Protein 6YN7 (pdb70)

Nearest PDB structures (foldseek):
  6yn7-assembly1_A  TM=1.002E+00  e=1.193E-95  Alicyclobacillus herbarius
  8wft-assembly3_C  TM=9.703E-01  e=3.587E-61  Thermoanaerobacterium saccharolyticum
  8wfu-assembly4_D  TM=9.754E-01  e=6.690E-61  Thermoanaerobacterium saccharolyticum
  9k73-assembly1_A  TM=9.695E-01  e=2.759E-60  Thermoanaerobacterium saccharolyticum
  8ht0-assembly1_A  TM=9.749E-01  e=1.837E-55  Caldibacillus thermoamylovorans

Solvent-accessible surface area: 63333 Å² total; per-residue (Å²): 152,56,84,83,14,52,13,72,167,130,15,36,2,0,0,0,1,0,2,8,0,3,7,3,19,13,161,68,68,50,23,8,72,0,5,1,14,25,6,4,106,24,122,82,62,9,97,134,54,51,24,0,46,87,3,0,22,6,6,105,67,14,132,112,3,6,59,25,2,45,135,24,37,3,47,0,4,0,6,2,0,2,2,0,3,0,28,16,106,61,56,115,95,25,77,35,2,6,45,1,1,104,58,2,8,91,17,2,149,93,29,127,10,28,1,9,0,0,0,2,4,15,0,0,0,14,30,2,18,28,51,7,0,2,4,10,35,48,1,0,76,64,0,18,106,0,0,39,34,0,6,90,115,9,5,139,32,8,72,2,0,0,0,0,1,14,2,27,10,8,0,0,32,0,2,4,106,11,78,22,5,26,17,26,66,25,52,30,20,0,2,15,0,0,1,5,0,0,24,0,0,0,24,0,0,72,24,4,116,92,2,93,21,189,22,69,0,0,0,0,4,25,8,34,48,18,33,35,40,74,90,43,85,92,17,92,50,6,7,127,32,6,32,4,10,31,2,64,2,5,2,17,0,12,37,42,79,0,4,2,33,82,11,23,55,62,0,53,87,55,53,22,76,23,113,15,25,142,81,42,3,16,70,26,0,25,45,97,20,45,0,1,0,0,0,0,27,13,57,15,31,2,20,41,22,138,99,43,103,43,20,20,35,38,97,94,108,39,126,86,107,13,83,38,32,86,29,23,42,37,58,0,0,53,68,0,0,60,49,0,54,76,17,23,34,170,38,42,0,20,0,0,7,0,1,2,0,15,73,11,134,60,101,152,54,87,3,115,8,73,110,0,8,70,16,0,0,43,1,0,90,5,0,74,111,1,26,106,70,55,6,18,6,93,0,0,0,0,11,0,2,0,0,3,0,21,14,27,68,0,40,51,28,41,6,0,0,0,22,0,40,47,154,74,14,97,33,30,22,0,18,0,0,85,16,0,20,90,0,9,64,43,31,81,65,113,193,113,68,85,78,16,52,2,62,135,85,13,16,2,0,0,0,1,0,3,5,0,3,7,1,18,11,164,28,66,47,22,9,70,0,5,1,11,24,8,4,109,25,122,82,65,9,98,137,52,46,23,0,46,88,4,0,19,3,7,54,47,14,94,72,1,7,51,37,1,110,150,27,36,3,42,0,1,0,4,2,0,2,2,0,4,0,31,4,92,117,68,93,101,23,78,38,1,3,32,0,1,112,55,2,6,92,15,1,146,134,12,126,10,116,1,4,0,1,0,4,4,12,0,0,0,16,32,2,18,27,41,6,0,2,4,9,42,43,2,0,77,37,0,17,107,0,0,40,37,0,5,100,107,9,7,147,27,8,54,3,0,0,0,1,1,15,1,33,8,8,0,0,31,0,1,4,105,9,77,20,5,27,16,29,67,22,53,25,19,0,2,14,0,0,0,6,0,0,22,0,0,0,30,0,0,71,25,4,116,91,3,106,23,112,21,71,0,0,1,0,5,28,5,33,44,15,30,40,35,70,134,55,86,84,14,68,46,6,11,123,32,4,34,3,11,31,2,78,2,6,2,12,0,11,34,56,119,27,15,3,151,152,10,34,107,56,0,52,148,55,53,20,150,24,115,12,46,146,187,30,3,68,73,25,0,25,44,98,21,39,0,1,0,0,0,0,28,14,51,17,28,1,8,38,39,140,90,55,102,35,18,18,33,114,82,64,154,46,128,106,11,82,36,29,81,30,22,41,32,63,0,0,50,70,0,0,62,46,0,52,78,22,22,32,163,39,42,0,21,0,0,5,0,2,2,0,11,83,14,118,46,82,150,55,117,2,118,10,59,115,1,5,77,4,0,0,39,0,0,78,6,0,50,117,2,24,100,70,57,8,20,8,84,0,0,0,0,11,0,0,1,0,3,0,24,14,26,64,0,40,50,30,41,6,0,0,0,27,0,51,56,104,60,19,99,37,34,17,0,18,0,0,98,18,0,17,92,0,8,62,44,23,176,56,79,138,134,127,137,73,23,78,22,68,178,93,13,30,6,0,0,0,1,0,2,8,0,3,8,3,17,14,160,66,78,47,22,10,70,0,6,1,14,26,8,4,109,21,119,80,66,9,98,135,48,43,35,0,42,91,6,0,25,3,12,99,81,38,60,119,0,1,55,24,0,110,130,21,39,3,41,0,1,0,5,2,0,2,2,0,3,0,35,11,92,105,65,110,134,25,67,35,2,3,68,0,0,67,104,2,2,97,17,2,126,122,9,112,5,109,1,10,0,1,0,3,4,16,1,1,0,14,27,1,18,24,42,7,0,2,6,12,31,43,2,0,84,54,0,16,112,1,0,39,44,0,5,103,100,2,3,140,27,7,44,1,0,0,0,2,1,13,2,31,8,9,0,0,33,0,4,4,109,8,77,22,5,28,17,26,67,24,50,30,21,0,2,14,0,0,0,6,1,0,24,0,0,0,30,0,0,70,25,4,112,90,4,93,23,206,24,69,0,0,0,0,5,28,6,41,37,17,24,42,44,81,107,45,87,79,16,51,55,8,11,63,34,5,37,3,10,34,2,69,2,6,3,15,0,14,42,49,77,6,4,2,30,61,8,28,47,40,0,53,132,118,49,21,79,19,106,15,28,137,90,36,5,15,54,30,0,23,49,99,16,39,0,2,0,0,0,0,26,14,48,20,35,5,12,37,99,89,100,38,20,20,34,111,87,65,153,51,130,102,5,70,41,34,74,36,18,41,38,46,0,0,63,98,0,0,60,50,0,56,76,21,28,26,139,51,41,0,18,0,0,7,0,1,0,0,12,82,18,123,46,86,156,56,44,3,76,11,94,106,0,17,79,2,4,0,44,0,8,34,0,0,51,106,4,24,103,74,55,8,11,6,60,0,6,0,1,8,0,1,0,0,3,0,24,12,22,65,0,41,49,38,36,4,0,0,0,22,0,57,63,178,72,16,53,44,54,11,0,65,2,0,119,26,2,15,93,3,14,73,57,45,215,116,142,65,26,66,20,67,183,94,12,31,1,0,0,0,1,0,1,8,1,4,7,5,17,12,160,25,80,45,23,10,68,0,6,1,9,27,5,5,111,19,117,81,66,6,103,140,49,51,26,1,46,89,4,0,21,4,15,61,49,25,94,97,1,4,57,25,2,118,124,25,40,4,41,0,2,0,3,1,0,1,2,0,4,0,35,11,95,66,70,109,58,25,82,37,3,1,51,1,0,99,70,2,6,106,14,1,136,136,13,115,8,116,2,12,0,0,0,3,4,14,1,0,0,14,33,1,18,26,48,6,0,2,6,10,32,41,2,0,80,70,0,16,112,1,0,40,40,0,5,106,114,13,4,151,28,6,50,4,0,0,0,1,2,13,1,34,9,10,0,0,31,0,3,3,104,10,75,23,5,26,17,25,66,24,54,28,22,0,1,13,0,0,0,7,1,0,24,0,0,0,28,0,0,71,24,8,108,89,3,103,24,108,25,76,0,0,1,0,4,23,4,40,38,15,47,28,40,75,133,38,88,80,15,101,57,6,12,112,33,4,24,2,11,27,2,68,2,7,0,15,0,12,38,53,140,16,17,3,143,150,9,36,107,31,1,51,134,108,55,22,141,15,101,17,44,142,186,46,6,59,73,28,0,24,39,100,18,32,0,0,0,0,0,0,30,14,59,19,24,3,5,30,46,158,77,94,35,16,18,33,120,83,94,105,176,61,123,4,62,43,17,74,25,22,46,35,70,1,0,44,94,0,0,40,50,0,46,76,19,25,32,136,40,42,0,26,0,0,7,0,2,2,0,10,84,18,119,48,105,162,55,110,3,110,8,67,114,1,24,78,4,0,1,34,0,0,78,0,0,55,94,4,26,101,70,51,3,9,3,66,0,0,0,1,9,0,2,0,0,0,0,25,11,21,60,0,39,47,36,48,3,0,0,0,19,0,56,41,160,64,20,56,41,51,14,0,9,0,0,103,14,0,18,86,0,17,84,64,68

B-factor: mean 26.62, std 10.9, range [8.47, 103.27]

InterPro domains:
  IPR001360 Glycoside hydrolase family 1 [PF00232] (7-446)
  IPR001360 Glycoside hydrolase family 1 [PR00131] (289-303)
  IPR001360 Glycoside hydrolase family 1 [PR00131] (352-360)
  IPR001360 Glycoside hydrolase family 1 [PR00131] (372-383)
  IPR001360 Glycoside hydrolase family 1 [PR00131] (393-410)
  IPR001360 Glycoside hydrolase family 1 [PR00131] (417-429)
  IPR001360 Glycoside hydrolase family 1 [PTHR10353] (8-447)
  IPR017736 Glycoside hydrolase, family 1, beta-glucosidase [TIGR03356] (8-439)
  IPR017853 Glycoside hydrolase superfamily [SSF51445] (7-446)
  IPR018120 Glycoside hydrolase family 1, active site [PS00572] (352-360)
  IPR033132 Glycosyl hydrolases family 1, N-terminal conserved site [PS00653] (12-26)

Organism: NCBI:txid122960

Foldseek 3Di:
DDDFDADDQQAAEAFEDECLWAAAPCPPQQFAAFLQNVQLCPPPLFVPSFGSNCWLNCLPCVLVLLVVCLVLPHQAYEYEQQPRLQDRADPDGRVVSVVSVVVSLVSCVVSNHAYEYEHDDLGHGVNCVVVVHLLDLVNLVVLLVSLLVCCASPLVSHAEYAHYAALLCSQCVQAPVQSFPPRHRDVLSSVSSSLSSLLSQLSSVVSNVVSPRPHFYEHEHEAAAEAQLDPDPQSVVLSVLVRLSRPQQQLCLLLLNHRPVVNVVLQCVLPHDDPNDDPPSSVSSNRDGQAYEYEYEAHWHWGAAVVPVRRRIDTDFEVQAAPVSGHLDQLSLLVVLVVSCVRNPLRAYEHQEYFGWHDWDDDPQATAPVVRLCSVRSNVVSVNVSVVVPGNYRYYHYPHQWQTQPGNHGSPTTGHQWYADPVVSDTGRYPSSNVVSVSVVCNVPDD/DDDFDADDQLAAEAFEDECLWAAAPCPPQQFAAFLQNVQLCDPPLFVVSFGSNPWLNCLPCLLVLLVVCLVLVHQEYEYEQQPRLQDRADPDGRVSSLVSVQVNLVSCVVSNYAYEYEHDELRHGVNCVVVVHLLDLVNLVVLLVSLLVCLQSPLVSHAEYAYYAALLCSQCVCAPVQSFPPRHRDVLSSVSSSLSSLLSLLSNVVSNVVSPRPHFYEHEHEAAAEAQQDPDPQSVVLSVLVRLSRPVQQLQLQLLHHRPVVNVVLQCVVPHDPPNDDPCSSVSSNRDGQEYEYEYEAHWHWGAAPVPPRRRIDTDFEVAAPVSGHLDLLSLLVVLVVSCVRNPLRAYEHAEYFGWHPFDQDPLATAPVVRVCSVRSNVVSVVVCVVVVGRYRYYYYPHQWQTQPGNHGSPTTGHQWYADPVVSDTRGYPSSNVVSVSVVCNVPDDD/DDFDADDPLAAEAFEDECLWAQAPCPPQQQAAWLQQVQLCPPPQFAVSFHSNPWLNCLPCVLVLLVVCLVLPHAAYEYEQAPSLQDVAPPDGRVSSLVSVQVNLVSCVVSNYAYEYEHDELGHHVNCVVVVHLLDLCNLVVLLVSLLVCLQSPLVSHAEYAHYAALLCNQCVDAPVQSFPPRHRDVLSSVSSSLSSLLSLLSNVVSNVVSPRPHFYEHEHEAAAEDFPDPDPQSVVLSVLVRLSRPVQQLCLLLLNHRPVVNVVLQCVVPNDDPSDDPCSSVSSNDDGQEYAYEYEAHWYWGAADPRRRIDTDFDVAAPVSGNQDQLSLLVSLVVSCVRVPARAYEHAEYFGFHPWDDDPLATACVVGLVSVVSNSVSVVVCVVVVRRYRYYYYPHQWQTQPGRHGSRTTGHQWYADVVVSDTRGYPSNSSVSVSVVVND/DDFDDDDPLAAEAFEDEPLFAAAPCVPQQQAAWLQNVQLCPPPQFAVSFGSNCWLNCLPCLLVLLVVCLVLPHAAYEYEQQPSLQDVADPDGRVVSVVSVLVSLVSNVVSNYAYEYEHDDLRHHVNCVVVVHLLDLVNLVVLLVSLLVCCQSPLVSHAEYAHEAALLCNQCVCAPVQSFPPRHNDLLSSVSSSLSSLLSQLSNLVSNVVSPRDHFYEHAHEAAAEDFQDPDPQSVVLRVLVRLSRPVQQLCLLLLNHRPVVNVVLQCVLPHDPPNDDPCRSVSSNRDGQEYEYEYEAHWYWGAAPPPRRRIDTDFVQAAPVRGHLDLLSLLVVQVVSCVRNPLRAYEHAEYFGFHPWDDDPQATEPVVGLVSVVSNSVSVVVNVVVVGNYRYYYYPHCWQTQPGSHGRRTIGHQWYADPVVSDTRGHVSSVVVSVSVVVD

Radius of gyration: 40.43 Å; Cα contacts (8 Å, |Δi|>4): 3934; chains: 4; bounding box: 108×64×113 Å

Structure (mmCIF, N/CA/C/O backbone):
data_6YN7
#
_entry.id   6YN7
#
_cell.length_a   100.045
_cell.length_b   93.350
_cell.length_c   106.383
_cell.angle_alpha   90.000
_cell.angle_beta   98.692
_cell.angle_gamma   90.000
#
_symmetry.space_group_name_H-M   'P 1 21 1'
#
loop_
_entity.id
_entity.type
_entity.pdbx_description
1 polymer 'AHE, beta-glucosidase enzyme'
2 non-polymer 1,2-ETHANEDIOL
3 non-polymer 'NICKEL (II) ION'
4 non-polymer 'TRIETHYLENE GLYCOL'
5 non-polymer DI(HYDROXYETHYL)ETHER
6 water water
#
loop_
_atom_site.group_PDB
_atom_site.id
_atom_site.type_symbol
_atom_site.label_atom_id
_atom_site.label_alt_id
_atom_site.label_comp_id
_atom_site.label_asym_id
_atom_site.label_entity_id
_atom_site.label_seq_id
_atom_site.pdbx_PDB_ins_code
_atom_site.Cartn_x
_atom_site.Cartn_y
_atom_site.Cartn_z
_atom_site.occupancy
_atom_site.B_iso_or_equiv
_atom_site.auth_seq_id
_atom_site.auth_comp_id
_atom_site.auth_asym_id
_atom_site.auth_atom_id
_atom_site.pdbx_PDB_model_num
ATOM 1 N N . THR A 1 2 ? -9.96803 24.12831 -5.28056 1.000 40.65616 2 THR A N 1
ATOM 2 C CA . THR A 1 2 ? -9.52057 23.42860 -6.47921 1.000 51.36217 2 THR A CA 1
ATOM 3 C C . THR A 1 2 ? -8.03448 23.10039 -6.39390 1.000 46.24723 2 THR A C 1
ATOM 4 O O . THR A 1 2 ? -7.20219 23.98415 -6.18567 1.000 44.36302 2 THR A O 1
ATOM 8 N N . ARG A 1 3 ? -7.71177 21.81842 -6.54807 1.000 39.94982 3 ARG A N 1
ATOM 9 C CA . ARG A 1 3 ? -6.33417 21.35289 -6.55474 1.000 32.08383 3 ARG A CA 1
ATOM 10 C C . ARG A 1 3 ? -6.19437 20.24787 -7.59014 1.000 32.21663 3 ARG A C 1
ATOM 11 O O . ARG A 1 3 ? -7.17487 19.61316 -7.98649 1.000 33.30661 3 ARG A O 1
ATOM 19 N N . GLU A 1 4 ? -4.95959 20.02555 -8.02858 1.000 26.04676 4 GLU A N 1
ATOM 20 C CA . GLU A 1 4 ? -4.67661 18.93487 -8.94715 1.000 26.41523 4 GLU A CA 1
ATOM 21 C C . GLU A 1 4 ? -4.52239 17.62718 -8.18009 1.000 28.15646 4 GLU A C 1
ATOM 22 O O . GLU A 1 4 ? -4.07307 17.60413 -7.03049 1.000 31.74642 4 GLU A O 1
ATOM 24 N N . PHE A 1 5 ? -4.90247 16.53153 -8.82886 1.000 23.17164 5 PHE A N 1
ATOM 25 C CA . PHE A 1 5 ? -4.86358 15.22784 -8.18569 1.000 23.19994 5 PHE A CA 1
ATOM 26 C C . PHE A 1 5 ? -3.46205 14.63309 -8.25434 1.000 30.14417 5 PHE A C 1
ATOM 27 O O . PHE A 1 5 ? -2.71055 14.85747 -9.20782 1.000 28.80105 5 PHE A O 1
ATOM 35 N N . ILE A 1 6 ? -3.11814 13.86443 -7.22483 1.000 25.50059 6 ILE A N 1
ATOM 36 C CA . ILE A 1 6 ? -1.76782 13.34986 -7.03166 1.000 22.71625 6 ILE A CA 1
ATOM 37 C C . ILE A 1 6 ? -1.72465 11.89365 -7.47418 1.000 26.25206 6 ILE A C 1
ATOM 38 O O . ILE A 1 6 ? -2.51467 11.06723 -7.00054 1.000 33.66996 6 ILE A O 1
ATOM 43 N N . SER A 1 7 ? -0.80069 11.57837 -8.37870 1.000 26.66551 7 SER A N 1
ATOM 44 C CA . SER A 1 7 ? -0.67119 10.22518 -8.90067 1.000 26.93907 7 SER A CA 1
ATOM 45 C C . SER A 1 7 ? 0.13277 9.35276 -7.94483 1.000 26.15873 7 SER A C 1
ATOM 46 O O . SER A 1 7 ? 1.08533 9.81385 -7.30976 1.000 21.84805 7 SER A O 1
ATOM 49 N N . PHE A 1 8 ? -0.24903 8.08601 -7.85721 1.000 26.83302 8 PHE A N 1
ATOM 50 C CA . PHE A 1 8 ? 0.35698 7.12935 -6.94568 1.000 24.90936 8 PHE A CA 1
ATOM 51 C C . PHE A 1 8 ? 0.53439 5.80310 -7.66661 1.000 25.07002 8 PHE A C 1
ATOM 52 O O . PHE A 1 8 ? -0.08863 5.56953 -8.70862 1.000 25.33991 8 PHE A O 1
ATOM 60 N N . PRO A 1 9 ? 1.38654 4.91723 -7.14525 1.000 21.06165 9 PRO A N 1
ATOM 61 C CA . PRO A 1 9 ? 1.55537 3.59575 -7.76508 1.000 22.98914 9 PRO A CA 1
ATOM 62 C C . PRO A 1 9 ? 0.25848 2.79778 -7.76847 1.000 28.26771 9 PRO A C 1
ATOM 63 O O . PRO A 1 9 ? -0.76016 3.19036 -7.19509 1.000 31.59274 9 PRO A O 1
ATOM 67 N N . GLN A 1 10 ? 0.32264 1.63196 -8.41815 1.000 27.32379 10 GLN A N 1
ATOM 68 C CA . GLN A 1 10 ? -0.89044 0.90897 -8.79221 1.000 29.14675 10 GLN A CA 1
ATOM 69 C C . GLN A 1 10 ? -1.68493 0.46120 -7.57138 1.000 35.74303 10 GLN A C 1
ATOM 70 O O . GLN A 1 10 ? -2.87706 0.76761 -7.44680 1.000 31.65315 10 GLN A O 1
ATOM 76 N N . ASP A 1 11 ? -1.04492 -0.27045 -6.65832 1.000 29.32276 11 ASP A N 1
ATOM 77 C CA . ASP A 1 11 ? -1.74000 -0.85720 -5.51826 1.000 38.91942 11 ASP A CA 1
ATOM 78 C C . ASP A 1 11 ? -1.71144 0.03517 -4.28144 1.000 35.83812 11 ASP A C 1
ATOM 79 O O . ASP A 1 11 ? -1.79580 -0.46844 -3.15272 1.000 36.94370 11 ASP A O 1
ATOM 84 N N . PHE A 1 12 ? -1.60471 1.34816 -4.46788 1.000 36.19899 12 PHE A N 1
ATOM 85 C CA . PHE A 1 12 ? -1.80491 2.28578 -3.37295 1.000 26.08043 12 PHE A CA 1
ATOM 86 C C . PHE A 1 12 ? -3.24750 2.20550 -2.88745 1.000 23.79315 12 PHE A C 1
ATOM 87 O O . PHE A 1 12 ? -4.18371 2.13476 -3.68858 1.000 28.80358 12 PHE A O 1
ATOM 95 N N . LEU A 1 13 ? -3.42782 2.20552 -1.56686 1.000 23.08059 13 LEU A N 1
ATOM 96 C CA . LEU A 1 13 ? -4.73325 1.97269 -0.95366 1.000 22.01717 13 LEU A CA 1
ATOM 97 C C . LEU A 1 13 ? -5.16767 3.21369 -0.18298 1.000 23.09748 13 LEU A C 1
ATOM 98 O O . LEU A 1 13 ? -4.56883 3.55731 0.84105 1.000 24.69044 13 LEU A O 1
ATOM 103 N N . PHE A 1 14 ? -6.21691 3.87183 -0.66255 1.000 22.01098 14 PHE A N 1
ATOM 104 C CA . PHE A 1 14 ? -6.80087 5.00782 0.03257 1.000 20.43334 14 PHE A CA 1
ATOM 105 C C . PHE A 1 14 ? -7.94107 4.54938 0.93872 1.000 19.02583 14 PHE A C 1
ATOM 106 O O . PHE A 1 14 ? -8.50240 3.46441 0.77167 1.000 20.77673 14 PHE A O 1
ATOM 114 N N . GLY A 1 15 ? -8.28741 5.39792 1.89949 1.000 13.31135 15 GLY A N 1
ATOM 115 C CA . GLY A 1 15 ? -9.37423 5.07309 2.80497 1.000 10.44553 15 GLY A CA 1
ATOM 116 C C . GLY A 1 15 ? -9.59253 6.18099 3.81138 1.000 18.01857 15 GLY A C 1
ATOM 117 O O . GLY A 1 15 ? -8.92157 7.21861 3.79063 1.000 17.27366 15 GLY A O 1
ATOM 118 N N . THR A 1 16 ? -10.56336 5.94521 4.69351 1.000 22.82170 16 THR A N 1
ATOM 119 C CA . THR A 1 16 ? -10.87200 6.84177 5.79796 1.000 20.65732 16 THR A CA 1
ATOM 120 C C . THR A 1 16 ? -10.88135 6.04561 7.09643 1.000 17.15415 16 THR A C 1
ATOM 121 O O . THR A 1 16 ? -11.02092 4.81979 7.09412 1.000 18.64756 16 THR A O 1
ATOM 125 N N . ALA A 1 17 ? -10.73753 6.75534 8.21510 1.000 13.36284 17 ALA A N 1
ATOM 126 C CA . ALA A 1 17 ? -10.56148 6.11759 9.51159 1.000 17.78534 17 ALA A CA 1
ATOM 127 C C . ALA A 1 17 ? -11.51580 6.70433 10.54361 1.000 18.93853 17 ALA A C 1
ATOM 128 O O . ALA A 1 17 ? -11.83163 7.89699 10.51713 1.000 21.55147 17 ALA A O 1
ATOM 130 N N . THR A 1 18 ? -11.97118 5.84330 11.45790 1.000 16.96667 18 THR A N 1
ATOM 131 C CA . THR A 1 18 ? -12.83445 6.22962 12.56842 1.000 22.13740 18 THR A CA 1
ATOM 132 C C . THR A 1 18 ? -12.37794 5.49745 13.82574 1.000 16.93920 18 THR A C 1
ATOM 133 O O . THR A 1 18 ? -11.43628 4.69899 13.79960 1.000 21.13056 18 THR A O 1
ATOM 137 N N . ALA A 1 19 ? -13.05971 5.77287 14.93723 1.000 19.09320 19 ALA A N 1
ATOM 138 C CA . ALA A 1 19 ? -12.80758 5.10391 16.20625 1.000 12.39621 19 ALA A CA 1
ATOM 139 C C . ALA A 1 19 ? -14.13998 4.75874 16.85333 1.000 19.03536 19 ALA A C 1
ATOM 140 O O . ALA A 1 19 ? -15.09291 5.53935 16.77403 1.000 17.99216 19 ALA A O 1
ATOM 142 N N . SER A 1 20 ? -14.19336 3.59229 17.50329 1.000 17.35032 20 SER A N 1
ATOM 143 C CA . SER A 1 20 ? -15.46293 3.04966 17.98295 1.000 17.89216 20 SER A CA 1
ATOM 144 C C . SER A 1 20 ? -16.17926 4.03058 18.90542 1.000 15.85643 20 SER A C 1
ATOM 145 O O . SER A 1 20 ? -17.27857 4.50304 18.59653 1.000 20.20909 20 SER A O 1
ATOM 148 N N . TYR A 1 21 ? -15.56729 4.35480 20.04664 1.000 15.06324 21 TYR A N 1
ATOM 149 C CA . TYR A 1 21 ? -16.21818 5.24918 20.99804 1.000 16.40461 21 TYR A CA 1
ATOM 150 C C . TYR A 1 21 ? -16.45890 6.63676 20.41977 1.000 18.80422 21 TYR A C 1
ATOM 151 O O . TYR A 1 21 ? -17.35888 7.34402 20.88567 1.000 14.24949 21 TYR A O 1
ATOM 160 N N . GLN A 1 22 ? -15.68748 7.04005 19.41185 1.000 17.71441 22 GLN A N 1
ATOM 161 C CA . GLN A 1 22 ? -15.85284 8.36891 18.84186 1.000 17.17494 22 GLN A CA 1
ATOM 162 C C . GLN A 1 22 ? -17.07993 8.48990 17.94879 1.000 10.19920 22 GLN A C 1
ATOM 163 O O . GLN A 1 22 ? -17.55467 9.60883 17.73439 1.000 15.51962 22 GLN A O 1
ATOM 169 N N . ILE A 1 23 ? -17.60959 7.38073 17.42905 1.000 12.40617 23 ILE A N 1
ATOM 170 C CA . ILE A 1 23 ? -18.66762 7.45935 16.42485 1.000 14.26369 23 ILE A CA 1
ATOM 171 C C . ILE A 1 23 ? -19.87679 6.60203 16.78451 1.000 16.19530 23 ILE A C 1
ATOM 172 O O . ILE A 1 23 ? -21.00250 6.90921 16.37658 1.000 16.27844 23 ILE A O 1
ATOM 177 N N . GLU A 1 24 ? -19.66318 5.52418 17.54384 1.000 18.41932 24 GLU A N 1
ATOM 178 C CA . GLU A 1 24 ? -20.69881 4.50034 17.66900 1.000 11.79928 24 GLU A CA 1
ATOM 179 C C . GLU A 1 24 ? -21.88054 4.98531 18.50119 1.000 17.76624 24 GLU A C 1
ATOM 180 O O . GLU A 1 24 ? -23.03039 4.93182 18.04964 1.000 21.71300 24 GLU A O 1
ATOM 186 N N . GLY A 1 25 ? -21.62533 5.45462 19.71837 1.000 13.72077 25 GLY A N 1
ATOM 187 C CA . GLY A 1 25 ? -22.76039 5.72064 20.57711 1.000 13.78130 25 GLY A CA 1
ATOM 188 C C . GLY A 1 25 ? -23.39205 4.41372 21.03672 1.000 17.03725 25 GLY A C 1
ATOM 189 O O . GLY A 1 25 ? -22.77589 3.34334 21.00306 1.000 22.94429 25 GLY A O 1
ATOM 190 N N . ALA A 1 26 ? -24.65352 4.51513 21.45892 1.000 16.92788 26 ALA A N 1
ATOM 191 C CA . ALA A 1 26 ? -25.40500 3.37467 21.98633 1.000 16.65533 26 ALA A CA 1
ATOM 192 C C . ALA A 1 26 ? -24.59807 2.64687 23.05945 1.000 14.98711 26 ALA A C 1
ATOM 193 O O . ALA A 1 26 ? -24.37610 1.43572 22.99829 1.000 17.35015 26 ALA A O 1
ATOM 195 N N . VAL A 1 27 ? -24.15158 3.41301 24.05821 1.000 17.86301 27 VAL A N 1
ATOM 196 C CA . VAL A 1 27 ? -23.20888 2.89353 25.04111 1.000 19.29182 27 VAL A CA 1
ATOM 197 C C . VAL A 1 27 ? -23.85446 1.90832 26.00629 1.000 20.53619 27 VAL A C 1
ATOM 198 O O . VAL A 1 27 ? -23.14079 1.16025 26.68462 1.000 17.54300 27 VAL A O 1
ATOM 202 N N . HIS A 1 28 ? -25.18535 1.88336 26.09187 1.000 18.01511 28 HIS A N 1
ATOM 203 C CA . HIS A 1 28 ? -25.88595 0.96632 26.97990 1.000 16.99348 28 HIS A CA 1
ATOM 204 C C . HIS A 1 28 ? -26.54380 -0.20039 26.25735 1.000 19.28548 28 HIS A C 1
ATOM 205 O O . HIS A 1 28 ? -27.08083 -1.09156 26.92467 1.000 23.07336 28 HIS A O 1
ATOM 212 N N . GLU A 1 29 ? -26.51615 -0.22511 24.92695 1.000 17.02837 29 GLU A N 1
ATOM 213 C CA . GLU A 1 29 ? -27.30306 -1.17669 24.15422 1.000 15.02382 29 GLU A CA 1
ATOM 214 C C . GLU A 1 29 ? -26.56789 -2.50044 23.98281 1.000 16.40502 29 GLU A C 1
ATOM 215 O O . GLU A 1 29 ? -25.34202 -2.53358 23.83792 1.000 17.38351 29 GLU A O 1
ATOM 221 N N . ASP A 1 30 ? -27.33824 -3.59180 24.00498 1.000 17.34349 30 ASP A N 1
ATOM 222 C CA . ASP A 1 30 ? -26.83670 -4.94281 23.74379 1.000 22.02037 30 ASP A CA 1
ATOM 223 C C . ASP A 1 30 ? -25.74416 -5.33976 24.73355 1.000 21.59908 30 ASP A C 1
ATOM 224 O O . ASP A 1 30 ? -24.77336 -6.01305 24.38140 1.000 22.81978 30 ASP A O 1
ATOM 229 N N . GLY A 1 31 ? -25.90861 -4.91802 25.98436 1.000 22.69984 31 GLY A N 1
ATOM 230 C CA . GLY A 1 31 ? -25.03654 -5.36484 27.05315 1.000 30.63496 31 GLY A CA 1
ATOM 231 C C . GLY A 1 31 ? -23.60660 -4.88157 26.97549 1.000 31.03253 31 GLY A C 1
ATOM 232 O O . GLY A 1 31 ? -22.70424 -5.57650 27.44994 1.000 33.07171 31 GLY A O 1
ATOM 233 N N . ARG A 1 32 ? -23.36971 -3.70802 26.39566 1.000 19.64865 32 ARG A N 1
ATOM 234 C CA . ARG A 1 32 ? -22.01817 -3.16809 26.35346 1.000 20.10929 32 ARG A CA 1
ATOM 235 C C . ARG A 1 32 ? -21.56443 -2.76291 27.75066 1.000 21.59567 32 ARG A C 1
ATOM 236 O O . ARG A 1 32 ? -22.31913 -2.15660 28.51652 1.000 18.34757 32 ARG A O 1
ATOM 244 N N . GLY A 1 33 ? -20.32041 -3.11012 28.08403 1.000 14.66174 33 GLY A N 1
ATOM 245 C CA . GLY A 1 33 ? -19.77154 -2.73449 29.36635 1.000 12.04196 33 GLY A CA 1
ATOM 246 C C . GLY A 1 33 ? -19.23713 -1.31572 29.37635 1.000 16.74841 33 GLY A C 1
ATOM 247 O O . GLY A 1 33 ? -18.95391 -0.71776 28.33928 1.000 23.91441 33 GLY A O 1
ATOM 248 N N . GLU A 1 34 ? -19.10359 -0.76853 30.58148 1.000 22.63775 34 GLU A N 1
ATOM 249 C CA . GLU A 1 34 ? -18.58990 0.58600 30.73116 1.000 16.13274 34 GLU A CA 1
ATOM 250 C C . GLU A 1 34 ? -17.10884 0.62935 30.37582 1.000 17.83559 34 GLU A C 1
ATOM 251 O O . GLU A 1 34 ? -16.32308 -0.20181 30.84062 1.000 14.19533 34 GLU A O 1
ATOM 257 N N . SER A 1 35 ? -16.73108 1.59385 29.54413 1.000 16.18915 35 SER A N 1
ATOM 258 C CA . SER A 1 35 ? -15.34095 1.81371 29.17874 1.000 11.98805 35 SER A CA 1
ATOM 259 C C . SER A 1 35 ? -14.74626 2.92237 30.03707 1.000 15.94960 35 SER A C 1
ATOM 260 O O . SER A 1 35 ? -15.45820 3.68832 30.69061 1.000 19.35467 35 SER A O 1
ATOM 263 N N . ILE A 1 36 ? -13.41346 3.00780 30.02074 1.000 10.51626 36 ILE A N 1
ATOM 264 C CA . ILE A 1 36 ? -12.73443 4.05018 30.77853 1.000 12.11211 36 ILE A CA 1
ATOM 265 C C . ILE A 1 36 ? -13.08302 5.43260 30.25257 1.000 11.47688 36 ILE A C 1
ATOM 266 O O . ILE A 1 36 ? -12.99448 6.41534 30.99420 1.000 12.28242 36 ILE A O 1
ATOM 271 N N . TRP A 1 37 ? -13.48979 5.53581 28.98645 1.000 15.60868 37 TRP A N 1
ATOM 272 C CA . TRP A 1 37 ? -13.89819 6.82694 28.44950 1.000 13.67930 37 TRP A CA 1
ATOM 273 C C . TRP A 1 37 ? -15.33597 7.16499 28.81391 1.000 14.92758 37 TRP A C 1
ATOM 274 O O . TRP A 1 37 ? -15.68557 8.34715 28.89686 1.000 17.64947 37 TRP A O 1
ATOM 285 N N . ASP A 1 38 ? -16.18083 6.15479 29.02956 1.000 17.23333 38 ASP A N 1
ATOM 286 C CA . ASP A 1 38 ? -17.48982 6.41855 29.61450 1.000 13.38020 38 ASP A CA 1
ATOM 287 C C . ASP A 1 38 ? -17.34232 6.97334 31.02332 1.000 15.36094 38 ASP A C 1
ATOM 288 O O . ASP A 1 38 ? -18.02860 7.93019 31.40052 1.000 21.81274 38 ASP A O 1
ATOM 293 N N . ARG A 1 39 ? -16.43997 6.38765 31.81254 1.000 13.42979 39 ARG A N 1
ATOM 294 C CA . ARG A 1 39 ? -16.18163 6.89524 33.15486 1.000 16.79612 39 ARG A CA 1
ATOM 295 C C . ARG A 1 39 ? -15.48672 8.25058 33.10834 1.000 17.18553 39 ARG A C 1
ATOM 296 O O . ARG A 1 39 ? -15.78194 9.13566 33.92006 1.000 19.28525 39 ARG A O 1
ATOM 304 N N . PHE A 1 40 ? -14.56520 8.43206 32.16171 1.000 15.91328 40 PHE A N 1
ATOM 305 C CA . PHE A 1 40 ? -13.80470 9.67492 32.08890 1.000 15.71286 40 PHE A CA 1
ATOM 306 C C . PHE A 1 40 ? -14.68362 10.83591 31.63965 1.000 20.16716 40 PHE A C 1
ATOM 307 O O . PHE A 1 40 ? -14.67540 11.90767 32.25626 1.000 24.96277 40 PHE A O 1
ATOM 315 N N . SER A 1 41 ? -15.45331 10.64076 30.56536 1.000 15.49228 41 SER A N 1
ATOM 316 C CA . SER A 1 41 ? -16.23936 11.73937 30.01257 1.000 16.17592 41 SER A CA 1
ATOM 317 C C . SER A 1 41 ? -17.38769 12.13651 30.93075 1.000 20.85265 41 SER A C 1
ATOM 318 O O . SER A 1 41 ? -17.80667 13.29977 30.92660 1.000 22.53091 41 SER A O 1
ATOM 321 N N . HIS A 1 42 ? -17.91115 11.19731 31.71535 1.000 19.29292 42 HIS A N 1
ATOM 322 C CA . HIS A 1 42 ? -18.95297 11.51815 32.68057 1.000 18.09348 42 HIS A CA 1
ATOM 323 C C . HIS A 1 42 ? -18.39521 12.04954 33.99464 1.000 18.93019 42 HIS A C 1
ATOM 324 O O . HIS A 1 42 ? -19.17708 12.40380 34.88305 1.000 22.79643 42 HIS A O 1
ATOM 331 N N . THR A 1 43 ? -17.07372 12.11207 34.13990 1.000 26.00876 43 THR A N 1
ATOM 332 C CA . THR A 1 43 ? -16.45890 12.72060 35.31107 1.000 21.26594 43 THR A CA 1
ATOM 333 C C . THR A 1 43 ? -16.33227 14.22051 35.08466 1.000 25.63467 43 THR A C 1
ATOM 334 O O . THR A 1 43 ? -15.75604 14.63243 34.06882 1.000 30.08682 43 THR A O 1
ATOM 338 N N . PRO A 1 44 ? -16.84424 15.06172 35.98365 1.000 26.36409 44 PRO A N 1
ATOM 339 C CA . PRO A 1 44 ? -16.90958 16.50125 35.69687 1.000 22.93417 44 PRO A CA 1
ATOM 340 C C . PRO A 1 44 ? -15.53250 17.11831 35.49601 1.000 23.83475 44 PRO A C 1
ATOM 341 O O . PRO A 1 44 ? -14.56547 16.76969 36.17628 1.000 25.22660 44 PRO A O 1
ATOM 345 N N . GLY A 1 45 ? -15.45629 18.04606 34.54206 1.000 28.40359 45 GLY A N 1
ATOM 346 C CA . GLY A 1 45 ? -14.24580 18.79156 34.27441 1.000 19.08860 45 GLY A CA 1
ATOM 347 C C . GLY A 1 45 ? -13.23932 18.10624 33.37844 1.000 25.28781 45 GLY A C 1
ATOM 348 O O . GLY A 1 45 ? -12.19084 18.69812 33.09225 1.000 35.11979 45 GLY A O 1
ATOM 349 N N . LYS A 1 46 ? -13.51949 16.88875 32.91569 1.000 28.80778 46 LYS A N 1
ATOM 350 C CA . LYS A 1 46 ? -12.54393 16.12955 32.14545 1.000 24.62931 46 LYS A CA 1
ATOM 351 C C . LYS A 1 46 ? -12.69446 16.29508 30.63865 1.000 23.84082 46 LYS A C 1
ATOM 352 O O . LYS A 1 46 ? -11.71512 16.09697 29.91080 1.000 25.59204 46 LYS A O 1
ATOM 358 N N . VAL A 1 47 ? -13.88208 16.64875 30.15077 1.000 20.61638 47 VAL A N 1
ATOM 359 C CA . VAL A 1 47 ? -14.11607 16.83241 28.72448 1.000 17.31762 47 VAL A CA 1
ATOM 360 C C . VAL A 1 47 ? -14.81461 18.16919 28.51476 1.000 20.74420 47 VAL A C 1
ATOM 361 O O . VAL A 1 47 ? -15.60641 18.61475 29.35129 1.000 20.73912 47 VAL A O 1
ATOM 365 N N . TYR A 1 48 ? -14.49836 18.81473 27.39213 1.000 23.98586 48 TYR A N 1
ATOM 366 C CA . TYR A 1 48 ? -15.02803 20.13252 27.05856 1.000 25.07327 48 TYR A CA 1
ATOM 367 C C . TYR A 1 48 ? -16.54801 20.16825 27.15156 1.000 30.43065 48 TYR A C 1
ATOM 368 O O . TYR A 1 48 ? -17.24352 19.44775 26.42845 1.000 30.27820 48 TYR A O 1
ATOM 377 N N . GLN A 1 49 ? -17.05189 21.01353 28.05546 1.000 30.83663 49 GLN A N 1
ATOM 378 C CA . GLN A 1 49 ? -18.48855 21.23721 28.24295 1.000 22.04995 49 GLN A CA 1
ATOM 379 C C . GLN A 1 49 ? -19.24424 19.93423 28.48891 1.000 22.63097 49 GLN A C 1
ATOM 380 O O . GLN A 1 49 ? -20.39667 19.77964 28.07748 1.000 26.18657 49 GLN A O 1
ATOM 386 N N . GLY A 1 50 ? -18.59531 18.99071 29.16775 1.000 21.15878 50 GLY A N 1
ATOM 387 C CA . GLY A 1 50 ? -19.25092 17.76233 29.57486 1.000 19.80518 50 GLY A CA 1
ATOM 388 C C . GLY A 1 50 ? -19.74633 16.89183 28.44608 1.000 20.67870 50 GLY A C 1
ATOM 389 O O . GLY A 1 50 ? -20.68882 16.12109 28.64118 1.000 19.15184 50 GLY A O 1
ATOM 390 N N . HIS A 1 51 ? -19.14550 16.99226 27.26443 1.000 18.08470 51 HIS A N 1
ATOM 391 C CA . HIS A 1 51 ? -19.55919 16.14731 26.15458 1.000 17.35831 51 HIS A CA 1
ATOM 392 C C . HIS A 1 51 ? -19.10580 14.71263 26.39154 1.000 16.16195 51 HIS A C 1
ATOM 393 O O . HIS A 1 51 ? -18.03039 14.46538 26.94294 1.000 17.18729 51 HIS A O 1
ATOM 400 N N . THR A 1 52 ? -19.94386 13.76168 25.99106 1.000 17.44659 52 THR A N 1
ATOM 401 C CA . THR A 1 52 ? -19.64531 12.34618 26.13906 1.000 16.23586 52 THR A CA 1
ATOM 402 C C . THR A 1 52 ? -19.89201 11.63804 24.81543 1.000 18.47846 52 THR A C 1
ATOM 403 O O . THR A 1 52 ? -20.44889 12.20552 23.87169 1.000 17.45297 52 THR A O 1
ATOM 407 N N . GLY A 1 53 ? -19.47081 10.37816 24.75744 1.000 22.33267 53 GLY A N 1
ATOM 408 C CA . GLY A 1 53 ? -19.71927 9.55499 23.59261 1.000 15.23514 53 GLY A CA 1
ATOM 409 C C . GLY A 1 53 ? -20.98355 8.73599 23.73724 1.000 17.30179 53 GLY A C 1
ATOM 410 O O . GLY A 1 53 ? -21.09031 7.64547 23.16869 1.000 17.98062 53 GLY A O 1
ATOM 411 N N . ASP A 1 54 ? -21.94564 9.25429 24.50699 1.000 21.47868 54 ASP A N 1
ATOM 412 C CA . ASP A 1 54 ? -23.20591 8.54574 24.71200 1.000 16.44380 54 ASP A CA 1
ATOM 413 C C . ASP A 1 54 ? -23.91121 8.28776 23.38729 1.000 16.84685 54 ASP A C 1
ATOM 414 O O . ASP A 1 54 ? -24.32452 7.15873 23.09858 1.000 18.57577 54 ASP A O 1
ATOM 419 N N . VAL A 1 55 ? -24.05719 9.32483 22.56902 1.000 17.40347 55 VAL A N 1
ATOM 420 C CA . VAL A 1 55 ? -24.70621 9.22620 21.26879 1.000 14.58490 55 VAL A CA 1
ATOM 421 C C . VAL A 1 55 ? -23.68967 9.29811 20.13631 1.000 18.08209 55 VAL A C 1
ATOM 422 O O . VAL A 1 55 ? -23.71311 8.47714 19.21806 1.000 23.04055 55 VAL A O 1
ATOM 426 N N . ALA A 1 56 ? -22.78634 10.27860 20.19029 1.000 14.83857 56 ALA A N 1
ATOM 427 C CA . ALA A 1 56 ? -21.74283 10.48858 19.17820 1.000 12.63229 56 ALA A CA 1
ATOM 428 C C . ALA A 1 56 ? -22.43379 10.61114 17.81966 1.000 19.25826 56 ALA A C 1
ATOM 429 O O . ALA A 1 56 ? -23.34781 11.43521 17.67773 1.000 26.28308 56 ALA A O 1
ATOM 431 N N . CYS A 1 57 ? -22.04911 9.82820 16.81638 1.000 20.12153 57 CYS A N 1
ATOM 432 C CA . CYS A 1 57 ? -22.70529 9.85270 15.51738 1.000 18.37418 57 CYS A CA 1
ATOM 433 C C . CYS A 1 57 ? -23.78194 8.78729 15.38101 1.000 21.07157 57 CYS A C 1
ATOM 434 O O . CYS A 1 57 ? -24.37898 8.66961 14.30514 1.000 22.90202 57 CYS A O 1
ATOM 437 N N . ASP A 1 58 ? -24.03745 8.01393 16.43842 1.000 15.88635 58 ASP A N 1
ATOM 438 C CA . ASP A 1 58 ? -24.99824 6.91074 16.40051 1.000 17.22702 58 ASP A CA 1
ATOM 439 C C . ASP A 1 58 ? -24.67878 5.94940 15.25814 1.000 16.83714 58 ASP A C 1
ATOM 440 O O . ASP A 1 58 ? -25.57000 5.40806 14.60006 1.000 18.80128 58 ASP A O 1
ATOM 445 N N . HIS A 1 59 ? -23.38217 5.74264 15.01556 1.000 12.99117 59 HIS A N 1
ATOM 446 C CA . HIS A 1 59 ? -22.95809 4.81411 13.97504 1.000 16.72940 59 HIS A CA 1
ATOM 447 C C . HIS A 1 59 ? -23.41194 3.38985 14.26221 1.000 18.41645 59 HIS A C 1
ATOM 448 O O . HIS A 1 59 ? -23.52500 2.58580 13.33024 1.000 19.63218 59 HIS A O 1
ATOM 455 N N . TYR A 1 60 ? -23.68262 3.06490 15.52932 1.000 17.66008 60 TYR A N 1
ATOM 456 C CA . TYR A 1 60 ? -24.19674 1.74293 15.86734 1.000 13.03463 60 TYR A CA 1
ATOM 457 C C . TYR A 1 60 ? -25.53657 1.47689 15.19442 1.000 18.65497 60 TYR A C 1
ATOM 458 O O . TYR A 1 60 ? -25.89872 0.31662 14.96757 1.000 18.02344 60 TYR A O 1
ATOM 467 N N . HIS A 1 61 ? -26.28051 2.53421 14.86086 1.000 19.52691 61 HIS A N 1
ATOM 468 C CA . HIS A 1 61 ? -27.56554 2.40065 14.19241 1.000 24.31602 61 HIS A CA 1
ATOM 469 C C . HIS A 1 61 ? -27.54834 2.82369 12.73023 1.000 20.37211 61 HIS A C 1
ATOM 470 O O . HIS A 1 61 ? -28.39824 2.36037 11.96375 1.000 21.55423 61 HIS A O 1
ATOM 477 N N . ARG A 1 62 ? -26.61242 3.68181 12.32280 1.000 17.67918 62 ARG A N 1
ATOM 478 C CA . ARG A 1 62 ? -26.57239 4.20072 10.96124 1.000 23.27805 62 ARG A CA 1
ATOM 479 C C . ARG A 1 62 ? -25.40076 3.64769 10.15738 1.000 25.14132 62 ARG A C 1
ATOM 480 O O . ARG A 1 62 ? -24.96018 4.28488 9.19496 1.000 22.85950 62 ARG A O 1
ATOM 488 N N . TYR A 1 63 ? -24.89407 2.46765 10.52303 1.000 27.11127 63 TYR A N 1
ATOM 489 C CA . TYR A 1 63 ? -23.69354 1.95421 9.87129 1.000 23.12329 63 TYR A CA 1
ATOM 490 C C . TYR A 1 63 ? -23.95659 1.54912 8.42665 1.000 20.59958 63 TYR A C 1
ATOM 491 O O . TYR A 1 63 ? -23.04758 1.62548 7.59253 1.000 17.51063 63 TYR A O 1
ATOM 500 N N . ARG A 1 64 ? -25.18131 1.12344 8.10661 1.000 23.66864 64 ARG A N 1
ATOM 501 C CA . ARG A 1 64 ? -25.49009 0.77364 6.72333 1.000 19.41769 64 ARG A CA 1
ATOM 502 C C . ARG A 1 64 ? -25.54120 2.01418 5.84101 1.000 18.83611 64 ARG A C 1
ATOM 503 O O . ARG A 1 64 ? -25.08382 1.98411 4.69251 1.000 17.58751 64 ARG A O 1
ATOM 511 N N . GLU A 1 65 ? -26.09487 3.11407 6.35822 1.000 22.69959 65 GLU A N 1
ATOM 512 C CA . GLU A 1 65 ? -26.06583 4.36978 5.61574 1.000 17.63298 65 GLU A CA 1
ATOM 513 C C . GLU A 1 65 ? -24.63757 4.86356 5.43651 1.000 19.59383 65 GLU A C 1
ATOM 514 O O . GLU A 1 65 ? -24.27934 5.38282 4.37304 1.000 26.01349 65 GLU A O 1
ATOM 520 N N . ASP A 1 66 ? -23.80547 4.70669 6.46791 1.000 21.54178 66 ASP A N 1
ATOM 521 C CA . ASP A 1 66 ? -22.42550 5.17040 6.38060 1.000 17.39901 66 ASP A CA 1
ATOM 522 C C . ASP A 1 66 ? -21.61484 4.32394 5.40758 1.000 21.76165 66 ASP A C 1
ATOM 523 O O . ASP A 1 66 ? -20.84339 4.86315 4.60595 1.000 26.79240 66 ASP A O 1
ATOM 528 N N . VAL A 1 67 ? -21.77346 2.99909 5.45983 1.000 16.12094 67 VAL A N 1
ATOM 529 C CA . VAL A 1 67 ? -21.06598 2.13101 4.52061 1.000 17.33049 67 VAL A CA 1
ATOM 530 C C . VAL A 1 67 ? -21.50051 2.43441 3.09231 1.000 18.08897 67 VAL A C 1
ATOM 531 O O . VAL A 1 67 ? -20.67056 2.55994 2.18376 1.000 19.98384 67 VAL A O 1
ATOM 535 N N . ALA A 1 68 ? -22.81236 2.56805 2.87660 1.000 26.95466 68 ALA A N 1
ATOM 536 C CA . ALA A 1 68 ? -23.31900 2.86081 1.54029 1.000 22.24823 68 ALA A CA 1
ATOM 537 C C . ALA A 1 68 ? -22.87576 4.23530 1.05741 1.000 19.82695 68 ALA A C 1
ATOM 538 O O . ALA A 1 68 ? -22.70888 4.44047 -0.14976 1.000 29.87176 68 ALA A O 1
ATOM 540 N N . LEU A 1 69 ? -22.68534 5.18667 1.97369 1.000 14.24636 69 LEU A N 1
ATOM 541 C CA . LEU A 1 69 ? -22.12681 6.47464 1.57883 1.000 15.27143 69 LEU A CA 1
ATOM 542 C C . LEU A 1 69 ? -20.67499 6.32473 1.14295 1.000 19.44154 69 LEU A C 1
ATOM 543 O O . LEU A 1 69 ? -20.22424 7.00680 0.21483 1.000 24.43019 69 LEU A O 1
ATOM 548 N N . MET A 1 70 ? -19.92903 5.42979 1.79585 1.000 18.42525 70 MET A N 1
ATOM 549 C CA . MET A 1 70 ? -18.56048 5.16245 1.36831 1.000 22.36162 70 MET A CA 1
ATOM 550 C C . MET A 1 70 ? -18.52691 4.39908 0.05121 1.000 24.89571 70 MET A C 1
ATOM 551 O O . MET A 1 70 ? -17.58233 4.55651 -0.73050 1.000 28.25399 70 MET A O 1
ATOM 556 N N . LYS A 1 71 ? -19.53888 3.56902 -0.21135 1.000 21.72184 71 LYS A N 1
ATOM 557 C CA . LYS A 1 71 ? -19.62171 2.90199 -1.50596 1.000 21.19446 71 LYS A CA 1
ATOM 558 C C . LYS A 1 71 ? -19.99023 3.88917 -2.60401 1.000 18.20027 71 LYS A C 1
ATOM 559 O O . LYS A 1 71 ? -19.43322 3.83824 -3.70631 1.000 16.92919 71 LYS A O 1
ATOM 561 N N . GLU A 1 72 ? -20.93019 4.79205 -2.31970 1.000 20.73748 72 GLU A N 1
ATOM 562 C CA . GLU A 1 72 ? -21.32097 5.79926 -3.29964 1.000 18.61092 72 GLU A CA 1
ATOM 563 C C . GLU A 1 72 ? -20.14274 6.69664 -3.65582 1.000 19.19700 72 GLU A C 1
ATOM 564 O O . GLU A 1 72 ? -19.89868 6.98711 -4.83245 1.000 22.99783 72 GLU A O 1
ATOM 570 N N . LEU A 1 73 ? -19.38855 7.13544 -2.64784 1.000 23.45296 73 LEU A N 1
ATOM 571 C CA . LEU A 1 73 ? -18.20667 7.94867 -2.90298 1.000 28.69465 73 LEU A CA 1
ATOM 572 C C . LEU A 1 73 ? -17.04934 7.14035 -3.47591 1.000 24.77029 73 LEU A C 1
ATOM 573 O O . LEU A 1 73 ? -16.08334 7.73635 -3.96413 1.000 20.21643 73 LEU A O 1
ATOM 578 N N . GLY A 1 74 ? -17.12275 5.81157 -3.43029 1.000 25.59732 74 GLY A N 1
ATOM 579 C CA . GLY A 1 74 ? -16.09782 4.96469 -4.00897 1.000 16.75149 74 GLY A CA 1
ATOM 580 C C . GLY A 1 74 ? -14.79333 4.94960 -3.23840 1.000 22.06036 74 GLY A C 1
ATOM 581 O O . GLY A 1 74 ? -13.72489 5.16428 -3.81736 1.000 24.87407 74 GLY A O 1
ATOM 582 N N . ILE A 1 75 ? -14.86040 4.69260 -1.93720 1.000 20.66608 75 ILE A N 1
ATOM 583 C CA . ILE A 1 75 ? -13.67519 4.63603 -1.08693 1.000 18.97304 75 ILE A CA 1
ATOM 584 C C . ILE A 1 75 ? -13.23049 3.17942 -0.99837 1.000 22.14167 75 ILE A C 1
ATOM 585 O O . ILE A 1 75 ? -14.03239 2.32524 -0.58676 1.000 20.20572 75 ILE A O 1
ATOM 590 N N . PRO A 1 76 ? -11.98662 2.85397 -1.36416 1.000 18.08066 76 PRO A N 1
ATOM 591 C CA . PRO A 1 76 ? -11.59879 1.43652 -1.44253 1.000 17.18975 76 PRO A CA 1
ATOM 592 C C . PRO A 1 76 ? -11.41533 0.77152 -0.08903 1.000 19.22001 76 PRO A C 1
ATOM 593 O O . PRO A 1 76 ? -11.58736 -0.44963 0.00705 1.000 20.09511 76 PRO A O 1
ATOM 597 N N . ALA A 1 77 ? -11.06545 1.52171 0.95551 1.000 20.62324 77 ALA A N 1
ATOM 598 C CA . ALA A 1 77 ? -10.78775 0.93903 2.26112 1.000 16.13688 77 ALA A CA 1
ATOM 599 C C . ALA A 1 77 ? -11.45599 1.76727 3.34952 1.000 17.89150 77 ALA A C 1
ATOM 600 O O . ALA A 1 77 ? -11.93246 2.88069 3.11570 1.000 19.92588 77 ALA A O 1
ATOM 602 N N . TYR A 1 78 ? -11.47929 1.20674 4.55641 1.000 18.17994 78 TYR A N 1
ATOM 603 C CA . TYR A 1 78 ? -12.11110 1.86138 5.69859 1.000 15.01260 78 TYR A CA 1
ATOM 604 C C . TYR A 1 78 ? -11.46485 1.33059 6.96671 1.000 18.75859 78 TYR A C 1
ATOM 605 O O . TYR A 1 78 ? -11.49357 0.12056 7.21511 1.000 17.50799 78 TYR A O 1
ATOM 614 N N . ARG A 1 79 ? -10.87488 2.22220 7.75714 1.000 17.90559 79 ARG A N 1
ATOM 615 C CA . ARG A 1 79 ? -10.25729 1.85586 9.02365 1.000 11.44072 79 ARG A CA 1
ATOM 616 C C . ARG A 1 79 ? -11.22208 2.15554 10.16282 1.000 22.09571 79 ARG A C 1
ATOM 617 O O . ARG A 1 79 ? -11.72728 3.27691 10.27782 1.000 22.84314 79 ARG A O 1
ATOM 625 N N . PHE A 1 80 ? -11.48472 1.14842 10.99184 1.000 20.26102 80 PHE A N 1
ATOM 626 C CA . PHE A 1 80 ? -12.33429 1.31716 12.16020 1.000 14.41288 80 PHE A CA 1
ATOM 627 C C . PHE A 1 80 ? -11.80430 0.42889 13.27329 1.000 15.85214 80 PHE A C 1
ATOM 628 O O . PHE A 1 80 ? -10.99394 -0.47003 13.04103 1.000 19.88883 80 PHE A O 1
ATOM 636 N N . SER A 1 81 ? -12.26628 0.69108 14.48970 1.000 19.20290 81 SER A N 1
ATOM 637 C CA . SER A 1 81 ? -11.82841 -0.05863 15.65504 1.000 16.49230 81 SER A CA 1
ATOM 638 C C . SER A 1 81 ? -12.98270 -0.86590 16.23220 1.000 19.06060 81 SER A C 1
ATOM 639 O O . SER A 1 81 ? -14.15752 -0.53638 16.04871 1.000 19.71387 81 SER A O 1
ATOM 642 N N . ILE A 1 82 ? -12.62926 -1.93818 16.93445 1.000 20.03364 82 ILE A N 1
ATOM 643 C CA . ILE A 1 82 ? -13.59421 -2.78259 17.62774 1.000 18.47453 82 ILE A CA 1
ATOM 644 C C . ILE A 1 82 ? -13.60105 -2.39360 19.09834 1.000 19.12480 82 ILE A C 1
ATOM 645 O O . ILE A 1 82 ? -12.54881 -2.37603 19.75068 1.000 15.25912 82 ILE A O 1
ATOM 650 N N . ALA A 1 83 ? -14.78269 -2.06947 19.61799 1.000 20.37696 83 ALA A N 1
ATOM 651 C CA . ALA A 1 83 ? -14.91578 -1.67309 21.01484 1.000 19.47029 83 ALA A CA 1
ATOM 652 C C . ALA A 1 83 ? -14.77074 -2.90022 21.90320 1.000 17.30251 83 ALA A C 1
ATOM 653 O O . ALA A 1 83 ? -15.66538 -3.75112 21.95085 1.000 19.50330 83 ALA A O 1
ATOM 655 N N . TRP A 1 84 ? -13.63719 -2.99342 22.59408 1.000 13.04981 84 TRP A N 1
ATOM 656 C CA . TRP A 1 84 ? -13.42596 -4.05765 23.57168 1.000 14.76687 84 TRP A CA 1
ATOM 657 C C . TRP A 1 84 ? -14.58644 -4.23535 24.54806 1.000 19.53753 84 TRP A C 1
ATOM 658 O O . TRP A 1 84 ? -14.94745 -5.39313 24.82021 1.000 21.92151 84 TRP A O 1
ATOM 669 N N . PRO A 1 85 ? -15.20630 -3.18380 25.10206 1.000 16.61704 85 PRO A N 1
ATOM 670 C CA . PRO A 1 85 ? -16.34045 -3.42335 26.01083 1.000 15.77534 85 PRO A CA 1
ATOM 671 C C . PRO A 1 85 ? -17.51926 -4.12219 25.35601 1.000 13.88727 85 PRO A C 1
ATOM 672 O O . PRO A 1 85 ? -18.25425 -4.83959 26.04533 1.000 20.59840 85 PRO A O 1
ATOM 676 N N . ARG A 1 86 ? -17.73086 -3.93790 24.05067 1.000 12.80851 86 ARG A N 1
ATOM 677 C CA . ARG A 1 86 ? -18.83883 -4.61608 23.38682 1.000 17.47287 86 ARG A CA 1
ATOM 678 C C . ARG A 1 86 ? -18.63854 -6.12193 23.31715 1.000 15.98396 86 ARG A C 1
ATOM 679 O O . ARG A 1 86 ? -19.62138 -6.86044 23.19994 1.000 17.98097 86 ARG A O 1
ATOM 687 N N . ILE A 1 87 ? -17.39760 -6.59050 23.38832 1.000 16.69505 87 ILE A N 1
ATOM 688 C CA . ILE A 1 87 ? -17.08743 -8.00267 23.22520 1.000 17.46731 87 ILE A CA 1
ATOM 689 C C . ILE A 1 87 ? -16.88197 -8.68916 24.57008 1.000 19.05003 87 ILE A C 1
ATOM 690 O O . ILE A 1 87 ? -17.36082 -9.80441 24.78024 1.000 21.88685 87 ILE A O 1
ATOM 695 N N . PHE A 1 88 ? -16.18758 -8.02839 25.49956 1.000 18.87118 88 PHE A N 1
ATOM 696 C CA . PHE A 1 88 ? -16.01717 -8.51012 26.86894 1.000 20.37927 88 PHE A CA 1
ATOM 697 C C . PHE A 1 88 ? -16.51850 -7.42624 27.81708 1.000 21.59356 88 PHE A C 1
ATOM 698 O O . PHE A 1 88 ? -15.72589 -6.63955 28.35782 1.000 18.50238 88 PHE A O 1
ATOM 706 N N . PRO A 1 89 ? -17.83386 -7.35394 28.03983 1.000 18.24210 89 PRO A N 1
ATOM 707 C CA . PRO A 1 89 ? -18.36947 -6.30091 28.91637 1.000 18.52829 89 PRO A CA 1
ATOM 708 C C . PRO A 1 89 ? -17.96987 -6.46593 30.36951 1.000 22.24840 89 PRO A C 1
ATOM 709 O O . PRO A 1 89 ? -17.80602 -5.45997 31.07057 1.000 21.13240 89 PRO A O 1
ATOM 713 N N . GLU A 1 90 ? -17.82404 -7.69912 30.84691 1.000 25.13161 90 GLU A N 1
ATOM 714 C CA . GLU A 1 90 ? -17.37549 -7.97788 32.20170 1.000 25.01732 90 GLU A CA 1
ATOM 715 C C . GLU A 1 90 ? -16.22017 -8.96739 32.14190 1.000 24.11914 90 GLU A C 1
ATOM 716 O O . GLU A 1 90 ? -15.87833 -9.49154 31.07846 1.000 26.52190 90 GLU A O 1
ATOM 722 N N . LYS A 1 91 ? -15.61697 -9.22086 33.30419 1.000 30.91479 91 LYS A N 1
ATOM 723 C CA . LYS A 1 91 ? -14.45293 -10.09634 33.39372 1.000 29.36343 91 LYS A CA 1
ATOM 724 C C . LYS A 1 91 ? -14.77357 -11.50412 32.90783 1.000 34.44763 91 LYS A C 1
ATOM 725 O O . LYS A 1 91 ? -15.54648 -12.22808 33.54462 1.000 38.86604 91 LYS A O 1
ATOM 727 N N . GLY A 1 92 ? -14.18152 -11.89532 31.78150 1.000 33.44216 92 GLY A N 1
ATOM 728 C CA . GLY A 1 92 ? -14.39073 -13.21625 31.22449 1.000 35.43010 92 GLY A CA 1
ATOM 729 C C . GLY A 1 92 ? -15.83691 -13.49969 30.87910 1.000 36.63677 92 GLY A C 1
ATOM 730 O O . GLY A 1 92 ? -16.43589 -14.43596 31.41611 1.000 49.03261 92 GLY A O 1
ATOM 731 N N . MET A 1 93 ? -16.41346 -12.69167 29.98917 1.000 32.67600 93 MET A N 1
ATOM 732 C CA . MET A 1 93 ? -17.79837 -12.88788 29.56383 1.000 35.15552 93 MET A CA 1
ATOM 733 C C . MET A 1 93 ? -17.90279 -12.45365 28.10477 1.000 29.85405 93 MET A C 1
ATOM 734 O O . MET A 1 93 ? -17.97352 -11.25609 27.81383 1.000 28.81723 93 MET A O 1
ATOM 739 N N . LYS A 1 94 ? -17.91269 -13.43065 27.20216 1.000 34.17341 94 LYS A N 1
ATOM 740 C CA . LYS A 1 94 ? -18.04911 -13.14587 25.78062 1.000 33.08258 94 LYS A CA 1
ATOM 741 C C . LYS A 1 94 ? -19.47146 -12.69583 25.46958 1.000 25.88804 94 LYS A C 1
ATOM 742 O O . LYS A 1 94 ? -20.44152 -13.31553 25.91633 1.000 36.03154 94 LYS A O 1
ATOM 748 N N . ASN A 1 95 ? -19.59453 -11.61259 24.70430 1.000 27.21767 95 ASN A N 1
ATOM 749 C CA . ASN A 1 95 ? -20.88544 -11.03393 24.34228 1.000 27.60557 95 ASN A CA 1
ATOM 750 C C . ASN A 1 95 ? -21.10772 -11.24041 22.84852 1.000 27.30905 95 ASN A C 1
ATOM 751 O O . ASN A 1 95 ? -20.38168 -10.67647 22.02278 1.000 27.06192 95 ASN A O 1
ATOM 756 N N . GLU A 1 96 ? -22.11999 -12.03995 22.50423 1.000 28.99531 96 GLU A N 1
ATOM 757 C CA . GLU A 1 96 ? -22.36531 -12.35618 21.10130 1.000 26.24922 96 GLU A CA 1
ATOM 758 C C . GLU A 1 96 ? -22.97753 -11.18144 20.34969 1.000 26.74679 96 GLU A C 1
ATOM 759 O O . GLU A 1 96 ? -22.70176 -11.00279 19.15789 1.000 28.47568 96 GLU A O 1
ATOM 765 N N . ALA A 1 97 ? -23.80816 -10.37695 21.01779 1.000 23.31216 97 ALA A N 1
ATOM 766 C CA . ALA A 1 97 ? -24.42131 -9.23417 20.34777 1.000 24.53260 97 ALA A CA 1
ATOM 767 C C . ALA A 1 97 ? -23.37135 -8.21733 19.91790 1.000 22.15842 97 ALA A C 1
ATOM 768 O O . ALA A 1 97 ? -23.49423 -7.59807 18.85476 1.000 23.56236 97 ALA A O 1
ATOM 770 N N . GLY A 1 98 ? -22.33254 -8.02757 20.73247 1.000 25.79058 98 GLY A N 1
ATOM 771 C CA . GLY A 1 98 ? -21.24565 -7.15273 20.32738 1.000 21.59213 98 GLY A CA 1
ATOM 772 C C . GLY A 1 98 ? -20.47994 -7.70094 19.13916 1.000 24.03016 98 GLY A C 1
ATOM 773 O O . GLY A 1 98 ? -20.15764 -6.96425 18.20241 1.000 20.75516 98 GLY A O 1
ATOM 774 N N . LEU A 1 99 ? -20.18138 -9.00291 19.15819 1.000 24.72505 99 LEU A N 1
ATOM 775 C CA . LEU A 1 99 ? -19.53642 -9.63009 18.01037 1.000 22.05687 99 LEU A CA 1
ATOM 776 C C . LEU A 1 99 ? -20.44319 -9.61976 16.78878 1.000 25.77945 99 LEU A C 1
ATOM 777 O O . LEU A 1 99 ? -19.95839 -9.52172 15.65579 1.000 30.51814 99 LEU A O 1
ATOM 782 N N . ASP A 1 100 ? -21.75794 -9.71450 16.99671 1.000 23.01589 100 ASP A N 1
ATOM 783 C CA . ASP A 1 100 ? -22.67898 -9.77722 15.86800 1.000 24.22692 100 ASP A CA 1
ATOM 784 C C . ASP A 1 100 ? -22.74770 -8.44562 15.13109 1.000 22.85569 100 ASP A C 1
ATOM 785 O O . ASP A 1 100 ? -22.87671 -8.42089 13.90206 1.000 25.32186 100 ASP A O 1
ATOM 790 N N . PHE A 1 101 ? -22.66048 -7.32869 15.85932 1.000 22.11711 101 PHE A N 1
ATOM 791 C CA . PHE A 1 101 ? -22.71530 -6.02140 15.21070 1.000 19.26880 101 PHE A CA 1
ATOM 792 C C . PHE A 1 101 ? -21.54949 -5.83907 14.24987 1.000 22.59395 101 PHE A C 1
ATOM 793 O O . PHE A 1 101 ? -21.73938 -5.46735 13.08607 1.000 21.41800 101 PHE A O 1
ATOM 801 N N . TYR A 1 102 ? -20.32771 -6.08709 14.72657 1.000 23.32310 102 TYR A N 1
ATOM 802 C CA . TYR A 1 102 ? -19.16270 -5.96420 13.85942 1.000 19.78977 102 TYR A CA 1
ATOM 803 C C . TYR A 1 102 ? -19.19344 -6.99405 12.73934 1.000 22.41521 102 TYR A C 1
ATOM 804 O O . TYR A 1 102 ? -18.61651 -6.76368 11.67086 1.000 19.98047 102 TYR A O 1
ATOM 813 N N . ARG A 1 103 ? -19.86499 -8.12613 12.96059 1.000 26.81691 103 ARG A N 1
ATOM 814 C CA . ARG A 1 103 ? -20.09020 -9.07408 11.87555 1.000 23.64156 103 ARG A CA 1
ATOM 815 C C . ARG A 1 103 ? -21.01799 -8.48442 10.82029 1.000 22.22920 103 ARG A C 1
ATOM 816 O O . ARG A 1 103 ? -20.76493 -8.62067 9.61799 1.000 26.40756 103 ARG A O 1
ATOM 824 N N . ARG A 1 104 ? -22.09608 -7.82252 11.25123 1.000 24.19431 104 ARG A N 1
ATOM 825 C CA . ARG A 1 104 ? -22.99524 -7.17429 10.30132 1.000 22.23461 104 ARG A CA 1
ATOM 826 C C . ARG A 1 104 ? -22.28755 -6.05369 9.55085 1.000 21.35738 104 ARG A C 1
ATOM 827 O O . ARG A 1 104 ? -22.48649 -5.88292 8.34263 1.000 25.16518 104 ARG A O 1
ATOM 835 N N . LEU A 1 105 ? -21.45655 -5.27870 10.25169 1.000 25.21724 105 LEU A N 1
ATOM 836 C CA . LEU A 1 105 ? -20.73241 -4.19026 9.60322 1.000 21.08188 105 LEU A CA 1
ATOM 837 C C . LEU A 1 105 ? -19.75666 -4.71934 8.56128 1.000 15.57353 105 LEU A C 1
ATOM 838 O O . LEU A 1 105 ? -19.62467 -4.14509 7.47410 1.000 20.53912 105 LEU A O 1
ATOM 843 N N . LEU A 1 106 ? -19.06198 -5.81460 8.87593 1.000 19.97650 106 LEU A N 1
ATOM 844 C CA . LEU A 1 106 ? -18.09331 -6.36855 7.93712 1.000 23.14234 106 LEU A CA 1
ATOM 845 C C . LEU A 1 106 ? -18.77238 -6.95638 6.70586 1.000 21.83102 106 LEU A C 1
ATOM 846 O O . LEU A 1 106 ? -18.20264 -6.91628 5.60961 1.000 23.82853 106 LEU A O 1
ATOM 851 N N . GLU A 1 107 ? -19.98146 -7.50105 6.85981 1.000 22.99236 107 GLU A N 1
ATOM 852 C CA . GLU A 1 107 ? -20.72130 -7.98061 5.69685 1.000 23.28565 107 GLU A CA 1
ATOM 853 C C . GLU A 1 107 ? -21.10821 -6.82757 4.78013 1.000 27.04836 107 GLU A C 1
ATOM 854 O O . GLU A 1 107 ? -21.11617 -6.97810 3.55272 1.000 30.23678 107 GLU A O 1
ATOM 860 N N . ALA A 1 108 ? -21.43534 -5.66903 5.35789 1.000 22.27323 108 ALA A N 1
ATOM 861 C CA . ALA A 1 108 ? -21.74865 -4.50106 4.54194 1.000 22.77210 108 ALA A CA 1
ATOM 862 C C . ALA A 1 108 ? -20.51715 -4.00712 3.79383 1.000 22.53876 108 ALA A C 1
ATOM 863 O O . ALA A 1 108 ? -20.61741 -3.56621 2.64252 1.000 26.22762 108 ALA A O 1
ATOM 865 N N . LEU A 1 109 ? -19.34587 -4.07444 4.43173 1.000 24.53979 109 LEU A N 1
ATOM 866 C CA . LEU A 1 109 ? -18.11358 -3.67620 3.76166 1.000 16.26631 109 LEU A CA 1
ATOM 867 C C . LEU A 1 109 ? -17.73343 -4.65448 2.65867 1.000 24.18856 109 LEU A C 1
ATOM 868 O O . LEU A 1 109 ? -17.16923 -4.24608 1.63705 1.000 24.36334 109 LEU A O 1
ATOM 873 N N . HIS A 1 110 ? -18.03022 -5.94238 2.84390 1.000 22.55966 110 HIS A N 1
ATOM 874 C CA . HIS A 1 110 ? -17.70135 -6.92877 1.82077 1.000 24.38417 110 HIS A CA 1
ATOM 875 C C . HIS A 1 110 ? -18.56537 -6.74622 0.57872 1.000 28.03843 110 HIS A C 1
ATOM 876 O O . HIS A 1 110 ? -18.06190 -6.81553 -0.54875 1.000 29.36538 110 HIS A O 1
ATOM 883 N N . GLU A 1 111 ? -19.86753 -6.51026 0.76433 1.000 31.07009 111 GLU A N 1
ATOM 884 C CA . GLU A 1 111 ? -20.75079 -6.29447 -0.37811 1.000 33.21032 111 GLU A CA 1
ATOM 885 C C . GLU A 1 111 ? -20.38329 -5.01796 -1.12448 1.000 30.91800 111 GLU A C 1
ATOM 886 O O . GLU A 1 111 ? -20.45569 -4.96722 -2.35803 1.000 33.33216 111 GLU A O 1
ATOM 888 N N . ALA A 1 112 ? -19.98134 -3.97872 -0.39503 1.000 26.63782 112 ALA A N 1
ATOM 889 C CA . ALA A 1 112 ? -19.55923 -2.72448 -1.00362 1.000 24.23770 112 ALA A CA 1
ATOM 890 C C . ALA A 1 112 ? -18.15414 -2.78855 -1.58917 1.000 33.04490 112 ALA A C 1
ATOM 891 O O . ALA A 1 112 ? -17.70190 -1.79440 -2.16870 1.000 32.85269 112 ALA A O 1
ATOM 893 N N . ASP A 1 113 ? -17.46179 -3.92299 -1.45172 1.000 28.54781 113 ASP A N 1
ATOM 894 C CA . ASP A 1 113 ? -16.10043 -4.09882 -1.96310 1.000 30.53470 113 ASP A CA 1
ATOM 895 C C . ASP A 1 113 ? -15.15333 -3.05051 -1.37853 1.000 26.08015 113 ASP A C 1
ATOM 896 O O . ASP A 1 113 ? -14.41190 -2.37524 -2.09560 1.000 29.43004 113 ASP A O 1
ATOM 901 N N . ILE A 1 114 ? -15.18297 -2.92201 -0.05502 1.000 21.82836 114 ILE A N 1
ATOM 902 C CA . ILE A 1 114 ? -14.35762 -1.96567 0.67364 1.000 23.05927 114 ILE A CA 1
ATOM 903 C C . ILE A 1 114 ? -13.48373 -2.74657 1.64622 1.000 16.93771 114 ILE A C 1
ATOM 904 O O . ILE A 1 114 ? -13.99965 -3.47345 2.50477 1.000 17.85867 114 ILE A O 1
ATOM 909 N N . ARG A 1 115 ? -12.16694 -2.59838 1.51136 1.000 17.29798 115 ARG A N 1
ATOM 910 C CA . ARG A 1 115 ? -11.23569 -3.34102 2.35132 1.000 20.26425 115 ARG A CA 1
ATOM 911 C C . ARG A 1 115 ? -11.29511 -2.84755 3.79236 1.000 22.52380 115 ARG A C 1
ATOM 912 O O . ARG A 1 115 ? -11.47544 -1.65458 4.05156 1.000 20.61676 115 ARG A O 1
ATOM 914 N N . SER A 1 116 ? -11.13017 -3.77366 4.73390 1.000 18.76376 116 SER A N 1
ATOM 915 C CA . SER A 1 116 ? -11.30609 -3.49548 6.15333 1.000 21.53340 116 SER A CA 1
ATOM 916 C C . SER A 1 116 ? -9.97244 -3.57395 6.88601 1.000 23.43709 116 SER A C 1
ATOM 917 O O . SER A 1 116 ? -9.26214 -4.58157 6.79353 1.000 22.98102 116 SER A O 1
ATOM 920 N N . PHE A 1 117 ? -9.63900 -2.50370 7.60668 1.000 23.94201 117 PHE A N 1
ATOM 921 C CA . PHE A 1 117 ? -8.50780 -2.45855 8.53047 1.000 17.45549 117 PHE A CA 1
ATOM 922 C C . PHE A 1 117 ? -9.08558 -2.19968 9.91603 1.000 19.95453 117 PHE A C 1
ATOM 923 O O . PHE A 1 117 ? -9.64155 -1.12465 10.16536 1.000 21.79187 117 PHE A O 1
ATOM 931 N N . VAL A 1 118 ? -8.96437 -3.17223 10.81587 1.000 16.77003 118 VAL A N 1
ATOM 932 C CA . VAL A 1 118 ? -9.63199 -3.12636 12.11252 1.000 20.35173 118 VAL A CA 1
ATOM 933 C C . VAL A 1 118 ? -8.59971 -2.91377 13.20989 1.000 18.80064 118 VAL A C 1
ATOM 934 O O . VAL A 1 118 ? -7.63604 -3.68065 13.32470 1.000 21.89748 118 VAL A O 1
ATOM 938 N N . THR A 1 119 ? -8.81417 -1.88134 14.02379 1.000 23.12481 119 THR A N 1
ATOM 939 C CA . THR A 1 119 ? -7.97368 -1.60114 15.18032 1.000 14.69786 119 THR A CA 1
ATOM 940 C C . THR A 1 119 ? -8.53773 -2.31880 16.39915 1.000 19.75936 119 THR A C 1
ATOM 941 O O . THR A 1 119 ? -9.71637 -2.15788 16.72950 1.000 23.74539 119 THR A O 1
ATOM 945 N N . LEU A 1 120 ? -7.69574 -3.10221 17.07212 1.000 10.75344 120 LEU A N 1
ATOM 946 C CA . LEU A 1 120 ? -8.19020 -3.89388 18.19308 1.000 9.44294 120 LEU A CA 1
ATOM 947 C C . LEU A 1 120 ? -8.35892 -3.05303 19.45341 1.000 12.54796 120 LEU A C 1
ATOM 948 O O . LEU A 1 120 ? -9.28388 -3.29084 20.23774 1.000 15.99395 120 LEU A O 1
ATOM 953 N N . TYR A 1 121 ? -7.48747 -2.06890 19.66734 1.000 15.26853 121 TYR A N 1
ATOM 954 C CA . TYR A 1 121 ? -7.57145 -1.19121 20.83204 1.000 17.53402 121 TYR A CA 1
ATOM 955 C C . TYR A 1 121 ? -7.45400 0.25523 20.37387 1.000 17.01415 121 TYR A C 1
ATOM 956 O O . TYR A 1 121 ? -6.39392 0.67616 19.89878 1.000 17.52936 121 TYR A O 1
ATOM 965 N N . HIS A 1 122 ? -8.53729 1.01483 20.52333 1.000 17.75494 122 HIS A N 1
ATOM 966 C CA . HIS A 1 122 ? -8.48997 2.44898 20.27519 1.000 16.15235 122 HIS A CA 1
ATOM 967 C C . HIS A 1 122 ? -8.97223 3.20844 21.50412 1.000 13.73316 122 HIS A C 1
ATOM 968 O O . HIS A 1 122 ? -9.90563 4.01309 21.41761 1.000 13.74419 122 HIS A O 1
ATOM 975 N N . TRP A 1 123 ? -8.35856 2.91976 22.65432 1.000 15.22089 123 TRP A N 1
ATOM 976 C CA . TRP A 1 123 ? -8.38106 3.66626 23.91368 1.000 15.86000 123 TRP A CA 1
ATOM 977 C C . TRP A 1 123 ? -9.57584 3.33633 24.80641 1.000 13.06457 123 TRP A C 1
ATOM 978 O O . TRP A 1 123 ? -9.59426 3.76637 25.95787 1.000 17.11017 123 TRP A O 1
ATOM 989 N N . ASP A 1 124 ? -10.56991 2.59057 24.32582 1.000 12.79484 124 ASP A N 1
ATOM 990 C CA . ASP A 1 124 ? -11.75179 2.30119 25.14216 1.000 13.10200 124 ASP A CA 1
ATOM 991 C C . ASP A 1 124 ? -11.54007 1.00022 25.91889 1.000 15.67210 124 ASP A C 1
ATOM 992 O O . ASP A 1 124 ? -12.10659 -0.05313 25.62193 1.000 15.32674 124 ASP A O 1
ATOM 997 N N . LEU A 1 125 ? -10.69910 1.10036 26.94381 1.000 18.26688 125 LEU A N 1
ATOM 998 C CA . LEU A 1 125 ? -10.46724 -0.03104 27.82840 1.000 13.50506 125 LEU A CA 1
ATOM 999 C C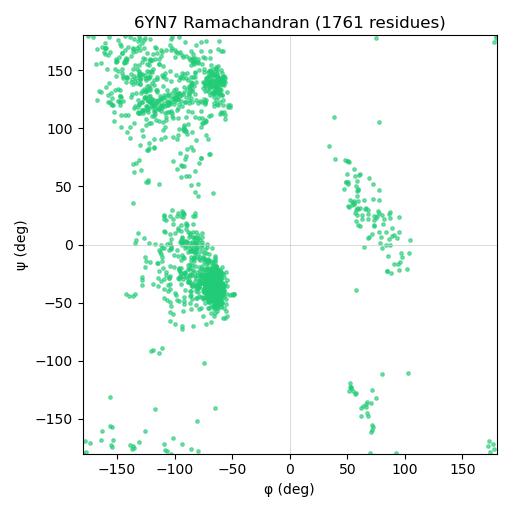 . LEU A 1 125 ? -11.71252 -0.29660 28.67156 1.000 12.98522 125 LEU A C 1
ATOM 1000 O O . LEU A 1 125 ? -12.32607 0.64396 29.18501 1.000 16.20348 125 LEU A O 1
ATOM 1005 N N . PRO A 1 126 ? -12.12097 -1.55602 28.81710 1.000 14.07507 126 PRO A N 1
ATOM 1006 C CA . PRO A 1 126 ? -13.25038 -1.86337 29.70383 1.000 11.23163 126 PRO A CA 1
ATOM 1007 C C . PRO A 1 126 ? -12.93579 -1.46278 31.13763 1.000 13.79424 126 PRO A C 1
ATOM 1008 O O . PRO A 1 126 ? -11.85804 -1.75660 31.65912 1.000 17.22655 126 PRO A O 1
ATOM 1012 N N . GLN A 1 127 ? -13.89207 -0.77927 31.77408 1.000 15.84262 127 GLN A N 1
ATOM 1013 C CA . GLN A 1 127 ? -13.65754 -0.25650 33.11711 1.000 16.21950 127 GLN A CA 1
ATOM 1014 C C . GLN A 1 127 ? -13.39605 -1.37064 34.12161 1.000 18.44146 127 GLN A C 1
ATOM 1015 O O . GLN A 1 127 ? -12.66741 -1.16197 35.09878 1.000 22.56050 127 GLN A O 1
ATOM 1021 N N . TRP A 1 128 ? -13.97009 -2.55781 33.90364 1.000 15.94233 128 TRP A N 1
ATOM 1022 C CA . TRP A 1 128 ? -13.68518 -3.67355 34.79796 1.000 16.08472 128 TRP A CA 1
ATOM 1023 C C . TRP A 1 128 ? -12.22165 -4.08376 34.74096 1.000 17.92675 128 TRP A C 1
ATOM 1024 O O . TRP A 1 128 ? -11.71529 -4.66772 35.70484 1.000 21.42079 128 TRP A O 1
ATOM 1035 N N . LEU A 1 129 ? -11.53225 -3.79210 33.63627 1.000 16.76159 129 LEU A N 1
ATOM 1036 C CA . LEU A 1 129 ? -10.08731 -3.98061 33.59194 1.000 17.38593 129 LEU A CA 1
ATOM 1037 C C . LEU A 1 129 ? -9.36234 -2.82786 34.27460 1.000 16.30097 129 LEU A C 1
ATOM 1038 O O . LEU A 1 129 ? -8.34022 -3.03834 34.93702 1.000 18.48628 129 LEU A O 1
ATOM 1043 N N . GLN A 1 130 ? -9.87346 -1.60370 34.11827 1.000 15.37885 130 GLN A N 1
ATOM 1044 C CA . GLN A 1 130 ? -9.32309 -0.47552 34.86057 1.000 12.68391 130 GLN A CA 1
ATOM 1045 C C . GLN A 1 130 ? -9.55280 -0.63686 36.35547 1.000 18.64164 130 GLN A C 1
ATOM 1046 O O . GLN A 1 130 ? -8.73840 -0.17524 37.16391 1.000 19.58573 130 GLN A O 1
ATOM 1052 N N . ASP A 1 131 ? -10.65404 -1.28743 36.74063 1.000 16.84213 131 ASP A N 1
ATOM 1053 C CA . ASP A 1 131 ? -10.87006 -1.62863 38.14062 1.000 15.81114 131 ASP A CA 1
ATOM 1054 C C . ASP A 1 131 ? -9.79010 -2.56148 38.67081 1.000 16.77337 131 ASP A C 1
ATOM 1055 O O . ASP A 1 131 ? -9.53887 -2.57828 39.88064 1.000 16.91279 131 ASP A O 1
ATOM 1060 N N . ARG A 1 132 ? -9.14397 -3.33140 37.79364 1.000 19.32384 132 ARG A N 1
ATOM 1061 C CA . ARG A 1 132 ? -8.05982 -4.23010 38.16916 1.000 20.42938 132 ARG A CA 1
ATOM 1062 C C . ARG A 1 132 ? -6.68965 -3.65671 37.82575 1.000 18.81218 132 ARG A C 1
ATOM 1063 O O . ARG A 1 132 ? -5.75383 -4.41185 37.54252 1.000 19.32587 132 ARG A O 1
ATOM 1071 N N . GLY A 1 133 ? -6.55251 -2.33163 37.84181 1.000 18.92422 133 GLY A N 1
ATOM 1072 C CA . GLY A 1 133 ? -5.28093 -1.69141 37.59208 1.000 17.49009 133 GLY A CA 1
ATOM 1073 C C . GLY A 1 133 ? -5.05266 -1.24275 36.16693 1.000 20.28972 133 GLY A C 1
ATOM 1074 O O . GLY A 1 133 ? -4.13357 -0.44841 35.92680 1.000 18.72844 133 GLY A O 1
ATOM 1075 N N . GLY A 1 134 ? -5.84893 -1.72603 35.21682 1.000 18.28524 134 GLY A N 1
ATOM 1076 C CA . GLY A 1 134 ? -5.70625 -1.28780 33.83964 1.000 17.53917 134 GLY A CA 1
ATOM 1077 C C . GLY A 1 134 ? -4.34331 -1.62641 33.27188 1.000 18.51750 134 GLY A C 1
ATOM 1078 O O . GLY A 1 134 ? -3.77465 -2.69289 33.53251 1.000 16.50325 134 GLY A O 1
ATOM 1079 N N . TRP A 1 135 ? -3.80110 -0.69631 32.48507 1.000 14.86889 135 TRP A N 1
ATOM 1080 C CA . TRP A 1 135 ? -2.51537 -0.91809 31.83911 1.000 13.76394 135 TRP A CA 1
ATOM 1081 C C . TRP A 1 135 ? -1.34991 -0.88515 32.81639 1.000 15.26067 135 TRP A C 1
ATOM 1082 O O . TRP A 1 135 ? -0.24704 -1.30478 32.44972 1.000 13.03104 135 TRP A O 1
ATOM 1093 N N . ALA A 1 136 ? -1.56174 -0.40280 34.04253 1.000 11.03291 136 ALA A N 1
ATOM 1094 C CA . ALA A 1 136 ? -0.52971 -0.51261 35.06458 1.000 17.96633 136 ALA A CA 1
ATOM 1095 C C . ALA A 1 136 ? -0.34969 -1.94860 35.53262 1.000 18.22060 136 ALA A C 1
ATOM 1096 O O . ALA A 1 136 ? 0.66715 -2.26208 36.16082 1.000 12.22308 136 ALA A O 1
ATOM 1098 N N . ASN A 1 137 ? -1.31187 -2.81905 35.23768 1.000 20.07321 137 ASN A N 1
ATOM 1099 C CA . ASN A 1 137 ? -1.25853 -4.22658 35.60450 1.000 15.58298 137 ASN A CA 1
ATOM 1100 C C . ASN A 1 137 ? -0.79960 -5.04227 34.40436 1.000 16.78911 137 ASN A C 1
ATOM 1101 O O . ASN A 1 137 ? -1.33942 -4.89370 33.30264 1.000 20.66540 137 ASN A O 1
ATOM 1106 N N . ARG A 1 138 ? 0.19452 -5.90488 34.62393 1.000 15.21842 138 ARG A N 1
ATOM 1107 C CA . ARG A 1 138 ? 0.69049 -6.76158 33.55457 1.000 16.13589 138 ARG A CA 1
ATOM 1108 C C . ARG A 1 138 ? -0.35952 -7.76003 33.08309 1.000 15.18814 138 ARG A C 1
ATOM 1109 O O . ARG A 1 138 ? -0.26065 -8.25599 31.95658 1.000 18.59379 138 ARG A O 1
ATOM 1117 N N . ASP A 1 139 ? -1.36728 -8.05309 33.91082 1.000 15.58280 139 ASP A N 1
ATOM 1118 C CA . ASP A 1 139 ? -2.40925 -8.99364 33.50996 1.000 20.20340 139 ASP A CA 1
ATOM 1119 C C . ASP A 1 139 ? -3.21351 -8.47447 32.32513 1.000 20.93529 139 ASP A C 1
ATOM 1120 O O . ASP A 1 139 ? -3.77167 -9.26943 31.55985 1.000 20.87517 139 ASP A O 1
ATOM 1125 N N . THR A 1 140 ? -3.28666 -7.15058 32.15831 1.000 17.41443 140 THR A N 1
ATOM 1126 C CA . THR A 1 140 ? -4.05931 -6.58046 31.05925 1.000 15.16152 140 THR A CA 1
ATOM 1127 C C . THR A 1 140 ? -3.52856 -7.03230 29.70478 1.000 15.03920 140 THR A C 1
ATOM 1128 O O . THR A 1 140 ? -4.30771 -7.20709 28.75998 1.000 20.85192 140 THR A O 1
ATOM 1132 N N . ALA A 1 141 ? -2.21487 -7.24366 29.59295 1.000 17.53937 141 ALA A N 1
ATOM 1133 C CA . ALA A 1 141 ? -1.64244 -7.65662 28.31587 1.000 11.31165 141 ALA A CA 1
ATOM 1134 C C . ALA A 1 141 ? -2.14713 -9.03352 27.90173 1.000 17.37260 141 ALA A C 1
ATOM 1135 O O . ALA A 1 141 ? -2.34009 -9.29893 26.70952 1.000 22.70186 141 ALA A O 1
ATOM 1137 N N . GLU A 1 142 ? -2.36621 -9.92511 28.87117 1.000 21.38660 142 GLU A N 1
ATOM 1138 C CA . GLU A 1 142 ? -2.86992 -11.25545 28.54734 1.000 23.56730 142 GLU A CA 1
ATOM 1139 C C . GLU A 1 142 ? -4.35558 -11.22650 28.21053 1.000 22.02864 142 GLU A C 1
ATOM 1140 O O . GLU A 1 142 ? -4.80279 -11.94859 27.31249 1.000 25.30075 142 GLU A O 1
ATOM 1146 N N . TYR A 1 143 ? -5.13608 -10.40792 28.92131 1.000 21.87460 143 TYR A N 1
ATOM 1147 C CA . TYR A 1 143 ? -6.54582 -10.25856 28.57537 1.000 21.83482 143 TYR A CA 1
ATOM 1148 C C . TYR A 1 143 ? -6.71532 -9.64327 27.19284 1.000 20.66337 143 TYR A C 1
ATOM 1149 O O . TYR A 1 143 ? -7.69237 -9.94101 26.49606 1.000 19.43087 143 TYR A O 1
ATOM 1158 N N . PHE A 1 144 ? -5.77941 -8.78496 26.77945 1.000 17.63992 144 PHE A N 1
ATOM 1159 C CA . PHE A 1 144 ? -5.81615 -8.25571 25.42074 1.000 15.89436 144 PHE A CA 1
ATOM 1160 C C . PHE A 1 144 ? -5.48376 -9.33885 24.40380 1.000 14.80976 144 PHE A C 1
ATOM 1161 O O . PHE A 1 144 ? -6.12429 -9.42532 23.35029 1.000 16.13602 144 PHE A O 1
ATOM 1169 N N . ALA A 1 145 ? -4.48460 -10.17449 24.70159 1.000 15.49170 145 ALA A N 1
ATOM 1170 C CA . ALA A 1 145 ? -4.16738 -11.28949 23.81606 1.000 15.85208 145 ALA A CA 1
ATOM 1171 C C . ALA A 1 145 ? -5.31108 -12.29214 23.75393 1.000 19.83331 145 ALA A C 1
ATOM 1172 O O . ALA A 1 145 ? -5.48501 -12.97391 22.73723 1.000 20.76429 145 ALA A O 1
ATOM 1174 N N . GLU A 1 146 ? -6.09393 -12.40153 24.82934 1.000 18.19720 146 GLU A N 1
ATOM 1175 C CA . GLU A 1 146 ? -7.30555 -13.21266 24.78570 1.000 20.12528 146 GLU A CA 1
ATOM 1176 C C . GLU A 1 146 ? -8.33356 -12.60059 23.84388 1.000 19.25136 146 GLU A C 1
ATOM 1177 O O . GLU A 1 146 ? -8.84270 -13.27139 22.93840 1.000 22.62018 146 GLU A O 1
ATOM 1183 N N . TYR A 1 147 ? -8.65177 -11.32055 24.04843 1.000 17.88208 147 TYR A N 1
ATOM 1184 C CA . TYR A 1 147 ? -9.66507 -10.65994 23.23462 1.000 13.05564 147 TYR A CA 1
ATOM 1185 C C . TYR A 1 147 ? -9.20905 -10.49636 21.79182 1.000 15.11345 147 TYR A C 1
ATOM 1186 O O . TYR A 1 147 ? -10.03309 -10.56059 20.87284 1.000 18.18783 147 TYR A O 1
ATOM 1195 N N . ALA A 1 148 ? -7.91000 -10.28947 21.57016 1.000 12.19489 148 ALA A N 1
ATOM 1196 C CA . ALA A 1 148 ? -7.40509 -10.22794 20.20334 1.000 17.47511 148 ALA A CA 1
ATOM 1197 C C . ALA A 1 148 ? -7.54155 -11.57628 19.50919 1.000 19.10098 148 ALA A C 1
ATOM 1198 O O . ALA A 1 148 ? -7.89316 -11.63919 18.32547 1.000 23.32630 148 ALA A O 1
ATOM 1200 N N . SER A 1 149 ? -7.27807 -12.66673 20.23397 1.000 21.87264 149 SER A N 1
ATOM 1201 C CA . SER A 1 149 ? -7.37752 -13.99369 19.63741 1.000 20.50041 149 SER A CA 1
ATOM 1202 C C . SER A 1 149 ? -8.81768 -14.35033 19.29449 1.000 24.13002 149 SER A C 1
ATOM 1203 O O . SER A 1 149 ? -9.05825 -15.08568 18.33057 1.000 29.15740 149 SER A O 1
ATOM 1206 N N . LEU A 1 150 ? -9.78376 -13.84384 20.06468 1.000 21.38015 150 LEU A N 1
ATOM 1207 C CA . LEU A 1 150 ? -11.18582 -14.10748 19.75789 1.000 20.85004 150 LEU A CA 1
ATOM 1208 C C . LEU A 1 150 ? -11.61065 -13.40918 18.47260 1.000 17.62854 150 LEU A C 1
ATOM 1209 O O . LEU A 1 150 ? -12.38926 -13.96154 17.68709 1.000 20.60110 150 LEU A O 1
ATOM 1214 N N . ILE A 1 151 ? -11.10822 -12.19504 18.24055 1.000 14.27999 151 ILE A N 1
ATOM 1215 C CA . ILE A 1 151 ? -11.48685 -11.45208 17.04403 1.000 16.20046 151 ILE A CA 1
ATOM 1216 C C . ILE A 1 151 ? -10.91766 -12.10995 15.79232 1.000 23.72957 151 ILE A C 1
ATOM 1217 O O . ILE A 1 151 ? -11.55036 -12.08615 14.72857 1.000 23.87113 151 ILE A O 1
ATOM 1222 N N . TYR A 1 152 ? -9.72918 -12.71317 15.89186 1.000 25.83486 152 TYR A N 1
ATOM 1223 C CA . TYR A 1 152 ? -9.13721 -13.37606 14.73305 1.000 19.03305 152 TYR A CA 1
ATOM 1224 C C . TYR A 1 152 ? -9.99679 -14.54287 14.26501 1.000 21.54089 152 TYR A C 1
ATOM 1225 O O . TYR A 1 152 ? -10.13049 -14.78254 13.05927 1.000 26.06659 152 TYR A O 1
ATOM 1234 N N . GLU A 1 153 ? -10.58714 -15.28076 15.20555 1.000 20.76213 153 GLU A N 1
ATOM 1235 C CA . GLU A 1 153 ? -11.30875 -16.49877 14.85706 1.000 26.25661 153 GLU A CA 1
ATOM 1236 C C . GLU A 1 153 ? -12.71569 -16.19510 14.35531 1.000 23.84967 153 GLU A C 1
ATOM 1237 O O . GLU A 1 153 ? -13.11253 -16.65828 13.28040 1.000 45.66728 153 GLU A O 1
ATOM 1243 N N . ARG A 1 154 ? -13.48372 -15.41823 15.11935 1.000 16.05751 154 ARG A N 1
ATOM 1244 C CA . ARG A 1 154 ? -14.89000 -15.20326 14.80337 1.000 20.41998 154 ARG A CA 1
ATOM 1245 C C . ARG A 1 154 ? -15.12176 -14.09144 13.78790 1.000 19.57350 154 ARG A C 1
ATOM 1246 O O . ARG A 1 154 ? -16.24008 -13.97498 13.27641 1.000 22.48814 154 ARG A O 1
ATOM 1254 N N . LEU A 1 155 ? -14.11014 -13.27506 13.48336 1.000 21.36991 155 LEU A N 1
ATOM 1255 C CA . LEU A 1 155 ? -14.28002 -12.15830 12.56466 1.000 20.89329 155 LEU A CA 1
ATOM 1256 C C . LEU A 1 155 ? -13.17278 -12.03517 11.52582 1.000 21.34206 155 LEU A C 1
ATOM 1257 O O . LEU A 1 155 ? -13.21768 -11.10705 10.71138 1.000 23.16899 155 LEU A O 1
ATOM 1262 N N . GLY A 1 156 ? -12.19214 -12.93984 11.51811 1.000 22.01870 156 GLY A N 1
ATOM 1263 C CA . GLY A 1 156 ? -11.04461 -12.76836 10.64313 1.000 21.85853 156 GLY A CA 1
ATOM 1264 C C . GLY A 1 156 ? -11.36621 -12.88590 9.16668 1.000 19.52799 156 GLY A C 1
ATOM 1265 O O . GLY A 1 156 ? -10.65347 -12.32399 8.32966 1.000 20.00066 156 GLY A O 1
ATOM 1266 N N . ASP A 1 157 ? -12.43674 -13.60495 8.82283 1.000 18.93951 157 ASP A N 1
ATOM 1267 C CA . ASP A 1 157 ? -12.72691 -13.86585 7.41543 1.000 23.28408 157 ASP A CA 1
ATOM 1268 C C . ASP A 1 157 ? -13.12758 -12.59239 6.67933 1.000 31.04388 157 ASP A C 1
ATOM 1269 O O . ASP A 1 157 ? -12.77928 -12.41166 5.50666 1.000 39.40573 157 ASP A O 1
ATOM 1274 N N . GLY A 1 158 ? -13.85794 -11.70273 7.34179 1.000 29.21492 158 GLY A N 1
ATOM 1275 C CA . GLY A 1 158 ? -14.24566 -10.44480 6.74188 1.000 27.68643 158 GLY A CA 1
ATOM 1276 C C . GLY A 1 158 ? -13.27877 -9.30379 6.96788 1.000 23.89693 158 GLY A C 1
ATOM 1277 O O . GLY A 1 158 ? -13.62942 -8.14914 6.70249 1.000 19.29984 158 GLY A O 1
ATOM 1278 N N . ILE A 1 159 ? -12.06710 -9.58953 7.43842 1.000 24.17959 159 ILE A N 1
ATOM 1279 C CA . ILE A 1 159 ? -11.09292 -8.57101 7.81012 1.000 22.73958 159 ILE A CA 1
ATOM 1280 C C . ILE A 1 159 ? -9.83286 -8.77555 6.98225 1.000 26.94377 159 ILE A C 1
ATOM 1281 O O . ILE A 1 159 ? -9.28258 -9.88216 6.94159 1.000 31.77226 159 ILE A O 1
ATOM 1286 N N . ASP A 1 160 ? -9.37492 -7.70636 6.32915 1.000 26.35728 160 ASP A N 1
ATOM 1287 C CA . ASP A 1 160 ? -8.17343 -7.79217 5.50666 1.000 26.28481 160 ASP A CA 1
ATOM 1288 C C . ASP A 1 160 ? -6.91231 -7.61221 6.34301 1.000 21.71071 160 ASP A C 1
ATOM 1289 O O . ASP A 1 160 ? -5.95685 -8.38470 6.21180 1.000 21.40191 160 ASP A O 1
ATOM 1294 N N . ALA A 1 161 ? -6.89274 -6.60212 7.21030 1.000 21.01649 161 ALA A N 1
ATOM 1295 C CA . ALA A 1 161 ? -5.71668 -6.29565 8.00818 1.000 13.95917 161 ALA A CA 1
ATOM 1296 C C . ALA A 1 161 ? -6.13185 -5.95480 9.43117 1.000 14.25421 161 ALA A C 1
ATOM 1297 O O . ALA A 1 161 ? -7.19880 -5.38119 9.66529 1.000 15.31489 161 ALA A O 1
ATOM 1299 N N . PHE A 1 162 ? -5.27010 -6.31194 10.37899 1.000 17.26622 162 PHE A N 1
ATOM 1300 C CA . PHE A 1 162 ? -5.48286 -6.04080 11.79257 1.000 16.31491 162 PHE A CA 1
ATOM 1301 C C . PHE A 1 162 ? -4.49370 -4.99050 12.27722 1.000 10.01981 162 PHE A C 1
ATOM 1302 O O . PHE A 1 162 ? -3.34212 -4.95675 11.83500 1.000 17.07563 162 PHE A O 1
ATOM 1310 N N . ILE A 1 163 ? -4.94693 -4.13756 13.18966 1.000 12.55131 163 ILE A N 1
ATOM 1311 C CA . ILE A 1 163 ? -4.08916 -3.18045 13.87707 1.000 10.94021 163 ILE A CA 1
ATOM 1312 C C . ILE A 1 163 ? -4.26225 -3.40686 15.37095 1.000 12.82779 163 ILE A C 1
ATOM 1313 O O . ILE A 1 163 ? -5.37436 -3.28038 15.89778 1.000 17.29405 163 ILE A O 1
ATOM 1318 N N . THR A 1 164 ? -3.16832 -3.74924 16.05175 1.000 12.12903 164 THR A N 1
ATOM 1319 C CA . THR A 1 164 ? -3.25882 -4.08311 17.46899 1.000 8.69359 164 THR A CA 1
ATOM 1320 C C . THR A 1 164 ? -3.61291 -2.85701 18.30173 1.000 11.93519 164 THR A C 1
ATOM 1321 O O . THR A 1 164 ? -4.63634 -2.83593 18.99447 1.000 14.97185 164 THR A O 1
ATOM 1325 N N . HIS A 1 165 ? -2.77884 -1.82160 18.24398 1.000 13.67395 165 HIS A N 1
ATOM 1326 C CA . HIS A 1 165 ? -2.95388 -0.63322 19.06435 1.000 12.75122 165 HIS A CA 1
ATOM 1327 C C . HIS A 1 165 ? -2.91360 0.61608 18.19768 1.000 14.77014 165 HIS A C 1
ATOM 1328 O O . HIS A 1 165 ? -2.19502 0.67575 17.19604 1.000 16.08757 165 HIS A O 1
ATOM 1335 N N . ASN A 1 166 ? -3.69019 1.61830 18.60062 1.000 14.44118 166 ASN A N 1
ATOM 1336 C CA . ASN A 1 166 ? -3.69112 2.92806 17.96225 1.000 12.22064 166 ASN A CA 1
ATOM 1337 C C . ASN A 1 166 ? -3.10040 3.94289 18.92958 1.000 15.55394 166 ASN A C 1
ATOM 1338 O O . ASN A 1 166 ? -3.63946 4.14707 20.02367 1.000 14.00051 166 ASN A O 1
ATOM 1343 N N . GLU A 1 167 ? -2.00050 4.57417 18.51962 1.000 12.65816 167 GLU A N 1
ATOM 1344 C CA . GLU A 1 167 ? -1.33081 5.62834 19.27219 1.000 15.82462 167 GLU A CA 1
ATOM 1345 C C . GLU A 1 167 ? -1.08883 5.21831 20.72024 1.000 15.79392 167 GLU A C 1
ATOM 1346 O O . GLU A 1 167 ? -1.75122 5.73499 21.62945 1.000 19.21269 167 GLU A O 1
ATOM 1352 N N . PRO A 1 168 ? -0.15527 4.29916 20.97785 1.000 14.39362 168 PRO A N 1
ATOM 1353 C CA . PRO A 1 168 ? 0.15077 3.94193 22.37103 1.000 11.02377 168 PRO A CA 1
ATOM 1354 C C . PRO A 1 168 ? 0.74005 5.09076 23.16059 1.000 14.24205 168 PRO A C 1
ATOM 1355 O O . PRO A 1 168 ? 0.70962 5.05550 24.39674 1.000 16.90768 168 PRO A O 1
ATOM 1359 N N . TRP A 1 169 ? 1.27761 6.10782 22.48494 1.000 16.32580 169 TRP A N 1
ATOM 1360 C CA . TRP A 1 169 ? 1.84974 7.24770 23.19013 1.000 13.42802 169 TRP A CA 1
ATOM 1361 C C . TRP A 1 169 ? 0.78195 8.01795 23.95343 1.000 17.45636 169 TRP A C 1
ATOM 1362 O O . TRP A 1 169 ? 1.02519 8.48435 25.07207 1.000 18.82975 169 TRP A O 1
ATOM 1373 N N . CYS A 1 170 ? -0.40509 8.16515 23.36714 1.000 17.29137 170 CYS A N 1
ATOM 1374 C CA . CYS A 1 170 ? -1.47275 8.88842 24.04526 1.000 13.79065 170 CYS A CA 1
ATOM 1375 C C . CYS A 1 170 ? -2.08966 8.04780 25.15492 1.000 15.78755 170 CYS A C 1
ATOM 1376 O O . CYS A 1 170 ? -2.30506 8.53966 26.26739 1.000 18.68879 170 CYS A O 1
ATOM 1379 N N . ALA A 1 171 ? -2.37412 6.77379 24.87058 1.000 17.76281 171 ALA A N 1
ATOM 1380 C CA . ALA A 1 171 ? -2.99746 5.91368 25.87160 1.000 16.20673 171 ALA A CA 1
ATOM 1381 C C . ALA A 1 171 ? -2.12518 5.76772 27.11083 1.000 15.05644 171 ALA A C 1
ATOM 1382 O O . ALA A 1 171 ? -2.64551 5.62955 28.22428 1.000 16.48758 171 ALA A O 1
ATOM 1384 N N . ALA A 1 172 ? -0.80513 5.81168 26.94334 1.000 14.56803 172 ALA A N 1
ATOM 1385 C CA . ALA A 1 172 ? 0.11853 5.66688 28.06086 1.000 16.37582 172 ALA A CA 1
ATOM 1386 C C . ALA A 1 172 ? 0.40015 6.99409 28.75763 1.000 15.73644 172 ALA A C 1
ATOM 1387 O O . ALA A 1 172 ? 0.29003 7.08857 29.98318 1.000 18.29709 172 ALA A O 1
ATOM 1389 N N . PHE A 1 173 ? 0.75242 8.02776 27.99659 1.000 9.92852 173 PHE A N 1
ATOM 1390 C CA . PHE A 1 173 ? 1.23000 9.27286 28.58348 1.000 12.75478 173 PHE A CA 1
ATOM 1391 C C . PHE A 1 173 ? 0.14624 10.32674 28.76161 1.000 16.02859 173 PHE A C 1
ATOM 1392 O O . PHE A 1 173 ? 0.25963 11.15945 29.66578 1.000 22.34536 173 PHE A O 1
ATOM 1400 N N . LEU A 1 174 ? -0.90022 10.32008 27.93715 1.000 16.08664 174 LEU A N 1
ATOM 1401 C CA . LEU A 1 174 ? -2.00779 11.24392 28.14206 1.000 13.84084 174 LEU A CA 1
ATOM 1402 C C . LEU A 1 174 ? -3.05867 10.70332 29.10007 1.000 14.27557 174 LEU A C 1
ATOM 1403 O O . LEU A 1 174 ? -3.83608 11.49007 29.65214 1.000 15.53610 174 LEU A O 1
ATOM 1408 N N . GLY A 1 175 ? -3.09850 9.39112 29.31384 1.000 12.29264 175 GLY A N 1
ATOM 1409 C CA . GLY A 1 175 ? -4.08573 8.80210 30.19485 1.000 12.34331 175 GLY A CA 1
ATOM 1410 C C . GLY A 1 175 ? -3.54408 8.47119 31.56892 1.000 12.63297 175 GLY A C 1
ATOM 1411 O O . GLY A 1 175 ? -4.31103 8.30185 32.52044 1.000 18.53097 175 GLY A O 1
ATOM 1412 N N . HIS A 1 176 ? -2.22161 8.37627 31.68860 1.000 13.29675 176 HIS A N 1
ATOM 1413 C CA . HIS A 1 176 ? -1.58665 8.05340 32.96031 1.000 18.59829 176 HIS A CA 1
ATOM 1414 C C . HIS A 1 176 ? -0.52434 9.04990 33.39598 1.000 17.11123 176 HIS A C 1
ATOM 1415 O O . HIS A 1 176 ? -0.20085 9.08638 34.58959 1.000 19.37915 176 HIS A O 1
ATOM 1422 N N . GLY A 1 177 ? 0.02193 9.85578 32.48921 1.000 18.27841 177 GLY A N 1
ATOM 1423 C CA . GLY A 1 177 ? 1.02340 10.83792 32.85284 1.000 15.51945 177 GLY A CA 1
ATOM 1424 C C . GLY A 1 177 ? 0.44767 12.23047 32.99701 1.000 13.85956 177 GLY A C 1
ATOM 1425 O O . GLY A 1 177 ? 0.38496 12.77135 34.10439 1.000 20.70176 177 GLY A O 1
ATOM 1426 N N . PHE A 1 178 ? 0.02150 12.82356 31.88029 1.000 12.54982 178 PHE A N 1
ATOM 1427 C CA . PHE A 1 178 ? -0.58766 14.14776 31.93993 1.000 12.76709 178 PHE A CA 1
ATOM 1428 C C . PHE A 1 178 ? -1.98652 14.08431 32.54023 1.000 14.60987 178 PHE A C 1
ATOM 1429 O O . PHE A 1 178 ? -2.37585 14.96392 33.31664 1.000 14.89633 178 PHE A O 1
ATOM 1437 N N . GLY A 1 179 ? -2.75570 13.05761 32.19314 1.000 16.10540 179 GLY A N 1
ATOM 1438 C CA . GLY A 1 179 ? -4.06879 12.87049 32.77194 1.000 12.22384 179 GLY A CA 1
ATOM 1439 C C . GLY A 1 179 ? -5.20413 13.56061 32.05423 1.000 17.80327 179 GLY A C 1
ATOM 1440 O O . GLY A 1 179 ? -6.29581 13.67363 32.62337 1.000 19.67579 179 GLY A O 1
ATOM 1441 N N . VAL A 1 180 ? -4.98904 14.02739 30.82095 1.000 17.48924 180 VAL A N 1
ATOM 1442 C CA . VAL A 1 180 ? -6.05871 14.68683 30.07492 1.000 18.24933 180 VAL A CA 1
ATOM 1443 C C . VAL A 1 180 ? -6.94852 13.71003 29.32593 1.000 17.54765 180 VAL A C 1
ATOM 1444 O O . VAL A 1 180 ? -8.02283 14.10453 28.85513 1.000 22.17422 180 VAL A O 1
ATOM 1448 N N . HIS A 1 181 ? -6.53522 12.45398 29.19706 1.000 11.91612 181 HIS A N 1
ATOM 1449 C CA . HIS A 1 181 ? -7.35141 11.40001 28.61663 1.000 11.56327 181 HIS A CA 1
ATOM 1450 C C . HIS A 1 181 ? -7.62559 10.33620 29.67087 1.000 17.11729 181 HIS A C 1
ATOM 1451 O O . HIS A 1 181 ? -7.04620 10.34367 30.75863 1.000 19.57459 181 HIS A O 1
ATOM 1458 N N . ALA A 1 182 ? -8.52534 9.41423 29.33830 1.000 18.56507 182 ALA A N 1
ATOM 1459 C CA . ALA A 1 182 ? -8.84188 8.32847 30.25107 1.000 15.43424 182 ALA A CA 1
ATOM 1460 C C . ALA A 1 182 ? -7.61471 7.43742 30.44734 1.000 17.42925 182 ALA A C 1
ATOM 1461 O O . ALA A 1 182 ? -6.82186 7.25001 29.51940 1.000 20.09610 182 ALA A O 1
ATOM 1463 N N . PRO A 1 183 ? -7.42969 6.86558 31.65124 1.000 16.14011 183 PRO A N 1
ATOM 1464 C CA . PRO A 1 183 ? -8.29825 6.97660 32.83014 1.000 17.85290 183 PRO A CA 1
ATOM 1465 C C . PRO A 1 183 ? -8.09163 8.25184 33.64855 1.000 15.36740 183 PRO A C 1
ATOM 1466 O O . PRO A 1 183 ? -8.74970 8.42257 34.67489 1.000 17.34647 183 PRO A O 1
ATOM 1470 N N . GLY A 1 184 ? -7.19310 9.12807 33.20733 1.000 16.81596 184 GLY A N 1
ATOM 1471 C CA . GLY A 1 184 ? -7.00306 10.39508 33.88579 1.000 14.51425 184 GLY A CA 1
ATOM 1472 C C . GLY A 1 184 ? -6.04257 10.36429 35.05059 1.000 18.58375 184 GLY A C 1
ATOM 1473 O O . GLY A 1 184 ? -6.15821 11.19127 35.96142 1.000 20.42914 184 GLY A O 1
ATOM 1474 N N . HIS A 1 185 ? -5.09370 9.43410 35.05274 1.000 16.17003 185 HIS A N 1
ATOM 1475 C CA . HIS A 1 185 ? -4.12042 9.36751 36.12867 1.000 17.51645 185 HIS A CA 1
ATOM 1476 C C . HIS A 1 185 ? -2.97073 10.33671 35.86886 1.000 15.29797 185 HIS A C 1
ATOM 1477 O O . HIS A 1 185 ? -2.69818 10.73184 34.73228 1.000 16.33340 185 HIS A O 1
ATOM 1484 N N . THR A 1 186 ? -2.29479 10.72672 36.95287 1.000 19.67588 186 THR A N 1
ATOM 1485 C CA . THR A 1 186 ? -1.16919 11.65912 36.89658 1.000 15.07426 186 THR A CA 1
ATOM 1486 C C . THR A 1 186 ? -0.00849 11.06871 37.70346 1.000 14.54442 186 THR A C 1
ATOM 1487 O O . THR A 1 186 ? 0.31689 11.53418 38.79733 1.000 18.30469 186 THR A O 1
ATOM 1491 N N . ASP A 1 187 ? 0.61431 10.03121 37.14737 1.000 15.63544 187 ASP A N 1
ATOM 1492 C CA . ASP A 1 187 ? 1.75995 9.37504 37.77435 1.000 11.97728 187 ASP A CA 1
ATOM 1493 C C . ASP A 1 187 ? 2.66914 8.90489 36.64941 1.000 11.45734 187 ASP A C 1
ATOM 1494 O O . ASP A 1 187 ? 2.30781 7.98876 35.90489 1.000 19.22794 187 ASP A O 1
ATOM 1499 N N . TRP A 1 188 ? 3.84592 9.52323 36.53099 1.000 12.06330 188 TRP A N 1
ATOM 1500 C CA . TRP A 1 188 ? 4.70627 9.23646 35.38875 1.000 14.93154 188 TRP A CA 1
ATOM 1501 C C . TRP A 1 188 ? 5.32480 7.84780 35.47359 1.000 13.82821 188 TRP A C 1
ATOM 1502 O O . TRP A 1 188 ? 5.64558 7.25528 34.43718 1.000 11.18224 188 TRP A O 1
ATOM 1513 N N . ARG A 1 189 ? 5.49675 7.30638 36.68202 1.000 11.47889 189 ARG A N 1
ATOM 1514 C CA . ARG A 1 189 ? 5.92513 5.91551 36.78461 1.000 14.53350 189 ARG A CA 1
ATOM 1515 C C . ARG A 1 189 ? 4.84494 4.97368 36.27008 1.000 18.13161 189 ARG A C 1
ATOM 1516 O O . ARG A 1 189 ? 5.14425 4.00619 35.56042 1.000 16.75530 189 ARG A O 1
ATOM 1524 N N . GLU A 1 190 ? 3.58259 5.23977 36.61782 1.000 17.30853 190 GLU A N 1
ATOM 1525 C CA . GLU A 1 190 ? 2.48566 4.45491 36.06266 1.000 13.64058 190 GLU A CA 1
ATOM 1526 C C . GLU A 1 190 ? 2.38917 4.62950 34.55362 1.000 17.06547 190 GLU A C 1
ATOM 1527 O O . GLU A 1 190 ? 2.00903 3.69195 33.84257 1.000 21.35041 190 GLU A O 1
ATOM 1533 N N . ALA A 1 191 ? 2.74328 5.81264 34.04672 1.000 17.11185 191 ALA A N 1
ATOM 1534 C CA . ALA A 1 191 ? 2.65894 6.06401 32.61184 1.000 15.67911 191 ALA A CA 1
ATOM 1535 C C . ALA A 1 191 ? 3.64084 5.19204 31.83910 1.000 16.04892 191 ALA A C 1
ATOM 1536 O O . ALA A 1 191 ? 3.25369 4.48488 30.90138 1.000 17.15703 191 ALA A O 1
ATOM 1538 N N . PHE A 1 192 ? 4.92110 5.23051 32.21573 1.000 20.28840 192 PHE A N 1
ATOM 1539 C CA . PHE A 1 192 ? 5.91260 4.42588 31.50980 1.000 18.98015 192 PHE A CA 1
ATOM 1540 C C . PHE A 1 192 ? 5.72437 2.93886 31.77991 1.000 19.41832 192 PHE A C 1
ATOM 1541 O O . PHE A 1 192 ? 6.10084 2.10621 30.94636 1.000 20.46191 192 PHE A O 1
ATOM 1549 N N . GLN A 1 193 ? 5.14801 2.58616 32.93079 1.000 17.08594 193 GLN A N 1
ATOM 1550 C CA . GLN A 1 193 ? 4.81026 1.19024 33.18384 1.000 16.69241 193 GLN A CA 1
ATOM 1551 C C . GLN A 1 193 ? 3.64526 0.74545 32.30928 1.000 17.10913 193 GLN A C 1
ATOM 1552 O O . GLN A 1 193 ? 3.65221 -0.36893 31.77331 1.000 18.26896 193 GLN A O 1
ATOM 1558 N N . ALA A 1 194 ? 2.63538 1.60356 32.15172 1.000 14.04776 194 ALA A N 1
ATOM 1559 C CA . ALA A 1 194 ? 1.54218 1.28789 31.24025 1.000 14.93640 194 ALA A CA 1
ATOM 1560 C C . ALA A 1 194 ? 2.03847 1.20002 29.80350 1.000 16.17292 194 ALA A C 1
ATOM 1561 O O . ALA A 1 194 ? 1.56464 0.36457 29.02506 1.000 19.63577 194 ALA A O 1
ATOM 1563 N N . ALA A 1 195 ? 3.00026 2.05129 29.43642 1.000 18.43738 195 ALA A N 1
ATOM 1564 C CA . ALA A 1 195 ? 3.52493 2.03669 28.07473 1.000 14.96137 195 ALA A CA 1
ATOM 1565 C C . ALA A 1 195 ? 4.17933 0.70123 27.74856 1.000 18.66355 195 ALA A C 1
ATOM 1566 O O . ALA A 1 195 ? 4.01870 0.17679 26.64003 1.000 18.64019 195 ALA A O 1
ATOM 1568 N N . HIS A 1 196 ? 4.92137 0.13430 28.70275 1.000 18.04937 196 HIS A N 1
ATOM 1569 C CA . HIS A 1 196 ? 5.56724 -1.15204 28.46493 1.000 17.95171 196 HIS A CA 1
ATOM 1570 C C . HIS A 1 196 ? 4.54246 -2.27478 28.35955 1.000 19.31906 196 HIS A C 1
ATOM 1571 O O . HIS A 1 196 ? 4.66840 -3.15934 27.50437 1.000 21.84862 196 HIS A O 1
ATOM 1578 N N . HIS A 1 197 ? 3.52033 -2.25663 29.21812 1.000 16.24074 197 HIS A N 1
ATOM 1579 C CA . HIS A 1 197 ? 2.48327 -3.27948 29.14658 1.000 14.42818 197 HIS A CA 1
ATOM 1580 C C . HIS A 1 197 ? 1.64796 -3.14350 27.88147 1.000 18.06410 197 HIS A C 1
ATOM 1581 O O . HIS A 1 197 ? 1.09017 -4.13609 27.39983 1.000 19.98047 197 HIS A O 1
ATOM 1588 N N . ILE A 1 198 ? 1.54338 -1.93193 27.33405 1.000 18.42435 198 ILE A N 1
ATOM 1589 C CA . ILE A 1 198 ? 0.88117 -1.75949 26.04538 1.000 17.79641 198 ILE A CA 1
ATOM 1590 C C . ILE A 1 198 ? 1.71333 -2.39579 24.93917 1.000 19.88990 198 ILE A C 1
ATOM 1591 O O . ILE A 1 198 ? 1.19057 -3.11849 24.08196 1.000 21.02289 198 ILE A O 1
ATOM 1596 N N . LEU A 1 199 ? 3.02509 -2.13972 24.94789 1.000 21.91052 199 LEU A N 1
ATOM 1597 C CA . LEU A 1 199 ? 3.91696 -2.76694 23.97708 1.000 18.97300 199 LEU A CA 1
ATOM 1598 C C . LEU A 1 199 ? 3.92260 -4.28237 24.13333 1.000 20.00850 199 LEU A C 1
ATOM 1599 O O . LEU A 1 199 ? 3.99513 -5.01832 23.14149 1.000 19.28515 199 LEU A O 1
ATOM 1604 N N . TYR A 1 200 ? 3.85336 -4.76551 25.37583 1.000 21.73754 200 TYR A N 1
ATOM 1605 C CA . TYR A 1 200 ? 3.80616 -6.20361 25.61731 1.000 20.15426 200 TYR A CA 1
ATOM 1606 C C . TYR A 1 200 ? 2.52142 -6.81218 25.06783 1.000 20.37761 200 TYR A C 1
ATOM 1607 O O . TYR A 1 200 ? 2.53918 -7.91604 24.51046 1.000 17.97195 200 TYR A O 1
ATOM 1616 N N . SER A 1 201 ? 1.39796 -6.10377 25.20969 1.000 13.98328 201 SER A N 1
ATOM 1617 C CA . SER A 1 201 ? 0.13432 -6.60253 24.67893 1.000 11.20929 201 SER A CA 1
ATOM 1618 C C . SER A 1 201 ? 0.14676 -6.66845 23.15759 1.000 12.92316 201 SER A C 1
ATOM 1619 O O . SER A 1 201 ? -0.51371 -7.53400 22.57296 1.000 14.75060 201 SER A O 1
ATOM 1622 N N . HIS A 1 202 ? 0.87827 -5.76498 22.50082 1.000 16.57548 202 HIS A N 1
ATOM 1623 C CA . HIS A 1 202 ? 0.97852 -5.81265 21.04540 1.000 12.36552 202 HIS A CA 1
ATOM 1624 C C . HIS A 1 202 ? 1.72017 -7.06215 20.58888 1.000 15.91189 202 HIS A C 1
ATOM 1625 O O . HIS A 1 202 ? 1.26773 -7.76792 19.68006 1.000 18.29484 202 HIS A O 1
ATOM 1632 N N . GLY A 1 203 ? 2.86806 -7.34766 21.20650 1.000 12.80510 203 GLY A N 1
ATOM 1633 C CA . GLY A 1 203 ? 3.61198 -8.54235 20.84421 1.000 13.33969 203 GLY A CA 1
ATOM 1634 C C . GLY A 1 203 ? 2.82802 -9.81571 21.09330 1.000 14.30413 203 GLY A C 1
ATOM 1635 O O . GLY A 1 203 ? 2.84453 -10.73588 20.27225 1.000 19.53422 203 GLY A O 1
ATOM 1636 N N . LEU A 1 204 ? 2.12859 -9.88469 22.22957 1.000 17.08247 204 LEU A N 1
ATOM 1637 C CA . LEU A 1 204 ? 1.27472 -11.03530 22.50947 1.000 17.32030 204 LEU A CA 1
ATOM 1638 C C . LEU A 1 204 ? 0.18691 -11.18399 21.45248 1.000 18.61917 204 LEU A C 1
ATOM 1639 O O . LEU A 1 204 ? -0.15838 -12.30417 21.05709 1.000 19.12094 204 LEU A O 1
ATOM 1644 N N . ALA A 1 205 ? -0.36433 -10.06258 20.98114 1.000 17.24256 205 ALA A N 1
ATOM 1645 C CA . ALA A 1 205 ? -1.40843 -10.12249 19.96487 1.000 11.88161 205 ALA A CA 1
ATOM 1646 C C . ALA A 1 205 ? -0.85808 -10.56475 18.61583 1.000 17.90511 205 ALA A C 1
ATOM 1647 O O . ALA A 1 205 ? -1.55164 -11.25972 17.86462 1.000 22.58871 205 ALA A O 1
ATOM 1649 N N . VAL A 1 206 ? 0.37495 -10.17271 18.28794 1.000 16.85568 206 VAL A N 1
ATOM 1650 C CA . VAL A 1 206 ? 0.97898 -10.61086 17.03348 1.000 17.95067 206 VAL A CA 1
ATOM 1651 C C . VAL A 1 206 ? 1.31876 -12.09411 17.09777 1.000 19.18239 206 VAL A C 1
ATOM 1652 O O . VAL A 1 206 ? 1.11368 -12.83404 16.12783 1.000 22.05846 206 VAL A O 1
ATOM 1656 N N . GLN A 1 207 ? 1.84244 -12.55303 18.23800 1.000 20.63664 207 GLN A N 1
ATOM 1657 C CA . GLN A 1 207 ? 2.05534 -13.98441 18.42863 1.000 20.88721 207 GLN A CA 1
ATOM 1658 C C . GLN A 1 207 ? 0.74880 -14.75378 18.29273 1.000 16.60472 207 GLN A C 1
ATOM 1659 O O . GLN A 1 207 ? 0.70711 -15.81736 17.66322 1.000 22.31219 207 GLN A O 1
ATOM 1665 N N . ALA A 1 208 ? -0.33145 -14.22857 18.87408 1.000 15.35370 208 ALA A N 1
ATOM 1666 C CA . ALA A 1 208 ? -1.63179 -14.87016 18.72390 1.000 24.24170 208 ALA A CA 1
ATOM 1667 C C . ALA A 1 208 ? -2.10930 -14.83940 17.27801 1.000 24.52154 208 ALA A C 1
ATOM 1668 O O . ALA A 1 208 ? -2.83189 -15.74511 16.84694 1.000 22.35177 208 ALA A O 1
ATOM 1670 N N . HIS A 1 209 ? -1.71298 -13.81643 16.51554 1.000 24.65698 209 HIS A N 1
ATOM 1671 C CA . HIS A 1 209 ? -2.15557 -13.70929 15.12958 1.000 17.41592 209 HIS A CA 1
ATOM 1672 C C . HIS A 1 209 ? -1.45051 -14.71523 14.23110 1.000 21.66586 209 HIS A C 1
ATOM 1673 O O . HIS A 1 209 ? -2.04771 -15.20611 13.26615 1.000 18.79214 209 HIS A O 1
ATOM 1680 N N . ARG A 1 210 ? -0.18414 -15.02456 14.52122 1.000 24.53927 210 ARG A N 1
ATOM 1681 C CA . ARG A 1 210 ? 0.54787 -15.98342 13.70156 1.000 18.62187 210 ARG A CA 1
ATOM 1682 C C . ARG A 1 210 ? 0.00951 -17.39685 13.87546 1.000 20.16429 210 ARG A C 1
ATOM 1683 O O . ARG A 1 210 ? 0.13258 -18.22136 12.96300 1.000 27.79446 210 ARG A O 1
ATOM 1691 N N . ALA A 1 211 ? -0.58381 -17.69510 15.02925 1.000 21.71872 211 ALA A N 1
ATOM 1692 C CA . ALA A 1 211 ? -1.24722 -18.96855 15.26712 1.000 29.47728 211 ALA A CA 1
ATOM 1693 C C . ALA A 1 211 ? -2.75772 -18.87214 15.10362 1.000 25.92587 211 ALA A C 1
ATOM 1694 O O . ALA A 1 211 ? -3.47193 -19.82000 15.44459 1.000 32.98086 211 ALA A O 1
ATOM 1696 N N . SER A 1 212 ? -3.25574 -17.75240 14.57739 1.000 30.20960 212 SER A N 1
ATOM 1697 C CA . SER A 1 212 ? -4.68780 -17.48851 14.54062 1.000 27.77617 212 SER A CA 1
ATOM 1698 C C . SER A 1 212 ? -5.38750 -18.11533 13.34591 1.000 31.78308 212 SER A C 1
ATOM 1699 O O . SER A 1 212 ? -6.61754 -18.23358 13.36646 1.000 45.13040 212 SER A O 1
ATOM 1702 N N . SER A 1 213 ? -4.63977 -18.50085 12.31214 1.000 30.75333 213 SER A N 1
ATOM 1703 C CA . SER A 1 213 ? -5.14568 -18.95858 11.01926 1.000 44.99037 213 SER A CA 1
ATOM 1704 C C . SER A 1 213 ? -5.79513 -17.83929 10.21536 1.000 42.85127 213 SER A C 1
ATOM 1705 O O . SER A 1 213 ? -6.37872 -18.10702 9.15633 1.000 35.30223 213 SER A O 1
ATOM 1708 N N . HIS A 1 214 ? -5.72238 -16.59469 10.68496 1.000 37.70493 214 HIS A N 1
ATOM 1709 C CA . HIS A 1 214 ? -6.07447 -15.45257 9.85155 1.000 26.90770 214 HIS A CA 1
ATOM 1710 C C . HIS A 1 214 ? -4.91748 -15.17427 8.90201 1.000 27.27349 214 HIS A C 1
ATOM 1711 O O . HIS A 1 214 ? -3.78101 -14.96833 9.34295 1.000 35.69707 214 HIS A O 1
ATOM 1718 N N . LYS A 1 215 ? -5.20093 -15.17229 7.60365 1.000 22.64448 215 LYS A N 1
ATOM 1719 C CA . LYS A 1 215 ? -4.15980 -15.06903 6.59096 1.000 30.41133 215 LYS A CA 1
ATOM 1720 C C . LYS A 1 215 ? -3.90817 -13.63941 6.13032 1.000 31.84318 215 LYS A C 1
ATOM 1721 O O . LYS A 1 215 ? -3.11463 -13.43397 5.20704 1.000 43.49861 215 LYS A O 1
ATOM 1727 N N . GLY A 1 216 ? -4.55341 -12.64915 6.74722 1.000 30.16420 216 GLY A N 1
ATOM 1728 C CA . GLY A 1 216 ? -4.29522 -11.26258 6.42903 1.000 21.79294 216 GLY A CA 1
ATOM 1729 C C . GLY A 1 216 ? -3.12067 -10.70686 7.21330 1.000 21.95997 216 GLY A C 1
ATOM 1730 O O . GLY A 1 216 ? -2.44296 -11.40627 7.96491 1.000 18.42671 216 GLY A O 1
ATOM 1731 N N . GLN A 1 217 ? -2.88846 -9.41221 7.02883 1.000 23.52930 217 GLN A N 1
ATOM 1732 C CA . GLN A 1 217 ? -1.78132 -8.72714 7.67620 1.000 21.97238 217 GLN A CA 1
ATOM 1733 C C . GLN A 1 217 ? -2.18492 -8.22669 9.05959 1.000 19.12434 217 GLN A C 1
ATOM 1734 O O . GLN A 1 217 ? -3.36634 -8.05502 9.36908 1.000 20.31634 217 GLN A O 1
ATOM 1740 N N . ILE A 1 218 ? -1.17497 -7.99590 9.89575 1.000 23.54744 218 ILE A N 1
ATOM 1741 C CA . ILE A 1 218 ? -1.35643 -7.39126 11.21144 1.000 21.58874 218 ILE A CA 1
ATOM 1742 C C . ILE A 1 218 ? -0.17923 -6.46162 11.47539 1.000 18.12890 218 ILE A C 1
ATOM 1743 O O . ILE A 1 218 ? 0.95279 -6.74321 11.06838 1.000 22.33106 218 ILE A O 1
ATOM 1748 N N . GLY A 1 219 ? -0.44698 -5.34846 12.13684 1.000 14.80734 219 GLY A N 1
ATOM 1749 C CA . GLY A 1 219 ? 0.56923 -4.34745 12.41208 1.000 15.02101 219 GLY A CA 1
ATOM 1750 C C . GLY A 1 219 ? 0.21171 -3.51083 13.61728 1.000 11.08303 219 GLY A C 1
ATOM 1751 O O . GLY A 1 219 ? -0.55654 -3.93929 14.48375 1.000 14.49702 219 GLY A O 1
ATOM 1752 N N . ILE A 1 220 ? 0.77408 -2.30827 13.67082 1.000 9.01397 220 ILE A N 1
ATOM 1753 C CA . ILE A 1 220 ? 0.58600 -1.39397 14.79038 1.000 10.10460 220 ILE A CA 1
ATOM 1754 C C . ILE A 1 220 ? 0.54680 0.02226 14.23634 1.000 17.42618 220 ILE A C 1
ATOM 1755 O O . ILE A 1 220 ? 1.25118 0.34666 13.27582 1.000 19.45550 220 ILE A O 1
ATOM 1760 N N . THR A 1 221 ? -0.29035 0.86278 14.83200 1.000 13.89109 221 THR A N 1
ATOM 1761 C CA . THR A 1 221 ? -0.41213 2.25783 14.43350 1.000 17.99772 221 THR A CA 1
ATOM 1762 C C . THR A 1 221 ? 0.21387 3.13198 15.51103 1.000 17.42079 221 THR A C 1
ATOM 1763 O O . THR A 1 221 ? -0.23247 3.12032 16.66399 1.000 16.15939 221 THR A O 1
ATOM 1767 N N . LEU A 1 222 ? 1.24612 3.88072 15.13404 1.000 14.51501 222 LEU A N 1
ATOM 1768 C CA . LEU A 1 222 ? 1.94364 4.78372 16.03668 1.000 16.10978 222 LEU A CA 1
ATOM 1769 C C . LEU A 1 222 ? 1.80677 6.21086 15.53010 1.000 15.37288 222 LEU A C 1
ATOM 1770 O O . LEU A 1 222 ? 1.93351 6.46648 14.32848 1.000 11.69070 222 LEU A O 1
ATOM 1775 N N . ASN A 1 223 ? 1.54537 7.13708 16.44684 1.000 16.19265 223 ASN A N 1
ATOM 1776 C CA . ASN A 1 223 ? 1.48765 8.54949 16.10581 1.000 18.36624 223 ASN A CA 1
ATOM 1777 C C . ASN A 1 223 ? 2.85020 9.18911 16.32976 1.000 18.11042 223 ASN A C 1
ATOM 1778 O O . ASN A 1 223 ? 3.56729 8.84299 17.27333 1.000 22.23644 223 ASN A O 1
ATOM 1783 N N . PHE A 1 224 ? 3.20894 10.11654 15.44884 1.000 16.68039 224 PHE A N 1
ATOM 1784 C CA . PHE A 1 224 ? 4.48814 10.79916 15.52994 1.000 16.41327 224 PHE A CA 1
ATOM 1785 C C . PHE A 1 224 ? 4.27534 12.30353 15.48381 1.000 19.57357 224 PHE A C 1
ATOM 1786 O O . PHE A 1 224 ? 3.26233 12.79928 14.98451 1.000 22.36416 224 PHE A O 1
ATOM 1794 N N . THR A 1 225 ? 5.25945 13.02597 16.01076 1.000 19.33259 225 THR A N 1
ATOM 1795 C CA . THR A 1 225 ? 5.26076 14.48692 15.99385 1.000 19.55784 225 THR A CA 1
ATOM 1796 C C . THR A 1 225 ? 6.68433 14.91836 15.66237 1.000 17.78520 225 THR A C 1
ATOM 1797 O O . THR A 1 225 ? 7.56287 14.88549 16.52878 1.000 17.71101 225 THR A O 1
ATOM 1801 N N . TRP A 1 226 ? 6.91153 15.30193 14.40902 1.000 17.41111 226 TRP A N 1
ATOM 1802 C CA . TRP A 1 226 ? 8.24067 15.73145 13.99972 1.000 24.15277 226 TRP A CA 1
ATOM 1803 C C . TRP A 1 226 ? 8.67504 16.93837 14.81826 1.000 22.92484 226 TRP A C 1
ATOM 1804 O O . TRP A 1 226 ? 7.91338 17.89310 14.99287 1.000 29.03986 226 TRP A O 1
ATOM 1815 N N . VAL A 1 227 ? 9.89925 16.89111 15.33098 1.000 25.94369 227 VAL A N 1
ATOM 1816 C CA . VAL A 1 227 ? 10.42620 17.94193 16.19023 1.000 32.58621 227 VAL A CA 1
ATOM 1817 C C . VAL A 1 227 ? 11.45810 18.74662 15.41248 1.000 28.18403 227 VAL A C 1
ATOM 1818 O O . VAL A 1 227 ? 12.21339 18.19967 14.59900 1.000 27.57458 227 VAL A O 1
ATOM 1822 N N . ASP A 1 228 ? 11.46133 20.05617 15.64228 1.000 29.98532 228 ASP A N 1
ATOM 1823 C CA . ASP A 1 228 ? 12.44078 20.96476 15.06541 1.000 32.64641 228 ASP A CA 1
ATOM 1824 C C . ASP A 1 228 ? 12.95407 21.87017 16.17168 1.000 38.68791 228 ASP A C 1
ATOM 1825 O O . ASP A 1 228 ? 12.16009 22.45016 16.91833 1.000 37.23023 228 ASP A O 1
ATOM 1830 N N . ALA A 1 229 ? 14.27345 21.97943 16.28682 1.000 35.43628 229 ALA A N 1
ATOM 1831 C CA . ALA A 1 229 ? 14.85483 22.83827 17.30777 1.000 35.50553 229 ALA A CA 1
ATOM 1832 C C . ALA A 1 229 ? 14.51746 24.29449 17.01431 1.000 32.75213 229 ALA A C 1
ATOM 1833 O O . ALA A 1 229 ? 14.69321 24.76788 15.88738 1.000 36.09503 229 ALA A O 1
ATOM 1835 N N . ALA A 1 230 ? 14.01693 25.00214 18.03090 1.000 28.55718 230 ALA A N 1
ATOM 1836 C CA . ALA A 1 230 ? 13.66381 26.40612 17.84926 1.000 31.09532 230 ALA A CA 1
ATOM 1837 C C . ALA A 1 230 ? 14.87869 27.24595 17.48816 1.000 38.53418 230 ALA A C 1
ATOM 1838 O O . ALA A 1 230 ? 14.75072 28.25792 16.78965 1.000 37.56654 230 ALA A O 1
ATOM 1840 N N . THR A 1 231 ? 16.05911 26.84073 17.94575 1.000 34.23494 231 THR A N 1
ATOM 1841 C CA . THR A 1 231 ? 17.29611 27.54652 17.66340 1.000 32.61537 231 THR A CA 1
ATOM 1842 C C . THR A 1 231 ? 18.36283 26.52200 17.31060 1.000 36.97252 231 THR A C 1
ATOM 1843 O O . THR A 1 231 ? 18.19805 25.31957 17.53224 1.000 45.79703 231 THR A O 1
ATOM 1847 N N . ASP A 1 232 ? 19.46369 27.00707 16.74489 1.000 37.43157 232 ASP A N 1
ATOM 1848 C CA . ASP A 1 232 ? 20.68106 26.21575 16.65603 1.000 32.60925 232 ASP A CA 1
ATOM 1849 C C . ASP A 1 232 ? 21.41582 26.14655 17.98959 1.000 33.19009 232 ASP A C 1
ATOM 1850 O O . ASP A 1 232 ? 22.53091 25.61703 18.04518 1.000 35.34908 232 ASP A O 1
ATOM 1852 N N . SER A 1 233 ? 20.80889 26.67304 19.05305 1.000 34.55992 233 SER A N 1
ATOM 1853 C CA . SER A 1 233 ? 21.42945 26.67300 20.37011 1.000 38.10758 233 SER A CA 1
ATOM 1854 C C . SER A 1 233 ? 21.59383 25.25158 20.89156 1.000 38.26837 233 SER A C 1
ATOM 1855 O O . SER A 1 233 ? 20.69069 24.41912 20.77182 1.000 40.43606 233 SER A O 1
ATOM 1858 N N . ALA A 1 234 ? 22.75830 24.98483 21.49126 1.000 36.01106 234 ALA A N 1
ATOM 1859 C CA . ALA A 1 234 ? 23.06197 23.64101 21.97339 1.000 36.87861 234 ALA A CA 1
ATOM 1860 C C . ALA A 1 234 ? 22.06688 23.17574 23.02857 1.000 39.67986 234 ALA A C 1
ATOM 1861 O O . ALA A 1 234 ? 21.84963 21.96900 23.18488 1.000 35.56874 234 ALA A O 1
ATOM 1863 N N . THR A 1 235 ? 21.45384 24.10740 23.76047 1.000 41.06866 235 THR A N 1
ATOM 1864 C CA . THR A 1 235 ? 20.44078 23.72347 24.73580 1.000 32.13110 235 THR A CA 1
ATOM 1865 C C . THR A 1 235 ? 19.08719 23.47988 24.08119 1.000 37.86810 235 THR A C 1
ATOM 1866 O O . THR A 1 235 ? 18.27795 22.71089 24.61116 1.000 34.36903 235 THR A O 1
ATOM 1870 N N . ASP A 1 236 ? 18.82433 24.11491 22.93677 1.000 37.82610 236 ASP A N 1
ATOM 1871 C CA . ASP A 1 236 ? 17.59337 23.83811 22.20472 1.000 37.24256 236 ASP A CA 1
ATOM 1872 C C . ASP A 1 236 ? 17.72239 22.58102 21.35426 1.000 42.19490 236 ASP A C 1
ATOM 1873 O O . ASP A 1 236 ? 16.74943 21.83522 21.19389 1.000 40.21306 236 ASP A O 1
ATOM 1878 N N . GLN A 1 237 ? 18.91211 22.33487 20.79921 1.000 42.20991 237 GLN A N 1
ATOM 1879 C CA . GLN A 1 237 ? 19.13256 21.11147 20.03514 1.000 38.09603 237 GLN A CA 1
ATOM 1880 C C . GLN A 1 237 ? 18.99483 19.88047 20.92039 1.000 32.56705 237 GLN A C 1
ATOM 1881 O O . GLN A 1 237 ? 18.42541 18.86547 20.50235 1.000 37.80178 237 GLN A O 1
ATOM 1887 N N . ALA A 1 238 ? 19.51323 19.95131 22.14851 1.000 25.38526 238 ALA A N 1
ATOM 1888 C CA . ALA A 1 238 ? 19.41184 18.81732 23.05992 1.000 27.15945 238 ALA A CA 1
ATOM 1889 C C . ALA A 1 238 ? 17.96552 18.55841 23.45824 1.000 33.23868 238 ALA A C 1
ATOM 1890 O O . ALA A 1 238 ? 17.52532 17.40365 23.50184 1.000 32.06720 238 ALA A O 1
ATOM 1892 N N . ALA A 1 239 ? 17.21178 19.62161 23.74953 1.000 32.27089 239 ALA A N 1
ATOM 1893 C CA . ALA A 1 239 ? 15.81193 19.45757 24.12637 1.000 34.34356 239 ALA A CA 1
ATOM 1894 C C . ALA A 1 239 ? 15.00454 18.84263 22.99131 1.000 33.60472 239 ALA A C 1
ATOM 1895 O O . ALA A 1 239 ? 14.17669 17.95199 23.21926 1.000 25.61373 239 ALA A O 1
ATOM 1897 N N . ALA A 1 240 ? 15.23244 19.30617 21.75903 1.000 30.26956 240 ALA A N 1
ATOM 1898 C CA . ALA A 1 240 ? 14.54513 18.72535 20.61105 1.000 33.27489 240 ALA A CA 1
ATOM 1899 C C . ALA A 1 240 ? 14.86609 17.24534 20.46102 1.000 28.45185 240 ALA A C 1
ATOM 1900 O O . ALA A 1 240 ? 14.01265 16.46616 20.02157 1.000 27.64123 240 ALA A O 1
ATOM 1902 N N . GLU A 1 241 ? 16.08508 16.83861 20.82124 1.000 26.29455 241 GLU A N 1
ATOM 1903 C CA . GLU A 1 241 ? 16.41415 15.41810 20.82001 1.000 31.37795 241 GLU A CA 1
ATOM 1904 C C . GLU A 1 241 ? 15.63350 14.67556 21.89570 1.000 28.21875 241 GLU A C 1
ATOM 1905 O O . GLU A 1 241 ? 15.15960 13.55630 21.66633 1.000 24.62483 241 GLU A O 1
ATOM 1911 N N . VAL A 1 242 ? 15.49008 15.28277 23.07598 1.000 22.91448 242 VAL A N 1
ATOM 1912 C CA . VAL A 1 242 ? 14.69713 14.66745 24.13568 1.000 22.30613 242 VAL A CA 1
ATOM 1913 C C . VAL A 1 242 ? 13.23901 14.55607 23.70883 1.000 28.79285 242 VAL A C 1
ATOM 1914 O O . VAL A 1 242 ? 12.57334 13.54620 23.97049 1.000 23.58013 242 VAL A O 1
ATOM 1918 N N . SER A 1 243 ? 12.72248 15.58531 23.03419 1.000 26.09308 243 SER A N 1
ATOM 1919 C CA . SER A 1 243 ? 11.34547 15.53372 22.55637 1.000 20.20034 243 SER A CA 1
ATOM 1920 C C . SER A 1 243 ? 11.18304 14.49346 21.45536 1.000 19.36514 243 SER A C 1
ATOM 1921 O O . SER A 1 243 ? 10.15229 13.81439 21.38316 1.000 21.50324 243 SER A O 1
ATOM 1924 N N . HIS A 1 244 ? 12.19221 14.35250 20.59183 1.000 23.40787 244 HIS A N 1
ATOM 1925 C CA . HIS A 1 244 ? 12.12349 13.36046 19.52275 1.000 22.69968 244 HIS A CA 1
ATOM 1926 C C . HIS A 1 244 ? 12.08004 11.94592 20.08405 1.000 18.16146 244 HIS A C 1
ATOM 1927 O O . HIS A 1 244 ? 11.34198 11.09035 19.58078 1.000 15.82747 244 HIS A O 1
ATOM 1934 N N . ALA A 1 245 ? 12.86791 11.68024 21.12642 1.000 18.10689 245 ALA A N 1
ATOM 1935 C CA . ALA A 1 245 ? 12.86096 10.35522 21.73387 1.000 24.40662 245 ALA A CA 1
ATOM 1936 C C . ALA A 1 245 ? 11.55522 10.09422 22.47325 1.000 22.42845 245 ALA A C 1
ATOM 1937 O O . ALA A 1 245 ? 11.04113 8.96960 22.45796 1.000 21.71417 245 ALA A O 1
ATOM 1939 N N . PHE A 1 246 ? 11.00257 11.12379 23.11959 1.000 23.68153 246 PHE A N 1
ATOM 1940 C CA . PHE A 1 246 ? 9.77000 10.95777 23.88401 1.000 11.70791 246 PHE A CA 1
ATOM 1941 C C . PHE A 1 246 ? 8.60458 10.58017 22.97847 1.000 22.41752 246 PHE A C 1
ATOM 1942 O O . PHE A 1 246 ? 7.88730 9.60757 23.24102 1.000 17.09486 246 PHE A O 1
ATOM 1950 N N . ASN A 1 247 ? 8.40378 11.33699 21.90119 1.000 26.67133 247 ASN A N 1
ATOM 1951 C CA . ASN A 1 247 ? 7.23149 11.15704 21.05399 1.000 25.08699 247 ASN A CA 1
ATOM 1952 C C . ASN A 1 247 ? 7.42009 10.07993 19.99398 1.000 20.07989 247 ASN A C 1
ATOM 1953 O O . ASN A 1 247 ? 6.51614 9.26638 19.77733 1.000 21.13974 247 ASN A O 1
ATOM 1958 N N . ASN A 1 248 ? 8.57656 10.04726 19.33451 1.000 17.62287 248 ASN A N 1
ATOM 1959 C CA . ASN A 1 248 ? 8.74164 9.23245 18.13804 1.000 12.46204 248 ASN A CA 1
ATOM 1960 C C . ASN A 1 248 ? 9.54905 7.96038 18.35545 1.000 19.72527 248 ASN A C 1
ATOM 1961 O O . ASN A 1 248 ? 9.31721 6.97356 17.64932 1.000 19.17732 248 ASN A O 1
ATOM 1966 N N . ARG A 1 249 ? 10.48549 7.94777 19.30622 1.000 18.18776 249 ARG A N 1
ATOM 1967 C CA . ARG A 1 249 ? 11.38150 6.80985 19.47594 1.000 15.30503 249 ARG A CA 1
ATOM 1968 C C . ARG A 1 249 ? 10.92885 5.81158 20.53313 1.000 21.37992 249 ARG A C 1
ATOM 1969 O O . ARG A 1 249 ? 11.37524 4.65936 20.49682 1.000 25.59606 249 ARG A O 1
ATOM 1977 N N . TRP A 1 250 ? 10.06351 6.21286 21.46787 1.000 15.34197 250 TRP A N 1
ATOM 1978 C CA . TRP A 1 250 ? 9.81250 5.37184 22.63450 1.000 10.17972 250 TRP A CA 1
ATOM 1979 C C . TRP A 1 250 ? 9.04979 4.10192 22.28279 1.000 14.30573 250 TRP A C 1
ATOM 1980 O O . TRP A 1 250 ? 9.20445 3.08466 22.96674 1.000 19.17881 250 TRP A O 1
ATOM 1991 N N . PHE A 1 251 ? 8.22584 4.13186 21.23815 1.000 16.99662 251 PHE A N 1
ATOM 1992 C CA . PHE A 1 251 ? 7.42423 2.97151 20.87324 1.000 16.85873 251 PHE A CA 1
ATOM 1993 C C . PHE A 1 251 ? 7.84105 2.32234 19.56467 1.000 16.70044 251 PHE A C 1
ATOM 1994 O O . PHE A 1 251 ? 7.69647 1.10702 19.42401 1.000 15.33094 251 PHE A O 1
ATOM 2002 N N . LEU A 1 252 ? 8.35786 3.09650 18.60916 1.000 16.79214 252 LEU A N 1
ATOM 2003 C CA . LEU A 1 252 ? 8.74938 2.52641 17.32399 1.000 18.33887 252 LEU A CA 1
ATOM 2004 C C . LEU A 1 252 ? 9.98007 1.64046 17.46493 1.000 18.55012 252 LEU A C 1
ATOM 2005 O O . LEU A 1 252 ? 9.99769 0.50242 16.98035 1.000 17.79818 252 LEU A O 1
ATOM 2010 N N . GLU A 1 253 ? 11.02050 2.14853 18.12171 1.000 9.65422 253 GLU A N 1
ATOM 2011 C CA . GLU A 1 253 ? 12.26244 1.38972 18.22806 1.000 16.41269 253 GLU A CA 1
ATOM 2012 C C . GLU A 1 253 ? 12.11045 0.08061 18.99677 1.000 20.98080 253 GLU A C 1
ATOM 2013 O O . GLU A 1 253 ? 12.74356 -0.91030 18.59176 1.000 24.88436 253 GLU A O 1
ATOM 2019 N N . PRO A 1 254 ? 11.33029 -0.00992 20.08215 1.000 21.71451 254 PRO A N 1
ATOM 2020 C CA . PRO A 1 254 ? 11.08190 -1.34203 20.66139 1.000 22.87948 254 PRO A CA 1
ATOM 2021 C C . PRO A 1 254 ? 10.36690 -2.28269 19.70703 1.000 19.99330 254 PRO A C 1
ATOM 2022 O O . PRO A 1 254 ? 10.72059 -3.46617 19.63142 1.000 23.77145 254 PRO A O 1
ATOM 2026 N N . VAL A 1 255 ? 9.36816 -1.78768 18.97082 1.000 20.04252 255 VAL A N 1
ATOM 2027 C CA . VAL A 1 255 ? 8.67959 -2.62616 17.99222 1.000 20.75940 255 VAL A CA 1
ATOM 2028 C C . VAL A 1 255 ? 9.64194 -3.05600 16.89269 1.000 20.34748 255 VAL A C 1
ATOM 2029 O O . VAL A 1 255 ? 9.59233 -4.19506 16.41195 1.000 20.79793 255 VAL A O 1
ATOM 2033 N N . ALA A 1 256 ? 10.54680 -2.16395 16.49474 1.000 16.96128 256 ALA A N 1
ATOM 2034 C CA . ALA A 1 256 ? 11.53989 -2.46522 15.47165 1.000 20.14630 256 ALA A CA 1
ATOM 2035 C C . ALA A 1 256 ? 12.67994 -3.34186 15.98156 1.000 21.87867 256 ALA A C 1
ATOM 2036 O O . ALA A 1 256 ? 13.67514 -3.50957 15.26854 1.000 22.05460 256 ALA A O 1
ATOM 2038 N N . GLY A 1 257 ? 12.56770 -3.89650 17.18593 1.000 27.55296 257 GLY A N 1
ATOM 2039 C CA . GLY A 1 257 ? 13.57676 -4.81627 17.67807 1.000 26.83693 257 GLY A CA 1
ATOM 2040 C C . GLY A 1 257 ? 14.85965 -4.16498 18.13971 1.000 20.98719 257 GLY A C 1
ATOM 2041 O O . GLY A 1 257 ? 15.90974 -4.81550 18.14774 1.000 19.38196 257 GLY A O 1
ATOM 2042 N N . ARG A 1 258 ? 14.80452 -2.89456 18.53278 1.000 25.05496 258 ARG A N 1
ATOM 2043 C CA . ARG A 1 258 ? 15.98565 -2.16746 18.96979 1.000 23.00376 258 ARG A CA 1
ATOM 2044 C C . ARG A 1 258 ? 15.91865 -1.72961 20.42494 1.000 27.86694 258 ARG A C 1
ATOM 2045 O O . ARG A 1 258 ? 16.86213 -1.09126 20.90641 1.000 33.40104 258 ARG A O 1
ATOM 2053 N N . GLY A 1 259 ? 14.84007 -2.04459 21.13634 1.000 23.85905 259 GLY A N 1
ATOM 2054 C CA . GLY A 1 259 ? 14.71048 -1.64400 22.52046 1.000 21.95579 259 GLY A CA 1
ATOM 2055 C C . GLY A 1 259 ? 14.39767 -0.16875 22.67642 1.000 24.87804 259 GLY A C 1
ATOM 2056 O O . GLY A 1 259 ? 14.30341 0.59710 21.71576 1.000 34.10181 259 GLY A O 1
ATOM 2057 N N . TYR A 1 260 ? 14.23063 0.23189 23.93249 1.000 21.52166 260 TYR A N 1
ATOM 2058 C CA . TYR A 1 260 ? 13.92625 1.61916 24.23194 1.000 23.61876 260 TYR A CA 1
ATOM 2059 C C . TYR A 1 260 ? 15.14337 2.50052 23.95340 1.000 21.59426 260 TYR A C 1
ATOM 2060 O O . TYR A 1 260 ? 16.28618 2.04896 24.07046 1.000 20.87416 260 TYR A O 1
ATOM 2069 N N . PRO A 1 261 ? 14.92381 3.76310 23.56355 1.000 21.62873 261 PRO A N 1
ATOM 2070 C CA . PRO A 1 261 ? 16.05238 4.69289 23.41316 1.000 21.42549 261 PRO A CA 1
ATOM 2071 C C . PRO A 1 261 ? 16.79842 4.85921 24.72577 1.000 18.65662 261 PRO A C 1
ATOM 2072 O O . PRO A 1 261 ? 16.25549 5.39867 25.69451 1.000 19.82009 261 PRO A O 1
ATOM 2076 N N . GLN A 1 262 ? 18.05105 4.39865 24.76002 1.000 15.35512 262 GLN A N 1
ATOM 2077 C CA . GLN A 1 262 ? 18.73435 4.19528 26.03361 1.000 21.02766 262 GLN A CA 1
ATOM 2078 C C . GLN A 1 262 ? 19.09330 5.51345 26.70876 1.000 23.84909 262 GLN A C 1
ATOM 2079 O O . GLN A 1 262 ? 18.93279 5.65041 27.92816 1.000 30.62232 262 GLN A O 1
ATOM 2085 N N . GLU A 1 263 ? 19.59206 6.48949 25.94444 1.000 22.42059 263 GLU A N 1
ATOM 2086 C CA . GLU A 1 263 ? 19.97966 7.76024 26.55002 1.000 30.70878 263 GLU A CA 1
ATOM 2087 C C . GLU A 1 263 ? 18.77596 8.47707 27.14555 1.000 26.76845 263 GLU A C 1
ATOM 2088 O O . GLU A 1 263 ? 18.86524 9.05353 28.23588 1.000 22.96265 263 GLU A O 1
ATOM 2094 N N . PHE A 1 264 ? 17.64059 8.45043 26.44565 1.000 23.97418 264 PHE A N 1
ATOM 2095 C CA . PHE A 1 264 ? 16.43086 9.05652 26.99023 1.000 26.48416 264 PHE A CA 1
ATOM 2096 C C . PHE A 1 264 ? 15.84404 8.22283 28.12184 1.000 22.53101 264 PHE A C 1
ATOM 2097 O O . PHE A 1 264 ? 15.25236 8.77676 29.05635 1.000 21.14405 264 PHE A O 1
ATOM 2105 N N . GLN A 1 265 ? 15.99290 6.89779 28.05820 1.000 22.05223 265 GLN A N 1
ATOM 2106 C CA . GLN A 1 265 ? 15.47163 6.05444 29.12757 1.000 17.09435 265 GLN A CA 1
ATOM 2107 C C . GLN A 1 265 ? 16.22001 6.29198 30.43012 1.000 17.85234 265 GLN A C 1
ATOM 2108 O O . GLN A 1 265 ? 15.61150 6.30337 31.50586 1.000 23.53591 265 GLN A O 1
ATOM 2114 N N . GLN A 1 266 ? 17.54000 6.48425 30.35687 1.000 19.27576 266 GLN A N 1
ATOM 2115 C CA . GLN A 1 266 ? 18.30329 6.74503 31.57253 1.000 24.07494 266 GLN A CA 1
ATOM 2116 C C . GLN A 1 266 ? 17.94138 8.09618 32.17759 1.000 24.10155 266 GLN A C 1
ATOM 2117 O O . GLN A 1 266 ? 18.06662 8.28230 33.39343 1.000 25.41869 266 GLN A O 1
ATOM 2123 N N . LEU A 1 267 ? 17.48286 9.04297 31.35498 1.000 22.01225 267 LEU A N 1
ATOM 2124 C CA . LEU A 1 267 ? 16.95282 10.29018 31.89472 1.000 23.49225 267 LEU A CA 1
ATOM 2125 C C . LEU A 1 267 ? 15.60286 10.06142 32.56099 1.000 26.58136 267 LEU A C 1
ATOM 2126 O O . LEU A 1 267 ? 15.32411 10.62766 33.62485 1.000 27.87004 267 LEU A O 1
ATOM 2131 N N . VAL A 1 268 ? 14.75211 9.23498 31.94741 1.000 23.26704 268 VAL A N 1
ATOM 2132 C CA . VAL A 1 268 ? 13.47476 8.88801 32.56347 1.000 27.36792 268 VAL A CA 1
ATOM 2133 C C . VAL A 1 268 ? 13.70408 8.19241 33.89853 1.000 29.73366 268 VAL A C 1
ATOM 2134 O O . VAL A 1 268 ? 13.02588 8.48226 34.89224 1.000 31.98602 268 VAL A O 1
ATOM 2138 N N . GLU A 1 269 ? 14.67469 7.27555 33.94785 1.000 24.01485 269 GLU A N 1
ATOM 2139 C CA . GLU A 1 269 ? 14.96964 6.57758 35.19438 1.000 28.18042 269 GLU A CA 1
ATOM 2140 C C . GLU A 1 269 ? 15.52160 7.52350 36.25347 1.000 31.77350 269 GLU A C 1
ATOM 2141 O O . GLU A 1 269 ? 15.29129 7.31276 37.44957 1.000 32.52761 269 GLU A O 1
ATOM 2147 N N . GLN A 1 270 ? 16.24678 8.56565 35.84135 1.000 30.18644 270 GLN A N 1
ATOM 2148 C CA . GLN A 1 270 ? 16.74509 9.53784 36.80879 1.000 27.43574 270 GLN A CA 1
ATOM 2149 C C . GLN A 1 270 ? 15.60304 10.34287 37.41596 1.000 31.10425 270 GLN A C 1
ATOM 2150 O O . GLN A 1 270 ? 15.63995 10.68655 38.60305 1.000 37.61744 270 GLN A O 1
ATOM 2152 N N . ARG A 1 271 ? 14.57801 10.65091 36.61834 1.000 32.00418 271 ARG A N 1
ATOM 2153 C CA . ARG A 1 271 ? 13.42855 11.37657 37.14573 1.000 28.94869 271 ARG A CA 1
ATOM 2154 C C . ARG A 1 271 ? 12.54256 10.47687 37.99625 1.000 36.65860 271 ARG A C 1
ATOM 2155 O O . ARG A 1 271 ? 11.94686 10.94121 38.97493 1.000 41.61201 271 ARG A O 1
ATOM 2157 N N . ILE A 1 272 ? 12.44834 9.19507 37.64743 1.000 34.69458 272 ILE A N 1
ATOM 2158 C CA . ILE A 1 272 ? 11.61456 8.25196 38.38315 1.000 28.49201 272 ILE A CA 1
ATOM 2159 C C . ILE A 1 272 ? 12.49585 7.25286 39.11924 1.000 38.72051 272 ILE A C 1
ATOM 2160 O O . ILE A 1 272 ? 12.87088 7.46772 40.27738 1.000 60.84597 272 ILE A O 1
ATOM 2165 N N . GLY A 1 273 ? 12.82307 6.15485 38.45015 1.000 37.88109 273 GLY A N 1
ATOM 2166 C CA . GLY A 1 273 ? 13.62610 5.11555 39.06100 1.000 32.89987 273 GLY A CA 1
ATOM 2167 C C . GLY A 1 273 ? 13.88832 4.00787 38.06648 1.000 28.00612 273 GLY A C 1
ATOM 2168 O O . GLY A 1 273 ? 13.61405 4.14347 36.87251 1.000 28.00572 273 GLY A O 1
ATOM 2169 N N . GLN A 1 274 ? 14.42257 2.90131 38.57688 1.000 29.26625 274 GLN A N 1
ATOM 2170 C CA . GLN A 1 274 ? 14.73278 1.76542 37.72049 1.000 30.08095 274 GLN A CA 1
ATOM 2171 C C . GLN A 1 274 ? 13.45709 1.18167 37.12234 1.000 26.47762 274 GLN A C 1
ATOM 2172 O O . GLN A 1 274 ? 12.37900 1.23790 37.71980 1.000 29.24592 274 GLN A O 1
ATOM 2174 N N . PHE A 1 275 ? 13.58827 0.62289 35.91839 1.000 20.72526 275 PHE A N 1
ATOM 2175 C CA . PHE A 1 275 ? 12.45874 0.01480 35.21551 1.000 21.53386 275 PHE A CA 1
ATOM 2176 C C . PHE A 1 275 ? 12.31946 -1.43137 35.68232 1.000 25.57701 275 PHE A C 1
ATOM 2177 O O . PHE A 1 275 ? 12.80038 -2.37679 35.05348 1.000 30.54825 275 PHE A O 1
ATOM 2185 N N . ASP A 1 276 ? 11.63999 -1.60106 36.81403 1.000 22.01219 276 ASP A N 1
ATOM 2186 C CA . ASP A 1 276 ? 11.42311 -2.93123 37.36674 1.000 23.04500 276 ASP A CA 1
ATOM 2187 C C . ASP A 1 276 ? 10.27295 -3.67455 36.70005 1.000 22.91116 276 ASP A C 1
ATOM 2188 O O . ASP A 1 276 ? 9.93928 -4.78043 37.13839 1.000 31.81683 276 ASP A O 1
ATOM 2193 N N . PHE A 1 277 ? 9.66221 -3.10332 35.66278 1.000 21.26772 277 PHE A N 1
ATOM 2194 C CA . PHE A 1 277 ? 8.53221 -3.72288 34.98413 1.000 20.31010 277 PHE A CA 1
ATOM 2195 C C . PHE A 1 277 ? 8.91054 -4.36776 33.65734 1.000 16.65511 277 PHE A C 1
ATOM 2196 O O . PHE A 1 277 ? 8.05082 -4.97905 33.01560 1.000 17.71428 277 PHE A O 1
ATOM 2204 N N . VAL A 1 278 ? 10.16329 -4.24883 33.23104 1.000 21.73872 278 VAL A N 1
ATOM 2205 C CA . VAL A 1 278 ? 10.64094 -4.86836 32.00067 1.000 16.43643 278 VAL A CA 1
ATOM 2206 C C . VAL A 1 278 ? 11.32127 -6.17648 32.37958 1.000 21.45983 278 VAL A C 1
ATOM 2207 O O . VAL A 1 278 ? 12.41144 -6.17724 32.96122 1.000 27.44947 278 VAL A O 1
ATOM 2211 N N . ARG A 1 279 ? 10.68120 -7.29159 32.05297 1.000 20.67616 279 ARG A N 1
ATOM 2212 C CA . ARG A 1 279 ? 11.20871 -8.60522 32.38032 1.000 21.14699 279 ARG A CA 1
ATOM 2213 C C . ARG A 1 279 ? 11.98921 -9.17702 31.20166 1.000 25.36435 279 ARG A C 1
ATOM 2214 O O . ARG A 1 279 ? 11.90980 -8.68556 30.07364 1.000 24.61501 279 ARG A O 1
ATOM 2222 N N . GLN A 1 280 ? 12.76022 -10.22526 31.48244 1.000 29.72428 280 GLN A N 1
ATOM 2223 C CA . GLN A 1 280 ? 13.53576 -10.88024 30.43780 1.000 28.21939 280 GLN A CA 1
ATOM 2224 C C . GLN A 1 280 ? 12.60598 -11.51801 29.41404 1.000 22.73129 280 GLN A C 1
ATOM 2225 O O . GLN A 1 280 ? 11.64914 -12.21161 29.77054 1.000 22.54039 280 GLN A O 1
ATOM 2227 N N . GLY A 1 281 ? 12.88890 -11.27579 28.13573 1.000 27.40275 281 GLY A N 1
ATOM 2228 C CA . GLY A 1 281 ? 12.06323 -11.76123 27.05732 1.000 23.11961 281 GLY A CA 1
ATOM 2229 C C . GLY A 1 281 ? 10.96483 -10.81545 26.62275 1.000 25.05333 281 GLY A C 1
ATOM 2230 O O . GLY A 1 281 ? 10.41509 -10.99096 25.52946 1.000 24.67223 281 GLY A O 1
ATOM 2231 N N . ASP A 1 282 ? 10.62573 -9.82129 27.44983 1.000 29.71163 282 ASP A N 1
ATOM 2232 C CA . ASP A 1 282 ? 9.61319 -8.84405 27.06129 1.000 28.45680 282 ASP A CA 1
ATOM 2233 C C . ASP A 1 282 ? 10.01834 -8.10948 25.79127 1.000 23.59550 282 ASP A C 1
ATOM 2234 O O . ASP A 1 282 ? 9.17999 -7.84947 24.92000 1.000 26.69328 282 ASP A O 1
ATOM 2239 N N . LEU A 1 283 ? 11.30402 -7.77360 25.66728 1.000 21.56013 283 LEU A N 1
ATOM 2240 C CA . LEU A 1 283 ? 11.77050 -7.03477 24.49939 1.000 21.55168 283 LEU A CA 1
ATOM 2241 C C . LEU A 1 283 ? 11.59555 -7.84802 23.22351 1.000 27.13444 283 LEU A C 1
ATOM 2242 O O . LEU A 1 283 ? 11.18821 -7.31042 22.18645 1.000 22.25222 283 LEU A O 1
ATOM 2247 N N . ALA A 1 284 ? 11.89685 -9.14741 23.28030 1.000 28.38249 284 ALA A N 1
ATOM 2248 C CA . ALA A 1 284 ? 11.71439 -9.99854 22.10976 1.000 21.03156 284 ALA A CA 1
ATOM 2249 C C . ALA A 1 284 ? 10.24014 -10.13944 21.75615 1.000 25.70812 284 ALA A C 1
ATOM 2250 O O . ALA A 1 284 ? 9.87854 -10.16268 20.57322 1.000 27.36626 284 ALA A O 1
ATOM 2252 N N . VAL A 1 285 ? 9.37528 -10.23005 22.76874 1.000 23.99631 285 VAL A N 1
ATOM 2253 C CA . VAL A 1 285 ? 7.94152 -10.35273 22.51834 1.000 18.00956 285 VAL A CA 1
ATOM 2254 C C . VAL A 1 285 ? 7.41448 -9.09880 21.83262 1.000 19.92105 285 VAL A C 1
ATOM 2255 O O . VAL A 1 285 ? 6.71882 -9.17369 20.81276 1.000 24.26056 285 VAL A O 1
ATOM 2259 N N . ILE A 1 286 ? 7.74155 -7.92576 22.38289 1.000 20.94791 286 ILE A N 1
ATOM 2260 C CA . ILE A 1 286 ? 7.33421 -6.66826 21.76007 1.000 20.87332 286 ILE A CA 1
ATOM 2261 C C . ILE A 1 286 ? 7.85069 -6.59376 20.33005 1.000 16.98457 286 ILE A C 1
ATOM 2262 O O . ILE A 1 286 ? 7.17761 -6.06821 19.43489 1.000 20.09048 286 ILE A O 1
ATOM 2267 N N . ALA A 1 287 ? 9.04181 -7.13745 20.08850 1.000 16.35856 287 ALA A N 1
ATOM 2268 C CA . ALA A 1 287 ? 9.67248 -7.10267 18.77810 1.000 19.69822 287 ALA A CA 1
ATOM 2269 C C . ALA A 1 287 ? 9.20300 -8.21970 17.85655 1.000 20.32841 287 ALA A C 1
ATOM 2270 O O . ALA A 1 287 ? 9.89019 -8.51077 16.86985 1.000 24.83673 287 ALA A O 1
ATOM 2272 N N . GLU A 1 288 ? 8.07205 -8.85204 18.14799 1.000 24.12583 288 GLU A N 1
ATOM 2273 C CA . GLU A 1 288 ? 7.55724 -9.88430 17.26152 1.000 22.73203 288 GLU A CA 1
ATOM 2274 C C . GLU A 1 288 ? 7.29171 -9.28099 15.88558 1.000 21.57327 288 GLU A C 1
ATOM 2275 O O . GLU A 1 288 ? 6.64242 -8.22971 15.79170 1.000 25.64511 288 GLU A O 1
ATOM 2281 N N . PRO A 1 289 ? 7.78061 -9.89636 14.80927 1.000 22.09005 289 PRO A N 1
ATOM 2282 C CA . PRO A 1 289 ? 7.71939 -9.25193 13.48900 1.000 23.72250 289 PRO A CA 1
ATOM 2283 C C . PRO A 1 289 ? 6.28949 -8.97290 13.04626 1.000 27.79933 289 PRO A C 1
ATOM 2284 O O . PRO A 1 289 ? 5.40418 -9.82469 13.15698 1.000 25.92282 289 PRO A O 1
ATOM 2288 N N . ILE A 1 290 ? 6.07538 -7.76239 12.54046 1.000 26.93392 290 ILE A N 1
ATOM 2289 C CA . ILE A 1 290 ? 4.78141 -7.33787 12.03266 1.000 24.59573 290 ILE A CA 1
ATOM 2290 C C . ILE A 1 290 ? 4.85349 -7.27252 10.51013 1.000 28.26042 290 ILE A C 1
ATOM 2291 O O . ILE A 1 290 ? 5.92796 -7.32304 9.91102 1.000 26.28529 290 ILE A O 1
ATOM 2296 N N . ASP A 1 291 ? 3.68450 -7.15351 9.88189 1.000 19.36643 291 ASP A N 1
ATOM 2297 C CA . ASP A 1 291 ? 3.60999 -7.07232 8.43020 1.000 17.66524 291 ASP A CA 1
ATOM 2298 C C . ASP A 1 291 ? 3.64868 -5.64205 7.91064 1.000 20.05726 291 ASP A C 1
ATOM 2299 O O . ASP A 1 291 ? 4.03878 -5.42770 6.75708 1.000 20.98891 291 ASP A O 1
ATOM 2304 N N . PHE A 1 292 ? 3.26397 -4.66504 8.72659 1.000 14.83248 292 PHE A N 1
ATOM 2305 C CA . PHE A 1 292 ? 3.29743 -3.26883 8.31534 1.000 13.08074 292 PHE A CA 1
ATOM 2306 C C . PHE A 1 292 ? 3.28315 -2.39788 9.56206 1.000 14.89969 292 PHE A C 1
ATOM 2307 O O . PHE A 1 292 ? 3.04979 -2.87385 10.67482 1.000 18.48436 292 PHE A O 1
ATOM 2315 N N . LEU A 1 293 ? 3.53210 -1.10776 9.35755 1.000 17.91521 293 LEU A N 1
ATOM 2316 C CA . LEU A 1 293 ? 3.48249 -0.11228 10.41867 1.000 13.36817 293 LEU A CA 1
ATOM 2317 C C . LEU A 1 293 ? 2.52940 1.00083 10.01211 1.000 15.18490 293 LEU A C 1
ATOM 2318 O O . LEU A 1 293 ? 2.67595 1.58463 8.93330 1.000 18.72121 293 LEU A O 1
ATOM 2323 N N . GLY A 1 294 ? 1.55299 1.28774 10.87112 1.000 16.09436 294 GLY A N 1
ATOM 2324 C CA . GLY A 1 294 ? 0.63505 2.38667 10.63740 1.000 14.88149 294 GLY A CA 1
ATOM 2325 C C . GLY A 1 294 ? 1.21550 3.67539 11.18183 1.000 11.42189 294 GLY A C 1
ATOM 2326 O O . GLY A 1 294 ? 1.72611 3.71112 12.30420 1.000 15.79769 294 GLY A O 1
ATOM 2327 N N . ILE A 1 295 ? 1.13732 4.73410 10.38153 1.000 8.57690 295 ILE A N 1
ATOM 2328 C CA . ILE A 1 295 ? 1.74819 6.01667 10.71063 1.000 11.08670 295 ILE A CA 1
ATOM 2329 C C . ILE A 1 295 ? 0.64542 7.05245 10.86949 1.000 16.05572 295 ILE A C 1
ATOM 2330 O O . ILE A 1 295 ? -0.14940 7.26916 9.94602 1.000 21.07427 295 ILE A O 1
ATOM 2335 N N . ASN A 1 296 ? 0.59773 7.68909 12.03677 1.000 15.57325 296 ASN A N 1
ATOM 2336 C CA . ASN A 1 296 ? -0.31396 8.79612 12.30470 1.000 15.14401 296 ASN A CA 1
ATOM 2337 C C . ASN A 1 296 ? 0.51122 10.07406 12.37131 1.000 15.25447 296 ASN A C 1
ATOM 2338 O O . ASN A 1 296 ? 1.33266 10.24290 13.27892 1.000 10.24246 296 ASN A O 1
ATOM 2343 N N . PHE A 1 297 ? 0.29923 10.96643 11.40966 1.000 18.10770 297 PHE A N 1
ATOM 2344 C CA . PHE A 1 297 ? 0.98852 12.24627 11.37526 1.000 20.89818 297 PHE A CA 1
ATOM 2345 C C . PHE A 1 297 ? -0.02612 13.36205 11.18812 1.000 20.04200 297 PHE A C 1
ATOM 2346 O O . PHE A 1 297 ? -0.96389 13.23497 10.39483 1.000 21.75602 297 PHE A O 1
ATOM 2354 N N . TYR A 1 298 ? 0.17048 14.44986 11.91508 1.000 21.04478 298 TYR A N 1
ATOM 2355 C CA . TYR A 1 298 ? -0.70589 15.61149 11.82402 1.000 21.74748 298 TYR A CA 1
ATOM 2356 C C . TYR A 1 298 ? 0.05360 16.92449 11.73160 1.000 19.64213 298 TYR A C 1
ATOM 2357 O O . TYR A 1 298 ? -0.32024 17.78697 10.93291 1.000 16.93868 298 TYR A O 1
ATOM 2366 N N . THR A 1 299 ? 1.10735 17.09890 12.52301 1.000 25.33231 299 THR A N 1
ATOM 2367 C CA . THR A 1 299 ? 1.80537 18.37505 12.59759 1.000 26.10685 299 THR A CA 1
ATOM 2368 C C . THR A 1 299 ? 3.22660 18.13302 13.08720 1.000 27.72707 299 THR A C 1
ATOM 2369 O O . THR A 1 299 ? 3.62831 17.00072 13.36932 1.000 27.52393 299 THR A O 1
ATOM 2373 N N . ARG A 1 300 ? 3.98556 19.21701 13.18053 1.000 27.69893 300 ARG A N 1
ATOM 2374 C CA . ARG A 1 300 ? 5.30609 19.23279 13.78485 1.000 25.30306 300 ARG A CA 1
ATOM 2375 C C . ARG A 1 300 ? 5.22643 19.92684 15.14086 1.000 24.16502 300 ARG A C 1
ATOM 2376 O O . ARG A 1 300 ? 4.15497 20.33493 15.59642 1.000 30.53665 300 ARG A O 1
ATOM 2384 N N . SER A 1 301 ? 6.37837 20.05064 15.79291 1.000 25.82911 301 SER A N 1
ATOM 2385 C CA . SER A 1 301 ? 6.48276 20.83363 17.01780 1.000 29.91758 301 SER A CA 1
ATOM 2386 C C . SER A 1 301 ? 7.87626 21.43475 17.07377 1.000 31.44340 301 SER A C 1
ATOM 2387 O O . SER A 1 301 ? 8.86947 20.70429 17.00253 1.000 31.11718 301 SER A O 1
ATOM 2390 N N . VAL A 1 302 ? 7.94834 22.75665 17.18785 1.000 28.67520 302 VAL A N 1
ATOM 2391 C CA . VAL A 1 302 ? 9.22021 23.45822 17.31342 1.000 33.82930 302 VAL A CA 1
ATOM 2392 C C . VAL A 1 302 ? 9.54170 23.55217 18.80048 1.000 30.84256 302 VAL A C 1
ATOM 2393 O O . VAL A 1 302 ? 8.88743 24.28984 19.54086 1.000 28.84908 302 VAL A O 1
ATOM 2397 N N . VAL A 1 303 ? 10.55271 22.80512 19.23736 1.000 30.14762 303 VAL A N 1
ATOM 2398 C CA . VAL A 1 303 ? 10.82017 22.58300 20.65419 1.000 31.13211 303 VAL A CA 1
ATOM 2399 C C . VAL A 1 303 ? 11.95813 23.48720 21.10693 1.000 37.52263 303 VAL A C 1
ATOM 2400 O O . VAL A 1 303 ? 12.99723 23.57760 20.44058 1.000 32.30399 303 VAL A O 1
ATOM 2404 N N . ALA A 1 304 ? 11.76058 24.15676 22.24179 1.000 45.23337 304 ALA A N 1
ATOM 2405 C CA . ALA A 1 304 ? 12.80027 24.93596 22.89522 1.000 40.11367 304 ALA A CA 1
ATOM 2406 C C . ALA A 1 304 ? 12.94314 24.46744 24.33585 1.000 33.98242 304 ALA A C 1
ATOM 2407 O O . ALA A 1 304 ? 11.96290 24.08437 24.97992 1.000 38.22259 304 ALA A O 1
ATOM 2409 N N . ALA A 1 305 ? 14.17530 24.49855 24.83505 1.000 36.82265 305 ALA A N 1
ATOM 2410 C CA . ALA A 1 305 ? 14.44472 24.03534 26.18807 1.000 37.69147 305 ALA A CA 1
ATOM 2411 C C . ALA A 1 305 ? 13.82046 24.96954 27.21818 1.000 46.41282 305 ALA A C 1
ATOM 2412 O O . ALA A 1 305 ? 13.69730 26.17847 27.00360 1.000 48.07563 305 ALA A O 1
ATOM 2414 N N . ASN A 1 306 ? 13.42436 24.39164 28.35043 1.000 39.86038 306 ASN A N 1
ATOM 2415 C CA . ASN A 1 306 ? 12.82090 25.15714 29.43287 1.000 48.06259 306 ASN A CA 1
ATOM 2416 C C . ASN A 1 306 ? 13.07856 24.47099 30.76821 1.000 51.68686 306 ASN A C 1
ATOM 2417 O O . ASN A 1 306 ? 12.58062 23.36283 31.00374 1.000 52.19528 306 ASN A O 1
ATOM 2419 N N . PRO A 1 307 ? 13.84768 25.09274 31.66730 1.000 53.91474 307 PRO A N 1
ATOM 2420 C CA . PRO A 1 307 ? 14.08286 24.48058 32.98443 1.000 54.67784 307 PRO A CA 1
ATOM 2421 C C . PRO A 1 307 ? 12.85903 24.47682 33.88590 1.000 54.44687 307 PRO A C 1
ATOM 2422 O O . PRO A 1 307 ? 12.90739 23.85590 34.95600 1.000 54.82030 307 PRO A O 1
ATOM 2426 N N . ASP A 1 308 ? 11.77083 25.14518 33.49458 1.000 51.58349 308 ASP A N 1
ATOM 2427 C CA . ASP A 1 308 ? 10.56626 25.14334 34.31847 1.000 50.86460 308 ASP A CA 1
ATOM 2428 C C . ASP A 1 308 ? 9.93954 23.75542 34.37895 1.000 60.11753 308 ASP A C 1
ATOM 2429 O O . ASP A 1 308 ? 9.42380 23.34678 35.42577 1.000 62.59170 308 ASP A O 1
ATOM 2431 N N . ASP A 1 309 ? 9.97264 23.01800 33.27069 1.000 66.02344 309 ASP A N 1
ATOM 2432 C CA . ASP A 1 309 ? 9.45934 21.65208 33.23545 1.000 55.19386 309 ASP A CA 1
ATOM 2433 C C . ASP A 1 309 ? 10.47079 20.73407 33.90981 1.000 55.45450 309 ASP A C 1
ATOM 2434 O O . ASP A 1 309 ? 11.54712 20.47405 33.36253 1.000 46.77476 309 ASP A O 1
ATOM 2436 N N . ALA A 1 310 ? 10.12830 20.24163 35.09985 1.000 55.55229 310 ALA A N 1
ATOM 2437 C CA . ALA A 1 310 ? 11.05142 19.42713 35.87941 1.000 53.73480 310 ALA A CA 1
ATOM 2438 C C . ALA A 1 310 ? 11.15744 17.99101 35.38414 1.000 56.18371 310 ALA A C 1
ATOM 2439 O O . ALA A 1 310 ? 12.05052 17.26731 35.83768 1.000 53.43119 310 ALA A O 1
ATOM 2441 N N . LEU A 1 311 ? 10.28166 17.55967 34.47549 1.000 45.15824 311 LEU A N 1
ATOM 2442 C CA . LEU A 1 311 ? 10.33125 16.17820 33.99684 1.000 42.01074 311 LEU A CA 1
ATOM 2443 C C . LEU A 1 311 ? 11.34558 16.03543 32.86467 1.000 43.25606 311 LEU A C 1
ATOM 2444 O O . LEU A 1 311 ? 12.40031 15.41902 33.03705 1.000 37.23019 311 LEU A O 1
ATOM 2449 N N . PHE A 1 312 ? 11.04275 16.60331 31.69704 1.000 48.15422 312 PHE A N 1
ATOM 2450 C CA . PHE A 1 312 ? 11.92321 16.51006 30.54294 1.000 44.88330 312 PHE A CA 1
ATOM 2451 C C . PHE A 1 312 ? 12.56848 17.83491 30.15913 1.000 45.86718 312 PHE A C 1
ATOM 2452 O O . PHE A 1 312 ? 13.52418 17.83342 29.37421 1.000 42.31078 312 PHE A O 1
ATOM 2460 N N . GLY A 1 313 ? 12.08194 18.95552 30.68032 1.000 53.21308 313 GLY A N 1
ATOM 2461 C CA . GLY A 1 313 ? 12.68817 20.24263 30.38413 1.000 48.68358 313 GLY A CA 1
ATOM 2462 C C . GLY A 1 313 ? 12.44230 20.74527 28.97844 1.000 41.72588 313 GLY A C 1
ATOM 2463 O O . GLY A 1 313 ? 13.34566 21.33033 28.36792 1.000 32.82636 313 GLY A O 1
ATOM 2464 N N . LEU A 1 314 ? 11.23741 20.54391 28.45291 1.000 47.52774 314 LEU A N 1
ATOM 2465 C CA . LEU A 1 314 ? 10.90141 20.91441 27.08826 1.000 42.94187 314 LEU A CA 1
ATOM 2466 C C . LEU A 1 314 ? 9.80485 21.97086 27.08213 1.000 48.80167 314 LEU A C 1
ATOM 2467 O O . LEU A 1 314 ? 9.06283 22.13654 28.05427 1.000 56.39058 314 LEU A O 1
ATOM 2472 N N . ARG A 1 315 ? 9.71074 22.68384 25.96187 1.000 51.44157 315 ARG A N 1
ATOM 2473 C CA . ARG A 1 315 ? 8.65742 23.66791 25.75228 1.000 38.66684 315 ARG A CA 1
ATOM 2474 C C . ARG A 1 315 ? 8.31177 23.69572 24.27245 1.000 39.09614 315 ARG A C 1
ATOM 2475 O O . ARG A 1 315 ? 9.20290 23.83269 23.42918 1.000 36.27419 315 ARG A O 1
ATOM 2477 N N . THR A 1 316 ? 7.02635 23.55676 23.96421 1.000 36.91184 316 THR A N 1
ATOM 2478 C CA . THR A 1 316 ? 6.54105 23.57316 22.59112 1.000 37.15908 316 THR A CA 1
ATOM 2479 C C . THR A 1 316 ? 6.00173 24.96046 22.26529 1.000 38.00836 316 THR A C 1
ATOM 2480 O O . THR A 1 316 ? 5.16166 25.49318 22.99844 1.000 27.41426 316 THR A O 1
ATOM 2484 N N . LEU A 1 317 ? 6.48792 25.54120 21.17179 1.000 37.48590 317 LEU A N 1
ATOM 2485 C CA . LEU A 1 317 ? 6.09579 26.88961 20.79753 1.000 35.47648 317 LEU A CA 1
ATOM 2486 C C . LEU A 1 317 ? 4.75679 26.88804 20.06420 1.000 41.42408 317 LEU 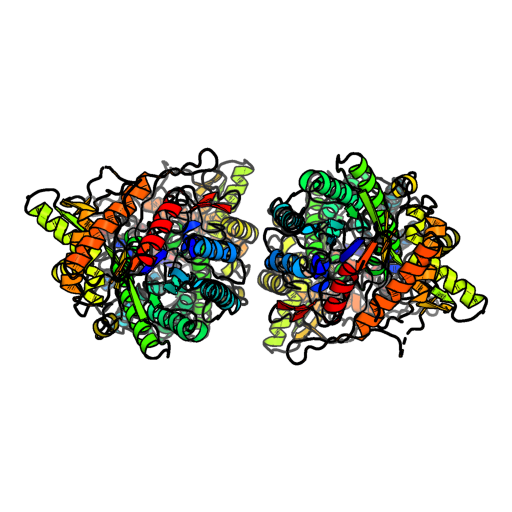A C 1
ATOM 2487 O O . LEU A 1 317 ? 4.33352 25.88478 19.48362 1.000 49.41298 317 LEU A O 1
ATOM 2492 N N . GLU A 1 318 ? 4.09138 28.04222 20.09307 1.000 43.02453 318 GLU A N 1
ATOM 2493 C CA . GLU A 1 318 ? 2.79853 28.19145 19.43465 1.000 40.60984 318 GLU A CA 1
ATOM 2494 C C . GLU A 1 318 ? 2.95231 28.14358 17.91720 1.000 40.18355 318 GLU A C 1
ATOM 2495 O O . GLU A 1 318 ? 3.97939 28.54155 17.36165 1.000 41.49956 318 GLU A O 1
ATOM 2497 N N . ALA A 1 319 ? 1.91089 27.65716 17.24752 1.000 36.45951 319 ALA A N 1
ATOM 2498 C CA . ALA A 1 319 ? 1.91435 27.52628 15.79043 1.000 37.55241 319 ALA A CA 1
ATOM 2499 C C . ALA A 1 319 ? 1.74532 28.87709 15.09803 1.000 39.55873 319 ALA A C 1
ATOM 2500 O O . ALA A 1 319 ? 1.94491 28.99514 13.88707 1.000 35.42606 319 ALA A O 1
ATOM 2502 N N . ASP A 1 322 ? -2.81479 32.36014 12.16017 1.000 41.89546 322 ASP A N 1
ATOM 2503 C CA . ASP A 1 322 ? -1.54946 32.21343 11.44983 1.000 45.62866 322 ASP A CA 1
ATOM 2504 C C . ASP A 1 322 ? -1.68186 31.18691 10.32805 1.000 46.70939 322 ASP A C 1
ATOM 2505 O O . ASP A 1 322 ? -2.35778 31.43026 9.32823 1.000 57.00388 322 ASP A O 1
ATOM 2507 N N . ASN A 1 323 ? -1.02981 30.03684 10.50682 1.000 39.56340 323 ASN A N 1
ATOM 2508 C CA . ASN A 1 323 ? -1.08642 28.92358 9.55937 1.000 31.81993 323 ASN A CA 1
ATOM 2509 C C . ASN A 1 323 ? -1.25347 27.64256 10.37826 1.000 35.15677 323 ASN A C 1
ATOM 2510 O O . ASN A 1 323 ? -0.34733 26.81319 10.47091 1.000 40.97912 323 ASN A O 1
ATOM 2515 N N . ARG A 1 324 ? -2.42497 27.49130 10.98825 1.000 31.35159 324 ARG A N 1
ATOM 2516 C CA . ARG A 1 324 ? -2.64531 26.41113 11.93463 1.000 33.03200 324 ARG A CA 1
ATOM 2517 C C . ARG A 1 324 ? -4.09352 25.95464 11.84595 1.000 31.17534 324 ARG A C 1
ATOM 2518 O O . ARG A 1 324 ? -4.92418 26.57618 11.18021 1.000 32.66392 324 ARG A O 1
ATOM 2526 N N . THR A 1 325 ? -4.38308 24.84913 12.52805 1.000 29.01853 325 THR A N 1
ATOM 2527 C CA . THR A 1 325 ? -5.70747 24.25233 12.56886 1.000 28.81305 325 THR A CA 1
ATOM 2528 C C . THR A 1 325 ? -6.44329 24.71054 13.82815 1.000 29.45824 325 THR A C 1
ATOM 2529 O O . THR A 1 325 ? -5.90993 25.45629 14.65334 1.000 34.42359 325 THR A O 1
ATOM 2533 N N . GLU A 1 326 ? -7.69061 24.25719 13.97792 1.000 22.60230 326 GLU A N 1
ATOM 2534 C CA . GLU A 1 326 ? -8.47751 24.61022 15.15487 1.000 30.72635 326 GLU A CA 1
ATOM 2535 C C . GLU A 1 326 ? -8.01706 23.89567 16.42093 1.000 34.22217 326 GLU A C 1
ATOM 2536 O O . GLU A 1 326 ? -8.52805 24.20112 17.50380 1.000 44.51581 326 GLU A O 1
ATOM 2542 N N . MET A 1 327 ? -7.08528 22.95065 16.31294 1.000 34.30776 327 MET A N 1
ATOM 2543 C CA . MET A 1 327 ? -6.39923 22.37412 17.46394 1.000 32.61646 327 MET A CA 1
ATOM 2544 C C . MET A 1 327 ? -5.14151 23.14504 17.82962 1.000 34.81962 327 MET A C 1
ATOM 2545 O O . MET A 1 327 ? -4.43117 22.74272 18.75555 1.000 42.75138 327 MET A O 1
ATOM 2550 N N . GLY A 1 328 ? -4.85215 24.23483 17.12068 1.000 33.52801 328 GLY A N 1
ATOM 2551 C CA . GLY A 1 328 ? -3.60188 24.94020 17.30196 1.000 31.05541 328 GLY A CA 1
ATOM 2552 C C . GLY A 1 328 ? -2.40632 24.21715 16.73579 1.000 34.85256 328 GLY A C 1
ATOM 2553 O O . GLY A 1 328 ? -1.27870 24.48366 17.15597 1.000 44.18070 328 GLY A O 1
ATOM 2554 N N . TRP A 1 329 ? -2.62215 23.29792 15.79686 1.000 35.10834 329 TRP A N 1
ATOM 2555 C CA . TRP A 1 329 ? -1.55239 22.52009 15.18479 1.000 33.37320 329 TRP A CA 1
ATOM 2556 C C . TRP A 1 329 ? -1.10586 23.19159 13.89325 1.000 34.72700 329 TRP A C 1
ATOM 2557 O O . TRP A 1 329 ? -1.93342 23.49040 13.02654 1.000 31.85072 329 TRP A O 1
ATOM 2568 N N . GLU A 1 330 ? 0.19893 23.41224 13.76404 1.000 30.73353 330 GLU A N 1
ATOM 2569 C CA . GLU A 1 330 ? 0.74208 24.04367 12.56966 1.000 27.58854 330 GLU A CA 1
ATOM 2570 C C . GLU A 1 330 ? 0.59891 23.12286 11.36356 1.000 32.38259 330 GLU A C 1
ATOM 2571 O O . GLU A 1 330 ? 0.82058 21.91326 11.46093 1.000 37.73491 330 GLU A O 1
ATOM 2577 N N . ILE A 1 331 ? 0.22112 23.69601 10.22103 1.000 28.75070 331 ILE A N 1
ATOM 2578 C CA . ILE A 1 331 ? 0.10814 22.94166 8.97434 1.000 22.71855 331 ILE A CA 1
ATOM 2579 C C . ILE A 1 331 ? 1.46301 23.01862 8.27796 1.000 30.79784 331 ILE A C 1
ATOM 2580 O O . ILE A 1 331 ? 1.76574 23.98890 7.58146 1.000 33.93514 331 ILE A O 1
ATOM 2582 N N . HIS A 1 332 ? 2.27527 21.97856 8.45204 1.000 25.67764 332 HIS A N 1
ATOM 2583 C CA . HIS A 1 332 ? 3.64378 21.94097 7.94157 1.000 25.98304 332 HIS A CA 1
ATOM 2584 C C . HIS A 1 332 ? 3.84278 20.63569 7.17823 1.000 30.55862 332 HIS A C 1
ATOM 2585 O O . HIS A 1 332 ? 4.33320 19.64783 7.74264 1.000 27.61372 332 HIS A O 1
ATOM 2592 N N . PRO A 1 333 ? 3.48125 20.59833 5.88447 1.000 28.99091 333 PRO A N 1
ATOM 2593 C CA . PRO A 1 333 ? 3.49120 19.31884 5.14409 1.000 28.05462 333 PRO A CA 1
ATOM 2594 C C . PRO A 1 333 ? 4.87623 18.72025 4.93806 1.000 31.46991 333 PRO A C 1
ATOM 2595 O O . PRO A 1 333 ? 4.99085 17.49167 4.84381 1.000 33.39980 333 PRO A O 1
ATOM 2599 N N . ASP A 1 334 ? 5.93099 19.53725 4.85068 1.000 32.99014 334 ASP A N 1
ATOM 2600 C CA . ASP A 1 334 ? 7.26787 18.98272 4.64596 1.000 33.88956 334 ASP A CA 1
ATOM 2601 C C . ASP A 1 334 ? 7.68984 18.09300 5.81042 1.000 40.50344 334 ASP A C 1
ATOM 2602 O O . ASP A 1 334 ? 8.46359 17.14756 5.61840 1.000 38.63993 334 ASP A O 1
ATOM 2607 N N . SER A 1 335 ? 7.18151 18.36507 7.01572 1.000 36.04770 335 SER A N 1
ATOM 2608 C CA . SER A 1 335 ? 7.52398 17.53099 8.16263 1.000 27.75978 335 SER A CA 1
ATOM 2609 C C . SER A 1 335 ? 7.04050 16.09981 7.97698 1.000 23.41249 335 SER A C 1
ATOM 2610 O O . SER A 1 335 ? 7.66786 15.16322 8.48430 1.000 26.78254 335 SER A O 1
ATOM 2613 N N . LEU A 1 336 ? 5.93149 15.90987 7.25890 1.000 23.75569 336 LEU A N 1
ATOM 2614 C CA . LEU A 1 336 ? 5.47879 14.55956 6.94176 1.000 23.34473 336 LEU A CA 1
ATOM 2615 C C . LEU A 1 336 ? 6.51728 13.82227 6.10828 1.000 22.96580 336 LEU A C 1
ATOM 2616 O O . LEU A 1 336 ? 6.87183 12.67696 6.40834 1.000 28.16510 336 LEU A O 1
ATOM 2621 N N . TYR A 1 337 ? 7.01587 14.46773 5.05133 1.000 21.66837 337 TYR A N 1
ATOM 2622 C CA . TYR A 1 337 ? 8.04555 13.84685 4.22651 1.000 23.97768 337 TYR A CA 1
ATOM 2623 C C . TYR A 1 337 ? 9.27658 13.50093 5.05151 1.000 23.60326 337 TYR A C 1
ATOM 2624 O O . TYR A 1 337 ? 9.85342 12.41788 4.89804 1.000 25.40444 337 TYR A O 1
ATOM 2633 N N . ARG A 1 338 ? 9.69445 14.41049 5.93305 1.000 24.05411 338 ARG A N 1
ATOM 2634 C CA . ARG A 1 338 ? 10.89640 14.18108 6.72218 1.000 25.00845 338 ARG A CA 1
ATOM 2635 C C . ARG A 1 338 ? 10.67921 13.14361 7.81382 1.000 24.52573 338 ARG A C 1
ATOM 2636 O O . ARG A 1 338 ? 11.65169 12.54080 8.27922 1.000 26.72321 338 ARG A O 1
ATOM 2644 N N . LEU A 1 339 ? 9.43057 12.91418 8.22365 1.000 20.51045 339 LEU A N 1
ATOM 2645 C CA . LEU A 1 339 ? 9.15188 11.85794 9.19004 1.000 19.36414 339 LEU A CA 1
ATOM 2646 C C . LEU A 1 339 ? 9.13997 10.48403 8.53138 1.000 18.87749 339 LEU A C 1
ATOM 2647 O O . LEU A 1 339 ? 9.69531 9.52444 9.07914 1.000 18.64853 339 LEU A O 1
ATOM 2652 N N . LEU A 1 340 ? 8.50083 10.37001 7.36480 1.000 18.73012 340 LEU A N 1
ATOM 2653 C CA . LEU A 1 340 ? 8.49455 9.10069 6.64592 1.000 17.38914 340 LEU A CA 1
ATOM 2654 C C . LEU A 1 340 ? 9.91043 8.65730 6.30442 1.000 19.72372 340 LEU A C 1
ATOM 2655 O O . LEU A 1 340 ? 10.21975 7.46048 6.33945 1.000 24.73603 340 LEU A O 1
ATOM 2660 N N . THR A 1 341 ? 10.78645 9.60897 5.97179 1.000 23.16291 341 THR A N 1
ATOM 2661 C CA . THR A 1 341 ? 12.16249 9.25707 5.63839 1.000 22.06309 341 THR A CA 1
ATOM 2662 C C . THR A 1 341 ? 12.89626 8.69784 6.85104 1.000 21.89785 341 THR A C 1
ATOM 2663 O O . THR A 1 341 ? 13.70772 7.77234 6.72269 1.000 18.38627 341 THR A O 1
ATOM 2667 N N . TRP A 1 342 ? 12.62001 9.23904 8.04079 1.000 16.66446 342 TRP A N 1
ATOM 2668 C CA . TRP A 1 342 ? 13.29186 8.73736 9.23369 1.000 13.27324 342 TRP A CA 1
ATOM 2669 C C . TRP A 1 342 ? 12.73378 7.38640 9.65775 1.000 14.76490 342 TRP A C 1
ATOM 2670 O O . TRP A 1 342 ? 13.49411 6.49986 10.06280 1.000 18.29895 342 TRP A O 1
ATOM 2681 N N . VAL A 1 343 ? 11.40982 7.21755 9.59282 1.000 17.98251 343 VAL A N 1
ATOM 2682 C CA . VAL A 1 343 ? 10.81616 5.91613 9.89262 1.000 9.75277 343 VAL A CA 1
ATOM 2683 C C . VAL A 1 343 ? 11.38096 4.85227 8.95991 1.000 20.86310 343 VAL A C 1
ATOM 2684 O O . VAL A 1 343 ? 11.65213 3.71799 9.37555 1.000 23.11377 343 VAL A O 1
ATOM 2688 N N . GLN A 1 344 ? 11.57917 5.20500 7.68668 1.000 16.43933 344 GLN A N 1
ATOM 2689 C CA . GLN A 1 344 ? 12.19534 4.27193 6.74974 1.000 17.98395 344 GLN A CA 1
ATOM 2690 C C . GLN A 1 344 ? 13.61332 3.91852 7.17879 1.000 22.83433 344 GLN A C 1
ATOM 2691 O O . GLN A 1 344 ? 14.03364 2.76082 7.06504 1.000 26.40583 344 GLN A O 1
ATOM 2697 N N . SER A 1 345 ? 14.36456 4.90173 7.68458 1.000 19.21394 345 SER A N 1
ATOM 2698 C CA . SER A 1 345 ? 15.72155 4.63566 8.14976 1.000 14.17335 345 SER A CA 1
ATOM 2699 C C . SER A 1 345 ? 15.74201 3.68996 9.34129 1.000 16.24616 345 SER A C 1
ATOM 2700 O O . SER A 1 345 ? 16.78834 3.10279 9.63701 1.000 15.36393 345 SER A O 1
ATOM 2703 N N . VAL A 1 346 ? 14.61586 3.53245 10.02676 1.000 20.03317 346 VAL A N 1
ATOM 2704 C CA . VAL A 1 346 ? 14.49571 2.61477 11.15182 1.000 20.51143 346 VAL A CA 1
ATOM 2705 C C . VAL A 1 346 ? 13.87214 1.29244 10.72655 1.000 23.80817 346 VAL A C 1
ATOM 2706 O O . VAL A 1 346 ? 14.38006 0.22181 11.05937 1.000 26.60820 346 VAL A O 1
ATOM 2710 N N . THR A 1 347 ? 12.77080 1.34983 9.97769 1.000 22.68702 347 THR A N 1
ATOM 2711 C CA . THR A 1 347 ? 12.03227 0.14984 9.60788 1.000 26.58305 347 THR A CA 1
ATOM 2712 C C . THR A 1 347 ? 12.53283 -0.50039 8.32572 1.000 29.28817 347 THR A C 1
ATOM 2713 O O . THR A 1 347 ? 12.26831 -1.68918 8.10968 1.000 25.79660 347 THR A O 1
ATOM 2717 N N . GLY A 1 348 ? 13.23283 0.24001 7.47312 1.000 24.63382 348 GLY A N 1
ATOM 2718 C CA . GLY A 1 348 ? 13.73620 -0.35228 6.24294 1.000 26.04108 348 GLY A CA 1
ATOM 2719 C C . GLY A 1 348 ? 12.62378 -0.54757 5.23089 1.000 26.82257 348 GLY A C 1
ATOM 2720 O O . GLY A 1 348 ? 11.82432 0.35830 4.96792 1.000 20.23063 348 GLY A O 1
ATOM 2721 N N . GLN A 1 349 ? 12.56590 -1.74837 4.65112 1.000 28.80369 349 GLN A N 1
ATOM 2722 C CA A GLN A 1 349 ? 11.56863 -2.07871 3.64272 0.485 30.50094 349 GLN A CA 1
ATOM 2723 C CA B GLN A 1 349 ? 11.57381 -2.10217 3.64488 0.515 36.39718 349 GLN A CA 1
ATOM 2724 C C . GLN A 1 349 ? 10.24802 -2.54513 4.24785 1.000 29.27851 349 GLN A C 1
ATOM 2725 O O . GLN A 1 349 ? 9.43412 -3.15479 3.54238 1.000 24.99822 349 GLN A O 1
ATOM 2736 N N . LEU A 1 350 ? 10.01716 -2.27031 5.52440 1.000 24.29438 350 LEU A N 1
ATOM 2737 C CA . LEU A 1 350 ? 8.75095 -2.63620 6.14321 1.000 18.71162 350 LEU A CA 1
ATOM 2738 C C . LEU A 1 350 ? 7.62542 -1.82679 5.50839 1.000 17.93566 350 LEU A C 1
ATOM 2739 O O . LEU A 1 350 ? 7.72620 -0.59667 5.42600 1.000 16.65618 350 LEU A O 1
ATOM 2744 N N . PRO A 1 351 ? 6.56324 -2.47167 5.02552 1.000 21.76784 351 PRO A N 1
ATOM 2745 C CA . PRO A 1 351 ? 5.45526 -1.72294 4.41810 1.000 19.96407 351 PRO A CA 1
ATOM 2746 C C . PRO A 1 351 ? 4.86665 -0.70526 5.38501 1.000 24.97838 351 PRO A C 1
ATOM 2747 O O . PRO A 1 351 ? 4.66854 -0.98466 6.56902 1.000 21.46593 351 PRO A O 1
ATOM 2751 N N . LEU A 1 352 ? 4.58765 0.48730 4.86517 1.000 20.04795 352 LEU A N 1
ATOM 2752 C CA . LEU A 1 352 ? 4.09788 1.60004 5.66442 1.000 12.93667 352 LEU A CA 1
ATOM 2753 C C . LEU A 1 352 ? 2.71341 2.01693 5.19238 1.000 15.77895 352 LEU A C 1
ATOM 2754 O O . LEU A 1 352 ? 2.42720 2.01461 3.99064 1.000 16.74285 352 LEU A O 1
ATOM 2759 N N . TYR A 1 353 ? 1.85892 2.37266 6.14757 1.000 15.20976 353 TYR A N 1
ATOM 2760 C CA . TYR A 1 353 ? 0.54949 2.94317 5.86936 1.000 14.66203 353 TYR A CA 1
ATOM 2761 C C . TYR A 1 353 ? 0.36982 4.20086 6.70308 1.000 16.50907 353 TYR A C 1
ATOM 2762 O O . TYR A 1 353 ? 0.73567 4.23011 7.88237 1.000 19.33978 353 TYR A O 1
ATOM 2771 N N . ILE A 1 354 ? -0.19315 5.23905 6.09050 1.000 14.59364 354 ILE A N 1
ATOM 2772 C CA . ILE A 1 354 ? -0.62815 6.42191 6.82961 1.000 16.11190 354 ILE A CA 1
ATOM 2773 C C . ILE A 1 354 ? -2.07023 6.13815 7.23448 1.000 11.25701 354 ILE A C 1
ATOM 2774 O O . ILE A 1 354 ? -3.00991 6.34718 6.46686 1.000 17.85478 354 ILE A O 1
ATOM 2779 N N . THR A 1 355 ? -2.24149 5.62309 8.45066 1.000 12.36811 355 THR A N 1
ATOM 2780 C CA . THR A 1 355 ? -3.56342 5.23904 8.92520 1.000 14.46634 355 THR A CA 1
ATOM 2781 C C . THR A 1 355 ? -4.35870 6.40988 9.48569 1.000 18.26664 355 THR A C 1
ATOM 2782 O O . THR A 1 355 ? -5.53920 6.23511 9.80812 1.000 18.19792 355 THR A O 1
ATOM 2786 N N . GLU A 1 356 ? -3.74997 7.58775 9.60560 1.000 16.39386 356 GLU A N 1
ATOM 2787 C CA . GLU A 1 356 ? -4.45417 8.78050 10.05678 1.000 18.88752 356 GLU A CA 1
ATOM 2788 C C . GLU A 1 356 ? -3.74155 10.01268 9.52384 1.000 21.98462 356 GLU A C 1
ATOM 2789 O O . GLU A 1 356 ? -2.52123 10.13880 9.66813 1.000 17.32909 356 GLU A O 1
ATOM 2795 N N . ASN A 1 357 ? -4.51028 10.91173 8.91138 1.000 23.24630 357 ASN A N 1
ATOM 2796 C CA . ASN A 1 357 ? -4.01647 12.22219 8.50830 1.000 19.39146 357 ASN A CA 1
ATOM 2797 C C . ASN A 1 357 ? -5.19092 13.12871 8.16786 1.000 19.20890 357 ASN A C 1
ATOM 2798 O O . ASN A 1 357 ? -6.10120 12.72640 7.43621 1.000 23.63973 357 ASN A O 1
ATOM 2803 N N . GLY A 1 358 ? -5.18630 14.34472 8.69874 1.000 19.34661 358 GLY A N 1
ATOM 2804 C CA . GLY A 1 358 ? -6.28206 15.26001 8.46202 1.000 21.28131 358 GLY A CA 1
ATOM 2805 C C . GLY A 1 358 ? -6.12113 16.51094 9.30142 1.000 27.26155 358 GLY A C 1
ATOM 2806 O O . GLY A 1 358 ? -5.07116 16.74766 9.90379 1.000 26.05745 358 GLY A O 1
ATOM 2807 N N . ALA A 1 359 ? -7.18880 17.30421 9.33396 1.000 22.62136 359 ALA A N 1
ATOM 2808 C CA . ALA A 1 359 ? -7.16445 18.56300 10.05872 1.000 20.25079 359 ALA A CA 1
ATOM 2809 C C . ALA A 1 359 ? -8.56792 18.89895 10.53664 1.000 20.83672 359 ALA A C 1
ATOM 2810 O O . ALA A 1 359 ? -9.56481 18.41781 9.99289 1.000 21.98514 359 ALA A O 1
ATOM 2812 N N . ALA A 1 360 ? -8.63073 19.73605 11.56791 1.000 22.47604 360 ALA A N 1
ATOM 2813 C CA . ALA A 1 360 ? -9.88511 20.22980 12.11993 1.000 18.49379 360 ALA A CA 1
ATOM 2814 C C . ALA A 1 360 ? -10.06017 21.69039 11.72938 1.000 25.54602 360 ALA A C 1
ATOM 2815 O O . ALA A 1 360 ? -9.19044 22.51821 12.01740 1.000 28.61202 360 ALA A O 1
ATOM 2817 N N . PHE A 1 361 ? -11.17859 22.00384 11.07457 1.000 27.45180 361 PHE A N 1
ATOM 2818 C CA . PHE A 1 361 ? -11.45703 23.35882 10.61937 1.000 30.19007 361 PHE A CA 1
ATOM 2819 C C . PHE A 1 361 ? -12.88065 23.74470 10.99387 1.000 29.33231 361 PHE A C 1
ATOM 2820 O O . PHE A 1 361 ? -13.76348 22.89087 11.09360 1.000 31.77912 361 PHE A O 1
ATOM 2828 N N . ALA A 1 362 ? -13.09470 25.04434 11.20610 1.000 32.21350 362 ALA A N 1
ATOM 2829 C CA . ALA A 1 362 ? -14.41462 25.54883 11.57082 1.000 37.36941 362 ALA A CA 1
ATOM 2830 C C . ALA A 1 362 ? -15.37171 25.45826 10.38925 1.000 35.75816 362 ALA A C 1
ATOM 2831 O O . ALA A 1 362 ? -15.47991 26.39935 9.59721 1.000 46.93175 362 ALA A O 1
ATOM 2833 N N . ASP A 1 363 ? -16.07856 24.33903 10.27315 1.000 32.64643 363 ASP A N 1
ATOM 2834 C CA . ASP A 1 363 ? -16.94251 24.06645 9.13327 1.000 34.78809 363 ASP A CA 1
ATOM 2835 C C . ASP A 1 363 ? -18.37558 24.45800 9.47169 1.000 34.36753 363 ASP A C 1
ATOM 2836 O O . ASP A 1 363 ? -18.95569 23.93813 10.43079 1.000 37.25006 363 ASP A O 1
ATOM 2841 N N . GLU A 1 364 ? -18.94007 25.36643 8.68453 1.000 38.73432 364 GLU A N 1
ATOM 2842 C CA . GLU A 1 364 ? -20.32349 25.80914 8.85951 1.000 37.94586 364 GLU A CA 1
ATOM 2843 C C . GLU A 1 364 ? -21.09385 25.58071 7.56832 1.000 36.16031 364 GLU A C 1
ATOM 2844 O O . GLU A 1 364 ? -20.78948 26.22659 6.54717 1.000 34.70706 364 GLU A O 1
ATOM 2850 N N . PRO A 1 365 ? -22.08733 24.68811 7.55206 1.000 45.68867 365 PRO A N 1
ATOM 2851 C CA . PRO A 1 365 ? -22.80618 24.40254 6.30175 1.000 45.83477 365 PRO A CA 1
ATOM 2852 C C . PRO A 1 365 ? -23.64654 25.57456 5.81897 1.000 44.98955 365 PRO A C 1
ATOM 2853 O O . PRO A 1 365 ? -24.64921 25.93552 6.44343 1.000 40.20645 365 PRO A O 1
ATOM 2857 N N . VAL A 1 366 ? -23.24234 26.17318 4.70220 1.000 46.72891 366 VAL A N 1
ATOM 2858 C CA . VAL A 1 366 ? -23.95368 27.28941 4.09135 1.000 46.23230 366 VAL A CA 1
ATOM 2859 C C . VAL A 1 366 ? -24.59940 26.79246 2.80575 1.000 39.66843 366 VAL A C 1
ATOM 2860 O O . VAL A 1 366 ? -23.93322 26.16996 1.96900 1.000 37.65438 366 VAL A O 1
ATOM 2864 N N . ASN A 1 367 ? -25.90011 27.05229 2.66090 1.000 42.71766 367 ASN A N 1
ATOM 2865 C CA . ASN A 1 367 ? -26.66844 26.65060 1.48206 1.000 47.86112 367 ASN A CA 1
ATOM 2866 C C . ASN A 1 367 ? -26.64038 25.13915 1.27235 1.000 45.87217 367 ASN A C 1
ATOM 2867 O O . ASN A 1 367 ? -26.70443 24.65595 0.13928 1.000 59.92278 367 ASN A O 1
ATOM 2872 N N . GLY A 1 368 ? -26.53733 24.38259 2.36163 1.000 39.35865 368 GLY A N 1
ATOM 2873 C CA . GLY A 1 368 ? -26.66906 22.94312 2.28358 1.000 40.51729 368 GLY A CA 1
ATOM 2874 C C . GLY A 1 368 ? -25.43313 22.18735 1.85893 1.000 38.25603 368 GLY A C 1
ATOM 2875 O O . GLY A 1 368 ? -25.55818 21.06165 1.36772 1.000 38.92295 368 GLY A O 1
ATOM 2876 N N . ARG A 1 369 ? -24.24595 22.76949 2.01956 1.000 35.36733 369 ARG A N 1
ATOM 2877 C CA . ARG A 1 369 ? -22.99173 22.05665 1.80018 1.000 42.11585 369 ARG A CA 1
ATOM 2878 C C . ARG A 1 369 ? -21.85180 22.90721 2.34197 1.000 38.87821 369 ARG A C 1
ATOM 2879 O O . ARG A 1 369 ? -21.96527 24.13147 2.45058 1.000 41.06577 369 ARG A O 1
ATOM 2887 N N . VAL A 1 370 ? -20.75606 22.23784 2.69123 1.000 39.59822 370 VAL A N 1
ATOM 2888 C CA . VAL A 1 370 ? -19.64731 22.84471 3.42049 1.000 36.96358 370 VAL A CA 1
ATOM 2889 C C . VAL A 1 370 ? -18.50270 23.08175 2.44554 1.000 37.18389 370 VAL A C 1
ATOM 2890 O O . VAL A 1 370 ? -17.90578 22.12924 1.92831 1.000 38.91069 370 VAL A O 1
ATOM 2894 N N . GLU A 1 371 ? -18.18230 24.35451 2.20676 1.000 37.97033 371 GLU A N 1
ATOM 2895 C CA . GLU A 1 371 ? -17.06460 24.72845 1.34057 1.000 35.51228 371 GLU A CA 1
ATOM 2896 C C . GLU A 1 371 ? -15.80892 24.84140 2.20036 1.000 36.81163 371 GLU A C 1
ATOM 2897 O O . GLU A 1 371 ? -15.33197 25.92876 2.53153 1.000 34.11459 371 GLU A O 1
ATOM 2903 N N . ASP A 1 372 ? -15.26712 23.68134 2.57160 1.000 41.58266 372 ASP A N 1
ATOM 2904 C CA . ASP A 1 372 ? -14.06598 23.62791 3.40542 1.000 28.25432 372 ASP A CA 1
ATOM 2905 C C . ASP A 1 372 ? -12.82835 23.56483 2.50942 1.000 30.40123 372 ASP A C 1
ATOM 2906 O O . ASP A 1 372 ? -12.10180 22.57292 2.43813 1.000 29.42731 372 ASP A O 1
ATOM 2911 N N . VAL A 1 373 ? -12.60795 24.67958 1.80697 1.000 36.22379 373 VAL A N 1
ATOM 2912 C CA . VAL A 1 373 ? -11.43605 24.83268 0.94715 1.000 29.35553 373 VAL A CA 1
ATOM 2913 C C . VAL A 1 373 ? -10.15063 24.56601 1.72033 1.000 27.59864 373 VAL A C 1
ATOM 2914 O O . VAL A 1 373 ? -9.20158 23.98233 1.18118 1.000 31.63523 373 VAL A O 1
ATOM 2918 N N . ARG A 1 374 ? -10.10846 24.94989 3.00098 1.000 24.13021 374 ARG A N 1
ATOM 2919 C CA . ARG A 1 374 ? -8.87764 24.83879 3.77767 1.000 26.11567 374 ARG A CA 1
ATOM 2920 C C . ARG A 1 374 ? -8.48811 23.38580 4.02887 1.000 36.83259 374 ARG A C 1
ATOM 2921 O O . ARG A 1 374 ? -7.29691 23.08696 4.16617 1.000 38.99701 374 ARG A O 1
ATOM 2929 N N . ARG A 1 375 ? -9.45869 22.46726 4.07953 1.000 32.20284 375 ARG A N 1
ATOM 2930 C CA . ARG A 1 375 ? -9.11363 21.05601 4.23334 1.000 29.30644 375 ARG A CA 1
ATOM 2931 C C . ARG A 1 375 ? -8.63890 20.44831 2.91949 1.000 31.20628 375 ARG A C 1
ATOM 2932 O O . ARG A 1 375 ? -7.80220 19.53700 2.93070 1.000 33.67898 375 ARG A O 1
ATOM 2940 N N . ILE A 1 376 ? -9.15181 20.94304 1.78895 1.000 29.39035 376 ILE A N 1
ATOM 2941 C CA . ILE A 1 376 ? -8.65888 20.50799 0.48385 1.000 28.30935 376 ILE A CA 1
ATOM 2942 C C . ILE A 1 376 ? -7.15452 20.71612 0.39576 1.000 31.37351 376 ILE A C 1
ATOM 2943 O O . ILE A 1 376 ? -6.40727 19.82918 -0.03397 1.000 29.96989 376 ILE A O 1
ATOM 2948 N N . HIS A 1 377 ? -6.68938 21.89830 0.80361 1.000 26.64673 377 HIS A N 1
ATOM 2949 C CA . HIS A 1 377 ? -5.26748 22.19995 0.71327 1.000 31.34880 377 HIS A CA 1
ATOM 2950 C C . HIS A 1 377 ? -4.44834 21.34259 1.66696 1.000 33.15298 377 HIS A C 1
ATOM 2951 O O . HIS A 1 377 ? -3.30066 21.00707 1.35809 1.000 32.16794 377 HIS A O 1
ATOM 2958 N N . TYR A 1 378 ? -5.01396 20.96987 2.81742 1.000 32.33987 378 TYR A N 1
ATOM 2959 C CA . TYR A 1 378 ? -4.28407 20.11322 3.74683 1.000 26.66238 378 TYR A CA 1
ATOM 2960 C C . TYR A 1 378 ? -4.04952 18.73200 3.14825 1.000 25.18023 378 TYR A C 1
ATOM 2961 O O . TYR A 1 378 ? -2.91341 18.24485 3.11193 1.000 25.92555 378 TYR A O 1
ATOM 2970 N N . ILE A 1 379 ? -5.11671 18.08456 2.67540 1.000 21.72615 379 ILE A N 1
ATOM 2971 C CA . ILE A 1 379 ? -4.98737 16.73880 2.12391 1.000 21.11677 379 ILE A CA 1
ATOM 2972 C C . ILE A 1 379 ? -4.11303 16.75330 0.87787 1.000 27.80705 379 ILE A C 1
ATOM 2973 O O . ILE A 1 379 ? -3.29689 15.84844 0.66275 1.000 29.75573 379 ILE A O 1
ATOM 2978 N N . ALA A 1 380 ? -4.26500 17.77999 0.03920 1.000 24.29785 380 ALA A N 1
ATOM 2979 C CA . ALA A 1 380 ? -3.48293 17.84390 -1.19010 1.000 22.88066 380 ALA A CA 1
ATOM 2980 C C . ALA A 1 380 ? -2.00308 18.05407 -0.89669 1.000 23.79441 380 ALA A C 1
ATOM 2981 O O . ALA A 1 380 ? -1.14565 17.43430 -1.53594 1.000 23.74755 380 ALA A O 1
ATOM 2983 N N . ASP A 1 381 ? -1.68286 18.91695 0.07049 1.000 22.46373 381 ASP A N 1
ATOM 2984 C CA . ASP A 1 381 ? -0.28243 19.20214 0.36674 1.000 24.21615 381 ASP A CA 1
ATOM 2985 C C . ASP A 1 381 ? 0.41913 17.98986 0.96487 1.000 25.69802 381 ASP A C 1
ATOM 2986 O O . ASP A 1 381 ? 1.60318 17.75651 0.69546 1.000 26.68360 381 ASP A O 1
ATOM 2991 N N . HIS A 1 382 ? -0.29126 17.20664 1.77773 1.000 23.04456 382 HIS A N 1
ATOM 2992 C CA . HIS A 1 382 ? 0.33715 16.06384 2.43075 1.000 25.76470 382 HIS A CA 1
ATOM 2993 C C . HIS A 1 382 ? 0.42255 14.86044 1.49935 1.000 26.57771 382 HIS A C 1
ATOM 2994 O O . HIS A 1 382 ? 1.39603 14.10001 1.55547 1.000 29.05789 382 HIS A O 1
ATOM 3001 N N . LEU A 1 383 ? -0.58113 14.66847 0.63868 1.000 25.14470 383 LEU A N 1
ATOM 3002 C CA . LEU A 1 383 ? -0.45817 13.65555 -0.40389 1.000 22.40013 383 LEU A CA 1
ATOM 3003 C C . LEU A 1 383 ? 0.66660 14.00003 -1.36979 1.000 23.93146 383 LEU A C 1
ATOM 3004 O O . LEU A 1 383 ? 1.32405 13.09954 -1.90486 1.000 25.31242 383 LEU A O 1
ATOM 3009 N N . GLU A 1 384 ? 0.90052 15.29433 -1.60429 1.000 23.45697 384 GLU A N 1
ATOM 3010 C CA . GLU A 1 384 ? 2.07914 15.71414 -2.35477 1.000 23.69828 384 GLU A CA 1
ATOM 3011 C C . GLU A 1 384 ? 3.35372 15.26551 -1.65269 1.000 24.97808 384 GLU A C 1
ATOM 3012 O O . GLU A 1 384 ? 4.22648 14.63696 -2.26244 1.000 25.43665 384 GLU A O 1
ATOM 3018 N N . ALA A 1 385 ? 3.47743 15.58604 -0.36127 1.000 28.42023 385 ALA A N 1
ATOM 3019 C CA . ALA A 1 385 ? 4.63966 15.15005 0.40491 1.000 26.46096 385 ALA A CA 1
ATOM 3020 C C . ALA A 1 385 ? 4.68420 13.63529 0.53673 1.000 22.82759 385 ALA A C 1
ATOM 3021 O O . ALA A 1 385 ? 5.76783 13.05553 0.67088 1.000 25.05989 385 ALA A O 1
ATOM 3023 N N . ALA A 1 386 ? 3.52276 12.97833 0.50552 1.000 21.89425 386 ALA A N 1
ATOM 3024 C CA . ALA A 1 386 ? 3.50412 11.52080 0.53664 1.000 19.24347 386 ALA A CA 1
ATOM 3025 C C . ALA A 1 386 ? 4.03118 10.93686 -0.76802 1.000 22.31599 386 ALA A C 1
ATOM 3026 O O . ALA A 1 386 ? 4.82317 9.98772 -0.75216 1.000 21.38125 386 ALA A O 1
ATOM 3028 N N . LYS A 1 387 ? 3.61103 11.49736 -1.90681 1.000 23.32144 387 LYS A N 1
ATOM 3029 C CA . LYS A 1 387 ? 4.07406 10.99630 -3.19852 1.000 22.44586 387 LYS A CA 1
ATOM 3030 C C . LYS A 1 387 ? 5.58189 11.16265 -3.35155 1.000 26.83725 387 LYS A C 1
ATOM 3031 O O . LYS A 1 387 ? 6.25862 10.28529 -3.90174 1.000 26.48939 387 LYS A O 1
ATOM 3037 N N . ARG A 1 388 ? 6.12870 12.28024 -2.86645 1.000 21.84183 388 ARG A N 1
ATOM 3038 C CA . ARG A 1 388 ? 7.57122 12.48477 -2.94232 1.000 24.07646 388 ARG A CA 1
ATOM 3039 C C . ARG A 1 388 ? 8.32512 11.43575 -2.13538 1.000 27.53809 388 ARG A C 1
ATOM 3040 O O . ARG A 1 388 ? 9.42099 11.01918 -2.52880 1.000 33.91557 388 ARG A O 1
ATOM 3048 N N . PHE A 1 389 ? 7.75419 10.99223 -1.01230 1.000 23.83357 389 PHE A N 1
ATOM 3049 C CA . PHE A 1 389 ? 8.34344 9.88350 -0.26980 1.000 23.24617 389 PHE A CA 1
ATOM 3050 C C . PHE A 1 389 ? 8.29336 8.58981 -1.07077 1.000 29.99144 389 PHE A C 1
ATOM 3051 O O . PHE A 1 389 ? 9.17497 7.73553 -0.92345 1.000 26.57730 389 PHE A O 1
ATOM 3059 N N . VAL A 1 390 ? 7.27540 8.42778 -1.91879 1.000 25.30693 390 VAL A N 1
ATOM 3060 C CA . VAL A 1 390 ? 7.21732 7.25911 -2.78946 1.000 27.19055 390 VAL A CA 1
ATOM 3061 C C . VAL A 1 390 ? 8.25939 7.36798 -3.89559 1.000 24.48518 390 VAL A C 1
ATOM 3062 O O . VAL A 1 390 ? 8.95257 6.39331 -4.21161 1.000 19.03763 390 VAL A O 1
ATOM 3066 N N . ASP A 1 391 ? 8.38972 8.55402 -4.49934 1.000 26.15870 391 ASP A N 1
ATOM 3067 C CA . ASP A 1 391 ? 9.36499 8.74114 -5.56976 1.000 31.32272 391 ASP A CA 1
ATOM 3068 C C . ASP A 1 391 ? 10.79246 8.58554 -5.06471 1.000 30.87296 391 ASP A C 1
ATOM 3069 O O . ASP A 1 391 ? 11.68629 8.22222 -5.83814 1.000 25.27489 391 ASP A O 1
ATOM 3074 N N . ALA A 1 392 ? 11.02666 8.85522 -3.77989 1.000 25.08798 392 ALA A N 1
ATOM 3075 C CA . ALA A 1 392 ? 12.33794 8.62437 -3.19151 1.000 22.78973 392 ALA A CA 1
ATOM 3076 C C . ALA A 1 392 ? 12.61935 7.14782 -2.95065 1.000 20.69861 392 ALA A C 1
ATOM 3077 O O . ALA A 1 392 ? 13.75002 6.80150 -2.59195 1.000 21.89229 392 ALA A O 1
ATOM 3079 N N . GLY A 1 393 ? 11.62972 6.27697 -3.13984 1.000 17.78680 393 GLY A N 1
ATOM 3080 C CA . GLY A 1 393 ? 11.78680 4.85873 -2.90124 1.000 19.00601 393 GLY A CA 1
ATOM 3081 C C . GLY A 1 393 ? 11.14020 4.34793 -1.63289 1.000 22.47930 393 GLY A C 1
ATOM 3082 O O . GLY A 1 393 ? 11.28431 3.15922 -1.32144 1.000 17.76802 393 GLY A O 1
ATOM 3083 N N . GLY A 1 394 ? 10.43149 5.20039 -0.89668 1.000 21.58121 394 GLY A N 1
ATOM 3084 C CA . GLY A 1 394 ? 9.81568 4.80919 0.34790 1.000 22.87240 394 GLY A CA 1
ATOM 3085 C C . GLY A 1 394 ? 8.69112 3.81280 0.15773 1.000 20.82232 394 GLY A C 1
ATOM 3086 O O . GLY A 1 394 ? 7.90680 3.89598 -0.79285 1.000 23.54168 394 GLY A O 1
ATOM 3087 N N . PRO A 1 395 ? 8.59155 2.83939 1.07136 1.000 12.97760 395 PRO A N 1
ATOM 3088 C CA . PRO A 1 395 ? 7.58227 1.77752 0.97158 1.000 9.68973 395 PRO A CA 1
ATOM 3089 C C . PRO A 1 395 ? 6.20935 2.17891 1.50867 1.000 13.63928 395 PRO A C 1
ATOM 3090 O O . PRO A 1 395 ? 5.56511 1.42888 2.24350 1.000 16.17303 395 PRO A O 1
ATOM 3094 N N . LEU A 1 396 ? 5.75818 3.37443 1.13828 1.000 12.83542 396 LEU A N 1
ATOM 3095 C CA . LEU A 1 396 ? 4.42793 3.82460 1.52508 1.000 12.33769 396 LEU A CA 1
ATOM 3096 C C . LEU A 1 396 ? 3.38356 3.09543 0.68870 1.000 14.45426 396 LEU A C 1
ATOM 3097 O O . LEU A 1 396 ? 3.43296 3.12543 -0.54528 1.000 12.96078 396 LEU A O 1
ATOM 3102 N N . LYS A 1 397 ? 2.43692 2.44082 1.35718 1.000 11.21175 397 LYS A N 1
ATOM 3103 C CA . LYS A 1 397 ? 1.47921 1.58399 0.67867 1.000 10.44043 397 LYS A CA 1
ATOM 3104 C C . LYS A 1 397 ? 0.05090 2.10563 0.70958 1.000 12.97618 397 LYS A C 1
ATOM 3105 O O . LYS A 1 397 ? -0.81349 1.51588 0.05198 1.000 18.17500 397 LYS A O 1
ATOM 3111 N N . GLY A 1 398 ? -0.22607 3.18078 1.43714 1.000 9.59971 398 GLY A N 1
ATOM 3112 C CA . GLY A 1 398 ? -1.59081 3.66880 1.50159 1.000 15.73180 398 GLY A CA 1
ATOM 3113 C C . GLY A 1 398 ? -1.68783 4.96081 2.28090 1.000 14.30360 398 GLY A C 1
ATOM 3114 O O . GLY A 1 398 ? -0.69684 5.48287 2.80195 1.000 17.40210 398 GLY A O 1
ATOM 3115 N N . TYR A 1 399 ? -2.91694 5.46726 2.35574 1.000 16.65097 399 TYR A N 1
ATOM 3116 C CA . TYR A 1 399 ? -3.20616 6.72381 3.03776 1.000 12.70790 399 TYR A CA 1
ATOM 3117 C C . TYR A 1 399 ? -4.64822 6.68785 3.51628 1.000 14.29444 399 TYR A C 1
ATOM 3118 O O . TYR A 1 399 ? -5.56579 6.55237 2.70190 1.000 16.91840 399 TYR A O 1
ATOM 3127 N N . PHE A 1 400 ? -4.84688 6.81150 4.82566 1.000 16.22469 400 PHE A N 1
ATOM 3128 C CA . PHE A 1 400 ? -6.17390 6.82720 5.43000 1.000 16.71919 400 PHE A CA 1
ATOM 3129 C C . PHE A 1 400 ? -6.45464 8.22343 5.96843 1.000 17.90569 400 PHE A C 1
ATOM 3130 O O . PHE A 1 400 ? -5.72370 8.71820 6.83423 1.000 15.92729 400 PHE A O 1
ATOM 3138 N N . LEU A 1 401 ? -7.51292 8.84924 5.46277 1.000 15.38106 401 LEU A N 1
ATOM 3139 C CA . LEU A 1 401 ? -7.87949 10.19085 5.89228 1.000 18.46852 401 LEU A CA 1
ATOM 3140 C C . LEU A 1 401 ? -8.68296 10.13250 7.18515 1.000 19.92106 401 LEU A C 1
ATOM 3141 O O . LEU A 1 401 ? -9.66354 9.38850 7.28342 1.000 22.96474 401 LEU A O 1
ATOM 3146 N N . TRP A 1 402 ? -8.26947 10.91747 8.17612 1.000 18.12493 402 TRP A N 1
ATOM 3147 C CA . TRP A 1 402 ? -9.02438 11.08049 9.41214 1.000 19.93289 402 TRP A CA 1
ATOM 3148 C C . TRP A 1 402 ? -9.69593 12.44652 9.39254 1.000 15.40048 402 TRP A C 1
ATOM 3149 O O . TRP A 1 402 ? -9.01494 13.47490 9.31636 1.000 19.94838 402 TRP A O 1
ATOM 3160 N N . SER A 1 403 ? -11.02255 12.45558 9.47148 1.000 18.65153 403 SER A N 1
ATOM 3161 C CA . SER A 1 403 ? -11.80025 11.22828 9.59395 1.000 14.80492 403 SER A CA 1
ATOM 3162 C C . SER A 1 403 ? -12.86333 11.14328 8.50680 1.000 16.72267 403 SER A C 1
ATOM 3163 O O . SER A 1 403 ? -13.00168 12.05242 7.68995 1.000 20.90728 403 SER A O 1
ATOM 3166 N N . PHE A 1 404 ? -13.61102 10.03855 8.49506 1.000 13.75278 404 PHE A N 1
ATOM 3167 C CA . PHE A 1 404 ? -14.70898 9.90987 7.54332 1.000 18.47453 404 PHE A CA 1
ATOM 3168 C C . PHE A 1 404 ? -15.82300 10.90108 7.85578 1.000 17.56526 404 PHE A C 1
ATOM 3169 O O . PHE A 1 404 ? -16.46184 11.43669 6.94254 1.000 16.27786 404 PHE A O 1
ATOM 3177 N N . MET A 1 405 ? -16.06228 11.16385 9.13838 1.000 20.57587 405 MET A N 1
ATOM 3178 C CA . MET A 1 405 ? -17.09889 12.09430 9.55580 1.000 16.68351 405 MET A CA 1
ATOM 3179 C C . MET A 1 405 ? -16.68975 12.72542 10.87789 1.000 14.41674 405 MET A C 1
ATOM 3180 O O . MET A 1 405 ? -15.87448 12.17498 11.62185 1.000 22.73548 405 MET A O 1
ATOM 3185 N N . ASP A 1 406 ? -17.25424 13.90052 11.15472 1.000 20.94707 406 ASP A N 1
ATOM 3186 C CA . ASP A 1 406 ? -17.01313 14.56054 12.43147 1.000 20.99328 406 ASP A CA 1
ATOM 3187 C C . ASP A 1 406 ? -17.43916 13.64861 13.57233 1.000 18.92758 406 ASP A C 1
ATOM 3188 O O . ASP A 1 406 ? -18.41966 12.90997 13.45896 1.000 25.29980 406 ASP A O 1
ATOM 3193 N N . ASN A 1 407 ? -16.69906 13.69745 14.67789 1.000 17.73553 407 ASN A N 1
ATOM 3194 C CA . ASN A 1 407 ? -16.93311 12.76624 15.77173 1.000 20.22390 407 ASN A CA 1
ATOM 3195 C C . ASN A 1 407 ? -16.45420 13.37702 17.08270 1.000 22.08100 407 ASN A C 1
ATOM 3196 O O . ASN A 1 407 ? -16.04078 14.53863 17.14345 1.000 25.63075 407 ASN A O 1
ATOM 3201 N N . PHE A 1 408 ? -16.51226 12.56538 18.13665 1.000 22.08944 408 PHE A N 1
ATOM 3202 C CA . PHE A 1 408 ? -16.11665 12.97208 19.48111 1.000 19.00551 408 PHE A CA 1
ATOM 3203 C C . PHE A 1 408 ? -14.59742 13.07300 19.55471 1.000 19.17995 408 PHE A C 1
ATOM 3204 O O . PHE A 1 408 ? -13.90105 12.05381 19.59262 1.000 21.65884 408 PHE A O 1
ATOM 3212 N N . GLU A 1 409 ? -14.07594 14.29914 19.57170 1.000 19.55497 409 GLU A N 1
ATOM 3213 C CA . GLU A 1 409 ? -12.62869 14.52025 19.60019 1.000 23.51963 409 GLU A CA 1
ATOM 3214 C C . GLU A 1 409 ? -12.11604 14.52563 21.04381 1.000 21.28043 409 GLU A C 1
ATOM 3215 O O . GLU A 1 409 ? -11.54693 15.49570 21.54526 1.000 22.32036 409 GLU A O 1
ATOM 3221 N N . TRP A 1 410 ? -12.35872 13.39831 21.71316 1.000 19.95696 410 TRP A N 1
ATOM 3222 C CA . TRP A 1 410 ? -11.78001 13.05560 23.02050 1.000 15.07532 410 TRP A CA 1
ATOM 3223 C C . TRP A 1 410 ? -12.00692 14.21559 23.99110 1.000 19.65336 410 TRP A C 1
ATOM 3224 O O . TRP A 1 410 ? -13.15567 14.64902 24.15503 1.000 22.26361 410 TRP A O 1
ATOM 3235 N N . ALA A 1 411 ? -10.96370 14.74211 24.63935 1.000 19.63605 411 ALA A N 1
ATOM 3236 C CA . ALA A 1 411 ? -11.14594 15.76230 25.66589 1.000 23.49347 411 ALA A CA 1
ATOM 3237 C C . ALA A 1 411 ? -11.73446 17.05301 25.11341 1.000 25.28076 411 ALA A C 1
ATOM 3238 O O . ALA A 1 411 ? -12.33222 17.82201 25.87388 1.000 30.18078 411 ALA A O 1
ATOM 3240 N N . LEU A 1 412 ? -11.58154 17.31109 23.81805 1.000 24.56749 412 LEU A N 1
ATOM 3241 C CA . LEU A 1 412 ? -12.15027 18.49942 23.19869 1.000 23.75203 412 LEU A CA 1
ATOM 3242 C C . LEU A 1 412 ? -13.59493 18.30241 22.75986 1.000 23.99409 412 LEU A C 1
ATOM 3243 O O . LEU A 1 412 ? -14.20307 19.24392 22.23999 1.000 24.04389 412 LEU A O 1
ATOM 3248 N N . GLY A 1 413 ? -14.15355 17.10959 22.95721 1.000 22.81790 413 GLY A N 1
ATOM 3249 C CA . GLY A 1 413 ? -15.56016 16.89412 22.66219 1.000 18.96764 413 GLY A CA 1
ATOM 3250 C C . GLY A 1 413 ? -15.85013 16.97678 21.17606 1.000 21.62561 413 GLY A C 1
ATOM 3251 O O . GLY A 1 413 ? -15.04353 16.57293 20.33113 1.000 19.10201 413 GLY A O 1
ATOM 3252 N N . TYR A 1 414 ? -17.02456 17.51007 20.85089 1.000 22.94794 414 TYR A N 1
ATOM 3253 C CA . TYR A 1 414 ? -17.46991 17.64795 19.47252 1.000 20.60326 414 TYR A CA 1
ATOM 3254 C C . TYR A 1 414 ? -17.14431 19.01323 18.88137 1.000 25.58984 414 TYR A C 1
ATOM 3255 O O . TYR A 1 414 ? -17.64385 19.34110 17.80012 1.000 26.62895 414 TYR A O 1
ATOM 3264 N N . SER A 1 415 ? -16.32098 19.81118 19.55927 1.000 23.00302 415 SER A N 1
ATOM 3265 C CA . SER A 1 415 ? -15.94499 21.13327 19.07591 1.000 19.55941 415 SER A CA 1
ATOM 3266 C C . SER A 1 415 ? -14.84842 21.08928 18.01892 1.000 26.40117 415 SER A C 1
ATOM 3267 O O . SER A 1 415 ? -14.35954 22.14879 17.61136 1.000 31.70028 415 SER A O 1
ATOM 3270 N N . LYS A 1 416 ? -14.45155 19.89892 17.57218 1.000 22.39120 416 LYS A N 1
ATOM 3271 C CA . LYS A 1 416 ? -13.44079 19.73647 16.53431 1.000 16.58082 416 LYS A CA 1
ATOM 3272 C C . LYS A 1 416 ? -14.00586 18.82207 15.45936 1.000 22.10929 416 LYS A C 1
ATOM 3273 O O . LYS A 1 416 ? -14.40396 17.68999 15.75278 1.000 21.42922 416 LYS A O 1
ATOM 3279 N N . ARG A 1 417 ? -14.04269 19.30966 14.22254 1.000 24.57242 417 ARG A N 1
ATOM 3280 C CA . ARG A 1 417 ? -14.63392 18.58536 13.09959 1.000 23.61214 417 ARG A CA 1
ATOM 3281 C C . ARG A 1 417 ? -13.51497 18.14392 12.15981 1.000 20.59723 417 ARG A C 1
ATOM 3282 O O . ARG A 1 417 ? -13.04153 18.92546 11.33005 1.000 25.85567 417 ARG A O 1
ATOM 3290 N N . PHE A 1 418 ? -13.09774 16.88564 12.29426 1.000 15.74625 418 PHE A N 1
ATOM 3291 C CA . PHE A 1 418 ? -12.04281 16.31463 11.46787 1.000 16.91675 418 PHE A CA 1
ATOM 3292 C C . PHE A 1 418 ? -12.56677 15.62082 10.22109 1.000 19.94817 418 PHE A C 1
ATOM 3293 O O . PHE A 1 418 ? -11.77096 15.28867 9.33650 1.000 22.26889 418 PHE A O 1
ATOM 3301 N N . GLY A 1 419 ? -13.87115 15.38820 10.13084 1.000 22.38696 419 GLY A N 1
ATOM 3302 C CA . GLY A 1 419 ? -14.39345 14.54114 9.08459 1.000 18.02891 419 GLY A CA 1
ATOM 3303 C C . GLY A 1 419 ? -14.37838 15.18999 7.71550 1.000 22.97800 419 GLY A C 1
ATOM 3304 O O . GLY A 1 419 ? -14.27601 16.40627 7.56519 1.000 24.95918 419 GLY A O 1
ATOM 3305 N N . MET A 1 420 ? -14.45611 14.33390 6.69739 1.000 21.91570 420 MET A N 1
ATOM 3306 C CA . MET A 1 420 ? -14.74579 14.75239 5.33415 1.000 16.90132 420 MET A CA 1
ATOM 3307 C C . MET A 1 420 ? -16.23580 14.72934 5.03691 1.000 23.12757 420 MET A C 1
ATOM 3308 O O . MET A 1 420 ? -16.64020 15.07517 3.92166 1.000 23.50912 420 MET A O 1
ATOM 3313 N N . VAL A 1 421 ? -17.04746 14.29728 5.99766 1.000 19.91571 421 VAL A N 1
ATOM 3314 C CA . VAL A 1 421 ? -18.49951 14.38180 5.93206 1.000 20.72365 421 VAL A CA 1
ATOM 3315 C C . VAL A 1 421 ? -18.96893 15.10507 7.18386 1.000 23.38355 421 VAL A C 1
ATOM 3316 O O . VAL A 1 421 ? -18.60435 14.71963 8.30056 1.000 27.07232 421 VAL A O 1
ATOM 3320 N N . TYR A 1 422 ? -19.75600 16.15928 6.99968 1.000 28.54438 422 TYR A N 1
ATOM 3321 C CA . TYR A 1 422 ? -20.25371 16.92812 8.12932 1.000 29.54774 422 TYR A CA 1
ATOM 3322 C C . TYR A 1 422 ? -21.37507 16.16995 8.82308 1.000 28.21259 422 TYR A C 1
ATOM 3323 O O . TYR A 1 422 ? -22.21460 15.54050 8.17358 1.000 26.27028 422 TYR A O 1
ATOM 3332 N N . VAL A 1 423 ? -21.37677 16.22763 10.15192 1.000 20.04394 423 VAL A N 1
ATOM 3333 C CA . VAL A 1 423 ? -22.39786 15.59172 10.97366 1.000 24.75061 423 VAL A CA 1
ATOM 3334 C C . VAL A 1 423 ? -23.09209 16.67761 11.77758 1.000 25.55705 423 VAL A C 1
ATOM 3335 O O . VAL A 1 423 ? -22.45031 17.38444 12.56600 1.000 25.17568 423 VAL A O 1
ATOM 3339 N N . ASP A 1 424 ? -24.39669 16.81551 11.57453 1.000 25.90630 424 ASP A N 1
ATOM 3340 C CA . ASP A 1 424 ? -25.22240 17.71606 12.37430 1.000 29.44313 424 ASP A CA 1
ATOM 3341 C C . ASP A 1 424 ? -25.86971 16.87921 13.47008 1.000 26.30344 424 ASP A C 1
ATOM 3342 O O . ASP A 1 424 ? -26.87837 16.20618 13.23847 1.000 28.30278 424 ASP A O 1
ATOM 3347 N N . TYR A 1 425 ? -25.28995 16.93916 14.66836 1.000 31.39123 425 TYR A N 1
ATOM 3348 C CA . TYR A 1 425 ? -25.61618 16.02186 15.75147 1.000 32.50522 425 TYR A CA 1
ATOM 3349 C C . TYR A 1 425 ? -27.04763 16.15286 16.25295 1.000 34.76310 425 TYR A C 1
ATOM 3350 O O . TYR A 1 425 ? -27.50425 15.26774 16.98348 1.000 36.60518 425 TYR A O 1
ATOM 3359 N N . GLU A 1 426 ? -27.76510 17.21671 15.88473 1.000 36.02305 426 GLU A N 1
ATOM 3360 C CA . GLU A 1 426 ? -29.15904 17.33378 16.30018 1.000 32.13832 426 GLU A CA 1
ATOM 3361 C C . GLU A 1 426 ? -30.04726 16.37365 15.51807 1.000 25.11255 426 GLU A C 1
ATOM 3362 O O . GLU A 1 426 ? -30.89715 15.68940 16.10005 1.000 28.02661 426 GLU A O 1
ATOM 3368 N N . SER A 1 427 ? -29.86240 16.30471 14.20309 1.000 26.44297 427 SER A N 1
ATOM 3369 C CA . SER A 1 427 ? -30.61325 15.39682 13.34915 1.000 22.36231 427 SER A CA 1
ATOM 3370 C C . SER A 1 427 ? -29.80682 14.17592 12.93483 1.000 27.70246 427 SER A C 1
ATOM 3371 O O . SER A 1 427 ? -30.34885 13.29453 12.26030 1.000 28.52199 427 SER A O 1
ATOM 3374 N N . GLN A 1 428 ? -28.52900 14.11068 13.31395 1.000 33.23461 428 GLN A N 1
ATOM 3375 C CA . GLN A 1 428 ? -27.60479 13.05444 12.90428 1.000 26.57023 428 GLN A CA 1
ATOM 3376 C C . GLN A 1 428 ? -27.46720 12.95943 11.38752 1.000 28.20711 428 GLN A C 1
ATOM 3377 O O . GLN A 1 428 ? -27.04405 11.92470 10.86208 1.000 28.41884 428 GLN A O 1
ATOM 3383 N N . GLN A 1 429 ? -27.81386 14.02672 10.67327 1.000 25.36370 429 GLN A N 1
ATOM 3384 C CA . GLN A 1 429 ? -27.67101 14.04245 9.22573 1.000 24.90906 429 GLN A CA 1
ATOM 3385 C C . GLN A 1 429 ? -26.20309 14.17384 8.84150 1.000 31.36243 429 GLN A C 1
ATOM 3386 O O . GLN A 1 429 ? -25.44472 14.92096 9.46406 1.000 35.78839 429 GLN A O 1
ATOM 3392 N N . ARG A 1 430 ? -25.79872 13.43441 7.81570 1.000 27.27506 430 ARG A N 1
ATOM 3393 C CA . ARG A 1 430 ? -24.44302 13.50859 7.29127 1.000 18.55755 430 ARG A CA 1
ATOM 3394 C C . ARG A 1 430 ? -24.44552 14.30088 5.99434 1.000 21.65798 430 ARG A C 1
ATOM 3395 O O . ARG A 1 430 ? -25.20534 13.99223 5.07302 1.000 29.73734 430 ARG A O 1
ATOM 3403 N N . LEU A 1 431 ? -23.59943 15.32059 5.92877 1.000 24.86422 431 LEU A N 1
ATOM 3404 C CA . LEU A 1 431 ? -23.49319 16.18393 4.75888 1.000 30.67464 431 LEU A CA 1
ATOM 3405 C C . LEU A 1 431 ? -22.07232 16.09096 4.22039 1.000 28.50792 431 LEU A C 1
ATOM 3406 O O . LEU A 1 431 ? -21.13334 16.57364 4.86126 1.000 26.67571 431 LEU A O 1
ATOM 3411 N N . VAL A 1 432 ? -21.91596 15.47382 3.04754 1.000 28.15449 432 VAL A N 1
ATOM 3412 C CA . VAL A 1 432 ? -20.59660 15.34476 2.43983 1.000 23.65319 432 VAL A CA 1
ATOM 3413 C C . VAL A 1 432 ? -20.03154 16.73258 2.18546 1.000 24.73721 432 VAL A C 1
ATOM 3414 O O . VAL A 1 432 ? -20.64470 17.55487 1.49312 1.000 32.22122 432 VAL A O 1
ATOM 3418 N N . LYS A 1 433 ? -18.86360 17.00526 2.75086 1.000 21.08852 433 LYS A N 1
ATOM 3419 C CA . LYS A 1 433 ? -18.23605 18.29258 2.51935 1.000 25.93831 433 LYS A CA 1
ATOM 3420 C C . LYS A 1 433 ? -17.49426 18.30334 1.18540 1.000 30.25595 433 LYS A C 1
ATOM 3421 O O . LYS A 1 433 ? -17.34245 17.27880 0.51355 1.000 27.06445 433 LYS A O 1
ATOM 3427 N N . ASP A 1 434 ? -17.02875 19.49806 0.80702 1.000 31.72472 434 ASP A N 1
ATOM 3428 C CA . ASP A 1 434 ? -16.20407 19.63247 -0.38789 1.000 31.82755 434 ASP A CA 1
ATOM 3429 C C . ASP A 1 434 ? -14.93202 18.80361 -0.27475 1.000 29.03901 434 ASP A C 1
ATOM 3430 O O . ASP A 1 434 ? -14.40523 18.33647 -1.28827 1.000 31.99856 434 ASP A O 1
ATOM 3435 N N . SER A 1 435 ? -14.43413 18.60266 0.94741 1.000 27.53117 435 SER A N 1
ATOM 3436 C CA . SER A 1 435 ? -13.29705 17.71150 1.15069 1.000 27.32577 435 SER A CA 1
ATOM 3437 C C . SER A 1 435 ? -13.63628 16.28548 0.73640 1.000 28.24708 435 SER A C 1
ATOM 3438 O O . SER A 1 435 ? -12.80183 15.58361 0.15103 1.000 27.31000 435 SER A O 1
ATOM 3441 N N . GLY A 1 436 ? -14.85850 15.83947 1.03240 1.000 27.43850 436 GLY A N 1
ATOM 3442 C CA . GLY A 1 436 ? -15.26866 14.50561 0.62510 1.000 21.38768 436 GLY A CA 1
ATOM 3443 C C . GLY A 1 436 ? -15.35172 14.36429 -0.88036 1.000 27.00667 436 GLY A C 1
ATOM 3444 O O . GLY A 1 436 ? -14.97557 13.33198 -1.43687 1.000 29.86981 436 GLY A O 1
ATOM 3445 N N . ARG A 1 437 ? -15.83518 15.40521 -1.56133 1.000 31.06572 437 ARG A N 1
ATOM 3446 C CA . ARG A 1 437 ? -15.94323 15.35004 -3.01535 1.000 26.32281 437 ARG A CA 1
ATOM 3447 C C . ARG A 1 437 ? -14.56581 15.29307 -3.66467 1.000 27.71087 437 ARG A C 1
ATOM 3448 O O . ARG A 1 437 ? -14.31335 14.45035 -4.53395 1.000 25.10587 437 ARG A O 1
ATOM 3456 N N . TRP A 1 438 ? -13.65724 16.17826 -3.24619 1.000 32.59151 438 TRP A N 1
ATOM 3457 C CA . TRP A 1 438 ? -12.30866 16.18460 -3.80660 1.000 29.75999 438 TRP A CA 1
ATOM 3458 C C . TRP A 1 438 ? -11.58521 14.87886 -3.50827 1.000 24.58231 438 TRP A C 1
ATOM 3459 O O . TRP A 1 438 ? -10.95407 14.28902 -4.39298 1.000 26.09781 438 TRP A O 1
ATOM 3470 N N . PHE A 1 439 ? -11.66224 14.41306 -2.25904 1.000 23.98425 439 PHE A N 1
ATOM 3471 C CA . PHE A 1 439 ? -11.02854 13.14701 -1.91089 1.000 25.40695 439 PHE A CA 1
ATOM 3472 C C . PHE A 1 439 ? -11.63968 11.98896 -2.68724 1.000 23.77854 439 PHE A C 1
ATOM 3473 O O . PHE A 1 439 ? -10.93681 11.02983 -3.01933 1.000 24.94301 439 PHE A O 1
ATOM 3481 N N . SER A 1 440 ? -12.93637 12.06436 -2.99948 1.000 21.38243 440 SER A N 1
ATOM 3482 C CA . SER A 1 440 ? -13.56270 11.01290 -3.79442 1.000 18.60965 440 SER A CA 1
ATOM 3483 C C . SER A 1 440 ? -13.07689 11.05042 -5.23747 1.000 28.38996 440 SER A C 1
ATOM 3484 O O . SER A 1 440 ? -12.92167 10.00115 -5.87393 1.000 21.44957 440 SER A O 1
ATOM 3487 N N . GLU A 1 441 ? -12.83611 12.25060 -5.77239 1.000 24.78856 441 GLU A N 1
ATOM 3488 C CA . GLU A 1 441 ? -12.29525 12.36115 -7.12254 1.000 29.02825 441 GLU A CA 1
ATOM 3489 C C . GLU A 1 441 ? -10.83552 11.92601 -7.17799 1.000 25.76507 441 GLU A C 1
ATOM 3490 O O . GLU A 1 441 ? -10.38473 11.40074 -8.20288 1.000 24.93440 441 GLU A O 1
ATOM 3496 N N . GLN A 1 442 ? -10.08326 12.14097 -6.09508 1.000 25.20782 442 GLN A N 1
ATOM 3497 C CA . GLN A 1 442 ? -8.71167 11.64796 -6.03769 1.000 15.98759 442 GLN A CA 1
ATOM 3498 C C . GLN A 1 442 ? -8.66572 10.12828 -6.13282 1.000 20.63883 442 GLN A C 1
ATOM 3499 O O . GLN A 1 442 ? -7.73031 9.57119 -6.71907 1.000 24.73143 442 GLN A O 1
ATOM 3505 N N . ILE A 1 443 ? -9.66711 9.44225 -5.57532 1.000 29.19616 443 ILE A N 1
ATOM 3506 C CA . ILE A 1 443 ? -9.74060 7.98919 -5.71544 1.000 26.55532 443 ILE A CA 1
ATOM 3507 C C . ILE A 1 443 ? -9.94799 7.61270 -7.17475 1.000 20.94800 443 ILE A C 1
ATOM 3508 O O . ILE A 1 443 ? -9.20492 6.80126 -7.73925 1.000 23.12756 443 ILE A O 1
ATOM 3513 N N . ALA A 1 444 ? -10.97327 8.19436 -7.80321 1.000 24.63787 444 ALA A N 1
ATOM 3514 C CA . ALA A 1 444 ? -11.32551 7.81157 -9.16588 1.000 25.49062 444 ALA A CA 1
ATOM 3515 C C . ALA A 1 444 ? -10.18872 8.10431 -10.13463 1.000 17.24667 444 ALA A C 1
ATOM 3516 O O . ALA A 1 444 ? -9.90801 7.30104 -11.03218 1.000 18.36504 444 ALA A O 1
ATOM 3518 N N . ALA A 1 445 ? -9.52092 9.24899 -9.96888 1.000 15.49584 445 ALA A N 1
ATOM 3519 C CA . ALA A 1 445 ? -8.36901 9.55551 -10.81046 1.000 17.87171 445 ALA A CA 1
ATOM 3520 C C . ALA A 1 445 ? -7.27767 8.50786 -10.64113 1.000 19.45814 445 ALA A C 1
ATOM 3521 O O . ALA A 1 445 ? -6.65893 8.07694 -11.62166 1.000 22.08208 445 ALA A O 1
ATOM 3523 N N . HIS A 1 446 ? -7.03385 8.08126 -9.40021 1.000 20.14867 446 HIS A N 1
ATOM 3524 C CA . HIS A 1 446 ? -6.08699 7.00014 -9.15629 1.000 20.07376 446 HIS A CA 1
ATOM 3525 C C . HIS A 1 446 ? -6.60314 5.67084 -9.69226 1.000 18.06627 446 HIS A C 1
ATOM 3526 O O . HIS A 1 446 ? -5.80782 4.81204 -10.08955 1.000 19.21406 446 HIS A O 1
ATOM 3533 N N . LYS A 1 447 ? -7.92262 5.48312 -9.71674 1.000 16.59477 447 LYS A N 1
ATOM 3534 C CA . LYS A 1 447 ? -8.48453 4.23883 -10.22662 1.000 19.94751 447 LYS A CA 1
ATOM 3535 C C . LYS A 1 447 ? -8.41676 4.15721 -11.74605 1.000 30.77407 447 LYS A C 1
ATOM 3536 O O . LYS A 1 447 ? -8.22753 3.06571 -12.29388 1.000 34.51274 447 LYS A O 1
ATOM 3538 N N . GLY A 1 448 ? -8.55356 5.28560 -12.43859 1.000 27.37339 448 GLY A N 1
ATOM 3539 C CA . GLY A 1 448 ? -8.62438 5.26857 -13.88629 1.000 24.38727 448 GLY A CA 1
ATOM 3540 C C . GLY A 1 448 ? -7.36441 5.71429 -14.59845 1.000 24.93274 448 GLY A C 1
ATOM 3541 O O . GLY A 1 448 ? -7.42713 6.16759 -15.74558 1.000 30.77720 448 GLY A O 1
ATOM 3542 N N . GLN A 1 449 ? -6.21586 5.59340 -13.93905 1.000 22.83129 449 GLN A N 1
ATOM 3543 C CA . GLN A 1 449 ? -4.94035 5.90912 -14.56500 1.000 23.21223 449 GLN A CA 1
ATOM 3544 C C . GLN A 1 449 ? -4.38760 4.67557 -15.26663 1.000 19.51617 449 GLN A C 1
ATOM 3545 O O . GLN A 1 449 ? -4.51556 3.55302 -14.77004 1.000 22.14791 449 GLN A O 1
ATOM 3551 N N . VAL A 1 450 ? -3.77935 4.89077 -16.42803 1.000 23.43730 450 VAL A N 1
ATOM 3552 C CA . VAL A 1 450 ? -3.20844 3.79995 -17.20725 1.000 23.22124 450 VAL A CA 1
ATOM 3553 C C . VAL A 1 450 ? -1.73307 3.61876 -16.86372 1.000 20.20782 450 VAL A C 1
ATOM 3554 O O . VAL A 1 450 ? -1.26973 2.50175 -16.62765 1.000 22.03399 450 VAL A O 1
ATOM 3558 N N . THR B 1 2 ? -1.66291 23.86626 83.53252 1.000 34.90908 2 THR B N 1
ATOM 3559 C CA . THR B 1 2 ? -2.05944 23.33125 84.82987 1.000 41.67149 2 THR B CA 1
ATOM 3560 C C . THR B 1 2 ? -3.55207 23.02759 84.86567 1.000 40.38682 2 THR B C 1
ATOM 3561 O O . THR B 1 2 ? -4.38186 23.92873 84.73915 1.000 43.18909 2 THR B O 1
ATOM 3563 N N . ARG B 1 3 ? -3.88501 21.74992 85.03752 1.000 37.09477 3 ARG B N 1
ATOM 3564 C CA . ARG B 1 3 ? -5.26821 21.30690 85.12312 1.000 32.08420 3 ARG B CA 1
ATOM 3565 C C . ARG B 1 3 ? -5.35941 20.15900 86.11792 1.000 28.96204 3 ARG B C 1
ATOM 3566 O O . ARG B 1 3 ? -4.37947 19.45628 86.37801 1.000 27.52487 3 ARG B O 1
ATOM 3574 N N . GLU B 1 4 ? -6.55252 19.97713 86.67587 1.000 25.39247 4 GLU B N 1
ATOM 3575 C CA . GLU B 1 4 ? -6.79990 18.86555 87.58057 1.000 26.14162 4 GLU B CA 1
ATOM 3576 C C . GLU B 1 4 ? -7.02377 17.58117 86.79076 1.000 23.95647 4 GLU B C 1
ATOM 3577 O O . GLU B 1 4 ? -7.51664 17.59962 85.65912 1.000 23.66434 4 GLU B O 1
ATOM 3579 N N . PHE B 1 5 ? -6.65605 16.45773 87.39995 1.000 18.76048 5 PHE B N 1
ATOM 3580 C CA . PHE B 1 5 ? -6.74335 15.17991 86.71199 1.000 22.13349 5 PHE B CA 1
ATOM 3581 C C . PHE B 1 5 ? -8.15629 14.61180 86.80325 1.000 23.28914 5 PHE B C 1
ATOM 3582 O O . PHE B 1 5 ? -8.92791 14.92531 87.71331 1.000 24.85343 5 PHE B O 1
ATOM 3590 N N . ILE B 1 6 ? -8.48661 13.76177 85.83880 1.000 19.27151 6 ILE B N 1
ATOM 3591 C CA . ILE B 1 6 ? -9.83464 13.23167 85.67654 1.000 21.27623 6 ILE B CA 1
ATOM 3592 C C . ILE B 1 6 ? -9.87251 11.80295 86.19818 1.000 29.69799 6 ILE B C 1
ATOM 3593 O O . ILE B 1 6 ? -8.92552 11.02991 86.00325 1.000 24.08886 6 ILE B O 1
ATOM 3598 N N . SER B 1 7 ? -10.96563 11.45369 86.87225 1.000 30.00510 7 SER B N 1
ATOM 3599 C CA . SER B 1 7 ? -11.14705 10.12050 87.42648 1.000 23.60591 7 SER B CA 1
ATOM 3600 C C . SER B 1 7 ? -11.92461 9.24693 86.45068 1.000 24.29444 7 SER B C 1
ATOM 3601 O O . SER B 1 7 ? -12.82132 9.72295 85.74996 1.000 19.24954 7 SER B O 1
ATOM 3604 N N . PHE B 1 8 ? -11.57315 7.96940 86.40842 1.000 27.82966 8 PHE B N 1
ATOM 3605 C CA . PHE B 1 8 ? -12.18008 7.00476 85.50615 1.000 24.60107 8 PHE B CA 1
ATOM 3606 C C . PHE B 1 8 ? -12.30726 5.67354 86.22760 1.000 23.84036 8 PHE B C 1
ATOM 3607 O O . PHE B 1 8 ? -11.60975 5.43016 87.21877 1.000 25.36578 8 PHE B O 1
ATOM 3615 N N . PRO B 1 9 ? -13.19821 4.79530 85.76396 1.000 25.39773 9 PRO B N 1
ATOM 3616 C CA . PRO B 1 9 ? -13.30622 3.45993 86.36622 1.000 23.32891 9 PRO B CA 1
ATOM 3617 C C . PRO B 1 9 ? -11.98759 2.70289 86.29462 1.000 25.19798 9 PRO B C 1
ATOM 3618 O O . PRO B 1 9 ? -11.05401 3.07348 85.58004 1.000 27.24636 9 PRO B O 1
ATOM 3622 N N . GLN B 1 10 ? -11.92516 1.60813 87.05704 1.000 30.05194 10 GLN B N 1
ATOM 3623 C CA . GLN B 1 10 ? -10.65883 0.90728 87.25606 1.000 32.24740 10 GLN B CA 1
ATOM 3624 C C . GLN B 1 10 ? -10.14028 0.30305 85.95636 1.000 29.62292 10 GLN B C 1
ATOM 3625 O O . GLN B 1 10 ? -8.95323 0.42394 85.63236 1.000 30.54053 10 GLN B O 1
ATOM 3631 N N . ASP B 1 11 ? -11.01574 -0.35380 85.19705 1.000 31.24674 11 ASP B N 1
ATOM 3632 C CA . ASP B 1 11 ? -10.59138 -1.03671 83.98012 1.000 33.89307 11 ASP B CA 1
ATOM 3633 C C . ASP B 1 11 ? -10.23719 -0.08324 82.84422 1.000 44.20063 11 ASP B C 1
ATOM 3634 O O . ASP B 1 11 ? -9.87357 -0.55883 81.76257 1.000 52.53511 11 ASP B O 1
ATOM 3636 N N . PHE B 1 12 ? -10.32740 1.22926 83.05488 1.000 34.77117 12 PHE B N 1
ATOM 3637 C CA . PHE B 1 12 ? -10.02754 2.18500 81.99595 1.000 28.34637 12 PHE B CA 1
ATOM 3638 C C . PHE B 1 12 ? -8.57042 2.06900 81.56421 1.000 26.90014 12 PHE B C 1
ATOM 3639 O O . PHE B 1 12 ? -7.67131 1.88995 82.39079 1.000 32.00955 12 PHE B O 1
ATOM 3647 N N . LEU B 1 13 ? -8.33974 2.17452 80.25674 1.000 23.28004 13 LEU B N 1
ATOM 3648 C CA . LEU B 1 13 ? -7.02612 1.94847 79.66509 1.000 23.43179 13 LEU B CA 1
ATOM 3649 C C . LEU B 1 13 ? -6.60034 3.17983 78.87790 1.000 19.83338 13 LEU B C 1
ATOM 3650 O O . LEU B 1 13 ? -7.23365 3.53091 77.87755 1.000 21.36868 13 LEU B O 1
ATOM 3655 N N . PHE B 1 14 ? -5.52922 3.82667 79.32328 1.000 25.14802 14 PHE B N 1
ATOM 3656 C CA . PHE B 1 14 ? -4.94175 4.93589 78.58840 1.000 20.52046 14 PHE B CA 1
ATOM 3657 C C . PHE B 1 14 ? -3.81676 4.43554 77.68670 1.000 17.32827 14 PHE B C 1
ATOM 3658 O O . PHE B 1 14 ? -3.29772 3.33017 77.85573 1.000 20.06677 14 PHE B O 1
ATOM 3666 N N . GLY B 1 15 ? -3.43781 5.26971 76.72564 1.000 12.51712 15 GLY B N 1
ATOM 3667 C CA . GLY B 1 15 ? -2.34247 4.92058 75.83926 1.000 13.99379 15 GLY B CA 1
ATOM 3668 C C . GLY B 1 15 ? -2.11281 6.00777 74.81355 1.000 17.41721 15 GLY B C 1
ATOM 3669 O O . GLY B 1 15 ? -2.80635 7.02988 74.78650 1.000 15.65056 15 GLY B O 1
ATOM 3670 N N . THR B 1 16 ? -1.10953 5.77363 73.96859 1.000 17.70370 16 THR B N 1
ATOM 3671 C CA . THR B 1 16 ? -0.79501 6.64580 72.84708 1.000 17.18554 16 THR B CA 1
ATOM 3672 C C . THR B 1 16 ? -0.86856 5.85144 71.54839 1.000 16.61149 16 THR B C 1
ATOM 3673 O O . THR B 1 16 ? -0.77677 4.62020 71.54330 1.000 14.04688 16 THR B O 1
ATOM 3677 N N . ALA B 1 17 ? -1.03478 6.57155 70.43882 1.000 16.02039 17 ALA B N 1
ATOM 3678 C CA . ALA B 1 17 ? -1.23799 5.95764 69.13393 1.000 12.92119 17 ALA B CA 1
ATOM 3679 C C . ALA B 1 17 ? -0.28818 6.55481 68.10690 1.000 16.58904 17 ALA B C 1
ATOM 3680 O O . ALA B 1 17 ? -0.01899 7.75937 68.12167 1.000 20.06459 17 ALA B O 1
ATOM 3682 N N . THR B 1 18 ? 0.21705 5.70162 67.21804 1.000 17.80477 18 THR B N 1
ATOM 3683 C CA . THR B 1 18 ? 1.02673 6.12309 66.08084 1.000 18.20209 18 THR B CA 1
ATOM 3684 C C . THR B 1 18 ? 0.55816 5.34462 64.85463 1.000 13.90187 18 THR B C 1
ATOM 3685 O O . THR B 1 18 ? -0.43195 4.60853 64.90047 1.000 19.22323 18 THR B O 1
ATOM 3689 N N . ALA B 1 19 ? 1.27762 5.50877 63.74766 1.000 15.18613 19 ALA B N 1
ATOM 3690 C CA . ALA B 1 19 ? 1.01196 4.75104 62.53503 1.000 12.95309 19 ALA B CA 1
ATOM 3691 C C . ALA B 1 19 ? 2.33528 4.47915 61.83613 1.000 15.42023 19 ALA B C 1
ATOM 3692 O O . ALA B 1 19 ? 3.28297 5.26041 61.95138 1.000 15.37447 19 ALA B O 1
ATOM 3694 N N . SER B 1 20 ? 2.38132 3.36578 61.09959 1.000 15.58287 20 SER B N 1
ATOM 3695 C CA . SER B 1 20 ? 3.64607 2.84712 60.58330 1.000 17.67488 20 SER B CA 1
ATOM 3696 C C . SER B 1 20 ? 4.35803 3.86802 59.70278 1.000 15.02753 20 SER B C 1
ATOM 3697 O O . SER B 1 20 ? 5.46314 4.31920 60.02296 1.000 12.82761 20 SER B O 1
ATOM 3700 N N . TYR B 1 21 ? 3.73581 4.24608 58.58310 1.000 11.52166 21 TYR B N 1
ATOM 3701 C CA . TYR B 1 21 ? 4.43187 5.06898 57.59891 1.000 14.44207 21 TYR B CA 1
ATOM 3702 C C . TYR B 1 21 ? 4.78424 6.44803 58.14307 1.000 15.88378 21 TYR B C 1
ATOM 3703 O O . TYR B 1 21 ? 5.73746 7.07321 57.66483 1.000 15.07914 21 TYR B O 1
ATOM 3712 N N . GLN B 1 22 ? 4.04204 6.93982 59.13360 1.000 14.68160 22 GLN B N 1
ATOM 3713 C CA . GLN B 1 22 ? 4.28610 8.28472 59.63563 1.000 12.83089 22 GLN B CA 1
ATOM 3714 C C . GLN B 1 22 ? 5.41525 8.35716 60.65274 1.000 11.50684 22 GLN B C 1
ATOM 3715 O O . GLN B 1 22 ? 5.84701 9.46575 60.98375 1.000 18.77845 22 GLN B O 1
ATOM 3721 N N . ILE B 1 23 ? 5.90107 7.22573 61.16299 1.000 16.59495 23 ILE B N 1
ATOM 3722 C CA . ILE B 1 23 ? 6.90849 7.25925 62.21943 1.000 14.73594 23 ILE B CA 1
ATOM 3723 C C . ILE B 1 23 ? 8.10998 6.38880 61.87058 1.000 15.23637 23 ILE B C 1
ATOM 3724 O O . ILE B 1 23 ? 9.23758 6.68608 62.28109 1.000 18.09864 23 ILE B O 1
ATOM 3729 N N . GLU B 1 24 ? 7.88636 5.31695 61.10527 1.000 15.59730 24 GLU B N 1
ATOM 3730 C CA . GLU B 1 24 ? 8.91395 4.28813 60.96180 1.000 13.21461 24 GLU B CA 1
ATOM 3731 C C . GLU B 1 24 ? 10.10076 4.78426 60.14389 1.000 13.53838 24 GLU B C 1
ATOM 3732 O O . GLU B 1 24 ? 11.24876 4.71942 60.59857 1.000 15.61949 24 GLU B O 1
ATOM 3738 N N . GLY B 1 25 ? 9.85030 5.27720 58.93521 1.000 12.25571 25 GLY B N 1
ATOM 3739 C CA . GLY B 1 25 ? 10.97879 5.58724 58.08328 1.000 15.62112 25 GLY B CA 1
ATOM 3740 C C . GLY B 1 25 ? 11.65981 4.30798 57.61867 1.000 14.05473 25 GLY B C 1
ATOM 3741 O O . GLY B 1 25 ? 11.09770 3.20976 57.67804 1.000 18.99528 25 GLY B O 1
ATOM 3742 N N . ALA B 1 26 ? 12.90308 4.46622 57.16181 1.000 15.49744 26 ALA B N 1
ATOM 3743 C CA . ALA B 1 26 ? 13.70366 3.35470 56.64408 1.000 14.06670 26 ALA B CA 1
ATOM 3744 C C . ALA B 1 26 ? 12.90010 2.52964 55.64098 1.000 15.18156 26 ALA B C 1
ATOM 3745 O O . ALA B 1 26 ? 12.76339 1.30998 55.76420 1.000 21.34443 26 ALA B O 1
ATOM 3747 N N . VAL B 1 27 ? 12.36063 3.21770 54.63005 1.000 10.14883 27 VAL B N 1
ATOM 3748 C CA . VAL B 1 27 ? 11.38773 2.59288 53.74192 1.000 17.62555 27 VAL B CA 1
ATOM 3749 C C . VAL B 1 27 ? 12.03990 1.69392 52.69646 1.000 20.24399 27 VAL B C 1
ATOM 3750 O O . VAL B 1 27 ? 11.33746 0.92776 52.02903 1.000 19.14572 27 VAL B O 1
ATOM 3754 N N . HIS B 1 28 ? 13.36145 1.76449 52.52672 1.000 17.30222 28 HIS B N 1
ATOM 3755 C CA . HIS B 1 28 ? 14.07368 0.84633 51.64271 1.000 17.20350 28 HIS B CA 1
ATOM 3756 C C . HIS B 1 28 ? 14.69619 -0.33588 52.37562 1.000 19.54907 28 HIS B C 1
ATOM 3757 O O . HIS B 1 28 ? 15.17185 -1.27141 51.72035 1.000 19.31382 28 HIS B O 1
ATOM 3764 N N . GLU B 1 29 ? 14.70789 -0.31587 53.70351 1.000 18.76058 29 GLU B N 1
ATOM 3765 C CA . GLU B 1 29 ? 15.49536 -1.25395 54.48717 1.000 16.96252 29 GLU B CA 1
ATOM 3766 C C . GLU B 1 29 ? 14.76123 -2.57474 54.68413 1.000 20.54226 29 GLU B C 1
ATOM 3767 O O . GLU B 1 29 ? 13.53623 -2.61683 54.83062 1.000 18.54683 29 GLU B O 1
ATOM 3773 N N . ASP B 1 30 ? 15.54079 -3.65866 54.68653 1.000 21.91038 30 ASP B N 1
ATOM 3774 C CA . ASP B 1 30 ? 15.04920 -5.00934 54.96596 1.000 24.75235 30 ASP B CA 1
ATOM 3775 C C . ASP B 1 30 ? 13.94421 -5.42016 53.99480 1.000 23.39325 30 ASP B C 1
ATOM 3776 O O . ASP B 1 30 ? 12.94101 -6.02317 54.38182 1.000 19.27689 30 ASP B O 1
ATOM 3781 N N . GLY B 1 31 ? 14.13383 -5.08690 52.72004 1.000 21.10396 31 GLY B N 1
ATOM 3782 C CA . GLY B 1 31 ? 13.25477 -5.56541 51.67266 1.000 22.44618 31 GLY B CA 1
ATOM 3783 C C . GLY B 1 31 ? 11.84495 -5.02479 51.69739 1.000 25.46782 31 GLY B C 1
ATOM 3784 O O . GLY B 1 31 ? 10.94757 -5.65275 51.13193 1.000 28.47200 31 GLY B O 1
ATOM 3785 N N . ARG B 1 32 ? 11.61746 -3.87607 52.32871 1.000 21.54668 32 ARG B N 1
ATOM 3786 C CA . ARG B 1 32 ? 10.27839 -3.30299 52.36315 1.000 25.44937 32 ARG B CA 1
ATOM 3787 C C . ARG B 1 32 ? 9.84543 -2.88818 50.96190 1.000 21.61560 32 ARG B C 1
ATOM 3788 O O . ARG B 1 32 ? 10.61751 -2.27854 50.21518 1.000 16.21980 32 ARG B O 1
ATOM 3796 N N . GLY B 1 33 ? 8.60629 -3.22855 50.60308 1.000 16.90226 33 GLY B N 1
ATOM 3797 C CA . GLY B 1 33 ? 8.08266 -2.84646 49.31204 1.000 13.89160 33 GLY B CA 1
ATOM 3798 C C . GLY B 1 33 ? 7.51858 -1.43897 49.30707 1.000 19.31567 33 GLY B C 1
ATOM 3799 O O . GLY B 1 33 ? 7.26252 -0.83456 50.34736 1.000 21.25473 33 GLY B O 1
ATOM 3800 N N . GLU B 1 34 ? 7.32403 -0.91131 48.10154 1.000 21.75482 34 GLU B N 1
ATOM 3801 C CA . GLU B 1 34 ? 6.80973 0.44340 47.95253 1.000 17.98644 34 GLU B CA 1
ATOM 3802 C C . GLU B 1 34 ? 5.32735 0.49100 48.30123 1.000 17.42219 34 GLU B C 1
ATOM 3803 O O . GLU B 1 34 ? 4.54137 -0.34122 47.83761 1.000 15.21782 34 GLU B O 1
ATOM 3809 N N . SER B 1 35 ? 4.94803 1.46524 49.12151 1.000 18.71304 35 SER B N 1
ATOM 3810 C CA . SER B 1 35 ? 3.55712 1.69273 49.48058 1.000 16.17126 35 SER B CA 1
ATOM 3811 C C . SER B 1 35 ? 2.97380 2.81249 48.62742 1.000 17.53232 35 SER B C 1
ATOM 3812 O O . SER B 1 35 ? 3.69376 3.57443 47.97719 1.000 19.81347 35 SER B O 1
ATOM 3815 N N . ILE B 1 36 ? 1.64125 2.90856 48.64140 1.000 13.80633 36 ILE B N 1
ATOM 3816 C CA . ILE B 1 36 ? 0.97576 3.96766 47.88867 1.000 17.35230 36 ILE B CA 1
ATOM 3817 C C . ILE B 1 36 ? 1.35612 5.33363 48.43454 1.000 16.34100 36 ILE B C 1
ATOM 3818 O O . ILE B 1 36 ? 1.35181 6.32764 47.69935 1.000 17.54166 36 ILE B O 1
ATOM 3823 N N . TRP B 1 37 ? 1.69476 5.41194 49.72104 1.000 18.44069 37 TRP B N 1
ATOM 3824 C CA . TRP B 1 37 ? 2.10757 6.68297 50.29630 1.000 14.78757 37 TRP B CA 1
ATOM 3825 C C . TRP B 1 37 ? 3.55988 7.01215 49.99531 1.000 12.88923 37 TRP B C 1
ATOM 3826 O O . TRP B 1 37 ? 3.92630 8.19088 50.01050 1.000 14.63417 37 TRP B O 1
ATOM 3837 N N . ASP B 1 38 ? 4.39093 6.00470 49.72137 1.000 18.35223 38 ASP B N 1
ATOM 3838 C CA . ASP B 1 38 ? 5.70725 6.28014 49.15770 1.000 16.54176 38 ASP B CA 1
ATOM 3839 C C . ASP B 1 38 ? 5.57970 6.83516 47.74599 1.000 12.96743 38 ASP B C 1
ATOM 3840 O O . ASP B 1 38 ? 6.28455 7.78017 47.37466 1.000 17.32304 38 ASP B O 1
ATOM 3845 N N . ARG B 1 39 ? 4.67771 6.26125 46.94812 1.000 17.05833 39 ARG B N 1
ATOM 3846 C CA . ARG B 1 39 ? 4.45630 6.75624 45.59373 1.000 19.38746 39 ARG B CA 1
ATOM 3847 C C . ARG B 1 39 ? 3.76320 8.11355 45.60458 1.000 17.81399 39 ARG B C 1
ATOM 3848 O O . ARG B 1 39 ? 4.10298 8.99825 44.80982 1.000 17.36365 39 ARG B O 1
ATOM 3856 N N . PHE B 1 40 ? 2.78570 8.29380 46.49467 1.000 15.48265 40 PHE B N 1
ATOM 3857 C CA . PHE B 1 40 ? 2.04467 9.54998 46.54010 1.000 18.18999 40 PHE B CA 1
ATOM 3858 C C . PHE B 1 40 ? 2.92342 10.69713 47.02429 1.000 19.06227 40 PHE B C 1
ATOM 3859 O O . PHE B 1 40 ? 2.90040 11.78965 46.44530 1.000 20.25096 40 PHE B O 1
ATOM 3867 N N . SER B 1 41 ? 3.71152 10.46763 48.07811 1.000 16.10117 41 SER B N 1
ATOM 3868 C CA . SER B 1 41 ? 4.50907 11.54795 48.65074 1.000 19.99226 41 SER B CA 1
ATOM 3869 C C . SER B 1 41 ? 5.65661 11.95665 47.73714 1.000 20.17373 41 SER B C 1
ATOM 3870 O O . SER B 1 41 ? 6.12063 13.10028 47.80503 1.000 20.71087 41 SER B O 1
ATOM 3873 N N . HIS B 1 42 ? 6.13215 11.04881 46.89005 1.000 18.35697 42 HIS B N 1
ATOM 3874 C CA . HIS B 1 42 ? 7.18551 11.37110 45.93870 1.000 19.68283 42 HIS B CA 1
ATOM 3875 C C . HIS B 1 42 ? 6.64147 11.88194 44.61127 1.000 21.38681 42 HIS B C 1
ATOM 3876 O O . HIS B 1 42 ? 7.42480 12.13088 43.68922 1.000 24.34758 42 HIS B O 1
ATOM 3883 N N . THR B 1 43 ? 5.32463 12.04056 44.49452 1.000 28.23955 43 THR B N 1
ATOM 3884 C CA . THR B 1 43 ? 4.70275 12.69677 43.35040 1.000 19.90874 43 THR B CA 1
ATOM 3885 C C . THR B 1 43 ? 4.63302 14.19709 43.60585 1.000 23.54742 43 THR B C 1
ATOM 3886 O O . THR B 1 43 ? 4.15178 14.61313 44.66645 1.000 27.92134 43 THR B O 1
ATOM 3890 N N . PRO B 1 44 ? 5.10680 15.02920 42.67914 1.000 25.86171 44 PRO B N 1
ATOM 3891 C CA . PRO B 1 44 ? 5.19188 16.46896 42.95549 1.000 21.23150 44 PRO B CA 1
ATOM 3892 C C . PRO B 1 44 ? 3.82793 17.08504 43.23110 1.000 22.31326 44 PRO B C 1
ATOM 3893 O O . PRO B 1 44 ? 2.82215 16.72221 42.61766 1.000 25.68763 44 PRO B O 1
ATOM 3897 N N . GLY B 1 45 ? 3.80669 18.02414 44.17592 1.000 27.96234 45 GLY B N 1
ATOM 3898 C CA . GLY B 1 45 ? 2.61813 18.78569 44.49192 1.000 23.34004 45 GLY B CA 1
ATOM 3899 C C . GLY B 1 45 ? 1.58686 18.07481 45.33883 1.000 27.96073 45 GLY B C 1
ATOM 3900 O O . GLY B 1 45 ? 0.54096 18.66781 45.63179 1.000 33.13829 45 GLY B O 1
ATOM 3901 N N . LYS B 1 46 ? 1.84015 16.83353 45.75078 1.000 25.73455 46 LYS B N 1
ATOM 3902 C CA . LYS B 1 46 ? 0.85020 16.07280 46.50123 1.000 18.67247 46 LYS B CA 1
ATOM 3903 C C . LYS B 1 46 ? 0.97938 16.23520 48.00980 1.000 20.48855 46 LYS B C 1
ATOM 3904 O O . LYS B 1 46 ? -0.00945 16.03615 48.72424 1.000 21.97004 46 LYS B O 1
ATOM 3910 N N . VAL B 1 47 ? 2.16384 16.58109 48.51208 1.000 23.85904 47 VAL B N 1
ATOM 3911 C CA . VAL B 1 47 ? 2.39165 16.76494 49.93976 1.000 18.76994 47 VAL B CA 1
ATOM 3912 C C . VAL B 1 47 ? 3.08451 18.10398 50.15394 1.000 19.18639 47 VAL B C 1
ATOM 3913 O O . VAL B 1 47 ? 3.87885 18.55389 49.32229 1.000 21.65123 47 VAL B O 1
ATOM 3917 N N . TYR B 1 48 ? 2.76955 18.74157 51.28012 1.000 20.95358 48 TYR B N 1
ATOM 3918 C CA . TYR B 1 48 ? 3.29067 20.06358 51.61024 1.000 23.54487 48 TYR B CA 1
ATOM 3919 C C . TYR B 1 48 ? 4.81233 20.09769 51.54792 1.000 26.71338 48 TYR B C 1
ATOM 3920 O O . TYR B 1 48 ? 5.49286 19.37244 52.28027 1.000 25.57873 48 TYR B O 1
ATOM 3929 N N . GLN B 1 49 ? 5.33693 20.94243 50.65627 1.000 30.40275 49 GLN B N 1
ATOM 3930 C CA . GLN B 1 49 ? 6.77648 21.15213 50.48850 1.000 20.01373 49 GLN B CA 1
ATOM 3931 C C . GLN B 1 49 ? 7.51765 19.85246 50.18344 1.000 21.06994 49 GLN B C 1
ATOM 3932 O O . GLN B 1 49 ? 8.70825 19.72083 50.47873 1.000 22.00591 49 GLN B O 1
ATOM 3938 N N . GLY B 1 50 ? 6.82334 18.88838 49.58370 1.000 19.86006 50 GLY B N 1
ATOM 3939 C CA . GLY B 1 50 ? 7.46278 17.65743 49.15872 1.000 18.59712 50 GLY B CA 1
ATOM 3940 C C . GLY B 1 50 ? 7.94594 16.77052 50.28283 1.000 22.24375 50 GLY B C 1
ATOM 3941 O O . GLY B 1 50 ? 8.89283 16.00096 50.09103 1.000 17.26363 50 GLY B O 1
ATOM 3942 N N . HIS B 1 51 ? 7.32414 16.85681 51.45479 1.000 18.10315 51 HIS B N 1
ATOM 3943 C CA . HIS B 1 51 ? 7.72118 16.00905 52.56846 1.000 16.95691 51 HIS B CA 1
ATOM 3944 C C . HIS B 1 51 ? 7.31474 14.56520 52.30390 1.000 17.60128 51 HIS B C 1
ATOM 3945 O O . HIS B 1 51 ? 6.27778 14.29552 51.69206 1.000 21.77637 51 HIS B O 1
ATOM 3952 N N . THR B 1 52 ? 8.14668 13.63224 52.75734 1.000 17.51752 52 THR B N 1
ATOM 3953 C CA . THR B 1 52 ? 7.89540 12.21021 52.58456 1.000 14.90212 52 THR B CA 1
ATOM 3954 C C . THR B 1 52 ? 8.11233 11.49130 53.90747 1.000 16.86700 52 THR B C 1
ATOM 3955 O O . THR B 1 52 ? 8.64792 12.04994 54.86868 1.000 18.21814 52 THR B O 1
ATOM 3959 N N . GLY B 1 53 ? 7.69410 10.22956 53.94154 1.000 19.37218 53 GLY B N 1
ATOM 3960 C CA . GLY B 1 53 ? 7.92954 9.38592 55.09480 1.000 13.84583 53 GLY B CA 1
ATOM 3961 C C . GLY B 1 53 ? 9.20894 8.59084 54.95174 1.000 15.81782 53 GLY B C 1
ATOM 3962 O O . GLY B 1 53 ? 9.33762 7.49949 55.51447 1.000 18.08791 53 GLY B O 1
ATOM 3963 N N . ASP B 1 54 ? 10.16073 9.13463 54.18764 1.000 21.05591 54 ASP B N 1
ATOM 3964 C CA . ASP B 1 54 ? 11.43227 8.45113 53.97075 1.000 15.53257 54 ASP B CA 1
ATOM 3965 C C . ASP B 1 54 ? 12.15909 8.21435 55.28790 1.000 16.92831 54 ASP B C 1
ATOM 3966 O O . ASP B 1 54 ? 12.54269 7.08274 55.60534 1.000 20.68852 54 ASP B O 1
ATOM 3971 N N . VAL B 1 55 ? 12.35750 9.27181 56.06640 1.000 18.43116 55 VAL B N 1
ATOM 3972 C CA . VAL B 1 55 ? 13.01473 9.18092 57.36536 1.000 19.80720 55 VAL B CA 1
ATOM 3973 C C . VAL B 1 55 ? 12.00637 9.23887 58.50395 1.000 20.33782 55 VAL B C 1
ATOM 3974 O O . VAL B 1 55 ? 11.99534 8.36860 59.37505 1.000 23.04904 55 VAL B O 1
ATOM 3978 N N . ALA B 1 56 ? 11.15335 10.26229 58.50745 1.000 19.14087 56 ALA B N 1
ATOM 3979 C CA . ALA B 1 56 ? 10.11289 10.45844 59.52833 1.000 15.27951 56 ALA B CA 1
ATOM 3980 C C . ALA B 1 56 ? 10.80588 10.50837 60.88891 1.000 17.96718 56 ALA B C 1
ATOM 3981 O O . ALA B 1 56 ? 11.76754 11.27691 61.04994 1.000 20.46173 56 ALA B O 1
ATOM 3983 N N . CYS B 1 57 ? 10.37252 9.72977 61.87630 1.000 17.99016 57 CYS B N 1
ATOM 3984 C CA . CYS B 1 57 ? 11.01203 9.69996 63.18348 1.000 15.44931 57 CYS B CA 1
ATOM 3985 C C . CYS B 1 57 ? 12.05506 8.60043 63.30565 1.000 15.00216 57 CYS B C 1
ATOM 3986 O O . CYS B 1 57 ? 12.64580 8.44849 64.38048 1.000 16.55829 57 CYS B O 1
ATOM 3989 N N . ASP B 1 58 ? 12.28697 7.83479 62.23782 1.000 11.99024 58 ASP B N 1
ATOM 3990 C CA . ASP B 1 58 ? 13.24334 6.72778 62.24844 1.000 14.60757 58 ASP B CA 1
ATOM 3991 C C . ASP B 1 58 ? 12.91879 5.73647 63.36259 1.000 11.76258 58 ASP B C 1
ATOM 3992 O O . ASP B 1 58 ? 13.80650 5.15029 63.98446 1.000 17.02474 58 ASP B O 1
ATOM 3997 N N . HIS B 1 59 ? 11.62207 5.55017 63.61955 1.000 8.47128 59 HIS B N 1
ATOM 3998 C CA . HIS B 1 59 ? 11.19737 4.60615 64.64591 1.000 12.81939 59 HIS B CA 1
ATOM 3999 C C . HIS B 1 59 ? 11.65066 3.18470 64.34091 1.000 13.56047 59 HIS B C 1
ATOM 4000 O O . HIS B 1 59 ? 11.74419 2.36377 65.26035 1.000 15.50995 59 HIS B O 1
ATOM 4007 N N . TYR B 1 60 ? 11.94540 2.88110 63.07413 1.000 12.80131 60 TYR B N 1
ATOM 4008 C CA . TYR B 1 60 ? 12.46480 1.56397 62.72441 1.000 11.33179 60 TYR B CA 1
ATOM 4009 C C . TYR B 1 60 ? 13.79116 1.28363 63.41737 1.000 14.54535 60 TYR B C 1
ATOM 4010 O O . TYR B 1 60 ? 14.12819 0.12071 63.66763 1.000 17.15250 60 TYR B O 1
ATOM 4019 N N . HIS B 1 61 ? 14.55136 2.32829 63.73953 1.000 16.59565 61 HIS B N 1
ATOM 4020 C CA . HIS B 1 61 ? 15.82632 2.17652 64.42764 1.000 20.28105 61 HIS B CA 1
ATOM 4021 C C . HIS B 1 61 ? 15.76679 2.55080 65.90160 1.000 17.17792 61 HIS B C 1
ATOM 4022 O O . HIS B 1 61 ? 16.55748 2.02635 66.69243 1.000 22.06534 61 HIS B O 1
ATOM 4029 N N . ARG B 1 62 ? 14.85451 3.43939 66.29459 1.000 15.15344 62 ARG B N 1
ATOM 4030 C CA . ARG B 1 62 ? 14.80334 3.95594 67.65675 1.000 21.98815 62 ARG B CA 1
ATOM 4031 C C . ARG B 1 62 ? 13.59804 3.43087 68.43186 1.000 22.84774 62 ARG B C 1
ATOM 4032 O O . ARG B 1 62 ? 13.13327 4.07645 69.37503 1.000 25.84434 62 ARG B O 1
ATOM 4040 N N . TYR B 1 63 ? 13.08523 2.25751 68.05126 1.000 19.74440 63 TYR B N 1
ATOM 4041 C CA . TYR B 1 63 ? 11.88885 1.73659 68.70469 1.000 18.73555 63 TYR B CA 1
ATOM 4042 C C . TYR B 1 63 ? 12.16438 1.31750 70.14297 1.000 15.48899 63 TYR B C 1
ATOM 4043 O O . TYR B 1 63 ? 11.27721 1.42974 70.99696 1.000 20.31482 63 TYR B O 1
ATOM 4052 N N . ARG B 1 64 ? 13.37782 0.84191 70.43341 1.000 14.77466 64 ARG B N 1
ATOM 4053 C CA . ARG B 1 64 ? 13.72239 0.50292 71.81109 1.000 17.40506 64 ARG B CA 1
ATOM 4054 C C . ARG B 1 64 ? 13.74505 1.74336 72.69402 1.000 16.38953 64 ARG B C 1
ATOM 4055 O O . ARG B 1 64 ? 13.24672 1.71721 73.82549 1.000 14.25115 64 ARG B O 1
ATOM 4063 N N . GLU B 1 65 ? 14.32436 2.83720 72.19490 1.000 15.92477 65 GLU B N 1
ATOM 4064 C CA . GLU B 1 65 ? 14.34102 4.08152 72.95412 1.000 13.86564 65 GLU B CA 1
ATOM 4065 C C . GLU B 1 65 ? 12.94153 4.65931 73.11322 1.000 21.57252 65 GLU B C 1
ATOM 4066 O O . GLU B 1 65 ? 12.63167 5.25023 74.15378 1.000 25.35726 65 GLU B O 1
ATOM 4072 N N . ASP B 1 66 ? 12.08395 4.49218 72.10381 1.000 22.76583 66 ASP B N 1
ATOM 4073 C CA . ASP B 1 66 ? 10.72024 5.00080 72.20312 1.000 19.31125 66 ASP B CA 1
ATOM 4074 C C . ASP B 1 66 ? 9.88367 4.15485 73.15381 1.000 18.88324 66 ASP B C 1
ATOM 4075 O O . ASP B 1 66 ? 9.09839 4.69426 73.94217 1.000 18.36449 66 ASP B O 1
ATOM 4080 N N . VAL B 1 67 ? 10.03404 2.82865 73.09328 1.000 16.97419 67 VAL B N 1
ATOM 4081 C CA . VAL B 1 67 ? 9.33592 1.96005 74.03831 1.000 15.21050 67 VAL B CA 1
ATOM 4082 C C . VAL B 1 67 ? 9.77244 2.27083 75.46447 1.000 16.72981 67 VAL B C 1
ATOM 4083 O O . VAL B 1 67 ? 8.94290 2.36590 76.37856 1.000 24.65355 67 VAL B O 1
ATOM 4087 N N . ALA B 1 68 ? 11.08011 2.44947 75.67467 1.000 21.03537 68 ALA B N 1
ATOM 4088 C CA . ALA B 1 68 ? 11.58284 2.75349 77.01035 1.000 19.99225 68 ALA B CA 1
ATOM 4089 C C . ALA B 1 68 ? 11.04612 4.08264 77.52227 1.000 19.88897 68 ALA B C 1
ATOM 4090 O O . ALA B 1 68 ? 10.81998 4.23647 78.72775 1.000 20.86540 68 ALA B O 1
ATOM 4092 N N . LEU B 1 69 ? 10.83100 5.05004 76.62761 1.000 17.36530 69 LEU B N 1
ATOM 4093 C CA . LEU B 1 69 ? 10.24298 6.31796 77.04606 1.000 18.41489 69 LEU B CA 1
ATOM 4094 C C . LEU B 1 69 ? 8.79632 6.13171 77.48952 1.000 19.73240 69 LEU B C 1
ATOM 4095 O O . LEU B 1 69 ? 8.35068 6.76698 78.45293 1.000 22.53753 69 LEU B O 1
ATOM 4100 N N . MET B 1 70 ? 8.04557 5.26764 76.79932 1.000 17.16444 70 MET B N 1
ATOM 4101 C CA . MET B 1 70 ? 6.70795 4.92242 77.27038 1.000 15.31396 70 MET B CA 1
ATOM 4102 C C . MET B 1 70 ? 6.77036 4.28085 78.64821 1.000 19.54443 70 MET B C 1
ATOM 4103 O O . MET B 1 70 ? 5.93043 4.55828 79.51207 1.000 23.05455 70 MET B O 1
ATOM 4108 N N . LYS B 1 71 ? 7.76332 3.41702 78.86927 1.000 17.84845 71 LYS B N 1
ATOM 4109 C CA . LYS B 1 71 ? 7.91245 2.77036 80.16760 1.000 21.60630 71 LYS B CA 1
ATOM 4110 C C . LYS B 1 71 ? 8.23001 3.78872 81.25335 1.000 23.64174 71 LYS B C 1
ATOM 4111 O O . LYS B 1 71 ? 7.65401 3.74078 82.34672 1.000 22.86522 71 LYS B O 1
ATOM 4117 N N . GLU B 1 72 ? 9.14047 4.72296 80.96520 1.000 27.52664 72 GLU B N 1
ATOM 4118 C CA . GLU B 1 72 ? 9.49367 5.75219 81.93863 1.000 24.31251 72 GLU B CA 1
ATOM 4119 C C . GLU B 1 72 ? 8.27776 6.58621 82.32021 1.000 20.08844 72 GLU B C 1
ATOM 4120 O O . GLU B 1 72 ? 7.99306 6.78812 83.50623 1.000 23.45203 72 GLU B O 1
ATOM 4126 N N . LEU B 1 73 ? 7.54563 7.08073 81.32269 1.000 15.73526 73 LEU B N 1
ATOM 4127 C CA . LEU B 1 73 ? 6.34061 7.85110 81.59268 1.000 17.18224 73 LEU B CA 1
ATOM 4128 C C . LEU B 1 73 ? 5.20497 6.99252 82.13332 1.000 22.16034 73 LEU B C 1
ATOM 4129 O O . LEU B 1 73 ? 4.22579 7.54398 82.64623 1.000 23.38992 73 LEU B O 1
ATOM 4134 N N . GLY B 1 74 ? 5.30898 5.67152 82.03294 1.000 21.87331 74 GLY B N 1
ATOM 4135 C CA . GLY B 1 74 ? 4.29018 4.79501 82.57773 1.000 13.24124 74 GLY B CA 1
ATOM 4136 C C . GLY B 1 74 ? 3.03561 4.67438 81.74206 1.000 17.87559 74 GLY B C 1
ATOM 4137 O O . GLY B 1 74 ? 1.93215 4.60292 82.29607 1.000 19.50351 74 GLY B O 1
ATOM 4138 N N . ILE B 1 75 ? 3.16820 4.64528 80.41990 1.000 17.07286 75 ILE B N 1
ATOM 4139 C CA . ILE B 1 75 ? 2.01283 4.49303 79.53934 1.000 13.10156 75 ILE B CA 1
ATOM 4140 C C . ILE B 1 75 ? 1.57098 3.03450 79.56659 1.000 18.62167 75 ILE B C 1
ATOM 4141 O O . ILE B 1 75 ? 2.36969 2.13916 79.25324 1.000 19.73371 75 ILE B O 1
ATOM 4146 N N . PRO B 1 76 ? 0.31932 2.74726 79.93060 1.000 19.80335 76 PRO B N 1
ATOM 4147 C CA . PRO B 1 76 ? -0.10326 1.34824 80.08590 1.000 20.11575 76 PRO B CA 1
ATOM 4148 C C . PRO B 1 76 ? -0.32922 0.63723 78.76134 1.000 22.11838 76 PRO B C 1
ATOM 4149 O O . PRO B 1 76 ? -0.15939 -0.58310 78.67426 1.000 24.71462 76 PRO B O 1
ATOM 4153 N N . ALA B 1 77 ? -0.71999 1.37949 77.72801 1.000 19.63961 77 ALA B N 1
ATOM 4154 C CA . ALA B 1 77 ? -1.01934 0.80102 76.42720 1.000 13.20976 77 ALA B CA 1
ATOM 4155 C C . ALA B 1 77 ? -0.34273 1.61293 75.33126 1.000 16.28740 77 ALA B C 1
ATOM 4156 O O . ALA B 1 77 ? 0.13846 2.72752 75.55130 1.000 15.83718 77 ALA B O 1
ATOM 4158 N N . TYR B 1 78 ? -0.31291 1.03477 74.13380 1.000 13.54710 78 TYR B N 1
ATOM 4159 C CA . TYR B 1 78 ? 0.33021 1.66447 72.98995 1.000 13.05867 78 TYR B CA 1
ATOM 4160 C C . TYR B 1 78 ? -0.31701 1.13472 71.72140 1.000 15.57498 78 TYR B C 1
ATOM 4161 O O . TYR B 1 78 ? -0.39708 -0.08180 71.52536 1.000 15.50214 78 TYR B O 1
ATOM 4170 N N . ARG B 1 79 ? -0.78352 2.04497 70.87315 1.000 14.49330 79 ARG B N 1
ATOM 4171 C CA . ARG B 1 79 ? -1.41868 1.69096 69.61275 1.000 11.47775 79 ARG B CA 1
ATOM 4172 C C . ARG B 1 79 ? -0.46438 1.98917 68.46629 1.000 14.63711 79 ARG B C 1
ATOM 4173 O O . ARG B 1 79 ? 0.08325 3.09307 68.37890 1.000 18.31595 79 ARG B O 1
ATOM 4181 N N . PHE B 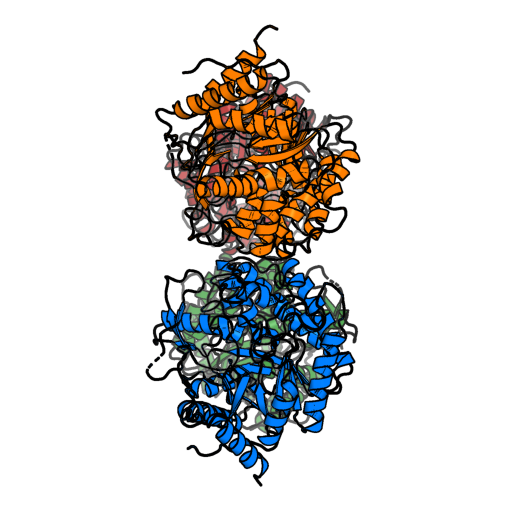1 80 ? -0.26249 1.00200 67.59765 1.000 13.64379 80 PHE B N 1
ATOM 4182 C CA . PHE B 1 80 ? 0.57993 1.17327 66.42518 1.000 11.19888 80 PHE B CA 1
ATOM 4183 C C . PHE B 1 80 ? 0.03512 0.30567 65.30262 1.000 13.77257 80 PHE B C 1
ATOM 4184 O O . PHE B 1 80 ? -0.73651 -0.62884 65.53198 1.000 17.55459 80 PHE B O 1
ATOM 4192 N N . SER B 1 81 ? 0.44382 0.62838 64.08097 1.000 15.35674 81 SER B N 1
ATOM 4193 C CA . SER B 1 81 ? 0.00369 -0.09143 62.89808 1.000 15.48233 81 SER B CA 1
ATOM 4194 C C . SER B 1 81 ? 1.15560 -0.89798 62.31607 1.000 13.90382 81 SER B C 1
ATOM 4195 O O . SER B 1 81 ? 2.32856 -0.55770 62.49359 1.000 14.49575 81 SER B O 1
ATOM 4198 N N . ILE B 1 82 ? 0.80630 -1.97409 61.61964 1.000 20.04425 82 ILE B N 1
ATOM 4199 C CA . ILE B 1 82 ? 1.77666 -2.83966 60.96198 1.000 20.42667 82 ILE B CA 1
ATOM 4200 C C . ILE B 1 82 ? 1.81274 -2.46772 59.48686 1.000 17.14869 82 ILE B C 1
ATOM 4201 O O . ILE B 1 82 ? 0.77724 -2.47517 58.80976 1.000 13.12638 82 ILE B O 1
ATOM 4206 N N . ALA B 1 83 ? 3.00105 -2.13108 58.99084 1.000 17.81483 83 ALA B N 1
ATOM 4207 C CA . ALA B 1 83 ? 3.16070 -1.74108 57.59495 1.000 16.03431 83 ALA B CA 1
ATOM 4208 C C . ALA B 1 83 ? 3.03139 -2.97116 56.70758 1.000 16.62912 83 ALA B C 1
ATOM 4209 O O . ALA B 1 83 ? 3.93754 -3.80939 56.65809 1.000 13.65108 83 ALA B O 1
ATOM 4211 N N . TRP B 1 84 ? 1.89793 -3.07944 56.01794 1.000 16.82245 84 TRP B N 1
ATOM 4212 C CA . TRP B 1 84 ? 1.69003 -4.15443 55.05051 1.000 18.22483 84 TRP B CA 1
ATOM 4213 C C . TRP B 1 84 ? 2.84585 -4.33622 54.06877 1.000 19.68654 84 TRP B C 1
ATOM 4214 O O . TRP B 1 84 ? 3.21062 -5.49484 53.80541 1.000 20.54819 84 TRP B O 1
ATOM 4225 N N . PRO B 1 85 ? 3.45772 -3.28720 53.50199 1.000 15.90235 85 PRO B N 1
ATOM 4226 C CA . PRO B 1 85 ? 4.57608 -3.52796 52.57423 1.000 16.36526 85 PRO B CA 1
ATOM 4227 C C . PRO B 1 85 ? 5.75680 -4.25104 53.20037 1.000 16.07367 85 PRO B C 1
ATOM 4228 O O . PRO B 1 85 ? 6.48599 -4.94975 52.48582 1.000 18.89235 85 PRO B O 1
ATOM 4232 N N . ARG B 1 86 ? 5.97554 -4.10867 54.50939 1.000 15.30306 86 ARG B N 1
ATOM 4233 C CA . ARG B 1 86 ? 7.09517 -4.79673 55.14165 1.000 16.65448 86 ARG B CA 1
ATOM 4234 C C . ARG B 1 86 ? 6.87296 -6.29948 55.23404 1.000 17.13783 86 ARG B C 1
ATOM 4235 O O . ARG B 1 86 ? 7.84371 -7.04919 55.38313 1.000 18.69992 86 ARG B O 1
ATOM 4243 N N . ILE B 1 87 ? 5.62787 -6.75438 55.14378 1.000 16.53685 87 ILE B N 1
ATOM 4244 C CA . ILE B 1 87 ? 5.30475 -8.16792 55.26884 1.000 17.73995 87 ILE B CA 1
ATOM 4245 C C . ILE B 1 87 ? 5.11901 -8.82144 53.90494 1.000 16.81016 87 ILE B C 1
ATOM 4246 O O . ILE B 1 87 ? 5.62039 -9.92081 53.66669 1.000 19.49461 87 ILE B O 1
ATOM 4251 N N . PHE B 1 88 ? 4.41337 -8.15066 52.99207 1.000 15.45166 88 PHE B N 1
ATOM 4252 C CA . PHE B 1 88 ? 4.24904 -8.60234 51.61227 1.000 16.41054 88 PHE B CA 1
ATOM 4253 C C . PHE B 1 88 ? 4.76830 -7.50306 50.69217 1.000 17.09390 88 PHE B C 1
ATOM 4254 O O . PHE B 1 88 ? 3.98920 -6.68249 50.18344 1.000 17.63058 88 PHE B O 1
ATOM 4262 N N . PRO B 1 89 ? 6.08347 -7.44946 50.46340 1.000 16.35509 89 PRO B N 1
ATOM 4263 C CA . PRO B 1 89 ? 6.62360 -6.41916 49.56310 1.000 15.90045 89 PRO B CA 1
ATOM 4264 C C . PRO B 1 89 ? 6.17843 -6.58439 48.12138 1.000 19.70352 89 PRO B C 1
ATOM 4265 O O . PRO B 1 89 ? 6.01867 -5.57880 47.41918 1.000 19.78270 89 PRO B O 1
ATOM 4269 N N . GLU B 1 90 ? 5.98594 -7.81671 47.65527 1.000 22.27291 90 GLU B N 1
ATOM 4270 C CA . GLU B 1 90 ? 5.52530 -8.09511 46.30351 1.000 19.27646 90 GLU B CA 1
ATOM 4271 C C . GLU B 1 90 ? 4.38417 -9.09980 46.36562 1.000 20.67585 90 GLU B C 1
ATOM 4272 O O . GLU B 1 90 ? 4.04347 -9.62190 47.43058 1.000 27.00777 90 GLU B O 1
ATOM 4278 N N . LYS B 1 91 ? 3.79141 -9.37020 45.20489 1.000 26.79466 91 LYS B N 1
ATOM 4279 C CA . LYS B 1 91 ? 2.70871 -10.34424 45.12567 1.000 27.15665 91 LYS B CA 1
ATOM 4280 C C . LYS B 1 91 ? 3.21546 -11.72449 45.52561 1.000 33.47085 91 LYS B C 1
ATOM 4281 O O . LYS B 1 91 ? 4.14068 -12.26207 44.90641 1.000 35.47538 91 LYS B O 1
ATOM 4287 N N . GLY B 1 92 ? 2.62403 -12.28535 46.57769 1.000 32.20351 92 GLY B N 1
ATOM 4288 C CA . GLY B 1 92 ? 3.03019 -13.58873 47.06745 1.000 33.20869 92 GLY B CA 1
ATOM 4289 C C . GLY B 1 92 ? 4.48723 -13.66161 47.47555 1.000 33.07326 92 GLY B C 1
ATOM 4290 O O . GLY B 1 92 ? 5.22914 -14.52223 46.99353 1.000 40.13608 92 GLY B O 1
ATOM 4291 N N . MET B 1 93 ? 4.91182 -12.76408 48.36377 1.000 36.35657 93 MET B N 1
ATOM 4292 C CA . MET B 1 93 ? 6.29176 -12.74419 48.84956 1.000 35.31187 93 MET B CA 1
ATOM 4293 C C . MET B 1 93 ? 6.26050 -12.40212 50.33564 1.000 31.79409 93 MET B C 1
ATOM 4294 O O . MET B 1 93 ? 6.18581 -11.22749 50.70712 1.000 27.07282 93 MET B O 1
ATOM 4299 N N . LYS B 1 94 ? 6.31450 -13.42994 51.17836 1.000 38.05461 94 LYS B N 1
ATOM 4300 C CA . LYS B 1 94 ? 6.34768 -13.23847 52.62250 1.000 31.26296 94 LYS B CA 1
ATOM 4301 C C . LYS B 1 94 ? 7.76362 -12.86950 53.04978 1.000 27.94237 94 LYS B C 1
ATOM 4302 O O . LYS B 1 94 ? 8.70943 -13.62490 52.80078 1.000 37.29678 94 LYS B O 1
ATOM 4308 N N . ASN B 1 95 ? 7.91020 -11.70991 53.68902 1.000 24.39181 95 ASN B N 1
ATOM 4309 C CA . ASN B 1 95 ? 9.21111 -11.19270 54.10244 1.000 24.45920 95 ASN B CA 1
ATOM 4310 C C . ASN B 1 95 ? 9.37929 -11.42913 55.59943 1.000 23.87696 95 ASN B C 1
ATOM 4311 O O . ASN B 1 95 ? 8.67260 -10.82629 56.41376 1.000 22.91466 95 ASN B O 1
ATOM 4316 N N . GLU B 1 96 ? 10.32395 -12.30201 55.95954 1.000 28.38754 96 GLU B N 1
ATOM 4317 C CA . GLU B 1 96 ? 10.52787 -12.63181 57.36624 1.000 23.35053 96 GLU B CA 1
ATOM 4318 C C . GLU B 1 96 ? 11.16799 -11.48194 58.13270 1.000 28.77082 96 GLU B C 1
ATOM 4319 O O . GLU B 1 96 ? 10.93410 -11.34010 59.33826 1.000 31.32502 96 GLU B O 1
ATOM 4325 N N . ALA B 1 97 ? 11.97628 -10.65801 57.46053 1.000 22.88177 97 ALA B N 1
ATOM 4326 C CA . ALA B 1 97 ? 12.60648 -9.52939 58.13847 1.000 19.70274 97 ALA B CA 1
ATOM 4327 C C . ALA B 1 97 ? 11.56830 -8.52007 58.61057 1.000 19.86540 97 ALA B C 1
ATOM 4328 O O . ALA B 1 97 ? 11.71140 -7.92778 59.68664 1.000 17.73370 97 ALA B O 1
ATOM 4330 N N . GLY B 1 98 ? 10.51695 -8.30815 57.81737 1.000 21.33183 98 GLY B N 1
ATOM 4331 C CA . GLY B 1 98 ? 9.45704 -7.40766 58.24140 1.000 22.18410 98 GLY B CA 1
ATOM 4332 C C . GLY B 1 98 ? 8.69399 -7.94452 59.43689 1.000 19.57761 98 GLY B C 1
ATOM 4333 O O . GLY B 1 98 ? 8.42283 -7.21573 60.39579 1.000 19.79026 98 GLY B O 1
ATOM 4334 N N . LEU B 1 99 ? 8.33628 -9.23100 59.39496 1.000 21.97603 99 LEU B N 1
ATOM 4335 C CA . LEU B 1 99 ? 7.70102 -9.85875 60.54830 1.000 22.57362 99 LEU B CA 1
ATOM 4336 C C . LEU B 1 99 ? 8.63171 -9.87934 61.75244 1.000 21.52155 99 LEU B C 1
ATOM 4337 O O . LEU B 1 99 ? 8.16951 -9.79868 62.89617 1.000 23.10137 99 LEU B O 1
ATOM 4342 N N . ASP B 1 100 ? 9.94178 -9.98274 61.51747 1.000 18.63390 100 ASP B N 1
ATOM 4343 C CA . ASP B 1 100 ? 10.88866 -10.03535 62.62563 1.000 20.29306 100 ASP B CA 1
ATOM 4344 C C . ASP B 1 100 ? 10.94626 -8.70811 63.37075 1.000 21.57416 100 ASP B C 1
ATOM 4345 O O . ASP B 1 100 ? 11.10260 -8.68836 64.59673 1.000 23.73842 100 ASP B O 1
ATOM 4347 N N . PHE B 1 101 ? 10.82481 -7.58907 62.65141 1.000 19.96415 101 PHE B N 1
ATOM 4348 C CA . PHE B 1 101 ? 10.88896 -6.28458 63.30421 1.000 20.82887 101 PHE B CA 1
ATOM 4349 C C . PHE B 1 101 ? 9.73666 -6.10562 64.28256 1.000 18.70165 101 PHE B C 1
ATOM 4350 O O . PHE B 1 101 ? 9.94695 -5.77754 65.45612 1.000 21.02593 101 PHE B O 1
ATOM 4358 N N . TYR B 1 102 ? 8.50454 -6.30989 63.81219 1.000 20.03943 102 TYR B N 1
ATOM 4359 C CA . TYR B 1 102 ? 7.34669 -6.18691 64.68778 1.000 16.62295 102 TYR B CA 1
ATOM 4360 C C . TYR B 1 102 ? 7.36078 -7.22063 65.80268 1.000 22.49648 102 TYR B C 1
ATOM 4361 O O . TYR B 1 102 ? 6.76385 -6.98381 66.85807 1.000 20.95990 102 TYR B O 1
ATOM 4370 N N . ARG B 1 103 ? 8.03106 -8.35536 65.59428 1.000 23.35069 103 ARG B N 1
ATOM 4371 C CA . ARG B 1 103 ? 8.26798 -9.27869 66.69680 1.000 22.88840 103 ARG B CA 1
ATOM 4372 C C . ARG B 1 103 ? 9.15757 -8.63910 67.75461 1.000 25.32140 103 ARG B C 1
ATOM 4373 O O . ARG B 1 103 ? 8.89688 -8.76821 68.95550 1.000 27.50442 103 ARG B O 1
ATOM 4381 N N . ARG B 1 104 ? 10.20725 -7.93185 67.32523 1.000 25.88154 104 ARG B N 1
ATOM 4382 C CA . ARG B 1 104 ? 11.09710 -7.27000 68.27494 1.000 22.69720 104 ARG B CA 1
ATOM 4383 C C . ARG B 1 104 ? 10.38312 -6.14452 69.01382 1.000 21.70546 104 ARG B C 1
ATOM 4384 O O . ARG B 1 104 ? 10.59059 -5.95677 70.21801 1.000 26.05754 104 ARG B O 1
ATOM 4392 N N . LEU B 1 105 ? 9.54052 -5.38401 68.31138 1.000 24.11742 105 LEU B N 1
ATOM 4393 C CA . LEU B 1 105 ? 8.81886 -4.29187 68.95769 1.000 22.41919 105 LEU B CA 1
ATOM 4394 C C . LEU B 1 105 ? 7.83428 -4.81599 69.99512 1.000 19.26374 105 LEU B C 1
ATOM 4395 O O . LEU B 1 105 ? 7.67523 -4.22018 71.06728 1.000 20.64910 105 LEU B O 1
ATOM 4400 N N . LEU B 1 106 ? 7.16844 -5.93217 69.69708 1.000 20.60481 106 LEU B N 1
ATOM 4401 C CA . LEU B 1 106 ? 6.16783 -6.45946 70.61754 1.000 20.53021 106 LEU B CA 1
ATOM 4402 C C . LEU B 1 106 ? 6.81321 -7.02218 71.87788 1.000 23.16770 106 LEU B C 1
ATOM 4403 O O . LEU B 1 106 ? 6.26709 -6.87656 72.97764 1.000 27.69831 106 LEU B O 1
ATOM 4408 N N . GLU B 1 107 ? 7.97390 -7.66784 71.74250 1.000 20.40415 107 GLU B N 1
ATOM 4409 C CA . GLU B 1 107 ? 8.66950 -8.16988 72.92270 1.000 23.69096 107 GLU B CA 1
ATOM 4410 C C . GLU B 1 107 ? 9.20149 -7.03063 73.78170 1.000 27.84896 107 GLU B C 1
ATOM 4411 O O . GLU B 1 107 ? 9.26661 -7.16046 75.00972 1.000 30.81939 107 GLU B O 1
ATOM 4417 N N . ALA B 1 108 ? 9.58210 -5.91145 73.16070 1.000 25.55183 108 ALA B N 1
ATOM 4418 C CA . ALA B 1 108 ? 9.94311 -4.72951 73.93544 1.000 19.08893 108 ALA B CA 1
ATOM 4419 C C . ALA B 1 108 ? 8.74250 -4.20050 74.70688 1.000 20.10004 108 ALA B C 1
ATOM 4420 O O . ALA B 1 108 ? 8.86778 -3.79899 75.86957 1.000 27.92646 108 ALA B O 1
ATOM 4422 N N . LEU B 1 109 ? 7.56606 -4.19787 74.07528 1.000 26.04041 109 LEU B N 1
ATOM 4423 C CA . LEU B 1 109 ? 6.34911 -3.80091 74.77369 1.000 16.48611 109 LEU B CA 1
ATOM 4424 C C . LEU B 1 109 ? 5.95078 -4.82471 75.82861 1.000 26.55415 109 LEU B C 1
ATOM 4425 O O . LEU B 1 109 ? 5.29738 -4.47347 76.81816 1.000 25.31926 109 LEU B O 1
ATOM 4430 N N . HIS B 1 110 ? 6.33142 -6.08937 75.63675 1.000 29.70344 110 HIS B N 1
ATOM 4431 C CA . HIS B 1 110 ? 6.01430 -7.11344 76.62591 1.000 30.27393 110 HIS B CA 1
ATOM 4432 C C . HIS B 1 110 ? 6.84153 -6.93286 77.89253 1.000 35.26157 110 HIS B C 1
ATOM 4433 O O . HIS B 1 110 ? 6.32102 -7.07379 79.00529 1.000 36.71354 110 HIS B O 1
ATOM 4440 N N . GLU B 1 111 ? 8.13193 -6.62150 77.74407 1.000 31.77550 111 GLU B N 1
ATOM 4441 C CA . GLU B 1 111 ? 8.98395 -6.42052 78.91208 1.000 30.63221 111 GLU B CA 1
ATOM 4442 C C . GLU B 1 111 ? 8.58846 -5.16239 79.67548 1.000 33.73766 111 GLU B C 1
ATOM 4443 O O . GLU B 1 111 ? 8.62856 -5.14032 80.91131 1.000 34.36323 111 GLU B O 1
ATOM 4449 N N . ALA B 1 112 ? 8.19842 -4.10903 78.96031 1.000 30.46957 112 ALA B N 1
ATOM 4450 C CA . ALA B 1 112 ? 7.76969 -2.86705 79.58923 1.000 25.18036 112 ALA B CA 1
ATOM 4451 C C . ALA B 1 112 ? 6.36318 -2.94638 80.16951 1.000 30.39551 112 ALA B C 1
ATOM 4452 O O . ALA B 1 112 ? 5.89193 -1.95121 80.73205 1.000 29.12967 112 ALA B O 1
ATOM 4454 N N . ASP B 1 113 ? 5.69009 -4.09432 80.04624 1.000 25.65050 113 ASP B N 1
ATOM 4455 C CA . ASP B 1 113 ? 4.33367 -4.28800 80.56519 1.000 24.47324 113 ASP B CA 1
ATOM 4456 C C . ASP B 1 113 ? 3.35779 -3.29251 79.93678 1.000 22.45359 113 ASP B C 1
ATOM 4457 O O . ASP B 1 113 ? 2.55509 -2.65287 80.61960 1.000 24.78047 113 ASP B O 1
ATOM 4462 N N . ILE B 1 114 ? 3.43235 -3.16688 78.61457 1.000 22.41997 114 ILE B N 1
ATOM 4463 C CA . ILE B 1 114 ? 2.59380 -2.24653 77.85383 1.000 23.03182 114 ILE B CA 1
ATOM 4464 C C . ILE B 1 114 ? 1.72845 -3.07711 76.91646 1.000 19.04933 114 ILE B C 1
ATOM 4465 O O . ILE B 1 114 ? 2.24516 -3.73381 76.00272 1.000 21.39397 114 ILE B O 1
ATOM 4470 N N . ARG B 1 115 ? 0.41639 -3.05310 77.13950 1.000 20.25630 115 ARG B N 1
ATOM 4471 C CA . ARG B 1 115 ? -0.50266 -3.76309 76.26254 1.000 22.22131 115 ARG B CA 1
ATOM 4472 C C . ARG B 1 115 ? -0.51511 -3.12262 74.87860 1.000 21.31055 115 ARG B C 1
ATOM 4473 O O . ARG B 1 115 ? -0.35457 -1.90867 74.72832 1.000 20.57971 115 ARG B O 1
ATOM 4481 N N . SER B 1 116 ? -0.70450 -3.95498 73.85853 1.000 16.03223 116 SER B N 1
ATOM 4482 C CA . SER B 1 116 ? -0.52715 -3.54571 72.47229 1.000 18.17574 116 SER B CA 1
ATOM 4483 C C . SER B 1 116 ? -1.84939 -3.60848 71.72173 1.000 19.07338 116 SER B C 1
ATOM 4484 O O . SER B 1 116 ? -2.56039 -4.61721 71.78563 1.000 20.93831 116 SER B O 1
ATOM 4487 N N . PHE B 1 117 ? -2.16999 -2.52810 71.01457 1.000 17.47985 117 PHE B N 1
ATOM 4488 C CA . PHE B 1 117 ? -3.28291 -2.47901 70.07393 1.000 13.95823 117 PHE B CA 1
ATOM 4489 C C . PHE B 1 117 ? -2.69601 -2.30749 68.67900 1.000 14.76556 117 PHE B C 1
ATOM 4490 O O . PHE B 1 117 ? -2.05279 -1.29064 68.39715 1.000 18.92573 117 PHE B O 1
ATOM 4498 N N . VAL B 1 118 ? -2.90583 -3.29615 67.81379 1.000 16.82535 118 VAL B N 1
ATOM 4499 C CA . VAL B 1 118 ? -2.22730 -3.36567 66.52271 1.000 18.35367 118 VAL B CA 1
ATOM 4500 C C . VAL B 1 118 ? -3.24177 -3.12429 65.41386 1.000 16.62796 118 VAL B C 1
ATOM 4501 O O . VAL B 1 118 ? -4.19924 -3.89276 65.25770 1.000 18.30393 118 VAL B O 1
ATOM 4505 N N . THR B 1 119 ? -3.02378 -2.06302 64.63855 1.000 19.79274 119 THR B N 1
ATOM 4506 C CA . THR B 1 119 ? -3.84265 -1.76758 63.47070 1.000 12.10297 119 THR B CA 1
ATOM 4507 C C . THR B 1 119 ? -3.25371 -2.46577 62.25194 1.000 17.06888 119 THR B C 1
ATOM 4508 O O . THR B 1 119 ? -2.04191 -2.40711 62.01998 1.000 17.52302 119 THR B O 1
ATOM 4512 N N . LEU B 1 120 ? -4.11045 -3.12490 61.47499 1.000 15.13502 120 LEU B N 1
ATOM 4513 C CA . LEU B 1 120 ? -3.62989 -3.91276 60.34729 1.000 9.70085 120 LEU B CA 1
ATOM 4514 C C . LEU B 1 120 ? -3.47656 -3.09528 59.07318 1.000 12.23506 120 LEU B C 1
ATOM 4515 O O . LEU B 1 120 ? -2.57922 -3.37930 58.27061 1.000 12.83549 120 LEU B O 1
ATOM 4520 N N . TYR B 1 121 ? -4.32000 -2.08562 58.86705 1.000 11.37183 121 TYR B N 1
ATOM 4521 C CA . TYR B 1 121 ? -4.23096 -1.21620 57.69742 1.000 10.88732 121 TYR B CA 1
ATOM 4522 C C . TYR B 1 121 ? -4.39124 0.22916 58.14381 1.000 11.87947 121 TYR B C 1
ATOM 4523 O O . TYR B 1 121 ? -5.50404 0.66836 58.45310 1.000 16.06733 121 TYR B O 1
ATOM 4532 N N . HIS B 1 122 ? -3.28100 0.96190 58.17814 1.000 13.75784 122 HIS B N 1
ATOM 4533 C CA . HIS B 1 122 ? -3.32469 2.40269 58.37323 1.000 11.56821 122 HIS B CA 1
ATOM 4534 C C . HIS B 1 122 ? -2.83750 3.10075 57.10922 1.000 14.78463 122 HIS B C 1
ATOM 4535 O O . HIS B 1 122 ? -1.90662 3.91258 57.16044 1.000 13.60428 122 HIS B O 1
ATOM 4542 N N . TRP B 1 123 ? -3.43282 2.72479 55.97074 1.000 12.86199 123 TRP B N 1
ATOM 4543 C CA . TRP B 1 123 ? -3.40183 3.44150 54.69463 1.000 8.47128 123 TRP B CA 1
ATOM 4544 C C . TRP B 1 123 ? -2.21882 3.07925 53.80161 1.000 13.27722 123 TRP B C 1
ATOM 4545 O O . TRP B 1 123 ? -2.30370 3.24106 52.58090 1.000 17.48953 123 TRP B O 1
ATOM 4556 N N . ASP B 1 124 ? -1.11557 2.59084 54.36797 1.000 9.22333 124 ASP B N 1
ATOM 4557 C CA . ASP B 1 124 ? 0.06685 2.29338 53.55663 1.000 8.59009 124 ASP B CA 1
ATOM 4558 C C . ASP B 1 124 ? -0.14546 0.98052 52.79702 1.000 14.38595 124 ASP B C 1
ATOM 4559 O O . ASP B 1 124 ? 0.41364 -0.07134 53.11482 1.000 17.50050 124 ASP B O 1
ATOM 4564 N N . LEU B 1 125 ? -0.97490 1.06516 51.75992 1.000 15.29525 125 LEU B N 1
ATOM 4565 C CA . LEU B 1 125 ? -1.22737 -0.08765 50.90755 1.000 10.43634 125 LEU B CA 1
ATOM 4566 C C . LEU B 1 125 ? -0.02696 -0.33706 49.99656 1.000 17.54460 125 LEU B C 1
ATOM 4567 O O . LEU B 1 125 ? 0.56835 0.61439 49.48037 1.000 18.13777 125 LEU B O 1
ATOM 4572 N N . PRO B 1 126 ? 0.35896 -1.59594 49.78787 1.000 15.28691 126 PRO B N 1
ATOM 4573 C CA . PRO B 1 126 ? 1.45634 -1.88020 48.85543 1.000 15.00848 126 PRO B CA 1
ATOM 4574 C C . PRO B 1 126 ? 1.12190 -1.40264 47.44965 1.000 16.75339 126 PRO B C 1
ATOM 4575 O O . PRO B 1 126 ? -0.01027 -1.53677 46.98060 1.000 18.28114 126 PRO B O 1
ATOM 4579 N N . GLN B 1 127 ? 2.12550 -0.83033 46.77857 1.000 14.96812 127 GLN B N 1
ATOM 4580 C CA . GLN B 1 127 ? 1.90923 -0.31900 45.42904 1.000 14.41553 127 GLN B CA 1
ATOM 4581 C C . GLN B 1 127 ? 1.65893 -1.44353 44.43349 1.000 16.52474 127 GLN B C 1
ATOM 4582 O O . GLN B 1 127 ? 0.94698 -1.24193 43.44282 1.000 23.21390 127 GLN B O 1
ATOM 4588 N N . TRP B 1 128 ? 2.22702 -2.62938 44.67261 1.000 15.75659 128 TRP B N 1
ATOM 4589 C CA . TRP B 1 128 ? 1.95424 -3.75292 43.78315 1.000 16.24846 128 TRP B CA 1
ATOM 4590 C C . TRP B 1 128 ? 0.48929 -4.15979 43.83724 1.000 16.74225 128 TRP B C 1
ATOM 4591 O O . TRP B 1 128 ? -0.03298 -4.71689 42.86502 1.000 23.19483 128 TRP B O 1
ATOM 4602 N N . LEU B 1 129 ? -0.18982 -3.89117 44.95437 1.000 15.96734 129 LEU B N 1
ATOM 4603 C CA . LEU B 1 129 ? -1.62954 -4.1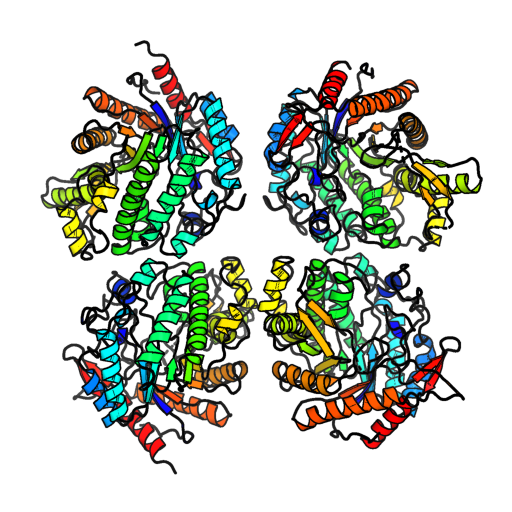1966 45.01251 1.000 15.71274 129 LEU B CA 1
ATOM 4604 C C . LEU B 1 129 ? -2.39674 -3.00100 44.32156 1.000 16.94206 129 LEU B C 1
ATOM 4605 O O . LEU B 1 129 ? -3.42774 -3.25399 43.68396 1.000 19.83358 129 LEU B O 1
ATOM 4610 N N . GLN B 1 130 ? -1.90938 -1.76148 44.43979 1.000 16.08599 130 GLN B N 1
ATOM 4611 C CA . GLN B 1 130 ? -2.54779 -0.65516 43.74085 1.000 15.79621 130 GLN B CA 1
ATOM 4612 C C . GLN B 1 130 ? -2.31242 -0.74415 42.23857 1.000 19.48332 130 GLN B C 1
ATOM 4613 O O . GLN B 1 130 ? -3.15596 -0.30647 41.44871 1.000 21.61506 130 GLN B O 1
ATOM 4619 N N . ASP B 1 131 ? -1.17465 -1.30785 41.83029 1.000 15.10352 131 ASP B N 1
ATOM 4620 C CA . ASP B 1 131 ? -0.95412 -1.60542 40.41862 1.000 17.10406 131 ASP B CA 1
ATOM 4621 C C . ASP B 1 131 ? -2.04092 -2.51818 39.86415 1.000 18.47479 131 ASP B C 1
ATOM 4622 O O . ASP B 1 131 ? -2.33158 -2.48451 38.66204 1.000 18.56428 131 ASP B O 1
ATOM 4627 N N . ARG B 1 132 ? -2.64205 -3.34370 40.72100 1.000 19.03668 132 ARG B N 1
ATOM 4628 C CA . ARG B 1 132 ? -3.75189 -4.20995 40.34852 1.000 19.72718 132 ARG B CA 1
ATOM 4629 C C . ARG B 1 132 ? -5.10227 -3.60829 40.72130 1.000 17.57179 132 ARG B C 1
ATOM 4630 O O . ARG B 1 132 ? -6.07695 -4.34294 40.91495 1.000 18.12438 132 ARG B O 1
ATOM 4638 N N . GLY B 1 133 ? -5.17926 -2.28295 40.83119 1.000 18.89451 133 GLY B N 1
ATOM 4639 C CA . GLY B 1 133 ? -6.42087 -1.59108 41.09057 1.000 18.72516 133 GLY B CA 1
ATOM 4640 C C . GLY B 1 133 ? -6.60967 -1.14152 42.52336 1.000 21.60200 133 GLY B C 1
ATOM 4641 O O . GLY B 1 133 ? -7.40556 -0.22644 42.77150 1.000 20.27599 133 GLY B O 1
ATOM 4642 N N . GLY B 1 134 ? -5.90434 -1.75815 43.46815 1.000 19.84438 134 GLY B N 1
ATOM 4643 C CA . GLY B 1 134 ? -6.03674 -1.35332 44.85634 1.000 17.95299 134 GLY B CA 1
ATOM 4644 C C . GLY B 1 134 ? -7.42420 -1.64726 45.39276 1.000 18.80643 134 GLY B C 1
ATOM 4645 O O . GLY B 1 134 ? -8.02884 -2.68455 45.09839 1.000 18.31652 134 GLY B O 1
ATOM 4646 N N . TRP B 1 135 ? -7.94531 -0.71109 46.18732 1.000 18.22480 135 TRP B N 1
ATOM 4647 C CA . TRP B 1 135 ? -9.24545 -0.89945 46.81710 1.000 13.05597 135 TRP B CA 1
ATOM 4648 C C . TRP B 1 135 ? -10.40044 -0.81517 45.83062 1.000 13.52251 135 TRP B C 1
ATOM 4649 O O . TRP B 1 135 ? -11.52289 -1.18651 46.18894 1.000 11.11770 135 TRP B O 1
ATOM 4660 N N . ALA B 1 136 ? -10.16008 -0.34028 44.60731 1.000 11.23323 136 ALA B N 1
ATOM 4661 C CA . ALA B 1 136 ? -11.17117 -0.44123 43.56375 1.000 17.49102 136 ALA B CA 1
ATOM 4662 C C . ALA B 1 136 ? -11.37042 -1.87489 43.09360 1.000 16.80834 136 ALA B C 1
ATOM 4663 O O . ALA B 1 136 ? -12.36446 -2.15663 42.41627 1.000 13.74811 136 ALA B O 1
ATOM 4665 N N . ASN B 1 137 ? -10.45498 -2.77592 43.43940 1.000 17.72068 137 ASN B N 1
ATOM 4666 C CA . ASN B 1 137 ? -10.54380 -4.18734 43.09318 1.000 16.78649 137 ASN B CA 1
ATOM 4667 C C . ASN B 1 137 ? -11.01283 -4.97397 44.30963 1.000 17.63926 137 ASN B C 1
ATOM 4668 O O . ASN B 1 137 ? -10.46474 -4.81498 45.40554 1.000 22.79234 137 ASN B O 1
ATOM 4673 N N . ARG B 1 138 ? -12.02560 -5.82213 44.11261 1.000 17.66798 138 ARG B N 1
ATOM 4674 C CA . ARG B 1 138 ? -12.50018 -6.67644 45.19479 1.000 17.24932 138 ARG B CA 1
ATOM 4675 C C . ARG B 1 138 ? -11.45598 -7.70750 45.60685 1.000 16.73251 138 ARG B C 1
ATOM 4676 O O . ARG B 1 138 ? -11.48831 -8.18495 46.74649 1.000 20.05972 138 ARG B O 1
ATOM 4684 N N . ASP B 1 139 ? -10.52149 -8.04504 44.71286 1.000 17.30027 139 ASP B N 1
ATOM 4685 C CA . ASP B 1 139 ? -9.45808 -8.98125 45.06397 1.000 21.64055 139 ASP B CA 1
ATOM 4686 C C . ASP B 1 139 ? -8.62266 -8.47402 46.23231 1.000 21.24318 139 ASP B C 1
ATOM 4687 O O . ASP B 1 139 ? -8.07028 -9.27677 46.99355 1.000 20.46184 139 ASP B O 1
ATOM 4692 N N . THR B 1 140 ? -8.51768 -7.15122 46.38977 1.000 18.73408 140 THR B N 1
ATOM 4693 C CA . THR B 1 140 ? -7.72673 -6.59227 47.48133 1.000 15.80055 140 THR B CA 1
ATOM 4694 C C . THR B 1 140 ? -8.27115 -7.01081 48.84112 1.000 15.26818 140 THR B C 1
ATOM 4695 O O . THR B 1 140 ? -7.49700 -7.20962 49.78486 1.000 21.45091 140 THR B O 1
ATOM 4699 N N . ALA B 1 141 ? -9.59217 -7.16259 48.96015 1.000 17.67127 141 ALA B N 1
ATOM 4700 C CA . ALA B 1 141 ? -10.17136 -7.58635 50.23063 1.000 14.74845 141 ALA B CA 1
ATOM 4701 C C . ALA B 1 141 ? -9.70859 -8.98778 50.60648 1.000 16.78411 141 ALA B C 1
ATOM 4702 O O . ALA B 1 141 ? -9.49527 -9.28371 51.78785 1.000 20.69241 141 ALA B O 1
ATOM 4704 N N . GLU B 1 142 ? -9.54182 -9.86388 49.61329 1.000 23.66960 142 GLU B N 1
ATOM 4705 C CA . GLU B 1 142 ? -9.05491 -11.21058 49.89276 1.000 21.68179 142 GLU B CA 1
ATOM 4706 C C . GLU B 1 142 ? -7.59424 -11.19038 50.32573 1.000 20.99791 142 GLU B C 1
ATOM 4707 O O . GLU B 1 142 ? -7.20952 -11.90100 51.26196 1.000 24.15159 142 GLU B O 1
ATOM 4713 N N . TYR B 1 143 ? -6.76532 -10.38464 49.65494 1.000 19.77470 143 TYR B N 1
ATOM 4714 C CA . TYR B 1 143 ? -5.36174 -10.27826 50.04089 1.000 19.53648 143 TYR B CA 1
ATOM 4715 C C . TYR B 1 143 ? -5.20746 -9.69430 51.43894 1.000 21.86372 143 TYR B C 1
ATOM 4716 O O . TYR B 1 143 ? -4.26286 -10.04385 52.15632 1.000 19.34744 143 TYR B O 1
ATOM 4725 N N . PHE B 1 144 ? -6.11618 -8.80210 51.84179 1.000 20.01829 144 PHE B N 1
ATOM 4726 C CA . PHE B 1 144 ? -6.04945 -8.24297 53.18785 1.000 16.24957 144 PHE B CA 1
ATOM 4727 C C . PHE B 1 144 ? -6.36506 -9.29995 54.23716 1.000 15.18084 144 PHE B C 1
ATOM 4728 O O . PHE B 1 144 ? -5.68099 -9.38640 55.26338 1.000 19.27347 144 PHE B O 1
ATOM 4736 N N . ALA B 1 145 ? -7.39933 -10.11129 54.00000 1.000 15.92263 145 ALA B N 1
ATOM 4737 C CA . ALA B 1 145 ? -7.68073 -11.22352 54.90039 1.000 16.03053 145 ALA B CA 1
ATOM 4738 C C . ALA B 1 145 ? -6.54336 -12.23498 54.89958 1.000 17.20182 145 ALA B C 1
ATOM 4739 O O . ALA B 1 145 ? -6.31893 -12.92008 55.90366 1.000 20.73074 145 ALA B O 1
ATOM 4741 N N . GLU B 1 146 ? -5.82025 -12.34470 53.78389 1.000 19.02025 146 GLU B N 1
ATOM 4742 C CA . GLU B 1 146 ? -4.61733 -13.16904 53.75289 1.000 21.38734 146 GLU B CA 1
ATOM 4743 C C . GLU B 1 146 ? -3.55150 -12.60405 54.68272 1.000 22.97514 146 GLU B C 1
ATOM 4744 O O . GLU B 1 146 ? -3.01195 -13.31450 55.53928 1.000 26.88062 146 GLU B O 1
ATOM 4750 N N . TYR B 1 147 ? -3.23974 -11.31571 54.52731 1.000 17.55906 147 TYR B N 1
ATOM 4751 C CA . TYR B 1 147 ? -2.19433 -10.69556 55.33189 1.000 10.36538 147 TYR B CA 1
ATOM 4752 C C . TYR B 1 147 ? -2.61101 -10.56300 56.78928 1.000 18.28223 147 TYR B C 1
ATOM 4753 O O . TYR B 1 147 ? -1.76432 -10.66151 57.68460 1.000 18.89285 147 TYR B O 1
ATOM 4762 N N . ALA B 1 148 ? -3.90260 -10.35035 57.04909 1.000 14.67991 148 ALA B N 1
ATOM 4763 C CA . ALA B 1 148 ? -4.37025 -10.28675 58.42898 1.000 16.47922 148 ALA B CA 1
ATOM 4764 C C . ALA B 1 148 ? -4.25809 -11.64418 59.10882 1.000 21.48555 148 ALA B C 1
ATOM 4765 O O . ALA B 1 148 ? -3.90560 -11.72579 60.29129 1.000 28.22443 148 ALA B O 1
ATOM 4767 N N . SER B 1 149 ? -4.54742 -12.72137 58.37442 1.000 23.41746 149 SER B N 1
ATOM 4768 C CA . SER B 1 149 ? -4.47173 -14.05698 58.95520 1.000 20.14962 149 SER B CA 1
ATOM 4769 C C . SER B 1 149 ? -3.04101 -14.43493 59.31353 1.000 24.44989 149 SER B C 1
ATOM 4770 O O . SER B 1 149 ? -2.82115 -15.17530 60.27898 1.000 23.43813 149 SER B O 1
ATOM 4773 N N . LEU B 1 150 ? -2.06031 -13.93906 58.55501 1.000 23.64248 150 LEU B N 1
ATOM 4774 C CA . LEU B 1 150 ? -0.66511 -14.22458 58.87216 1.000 19.24675 150 LEU B CA 1
ATOM 4775 C C . LEU B 1 150 ? -0.22994 -13.50359 60.14129 1.000 21.51342 150 LEU B C 1
ATOM 4776 O O . LEU B 1 150 ? 0.54053 -14.04953 60.93952 1.000 24.02973 150 LEU B O 1
ATOM 4781 N N . ILE B 1 151 ? -0.71331 -12.27611 60.34459 1.000 20.74763 151 ILE B N 1
ATOM 4782 C CA . ILE B 1 151 ? -0.36644 -11.53366 61.55108 1.000 17.00616 151 ILE B CA 1
ATOM 4783 C C . ILE B 1 151 ? -0.97414 -12.19203 62.78289 1.000 17.82217 151 ILE B C 1
ATOM 4784 O O . ILE B 1 151 ? -0.38248 -12.15796 63.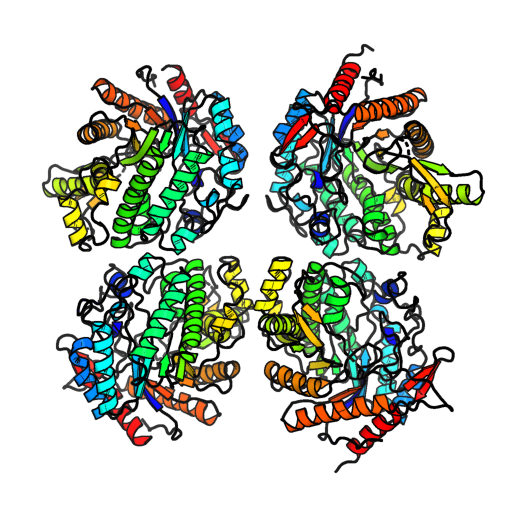86890 1.000 21.73906 151 ILE B O 1
ATOM 4789 N N . TYR B 1 152 ? -2.15011 -12.80867 62.64076 1.000 19.95431 152 TYR B N 1
ATOM 4790 C CA . TYR B 1 152 ? -2.78152 -13.46519 63.78137 1.000 18.77983 152 TYR B CA 1
ATOM 4791 C C . TYR B 1 152 ? -1.93495 -14.62417 64.29065 1.000 20.64119 152 TYR B C 1
ATOM 4792 O O . TYR B 1 152 ? -1.80572 -14.82329 65.50426 1.000 22.77554 152 TYR B O 1
ATOM 4801 N N . GLU B 1 153 ? -1.34718 -15.39695 63.37945 1.000 20.94207 153 GLU B N 1
ATOM 4802 C CA . GLU B 1 153 ? -0.61709 -16.59794 63.76195 1.000 26.91089 153 GLU B CA 1
ATOM 4803 C C . GLU B 1 153 ? 0.84690 -16.33301 64.08156 1.000 29.25808 153 GLU B C 1
ATOM 4804 O O . GLU B 1 153 ? 1.41702 -17.01627 64.94001 1.000 41.63641 153 GLU B O 1
ATOM 4810 N N . ARG B 1 154 ? 1.47075 -15.36269 63.41656 1.000 24.38698 154 ARG B N 1
ATOM 4811 C CA . ARG B 1 154 ? 2.88976 -15.10331 63.62261 1.000 23.23529 154 ARG B CA 1
ATOM 4812 C C . ARG B 1 154 ? 3.15994 -14.15285 64.77925 1.000 22.66054 154 ARG B C 1
ATOM 4813 O O . ARG B 1 154 ? 4.24496 -14.20297 65.36785 1.000 27.92681 154 ARG B O 1
ATOM 4821 N N . LEU B 1 155 ? 2.20577 -13.28783 65.12278 1.000 22.24002 155 LEU B N 1
ATOM 4822 C CA . LEU B 1 155 ? 2.43451 -12.26882 66.13497 1.000 21.95879 155 LEU B CA 1
ATOM 4823 C C . LEU B 1 155 ? 1.32220 -12.15358 67.16698 1.000 18.33815 155 LEU B C 1
ATOM 4824 O O . LEU B 1 155 ? 1.39835 -11.27198 68.02901 1.000 26.64004 155 LEU B O 1
ATOM 4829 N N . GLY B 1 156 ? 0.30094 -13.01048 67.11379 1.000 18.43560 156 GLY B N 1
ATOM 4830 C CA . GLY B 1 156 ? -0.84389 -12.83768 67.99261 1.000 17.53413 156 GLY B CA 1
ATOM 4831 C C . GLY B 1 156 ? -0.51324 -12.98840 69.46378 1.000 20.29352 156 GLY B C 1
ATOM 4832 O O . GLY B 1 156 ? -1.22696 -12.46083 70.32190 1.000 22.57618 156 GLY B O 1
ATOM 4833 N N . ASP B 1 157 ? 0.56959 -13.70162 69.77904 1.000 16.59185 157 ASP B N 1
ATOM 4834 C CA . ASP B 1 157 ? 0.89494 -13.96294 71.17698 1.000 21.78391 157 ASP B CA 1
ATOM 4835 C C . ASP B 1 157 ? 1.31566 -12.69567 71.90983 1.000 28.06010 157 ASP B C 1
ATOM 4836 O O . ASP B 1 157 ? 1.06338 -12.56562 73.11321 1.000 36.05229 157 ASP B O 1
ATOM 4841 N N . GLY B 1 158 ? 1.94626 -11.75687 71.21430 1.000 28.17795 158 GLY B N 1
ATOM 4842 C CA . GLY B 1 158 ? 2.33680 -10.49922 71.81179 1.000 29.22044 158 GLY B CA 1
ATOM 4843 C C . GLY B 1 158 ? 1.37289 -9.35860 71.58008 1.000 27.36469 158 GLY B C 1
ATOM 4844 O O . GLY B 1 158 ? 1.71958 -8.20427 71.85147 1.000 24.48294 158 GLY B O 1
ATOM 4845 N N . ILE B 1 159 ? 0.16898 -9.64333 71.09270 1.000 22.11398 159 ILE B N 1
ATOM 4846 C CA . ILE B 1 159 ? -0.80349 -8.62069 70.73052 1.000 16.69722 159 ILE B CA 1
ATOM 4847 C C . ILE B 1 159 ? -2.05741 -8.83978 71.56318 1.000 26.32033 159 ILE B C 1
ATOM 4848 O O . ILE B 1 159 ? -2.62887 -9.93771 71.55854 1.000 26.56572 159 ILE B O 1
ATOM 4853 N N . ASP B 1 160 ? -2.48566 -7.79408 72.27330 1.000 21.50857 160 ASP B N 1
ATOM 4854 C CA . ASP B 1 160 ? -3.65894 -7.90035 73.13147 1.000 25.24495 160 ASP B CA 1
ATOM 4855 C C . ASP B 1 160 ? -4.95495 -7.64762 72.37216 1.000 22.90848 160 ASP B C 1
ATOM 4856 O O . ASP B 1 160 ? -5.98149 -8.26050 72.68841 1.000 27.14850 160 ASP B O 1
ATOM 4861 N N . ALA B 1 161 ? -4.93451 -6.75557 71.38413 1.000 15.90891 161 ALA B N 1
ATOM 4862 C CA . ALA B 1 161 ? -6.13597 -6.40911 70.64100 1.000 12.83559 161 ALA B CA 1
ATOM 4863 C C . ALA B 1 161 ? -5.75397 -6.04698 69.21438 1.000 18.27032 161 ALA B C 1
ATOM 4864 O O . ALA B 1 161 ? -4.66291 -5.52985 68.96027 1.000 13.29012 161 ALA B O 1
ATOM 4866 N N . PHE B 1 162 ? -6.66599 -6.32047 68.28621 1.000 17.52687 162 PHE B N 1
ATOM 4867 C CA . PHE B 1 162 ? -6.45423 -6.05024 66.87257 1.000 17.37479 162 PHE B CA 1
ATOM 4868 C C . PHE B 1 162 ? -7.43934 -4.99708 66.38700 1.000 15.23518 162 PHE B C 1
ATOM 4869 O O . PHE B 1 162 ? -8.60236 -4.97838 66.80144 1.000 17.20720 162 PHE B O 1
ATOM 4877 N N . ILE B 1 163 ? -6.96252 -4.12104 65.50915 1.000 14.96372 163 ILE B N 1
ATOM 4878 C CA . ILE B 1 163 ? -7.79521 -3.14329 64.82164 1.000 13.10385 163 ILE B CA 1
ATOM 4879 C C . ILE B 1 163 ? -7.58538 -3.34855 63.32918 1.000 13.79357 163 ILE B C 1
ATOM 4880 O O . ILE B 1 163 ? -6.45786 -3.23175 62.83453 1.000 18.05557 163 ILE B O 1
ATOM 4885 N N . THR B 1 164 ? -8.66122 -3.67104 62.61531 1.000 14.10105 164 THR B N 1
ATOM 4886 C CA . THR B 1 164 ? -8.53820 -3.99837 61.20126 1.000 9.92301 164 THR B CA 1
ATOM 4887 C C . THR B 1 164 ? -8.15158 -2.77196 60.38497 1.000 11.44697 164 THR B C 1
ATOM 4888 O O . THR B 1 164 ? -7.04906 -2.71298 59.83216 1.000 19.45256 164 THR B O 1
ATOM 4892 N N . HIS B 1 165 ? -9.04430 -1.79017 60.30401 1.000 14.21652 165 HIS B N 1
ATOM 4893 C CA . HIS B 1 165 ? -8.82023 -0.59330 59.50899 1.000 11.85976 165 HIS B CA 1
ATOM 4894 C C . HIS B 1 165 ? -8.86722 0.64353 60.39405 1.000 16.12639 165 HIS B C 1
ATOM 4895 O O . HIS B 1 165 ? -9.57661 0.67964 61.40407 1.000 15.22758 165 HIS B O 1
ATOM 4902 N N . ASN B 1 166 ? -8.10344 1.65944 60.00370 1.000 13.66111 166 ASN B N 1
ATOM 4903 C CA . ASN B 1 166 ? -8.11058 2.95396 60.67080 1.000 9.21121 166 ASN B CA 1
ATOM 4904 C C . ASN B 1 166 ? -8.67760 3.99012 59.71283 1.000 9.33637 166 ASN B C 1
ATOM 4905 O O . ASN B 1 166 ? -8.09045 4.24812 58.65667 1.000 16.12002 166 ASN B O 1
ATOM 4910 N N . GLU B 1 167 ? -9.81417 4.57420 60.08424 1.000 16.20928 167 GLU B N 1
ATOM 4911 C CA . GLU B 1 167 ? -10.47212 5.62518 59.31831 1.000 17.99093 167 GLU B CA 1
ATOM 4912 C C . GLU B 1 167 ? -10.65629 5.21921 57.86058 1.000 15.91531 167 GLU B C 1
ATOM 4913 O O . GLU B 1 167 ? -9.97755 5.75708 56.97582 1.000 18.38290 167 GLU B O 1
ATOM 4919 N N . PRO B 1 168 ? -11.55689 4.27783 57.56544 1.000 14.58127 168 PRO B N 1
ATOM 4920 C CA . PRO B 1 168 ? -11.82026 3.94448 56.15909 1.000 15.10633 168 PRO B CA 1
ATOM 4921 C C . PRO B 1 168 ? -12.47367 5.07627 55.39392 1.000 16.80488 168 PRO B C 1
ATOM 4922 O O . PRO B 1 168 ? -12.49336 5.03365 54.15775 1.000 20.80416 168 PRO B O 1
ATOM 4926 N N . TRP B 1 169 ? -13.00542 6.08649 56.08770 1.000 17.84103 169 TRP B N 1
ATOM 4927 C CA . TRP B 1 169 ? -13.63289 7.20984 55.40132 1.000 14.09061 169 TRP B CA 1
ATOM 4928 C C . TRP B 1 169 ? -12.61744 7.99295 54.58057 1.000 15.19155 169 TRP B C 1
ATOM 4929 O O . TRP B 1 169 ? -12.92887 8.46485 53.48121 1.000 18.56419 169 TRP B O 1
ATOM 4940 N N . CYS B 1 170 ? -11.39719 8.14246 55.09669 1.000 9.84930 170 CYS B N 1
ATOM 4941 C CA . CYS B 1 170 ? -10.37506 8.89331 54.37632 1.000 18.93975 170 CYS B CA 1
ATOM 4942 C C . CYS B 1 170 ? -9.70180 8.03765 53.31062 1.000 13.20637 170 CYS B C 1
ATOM 4943 O O . CYS B 1 170 ? -9.52026 8.48217 52.17457 1.000 18.93286 170 CYS B O 1
ATOM 4946 N N . ALA B 1 171 ? -9.32396 6.80758 53.66170 1.000 14.87720 171 ALA B N 1
ATOM 4947 C CA . ALA B 1 171 ? -8.67896 5.92464 52.69493 1.000 10.46874 171 ALA B CA 1
ATOM 4948 C C . ALA B 1 171 ? -9.53248 5.73327 51.44877 1.000 11.80747 171 ALA B C 1
ATOM 4949 O O . ALA B 1 171 ? -8.99809 5.58338 50.34387 1.000 15.95007 171 ALA B O 1
ATOM 4951 N N . ALA B 1 172 ? -10.85362 5.74574 51.60336 1.000 9.08171 172 ALA B N 1
ATOM 4952 C CA . ALA B 1 172 ? -11.76397 5.60586 50.47349 1.000 17.24727 172 ALA B CA 1
ATOM 4953 C C . ALA B 1 172 ? -12.03618 6.94727 49.79658 1.000 17.97205 172 ALA B C 1
ATOM 4954 O O . ALA B 1 172 ? -11.82011 7.09580 48.59010 1.000 20.39393 172 ALA B O 1
ATOM 4956 N N . PHE B 1 173 ? -12.50384 7.93285 50.56204 1.000 10.52688 173 PHE B N 1
ATOM 4957 C CA . PHE B 1 173 ? -12.95375 9.19086 49.97802 1.000 9.27909 173 PHE B CA 1
ATOM 4958 C C . PHE B 1 173 ? -11.82355 10.19316 49.77441 1.000 14.81469 173 PHE B C 1
ATOM 4959 O O . PHE B 1 173 ? -11.80106 10.89313 48.75748 1.000 19.99749 173 PHE B O 1
ATOM 4967 N N . LEU B 1 174 ? -10.88572 10.29223 50.71653 1.000 14.28403 174 LEU B N 1
ATOM 4968 C CA . LEU B 1 174 ? -9.74631 11.17969 50.51913 1.000 9.90759 174 LEU B CA 1
ATOM 4969 C C . LEU B 1 174 ? -8.71364 10.58963 49.57092 1.000 11.20296 174 LEU B C 1
ATOM 4970 O O . LEU B 1 174 ? -7.92121 11.34091 48.99250 1.000 16.06372 174 LEU B O 1
ATOM 4975 N N . GLY B 1 175 ? -8.71231 9.27186 49.39078 1.000 9.96480 175 GLY B N 1
ATOM 4976 C CA . GLY B 1 175 ? -7.74622 8.62884 48.52479 1.000 14.86489 175 GLY B CA 1
ATOM 4977 C C . GLY B 1 175 ? -8.23741 8.43919 47.10593 1.000 11.60568 175 GLY B C 1
ATOM 4978 O O . GLY B 1 175 ? -7.43872 8.39196 46.16703 1.000 11.12748 175 GLY B O 1
ATOM 4979 N N . HIS B 1 176 ? -9.55288 8.33499 46.93117 1.000 15.37782 176 HIS B N 1
ATOM 4980 C CA . HIS B 1 176 ? -10.12491 8.08519 45.61750 1.000 17.24326 176 HIS B CA 1
ATOM 4981 C C . HIS B 1 176 ? -11.18430 9.09362 45.19722 1.000 15.35975 176 HIS B C 1
ATOM 4982 O O . HIS B 1 176 ? -11.56959 9.09495 44.02289 1.000 16.57129 176 HIS B O 1
ATOM 4989 N N . GLY B 1 177 ? -11.65697 9.95012 46.09749 1.000 14.54071 177 GLY B N 1
ATOM 4990 C CA . GLY B 1 177 ? -12.65251 10.93908 45.73689 1.000 14.25841 177 GLY B CA 1
ATOM 4991 C C . GLY B 1 177 ? -12.06868 12.32802 45.59286 1.000 14.12542 177 GLY B C 1
ATOM 4992 O O . GLY B 1 177 ? -12.05780 12.89332 44.49585 1.000 16.33694 177 GLY B O 1
ATOM 4993 N N . PHE B 1 178 ? -11.57998 12.89183 46.69846 1.000 13.43920 178 PHE B N 1
ATOM 4994 C CA . PHE B 1 178 ? -10.95788 14.20852 46.64309 1.000 11.94865 178 PHE B CA 1
ATOM 4995 C C . PHE B 1 178 ? -9.55007 14.14724 46.06876 1.000 15.11284 178 PHE B C 1
ATOM 4996 O O . PHE B 1 178 ? -9.11717 15.09216 45.39977 1.000 17.79859 178 PHE B O 1
ATOM 5004 N N . GLY B 1 179 ? -8.82661 13.05737 46.31636 1.000 18.98181 179 GLY B N 1
ATOM 5005 C CA . GLY B 1 179 ? -7.49861 12.87581 45.77288 1.000 19.37388 179 GLY B CA 1
ATOM 5006 C C . GLY B 1 179 ? -6.37437 13.47263 46.58931 1.000 24.42720 179 GLY B C 1
ATOM 5007 O O . GLY B 1 179 ? -5.21906 13.42506 46.14649 1.000 21.95372 179 GLY B O 1
ATOM 5008 N N . VAL B 1 180 ? -6.66782 14.03048 47.76746 1.000 16.75458 180 VAL B N 1
ATOM 5009 C CA . VAL B 1 180 ? -5.62450 14.63627 48.59199 1.000 14.25839 180 VAL B CA 1
ATOM 5010 C C . VAL B 1 180 ? -4.81812 13.61271 49.37237 1.000 16.44339 180 VAL B C 1
ATOM 5011 O O . VAL B 1 180 ? -3.81048 13.97506 49.99271 1.000 21.80352 180 VAL B O 1
ATOM 5015 N N . HIS B 1 181 ? -5.22995 12.34931 49.36542 1.000 11.90102 181 HIS B N 1
ATOM 5016 C CA . HIS B 1 181 ? -4.48278 11.27701 49.99947 1.000 11.69951 181 HIS B CA 1
ATOM 5017 C C . HIS B 1 181 ? -4.19636 10.18655 48.98065 1.000 14.65427 181 HIS B C 1
ATOM 5018 O O . HIS B 1 181 ? -4.79600 10.14188 47.90338 1.000 15.62896 181 HIS B O 1
ATOM 5025 N N . ALA B 1 182 ? -3.26648 9.30778 49.33300 1.000 16.31310 182 ALA B N 1
ATOM 5026 C CA . ALA B 1 182 ? -2.93743 8.20524 48.44529 1.000 16.81750 182 ALA B CA 1
ATOM 5027 C C . ALA B 1 182 ? -4.17021 7.32804 48.24140 1.000 19.15404 182 ALA B C 1
ATOM 5028 O O . ALA B 1 182 ? -4.93362 7.10332 49.18819 1.000 17.86601 182 ALA B O 1
ATOM 5030 N N . PRO B 1 183 ? -4.39220 6.80082 47.02658 1.000 17.00297 183 PRO B N 1
ATOM 5031 C CA . PRO B 1 183 ? -3.52653 6.92986 45.85057 1.000 14.92550 183 PRO B CA 1
ATOM 5032 C C . PRO B 1 183 ? -3.72294 8.20013 45.02531 1.000 14.57507 183 PRO B C 1
ATOM 5033 O O . PRO B 1 183 ? -3.12489 8.31734 43.95896 1.000 15.30030 183 PRO B O 1
ATOM 5037 N N . GLY B 1 184 ? -4.54872 9.12817 45.49824 1.000 16.13957 184 GLY B N 1
ATOM 5038 C CA . GLY B 1 184 ? -4.72454 10.38643 44.79737 1.000 14.72561 184 GLY B CA 1
ATOM 5039 C C . GLY B 1 184 ? -5.65805 10.34770 43.60895 1.000 18.74792 184 GLY B C 1
ATOM 5040 O O . GLY B 1 184 ? -5.52221 11.17068 42.69623 1.000 23.43970 184 GLY B O 1
ATOM 5041 N N . HIS B 1 185 ? -6.60342 9.41371 43.58612 1.000 16.34342 185 HIS B N 1
ATOM 5042 C CA . HIS B 1 185 ? -7.57228 9.36702 42.50442 1.000 13.75736 185 HIS B CA 1
ATOM 5043 C C . HIS B 1 185 ? -8.73700 10.30931 42.79337 1.000 13.42155 185 HIS B C 1
ATOM 5044 O O . HIS B 1 185 ? -8.98849 10.69942 43.93664 1.000 17.73646 185 HIS B O 1
ATOM 5051 N N . THR B 1 186 ? -9.45063 10.68303 41.72827 1.000 13.97958 186 THR B N 1
ATOM 5052 C CA . THR B 1 186 ? -10.58592 11.60153 41.81673 1.000 15.39207 186 THR B CA 1
ATOM 5053 C C . THR B 1 186 ? -11.75227 11.01691 41.01334 1.000 15.90469 186 THR B C 1
ATOM 5054 O O . THR B 1 186 ? -12.12627 11.53017 39.95729 1.000 18.08115 186 THR B O 1
ATOM 5058 N N . ASP B 1 187 ? -12.32584 9.93088 41.52870 1.000 16.38711 187 ASP B N 1
ATOM 5059 C CA . ASP B 1 187 ? -13.47823 9.27372 40.91567 1.000 16.26516 187 ASP B CA 1
ATOM 5060 C C . ASP B 1 187 ? -14.40653 8.84773 42.04366 1.000 17.70816 187 ASP B C 1
ATOM 5061 O O . ASP B 1 187 ? -14.06975 7.94674 42.81806 1.000 23.88922 187 ASP B O 1
ATOM 5066 N N . TRP B 1 188 ? -15.57477 9.48753 42.13403 1.000 14.86238 188 TRP B N 1
ATOM 5067 C CA . TRP B 1 188 ? -16.45592 9.23410 43.26808 1.000 15.31401 188 TRP B CA 1
ATOM 5068 C C . TRP B 1 188 ? -17.13211 7.87385 43.17062 1.000 15.04608 188 TRP B C 1
ATOM 5069 O O . TRP B 1 188 ? -17.48404 7.28857 44.20056 1.000 18.91937 188 TRP B O 1
ATOM 5080 N N . ARG B 1 189 ? -17.32239 7.35158 41.95784 1.000 15.83275 189 ARG B N 1
ATOM 5081 C CA . ARG B 1 189 ? -17.75613 5.96448 41.82701 1.000 18.99739 189 ARG B CA 1
ATOM 5082 C C . ARG B 1 189 ? -16.69844 5.01886 42.37802 1.000 17.83308 189 ARG B C 1
ATOM 5083 O O . ARG B 1 189 ? -17.00955 4.07727 43.11664 1.000 11.59862 189 ARG B O 1
ATOM 5091 N N . GLU B 1 190 ? -15.43394 5.26072 42.02470 1.000 21.81743 190 GLU B N 1
ATOM 5092 C CA . GLU B 1 190 ? -14.34287 4.45140 42.55319 1.000 11.63955 190 GLU B CA 1
ATOM 5093 C C . GLU B 1 190 ? -14.20882 4.61498 44.06038 1.000 15.38098 190 GLU B C 1
ATOM 5094 O O . GLU B 1 190 ? -13.85614 3.65871 44.76012 1.000 20.22031 190 GLU B O 1
ATOM 5100 N N . ALA B 1 191 ? -14.49633 5.81020 44.57924 1.000 11.14197 191 ALA B N 1
ATOM 5101 C CA . ALA B 1 191 ? -14.35637 6.04886 46.01149 1.000 12.02803 191 ALA B CA 1
ATOM 5102 C C . ALA B 1 191 ? -15.36057 5.22481 46.80755 1.000 13.30488 191 ALA B C 1
ATOM 5103 O O . ALA B 1 191 ? -14.99612 4.55286 47.77919 1.000 17.42267 191 ALA B O 1
ATOM 5105 N N . PHE B 1 192 ? -16.63436 5.26249 46.41077 1.000 20.22328 192 PHE B N 1
ATOM 5106 C CA . PHE B 1 192 ? -17.63807 4.46389 47.10599 1.000 18.93883 192 PHE B CA 1
ATOM 5107 C C . PHE B 1 192 ? -17.46137 2.97755 46.82721 1.000 16.56536 192 PHE B C 1
ATOM 5108 O O . PHE B 1 192 ? -17.85052 2.14294 47.65226 1.000 18.02279 192 PHE B O 1
ATOM 5116 N N . GLN B 1 193 ? -16.88389 2.62878 45.67541 1.000 18.14221 193 GLN B N 1
ATOM 5117 C CA . GLN B 1 193 ? -16.53196 1.23689 45.41945 1.000 14.45642 193 GLN B CA 1
ATOM 5118 C C . GLN B 1 193 ? -15.38471 0.79480 46.31782 1.000 16.16338 193 GLN B C 1
ATOM 5119 O O . GLN B 1 193 ? -15.39142 -0.32596 46.84099 1.000 16.71605 193 GLN B O 1
ATOM 5125 N N . ALA B 1 194 ? -14.39227 1.66566 46.51208 1.000 12.18153 194 ALA B N 1
ATOM 5126 C CA . ALA B 1 194 ? -13.30548 1.34880 47.43017 1.000 12.77533 194 ALA B CA 1
ATOM 5127 C C . ALA B 1 194 ? -13.81459 1.23465 48.86026 1.000 15.91211 194 ALA B C 1
ATOM 5128 O O . ALA B 1 194 ? -13.36175 0.37177 49.62079 1.000 17.05944 194 ALA B O 1
ATOM 5130 N N . ALA B 1 195 ? -14.76618 2.09194 49.24113 1.000 13.32352 195 ALA B N 1
ATOM 5131 C CA . ALA B 1 195 ? -15.29462 2.05642 50.60030 1.000 10.48756 195 ALA B CA 1
ATOM 5132 C C . ALA B 1 195 ? -15.99043 0.73654 50.89836 1.000 14.02963 195 ALA B C 1
ATOM 5133 O O . ALA B 1 195 ? -15.93559 0.24829 52.03302 1.000 13.26125 195 ALA B O 1
ATOM 5135 N N . HIS B 1 196 ? -16.64629 0.14450 49.89831 1.000 16.34034 196 HIS B N 1
ATOM 5136 C CA . HIS B 1 196 ? -17.31877 -1.13119 50.11513 1.000 13.48362 196 HIS B CA 1
ATOM 5137 C C . HIS B 1 196 ? -16.31582 -2.27145 50.22949 1.000 14.09229 196 HIS B C 1
ATOM 5138 O O . HIS B 1 196 ? -16.48089 -3.16931 51.06315 1.000 18.25710 196 HIS B O 1
ATOM 5145 N N . HIS B 1 197 ? -15.27004 -2.25583 49.40079 1.000 15.37412 197 HIS B N 1
ATOM 5146 C CA . HIS B 1 197 ? -14.25538 -3.29907 49.48712 1.000 12.11605 197 HIS B CA 1
ATOM 5147 C C . HIS B 1 197 ? -13.42760 -3.16971 50.75814 1.000 17.69145 197 HIS B C 1
ATOM 5148 O O . HIS B 1 197 ? -12.88906 -4.16833 51.24894 1.000 22.23315 197 HIS B O 1
ATOM 5155 N N . ILE B 1 198 ? -13.31235 -1.95825 51.30408 1.000 16.97597 198 ILE B N 1
ATOM 5156 C CA . ILE B 1 198 ? -12.64075 -1.79057 52.58848 1.000 14.91220 198 ILE B CA 1
ATOM 5157 C C . ILE B 1 198 ? -13.50278 -2.35689 53.70937 1.000 19.00897 198 ILE B C 1
ATOM 5158 O O . ILE B 1 198 ? -13.01751 -3.09163 54.57816 1.000 21.30587 198 ILE B O 1
ATOM 5163 N N . LEU B 1 199 ? -14.79605 -2.01898 53.70691 1.000 17.34973 199 LEU B N 1
ATOM 5164 C CA . LEU B 1 199 ? -15.72439 -2.61670 54.66182 1.000 17.71394 199 LEU B CA 1
ATOM 5165 C C . LEU B 1 199 ? -15.75948 -4.13211 54.51415 1.000 18.49861 199 LEU B C 1
ATOM 5166 O O . LEU B 1 199 ? -15.79885 -4.86228 55.51168 1.000 18.64707 199 LEU B O 1
ATOM 5171 N N . TYR B 1 200 ? -15.74526 -4.62146 53.27240 1.000 17.39446 200 TYR B N 1
ATOM 5172 C CA . TYR B 1 200 ? -15.75748 -6.06083 53.03609 1.000 18.07253 200 TYR B CA 1
ATOM 5173 C C . TYR B 1 200 ? -14.47435 -6.71372 53.53542 1.000 19.92848 200 TYR B C 1
ATOM 5174 O O . TYR B 1 200 ? -14.51086 -7.81201 54.10245 1.000 20.53917 200 TYR B O 1
ATOM 5183 N N . SER B 1 201 ? -13.33041 -6.05256 53.33769 1.000 17.69226 201 SER B N 1
ATOM 5184 C CA . SER B 1 201 ? -12.07013 -6.59236 53.83760 1.000 16.34304 201 SER B CA 1
ATOM 5185 C C . SER B 1 201 ? -12.05279 -6.66312 55.35873 1.000 16.45824 201 SER B C 1
ATOM 5186 O O . SER B 1 201 ? -11.40459 -7.54819 55.92840 1.000 18.71641 201 SER B O 1
ATOM 5189 N N . HIS B 1 202 ? -12.75114 -5.74461 56.03050 1.000 17.04336 202 HIS B N 1
ATOM 5190 C CA . HIS B 1 202 ? -12.84056 -5.80326 57.48573 1.000 12.96543 202 HIS B CA 1
ATOM 5191 C C . HIS B 1 202 ? -13.60640 -7.03984 57.93694 1.000 16.44496 202 HIS B C 1
ATOM 5192 O O . HIS B 1 202 ? -13.19707 -7.71815 58.88620 1.000 19.98887 202 HIS B O 1
ATOM 5199 N N . GLY B 1 203 ? -14.71800 -7.34945 57.26791 1.000 16.77350 203 GLY B N 1
ATOM 5200 C CA . GLY B 1 203 ? -15.48978 -8.52266 57.64195 1.000 15.39356 203 GLY B CA 1
ATOM 5201 C C . GLY B 1 203 ? -14.73222 -9.81790 57.42350 1.000 18.48242 203 GLY B C 1
ATOM 5202 O O . GLY B 1 203 ? -14.81188 -10.73956 58.23950 1.000 22.19566 203 GLY B O 1
ATOM 5203 N N . LEU B 1 204 ? -13.98514 -9.90632 56.31975 1.000 17.91800 204 LEU B N 1
ATOM 5204 C CA . LEU B 1 204 ? -13.17896 -11.09640 56.06941 1.000 19.01531 204 LEU B CA 1
ATOM 5205 C C . LEU B 1 204 ? -12.07088 -11.25415 57.10299 1.000 19.00755 204 LEU B C 1
ATOM 5206 O O . LEU B 1 204 ? -11.72998 -12.38283 57.47536 1.000 18.92301 204 LEU B O 1
ATOM 5211 N N . ALA B 1 205 ? -11.50008 -10.14322 57.57686 1.000 17.90885 205 ALA B N 1
ATOM 5212 C CA . ALA B 1 205 ? -10.44067 -10.22682 58.57662 1.000 14.63856 205 ALA B CA 1
ATOM 5213 C C . ALA B 1 205 ? -10.98358 -10.62842 59.94183 1.000 19.23572 205 ALA B C 1
ATOM 5214 O O . ALA B 1 205 ? -10.27874 -11.28129 60.71947 1.000 23.18139 205 ALA B O 1
ATOM 5216 N N . VAL B 1 206 ? -12.22129 -10.24555 60.25704 1.000 16.62486 206 VAL B N 1
ATOM 5217 C CA . VAL B 1 206 ? -12.82488 -10.68723 61.50903 1.000 19.56958 206 VAL B CA 1
ATOM 5218 C C . VAL B 1 206 ? -13.12290 -12.17820 61.45467 1.000 21.83931 206 VAL B C 1
ATOM 5219 O O . VAL B 1 206 ? -12.84521 -12.91617 62.40804 1.000 28.23889 206 VAL B O 1
ATOM 5223 N N . GLN B 1 207 ? -13.68878 -12.64580 60.33939 1.000 19.65638 207 GLN B N 1
ATOM 5224 C CA . GLN B 1 207 ? -13.93186 -14.07474 60.17826 1.000 20.51623 207 GLN B CA 1
ATOM 5225 C C . GLN B 1 207 ? -12.63791 -14.86482 60.30067 1.000 20.72582 207 GLN B C 1
ATOM 5226 O O . GLN B 1 207 ? -12.60295 -15.91978 60.94490 1.000 24.41287 207 GLN B O 1
ATOM 5232 N N . ALA B 1 208 ? -11.55923 -14.36315 59.69624 1.000 22.17633 208 ALA B N 1
ATOM 5233 C CA . ALA B 1 208 ? -10.26423 -15.01285 59.85008 1.000 23.25047 208 ALA B CA 1
ATOM 5234 C C . ALA B 1 208 ? -9.78707 -14.96442 61.29430 1.000 25.06796 208 ALA B C 1
ATOM 5235 O O . ALA B 1 208 ? -9.08031 -15.87332 61.74293 1.000 27.75274 208 ALA B O 1
ATOM 5237 N N . HIS B 1 209 ? -10.17109 -13.92354 62.03933 1.000 25.87097 209 HIS B N 1
ATOM 5238 C CA . HIS B 1 209 ? -9.74140 -13.81078 63.42972 1.000 22.42897 209 HIS B CA 1
ATOM 5239 C C . HIS B 1 209 ? -10.48117 -14.79729 64.32304 1.000 26.71871 209 HIS B C 1
ATOM 5240 O O . HIS B 1 209 ? -9.88323 -15.39176 65.22772 1.000 27.22875 209 HIS B O 1
ATOM 5247 N N . ARG B 1 210 ? -11.78496 -14.97496 64.09517 1.000 28.69190 210 ARG B N 1
ATOM 5248 C CA . ARG B 1 210 ? -12.56261 -15.90404 64.90589 1.000 26.11083 210 ARG B CA 1
ATOM 5249 C C . ARG B 1 210 ? -12.10022 -17.34489 64.73516 1.000 27.35145 210 ARG B C 1
ATOM 5250 O O . ARG B 1 210 ? -12.39614 -18.18320 65.59307 1.000 33.93458 210 ARG B O 1
ATOM 5258 N N . ALA B 1 211 ? -11.38336 -17.64805 63.65374 1.000 24.03547 211 ALA B N 1
ATOM 5259 C CA . ALA B 1 211 ? -10.76954 -18.95291 63.45074 1.000 30.11183 211 ALA B CA 1
ATOM 5260 C C . ALA B 1 211 ? -9.25218 -18.89865 63.56605 1.000 28.90953 211 ALA B C 1
ATOM 5261 O O . ALA B 1 211 ? -8.57732 -19.87456 63.22308 1.000 31.16573 211 ALA B O 1
ATOM 5263 N N . SER B 1 212 ? -8.70227 -17.78455 64.05019 1.000 34.30288 212 SER B N 1
ATOM 5264 C CA . SER B 1 212 ? -7.26219 -17.56483 64.05340 1.000 34.58155 212 SER B CA 1
ATOM 5265 C C . SER B 1 212 ? -6.55902 -18.15009 65.26800 1.000 38.05653 212 SER B C 1
ATOM 5266 O O . SER B 1 212 ? -5.32371 -18.18937 65.27793 1.000 50.30651 212 SER B O 1
ATOM 5269 N N . SER B 1 213 ? -7.30506 -18.58532 66.28287 1.000 34.51485 213 SER B N 1
ATOM 5270 C CA . SER B 1 213 ? -6.79324 -19.04222 67.57252 1.000 49.78269 213 SER B CA 1
ATOM 5271 C C . SER B 1 213 ? -6.18096 -17.91483 68.39240 1.000 43.14704 213 SER B C 1
ATOM 5272 O O . SER B 1 213 ? -5.61727 -18.17587 69.46323 1.000 34.32551 213 SER B O 1
ATOM 5275 N N . HIS B 1 214 ? -6.26806 -16.67139 67.92552 1.000 36.55557 214 HIS B N 1
ATOM 5276 C CA . HIS B 1 214 ? -5.87079 -15.53309 68.74334 1.000 28.51077 214 HIS B CA 1
ATOM 5277 C C . HIS B 1 214 ? -6.91969 -15.30745 69.82524 1.000 32.17627 214 HIS B C 1
ATOM 5278 O O . HIS B 1 214 ? -8.10399 -15.12723 69.52348 1.000 34.88410 214 HIS B O 1
ATOM 5285 N N . LYS B 1 215 ? -6.49117 -15.32928 71.08453 1.000 28.93353 215 LYS B N 1
ATOM 5286 C CA . LYS B 1 215 ? -7.40327 -15.24546 72.21670 1.000 27.18769 215 LYS B CA 1
ATOM 5287 C C . LYS B 1 215 ? -7.73723 -13.81216 72.60873 1.000 32.25402 215 LYS B C 1
ATOM 5288 O O . LYS B 1 215 ? -8.34498 -13.59805 73.66267 1.000 32.48128 215 LYS B O 1
ATOM 5290 N N . GLY B 1 216 ? -7.36001 -12.82916 71.79029 1.000 29.06459 216 GLY B N 1
ATOM 5291 C CA . GLY B 1 216 ? -7.60765 -11.43881 72.09316 1.000 22.57544 216 GLY B CA 1
ATOM 5292 C C . GLY B 1 216 ? -8.77123 -10.86233 71.29934 1.000 18.02442 216 GLY B C 1
ATOM 5293 O O . GLY B 1 216 ? -9.41462 -11.52736 70.49152 1.000 18.52531 216 GLY B O 1
ATOM 5294 N N . GLN B 1 217 ? -9.02876 -9.58295 71.55144 1.000 22.74618 217 GLN B N 1
ATOM 5295 C CA . GLN B 1 217 ? -10.12959 -8.88353 70.91131 1.000 22.97441 217 GLN B CA 1
ATOM 5296 C C . GLN B 1 217 ? -9.72126 -8.37666 69.53085 1.000 21.72509 217 GLN B C 1
ATOM 5297 O O . GLN B 1 217 ? -8.53896 -8.19715 69.22722 1.000 22.75703 217 GLN B O 1
ATOM 5303 N N . ILE B 1 218 ? -10.72640 -8.14700 68.68911 1.000 23.55999 218 ILE B N 1
ATOM 5304 C CA . ILE B 1 218 ? -10.53455 -7.52459 67.38478 1.000 20.57826 218 ILE B CA 1
ATOM 5305 C C . ILE B 1 218 ? -11.70033 -6.57799 67.13090 1.000 16.92603 218 ILE B C 1
ATOM 5306 O O . ILE B 1 218 ? -12.83952 -6.85824 67.51866 1.000 19.43098 218 ILE B O 1
ATOM 5311 N N . GLY B 1 219 ? -11.40929 -5.44411 66.49892 1.000 14.53598 219 GLY B N 1
ATOM 5312 C CA . GLY B 1 219 ? -12.42996 -4.46717 66.17420 1.000 14.48756 219 GLY B CA 1
ATOM 5313 C C . GLY B 1 219 ? -12.03536 -3.62030 64.98340 1.000 9.88739 219 GLY B C 1
ATOM 5314 O O . GLY B 1 219 ? -11.20379 -4.03405 64.16961 1.000 13.93081 219 GLY B O 1
ATOM 5315 N N . ILE B 1 220 ? -12.61770 -2.42775 64.86785 1.000 9.16003 220 ILE B N 1
ATOM 5316 C CA . ILE B 1 220 ? -12.29806 -1.50768 63.78371 1.000 10.46834 220 ILE B CA 1
ATOM 5317 C C . ILE B 1 220 ? -12.39203 -0.08476 64.31588 1.000 12.15961 220 ILE B C 1
ATOM 5318 O O . ILE B 1 220 ? -13.19267 0.21394 65.20672 1.000 13.21154 220 ILE B O 1
ATOM 5323 N N . THR B 1 221 ? -11.55516 0.79379 63.77010 1.000 14.06195 221 THR B N 1
ATOM 5324 C CA . THR B 1 221 ? -11.47157 2.18440 64.19278 1.000 15.93265 221 THR B CA 1
ATOM 5325 C C . THR B 1 221 ? -12.06636 3.08466 63.11598 1.000 13.07272 221 THR B C 1
ATOM 5326 O O . THR B 1 221 ? -11.68061 2.99747 61.94566 1.000 13.12195 221 THR B O 1
ATOM 5330 N N . LEU B 1 222 ? -13.00912 3.93814 63.51168 1.000 14.22849 222 LEU B N 1
ATOM 5331 C CA . LEU B 1 222 ? -13.67080 4.86896 62.60812 1.000 14.55145 222 LEU B CA 1
ATOM 5332 C C . LEU B 1 222 ? -13.50713 6.29042 63.12439 1.000 14.91378 222 LEU B C 1
ATOM 5333 O O . LEU B 1 222 ? -13.53625 6.52634 64.33582 1.000 16.29648 222 LEU B O 1
ATOM 5338 N N . ASN B 1 223 ? -13.34527 7.23783 62.20563 1.000 12.29291 223 ASN B N 1
ATOM 5339 C CA . ASN B 1 223 ? -13.26485 8.64821 62.55806 1.000 15.65022 223 ASN B CA 1
ATOM 5340 C C . ASN B 1 223 ? -14.62197 9.30234 62.34220 1.000 18.82408 223 ASN B C 1
ATOM 5341 O O . ASN B 1 223 ? -15.26439 9.09181 61.30795 1.000 24.66141 223 ASN B O 1
ATOM 5346 N N . PHE B 1 224 ? -15.05825 10.08070 63.32546 1.000 19.00440 224 PHE B N 1
ATOM 5347 C CA . PHE B 1 224 ? -16.32516 10.79071 63.26761 1.000 17.22752 224 PHE B CA 1
ATOM 5348 C C . PHE B 1 224 ? -16.07884 12.27999 63.44194 1.000 22.22288 224 PHE B C 1
ATOM 5349 O O . PHE B 1 224 ? -15.19356 12.68911 64.19987 1.000 23.29523 224 PHE B O 1
ATOM 5357 N N . THR B 1 225 ? -16.86406 13.08592 62.73677 1.000 20.32346 225 THR B N 1
ATOM 5358 C CA . THR B 1 225 ? -16.86081 14.53384 62.90328 1.000 16.32069 225 THR B CA 1
ATOM 5359 C C . THR B 1 225 ? -18.29237 14.95545 63.19285 1.000 22.99630 225 THR B C 1
ATOM 5360 O O . THR B 1 225 ? -19.14842 14.90652 62.30261 1.000 24.44733 225 THR B O 1
ATOM 5364 N N . TRP B 1 226 ? -18.55599 15.33743 64.44065 1.000 27.62971 226 TRP B N 1
ATOM 5365 C CA . TRP B 1 226 ? -19.87923 15.82256 64.80117 1.000 25.68214 226 TRP B CA 1
ATOM 5366 C C . TRP B 1 226 ? -20.23782 17.02923 63.94666 1.000 29.14603 226 TRP B C 1
ATOM 5367 O O . TRP B 1 226 ? -19.40243 17.89821 63.68685 1.000 31.96981 226 TRP B O 1
ATOM 5378 N N . VAL B 1 227 ? -21.48232 17.07318 63.48717 1.000 25.36294 227 VAL B N 1
ATOM 5379 C CA . VAL B 1 227 ? -21.94530 18.13685 62.60764 1.000 30.52677 227 VAL B CA 1
ATOM 5380 C C . VAL B 1 227 ? -23.11394 18.84422 63.27513 1.000 32.67107 227 VAL B C 1
ATOM 5381 O O . VAL B 1 227 ? -24.03149 18.19530 63.79181 1.000 36.12486 227 VAL B O 1
ATOM 5385 N N . ASP B 1 228 ? -23.06611 20.17068 63.27971 1.000 26.95142 228 ASP B N 1
ATOM 5386 C CA . ASP B 1 228 ? -24.13998 20.99966 63.79884 1.000 30.77145 228 ASP B CA 1
ATOM 5387 C C . ASP B 1 228 ? -24.61589 21.93081 62.69597 1.000 30.39410 228 ASP B C 1
ATOM 5388 O O . ASP B 1 228 ? -23.80396 22.49864 61.95854 1.000 31.39344 228 ASP B O 1
ATOM 5393 N N . ALA B 1 229 ? -25.93302 22.06933 62.57584 1.000 30.61911 229 ALA B N 1
ATOM 5394 C CA . ALA B 1 229 ? -26.49374 22.94377 61.55804 1.000 29.13170 229 ALA B CA 1
ATOM 5395 C C . ALA B 1 229 ? -26.05320 24.38111 61.79734 1.000 31.92072 229 ALA B C 1
ATOM 5396 O O . ALA B 1 229 ? -26.03147 24.86194 62.93400 1.000 30.69775 229 ALA B O 1
ATOM 5398 N N . ALA B 1 230 ? -25.68223 25.06421 60.71266 1.000 30.03411 230 ALA B N 1
ATOM 5399 C CA . ALA B 1 230 ? -25.28925 26.46402 60.82800 1.000 34.44286 230 ALA B CA 1
ATOM 5400 C C . ALA B 1 230 ? -26.45183 27.32492 61.30133 1.000 37.61225 230 ALA B C 1
ATOM 5401 O O . ALA B 1 230 ? -26.27479 28.21404 62.14134 1.000 37.61446 230 ALA B O 1
ATOM 5403 N N . THR B 1 231 ? -27.64915 27.07559 60.77554 1.000 39.33965 231 THR B N 1
ATOM 5404 C CA . THR B 1 231 ? -28.81599 27.87650 61.11577 1.000 29.90030 231 THR B CA 1
ATOM 5405 C C . THR B 1 231 ? -29.99322 26.99358 61.48538 1.000 28.88373 231 THR B C 1
ATOM 5406 O O . THR B 1 231 ? -29.85289 25.77557 61.64083 1.000 29.19029 231 THR B O 1
ATOM 5410 N N . ASP B 1 232 ? -31.16344 27.60596 61.61657 1.000 34.35033 232 ASP B N 1
ATOM 5411 C CA . ASP B 1 232 ? -32.40685 26.85509 61.69712 1.000 31.91112 232 ASP B CA 1
ATOM 5412 C C . ASP B 1 232 ? -33.06436 26.66249 60.33449 1.000 31.56746 232 ASP B C 1
ATOM 5413 O O . ASP B 1 232 ? -34.13383 26.04850 60.26239 1.000 32.60908 232 ASP B O 1
ATOM 5418 N N . SER B 1 233 ? -32.43771 27.14422 59.25866 1.000 29.21901 233 SER B N 1
ATOM 5419 C CA . SER B 1 233 ? -33.03531 27.06514 57.92926 1.000 29.71832 233 SER B CA 1
ATOM 5420 C C . SER B 1 233 ? -33.19397 25.61522 57.48580 1.000 32.30023 233 SER B C 1
ATOM 5421 O O . SER B 1 233 ? -32.27321 24.80520 57.61848 1.000 34.83457 233 SER B O 1
ATOM 5424 N N . ALA B 1 234 ? -34.36753 25.30263 56.92385 1.000 27.88179 234 ALA B N 1
ATOM 5425 C CA . ALA B 1 234 ? -34.70269 23.92964 56.55374 1.000 29.89836 234 ALA B CA 1
ATOM 5426 C C . ALA B 1 234 ? -33.67740 23.29372 55.62193 1.000 31.05515 234 ALA B C 1
ATOM 5427 O O . ALA B 1 234 ? -33.58467 22.06222 55.57306 1.000 29.08871 234 ALA B O 1
ATOM 5429 N N . THR B 1 235 ? -32.90850 24.09465 54.88299 1.000 28.41847 235 THR B N 1
ATOM 5430 C CA . THR B 1 235 ? -31.89158 23.52729 54.00553 1.000 32.49175 235 THR B CA 1
ATOM 5431 C C . THR B 1 235 ? -30.59151 23.25909 54.75410 1.000 33.01756 235 THR B C 1
ATOM 5432 O O . THR B 1 235 ? -29.89670 22.27950 54.46067 1.000 35.02998 235 THR B O 1
ATOM 5436 N N . ASP B 1 236 ? -30.24057 24.12103 55.71284 1.000 30.44214 236 ASP B N 1
ATOM 5437 C CA . ASP B 1 236 ? -29.04973 23.87647 56.52080 1.000 34.07810 236 ASP B CA 1
ATOM 5438 C C . ASP B 1 236 ? -29.23962 22.65724 57.41048 1.000 33.19629 236 ASP B C 1
ATOM 5439 O O . ASP B 1 236 ? -28.29545 21.89347 57.64362 1.000 28.31745 236 ASP B O 1
ATOM 5444 N N . GLN B 1 237 ? -30.45781 22.45703 57.91214 1.000 34.17291 237 GLN B N 1
ATOM 5445 C CA . GLN B 1 237 ? -30.76336 21.21803 58.61530 1.000 33.83624 237 GLN B CA 1
ATOM 5446 C C . GLN B 1 237 ? -30.63587 20.01749 57.69864 1.000 29.87080 237 GLN B C 1
ATOM 5447 O O . GLN B 1 237 ? -30.17907 18.94911 58.12135 1.000 36.33882 237 GLN B O 1
ATOM 5453 N N . ALA B 1 238 ? -31.08165 20.15925 56.45219 1.000 29.92451 238 ALA B N 1
ATOM 5454 C CA . ALA B 1 238 ? -30.99512 19.05082 55.51390 1.000 36.37797 238 ALA B CA 1
ATOM 5455 C C . ALA B 1 238 ? -29.55203 18.78756 55.11286 1.000 31.47652 238 ALA B C 1
ATOM 5456 O O . ALA B 1 238 ? -29.14225 17.62920 54.98152 1.000 26.30134 238 ALA B O 1
ATOM 5458 N N . ALA B 1 239 ? -28.76498 19.84946 54.92027 1.000 28.83692 239 ALA B N 1
ATOM 5459 C CA . ALA B 1 239 ? -27.36816 19.67221 54.53754 1.000 32.67432 239 ALA B CA 1
ATOM 5460 C C . ALA B 1 239 ? -26.56806 19.01748 55.65536 1.000 28.98468 239 ALA B C 1
ATOM 5461 O O . ALA B 1 239 ? -25.75523 18.12092 55.40054 1.000 30.39039 239 ALA B O 1
ATOM 5463 N N . ALA B 1 240 ? -26.77994 19.45449 56.89963 1.000 24.83663 240 ALA B N 1
ATOM 5464 C CA . ALA B 1 240 ? -26.10665 18.81693 58.02518 1.000 27.40707 240 ALA B CA 1
ATOM 5465 C C . ALA B 1 240 ? -26.48186 17.34584 58.13100 1.000 25.92156 240 ALA B C 1
ATOM 5466 O O . ALA B 1 240 ? -25.65001 16.51928 58.52239 1.000 22.96503 240 ALA B O 1
ATOM 5468 N N . GLU B 1 241 ? -27.72431 17.00072 57.78342 1.000 25.56299 241 GLU B N 1
ATOM 5469 C CA . GLU B 1 241 ? -28.10893 15.59535 57.71176 1.000 29.68793 241 GLU B CA 1
ATOM 5470 C C . GLU B 1 241 ? -27.32013 14.86922 56.63052 1.000 26.07037 241 GLU B C 1
ATOM 5471 O O . GLU B 1 241 ? -26.89270 13.72495 56.82418 1.000 25.33486 241 GLU B O 1
ATOM 5477 N N . VAL B 1 242 ? -27.11901 15.52053 55.48271 1.000 25.31663 242 VAL B N 1
ATOM 5478 C CA . VAL B 1 242 ? -26.36041 14.90625 54.39774 1.000 25.84885 242 VAL B CA 1
ATOM 5479 C C . VAL B 1 242 ? -24.90825 14.69893 54.80994 1.000 26.62888 242 VAL B C 1
ATOM 5480 O O . VAL B 1 242 ? -24.31281 13.65023 54.53396 1.000 23.93755 242 VAL B O 1
ATOM 5484 N N . SER B 1 243 ? -24.31613 15.68735 55.48184 1.000 25.04606 243 SER B N 1
ATOM 5485 C CA . SER B 1 243 ? -22.93067 15.54911 55.91483 1.000 20.92130 243 SER B CA 1
ATOM 5486 C C . SER B 1 243 ? -22.80354 14.53943 57.04880 1.000 18.78492 243 SER B C 1
ATOM 5487 O O . SER B 1 243 ? -21.82083 13.79205 57.11098 1.000 25.51150 243 SER B O 1
ATOM 5490 N N . HIS B 1 244 ? -23.78597 14.50271 57.95390 1.000 20.26005 244 HIS B N 1
ATOM 5491 C CA . HIS B 1 244 ? -23.75629 13.53042 59.04322 1.000 17.55111 244 HIS B CA 1
ATOM 5492 C C . HIS B 1 244 ? -23.71631 12.10631 58.50927 1.000 19.54895 244 HIS B C 1
ATOM 5493 O O . HIS B 1 244 ? -22.95415 11.26848 59.00521 1.000 24.32788 244 HIS B O 1
ATOM 5500 N N . ALA B 1 245 ? -24.53546 11.81186 57.49973 1.000 21.44343 245 ALA B N 1
ATOM 5501 C CA . ALA B 1 245 ? -24.51263 10.48373 56.90266 1.000 20.77327 245 ALA B CA 1
ATOM 5502 C C . ALA B 1 245 ? -23.21456 10.23383 56.14942 1.000 16.54573 245 ALA B C 1
ATOM 5503 O O . ALA B 1 245 ? -22.72901 9.09750 56.11432 1.000 19.84763 245 ALA B O 1
ATOM 5505 N N . PHE B 1 246 ? -22.63607 11.27768 55.55253 1.000 15.82677 246 PHE B N 1
ATOM 5506 C CA . PHE B 1 246 ? -21.41208 11.10581 54.77704 1.000 17.02073 246 PHE B CA 1
ATOM 5507 C C . PHE B 1 246 ? -20.23315 10.75471 55.67637 1.000 20.81234 246 PHE B C 1
ATOM 5508 O O . PHE B 1 246 ? -19.46862 9.82873 55.38130 1.000 21.49731 246 PHE B O 1
ATOM 5516 N N . ASN B 1 247 ? -20.07352 11.47974 56.78283 1.000 21.29516 247 ASN B N 1
ATOM 5517 C CA . ASN B 1 247 ? -18.90776 11.31739 57.64285 1.000 22.43408 247 ASN B CA 1
ATOM 5518 C C . ASN B 1 247 ? -19.07979 10.21005 58.67562 1.000 23.98752 247 ASN B C 1
ATOM 5519 O O . ASN B 1 247 ? -18.15975 9.40970 58.88016 1.000 22.25668 247 ASN B O 1
ATOM 5524 N N . ASN B 1 248 ? -20.24057 10.14110 59.32651 1.000 17.62229 248 ASN B N 1
ATOM 5525 C CA . ASN B 1 248 ? -20.40460 9.31079 60.51310 1.000 20.30892 248 ASN B CA 1
ATOM 5526 C C . ASN B 1 248 ? -21.17192 8.01855 60.26974 1.000 22.44551 248 ASN B C 1
ATOM 5527 O O . ASN B 1 248 ? -20.86790 7.00752 60.91130 1.000 20.20462 248 ASN B O 1
ATOM 5532 N N . ARG B 1 249 ? -22.15043 8.01547 59.36478 1.000 20.22637 249 ARG B N 1
ATOM 5533 C CA . ARG B 1 249 ? -23.04802 6.87500 59.22798 1.000 14.10070 249 ARG B CA 1
ATOM 5534 C C . ARG B 1 249 ? -22.62019 5.87484 58.16270 1.000 17.24790 249 ARG B C 1
ATOM 5535 O O . ARG B 1 249 ? -23.06132 4.72076 58.21083 1.000 19.36652 249 ARG B O 1
ATOM 5543 N N . TRP B 1 250 ? -21.77749 6.27753 57.20910 1.000 17.11437 250 TRP B N 1
ATOM 5544 C CA . TRP B 1 250 ? -21.54855 5.43759 56.03708 1.000 14.96999 250 TRP B CA 1
ATOM 5545 C C . TRP B 1 250 ? -20.81147 4.14892 56.37823 1.000 14.24359 250 TRP B C 1
ATOM 5546 O O . TRP B 1 250 ? -20.95359 3.15252 55.66137 1.000 14.27078 250 TRP B O 1
ATOM 5557 N N . PHE B 1 251 ? -20.02590 4.13986 57.44989 1.000 14.68565 251 PHE B N 1
ATOM 5558 C CA . PHE B 1 251 ? -19.24037 2.96662 57.81335 1.000 14.37648 251 PHE B CA 1
ATOM 5559 C C . PHE B 1 251 ? -19.67275 2.32736 59.12215 1.000 16.65744 251 PHE B C 1
ATOM 5560 O O . PHE B 1 251 ? -19.63753 1.10071 59.24323 1.000 17.11410 251 PHE B O 1
ATOM 5568 N N . LEU B 1 252 ? -20.08773 3.12640 60.10595 1.000 11.92798 252 LEU B N 1
ATOM 5569 C CA . LEU B 1 252 ? -20.48841 2.56810 61.39277 1.000 17.07447 252 LEU B CA 1
ATOM 5570 C C . LEU B 1 252 ? -21.72242 1.68599 61.25111 1.000 18.64431 252 LEU B C 1
ATOM 5571 O O . LEU B 1 252 ? -21.75766 0.55866 61.75807 1.000 23.48026 252 LEU B O 1
ATOM 5576 N N . GLU B 1 253 ? -22.74168 2.18081 60.56088 1.000 8.88276 253 GLU B N 1
ATOM 5577 C CA . GLU B 1 253 ? -24.01290 1.47634 60.47122 1.000 14.86090 253 GLU B CA 1
ATOM 5578 C C . GLU B 1 253 ? -23.90188 0.17304 59.68037 1.000 19.49860 253 GLU B C 1
ATOM 5579 O O . GLU B 1 253 ? -24.51894 -0.82433 60.07649 1.000 24.35595 253 GLU B O 1
ATOM 5585 N N . PRO B 1 254 ? -23.15021 0.11614 58.57104 1.000 24.46063 254 PRO B N 1
ATOM 5586 C CA . PRO B 1 254 ? -22.91045 -1.20179 57.95614 1.000 25.43676 254 PRO B CA 1
ATOM 5587 C C . PRO B 1 254 ? -22.19436 -2.16899 58.88257 1.000 22.85934 254 PRO B C 1
ATOM 5588 O O . PRO B 1 254 ? -22.52224 -3.36225 58.90071 1.000 27.88309 254 PRO B O 1
ATOM 5592 N N . VAL B 1 255 ? -21.22614 -1.68281 59.66335 1.000 22.88603 255 VAL B N 1
ATOM 5593 C CA . VAL B 1 255 ? -20.52851 -2.54804 60.60945 1.000 23.19273 255 VAL B CA 1
ATOM 5594 C C . VAL B 1 255 ? -21.47172 -3.01831 61.70996 1.000 28.05824 255 VAL B C 1
ATOM 5595 O O . VAL B 1 255 ? -21.40044 -4.17417 62.14766 1.000 27.89765 255 VAL B O 1
ATOM 5599 N N . ALA B 1 256 ? -22.38969 -2.15490 62.15143 1.000 20.38654 256 ALA B N 1
ATOM 5600 C CA . ALA B 1 256 ? -23.25851 -2.43078 63.29034 1.000 20.10554 256 ALA B CA 1
ATOM 5601 C C . ALA B 1 256 ? -24.48034 -3.27255 62.93044 1.000 27.19474 256 ALA B C 1
ATOM 5602 O O . ALA B 1 256 ? -25.51009 -3.16766 63.60735 1.000 29.63680 256 ALA B O 1
ATOM 5604 N N . GLY B 1 257 ? -24.40290 -4.10790 61.89302 1.000 31.32983 257 GLY B N 1
ATOM 5605 C CA . GLY B 1 257 ? -25.51091 -4.96293 61.51919 1.000 33.72989 257 GLY B CA 1
ATOM 5606 C C . GLY B 1 257 ? -26.55748 -4.32239 60.63552 1.000 31.64311 257 GLY B C 1
ATOM 5607 O O . GLY B 1 257 ? -27.28765 -5.04194 59.94439 1.000 30.41143 257 GLY B O 1
ATOM 5608 N N . ARG B 1 258 ? -26.66784 -2.99817 60.64267 1.000 35.60856 258 ARG B N 1
ATOM 5609 C CA . ARG B 1 258 ? -27.54437 -2.29682 59.72198 1.000 27.86061 258 ARG B CA 1
ATOM 5610 C C . ARG B 1 258 ? -26.86378 -2.19053 58.35782 1.000 38.09999 258 ARG B C 1
ATOM 5611 O O . ARG B 1 258 ? -25.75898 -2.69754 58.14419 1.000 37.16037 258 ARG B O 1
ATOM 5619 N N . GLY B 1 259 ? -27.52741 -1.52651 57.41235 1.000 29.84688 259 GLY B N 1
ATOM 5620 C CA . GLY B 1 259 ? -26.98362 -1.32332 56.08892 1.000 26.39462 259 GLY B CA 1
ATOM 5621 C C . GLY B 1 259 ? -26.41265 0.07176 55.90506 1.000 23.47126 259 GLY B C 1
ATOM 5622 O O . GLY B 1 259 ? -26.19107 0.82330 56.85669 1.000 33.22364 259 GLY B O 1
ATOM 5623 N N . TYR B 1 260 ? -26.15953 0.41074 54.64437 1.000 19.37870 260 TYR B N 1
ATOM 5624 C CA . TYR B 1 260 ? -25.79159 1.77482 54.31091 1.000 19.96330 260 TYR B CA 1
ATOM 5625 C C . TYR B 1 260 ? -26.97227 2.70623 54.58290 1.000 22.69668 260 TYR B C 1
ATOM 5626 O O . TYR B 1 260 ? -28.13030 2.31439 54.41286 1.000 26.52386 260 TYR B O 1
ATOM 5635 N N . PRO B 1 261 ? -26.70717 3.94373 55.02308 1.000 16.51527 261 PRO B N 1
ATOM 5636 C CA . PRO B 1 261 ? -27.80110 4.90905 55.20664 1.000 22.30601 261 PRO B CA 1
ATOM 5637 C C . PRO B 1 261 ? -28.58835 5.10362 53.92207 1.000 14.06239 261 PRO B C 1
ATOM 5638 O O . PRO B 1 261 ? -28.07851 5.66562 52.94897 1.000 19.35202 261 PRO B O 1
ATOM 5642 N N . GLN B 1 262 ? -29.83847 4.63519 53.91830 1.000 18.99520 262 GLN B N 1
ATOM 5643 C CA . GLN B 1 262 ? -30.56899 4.47072 52.66525 1.000 20.22695 262 GLN B CA 1
ATOM 5644 C C . GLN B 1 262 ? -30.86359 5.80662 51.99589 1.000 23.19574 262 GLN B C 1
ATOM 5645 O O . GLN B 1 262 ? -30.69160 5.94416 50.77868 1.000 22.07677 262 GLN B O 1
ATOM 5651 N N . GLU B 1 263 ? -31.31476 6.79920 52.76524 1.000 23.72916 263 GLU B N 1
ATOM 5652 C CA . GLU B 1 263 ? -31.69381 8.07512 52.16598 1.000 25.19658 263 GLU B CA 1
ATOM 5653 C C . GLU B 1 263 ? -30.49079 8.76041 51.53003 1.000 20.45302 263 GLU B C 1
ATOM 5654 O O . GLU B 1 263 ? -30.56963 9.25837 50.40089 1.000 19.13787 263 GLU B O 1
ATOM 5660 N N . PHE B 1 264 ? -29.35977 8.78408 52.23741 1.000 19.68075 264 PHE B N 1
ATOM 5661 C CA . PHE B 1 264 ? -28.15333 9.37174 51.66683 1.000 18.27283 264 PHE B CA 1
ATOM 5662 C C . PHE B 1 264 ? -27.59803 8.52221 50.53153 1.000 17.32214 264 PHE B C 1
ATOM 5663 O O . PHE B 1 264 ? -26.99778 9.06088 49.59507 1.000 19.70336 264 PHE B O 1
ATOM 5671 N N . GLN B 1 265 ? -27.79213 7.20274 50.58892 1.000 18.95143 265 GLN B N 1
ATOM 5672 C CA . GLN B 1 265 ? -27.26046 6.33451 49.54373 1.000 18.86443 265 GLN B CA 1
ATOM 5673 C C . GLN B 1 265 ? -27.95435 6.58619 48.21219 1.000 18.60548 265 GLN B C 1
ATOM 5674 O O . GLN B 1 265 ? -27.29804 6.68834 47.16956 1.000 25.81680 265 GLN B O 1
ATOM 5680 N N . GLN B 1 266 ? -29.28543 6.68524 48.22299 1.000 24.25395 266 GLN B N 1
ATOM 5681 C CA . GLN B 1 266 ? -30.00336 6.89964 46.97269 1.000 28.09511 266 GLN B CA 1
ATOM 5682 C C . GLN B 1 266 ? -29.70761 8.26728 46.37044 1.000 26.03614 266 GLN B C 1
ATOM 5683 O O . GLN B 1 266 ? -29.87727 8.44549 45.15950 1.000 30.77303 266 GLN B O 1
ATOM 5689 N N . LEU B 1 267 ? -29.26087 9.23026 47.18069 1.000 21.64925 267 LEU B N 1
ATOM 5690 C CA . LEU B 1 267 ? -28.73266 10.46943 46.62132 1.000 23.50130 267 LEU B CA 1
ATOM 5691 C C . LEU B 1 267 ? -27.37417 10.23314 45.97438 1.000 24.81741 267 LEU B C 1
ATOM 5692 O O . LEU B 1 267 ? -27.07873 10.79266 44.91145 1.000 26.60002 267 LEU B O 1
ATOM 5697 N N . VAL B 1 268 ? -26.53632 9.40512 46.60292 1.000 20.11987 268 VAL B N 1
ATOM 5698 C CA . VAL B 1 268 ? -25.25771 9.03683 46.00143 1.000 23.55998 268 VAL B CA 1
ATOM 5699 C C . VAL B 1 268 ? -25.48339 8.31109 44.68149 1.000 26.07920 268 VAL B C 1
ATOM 5700 O O . VAL B 1 268 ? -24.76146 8.53238 43.70116 1.000 26.18658 268 VAL B O 1
ATOM 5704 N N . GLU B 1 269 ? -26.49616 7.44140 44.63061 1.000 25.96100 269 GLU B N 1
ATOM 5705 C CA . GLU B 1 269 ? -26.78829 6.72342 43.39498 1.000 26.78888 269 GLU B CA 1
ATOM 5706 C C . GLU B 1 269 ? -27.30369 7.65879 42.30845 1.000 29.05327 269 GLU B C 1
ATOM 5707 O O . GLU B 1 269 ? -27.07896 7.40561 41.11951 1.000 31.70234 269 GLU B O 1
ATOM 5713 N N . GLN B 1 270 ? -27.99251 8.73798 42.68906 1.000 31.94506 270 GLN B N 1
ATOM 5714 C CA . GLN B 1 270 ? -28.42918 9.71546 41.69665 1.000 31.61356 270 GLN B CA 1
ATOM 5715 C C . GLN B 1 270 ? -27.24545 10.49116 41.13430 1.000 31.53825 270 GLN B C 1
ATOM 5716 O O . GLN B 1 270 ? -27.22406 10.82805 39.94471 1.000 44.88337 270 GLN B O 1
ATOM 5722 N N . ARG B 1 271 ? -26.25123 10.78331 41.97535 1.000 34.72336 271 ARG B N 1
ATOM 5723 C CA . ARG B 1 271 ? -25.05900 11.47456 41.49812 1.000 28.18425 271 ARG B CA 1
ATOM 5724 C C . ARG B 1 271 ? -24.20977 10.56439 40.61961 1.000 37.49470 271 ARG B C 1
ATOM 5725 O O . ARG B 1 271 ? -23.59763 11.02379 39.64855 1.000 42.13481 271 ARG B O 1
ATOM 5727 N N . ILE B 1 272 ? -24.16540 9.27182 40.93848 1.000 35.97745 272 ILE B N 1
ATOM 5728 C CA . ILE B 1 272 ? -23.37178 8.31704 40.17352 1.000 31.53608 272 ILE B CA 1
ATOM 5729 C C . ILE B 1 272 ? -24.28870 7.32583 39.47269 1.000 42.98051 272 ILE B C 1
ATOM 5730 O O . ILE B 1 272 ? -24.76288 7.57507 38.35875 1.000 69.69906 272 ILE B O 1
ATOM 5735 N N . GLY B 1 273 ? -24.53144 6.19456 40.12007 1.000 37.34840 273 GLY B N 1
ATOM 5736 C CA . GLY B 1 273 ? -25.36813 5.16417 39.54433 1.000 31.89407 273 GLY B CA 1
ATOM 5737 C C . GLY B 1 273 ? -25.61518 4.05937 40.54547 1.000 31.04504 273 GLY B C 1
ATOM 5738 O O . GLY B 1 273 ? -25.27575 4.17614 41.72420 1.000 32.92567 273 GLY B O 1
ATOM 5739 N N . GLN B 1 274 ? -26.21143 2.97584 40.05452 1.000 31.76587 274 GLN B N 1
ATOM 5740 C CA . GLN B 1 274 ? -26.53535 1.84892 40.91710 1.000 31.23765 274 GLN B CA 1
ATOM 5741 C C . GLN B 1 274 ? -25.26720 1.23022 41.49451 1.000 26.96716 274 GLN B C 1
ATOM 5742 O O . GLN B 1 274 ? -24.20579 1.22493 40.86544 1.000 29.39480 274 GLN B O 1
ATOM 5748 N N . PHE B 1 275 ? -25.38678 0.70997 42.71611 1.000 23.98521 275 PHE B N 1
ATOM 5749 C CA . PHE B 1 275 ? -24.26191 0.08928 43.41382 1.000 22.46542 275 PHE B CA 1
ATOM 5750 C C . PHE B 1 275 ? -24.14685 -1.36030 42.95102 1.000 25.05620 275 PHE B C 1
ATOM 5751 O O . PHE B 1 275 ? -24.60950 -2.30073 43.60218 1.000 26.56094 275 PHE B O 1
ATOM 5759 N N . ASP B 1 276 ? -23.51088 -1.53979 41.79595 1.000 20.83635 276 ASP B N 1
ATOM 5760 C CA . ASP B 1 276 ? -23.29258 -2.87087 41.24609 1.000 25.16415 276 ASP B CA 1
ATOM 5761 C C . ASP B 1 276 ? -22.11426 -3.59156 41.88919 1.000 24.51794 276 ASP B C 1
ATOM 5762 O O . ASP B 1 276 ? -21.73053 -4.66472 41.41115 1.000 29.91189 276 ASP B O 1
ATOM 5767 N N . PHE B 1 277 ? -21.53387 -3.03203 42.95058 1.000 21.63339 277 PHE B N 1
ATOM 5768 C CA . PHE B 1 277 ? -20.40393 -3.64183 43.63607 1.000 15.61790 277 PHE B CA 1
ATOM 5769 C C . PHE B 1 277 ? -20.77962 -4.24757 44.98052 1.000 15.37637 277 PHE B C 1
ATOM 5770 O O . PHE B 1 277 ? -19.90583 -4.79094 45.66416 1.000 18.51753 277 PHE B O 1
ATOM 5778 N N . VAL B 1 278 ? -22.04591 -4.17455 45.37581 1.000 17.88992 278 VAL B N 1
ATOM 5779 C CA . VAL B 1 278 ? -22.50974 -4.74122 46.64070 1.000 16.44055 278 VAL B CA 1
ATOM 5780 C C . VAL B 1 278 ? -23.19050 -6.06182 46.29754 1.000 19.60018 278 VAL B C 1
ATOM 5781 O O . VAL B 1 278 ? -24.38249 -6.11577 45.99175 1.000 31.71232 278 VAL B O 1
ATOM 5785 N N . ARG B 1 279 ? -22.42010 -7.14240 46.34508 1.000 17.66769 279 ARG B N 1
ATOM 5786 C CA . ARG B 1 279 ? -22.96095 -8.46479 46.08506 1.000 21.06730 279 ARG B CA 1
ATOM 5787 C C . ARG B 1 279 ? -23.67961 -8.98762 47.32478 1.000 24.39930 279 ARG B C 1
ATOM 5788 O O . ARG B 1 279 ? -23.41468 -8.56148 48.45155 1.000 26.23445 279 ARG B O 1
ATOM 5796 N N . GLN B 1 280 ? -24.61241 -9.91136 47.10610 1.000 27.04831 280 GLN B N 1
ATOM 5797 C CA . GLN B 1 280 ? -25.40103 -10.42937 48.21509 1.000 30.28413 280 GLN B CA 1
ATOM 5798 C C . GLN B 1 280 ? -24.51859 -11.20959 49.18059 1.000 29.70809 280 GLN B C 1
ATOM 5799 O O . GLN B 1 280 ? -23.66328 -11.99957 48.77130 1.000 26.51624 280 GLN B O 1
ATOM 5805 N N . GLY B 1 281 ? -24.73570 -10.98235 50.47439 1.000 31.35310 281 GLY B N 1
ATOM 5806 C CA . GLY B 1 281 ? -23.90365 -11.54438 51.50845 1.000 26.31333 281 GLY B CA 1
ATOM 5807 C C . GLY B 1 281 ? -22.77639 -10.64592 51.96842 1.000 25.99551 281 GLY B C 1
ATOM 5808 O O . GLY B 1 281 ? -22.20990 -10.88791 53.03988 1.000 27.98620 281 GLY B O 1
ATOM 5809 N N . ASP B 1 282 ? -22.43559 -9.61521 51.18885 1.000 23.83113 282 ASP B N 1
ATOM 5810 C CA . ASP B 1 282 ? -21.37432 -8.69842 51.59245 1.000 23.87316 282 ASP B CA 1
ATOM 5811 C C . ASP B 1 282 ? -21.73177 -7.97814 52.88516 1.000 21.81534 282 ASP B C 1
ATOM 5812 O O . ASP B 1 282 ? -20.86970 -7.76904 53.74687 1.000 24.04058 282 ASP B O 1
ATOM 5817 N N . LEU B 1 283 ? -23.00074 -7.59257 53.03853 1.000 19.91786 283 LEU B N 1
ATOM 5818 C CA . LEU B 1 283 ? -23.42973 -6.93044 54.26585 1.000 21.10629 283 LEU B CA 1
ATOM 5819 C C . LEU B 1 283 ? -23.30643 -7.86112 55.46394 1.000 25.36344 283 LEU B C 1
ATOM 5820 O O . LEU B 1 283 ? -22.85303 -7.44700 56.53775 1.000 25.59510 283 LEU B O 1
ATOM 5825 N N . ALA B 1 284 ? -23.70978 -9.12367 55.29985 1.000 24.30911 284 ALA B N 1
ATOM 5826 C CA . ALA B 1 284 ? -23.55402 -10.09412 56.37751 1.000 21.14686 284 ALA B CA 1
ATOM 5827 C C . ALA B 1 284 ? -22.08647 -10.28346 56.73447 1.000 19.59828 284 ALA B C 1
ATOM 5828 O O . ALA B 1 284 ? -21.74322 -10.47391 57.90696 1.000 28.51249 284 ALA B O 1
ATOM 5830 N N . VAL B 1 285 ? -21.20490 -10.22824 55.73562 1.000 21.56525 285 VAL B N 1
ATOM 5831 C CA . VAL B 1 285 ? -19.77291 -10.31959 56.00073 1.000 18.28339 285 VAL B CA 1
ATOM 5832 C C . VAL B 1 285 ? -19.28830 -9.06918 56.72405 1.000 17.54273 285 VAL B C 1
ATOM 5833 O O . VAL B 1 285 ? -18.58005 -9.15264 57.73420 1.000 23.05127 285 VAL B O 1
ATOM 5837 N N . ILE B 1 286 ? -19.66901 -7.89158 56.21956 1.000 19.07753 286 ILE B N 1
ATOM 5838 C CA . ILE B 1 286 ? -19.26924 -6.63559 56.85131 1.000 18.98110 286 ILE B CA 1
ATOM 5839 C C . ILE B 1 286 ? -19.73931 -6.59298 58.29963 1.000 19.81456 286 ILE B C 1
ATOM 5840 O O . ILE B 1 286 ? -19.00398 -6.16070 59.19626 1.000 20.85863 286 ILE B O 1
ATOM 5845 N N . ALA B 1 287 ? -20.96096 -7.05946 58.55469 1.000 18.94220 287 ALA B N 1
ATOM 5846 C CA . ALA B 1 287 ? -21.55241 -7.03488 59.88479 1.000 19.04865 287 ALA B CA 1
ATOM 5847 C C . ALA B 1 287 ? -21.10451 -8.19618 60.76373 1.000 19.39164 287 ALA B C 1
ATOM 5848 O O . ALA B 1 287 ? -21.83390 -8.56379 61.69260 1.000 26.39305 287 ALA B O 1
ATOM 5850 N N . GLU B 1 288 ? -19.94522 -8.78419 60.49758 1.000 18.40609 288 GLU B N 1
ATOM 5851 C CA . GLU B 1 288 ? -19.42719 -9.82075 61.37620 1.000 16.59870 288 GLU B CA 1
ATOM 5852 C C . GLU B 1 288 ? -19.17990 -9.22715 62.75986 1.000 19.47220 288 GLU B C 1
ATOM 5853 O O . GLU B 1 288 ? -18.49316 -8.20198 62.87353 1.000 22.32970 288 GLU B O 1
ATOM 5859 N N . PRO B 1 289 ? -19.72384 -9.82280 63.82132 1.000 18.81287 289 PRO B N 1
ATOM 5860 C CA . PRO B 1 289 ? -19.65142 -9.19304 65.14674 1.000 16.43218 289 PRO B CA 1
ATOM 5861 C C . PRO B 1 289 ? -18.21772 -8.95797 65.60352 1.000 22.18588 289 PRO B C 1
ATOM 5862 O O . PRO B 1 289 ? -17.33914 -9.80666 65.43477 1.000 19.57732 289 PRO B O 1
ATOM 5866 N N . ILE B 1 290 ? -17.99434 -7.78483 66.18746 1.000 17.32985 290 ILE B N 1
ATOM 5867 C CA . ILE B 1 290 ? -16.68644 -7.38523 66.67896 1.000 17.50204 290 ILE B CA 1
ATOM 5868 C C . ILE B 1 290 ? -16.73470 -7.31551 68.20244 1.000 25.14928 290 ILE B C 1
ATOM 5869 O O . ILE B 1 290 ? -17.80045 -7.34205 68.81804 1.000 26.68110 290 ILE B O 1
ATOM 5874 N N . ASP B 1 291 ? -15.55439 -7.22002 68.81199 1.000 19.89426 291 ASP B N 1
ATOM 5875 C CA . ASP B 1 291 ? -15.45659 -7.12755 70.26235 1.000 11.87537 291 ASP B CA 1
ATOM 5876 C C . ASP B 1 291 ? -15.49185 -5.69103 70.76266 1.000 16.18567 291 ASP B C 1
ATOM 5877 O O . ASP B 1 291 ? -15.91531 -5.44926 71.89892 1.000 16.28586 291 ASP B O 1
ATOM 5882 N N . PHE B 1 292 ? -15.06073 -4.73404 69.94497 1.000 21.73255 292 PHE B N 1
ATOM 5883 C CA . PHE B 1 292 ? -15.06883 -3.33470 70.34494 1.000 18.39586 292 PHE B CA 1
ATOM 5884 C C . PHE B 1 292 ? -15.05122 -2.46515 69.09842 1.000 16.70912 292 PHE B C 1
ATOM 5885 O O . PHE B 1 292 ? -14.71773 -2.92458 68.00355 1.000 17.58970 292 PHE B O 1
ATOM 5893 N N . LEU B 1 293 ? -15.40842 -1.19690 69.28414 1.000 15.05302 293 LEU B N 1
ATOM 5894 C CA . LEU B 1 293 ? -15.35314 -0.19676 68.22742 1.000 13.23187 293 LEU B CA 1
ATOM 5895 C C . LEU B 1 293 ? -14.40290 0.91789 68.63809 1.000 15.37461 293 LEU B C 1
ATOM 5896 O O . LEU B 1 293 ? -14.56360 1.51264 69.70971 1.000 15.57415 293 LEU B O 1
ATOM 5901 N N . GLY B 1 294 ? -13.41573 1.19496 67.78867 1.000 13.36778 294 GLY B N 1
ATOM 5902 C CA . GLY B 1 294 ? -12.52054 2.31303 68.03314 1.000 12.80639 294 GLY B CA 1
ATOM 5903 C C . GLY B 1 294 ? -13.11131 3.60948 67.49984 1.000 13.03746 294 GLY B C 1
ATOM 5904 O O . GLY B 1 294 ? -13.69230 3.65568 66.41587 1.000 11.35418 294 GLY B O 1
ATOM 5905 N N . ILE B 1 295 ? -12.96499 4.67164 68.28621 1.000 12.46390 295 ILE B N 1
ATOM 5906 C CA . ILE B 1 295 ? -13.54113 5.97237 67.96799 1.000 12.26706 295 ILE B CA 1
ATOM 5907 C C . ILE B 1 295 ? -12.40985 6.97604 67.79913 1.000 13.99848 295 ILE B C 1
ATOM 5908 O O . ILE B 1 295 ? -11.63444 7.21021 68.73454 1.000 18.54384 295 ILE B O 1
ATOM 5913 N N . ASN B 1 296 ? -12.31681 7.56594 66.61065 1.000 14.29036 296 ASN B N 1
ATOM 5914 C CA . ASN B 1 296 ? -11.40768 8.67340 66.34722 1.000 10.48926 296 ASN B CA 1
ATOM 5915 C C . ASN B 1 296 ? -12.22257 9.95837 66.28065 1.000 16.88022 296 ASN B C 1
ATOM 5916 O O . ASN B 1 296 ? -13.15703 10.06417 65.47875 1.000 19.33942 296 ASN B O 1
ATOM 5921 N N . PHE B 1 297 ? -11.87662 10.92492 67.12602 1.000 15.71338 297 PHE B N 1
ATOM 5922 C CA . PHE B 1 297 ? -12.58584 12.19372 67.17606 1.000 16.18858 297 PHE B CA 1
ATOM 5923 C C . PHE B 1 297 ? -11.59000 13.31817 67.40812 1.000 15.25859 297 PHE B C 1
ATOM 5924 O O . PHE B 1 297 ? -10.65159 13.17397 68.19681 1.000 18.47890 297 PHE B O 1
ATOM 5932 N N . TYR B 1 298 ? -11.80412 14.44014 66.72329 1.000 14.69696 298 TYR B N 1
ATOM 5933 C CA . TYR B 1 298 ? -10.92961 15.59484 66.87989 1.000 17.51347 298 TYR B CA 1
ATOM 5934 C C . TYR B 1 298 ? -11.72828 16.88716 66.98106 1.000 21.55574 298 TYR B C 1
ATOM 5935 O O . TYR B 1 298 ? -11.44144 17.73907 67.82895 1.000 20.02541 298 TYR B O 1
ATOM 5944 N N . THR B 1 299 ? -12.73398 17.04154 66.12504 1.000 23.46114 299 THR B N 1
ATOM 5945 C CA . THR B 1 299 ? -13.41526 18.31836 65.99060 1.000 25.15033 299 THR B CA 1
ATOM 5946 C C . THR B 1 299 ? -14.86726 18.09056 65.60515 1.000 26.11879 299 THR B C 1
ATOM 5947 O O . THR B 1 299 ? -15.30916 16.96133 65.37953 1.000 27.72898 299 THR B O 1
ATOM 5951 N N . ARG B 1 300 ? -15.60594 19.18923 65.54035 1.000 27.62612 300 ARG B N 1
ATOM 5952 C CA . ARG B 1 300 ? -16.92369 19.23284 64.93483 1.000 23.80172 300 ARG B CA 1
ATOM 5953 C C . ARG B 1 300 ? -16.83144 20.00616 63.62519 1.000 25.83554 300 ARG B C 1
ATOM 5954 O O . ARG B 1 300 ? -15.75253 20.42513 63.19805 1.000 33.13270 300 ARG B O 1
ATOM 5962 N N . SER B 1 301 ? -17.97743 20.19499 62.98064 1.000 25.79619 301 SER B N 1
ATOM 5963 C CA . SER B 1 301 ? -18.02646 20.98698 61.75797 1.000 24.89169 301 SER B CA 1
ATOM 5964 C C . SER B 1 301 ? -19.42630 21.55574 61.61180 1.000 32.06981 301 SER B C 1
ATOM 5965 O O . SER B 1 301 ? -20.40006 20.80027 61.53790 1.000 33.51577 301 SER B O 1
ATOM 5968 N N . VAL B 1 302 ? -19.52162 22.87993 61.57976 1.000 25.44453 302 VAL B N 1
ATOM 5969 C CA . VAL B 1 302 ? -20.79383 23.56900 61.40729 1.000 26.97587 302 VAL B CA 1
ATOM 5970 C C . VAL B 1 302 ? -21.07099 23.65176 59.91008 1.000 27.38687 302 VAL B C 1
ATOM 5971 O O . VAL B 1 302 ? -20.35365 24.33169 59.17166 1.000 26.31163 302 VAL B O 1
ATOM 5975 N N . VAL B 1 303 ? -22.11465 22.95758 59.46180 1.000 32.37255 303 VAL B N 1
ATOM 5976 C CA . VAL B 1 303 ? -22.37234 22.72834 58.04417 1.000 29.08973 303 VAL B CA 1
ATOM 5977 C C . VAL B 1 303 ? -23.54438 23.59205 57.60154 1.000 30.40665 303 VAL B C 1
ATOM 5978 O O . VAL B 1 303 ? -24.58234 23.63753 58.27336 1.000 29.72509 303 VAL B O 1
ATOM 5982 N N . ALA B 1 304 ? -23.37762 24.27112 56.46981 1.000 33.53913 304 ALA B N 1
ATOM 5983 C CA . ALA B 1 304 ? -24.44128 25.03176 55.83567 1.000 27.01446 304 ALA B CA 1
ATOM 5984 C C . ALA B 1 304 ? -24.62666 24.54442 54.40551 1.000 27.11540 304 ALA B C 1
ATOM 5985 O O . ALA B 1 304 ? -23.67538 24.09931 53.75787 1.000 34.87076 304 ALA B O 1
ATOM 5987 N N . ALA B 1 305 ? -25.86047 24.62548 53.91746 1.000 34.90620 305 ALA B N 1
ATOM 5988 C CA . ALA B 1 305 ? -26.14734 24.20649 52.55296 1.000 37.01856 305 ALA B CA 1
ATOM 5989 C C . ALA B 1 305 ? -25.46013 25.12956 51.55290 1.000 40.32627 305 ALA B C 1
ATOM 5990 O O . ALA B 1 305 ? -25.39786 26.34567 51.74855 1.000 38.66055 305 ALA B O 1
ATOM 5992 N N . ASN B 1 306 ? -24.93569 24.54245 50.47523 1.000 44.10199 306 ASN B N 1
ATOM 5993 C CA . ASN B 1 306 ? -24.26714 25.29297 49.41617 1.000 50.98247 306 ASN B CA 1
ATOM 5994 C C . ASN B 1 306 ? -24.70291 24.72439 48.06850 1.000 53.99568 306 ASN B C 1
ATOM 5995 O O . ASN B 1 306 ? -24.58846 23.51509 47.83627 1.000 54.51595 306 ASN B O 1
ATOM 6000 N N . PRO B 1 307 ? -25.20157 25.56542 47.15393 1.000 48.52265 307 PRO B N 1
ATOM 6001 C CA . PRO B 1 307 ? -25.58135 25.06891 45.82328 1.000 50.08280 307 PRO B CA 1
ATOM 6002 C C . PRO B 1 307 ? -24.40818 24.80915 44.89051 1.000 49.46493 307 PRO B C 1
ATOM 6003 O O . PRO B 1 307 ? -24.58554 24.07570 43.90921 1.000 49.34322 307 PRO B O 1
ATOM 6007 N N . ASP B 1 308 ? -23.22262 25.36984 45.15552 1.000 51.45712 308 ASP B N 1
ATOM 6008 C CA . ASP B 1 308 ? -22.10204 25.19242 44.23277 1.000 55.30136 308 ASP B CA 1
ATOM 6009 C C . ASP B 1 308 ? -21.54583 23.77355 44.27477 1.000 60.92518 308 ASP B C 1
ATOM 6010 O O . ASP B 1 308 ? -21.06010 23.27389 43.25355 1.000 63.18478 308 ASP B O 1
ATOM 6012 N N . ASP B 1 309 ? -21.59298 23.11482 45.43195 1.000 61.72182 309 ASP B N 1
ATOM 6013 C CA . ASP B 1 309 ? -21.17071 21.71979 45.52658 1.000 54.77822 309 ASP B CA 1
ATOM 6014 C C . ASP B 1 309 ? -22.18138 20.84839 44.79144 1.000 53.95805 309 ASP B C 1
ATOM 6015 O O . ASP B 1 309 ? -23.32028 20.68920 45.24189 1.000 51.07273 309 ASP B O 1
ATOM 6020 N N . ALA B 1 310 ? -21.76703 20.28367 43.65585 1.000 52.93394 310 ALA B N 1
ATOM 6021 C CA . ALA B 1 310 ? -22.67794 19.48634 42.84366 1.000 49.41751 310 ALA B CA 1
ATOM 6022 C C . ALA B 1 310 ? -22.91184 18.09929 43.42659 1.000 48.86779 310 ALA B C 1
ATOM 6023 O O . ALA B 1 310 ? -23.97338 17.50942 43.19701 1.000 64.02830 310 ALA B O 1
ATOM 6025 N N . LEU B 1 311 ? -21.94854 17.56595 44.17725 1.000 44.87037 311 LEU B N 1
ATOM 6026 C CA . LEU B 1 311 ? -22.05714 16.20826 44.69719 1.000 42.16920 311 LEU B CA 1
ATOM 6027 C C . LEU B 1 311 ? -23.08103 16.12071 45.82169 1.000 37.79616 311 LEU B C 1
ATOM 6028 O O . LEU B 1 311 ? -24.13738 15.50205 45.65847 1.000 39.03535 311 LEU B O 1
ATOM 6033 N N . PHE B 1 312 ? -22.77780 16.73209 46.96854 1.000 41.69845 312 PHE B N 1
ATOM 6034 C CA . PHE B 1 312 ? -23.64513 16.64924 48.13434 1.000 47.09413 312 PHE B CA 1
ATOM 6035 C C . PHE B 1 312 ? -24.26107 17.97923 48.54267 1.000 50.51552 312 PHE B C 1
ATOM 6036 O O . PHE B 1 312 ? -25.22386 17.97955 49.31603 1.000 52.43523 312 PHE B O 1
ATOM 6044 N N . GLY B 1 313 ? -23.74004 19.10021 48.04948 1.000 55.03923 313 GLY B N 1
ATOM 6045 C CA . GLY B 1 313 ? -24.28637 20.40110 48.38403 1.000 53.78685 313 GLY B CA 1
ATOM 6046 C C . GLY B 1 313 ? -24.06520 20.79617 49.82925 1.000 49.29021 313 GLY B C 1
ATOM 6047 O O . GLY B 1 313 ? -25.02299 21.07950 50.55501 1.000 42.21511 313 GLY B O 1
ATOM 6048 N N . LEU B 1 314 ? -22.80461 20.82388 50.25859 1.000 58.40419 314 LEU B N 1
ATOM 6049 C CA . LEU B 1 314 ? -22.45438 21.10584 51.64229 1.000 50.73828 314 LEU B CA 1
ATOM 6050 C C . LEU B 1 314 ? -21.36613 22.16838 51.70013 1.000 55.36193 314 LEU B C 1
ATOM 6051 O O . LEU B 1 314 ? -20.58083 22.33013 50.76186 1.000 50.23240 314 LEU B O 1
ATOM 6056 N N . ARG B 1 315 ? -21.32913 22.89181 52.81820 1.000 48.06827 315 ARG B N 1
ATOM 6057 C CA . ARG B 1 315 ? -20.29439 23.88700 53.07700 1.000 35.34644 315 ARG B CA 1
ATOM 6058 C C . ARG B 1 315 ? -19.97899 23.88100 54.56289 1.000 32.16130 315 ARG B C 1
ATOM 6059 O O . ARG B 1 315 ? -20.87700 24.06825 55.38967 1.000 28.55705 315 ARG B O 1
ATOM 6067 N N . THR B 1 316 ? -18.71112 23.66517 54.89725 1.000 31.60238 316 THR B N 1
ATOM 6068 C CA . THR B 1 316 ? -18.24781 23.68538 56.27688 1.000 28.85268 316 THR B CA 1
ATOM 6069 C C . THR B 1 316 ? -17.68263 25.06192 56.59706 1.000 35.67165 316 THR B C 1
ATOM 6070 O O . THR B 1 316 ? -16.85646 25.59026 55.84476 1.000 38.94640 316 THR B O 1
ATOM 6074 N N . LEU B 1 317 ? -18.13170 25.63634 57.70792 1.000 36.39168 317 LEU B N 1
ATOM 6075 C CA . LEU B 1 317 ? -17.65883 26.94116 58.13598 1.000 40.37690 317 LEU B CA 1
ATOM 6076 C C . LEU B 1 317 ? -16.35462 26.80269 58.91574 1.000 45.26176 317 LEU B C 1
ATOM 6077 O O . LEU B 1 317 ? -16.03027 25.74149 59.45593 1.000 52.93842 317 LEU B O 1
ATOM 6082 N N . GLU B 1 318 ? -15.59721 27.89447 58.95831 1.000 45.61467 318 GLU B N 1
ATOM 6083 C CA . GLU B 1 318 ? -14.33728 27.90024 59.67833 1.000 51.23751 318 GLU B CA 1
ATOM 6084 C C . GLU B 1 318 ? -14.60202 28.00149 61.17595 1.000 46.37352 318 GLU B C 1
ATOM 6085 O O . GLU B 1 318 ? -15.73936 28.15735 61.62441 1.000 54.31717 318 GLU B O 1
ATOM 6091 N N . ALA B 1 319 ? -13.54075 27.90441 61.95958 1.000 34.32263 319 ALA B N 1
ATOM 6092 C CA . ALA B 1 319 ? -13.72526 27.88592 63.39704 1.000 39.72825 319 ALA B CA 1
ATOM 6093 C C . ALA B 1 319 ? -13.06557 29.07074 64.07074 1.000 45.12529 319 ALA B C 1
ATOM 6094 O O . ALA B 1 319 ? -13.18145 29.23344 65.28240 1.000 40.95433 319 ALA B O 1
ATOM 6096 N N . ASN B 1 323 ? -10.27984 30.27729 68.52261 1.000 44.79903 323 ASN B N 1
ATOM 6097 C CA . ASN B 1 323 ? -10.29582 29.00533 69.23654 1.000 44.96040 323 ASN B CA 1
ATOM 6098 C C . ASN B 1 323 ? -10.25354 27.81637 68.28112 1.000 42.68678 323 ASN B C 1
ATOM 6099 O O . ASN B 1 323 ? -11.29482 27.26026 67.92737 1.000 48.69967 323 ASN B O 1
ATOM 6104 N N . ARG B 1 324 ? -9.04469 27.43370 67.87300 1.000 42.70014 324 ARG B N 1
ATOM 6105 C CA . ARG B 1 324 ? -8.82756 26.23187 67.07396 1.000 38.67883 324 ARG B CA 1
ATOM 6106 C C . ARG B 1 324 ? -7.33373 25.97379 66.96702 1.000 33.28869 324 ARG B C 1
ATOM 6107 O O . ARG B 1 324 ? -6.50982 26.76633 67.43025 1.000 40.51249 324 ARG B O 1
ATOM 6115 N N . THR B 1 325 ? -6.99334 24.88525 66.28718 1.000 28.58977 325 THR B N 1
ATOM 6116 C CA . THR B 1 325 ? -5.64054 24.35406 66.24353 1.000 29.14706 325 THR B CA 1
ATOM 6117 C C . THR B 1 325 ? -4.95789 24.71240 64.92622 1.000 27.63445 325 THR B C 1
ATOM 6118 O O . THR B 1 325 ? -5.54322 25.33878 64.03940 1.000 31.61728 325 THR B O 1
ATOM 6122 N N . GLU B 1 326 ? -3.69537 24.29026 64.80409 1.000 24.09567 326 GLU B N 1
ATOM 6123 C CA . GLU B 1 326 ? -2.92369 24.50427 63.58531 1.000 26.60380 326 GLU B CA 1
ATOM 6124 C C . GLU B 1 326 ? -3.49307 23.75639 62.38685 1.000 28.07125 326 GLU B C 1
ATOM 6125 O O . GLU B 1 326 ? -3.05312 24.00153 61.25851 1.000 33.01205 326 GLU B O 1
ATOM 6131 N N . MET B 1 327 ? -4.44017 22.84521 62.60275 1.000 26.73574 327 MET B N 1
ATOM 6132 C CA . MET B 1 327 ? -5.16446 22.21495 61.50883 1.000 23.48275 327 MET B CA 1
ATOM 6133 C C . MET B 1 327 ? -6.35252 23.04144 61.04105 1.000 24.04404 327 MET B C 1
ATOM 6134 O O . MET B 1 327 ? -7.00230 22.66247 60.06073 1.000 27.99793 327 MET B O 1
ATOM 6139 N N . GLY B 1 328 ? -6.65051 24.15040 61.71366 1.000 29.62906 328 GLY B N 1
ATOM 6140 C CA . GLY B 1 328 ? -7.88296 24.86690 61.46503 1.000 25.18125 328 GLY B CA 1
ATOM 6141 C C . GLY B 1 328 ? -9.10912 24.20715 62.04884 1.000 28.58231 328 GLY B C 1
ATOM 6142 O O . GLY B 1 328 ? -10.22035 24.46524 61.57713 1.000 38.61307 328 GLY B O 1
ATOM 6143 N N . TRP B 1 329 ? -8.94223 23.36995 63.07186 1.000 25.64357 329 TRP B N 1
ATOM 6144 C CA . TRP B 1 329 ? -10.02181 22.56574 63.63246 1.000 26.62829 329 TRP B CA 1
ATOM 6145 C C . TRP B 1 329 ? -10.51185 23.15711 64.94629 1.000 31.53705 329 TRP B C 1
ATOM 6146 O O . TRP B 1 329 ? -9.73371 23.29427 65.89603 1.000 35.51425 329 TRP B O 1
ATOM 6157 N N . GLU B 1 330 ? -11.80650 23.46591 65.00705 1.000 33.00437 330 GLU B N 1
ATOM 6158 C CA . GLU B 1 330 ? -12.41410 23.93675 66.24511 1.000 30.04420 330 GLU B CA 1
ATOM 6159 C C . GLU B 1 330 ? -12.20558 22.92901 67.36523 1.000 30.14617 330 GLU B C 1
ATOM 6160 O O . GLU B 1 330 ? -12.29103 21.71625 67.15644 1.000 41.68257 330 GLU B O 1
ATOM 6166 N N . ILE B 1 331 ? -11.94416 23.43751 68.56251 1.000 23.21242 331 ILE B N 1
ATOM 6167 C CA . ILE B 1 331 ? -11.84370 22.60727 69.75837 1.000 21.27848 331 ILE B CA 1
ATOM 6168 C C . ILE B 1 331 ? -13.20305 22.68958 70.44511 1.000 31.02886 331 ILE B C 1
ATOM 6169 O O . ILE B 1 331 ? -13.47886 23.60082 71.22748 1.000 29.26425 331 ILE B O 1
ATOM 6174 N N . HIS B 1 332 ? -14.07048 21.71993 70.14248 1.000 29.63154 332 HIS B N 1
ATOM 6175 C CA . HIS B 1 332 ? -15.42798 21.65477 70.67977 1.000 24.89575 332 HIS B CA 1
ATOM 6176 C C . HIS B 1 332 ? -15.55605 20.37953 71.50562 1.000 28.10734 332 HIS B C 1
ATOM 6177 O O . HIS B 1 332 ? -16.03648 19.34919 71.00819 1.000 23.53933 332 HIS B O 1
ATOM 6184 N N . PRO B 1 333 ? -15.14315 20.41466 72.77617 1.000 24.94866 333 PRO B N 1
ATOM 6185 C CA . PRO B 1 333 ? -15.14211 19.17852 73.57890 1.000 24.25440 333 PRO B CA 1
ATOM 6186 C C . PRO B 1 333 ? -16.52077 18.57509 73.78649 1.000 26.98415 333 PRO B C 1
ATOM 6187 O O . PRO B 1 333 ? -16.64720 17.34489 73.81373 1.000 35.52910 333 PRO B O 1
ATOM 6191 N N . ASP B 1 334 ? -17.56167 19.39827 73.94085 1.000 25.78521 334 ASP B N 1
ATOM 6192 C CA . ASP B 1 334 ? -18.89906 18.85084 74.14547 1.000 33.63742 334 ASP B CA 1
ATOM 6193 C C . ASP B 1 334 ? -19.38178 18.05071 72.94287 1.000 38.80627 334 ASP B C 1
ATOM 6194 O O . ASP B 1 334 ? -20.24602 17.18022 73.09794 1.000 37.28576 334 ASP B O 1
ATOM 6199 N N . SER B 1 335 ? -18.84372 18.32249 71.75037 1.000 32.73660 335 SER B N 1
ATOM 6200 C CA . SER B 1 335 ? -19.18329 17.50868 70.58893 1.000 24.46526 335 SER B CA 1
ATOM 6201 C C . SER B 1 335 ? -18.72142 16.06945 70.76527 1.000 18.73104 335 SER B C 1
ATOM 6202 O O . SER B 1 335 ? -19.35047 15.14707 70.23509 1.000 22.36245 335 SER B O 1
ATOM 6205 N N . LEU B 1 336 ? -17.62882 15.85574 71.50160 1.000 20.50781 336 LEU B N 1
ATOM 6206 C CA . LEU B 1 336 ? -17.20939 14.49347 71.80906 1.000 16.15712 336 LEU B CA 1
ATOM 6207 C C . LEU B 1 336 ? -18.26611 13.77338 72.63313 1.000 19.80420 336 LEU B C 1
ATOM 6208 O O . LEU B 1 336 ? -18.59053 12.61226 72.36104 1.000 23.58537 336 LEU B O 1
ATOM 6213 N N . TYR B 1 337 ? -18.82281 14.45081 73.64046 1.000 23.12182 337 TYR B N 1
ATOM 6214 C CA . TYR B 1 337 ? -19.86576 13.83373 74.45182 1.000 18.11097 337 TYR B CA 1
ATOM 6215 C C . TYR B 1 337 ? -21.10110 13.52483 73.61777 1.000 18.14651 337 TYR B C 1
ATOM 6216 O O . TYR B 1 337 ? -21.69890 12.45101 73.75360 1.000 21.55536 337 TYR B O 1
ATOM 6225 N N . ARG B 1 338 ? -21.50299 14.45633 72.75079 1.000 20.76094 338 ARG B N 1
ATOM 6226 C CA . ARG B 1 338 ? -22.66350 14.21249 71.90264 1.000 20.49473 338 ARG B CA 1
ATOM 6227 C C . ARG B 1 338 ? -22.38616 13.12512 70.87346 1.000 24.28475 338 ARG B C 1
ATOM 6228 O O . ARG B 1 338 ? -23.30940 12.41008 70.46703 1.000 32.26694 338 ARG B O 1
ATOM 6236 N N . LEU B 1 339 ? -21.13044 12.98125 70.44386 1.000 20.61882 339 LEU B N 1
ATOM 6237 C CA . LEU B 1 339 ? -20.79326 11.92338 69.49717 1.000 14.13657 339 LEU B CA 1
ATOM 6238 C C . LEU B 1 339 ? -20.87382 10.55120 70.15407 1.000 16.10103 339 LEU B C 1
ATOM 6239 O O . LEU B 1 339 ? -21.48946 9.62695 69.61025 1.000 22.02586 339 LEU B O 1
ATOM 6244 N N . LEU B 1 340 ? -20.24378 10.39563 71.32127 1.000 12.62666 340 LEU B N 1
ATOM 6245 C CA . LEU B 1 340 ? -20.30226 9.11952 72.02520 1.000 14.34737 340 LEU B CA 1
ATOM 6246 C C . LEU B 1 340 ? -21.73468 8.73619 72.36315 1.000 15.35655 340 LEU B C 1
ATOM 6247 O O . LEU B 1 340 ? -22.06974 7.54656 72.38346 1.000 22.17993 340 LEU B O 1
ATOM 6252 N N . THR B 1 341 ? -22.59107 9.72596 72.62941 1.000 22.26784 341 THR B N 1
ATOM 6253 C CA . THR B 1 341 ? -23.99638 9.43793 72.89588 1.000 24.64981 341 THR B CA 1
ATOM 6254 C C . THR B 1 341 ? -24.67899 8.85563 71.66450 1.000 19.61585 341 THR B C 1
ATOM 6255 O O . THR B 1 341 ? -25.43071 7.87806 71.76421 1.000 17.95775 341 THR B O 1
ATOM 6259 N N . TRP B 1 342 ? -24.42004 9.43724 70.49070 1.000 24.36057 342 TRP B N 1
ATOM 6260 C CA . TRP B 1 342 ? -25.04788 8.94728 69.26785 1.000 23.48766 342 TRP B CA 1
ATOM 6261 C C . TRP B 1 342 ? -24.52629 7.56642 68.88951 1.000 18.46934 342 TRP B C 1
ATOM 6262 O O . TRP B 1 342 ? -25.30056 6.70058 68.46393 1.000 21.36279 342 TRP B O 1
ATOM 6273 N N . VAL B 1 343 ? -23.21690 7.34497 69.02953 1.000 20.03500 343 VAL B N 1
ATOM 6274 C CA . VAL B 1 343 ? -22.64450 6.03778 68.71714 1.000 16.50045 343 VAL B CA 1
ATOM 6275 C C . VAL B 1 343 ? -23.23162 4.97075 69.63105 1.000 17.01489 343 VAL B C 1
ATOM 6276 O O . VAL B 1 343 ? -23.54310 3.85697 69.19085 1.000 18.75612 343 VAL B O 1
ATOM 6280 N N . GLN B 1 344 ? -23.40221 5.29699 70.91523 1.000 17.81298 344 GLN B N 1
ATOM 6281 C CA . GLN B 1 344 ? -24.02304 4.35587 71.84182 1.000 18.43815 344 GLN B CA 1
ATOM 6282 C C . GLN B 1 344 ? -25.44345 4.01615 71.41101 1.000 20.23810 344 GLN B C 1
ATOM 6283 O O . GLN B 1 344 ? -25.88037 2.86623 71.53760 1.000 23.91799 344 GLN B O 1
ATOM 6289 N N . SER B 1 345 ? -26.17810 5.00337 70.89117 1.000 19.65806 345 SER B N 1
ATOM 6290 C CA . SER B 1 345 ? -27.53408 4.75214 70.41675 1.000 20.83648 345 SER B CA 1
ATOM 6291 C C . SER B 1 345 ? -27.56159 3.78529 69.24134 1.000 20.74933 345 SER B C 1
ATOM 6292 O O . SER B 1 345 ? -28.59837 3.16200 68.98969 1.000 21.00135 345 SER B O 1
ATOM 6295 N N . VAL B 1 346 ? -26.45404 3.64751 68.52123 1.000 15.23167 346 VAL B N 1
ATOM 6296 C CA . VAL B 1 346 ? -26.36057 2.74034 67.38337 1.000 20.33590 346 VAL B CA 1
ATOM 6297 C C . VAL B 1 346 ? -25.74740 1.40654 67.78315 1.000 18.61840 346 VAL B C 1
ATOM 6298 O O . VAL B 1 346 ? -26.28408 0.34572 67.46579 1.000 23.34214 346 VAL B O 1
ATOM 6302 N N . THR B 1 347 ? -24.62116 1.44320 68.48893 1.000 21.00488 347 THR B N 1
ATOM 6303 C CA . THR B 1 347 ? -23.86971 0.24010 68.81230 1.000 25.34190 347 THR B CA 1
ATOM 6304 C C . THR B 1 347 ? -24.22229 -0.35163 70.17247 1.000 28.86488 347 THR B C 1
ATOM 6305 O O . THR B 1 347 ? -23.77379 -1.46211 70.47925 1.000 29.09209 347 THR B O 1
ATOM 6309 N N . GLY B 1 348 ? -25.00909 0.34904 70.98715 1.000 20.90839 348 GLY B N 1
ATOM 6310 C CA . GLY B 1 348 ? -25.45452 -0.22851 72.24562 1.000 24.19120 348 GLY B CA 1
ATOM 6311 C C . GLY B 1 348 ? -24.32621 -0.34820 73.25319 1.000 24.72715 348 GLY B C 1
ATOM 6312 O O . GLY B 1 348 ? -23.51235 0.56536 73.43015 1.000 22.15281 348 GLY B O 1
ATOM 6313 N N . GLN B 1 349 ? -24.27541 -1.49782 73.92738 1.000 18.50431 349 GLN B N 1
ATOM 6314 C CA . GLN B 1 349 ? -23.28696 -1.75976 74.96348 1.000 19.88971 349 GLN B CA 1
ATOM 6315 C C . GLN B 1 349 ? -22.00582 -2.38234 74.42029 1.000 28.56568 349 GLN B C 1
ATOM 6316 O O . GLN B 1 349 ? -21.23175 -2.95424 75.19747 1.000 29.21308 349 GLN B O 1
ATOM 6322 N N . LEU B 1 350 ? -21.77217 -2.30220 73.11524 1.000 20.57715 350 LEU B N 1
ATOM 6323 C CA . LEU B 1 350 ? -20.50913 -2.77202 72.56813 1.000 16.18779 350 LEU B CA 1
ATOM 6324 C C . LEU B 1 350 ? -19.36612 -1.97724 73.19256 1.000 18.87805 350 LEU B C 1
ATOM 6325 O O . LEU B 1 350 ? -19.43686 -0.74105 73.24511 1.000 14.69262 350 LEU B O 1
ATOM 6330 N N . PRO B 1 351 ? -18.32449 -2.63601 73.69758 1.000 20.83050 351 PRO B N 1
ATOM 6331 C CA . PRO B 1 351 ? -17.20659 -1.90444 74.30603 1.000 17.25514 351 PRO B CA 1
ATOM 6332 C C . PRO B 1 351 ? -16.62880 -0.86839 73.35416 1.000 15.06122 351 PRO B C 1
ATOM 6333 O O . PRO B 1 351 ? -16.35387 -1.15236 72.18758 1.000 21.20325 351 PRO B O 1
ATOM 6337 N N . LEU B 1 352 ? -16.45793 0.34806 73.85807 1.000 14.65242 352 LEU B N 1
ATOM 6338 C CA . LEU B 1 352 ? -15.97159 1.46235 73.06275 1.000 11.45768 352 LEU B CA 1
ATOM 6339 C C . LEU B 1 352 ? -14.57132 1.85975 73.50774 1.000 13.37263 352 LEU B C 1
ATOM 6340 O O . LEU B 1 352 ? -14.22663 1.77383 74.68966 1.000 17.74872 352 LEU B O 1
ATOM 6345 N N . TYR B 1 353 ? -13.76638 2.29080 72.54066 1.000 17.42907 353 TYR B N 1
ATOM 6346 C CA . TYR B 1 353 ? -12.43840 2.82963 72.78891 1.000 10.44285 353 TYR B CA 1
ATOM 6347 C C . TYR B 1 353 ? -12.26654 4.10219 71.97861 1.000 11.24049 353 TYR B C 1
ATOM 6348 O O . TYR B 1 353 ? -12.71889 4.18119 70.83265 1.000 20.54185 353 TYR B O 1
ATOM 6357 N N . ILE B 1 354 ? -11.61992 5.09915 72.57543 1.000 9.87211 354 ILE B N 1
ATOM 6358 C CA . ILE B 1 354 ? -11.15162 6.26370 71.83440 1.000 9.99731 354 ILE B CA 1
ATOM 6359 C C . ILE B 1 354 ? -9.71550 5.95366 71.42955 1.000 14.48599 354 ILE B C 1
ATOM 6360 O O . ILE B 1 354 ? -8.78915 6.06593 72.23417 1.000 20.49341 354 ILE B O 1
ATOM 6365 N N . THR B 1 355 ? -9.53488 5.53119 70.18088 1.000 12.47355 355 THR B N 1
ATOM 6366 C CA . THR B 1 355 ? -8.22346 5.13023 69.69670 1.000 13.15869 355 THR B CA 1
ATOM 6367 C C . THR B 1 355 ? -7.40479 6.29433 69.15779 1.000 10.11742 355 THR B C 1
ATOM 6368 O O . THR B 1 355 ? -6.23297 6.09813 68.82165 1.000 17.68935 355 THR B O 1
ATOM 6372 N N . GLU B 1 356 ? -7.98351 7.49165 69.07589 1.000 11.96798 356 GLU B N 1
ATOM 6373 C CA . GLU B 1 356 ? -7.25692 8.66854 68.61543 1.000 13.37552 356 GLU B CA 1
ATOM 6374 C C . GLU B 1 356 ? -7.95013 9.91627 69.14017 1.000 15.36878 356 GLU B C 1
ATOM 6375 O O . GLU B 1 356 ? -9.16262 10.07278 68.96471 1.000 12.74847 356 GLU B O 1
ATOM 6381 N N . ASN B 1 357 ? -7.17907 10.79620 69.77805 1.000 20.70886 357 ASN B N 1
ATOM 6382 C CA . ASN B 1 357 ? -7.66964 12.10813 70.18452 1.000 18.63652 357 ASN B CA 1
ATOM 6383 C C . ASN B 1 357 ? -6.47506 12.99368 70.50332 1.000 18.20034 357 ASN B C 1
ATOM 6384 O O . ASN B 1 357 ? -5.57764 12.58037 71.24375 1.000 20.27177 357 ASN B O 1
ATOM 6389 N N . GLY B 1 358 ? -6.46725 14.19902 69.94762 1.000 16.17914 358 GLY B N 1
ATOM 6390 C CA . GLY B 1 358 ? -5.35587 15.10507 70.16203 1.000 19.11447 358 GLY B CA 1
ATOM 6391 C C . GLY B 1 358 ? -5.53457 16.37173 69.35578 1.000 22.91945 358 GLY B C 1
ATOM 6392 O O . GLY B 1 358 ? -6.58616 16.60617 68.75679 1.000 25.46886 358 GLY B O 1
ATOM 6393 N N . ALA B 1 359 ? -4.48482 17.19082 69.34316 1.000 21.01364 359 ALA B N 1
ATOM 6394 C CA . ALA B 1 359 ? -4.53676 18.46846 68.64853 1.000 23.39610 359 ALA B CA 1
ATOM 6395 C C . ALA B 1 359 ? -3.14209 18.85672 68.18304 1.000 21.03846 359 ALA B C 1
ATOM 6396 O O . ALA B 1 359 ? -2.13832 18.48650 68.79820 1.000 22.63106 359 ALA B O 1
ATOM 6398 N N . ALA B 1 360 ? -3.09359 19.61117 67.08921 1.000 20.08562 360 ALA B N 1
ATOM 6399 C CA . ALA B 1 360 ? -1.84534 20.10513 66.52511 1.000 20.43638 360 ALA B CA 1
ATOM 6400 C C . ALA B 1 360 ? -1.63505 21.54475 66.97570 1.000 29.39731 360 ALA B C 1
ATOM 6401 O O . ALA B 1 360 ? -2.50230 22.39851 66.76192 1.000 31.99469 360 ALA B O 1
ATOM 6403 N N . PHE B 1 361 ? -0.48659 21.81240 67.59202 1.000 30.89360 361 PHE B N 1
ATOM 6404 C CA . PHE B 1 361 ? -0.15828 23.14246 68.08119 1.000 30.52829 361 PHE B CA 1
ATOM 6405 C C . PHE B 1 361 ? 1.27254 23.49099 67.69792 1.000 32.27099 361 PHE B C 1
ATOM 6406 O O . PHE B 1 361 ? 2.11178 22.60906 67.49522 1.000 35.45522 361 PHE B O 1
ATOM 6414 N N . ALA B 1 362 ? 1.54131 24.79359 67.59600 1.000 32.71438 362 ALA B N 1
ATOM 6415 C CA . ALA B 1 362 ? 2.85154 25.29155 67.17503 1.000 35.02499 362 ALA B CA 1
ATOM 6416 C C . ALA B 1 362 ? 3.83798 25.18821 68.33981 1.000 35.56473 362 ALA B C 1
ATOM 6417 O O . ALA B 1 362 ? 4.21760 26.17134 68.97967 1.000 46.10052 362 ALA B O 1
ATOM 6419 N N . ASP B 1 363 ? 4.26371 23.95536 68.60128 1.000 29.98643 363 ASP B N 1
ATOM 6420 C CA . ASP B 1 363 ? 5.19173 23.68834 69.69228 1.000 25.84607 363 ASP B CA 1
ATOM 6421 C C . ASP B 1 363 ? 6.58921 24.16861 69.31896 1.000 29.59561 363 ASP B C 1
ATOM 6422 O O . ASP B 1 363 ? 7.15424 23.73401 68.30963 1.000 38.09140 363 ASP B O 1
ATOM 6427 N N . GLU B 1 364 ? 7.14696 25.06303 70.13312 1.000 41.64732 364 GLU B N 1
ATOM 6428 C CA . GLU B 1 364 ? 8.49521 25.58453 69.92448 1.000 32.02478 364 GLU B CA 1
ATOM 6429 C C . GLU B 1 364 ? 9.29036 25.37701 71.20621 1.000 29.95801 364 GLU B C 1
ATOM 6430 O O . GLU B 1 364 ? 8.94473 25.96966 72.24925 1.000 33.19275 364 GLU B O 1
ATOM 6436 N N . PRO B 1 365 ? 10.34607 24.56174 71.19004 1.000 32.28917 365 PRO B N 1
ATOM 6437 C CA . PRO B 1 365 ? 11.09238 24.27886 72.42711 1.000 32.05083 365 PRO B CA 1
ATOM 6438 C C . PRO B 1 365 ? 11.94758 25.46785 72.84244 1.000 32.80220 365 PRO B C 1
ATOM 6439 O O . PRO B 1 365 ? 12.81594 25.92001 72.09301 1.000 31.68016 365 PRO B O 1
ATOM 6443 N N . VAL B 1 366 ? 11.69434 25.97088 74.04794 1.000 32.71086 366 VAL B N 1
ATOM 6444 C CA . VAL B 1 366 ? 12.45232 27.06732 74.63726 1.000 31.22866 366 VAL B CA 1
ATOM 6445 C C . VAL B 1 366 ? 13.15104 26.53886 75.88118 1.000 36.73329 366 VAL B C 1
ATOM 6446 O O . VAL B 1 366 ? 12.52769 25.85906 76.70512 1.000 38.19908 366 VAL B O 1
ATOM 6450 N N . ASN B 1 367 ? 14.44437 26.84427 76.00928 1.000 30.96202 367 ASN B N 1
ATOM 6451 C CA . ASN B 1 367 ? 15.25828 26.38710 77.13642 1.000 44.61178 367 ASN B CA 1
ATOM 6452 C C . ASN B 1 367 ? 15.21634 24.86840 77.27702 1.000 48.75665 367 ASN B C 1
ATOM 6453 O O . ASN B 1 367 ? 15.24651 24.33439 78.38886 1.000 53.62195 367 ASN B O 1
ATOM 6458 N N . GLY B 1 368 ? 15.14486 24.16444 76.14982 1.000 41.69314 368 GLY B N 1
ATOM 6459 C CA . GLY B 1 368 ? 15.00869 22.71964 76.18696 1.000 44.29983 368 GLY B CA 1
ATOM 6460 C C . GLY B 1 368 ? 13.70678 22.25081 76.79324 1.000 38.12044 368 GLY B C 1
ATOM 6461 O O . GLY B 1 368 ? 13.66235 21.17504 77.39913 1.000 37.01676 368 GLY B O 1
ATOM 6462 N N . ARG B 1 369 ? 12.63939 23.03315 76.64813 1.000 33.17394 369 ARG B N 1
ATOM 6463 C CA . ARG B 1 369 ? 11.35590 22.69994 77.25043 1.000 35.97635 369 ARG B CA 1
ATOM 6464 C C . ARG B 1 369 ? 10.23787 23.23776 76.37237 1.000 30.72193 369 ARG B C 1
ATOM 6465 O O . ARG B 1 369 ? 10.28786 24.39493 75.94596 1.000 41.69088 369 ARG B O 1
ATOM 6473 N N . VAL B 1 370 ? 9.23267 22.40643 76.11384 1.000 31.49029 370 VAL B N 1
ATOM 6474 C CA . VAL B 1 370 ? 8.08060 22.78889 75.30441 1.000 31.55696 370 VAL B CA 1
ATOM 6475 C C . VAL B 1 370 ? 6.88913 22.96186 76.23574 1.000 36.84897 370 VAL B C 1
ATOM 6476 O O . VAL B 1 370 ? 6.33185 21.97936 76.74176 1.000 32.78138 370 VAL B O 1
ATOM 6480 N N . GLU B 1 371 ? 6.49009 24.21496 76.45166 1.000 43.57320 371 GLU B N 1
ATOM 6481 C CA . GLU B 1 371 ? 5.37358 24.54885 77.33307 1.000 33.04657 371 GLU B CA 1
ATOM 6482 C C . GLU B 1 371 ? 4.11338 24.68610 76.48262 1.000 30.11317 371 GLU B C 1
ATOM 6483 O O . GLU B 1 371 ? 3.65750 25.78385 76.16407 1.000 31.17158 371 GLU B O 1
ATOM 6489 N N . ASP B 1 372 ? 3.54434 23.54190 76.11493 1.000 33.55062 372 ASP B N 1
ATOM 6490 C CA . ASP B 1 372 ? 2.34806 23.50435 75.27211 1.000 25.62840 372 ASP B CA 1
ATOM 6491 C C . ASP B 1 372 ? 1.09306 23.33065 76.12787 1.000 26.44992 372 ASP B C 1
ATOM 6492 O O . ASP B 1 372 ? 0.37183 22.33520 76.05036 1.000 26.35630 372 ASP B O 1
ATOM 6497 N N . VAL B 1 373 ? 0.82783 24.34660 76.95318 1.000 29.67404 373 VAL B N 1
ATOM 6498 C CA . VAL B 1 373 ? -0.30961 24.29427 77.86363 1.000 26.78543 373 VAL B CA 1
ATOM 6499 C C . VAL B 1 373 ? -1.63287 24.22059 77.11587 1.000 28.66561 373 VAL B C 1
ATOM 6500 O O . VAL B 1 373 ? -2.63995 23.78969 77.68716 1.000 32.06533 373 VAL B O 1
ATOM 6504 N N . ARG B 1 374 ? -1.66043 24.63183 75.84523 1.000 24.54682 374 ARG B N 1
ATOM 6505 C CA . ARG B 1 374 ? -2.87988 24.49046 75.05616 1.000 25.03867 374 ARG B CA 1
ATOM 6506 C C . ARG B 1 374 ? -3.26441 23.02556 74.90040 1.000 29.46371 374 ARG B C 1
ATOM 6507 O O . ARG B 1 374 ? -4.44643 22.67257 74.98988 1.000 35.30487 374 ARG B O 1
ATOM 6515 N N . ARG B 1 375 ? -2.27756 22.15633 74.66784 1.000 30.48352 375 ARG B N 1
ATOM 6516 C CA . ARG B 1 375 ? -2.56265 20.73066 74.55368 1.000 29.68291 375 ARG B CA 1
ATOM 6517 C C . ARG B 1 375 ? -3.01560 20.14592 75.88494 1.000 29.70692 375 ARG B C 1
ATOM 6518 O O . ARG B 1 375 ? -3.77721 19.17207 75.90498 1.000 36.04901 375 ARG B O 1
ATOM 6526 N N . ILE B 1 376 ? -2.56237 20.72251 77.00072 1.000 28.50859 376 ILE B N 1
ATOM 6527 C CA . ILE B 1 376 ? -3.07787 20.32131 78.30707 1.000 23.82052 376 ILE B CA 1
ATOM 6528 C C . ILE B 1 376 ? -4.57426 20.58282 78.37972 1.000 33.18182 376 ILE B C 1
ATOM 6529 O O . ILE B 1 376 ? -5.35730 19.72351 78.80228 1.000 32.21870 376 ILE B O 1
ATOM 6534 N N . HIS B 1 377 ? -4.99266 21.78001 77.96572 1.000 28.09884 377 HIS B N 1
ATOM 6535 C CA . HIS B 1 377 ? -6.40917 22.11559 78.00138 1.000 30.13405 377 HIS B CA 1
ATOM 6536 C C . HIS B 1 377 ? -7.21377 21.25118 77.04188 1.000 34.20193 377 HIS B C 1
ATOM 6537 O O . HIS B 1 377 ? -8.37264 20.93392 77.32633 1.000 34.38803 377 HIS B O 1
ATOM 6544 N N . TYR B 1 378 ? -6.62159 20.84974 75.91512 1.000 28.47783 378 TYR B N 1
ATOM 6545 C CA . TYR B 1 378 ? -7.33684 19.99582 74.97208 1.000 26.50225 378 TYR B CA 1
ATOM 6546 C C . TYR B 1 378 ? -7.62203 18.62846 75.58122 1.000 27.04130 378 TYR B C 1
ATOM 6547 O O . TYR B 1 378 ? -8.77492 18.18355 75.62894 1.000 26.61514 378 TYR B O 1
ATOM 6556 N N . ILE B 1 379 ? -6.57611 17.94156 76.04636 1.000 18.83878 379 ILE B N 1
ATOM 6557 C CA . ILE B 1 379 ? -6.75511 16.59931 76.59248 1.000 23.28547 379 ILE B CA 1
ATOM 6558 C C . ILE B 1 379 ? -7.66002 16.63673 77.81669 1.000 27.75411 379 ILE B C 1
ATOM 6559 O O . ILE B 1 379 ? -8.55319 15.79505 77.97130 1.000 30.52757 379 ILE B O 1
ATOM 6564 N N . ALA B 1 380 ? -7.45496 17.61877 78.69856 1.000 25.36277 380 ALA B N 1
ATOM 6565 C CA . ALA B 1 380 ? -8.25928 17.69748 79.91443 1.000 26.66725 380 ALA B CA 1
ATOM 6566 C C . ALA B 1 380 ? -9.72921 17.93723 79.59402 1.000 27.90967 380 ALA B C 1
ATOM 6567 O O . ALA B 1 380 ? -10.61367 17.35841 80.23581 1.000 23.40696 380 ALA B O 1
ATOM 6569 N N . ASP B 1 381 ? -10.01039 18.78540 78.60229 1.000 28.75778 381 ASP B N 1
ATOM 6570 C CA . ASP B 1 381 ? -11.39579 19.06381 78.23767 1.000 24.82713 381 ASP B CA 1
ATOM 6571 C C . ASP B 1 381 ? -12.08424 17.81322 77.70625 1.000 23.63513 381 ASP B C 1
ATOM 6572 O O . ASP B 1 381 ? -13.18610 17.46222 78.14329 1.000 25.06805 381 ASP B O 1
ATOM 6577 N N . HIS B 1 382 ? -11.44318 17.12283 76.76082 1.000 24.16461 382 HIS B N 1
ATOM 6578 C CA . HIS B 1 382 ? -12.06425 15.94927 76.15743 1.000 23.05935 382 HIS B CA 1
ATOM 6579 C C . HIS B 1 382 ? -12.12727 14.77811 77.13020 1.000 22.84538 382 HIS B C 1
ATOM 6580 O O . HIS B 1 382 ? -13.07484 13.98532 77.07916 1.000 27.79968 382 HIS B O 1
ATOM 6587 N N . LEU B 1 383 ? -11.13761 14.64793 78.01739 1.000 23.22331 383 LEU B N 1
ATOM 6588 C CA . LEU B 1 383 ? -11.21683 13.61941 79.04945 1.000 19.48312 383 LEU B CA 1
ATOM 6589 C C . LEU B 1 383 ? -12.37737 13.88793 79.99720 1.000 23.86038 383 LEU B C 1
ATOM 6590 O O . LEU B 1 383 ? -13.04998 12.95138 80.44420 1.000 21.76403 383 LEU B O 1
ATOM 6595 N N . GLU B 1 384 ? -12.62460 15.16106 80.31687 1.000 24.81083 384 GLU B N 1
ATOM 6596 C CA . GLU B 1 384 ? -13.81577 15.51294 81.08133 1.000 24.81797 384 GLU B CA 1
ATOM 6597 C C . GLU B 1 384 ? -15.07564 15.10732 80.32902 1.000 23.89149 384 GLU B C 1
ATOM 6598 O O . GLU B 1 384 ? -15.95764 14.44427 80.88517 1.000 22.19390 384 GLU B O 1
ATOM 6604 N N . ALA B 1 385 ? -15.16758 15.48759 79.05092 1.000 24.27564 385 ALA B N 1
ATOM 6605 C CA . ALA B 1 385 ? -16.31603 15.09778 78.23867 1.000 22.97542 385 ALA B CA 1
ATOM 6606 C C . ALA B 1 385 ? -16.42683 13.58260 78.13054 1.000 22.22997 385 ALA B C 1
ATOM 6607 O O . ALA B 1 385 ? -17.53465 13.03396 78.10742 1.000 30.03405 385 ALA B O 1
ATOM 6609 N N . ALA B 1 386 ? -15.28914 12.88733 78.06125 1.000 17.57744 386 ALA B N 1
ATOM 6610 C CA . ALA B 1 386 ? -15.32443 11.42975 78.06805 1.000 15.13167 386 ALA B CA 1
ATOM 6611 C C . ALA B 1 386 ? -15.77339 10.89039 79.41864 1.000 17.49014 386 ALA B C 1
ATOM 6612 O O . ALA B 1 386 ? -16.41469 9.83566 79.48012 1.000 21.96501 386 ALA B O 1
ATOM 6614 N N . LYS B 1 387 ? -15.45026 11.59633 80.50570 1.000 23.31755 387 LYS B N 1
ATOM 6615 C CA . LYS B 1 387 ? -15.89550 11.16962 81.82863 1.000 17.98776 387 LYS B CA 1
ATOM 6616 C C . LYS B 1 387 ? -17.40897 11.28148 81.96289 1.000 23.92582 387 LYS B C 1
ATOM 6617 O O . LYS B 1 387 ? -18.04892 10.41622 82.57409 1.000 27.66992 387 LYS B O 1
ATOM 6623 N N . ARG B 1 388 ? -17.99849 12.34060 81.40007 1.000 26.07593 388 ARG B N 1
ATOM 6624 C CA . ARG B 1 388 ? -19.45017 12.48500 81.43834 1.000 24.26092 388 ARG B CA 1
ATOM 6625 C C . ARG B 1 388 ? -20.13592 11.33798 80.71306 1.000 24.53984 388 ARG B C 1
ATOM 6626 O O . ARG B 1 388 ? -21.16983 10.83445 81.16812 1.000 30.49317 388 ARG B O 1
ATOM 6634 N N . PHE B 1 389 ? -19.58192 10.92386 79.57184 1.000 22.26752 389 PHE B N 1
ATOM 6635 C CA . PHE B 1 389 ? -20.13177 9.77969 78.85603 1.000 25.61878 389 PHE B CA 1
ATOM 6636 C C . PHE B 1 389 ? -20.09584 8.52277 79.71262 1.000 20.60921 389 PHE B C 1
ATOM 6637 O O . PHE B 1 389 ? -20.99547 7.68047 79.61916 1.000 19.46569 389 PHE B O 1
ATOM 6645 N N . VAL B 1 390 ? -19.07412 8.38506 80.55888 1.000 22.37315 390 VAL B N 1
ATOM 6646 C CA . VAL B 1 390 ? -19.03183 7.26547 81.49265 1.000 27.58992 390 VAL B CA 1
ATOM 6647 C C . VAL B 1 390 ? -20.08724 7.43747 82.57854 1.000 26.62381 390 VAL B C 1
ATOM 6648 O O . VAL B 1 390 ? -20.79360 6.48546 82.93336 1.000 30.19705 390 VAL B O 1
ATOM 6652 N N . ASP B 1 391 ? -20.22107 8.65451 83.11488 1.000 27.33920 391 ASP B N 1
ATOM 6653 C CA . ASP B 1 391 ? -21.19605 8.90710 84.17116 1.000 26.81464 391 ASP B CA 1
ATOM 6654 C C . ASP B 1 391 ? -22.62816 8.69121 83.70390 1.000 30.59601 391 ASP B C 1
ATOM 6655 O O . ASP B 1 391 ? -23.50946 8.44629 84.53530 1.000 28.76372 391 ASP B O 1
ATOM 6660 N N . ALA B 1 392 ? -22.88144 8.78285 82.40045 1.000 27.29092 392 ALA B N 1
ATOM 6661 C CA . ALA B 1 392 ? -24.20074 8.50679 81.85055 1.000 19.66253 392 ALA B CA 1
ATOM 6662 C C . ALA B 1 392 ? -24.42881 7.02623 81.58399 1.000 17.61355 392 ALA B C 1
ATOM 6663 O O . ALA B 1 392 ? -25.49766 6.66120 81.08314 1.000 30.23913 392 ALA B O 1
ATOM 6665 N N . GLY B 1 393 ? -23.46054 6.17292 81.90326 1.000 19.57151 393 GLY B N 1
ATOM 6666 C CA . GLY B 1 393 ? -23.56762 4.75649 81.63331 1.000 19.67003 393 GLY B CA 1
ATOM 6667 C C . GLY B 1 393 ? -22.94782 4.30295 80.33272 1.000 17.01883 393 GLY B C 1
ATOM 6668 O O . GLY B 1 393 ? -23.17448 3.15750 79.92601 1.000 17.05820 393 GLY B O 1
ATOM 6669 N N . GLY B 1 394 ? -22.17614 5.15825 79.66692 1.000 21.84756 394 GLY B N 1
ATOM 6670 C CA . GLY B 1 394 ? -21.56090 4.81205 78.40886 1.000 20.60542 394 GLY B CA 1
ATOM 6671 C C . GLY B 1 394 ? -20.42722 3.82219 78.57479 1.000 20.85825 394 GLY B C 1
ATOM 6672 O O . GLY B 1 394 ? -19.60646 3.92561 79.49185 1.000 23.42582 394 GLY B O 1
ATOM 6673 N N . PRO B 1 395 ? -20.36227 2.83293 77.68119 1.000 13.32288 395 PRO B N 1
ATOM 6674 C CA . PRO B 1 395 ? -19.33834 1.78778 77.76821 1.000 8.47128 395 PRO B CA 1
ATOM 6675 C C . PRO B 1 395 ? -18.02139 2.16597 77.09633 1.000 14.68435 395 PRO B C 1
ATOM 6676 O O . PRO B 1 395 ? -17.47923 1.42408 76.27067 1.000 19.84542 395 PRO B O 1
ATOM 6680 N N . LEU B 1 396 ? -17.49296 3.33618 77.44397 1.000 12.70412 396 LEU B N 1
ATOM 6681 C CA . LEU B 1 396 ? -16.16834 3.72447 76.97876 1.000 11.27507 396 LEU B CA 1
ATOM 6682 C C . LEU B 1 396 ? -15.12514 3.05567 77.86316 1.000 13.71407 396 LEU B C 1
ATOM 6683 O O . LEU B 1 396 ? -15.15309 3.20953 79.08854 1.000 11.60633 396 LEU B O 1
ATOM 6688 N N . LYS B 1 397 ? -14.20649 2.31195 77.24794 1.000 13.12423 397 LYS B N 1
ATOM 6689 C CA . LYS B 1 397 ? -13.26977 1.48891 77.99731 1.000 10.94828 397 LYS B CA 1
ATOM 6690 C C . LYS B 1 397 ? -11.82099 1.93942 77.88721 1.000 14.41325 397 LYS B C 1
ATOM 6691 O O . LYS B 1 397 ? -10.96336 1.35864 78.56131 1.000 21.29566 397 LYS B O 1
ATOM 6697 N N . GLY B 1 398 ? -11.52033 2.94634 77.07363 1.000 14.90979 398 GLY B N 1
ATOM 6698 C CA . GLY B 1 398 ? -10.13686 3.35757 76.91321 1.000 14.11222 398 GLY B CA 1
ATOM 6699 C C . GLY B 1 398 ? -10.02328 4.69027 76.20866 1.000 15.35261 398 GLY B C 1
ATOM 6700 O O . GLY B 1 398 ? -10.99138 5.21153 75.64832 1.000 16.51712 398 GLY B O 1
ATOM 6701 N N . TYR B 1 399 ? -8.80715 5.23371 76.24250 1.000 14.19604 399 TYR B N 1
ATOM 6702 C CA . TYR B 1 399 ? -8.51116 6.52045 75.61978 1.000 14.44744 399 TYR B CA 1
ATOM 6703 C C . TYR B 1 399 ? -7.07722 6.49490 75.11600 1.000 15.06984 399 TYR B C 1
ATOM 6704 O O . TYR B 1 399 ? -6.14795 6.32139 75.90925 1.000 16.73068 399 TYR B O 1
ATOM 6713 N N . PHE B 1 400 ? -6.89666 6.67240 73.80962 1.000 14.89050 400 PHE B N 1
ATOM 6714 C CA . PHE B 1 400 ? -5.57870 6.67873 73.18629 1.000 13.12520 400 PHE B CA 1
ATOM 6715 C C . PHE B 1 400 ? -5.29000 8.07768 72.65956 1.000 15.00498 400 PHE B C 1
ATOM 6716 O O . PHE B 1 400 ? -6.03817 8.59845 71.82462 1.000 18.46071 400 PHE B O 1
ATOM 6724 N N . LEU B 1 401 ? -4.20793 8.67847 73.14390 1.000 14.67660 401 LEU B N 1
ATOM 6725 C CA . LEU B 1 401 ? -3.84380 10.03256 72.74975 1.000 17.19137 401 LEU B CA 1
ATOM 6726 C C . LEU B 1 401 ? -3.04592 9.99644 71.45335 1.000 17.97753 401 LEU B C 1
ATOM 6727 O O . LEU B 1 401 ? -2.00053 9.34148 71.37941 1.000 23.56030 401 LEU B O 1
ATOM 6732 N N . TRP B 1 402 ? -3.53392 10.69640 70.43410 1.000 16.32870 402 TRP B N 1
ATOM 6733 C CA . TRP B 1 402 ? -2.78270 10.90330 69.20415 1.000 16.51186 402 TRP B CA 1
ATOM 6734 C C . TRP B 1 402 ? -2.10621 12.26596 69.27671 1.000 18.19549 402 TRP B C 1
ATOM 6735 O O . TRP B 1 402 ? -2.78592 13.29609 69.34319 1.000 20.46030 402 TRP B O 1
ATOM 6746 N N . SER B 1 403 ? -0.77681 12.27079 69.25401 1.000 16.61091 403 SER B N 1
ATOM 6747 C CA . SER B 1 403 ? 0.00124 11.04356 69.12474 1.000 15.35973 403 SER B CA 1
ATOM 6748 C C . SER B 1 403 ? 1.10449 10.97877 70.16988 1.000 13.16499 403 SER B C 1
ATOM 6749 O O . SER B 1 403 ? 1.27078 11.89936 70.96779 1.000 20.80492 403 SER B O 1
ATOM 6752 N N . PHE B 1 404 ? 1.85836 9.87811 70.15940 1.000 17.93999 404 PHE B N 1
ATOM 6753 C CA . PHE B 1 404 ? 2.97802 9.74222 71.08498 1.000 21.66163 404 PHE B CA 1
ATOM 6754 C C . PHE B 1 404 ? 4.06594 10.76569 70.78541 1.000 19.06627 404 PHE B C 1
ATOM 6755 O O . PHE B 1 404 ? 4.67377 11.32420 71.70589 1.000 20.14996 404 PHE B O 1
ATOM 6763 N N . MET B 1 405 ? 4.31807 11.03175 69.50715 1.000 15.79580 405 MET B N 1
ATOM 6764 C CA . MET B 1 405 ? 5.36676 11.95859 69.11568 1.000 20.58999 405 MET B CA 1
ATOM 6765 C C . MET B 1 405 ? 4.97559 12.62148 67.80375 1.000 19.08244 405 MET B C 1
ATOM 6766 O O . MET B 1 405 ? 4.15169 12.10177 67.04705 1.000 21.61519 405 MET B O 1
ATOM 6771 N N . ASP B 1 406 ? 5.56549 13.79001 67.55215 1.000 21.46294 406 ASP B N 1
ATOM 6772 C CA . ASP B 1 406 ? 5.35427 14.47527 66.28373 1.000 19.67936 406 ASP B CA 1
ATOM 6773 C C . ASP B 1 406 ? 5.78034 13.57495 65.13353 1.000 17.91302 406 ASP B C 1
ATOM 6774 O O . ASP B 1 406 ? 6.78864 12.87013 65.22025 1.000 19.06157 406 ASP B O 1
ATOM 6779 N N . ASN B 1 407 ? 5.01056 13.59699 64.04974 1.000 16.94956 407 ASN B N 1
ATOM 6780 C CA . ASN B 1 407 ? 5.25621 12.67196 62.95239 1.000 21.06432 407 ASN B CA 1
ATOM 6781 C C . ASN B 1 407 ? 4.74620 13.28088 61.65051 1.000 20.30501 407 ASN B C 1
ATOM 6782 O O . ASN B 1 407 ? 4.40327 14.46544 61.58388 1.000 22.55023 407 ASN B O 1
ATOM 6787 N N . PHE B 1 408 ? 4.69219 12.44555 60.61566 1.000 19.69918 408 PHE B N 1
ATOM 6788 C CA . PHE B 1 408 ? 4.30381 12.83425 59.26170 1.000 14.92252 408 PHE B CA 1
ATOM 6789 C C . PHE B 1 408 ? 2.78663 12.97496 59.20735 1.000 19.88201 408 PHE B C 1
ATOM 6790 O O . PHE B 1 408 ? 2.06125 11.98219 59.11355 1.000 19.70698 408 PHE B O 1
ATOM 6798 N N . GLU B 1 409 ? 2.29668 14.21537 59.26343 1.000 18.82570 409 GLU B N 1
ATOM 6799 C CA . GLU B 1 409 ? 0.86076 14.47053 59.20360 1.000 15.07899 409 GLU B CA 1
ATOM 6800 C C . GLU B 1 409 ? 0.36903 14.39477 57.76079 1.000 18.32044 409 GLU B C 1
ATOM 6801 O O . GLU B 1 409 ? -0.27694 15.32127 57.25932 1.000 22.06521 409 GLU B O 1
ATOM 6807 N N . TRP B 1 410 ? 0.68912 13.28930 57.08733 1.000 16.18969 410 TRP B N 1
ATOM 6808 C CA . TRP B 1 410 ? 0.18551 12.98258 55.75339 1.000 12.72667 410 TRP B CA 1
ATOM 6809 C C . TRP B 1 410 ? 0.40342 14.12807 54.77171 1.000 18.15377 410 TRP B C 1
ATOM 6810 O O . TRP B 1 410 ? 1.54170 14.55871 54.55984 1.000 19.32444 410 TRP B O 1
ATOM 6821 N N . ALA B 1 411 ? -0.68038 14.62788 54.16991 1.000 19.01328 411 ALA B N 1
ATOM 6822 C CA . ALA B 1 411 ? -0.54667 15.64720 53.13277 1.000 19.18160 411 ALA B CA 1
ATOM 6823 C C . ALA B 1 411 ? 0.06048 16.93423 53.67534 1.000 21.25410 411 ALA B C 1
ATOM 6824 O O . ALA B 1 411 ? 0.73501 17.66088 52.93677 1.000 23.44527 411 ALA B O 1
ATOM 6826 N N . LEU B 1 412 ? -0.15790 17.23214 54.95351 1.000 20.97992 412 LEU B N 1
ATOM 6827 C CA . LEU B 1 412 ? 0.41325 18.42702 55.55910 1.000 20.25049 412 LEU B CA 1
ATOM 6828 C C . LEU B 1 412 ? 1.85948 18.23693 55.99593 1.000 20.76589 412 LEU B C 1
ATOM 6829 O O . LEU B 1 412 ? 2.44531 19.16848 56.55857 1.000 20.22580 412 LEU B O 1
ATOM 6834 N N . GLY B 1 413 ? 2.44374 17.06663 55.74983 1.000 23.06967 413 GLY B N 1
ATOM 6835 C CA . GLY B 1 413 ? 3.83749 16.81559 56.05237 1.000 15.95929 413 GLY B CA 1
ATOM 6836 C C . GLY B 1 413 ? 4.13706 16.93378 57.53447 1.000 21.74051 413 GLY B C 1
ATOM 6837 O O . GLY B 1 413 ? 3.30672 16.63728 58.40076 1.000 16.51368 413 GLY B O 1
ATOM 6838 N N . TYR B 1 414 ? 5.35603 17.38186 57.83093 1.000 21.84771 414 TYR B N 1
ATOM 6839 C CA . TYR B 1 414 ? 5.81892 17.54879 59.19988 1.000 20.15071 414 TYR B CA 1
ATOM 6840 C C . TYR B 1 414 ? 5.52355 18.93773 59.75364 1.000 20.12810 414 TYR B C 1
ATOM 6841 O O . TYR B 1 414 ? 6.13283 19.34038 60.75097 1.000 28.66881 414 TYR B O 1
ATOM 6850 N N . SER B 1 415 ? 4.60258 19.67304 59.13567 1.000 19.72070 415 SER B N 1
ATOM 6851 C CA . SER B 1 415 ? 4.23511 21.00689 59.58749 1.000 18.52289 415 SER B CA 1
ATOM 6852 C C . SER B 1 415 ? 3.13562 20.99229 60.64236 1.000 22.47563 415 SER B C 1
ATOM 6853 O O . SER B 1 415 ? 2.63899 22.05982 61.01492 1.000 25.30136 415 SER B O 1
ATOM 6856 N N . LYS B 1 416 ? 2.74180 19.81487 61.12482 1.000 20.10252 416 LYS B N 1
ATOM 6857 C CA . LYS B 1 416 ? 1.73573 19.68337 62.17241 1.000 12.68749 416 LYS B CA 1
ATOM 6858 C C . LYS B 1 416 ? 2.27777 18.74740 63.24077 1.000 17.93056 416 LYS B C 1
ATOM 6859 O O . LYS B 1 416 ? 2.59811 17.59052 62.94901 1.000 20.42512 416 LYS B O 1
ATOM 6865 N N . ARG B 1 417 ? 2.37744 19.24243 64.47090 1.000 15.14247 417 ARG B N 1
ATOM 6866 C CA . ARG B 1 417 ? 2.96461 18.49623 65.58090 1.000 17.66434 417 ARG B CA 1
ATOM 6867 C C . ARG B 1 417 ? 1.84843 18.07841 66.53286 1.000 18.05880 417 ARG B C 1
ATOM 6868 O O . ARG B 1 417 ? 1.36754 18.88396 67.33523 1.000 23.09506 417 ARG B O 1
ATOM 6876 N N . PHE B 1 418 ? 1.44396 16.81176 66.44033 1.000 19.75916 418 PHE B N 1
ATOM 6877 C CA . PHE B 1 418 ? 0.38849 16.25624 67.27728 1.000 19.54660 418 PHE B CA 1
ATOM 6878 C C . PHE B 1 418 ? 0.91098 15.56346 68.52677 1.000 16.48661 418 PHE B C 1
ATOM 6879 O O . PHE B 1 418 ? 0.11902 15.26881 69.42789 1.000 22.69714 418 PHE B O 1
ATOM 6887 N N . GLY B 1 419 ? 2.20845 15.28866 68.60180 1.000 17.44099 419 GLY B N 1
ATOM 6888 C CA . GLY B 1 419 ? 2.71404 14.41942 69.63896 1.000 20.40214 419 GLY B CA 1
ATOM 6889 C C . GLY B 1 419 ? 2.77089 15.07058 71.00585 1.000 25.11634 419 GLY B C 1
ATOM 6890 O O . GLY B 1 419 ? 2.73285 16.29177 71.15557 1.000 23.91412 419 GLY B O 1
ATOM 6891 N N . MET B 1 420 ? 2.84722 14.21405 72.02429 1.000 19.51892 420 MET B N 1
ATOM 6892 C CA . MET B 1 420 ? 3.18079 14.63973 73.37427 1.000 18.91118 420 MET B CA 1
ATOM 6893 C C . MET B 1 420 ? 4.68174 14.63310 73.62174 1.000 25.24292 420 MET B C 1
ATOM 6894 O O . MET B 1 420 ? 5.12506 15.07488 74.68755 1.000 26.47701 420 MET B O 1
ATOM 6899 N N . VAL B 1 421 ? 5.46419 14.14006 72.66524 1.000 28.20432 421 VAL B N 1
ATOM 6900 C CA . VAL B 1 421 ? 6.92007 14.16131 72.72150 1.000 24.66647 421 VAL B CA 1
ATOM 6901 C C . VAL B 1 421 ? 7.41362 14.88474 71.47717 1.000 26.80537 421 VAL B C 1
ATOM 6902 O O . VAL B 1 421 ? 7.18246 14.42349 70.35232 1.000 24.59544 421 VAL B O 1
ATOM 6906 N N . TYR B 1 422 ? 8.07659 16.02011 71.67660 1.000 28.43440 422 TYR B N 1
ATOM 6907 C CA . TYR B 1 422 ? 8.59512 16.79279 70.55687 1.000 25.31501 422 TYR B CA 1
ATOM 6908 C C . TYR B 1 422 ? 9.71103 16.02685 69.85676 1.000 24.55895 422 TYR B C 1
ATOM 6909 O O . TYR B 1 422 ? 10.57881 15.43351 70.50272 1.000 25.59460 422 TYR B O 1
ATOM 6918 N N . VAL B 1 423 ? 9.68436 16.03846 68.52644 1.000 21.59785 423 VAL B N 1
ATOM 6919 C CA . VAL B 1 423 ? 10.68713 15.36180 67.71110 1.000 23.05404 423 VAL B CA 1
ATOM 6920 C C . VAL B 1 423 ? 11.42252 16.41056 66.89137 1.000 22.18268 423 VAL B C 1
ATOM 6921 O O . VAL B 1 423 ? 10.81201 17.10489 66.06833 1.000 18.95806 423 VAL B O 1
ATOM 6925 N N . ASP B 1 424 ? 12.72866 16.52512 67.11775 1.000 19.46128 424 ASP B N 1
ATOM 6926 C CA . ASP B 1 424 ? 13.59251 17.39068 66.31864 1.000 22.26881 424 ASP B CA 1
ATOM 6927 C C . ASP B 1 424 ? 14.15930 16.54287 65.18676 1.000 21.20422 424 ASP B C 1
ATOM 6928 O O . ASP B 1 424 ? 15.08233 15.75118 65.38906 1.000 24.58120 424 ASP B O 1
ATOM 6933 N N . TYR B 1 425 ? 13.60316 16.71109 63.98511 1.000 24.16540 425 TYR B N 1
ATOM 6934 C CA . TYR B 1 425 ? 13.90108 15.79999 62.88529 1.000 21.37897 425 TYR B CA 1
ATOM 6935 C C . TYR B 1 425 ? 15.33382 15.91782 62.38542 1.000 24.28696 425 TYR B C 1
ATOM 6936 O O . TYR B 1 425 ? 15.78982 15.03960 61.64505 1.000 26.98520 425 TYR B O 1
ATOM 6945 N N . GLU B 1 426 ? 16.05306 16.97538 62.76315 1.000 22.65870 426 GLU B N 1
ATOM 6946 C CA . GLU B 1 426 ? 17.44127 17.09722 62.33391 1.000 19.71675 426 GLU B CA 1
ATOM 6947 C C . GLU B 1 426 ? 18.33906 16.13901 63.10661 1.000 18.21387 426 GLU B C 1
ATOM 6948 O O . GLU B 1 426 ? 19.25635 15.53868 62.53461 1.000 23.25751 426 GLU B O 1
ATOM 6950 N N . SER B 1 427 ? 18.08280 15.97269 64.40198 1.000 19.01584 427 SER B N 1
ATOM 6951 C CA . SER B 1 427 ? 18.86726 15.08639 65.24841 1.000 17.93015 427 SER B CA 1
ATOM 6952 C C . SER B 1 427 ? 18.09341 13.85690 65.69938 1.000 25.09073 427 SER B C 1
ATOM 6953 O O . SER B 1 427 ? 18.66644 12.99843 66.37950 1.000 26.87365 427 SER B O 1
ATOM 6956 N N . GLN B 1 428 ? 16.81179 13.75304 65.34401 1.000 26.59580 428 GLN B N 1
ATOM 6957 C CA . GLN B 1 428 ? 15.91832 12.68528 65.79261 1.000 24.30379 428 GLN B CA 1
ATOM 6958 C C . GLN B 1 428 ? 15.78176 12.64338 67.31075 1.000 27.23663 428 GLN B C 1
ATOM 6959 O O . GLN B 1 428 ? 15.32753 11.63812 67.86906 1.000 25.73607 428 GLN B O 1
ATOM 6965 N N . GLN B 1 429 ? 16.15856 13.72285 67.99180 1.000 21.18435 429 GLN B N 1
ATOM 6966 C CA . GLN B 1 429 ? 16.02466 13.77399 69.43938 1.000 23.71063 429 GLN B CA 1
ATOM 6967 C C . GLN B 1 429 ? 14.55781 13.88890 69.83027 1.000 31.37639 429 GLN B C 1
ATOM 6968 O O . GLN B 1 429 ? 13.77861 14.59955 69.18882 1.000 34.93473 429 GLN B O 1
ATOM 6974 N N . ARG B 1 430 ? 14.18319 13.17419 70.88530 1.000 26.49639 430 ARG B N 1
ATOM 6975 C CA . ARG B 1 430 ? 12.84026 13.22630 71.44220 1.000 21.12181 430 ARG B CA 1
ATOM 6976 C C . ARG B 1 430 ? 12.87281 14.02324 72.73730 1.000 23.69544 430 ARG B C 1
ATOM 6977 O O . ARG B 1 430 ? 13.70060 13.75629 73.61507 1.000 27.35841 430 ARG B O 1
ATOM 6985 N N . LEU B 1 431 ? 11.97995 15.00222 72.85206 1.000 24.40179 431 LEU B N 1
ATOM 6986 C CA . LEU B 1 431 ? 11.87335 15.82201 74.05370 1.000 22.56110 431 LEU B CA 1
ATOM 6987 C C . LEU B 1 431 ? 10.42382 15.80930 74.51554 1.000 25.60855 431 LEU B C 1
ATOM 6988 O O . LEU B 1 431 ? 9.54520 16.34662 73.83242 1.000 25.74428 431 LEU B O 1
ATOM 6993 N N . VAL B 1 432 ? 10.18021 15.19516 75.67347 1.000 25.90648 432 VAL B N 1
ATOM 6994 C CA . VAL B 1 432 ? 8.82767 15.10003 76.20917 1.000 23.77226 432 VAL B CA 1
ATOM 6995 C C . VAL B 1 432 ? 8.30540 16.49957 76.49588 1.000 22.00348 432 VAL B C 1
ATOM 6996 O O . VAL B 1 432 ? 8.89669 17.25263 77.27942 1.000 20.98675 432 VAL B O 1
ATOM 7000 N N . LYS B 1 433 ? 7.19575 16.85763 75.85608 1.000 23.58708 433 LYS B N 1
ATOM 7001 C CA . LYS B 1 433 ? 6.58132 18.15054 76.10075 1.000 24.87760 433 LYS B CA 1
ATOM 7002 C C . LYS B 1 433 ? 5.90846 18.16903 77.47041 1.000 27.10879 433 LYS B C 1
ATOM 7003 O O . LYS B 1 433 ? 5.83755 17.16000 78.17824 1.000 29.21526 433 LYS B O 1
ATOM 7009 N N . ASP B 1 434 ? 5.40175 19.34733 77.84056 1.000 30.58705 434 ASP B N 1
ATOM 7010 C CA . ASP B 1 434 ? 4.58435 19.44567 79.04384 1.000 35.42779 434 ASP B CA 1
ATOM 7011 C C . ASP B 1 434 ? 3.33661 18.58168 78.93333 1.000 29.50082 434 ASP B C 1
ATOM 7012 O O . ASP B 1 434 ? 2.79505 18.13833 79.95251 1.000 30.93613 434 ASP B O 1
ATOM 7017 N N . SER B 1 435 ? 2.87001 18.32999 77.70742 1.000 28.31590 435 SER B N 1
ATOM 7018 C CA . SER B 1 435 ? 1.71641 17.45840 77.51645 1.000 24.99067 435 SER B CA 1
ATOM 7019 C C . SER B 1 435 ? 2.04691 16.01712 77.87796 1.000 28.96812 435 SER B C 1
ATOM 7020 O O . SER B 1 435 ? 1.20288 15.30084 78.42894 1.000 26.62275 435 SER B O 1
ATOM 7023 N N . GLY B 1 436 ? 3.26772 15.57382 77.57525 1.000 26.76521 436 GLY B N 1
ATOM 7024 C CA . GLY B 1 436 ? 3.64984 14.21415 77.91364 1.000 17.26541 436 GLY B CA 1
ATOM 7025 C C . GLY B 1 436 ? 3.70209 13.98089 79.41044 1.000 25.21425 436 GLY B C 1
ATOM 7026 O O . GLY B 1 436 ? 3.36006 12.89696 79.89048 1.000 29.65884 436 GLY B O 1
ATOM 7027 N N . ARG B 1 437 ? 4.11734 14.99614 80.17037 1.000 29.27582 437 ARG B N 1
ATOM 7028 C CA . ARG B 1 437 ? 4.23780 14.83537 81.61507 1.000 31.08036 437 ARG B CA 1
ATOM 7029 C C . ARG B 1 437 ? 2.88089 14.90185 82.30624 1.000 24.35914 437 ARG B C 1
ATOM 7030 O O . ARG B 1 437 ? 2.58997 14.07575 83.17805 1.000 21.84494 437 ARG B O 1
ATOM 7038 N N . TRP B 1 438 ? 2.04118 15.87285 81.93714 1.000 23.88773 438 TRP B N 1
ATOM 7039 C CA . TRP B 1 438 ? 0.69824 15.94205 82.50681 1.000 27.19122 438 TRP B CA 1
ATOM 7040 C C . TRP B 1 438 ? -0.08501 14.67382 82.20124 1.000 23.51340 438 TRP B C 1
ATOM 7041 O O . TRP B 1 438 ? -0.74265 14.10691 83.08158 1.000 25.54186 438 TRP B O 1
ATOM 7052 N N . PHE B 1 439 ? -0.03164 14.21757 80.94802 1.000 25.00344 439 PHE B N 1
ATOM 7053 C CA . PHE B 1 439 ? -0.70778 12.97741 80.58934 1.000 28.45428 439 PHE B CA 1
ATOM 7054 C C . PHE B 1 439 ? -0.11780 11.79075 81.33616 1.000 22.85657 439 PHE B C 1
ATOM 7055 O O . PHE B 1 439 ? -0.84232 10.84733 81.66687 1.000 26.33349 439 PHE B O 1
ATOM 7063 N N . SER B 1 440 ? 1.18684 11.82313 81.61990 1.000 20.86845 440 SER B N 1
ATOM 7064 C CA . SER B 1 440 ? 1.79969 10.74863 82.39402 1.000 20.48652 440 SER B CA 1
ATOM 7065 C C . SER B 1 440 ? 1.36145 10.80100 83.85186 1.000 26.26900 440 SER B C 1
ATOM 7066 O O . SER B 1 440 ? 1.11324 9.75797 84.46851 1.000 22.63429 440 SER B O 1
ATOM 7069 N N . GLU B 1 441 ? 1.26748 12.00512 84.42349 1.000 24.56217 441 GLU B N 1
ATOM 7070 C CA . GLU B 1 441 ? 0.74361 12.13307 85.77915 1.000 27.29347 441 GLU B CA 1
ATOM 7071 C C . GLU B 1 441 ? -0.72455 11.73199 85.84688 1.000 28.90028 441 GLU B C 1
ATOM 7072 O O . GLU B 1 441 ? -1.18016 11.21807 86.87525 1.000 27.47643 441 GLU B O 1
ATOM 7078 N N . GLN B 1 442 ? -1.47786 11.96418 84.76878 1.000 28.55647 442 GLN B N 1
ATOM 7079 C CA . GLN B 1 442 ? -2.86043 11.50300 84.71615 1.000 24.62655 442 GLN B CA 1
ATOM 7080 C C . GLN B 1 442 ? -2.94193 9.98463 84.81143 1.000 24.95602 442 GLN B C 1
ATOM 7081 O O . GLN B 1 442 ? -3.88657 9.45036 85.40439 1.000 25.47538 442 GLN B O 1
ATOM 7087 N N . ILE B 1 443 ? -1.95882 9.27553 84.24839 1.000 28.04057 443 ILE B N 1
ATOM 7088 C CA . ILE B 1 443 ? -1.92251 7.81965 84.37371 1.000 24.54395 443 ILE B CA 1
ATOM 7089 C C . ILE B 1 443 ? -1.77864 7.41892 85.83445 1.000 23.49510 443 ILE B C 1
ATOM 7090 O O . ILE B 1 443 ? -2.57461 6.63473 86.36453 1.000 27.47634 443 ILE B O 1
ATOM 7095 N N . ALA B 1 444 ? -0.75142 7.94961 86.50385 1.000 28.10760 444 ALA B N 1
ATOM 7096 C CA . ALA B 1 444 ? -0.46681 7.54619 87.87732 1.000 29.06521 444 ALA B CA 1
ATOM 7097 C C . ALA B 1 444 ? -1.62092 7.89027 88.81012 1.000 26.07790 444 ALA B C 1
ATOM 7098 O O . ALA B 1 444 ? -1.93433 7.12360 89.72908 1.000 22.06708 444 ALA B O 1
ATOM 7100 N N . ALA B 1 445 ? -2.26567 9.03968 88.59140 1.000 20.43087 445 ALA B N 1
ATOM 7101 C CA . ALA B 1 445 ? -3.41901 9.40187 89.40873 1.000 17.95469 445 ALA B CA 1
ATOM 7102 C C . ALA B 1 445 ? -4.53243 8.37396 89.26599 1.000 22.16339 445 ALA B C 1
ATOM 7103 O O . ALA B 1 445 ? -5.15615 7.97784 90.25744 1.000 22.86942 445 ALA B O 1
ATOM 7105 N N . HIS B 1 446 ? -4.79203 7.92636 88.03649 1.000 27.14331 446 HIS B N 1
ATOM 7106 C CA . HIS B 1 446 ? -5.76305 6.85991 87.82631 1.000 22.12917 446 HIS B CA 1
ATOM 7107 C C . HIS B 1 446 ? -5.26730 5.53497 88.39035 1.000 21.30746 446 HIS B C 1
ATOM 7108 O O . HIS B 1 446 ? -6.06693 4.73846 88.89398 1.000 21.62922 446 HIS B O 1
ATOM 7115 N N . LYS B 1 447 ? -3.95880 5.28552 88.32304 1.000 17.92917 447 LYS B N 1
ATOM 7116 C CA . LYS B 1 447 ? -3.40723 4.04023 88.84142 1.000 19.55747 447 LYS B CA 1
ATOM 7117 C C . LYS B 1 447 ? -3.34762 4.03317 90.36221 1.000 25.52574 447 LYS B C 1
ATOM 7118 O O . LYS B 1 447 ? -3.43980 2.96456 90.97582 1.000 30.34618 447 LYS B O 1
ATOM 7124 N N . GLY B 1 448 ? -3.20562 5.20341 90.98448 1.000 27.65937 448 GLY B N 1
ATOM 7125 C CA . GLY B 1 448 ? -3.08033 5.28918 92.42520 1.000 27.33204 448 GLY B CA 1
ATOM 7126 C C . GLY B 1 448 ? -4.36396 5.50158 93.19273 1.000 24.94154 448 GLY B C 1
ATOM 7127 O O . GLY B 1 448 ? -4.36045 5.38749 94.42234 1.000 25.99923 448 GLY B O 1
ATOM 7128 N N . GLN B 1 449 ? -5.46390 5.80815 92.50868 1.000 22.39031 449 GLN B N 1
ATOM 7129 C CA . GLN B 1 449 ? -6.72628 6.04874 93.19487 1.000 27.42577 449 GLN B CA 1
ATOM 7130 C C . GLN B 1 449 ? -7.22147 4.76958 93.85730 1.000 29.12381 449 GLN B C 1
ATOM 7131 O O . GLN B 1 449 ? -7.26347 3.70764 93.22877 1.000 28.91716 449 GLN B O 1
ATOM 7137 N N . VAL B 1 450 ? -7.59299 4.87145 95.12987 1.000 32.42632 450 VAL B N 1
ATOM 7138 C CA . VAL B 1 450 ? -8.12158 3.72680 95.86091 1.000 29.73596 450 VAL B CA 1
ATOM 7139 C C . VAL B 1 450 ? -9.59775 3.56242 95.52993 1.000 30.60565 450 VAL B C 1
ATOM 7140 O O . VAL B 1 450 ? -10.34069 4.54482 95.40510 1.000 35.16430 450 VAL B O 1
ATOM 7144 N N . ARG B 1 451 ? -10.02240 2.31354 95.35909 1.000 32.86297 451 ARG B N 1
ATOM 7145 C CA . ARG B 1 451 ? -11.39869 2.01051 94.97828 1.000 31.47967 451 ARG B CA 1
ATOM 7146 C C . ARG B 1 451 ? -11.96120 0.86744 95.81681 1.000 30.50060 451 ARG B C 1
ATOM 7147 O O . ARG B 1 451 ? -11.23128 -0.04153 96.21305 1.000 32.88769 451 ARG B O 1
ATOM 7155 N N . ARG C 1 3 ? 46.27844 -22.14391 -6.17831 1.000 30.69585 3 ARG C N 1
ATOM 7156 C CA . ARG C 1 3 ? 44.91084 -21.64148 -6.11537 1.000 40.25114 3 ARG C CA 1
ATOM 7157 C C . ARG C 1 3 ? 44.69817 -20.49087 -7.08989 1.000 36.70742 3 ARG C C 1
ATOM 7158 O O . ARG C 1 3 ? 45.61183 -19.71160 -7.36006 1.000 34.07880 3 ARG C O 1
ATOM 7166 N N . GLU C 1 4 ? 43.47738 -20.39328 -7.60742 1.000 38.70814 4 GLU C N 1
ATOM 7167 C CA . GLU C 1 4 ? 43.12962 -19.32433 -8.53118 1.000 49.70361 4 GLU C CA 1
ATOM 7168 C C . GLU C 1 4 ? 43.19776 -17.96982 -7.83241 1.000 42.55713 4 GLU C C 1
ATOM 7169 O O . GLU C 1 4 ? 42.92411 -17.84732 -6.63562 1.000 55.10153 4 GLU C O 1
ATOM 7175 N N . PHE C 1 5 ? 43.59748 -16.94924 -8.58694 1.000 42.64564 5 PHE C N 1
ATOM 7176 C CA . PHE C 1 5 ? 43.52881 -15.58497 -8.08670 1.000 49.35488 5 PHE C CA 1
ATOM 7177 C C . PHE C 1 5 ? 42.08404 -15.09979 -8.08328 1.000 49.56157 5 PHE C C 1
ATOM 7178 O O . PHE C 1 5 ? 41.25983 -15.51967 -8.89889 1.000 53.57462 5 PHE C O 1
ATOM 7186 N N . ILE C 1 6 ? 41.78066 -14.19781 -7.15831 1.000 37.29103 6 ILE C N 1
ATOM 7187 C CA . ILE C 1 6 ? 40.43086 -13.68042 -6.98085 1.000 42.32146 6 ILE C CA 1
ATOM 7188 C C . ILE C 1 6 ? 40.40773 -12.22815 -7.43417 1.000 39.82191 6 ILE C C 1
ATOM 7189 O O . ILE C 1 6 ? 41.32537 -11.45614 -7.13128 1.000 38.90211 6 ILE C O 1
ATOM 7194 N N . SER C 1 7 ? 39.36439 -11.86340 -8.17370 1.000 38.47921 7 SER C N 1
ATOM 7195 C CA . SER C 1 7 ? 39.24119 -10.53647 -8.75818 1.000 40.05058 7 SER C CA 1
ATOM 7196 C C . SER C 1 7 ? 38.41575 -9.63203 -7.85383 1.000 35.88258 7 SER C C 1
ATOM 7197 O O . SER C 1 7 ? 37.46193 -10.07815 -7.21059 1.000 36.17468 7 SER C O 1
ATOM 7200 N N . PHE C 1 8 ? 38.79825 -8.36427 -7.80344 1.000 36.48461 8 PHE C N 1
ATOM 7201 C CA . PHE C 1 8 ? 38.15901 -7.35557 -6.97513 1.000 34.64106 8 PHE C CA 1
ATOM 7202 C C . PHE C 1 8 ? 38.10741 -6.05865 -7.76507 1.000 30.82162 8 PHE C C 1
ATOM 7203 O O . PHE C 1 8 ? 38.85805 -5.88641 -8.73225 1.000 27.60538 8 PHE C O 1
ATOM 7211 N N . PRO C 1 9 ? 37.22501 -5.13109 -7.39055 1.000 34.36053 9 PRO C N 1
ATOM 7212 C CA . PRO C 1 9 ? 37.17274 -3.83952 -8.08833 1.000 37.33337 9 PRO C CA 1
ATOM 7213 C C . PRO C 1 9 ? 38.49378 -3.08874 -7.99246 1.000 35.01290 9 PRO C C 1
ATOM 7214 O O . PRO C 1 9 ? 39.38482 -3.41540 -7.20553 1.000 30.34073 9 PRO C O 1
ATOM 7218 N N . GLN C 1 10 ? 38.60945 -2.05327 -8.82876 1.000 35.80590 10 GLN C N 1
ATOM 7219 C CA . GLN C 1 10 ? 39.81863 -1.23548 -8.84750 1.000 38.23341 10 GLN C CA 1
ATOM 7220 C C . GLN C 1 10 ? 40.06392 -0.56283 -7.50207 1.000 41.76653 10 GLN C C 1
ATOM 7221 O O . GLN C 1 10 ? 41.21945 -0.36151 -7.10871 1.000 44.47031 10 GLN C O 1
ATOM 7227 N N . ASP C 1 11 ? 38.99283 -0.22830 -6.77737 1.000 37.13877 11 ASP C N 1
ATOM 7228 C CA . ASP C 1 11 ? 39.12895 0.44570 -5.48946 1.000 38.06466 11 ASP C CA 1
ATOM 7229 C C . ASP C 1 11 ? 39.81891 -0.43413 -4.45401 1.000 37.51216 11 ASP C C 1
ATOM 7230 O O . ASP C 1 11 ? 40.44945 0.08760 -3.52677 1.000 36.60698 11 ASP C O 1
ATOM 7235 N N . PHE C 1 12 ? 39.72657 -1.75511 -4.60337 1.000 40.81943 12 PHE C N 1
ATOM 7236 C CA . PHE C 1 12 ? 40.14783 -2.67338 -3.55255 1.000 34.86841 12 PHE C CA 1
ATOM 7237 C C . PHE C 1 12 ? 41.60590 -2.45122 -3.16618 1.000 29.35210 12 PHE C C 1
ATOM 7238 O O . PHE C 1 12 ? 42.45737 -2.13174 -4.00016 1.000 29.86489 12 PHE C O 1
ATOM 7246 N N . LEU C 1 13 ? 41.88374 -2.63419 -1.87778 1.000 30.27202 13 LEU C N 1
ATOM 7247 C CA . LEU C 1 13 ? 43.18053 -2.33591 -1.28889 1.000 35.43280 13 LEU C CA 1
ATOM 7248 C C . LEU C 1 13 ? 43.65936 -3.55057 -0.50818 1.000 29.03501 13 LEU C C 1
ATOM 7249 O O . LEU C 1 13 ? 42.90207 -4.12296 0.28034 1.000 28.11720 13 LEU C O 1
ATOM 7254 N N . PHE C 1 14 ? 44.90943 -3.94097 -0.72633 1.000 29.13663 14 PHE C N 1
ATOM 7255 C CA . PHE C 1 14 ? 45.50960 -5.06467 -0.02640 1.000 37.92568 14 PHE C CA 1
ATOM 7256 C C . PHE C 1 14 ? 46.62625 -4.58132 0.89079 1.000 38.39222 14 PHE C C 1
ATOM 7257 O O . PHE C 1 14 ? 47.17346 -3.48801 0.72077 1.000 31.32443 14 PHE C O 1
ATOM 7265 N N . GLY C 1 15 ? 46.96358 -5.41503 1.86735 1.000 31.07417 15 GLY C N 1
ATOM 7266 C CA . GLY C 1 15 ? 48.03207 -5.07439 2.78795 1.000 28.66475 15 GLY C CA 1
ATOM 7267 C C . GLY C 1 15 ? 48.21894 -6.15978 3.82401 1.000 33.54991 15 GLY C C 1
ATOM 7268 O O . GLY C 1 15 ? 47.49925 -7.16433 3.84884 1.000 31.83712 15 GLY C O 1
ATOM 7269 N N . THR C 1 16 ? 49.21243 -5.94175 4.68135 1.000 28.84896 16 THR C N 1
ATOM 7270 C CA . THR C 1 16 ? 49.50700 -6.81554 5.80687 1.000 26.83773 16 THR C CA 1
ATOM 7271 C C . THR C 1 16 ? 49.29929 -6.05078 7.10903 1.000 24.54886 16 THR C C 1
ATOM 7272 O O . THR C 1 16 ? 49.12305 -4.82947 7.11825 1.000 27.83860 16 THR C O 1
ATOM 7276 N N . ALA C 1 17 ? 49.32016 -6.78223 8.22245 1.000 18.30295 17 ALA C N 1
ATOM 7277 C CA . ALA C 1 17 ? 49.02464 -6.19524 9.52102 1.000 15.55103 17 ALA C CA 1
ATOM 7278 C C . ALA C 1 17 ? 49.98913 -6.71499 10.57689 1.000 25.54088 17 ALA C C 1
ATOM 7279 O O . ALA C 1 17 ? 50.33507 -7.89989 10.58566 1.000 27.45018 17 ALA C O 1
ATOM 7281 N N . THR C 1 18 ? 50.41807 -5.81655 11.46518 1.000 22.33054 18 THR C N 1
ATOM 7282 C CA . THR C 1 18 ? 51.24921 -6.16157 12.61094 1.000 18.34659 18 THR C CA 1
ATOM 7283 C C . THR C 1 18 ? 50.79510 -5.34886 13.81664 1.000 19.05195 18 THR C C 1
ATOM 7284 O O . THR C 1 18 ? 49.99019 -4.42071 13.70248 1.000 19.67070 18 THR C O 1
ATOM 7288 N N . ALA C 1 19 ? 51.32701 -5.70624 14.98445 1.000 21.68040 19 ALA C N 1
ATOM 7289 C CA . ALA C 1 19 ? 51.07464 -4.98509 16.22473 1.000 24.23496 19 ALA C CA 1
ATOM 7290 C C . ALA C 1 19 ? 52.40004 -4.68367 16.90621 1.000 24.60681 19 ALA C C 1
ATOM 7291 O O . ALA C 1 19 ? 53.31524 -5.51185 16.88829 1.000 17.20470 19 ALA C O 1
ATOM 7293 N N . SER C 1 20 ? 52.47930 -3.50505 17.53073 1.000 28.22158 20 SER C N 1
ATOM 7294 C CA . SER C 1 20 ? 53.75587 -2.97227 18.00279 1.000 22.97638 20 SER C CA 1
ATOM 7295 C C . SER C 1 20 ? 54.47300 -3.95255 18.92607 1.000 21.29126 20 SER C C 1
ATOM 7296 O O . SER C 1 20 ? 55.61183 -4.35336 18.66215 1.000 21.85513 20 SER C O 1
ATOM 7299 N N . TYR C 1 21 ? 53.81902 -4.35552 20.01791 1.000 19.85190 21 TYR C N 1
ATOM 7300 C CA . TYR C 1 21 ? 54.48900 -5.20083 21.00056 1.000 18.55809 21 TYR C CA 1
ATOM 7301 C C . TYR C 1 21 ? 54.81226 -6.58801 20.46101 1.000 19.20019 21 TYR C C 1
ATOM 7302 O O . TYR C 1 21 ? 55.67112 -7.27323 21.02564 1.000 20.81457 21 TYR C O 1
ATOM 7311 N N . GLN C 1 22 ? 54.15999 -7.01340 19.38037 1.000 21.66322 22 GLN C N 1
ATOM 7312 C CA . GLN C 1 22 ? 54.38296 -8.35494 18.86103 1.000 21.11518 22 GLN C CA 1
ATOM 7313 C C . GLN C 1 22 ? 55.61451 -8.45363 17.96984 1.000 19.26292 22 GLN C C 1
ATOM 7314 O O . GLN C 1 22 ? 56.11884 -9.56200 17.76379 1.000 23.06372 22 GLN C O 1
ATOM 7320 N N . ILE C 1 23 ? 56.12357 -7.33369 17.45424 1.000 23.01904 23 ILE C N 1
ATOM 7321 C CA . ILE C 1 23 ? 57.20396 -7.37901 16.47310 1.000 14.92807 23 ILE C CA 1
ATOM 7322 C C . ILE C 1 23 ? 58.36902 -6.47788 16.86677 1.000 18.51665 23 ILE C C 1
ATOM 7323 O O . ILE C 1 23 ? 59.53085 -6.80539 16.59997 1.000 19.20684 23 ILE C O 1
ATOM 7328 N N . GLU C 1 24 ? 58.07209 -5.34031 17.50036 1.000 19.08284 24 GLU C N 1
ATOM 7329 C CA . GLU C 1 24 ? 59.07784 -4.29263 17.66551 1.000 15.27083 24 GLU C CA 1
ATOM 7330 C C . GLU C 1 24 ? 60.25381 -4.76947 18.50981 1.000 17.05445 24 GLU C C 1
ATOM 7331 O O . GLU C 1 24 ? 61.40825 -4.73006 18.06999 1.000 18.33605 24 GLU C O 1
ATOM 7337 N N . GLY C 1 25 ? 59.98130 -5.22296 19.72902 1.000 21.26986 25 GLY C N 1
ATOM 7338 C CA . GLY C 1 25 ? 61.09077 -5.48655 20.61823 1.000 16.75204 25 GLY C CA 1
ATOM 7339 C C . GLY C 1 25 ? 61.69763 -4.17606 21.09805 1.000 18.37178 25 GLY C C 1
ATOM 7340 O O . GLY C 1 25 ? 61.05797 -3.11863 21.09169 1.000 22.74760 25 GLY C O 1
ATOM 7341 N N . ALA C 1 26 ? 62.96360 -4.25980 21.50540 1.000 18.71700 26 ALA C N 1
ATOM 7342 C CA . ALA C 1 26 ? 63.71039 -3.11722 22.03043 1.000 19.30619 26 ALA C CA 1
ATOM 7343 C C . ALA C 1 26 ? 62.89851 -2.39421 23.10493 1.000 18.04913 26 ALA C C 1
ATOM 7344 O O . ALA C 1 26 ? 62.55908 -1.21528 22.98910 1.000 18.69946 26 ALA C O 1
ATOM 7346 N N . VAL C 1 27 ? 62.58218 -3.14191 24.16616 1.000 19.96340 27 VAL C N 1
ATOM 7347 C CA . VAL C 1 27 ? 61.62703 -2.67241 25.16816 1.000 20.87661 27 VAL C CA 1
ATOM 7348 C C . VAL C 1 27 ? 62.21535 -1.66656 26.14308 1.000 25.54774 27 VAL C C 1
ATOM 7349 O O . VAL C 1 27 ? 61.45684 -1.01988 26.87743 1.000 25.50417 27 VAL C O 1
ATOM 7353 N N . HIS C 1 28 ? 63.53832 -1.51382 26.17822 1.000 19.34969 28 HIS C N 1
ATOM 7354 C CA . HIS C 1 28 ? 64.18444 -0.51649 27.02048 1.000 20.16063 28 HIS C CA 1
ATOM 7355 C C . HIS C 1 28 ? 64.79008 0.62948 26.22343 1.000 22.79445 28 HIS C C 1
ATOM 7356 O O . HIS C 1 28 ? 65.30929 1.57651 26.82415 1.000 22.34919 28 HIS C O 1
ATOM 7363 N N . GLU C 1 29 ? 64.73207 0.57631 24.89551 1.000 22.10920 29 GLU C N 1
ATOM 7364 C CA . GLU C 1 29 ? 65.50350 1.48919 24.06484 1.000 17.77035 29 GLU C CA 1
ATOM 7365 C C . GLU C 1 29 ? 64.80062 2.83000 23.89248 1.000 22.81187 29 GLU C C 1
ATOM 7366 O O . GLU C 1 29 ? 63.59033 2.89205 23.65380 1.000 18.38160 29 GLU C O 1
ATOM 7372 N N . ASP C 1 30 ? 65.58271 3.90521 24.01514 1.000 19.49390 30 ASP C N 1
ATOM 7373 C CA . ASP C 1 30 ? 65.13725 5.26946 23.72775 1.000 20.26801 30 ASP C CA 1
ATOM 7374 C C . ASP C 1 30 ? 63.94288 5.66966 24.59288 1.000 22.64642 30 ASP C C 1
ATOM 7375 O O . ASP C 1 30 ? 62.95611 6.23380 24.11443 1.000 19.42727 30 ASP C O 1
ATOM 7380 N N . GLY C 1 31 ? 64.04291 5.36888 25.88499 1.000 22.34663 31 GLY C N 1
ATOM 7381 C CA . GLY C 1 31 ? 63.10620 5.88285 26.86134 1.000 20.30664 31 GLY C CA 1
ATOM 7382 C C . GLY C 1 31 ? 61.75406 5.21165 26.91027 1.000 26.30533 31 GLY C C 1
ATOM 7383 O O . GLY C 1 31 ? 60.85500 5.73426 27.57651 1.000 23.75879 31 GLY C O 1
ATOM 7384 N N . ARG C 1 32 ? 61.57366 4.07457 26.24141 1.000 19.38183 32 ARG C N 1
ATOM 7385 C CA . ARG C 1 32 ? 60.28334 3.39703 26.27770 1.000 22.37717 32 ARG C CA 1
ATOM 7386 C C . ARG C 1 32 ? 59.95002 2.95984 27.69897 1.000 24.61798 32 ARG C C 1
ATOM 7387 O O . ARG C 1 32 ? 60.77425 2.34691 28.38397 1.000 21.48692 32 ARG C O 1
ATOM 7395 N N . GLY C 1 33 ? 58.73138 3.28672 28.14473 1.000 14.36288 33 GLY C N 1
ATOM 7396 C CA . GLY C 1 33 ? 58.29024 2.90929 29.46995 1.000 15.75665 33 GLY C CA 1
ATOM 7397 C C . GLY C 1 33 ? 57.69737 1.51207 29.51547 1.000 14.92724 33 GLY C C 1
ATOM 7398 O O . GLY C 1 33 ? 57.38989 0.90190 28.49377 1.000 16.63193 33 GLY C O 1
ATOM 7399 N N . GLU C 1 34 ? 57.54108 1.00587 30.73567 1.000 17.39566 34 GLU C N 1
ATOM 7400 C CA . GLU C 1 34 ? 56.97363 -0.32180 30.92437 1.000 15.45042 34 GLU C CA 1
ATOM 7401 C C . GLU C 1 34 ? 55.50671 -0.33097 30.51520 1.000 15.84150 34 GLU C C 1
ATOM 7402 O O . GLU C 1 34 ? 54.73044 0.53607 30.92733 1.000 18.10633 34 GLU C O 1
ATOM 7408 N N . SER C 1 35 ? 55.13159 -1.30439 29.69353 1.000 13.20687 35 SER C N 1
ATOM 7409 C CA . SER C 1 35 ? 53.74509 -1.50907 29.30722 1.000 9.60272 35 SER C CA 1
ATOM 7410 C C . SER C 1 35 ? 53.13489 -2.62759 30.14075 1.000 15.85551 35 SER C C 1
ATOM 7411 O O . SER C 1 35 ? 53.83201 -3.37656 30.82908 1.000 18.81888 35 SER C O 1
ATOM 7414 N N . ILE C 1 36 ? 51.80581 -2.73904 30.06557 1.000 16.70277 36 ILE C N 1
ATOM 7415 C CA . ILE C 1 36 ? 51.11664 -3.78875 30.80450 1.000 15.34226 36 ILE C CA 1
ATOM 7416 C C . ILE C 1 36 ? 51.47465 -5.16961 30.27853 1.000 17.77118 36 ILE C C 1
ATOM 7417 O O . ILE C 1 36 ? 51.32561 -6.16143 31.00063 1.000 20.15907 36 ILE C O 1
ATOM 7422 N N . TRP C 1 37 ? 51.94828 -5.26456 29.03832 1.000 23.88655 37 TRP C N 1
ATOM 7423 C CA . TRP C 1 37 ? 52.38035 -6.54366 28.49811 1.000 22.70362 37 TRP C CA 1
ATOM 7424 C C . TRP C 1 37 ? 53.83442 -6.85588 28.81261 1.000 18.38690 37 TRP C C 1
ATOM 7425 O O . TRP C 1 37 ? 54.22222 -8.02857 28.77211 1.000 24.50194 37 TRP C O 1
ATOM 7436 N N . ASP C 1 38 ? 54.64747 -5.84214 29.11672 1.000 17.13787 38 ASP C N 1
ATOM 7437 C CA . ASP C 1 38 ? 55.94204 -6.11182 29.73049 1.000 14.52988 38 ASP C CA 1
ATOM 7438 C C . ASP C 1 38 ? 55.75984 -6.68288 31.12892 1.000 21.55042 38 ASP C C 1
ATOM 7439 O O . ASP C 1 38 ? 56.46396 -7.61915 31.52514 1.000 21.89451 38 ASP C O 1
ATOM 7444 N N . ARG C 1 39 ? 54.80700 -6.13255 31.88387 1.000 23.00485 39 ARG C N 1
ATOM 7445 C CA . ARG C 1 39 ? 54.54914 -6.60701 33.23774 1.000 15.78734 39 ARG C CA 1
ATOM 7446 C C . ARG C 1 39 ? 53.88339 -7.97725 33.22810 1.000 16.44636 39 ARG C C 1
ATOM 7447 O O . ARG C 1 39 ? 54.16266 -8.81580 34.09276 1.000 19.08229 39 ARG C O 1
ATOM 7455 N N . PHE C 1 40 ? 53.00399 -8.22436 32.25627 1.000 20.19701 40 PHE C N 1
ATOM 7456 C CA . PHE C 1 40 ? 52.25531 -9.47616 32.22131 1.000 17.98020 40 PHE C CA 1
ATOM 7457 C C . PHE C 1 40 ? 53.12241 -10.63454 31.74625 1.000 21.85164 40 PHE C C 1
ATOM 7458 O O . PHE C 1 40 ? 53.11502 -11.71261 32.35053 1.000 24.82893 40 PHE C O 1
ATOM 7466 N N . SER C 1 41 ? 53.86985 -10.43186 30.65817 1.000 23.77254 41 SER C N 1
ATOM 7467 C CA . SER C 1 41 ? 54.70683 -11.50317 30.12970 1.000 22.00793 41 SER C CA 1
ATOM 7468 C C . SER C 1 41 ? 55.82212 -11.87138 31.09729 1.000 23.49776 41 SER C C 1
ATOM 7469 O O . SER C 1 41 ? 56.26773 -13.02431 31.12037 1.000 27.23927 41 SER C O 1
ATOM 7472 N N . HIS C 1 42 ? 56.28448 -10.91599 31.89900 1.000 21.22942 42 HIS C N 1
ATOM 7473 C CA . HIS C 1 42 ? 57.29384 -11.18379 32.91246 1.000 18.94508 42 HIS C CA 1
ATOM 7474 C C . HIS C 1 42 ? 56.69649 -11.67156 34.22541 1.000 17.03005 42 HIS C C 1
ATOM 7475 O O . HIS C 1 42 ? 57.44330 -11.90060 35.18225 1.000 23.64059 42 HIS C O 1
ATOM 7482 N N . THR C 1 43 ? 55.37675 -11.83110 34.29715 1.000 20.12435 43 THR C N 1
ATOM 7483 C CA . THR C 1 43 ? 54.74784 -12.44420 35.45822 1.000 27.74235 43 THR C CA 1
ATOM 7484 C C . THR C 1 43 ? 54.71836 -13.95355 35.26512 1.000 28.07978 43 THR C C 1
ATOM 7485 O O . THR C 1 43 ? 54.19131 -14.42422 34.24769 1.000 28.40885 43 THR C O 1
ATOM 7489 N N . PRO C 1 44 ? 55.27166 -14.73823 36.18788 1.000 27.95794 44 PRO C N 1
ATOM 7490 C CA . PRO C 1 44 ? 55.38439 -16.18509 35.95917 1.000 26.90123 44 PRO C CA 1
ATOM 7491 C C . PRO C 1 44 ? 54.02086 -16.85207 35.85270 1.000 27.95663 44 PRO C C 1
ATOM 7492 O O . PRO C 1 44 ? 53.11692 -16.59321 36.65012 1.000 33.10671 44 PRO C O 1
ATOM 7496 N N . GLY C 1 45 ? 53.88220 -17.71800 34.85241 1.000 28.32259 45 GLY C N 1
ATOM 7497 C CA . GLY C 1 45 ? 52.67481 -18.49264 34.66571 1.000 21.60391 45 GLY C CA 1
ATOM 7498 C C . GLY C 1 45 ? 51.61920 -17.86259 33.78747 1.000 21.81948 45 GLY C C 1
ATOM 7499 O O . GLY C 1 45 ? 50.50852 -18.40002 33.70660 1.000 26.03653 45 GLY C O 1
ATOM 7500 N N . LYS C 1 46 ? 51.92505 -16.75065 33.11936 1.000 23.39529 46 LYS C N 1
ATOM 7501 C CA . LYS C 1 46 ? 50.94255 -16.03484 32.31516 1.000 23.19036 46 LYS C CA 1
ATOM 7502 C C . LYS C 1 46 ? 51.11390 -16.22157 30.81563 1.000 24.88889 46 LYS C C 1
ATOM 7503 O O . LYS C 1 46 ? 50.12622 -16.14036 30.08311 1.000 28.66732 46 LYS C O 1
ATOM 7509 N N . VAL C 1 47 ? 52.33319 -16.46431 30.34117 1.000 24.03654 47 VAL C N 1
ATOM 7510 C CA . VAL C 1 47 ? 52.61498 -16.64294 28.92212 1.000 23.85932 47 VAL C CA 1
ATOM 7511 C C . VAL C 1 47 ? 53.25796 -18.00892 28.72715 1.000 23.06610 47 VAL C C 1
ATOM 7512 O O . VAL C 1 47 ? 54.03399 -18.46403 29.57446 1.000 24.18064 47 VAL C O 1
ATOM 7516 N N . TYR C 1 48 ? 52.91856 -18.66424 27.61736 1.000 22.46712 48 TYR C N 1
ATOM 7517 C CA . TYR C 1 48 ? 53.44453 -19.98658 27.29884 1.000 21.03906 48 TYR C CA 1
ATOM 7518 C C . TYR C 1 48 ? 54.96460 -20.00731 27.37408 1.000 29.42962 48 TYR C C 1
ATOM 7519 O O . TYR C 1 48 ? 55.64271 -19.25856 26.66395 1.000 31.71072 48 TYR C O 1
ATOM 7528 N N . GLN C 1 49 ? 55.49144 -20.86175 28.25466 1.000 32.79609 49 GLN C N 1
ATOM 7529 C CA . GLN C 1 49 ? 56.93292 -21.02896 28.44930 1.000 27.86567 49 GLN C CA 1
ATOM 7530 C C . GLN C 1 49 ? 57.61462 -19.72136 28.84291 1.000 30.99298 49 GLN C C 1
ATOM 7531 O O . GLN C 1 49 ? 58.81219 -19.53972 28.60895 1.000 34.53972 49 GLN C O 1
ATOM 7537 N N . GLY C 1 50 ? 56.86225 -18.80717 29.45082 1.000 31.50669 50 GLY C N 1
ATOM 7538 C CA . GLY C 1 50 ? 57.42506 -17.53413 29.86688 1.000 31.82151 50 GLY C CA 1
ATOM 7539 C C . GLY C 1 50 ? 57.97795 -16.70457 28.73202 1.000 23.53587 50 GLY C C 1
ATOM 7540 O O . GLY C 1 50 ? 58.94710 -15.96339 28.92789 1.000 22.78813 50 GLY C O 1
ATOM 7541 N N . HIS C 1 51 ? 57.39362 -16.81613 27.54240 1.000 23.83113 51 HIS C N 1
ATOM 7542 C CA . HIS C 1 51 ? 57.86906 -16.03825 26.40925 1.000 28.97618 51 HIS C CA 1
ATOM 7543 C C . HIS C 1 51 ? 57.66371 -14.55084 26.66603 1.000 27.78510 51 HIS C C 1
ATOM 7544 O O . HIS C 1 51 ? 56.77365 -14.14152 27.41633 1.000 24.47559 51 HIS C O 1
ATOM 7551 N N . THR C 1 52 ? 58.50606 -13.73829 26.03706 1.000 27.35880 52 THR C N 1
ATOM 7552 C CA . THR C 1 52 ? 58.53480 -12.30655 26.28226 1.000 23.53090 52 THR C CA 1
ATOM 7553 C C . THR C 1 52 ? 58.40616 -11.55195 24.96847 1.000 25.71941 52 THR C C 1
ATOM 7554 O O . THR C 1 52 ? 58.49802 -12.12364 23.88016 1.000 26.20249 52 THR C O 1
ATOM 7558 N N . GLY C 1 53 ? 58.18831 -10.24708 25.08721 1.000 27.76009 53 GLY C N 1
ATOM 7559 C CA . GLY C 1 53 ? 58.24709 -9.36217 23.94349 1.000 22.73288 53 GLY C CA 1
ATOM 7560 C C . GLY C 1 53 ? 59.49942 -8.51478 24.00237 1.000 19.87303 53 GLY C C 1
ATOM 7561 O O . GLY C 1 53 ? 59.57442 -7.45322 23.37840 1.000 24.06957 53 GLY C O 1
ATOM 7562 N N . ASP C 1 54 ? 60.48902 -8.98966 24.76490 1.000 23.78593 54 ASP C N 1
ATOM 7563 C CA . ASP C 1 54 ? 61.72998 -8.24204 24.95177 1.000 25.40274 54 ASP C CA 1
ATOM 7564 C C . ASP C 1 54 ? 62.42749 -7.99052 23.62087 1.000 24.36265 54 ASP C C 1
ATOM 7565 O O . ASP C 1 54 ? 62.84718 -6.86682 23.32676 1.000 23.60837 54 ASP C O 1
ATOM 7570 N N . VAL C 1 55 ? 62.56548 -9.03101 22.80510 1.000 23.91416 55 VAL C N 1
ATOM 7571 C CA . VAL C 1 55 ? 63.23170 -8.93542 21.51788 1.000 14.08355 55 VAL C CA 1
ATOM 7572 C C . VAL C 1 55 ? 62.24691 -9.06121 20.36111 1.000 22.52436 55 VAL C C 1
ATOM 7573 O O . VAL C 1 55 ? 62.28240 -8.25611 19.42682 1.000 29.23034 55 VAL C O 1
ATOM 7577 N N . ALA C 1 56 ? 61.34514 -10.04402 20.42526 1.000 27.50438 56 ALA C N 1
ATOM 7578 C CA . ALA C 1 56 ? 60.34392 -10.29611 19.39233 1.000 22.73650 56 ALA C CA 1
ATOM 7579 C C . ALA C 1 56 ? 60.98345 -10.42376 18.01668 1.000 22.93320 56 ALA C C 1
ATOM 7580 O O . ALA C 1 56 ? 61.80747 -11.31601 17.78993 1.000 25.76141 56 ALA C O 1
ATOM 7582 N N . CYS C 1 57 ? 60.61168 -9.53497 17.09762 1.000 20.50391 57 CYS C N 1
ATOM 7583 C CA . CYS C 1 57 ? 61.13878 -9.54690 15.74324 1.000 24.76233 57 CYS C CA 1
ATOM 7584 C C . CYS C 1 57 ? 62.19331 -8.47275 15.51408 1.000 24.18302 57 CYS C C 1
ATOM 7585 O O . CYS C 1 57 ? 62.66194 -8.31562 14.38170 1.000 26.75412 57 CYS C O 1
ATOM 7588 N N . ASP C 1 58 ? 62.58078 -7.74042 16.56184 1.000 19.42036 58 ASP C N 1
ATOM 7589 C CA . ASP C 1 58 ? 63.55601 -6.65027 16.45683 1.000 22.76102 58 ASP C CA 1
ATOM 7590 C C . ASP C 1 58 ? 63.17843 -5.66754 15.35118 1.000 19.17154 58 ASP C C 1
ATOM 7591 O O . ASP C 1 58 ? 64.04455 -5.07937 14.69879 1.000 19.29527 58 ASP C O 1
ATOM 7596 N N . HIS C 1 59 ? 61.87205 -5.49151 15.13335 1.000 14.20864 59 HIS C N 1
ATOM 7597 C CA . HIS C 1 59 ? 61.39156 -4.55604 14.12363 1.000 16.39552 59 HIS C CA 1
ATOM 7598 C C . HIS C 1 59 ? 61.84488 -3.12985 14.40491 1.000 19.84915 59 HIS C C 1
ATOM 7599 O O . HIS C 1 59 ? 61.91290 -2.31632 13.47758 1.000 20.28871 59 HIS C O 1
ATOM 7606 N N . TYR C 1 60 ? 62.16413 -2.81325 15.66193 1.000 19.07264 60 TYR C N 1
ATOM 7607 C CA . TYR C 1 60 ? 62.68206 -1.49024 15.98961 1.000 18.54278 60 TYR C CA 1
ATOM 7608 C C . TYR C 1 60 ? 64.01195 -1.22181 15.29463 1.000 21.85632 60 TYR C C 1
ATOM 7609 O O . TYR C 1 60 ? 64.34260 -0.06408 15.01209 1.000 17.73533 60 TYR C O 1
ATOM 7618 N N . HIS C 1 61 ? 64.78081 -2.27253 15.00438 1.000 26.16823 61 HIS C N 1
ATOM 7619 C CA . HIS C 1 61 ? 66.06230 -2.14702 14.32172 1.000 23.95990 61 HIS C CA 1
ATOM 7620 C C . HIS C 1 61 ? 66.03767 -2.62484 12.87841 1.000 23.27328 61 HIS C C 1
ATOM 7621 O O . HIS C 1 61 ? 66.83703 -2.14660 12.07110 1.000 20.18092 61 HIS C O 1
ATOM 7628 N N . ARG C 1 62 ? 65.14340 -3.55181 12.53277 1.000 22.57466 62 ARG C N 1
ATOM 7629 C CA . ARG C 1 62 ? 65.09870 -4.14127 11.20054 1.000 25.38148 62 ARG C CA 1
ATOM 7630 C C . ARG C 1 62 ? 63.88579 -3.68251 10.39704 1.000 24.94647 62 ARG C C 1
ATOM 7631 O O . ARG C 1 62 ? 63.48547 -4.36073 9.44568 1.000 29.49662 62 ARG C O 1
ATOM 7639 N N . TYR C 1 63 ? 63.29423 -2.54064 10.75733 1.000 19.81074 63 TYR C N 1
ATOM 7640 C CA . TYR C 1 63 ? 62.12431 -2.05536 10.03189 1.000 21.90742 63 TYR C CA 1
ATOM 7641 C C . TYR C 1 63 ? 62.45251 -1.72943 8.58060 1.000 28.52028 63 TYR C C 1
ATOM 7642 O O . TYR C 1 63 ? 61.60933 -1.92554 7.69779 1.000 28.30411 63 TYR C O 1
ATOM 7651 N N . ARG C 1 64 ? 63.66428 -1.23298 8.31380 1.000 33.77126 64 ARG C N 1
ATOM 7652 C CA . ARG C 1 64 ? 64.02807 -0.85894 6.95008 1.000 26.11953 64 ARG C CA 1
ATOM 7653 C C . ARG C 1 64 ? 64.02116 -2.06858 6.02584 1.000 23.84936 64 ARG C C 1
ATOM 7654 O O . ARG C 1 64 ? 63.53189 -1.99072 4.89285 1.000 24.59419 64 ARG C O 1
ATOM 7656 N N . GLU C 1 65 ? 64.56275 -3.19625 6.49090 1.000 21.91099 65 GLU C N 1
ATOM 7657 C CA . GLU C 1 65 ? 64.52374 -4.41539 5.69141 1.000 22.95348 65 GLU C CA 1
ATOM 7658 C C . GLU C 1 65 ? 63.09796 -4.92687 5.53412 1.000 25.81242 65 GLU C C 1
ATOM 7659 O O . GLU C 1 65 ? 62.70856 -5.36851 4.44680 1.000 31.10674 65 GLU C O 1
ATOM 7665 N N . ASP C 1 66 ? 62.30511 -4.87302 6.60820 1.000 26.39575 66 ASP C N 1
ATOM 7666 C CA . ASP C 1 66 ? 60.93521 -5.37384 6.54645 1.000 23.78023 66 ASP C CA 1
ATOM 7667 C C . ASP C 1 66 ? 60.08913 -4.55821 5.57634 1.000 24.79333 66 ASP C C 1
ATOM 7668 O O . ASP C 1 66 ? 59.28989 -5.11792 4.81588 1.000 27.35437 66 ASP C O 1
ATOM 7673 N N . VAL C 1 67 ? 60.24573 -3.23258 5.59057 1.000 27.65939 67 VAL C N 1
ATOM 7674 C CA . VAL C 1 67 ? 59.55107 -2.39784 4.61447 1.000 23.54173 67 VAL C CA 1
ATOM 7675 C C . VAL C 1 67 ? 60.04965 -2.70586 3.20879 1.000 28.13148 67 VAL C C 1
ATOM 7676 O O . VAL C 1 67 ? 59.26151 -2.79639 2.25931 1.000 35.41699 67 VAL C O 1
ATOM 7680 N N . ALA C 1 68 ? 61.36495 -2.88460 3.05554 1.000 27.19849 68 ALA C N 1
ATOM 7681 C CA . ALA C 1 68 ? 61.91659 -3.25301 1.75634 1.000 25.01078 68 ALA C CA 1
ATOM 7682 C C . ALA C 1 68 ? 61.40602 -4.61124 1.29836 1.000 25.97875 68 ALA C C 1
ATOM 7683 O O . ALA C 1 68 ? 61.19121 -4.82042 0.09938 1.000 38.44853 68 ALA C O 1
ATOM 7685 N N . LEU C 1 69 ? 61.20643 -5.54400 2.23217 1.000 19.54506 69 LEU C N 1
ATOM 7686 C CA . LEU C 1 69 ? 60.58912 -6.81633 1.87819 1.000 24.20539 69 LEU C CA 1
ATOM 7687 C C . LEU C 1 69 ? 59.14479 -6.62529 1.43939 1.000 33.13428 69 LEU C C 1
ATOM 7688 O O . LEU C 1 69 ? 58.65867 -7.35473 0.56847 1.000 32.90637 69 LEU C O 1
ATOM 7693 N N . MET C 1 70 ? 58.44734 -5.65411 2.02880 1.000 30.14795 70 MET C N 1
ATOM 7694 C CA . MET C 1 70 ? 57.07708 -5.37011 1.62000 1.000 31.45836 70 MET C CA 1
ATOM 7695 C C . MET C 1 70 ? 57.03934 -4.79664 0.20814 1.000 36.20960 70 MET C C 1
ATOM 7696 O O . MET C 1 70 ? 56.24303 -5.23349 -0.63205 1.000 34.77482 70 MET C O 1
ATOM 7701 N N . LYS C 1 71 ? 57.90340 -3.81676 -0.07166 1.000 35.38784 71 LYS C N 1
ATOM 7702 C CA . LYS C 1 71 ? 57.92436 -3.19360 -1.39131 1.000 37.69166 71 LYS C CA 1
ATOM 7703 C C . LYS C 1 71 ? 58.37462 -4.17898 -2.46066 1.000 34.14586 71 LYS C C 1
ATOM 7704 O O . LYS C 1 71 ? 57.84330 -4.17684 -3.57716 1.000 34.78555 71 LYS C O 1
ATOM 7710 N N . GLU C 1 72 ? 59.35104 -5.02932 -2.13528 1.000 33.55753 72 GLU C N 1
ATOM 7711 C CA . GLU C 1 72 ? 59.82753 -6.02078 -3.09439 1.000 44.61368 72 GLU C CA 1
ATOM 7712 C C . GLU C 1 72 ? 58.70541 -6.96445 -3.51312 1.000 42.52463 72 GLU C C 1
ATOM 7713 O O . GLU C 1 72 ? 58.62912 -7.37556 -4.67749 1.000 43.25825 72 GLU C O 1
ATOM 7719 N N . LEU C 1 73 ? 57.81507 -7.30611 -2.58246 1.000 32.08699 73 LEU C N 1
ATOM 7720 C CA . LEU C 1 73 ? 56.63056 -8.08160 -2.92213 1.000 38.38352 73 LEU C CA 1
ATOM 7721 C C . LEU C 1 73 ? 55.50117 -7.21884 -3.47116 1.000 40.32394 73 LEU C C 1
ATOM 7722 O O . LEU C 1 73 ? 54.49282 -7.76679 -3.93126 1.000 32.98390 73 LEU C O 1
ATOM 7727 N N . GLY C 1 74 ? 55.64559 -5.89514 -3.43249 1.000 35.98033 74 GLY C N 1
ATOM 7728 C CA . GLY C 1 74 ? 54.65476 -5.00655 -4.00791 1.000 27.80563 74 GLY C CA 1
ATOM 7729 C C . GLY C 1 74 ? 53.39428 -4.82322 -3.19416 1.000 38.25143 74 GLY C C 1
ATOM 7730 O O . GLY C 1 74 ? 52.33212 -4.56127 -3.76766 1.000 40.34618 74 GLY C O 1
ATOM 7731 N N . ILE C 1 75 ? 53.47790 -4.94481 -1.87502 1.000 42.54378 75 ILE C N 1
ATOM 7732 C CA . ILE C 1 75 ? 52.28600 -4.80931 -1.02685 1.000 33.17408 75 ILE C CA 1
ATOM 7733 C C . ILE C 1 75 ? 51.82692 -3.35406 -1.03513 1.000 36.85472 75 ILE C C 1
ATOM 7734 O O . ILE C 1 75 ? 52.64157 -2.44833 -0.78139 1.000 37.41413 75 ILE C O 1
ATOM 7739 N N . PRO C 1 76 ? 50.55003 -3.07580 -1.31526 1.000 32.03680 76 PRO C N 1
ATOM 7740 C CA . PRO C 1 76 ? 50.11722 -1.68181 -1.48623 1.000 32.25002 76 PRO C CA 1
ATOM 7741 C C . PRO C 1 76 ? 49.94355 -0.92570 -0.17951 1.000 31.84930 76 PRO C C 1
ATOM 7742 O O . PRO C 1 76 ? 50.05467 0.30379 -0.16220 1.000 36.46347 76 PRO C O 1
ATOM 7746 N N . ALA C 1 77 ? 49.66395 -1.63047 0.91455 1.000 32.11099 77 ALA C N 1
ATOM 7747 C CA . ALA C 1 77 ? 49.39183 -0.97646 2.18526 1.000 27.14114 77 ALA C CA 1
ATOM 7748 C C . ALA C 1 77 ? 49.98061 -1.79300 3.32497 1.000 28.24525 77 ALA C C 1
ATOM 7749 O O . ALA C 1 77 ? 50.37898 -2.94807 3.15631 1.000 34.36464 77 ALA C O 1
ATOM 7751 N N . TYR C 1 78 ? 50.02509 -1.17166 4.50113 1.000 30.31467 78 TYR C N 1
ATOM 7752 C CA . TYR C 1 78 ? 50.59558 -1.79778 5.68819 1.000 26.84052 78 TYR C CA 1
ATOM 7753 C C . TYR C 1 78 ? 49.87073 -1.26047 6.90993 1.000 23.53775 78 TYR C C 1
ATOM 7754 O O . TYR C 1 78 ? 49.82359 -0.04360 7.11672 1.000 21.10900 78 TYR C O 1
ATOM 7763 N N . ARG C 1 79 ? 49.30487 -2.16078 7.70905 1.000 24.25541 79 ARG C N 1
ATOM 7764 C CA . ARG C 1 79 ? 48.66130 -1.79691 8.96371 1.000 23.94539 79 ARG C CA 1
ATOM 7765 C C . ARG C 1 79 ? 49.59003 -2.14598 10.12007 1.000 24.54471 79 ARG C C 1
ATOM 7766 O O . ARG C 1 79 ? 49.88877 -3.32296 10.34581 1.000 22.17771 79 ARG C O 1
ATOM 7774 N N . PHE C 1 80 ? 50.04925 -1.12831 10.84492 1.000 20.96797 80 PHE C N 1
ATOM 7775 C CA . PHE C 1 80 ? 50.85161 -1.33283 12.04308 1.000 18.62363 80 PHE C CA 1
ATOM 7776 C C . PHE C 1 80 ? 50.26290 -0.50643 13.17947 1.000 19.43160 80 PHE C C 1
ATOM 7777 O O . PHE C 1 80 ? 49.29151 0.23326 13.00242 1.000 20.18631 80 PHE C O 1
ATOM 7785 N N . SER C 1 81 ? 50.85729 -0.64217 14.36021 1.000 24.04421 81 SER C N 1
ATOM 7786 C CA . SER C 1 81 ? 50.37628 0.01826 15.56191 1.000 21.73447 81 SER C CA 1
ATOM 7787 C C . SER C 1 81 ? 51.47158 0.89547 16.15342 1.000 21.59126 81 SER C C 1
ATOM 7788 O O . SER C 1 81 ? 52.66258 0.59318 16.03513 1.000 23.55195 81 SER C O 1
ATOM 7791 N N . ILE C 1 82 ? 51.05780 1.99083 16.78877 1.000 21.21640 82 ILE C N 1
ATOM 7792 C CA . ILE C 1 82 ? 51.96851 2.89171 17.48805 1.000 19.30513 82 ILE C CA 1
ATOM 7793 C C . ILE C 1 82 ? 51.94592 2.54153 18.96852 1.000 15.52559 82 ILE C C 1
ATOM 7794 O O . ILE C 1 82 ? 50.87162 2.43738 19.57483 1.000 16.97759 82 ILE C O 1
ATOM 7799 N N . ALA C 1 83 ? 53.12848 2.35522 19.55022 1.000 14.45141 83 ALA C N 1
ATOM 7800 C CA . ALA C 1 83 ? 53.24466 1.92771 20.93993 1.000 18.21672 83 ALA C CA 1
ATOM 7801 C C . ALA C 1 83 ? 53.09261 3.13366 21.85915 1.000 18.76858 83 ALA C C 1
ATOM 7802 O O . ALA C 1 83 ? 53.97537 3.99693 21.91791 1.000 21.87562 83 ALA C O 1
ATOM 7804 N N . TRP C 1 84 ? 51.96975 3.18694 22.57231 1.000 19.32023 84 TRP C N 1
ATOM 7805 C CA . TRP C 1 84 ? 51.74842 4.21775 23.58400 1.000 17.45697 84 TRP C CA 1
ATOM 7806 C C . TRP C 1 84 ? 52.90064 4.37357 24.57387 1.000 17.77411 84 TRP C C 1
ATOM 7807 O O . TRP C 1 84 ? 53.24677 5.52437 24.89091 1.000 18.80578 84 TRP C O 1
ATOM 7818 N N . PRO C 1 85 ? 53.52336 3.30934 25.09759 1.000 20.58902 85 PRO C N 1
ATOM 7819 C CA . PRO C 1 85 ? 54.64470 3.52213 26.02837 1.000 16.85180 85 PRO C CA 1
ATOM 7820 C C . PRO C 1 85 ? 55.84347 4.20820 25.39949 1.000 20.54766 85 PRO C C 1
ATOM 7821 O O . PRO C 1 85 ? 56.59525 4.88467 26.11201 1.000 25.43364 85 PRO C O 1
ATOM 7825 N N . ARG C 1 86 ? 56.05722 4.05081 24.09040 1.000 16.56214 86 ARG C N 1
ATOM 7826 C CA . ARG C 1 86 ? 57.16854 4.74377 23.44734 1.000 16.57694 86 ARG C CA 1
ATOM 7827 C C . ARG C 1 86 ? 56.91043 6.24030 23.34636 1.000 18.03573 86 ARG C C 1
ATOM 7828 O O . ARG C 1 86 ? 57.86073 7.02929 23.29121 1.000 19.08126 86 ARG C O 1
ATOM 7836 N N . ILE C 1 87 ? 55.64479 6.64697 23.32506 1.000 19.68690 87 ILE C N 1
ATOM 7837 C CA . ILE C 1 87 ? 55.29049 8.05508 23.16893 1.000 21.58295 87 ILE C CA 1
ATOM 7838 C C . ILE C 1 87 ? 55.14665 8.74573 24.51799 1.000 23.06768 87 ILE C C 1
ATOM 7839 O O . ILE C 1 87 ? 55.64854 9.85501 24.71735 1.000 22.94743 87 ILE C O 1
ATOM 7844 N N . PHE C 1 88 ? 54.45351 8.10925 25.46479 1.000 24.28962 88 PHE C N 1
ATOM 7845 C CA . PHE C 1 88 ? 54.26958 8.63719 26.81486 1.000 24.23701 88 PHE C CA 1
ATOM 7846 C C . PHE C 1 88 ? 54.80195 7.60350 27.80085 1.000 23.54270 88 PHE C C 1
ATOM 7847 O O . PHE C 1 88 ? 54.03040 6.81900 28.37409 1.000 26.11997 88 PHE C O 1
ATOM 7855 N N . PRO C 1 89 ? 56.11998 7.57236 28.02011 1.000 19.68855 89 PRO C N 1
ATOM 7856 C CA . PRO C 1 89 ? 56.68912 6.54683 28.91208 1.000 25.01123 89 PRO C CA 1
ATOM 7857 C C . PRO C 1 89 ? 56.16231 6.61922 30.33295 1.000 31.79151 89 PRO C C 1
ATOM 7858 O O . PRO C 1 89 ? 55.86325 5.57810 30.93118 1.000 36.70504 89 PRO C O 1
ATOM 7862 N N . GLU C 1 90 ? 56.06046 7.82015 30.90082 1.000 31.31779 90 GLU C N 1
ATOM 7863 C CA . GLU C 1 90 ? 55.47504 8.01726 32.21956 1.000 34.07534 90 GLU C CA 1
ATOM 7864 C C . GLU C 1 90 ? 54.56269 9.23800 32.16074 1.000 32.12624 90 GLU C C 1
ATOM 7865 O O . GLU C 1 90 ? 54.36356 9.83576 31.09829 1.000 27.05635 90 GLU C O 1
ATOM 7871 N N . LYS C 1 91 ? 54.01610 9.61061 33.31913 1.000 31.56305 91 LYS C N 1
ATOM 7872 C CA . LYS C 1 91 ? 52.94349 10.59916 33.38923 1.000 33.91418 91 LYS C CA 1
ATOM 7873 C C . LYS C 1 91 ? 53.35705 11.93091 32.77206 1.000 33.75926 91 LYS C C 1
ATOM 7874 O O . LYS C 1 91 ? 54.35868 12.53005 33.17648 1.000 40.24551 91 LYS C O 1
ATOM 7880 N N . GLY C 1 92 ? 52.57252 12.38809 31.79908 1.000 34.24501 92 GLY C N 1
ATOM 7881 C CA . GLY C 1 92 ? 52.76180 13.70008 31.19404 1.000 41.75996 92 GLY C CA 1
ATOM 7882 C C . GLY C 1 92 ? 54.16144 13.96557 30.68787 1.000 42.45762 92 GLY C C 1
ATOM 7883 O O . GLY C 1 92 ? 54.66907 15.08523 30.82900 1.000 51.86788 92 GLY C O 1
ATOM 7884 N N . MET C 1 93 ? 54.80286 12.95664 30.10571 1.000 44.54826 93 MET C N 1
ATOM 7885 C CA . MET C 1 93 ? 56.17585 13.06900 29.62009 1.000 38.52049 93 MET C CA 1
ATOM 7886 C C . MET C 1 93 ? 56.20668 12.58445 28.17571 1.000 30.99746 93 MET C C 1
ATOM 7887 O O . MET C 1 93 ? 56.25841 11.37789 27.92288 1.000 32.73943 93 MET C O 1
ATOM 7892 N N . LYS C 1 94 ? 56.16893 13.51872 27.23160 1.000 36.66756 94 LYS C N 1
ATOM 7893 C CA . LYS C 1 94 ? 56.33083 13.15332 25.83350 1.000 31.40460 94 LYS C CA 1
ATOM 7894 C C . LYS C 1 94 ? 57.76170 12.69349 25.58077 1.000 26.54928 94 LYS C C 1
ATOM 7895 O O . LYS C 1 94 ? 58.71158 13.19724 26.18695 1.000 30.71367 94 LYS C O 1
ATOM 7901 N N . ASN C 1 95 ? 57.91135 11.71445 24.69411 1.000 24.85720 95 ASN C N 1
ATOM 7902 C CA . ASN C 1 95 ? 59.21338 11.15698 24.34393 1.000 24.50120 95 ASN C CA 1
ATOM 7903 C C . ASN C 1 95 ? 59.42287 11.35558 22.84991 1.000 25.04699 95 ASN C C 1
ATOM 7904 O O . ASN C 1 95 ? 58.82562 10.64384 22.03532 1.000 24.58085 95 ASN C O 1
ATOM 7909 N N . GLU C 1 96 ? 60.26976 12.32324 22.49159 1.000 30.91649 96 GLU C N 1
ATOM 7910 C CA . GLU C 1 96 ? 60.47532 12.63311 21.08115 1.000 34.92611 96 GLU C CA 1
ATOM 7911 C C . GLU C 1 96 ? 61.20508 11.51062 20.35543 1.000 30.84713 96 GLU C C 1
ATOM 7912 O O . GLU C 1 96 ? 61.04734 11.35912 19.13893 1.000 29.62012 96 GLU C O 1
ATOM 7918 N N . ALA C 1 97 ? 62.00384 10.71824 21.07511 1.000 28.49550 97 ALA C N 1
ATOM 7919 C CA . ALA C 1 97 ? 62.62496 9.55112 20.45858 1.000 25.93905 97 ALA C CA 1
ATOM 7920 C C . ALA C 1 97 ? 61.58050 8.52752 20.03464 1.000 24.76325 97 ALA C C 1
ATOM 7921 O O . ALA C 1 97 ? 61.79608 7.77923 19.07412 1.000 27.23511 97 ALA C O 1
ATOM 7923 N N . GLY C 1 98 ? 60.44724 8.47794 20.73556 1.000 25.60094 98 GLY C N 1
ATOM 7924 C CA . GLY C 1 98 ? 59.36850 7.60264 20.30921 1.000 22.99446 98 GLY C CA 1
ATOM 7925 C C . GLY C 1 98 ? 58.71848 8.08024 19.02509 1.000 22.96209 98 GLY C C 1
ATOM 7926 O O . GLY C 1 98 ? 58.51248 7.29974 18.09139 1.000 27.68320 98 GLY C O 1
ATOM 7927 N N . LEU C 1 99 ? 58.38829 9.37345 18.96047 1.000 24.37342 99 LEU C N 1
ATOM 7928 C CA . LEU C 1 99 ? 57.80226 9.92696 17.74372 1.000 25.82015 99 LEU C CA 1
ATOM 7929 C C . LEU C 1 99 ? 58.77679 9.84204 16.57747 1.000 33.65622 99 LEU C C 1
ATOM 7930 O O . LEU C 1 99 ? 58.38056 9.53520 15.44665 1.000 34.04523 99 LEU C O 1
ATOM 7935 N N . ASP C 1 100 ? 60.05945 10.10720 16.83525 1.000 30.90718 100 ASP C N 1
ATOM 7936 C CA . ASP C 1 100 ? 61.03964 10.13084 15.75698 1.000 23.74708 100 ASP C CA 1
ATOM 7937 C C . ASP C 1 100 ? 61.25525 8.75026 15.15513 1.000 27.71642 100 ASP C C 1
ATOM 7938 O O . ASP C 1 100 ? 61.58849 8.64332 13.97042 1.000 36.73227 100 ASP C O 1
ATOM 7943 N N . PHE C 1 101 ? 61.07843 7.68669 15.94162 1.000 26.15208 101 PHE C N 1
ATOM 7944 C CA . PHE C 1 101 ? 61.14920 6.34570 15.37094 1.000 29.32458 101 PHE C CA 1
ATOM 7945 C C . PHE C 1 101 ? 60.01081 6.11898 14.38679 1.000 32.07019 101 PHE C C 1
ATOM 7946 O O . PHE C 1 101 ? 60.23007 5.67817 13.25269 1.000 31.69420 101 PHE C O 1
ATOM 7954 N N . TYR C 1 102 ? 58.77993 6.41737 14.80804 1.000 31.79371 102 TYR C N 1
ATOM 7955 C CA . TYR C 1 102 ? 57.62909 6.22964 13.93568 1.000 26.22494 102 TYR C CA 1
ATOM 7956 C C . TYR C 1 102 ? 57.61946 7.21445 12.77569 1.000 29.57819 102 TYR C C 1
ATOM 7957 O O . TYR C 1 102 ? 56.96244 6.95163 11.76397 1.000 31.71020 102 TYR C O 1
ATOM 7966 N N . ARG C 1 103 ? 58.33420 8.33558 12.89403 1.000 32.42716 103 ARG C N 1
ATOM 7967 C CA . ARG C 1 103 ? 58.50628 9.21784 11.74473 1.000 29.86321 103 ARG C CA 1
ATOM 7968 C C . ARG C 1 103 ? 59.39192 8.57023 10.68836 1.000 28.29780 103 ARG C C 1
ATOM 7969 O O . ARG C 1 103 ? 59.08831 8.63106 9.49120 1.000 31.63713 103 ARG C O 1
ATOM 7977 N N . ARG C 1 104 ? 60.49087 7.94319 11.11439 1.000 29.27974 104 ARG C N 1
ATOM 7978 C CA . ARG C 1 104 ? 61.38044 7.26332 10.18133 1.000 30.43906 104 ARG C CA 1
ATOM 7979 C C . ARG C 1 104 ? 60.74944 6.01275 9.58325 1.000 27.08586 104 ARG C C 1
ATOM 7980 O O . ARG C 1 104 ? 61.14177 5.60272 8.48620 1.000 24.51329 104 ARG C O 1
ATOM 7988 N N . LEU C 1 105 ? 59.78296 5.40080 10.27153 1.000 27.07688 105 LEU C N 1
ATOM 7989 C CA . LEU C 1 105 ? 59.09587 4.24648 9.70167 1.000 23.62989 105 LEU C CA 1
ATOM 7990 C C . LEU C 1 105 ? 58.12078 4.67305 8.61317 1.000 24.99102 105 LEU C C 1
ATOM 7991 O O . LEU C 1 105 ? 58.01477 4.01326 7.57297 1.000 24.92735 105 LEU C O 1
ATOM 7996 N N . LEU C 1 106 ? 57.40257 5.77635 8.83360 1.000 29.01162 106 LEU C N 1
ATOM 7997 C CA . LEU C 1 106 ? 56.45049 6.25196 7.83522 1.000 32.29965 106 LEU C CA 1
ATOM 7998 C C . LEU C 1 106 ? 57.16160 6.77362 6.59329 1.000 31.72681 106 LEU C C 1
ATOM 7999 O O . LEU C 1 106 ? 56.68960 6.56726 5.46878 1.000 34.06492 106 LEU C O 1
ATOM 8004 N N . GLU C 1 107 ? 58.29295 7.45985 6.77469 1.000 27.79908 107 GLU C N 1
ATOM 8005 C CA . GLU C 1 107 ? 59.05901 7.92359 5.62331 1.000 30.77882 107 GLU C CA 1
ATOM 8006 C C . GLU C 1 107 ? 59.61187 6.75567 4.81939 1.000 30.54891 107 GLU C C 1
ATOM 8007 O O . GLU C 1 107 ? 59.82880 6.88236 3.60891 1.000 33.29391 107 GLU C O 1
ATOM 8013 N N . ALA C 1 108 ? 59.84384 5.61296 5.47017 1.000 28.12246 108 ALA C N 1
ATOM 8014 C CA . ALA C 1 108 ? 60.22471 4.41175 4.73644 1.000 32.95638 108 ALA C CA 1
ATOM 8015 C C . ALA C 1 108 ? 59.04473 3.83121 3.96941 1.000 30.38764 108 ALA C C 1
ATOM 8016 O O . ALA C 1 108 ? 59.22697 3.27000 2.88332 1.000 29.10487 108 ALA C O 1
ATOM 8018 N N . LEU C 1 109 ? 57.83289 3.95333 4.51423 1.000 36.45031 109 LEU C N 1
ATOM 8019 C CA . LEU C 1 109 ? 56.65519 3.48273 3.79560 1.000 33.31516 109 LEU C CA 1
ATOM 8020 C C . LEU C 1 109 ? 56.33194 4.38089 2.61055 1.000 30.45930 109 LEU C C 1
ATOM 8021 O O . LEU C 1 109 ? 55.83638 3.89846 1.58619 1.000 30.54271 109 LEU C O 1
ATOM 8026 N N . HIS C 1 110 ? 56.61420 5.68059 2.72558 1.000 26.53559 110 HIS C N 1
ATOM 8027 C CA . HIS C 1 110 ? 56.27518 6.60793 1.65226 1.000 29.62693 110 HIS C CA 1
ATOM 8028 C C . HIS C 1 110 ? 57.20096 6.43693 0.45387 1.000 35.36192 110 HIS C C 1
ATOM 8029 O O . HIS C 1 110 ? 56.74879 6.49233 -0.69598 1.000 40.09848 110 HIS C O 1
ATOM 8036 N N . GLU C 1 111 ? 58.49989 6.24068 0.69549 1.000 34.21892 111 GLU C N 1
ATOM 8037 C CA . GLU C 1 111 ? 59.41676 6.03309 -0.42057 1.000 32.32784 111 GLU C CA 1
ATOM 8038 C C . GLU C 1 111 ? 59.12920 4.72032 -1.13641 1.000 29.94339 111 GLU C C 1
ATOM 8039 O O . GLU C 1 111 ? 59.35106 4.61224 -2.34784 1.000 40.33908 111 GLU C O 1
ATOM 8045 N N . ALA C 1 112 ? 58.63829 3.71910 -0.41133 1.000 26.36089 112 ALA C N 1
ATOM 8046 C CA . ALA C 1 112 ? 58.21453 2.46789 -1.02054 1.000 33.82213 112 ALA C CA 1
ATOM 8047 C C . ALA C 1 112 ? 56.82100 2.55602 -1.62665 1.000 34.85706 112 ALA C C 1
ATOM 8048 O O . ALA C 1 112 ? 56.37244 1.58661 -2.24849 1.000 39.79026 112 ALA C O 1
ATOM 8050 N N . ASP C 1 113 ? 56.13804 3.69167 -1.46640 1.000 25.84126 113 ASP C N 1
ATOM 8051 C CA . ASP C 1 113 ? 54.77611 3.89932 -1.95714 1.000 32.17622 113 ASP C CA 1
ATOM 8052 C C . ASP C 1 113 ? 53.83879 2.81798 -1.40998 1.000 38.15717 113 ASP C C 1
ATOM 8053 O O . ASP C 1 113 ? 53.29368 1.98243 -2.13444 1.000 37.85054 113 ASP C O 1
ATOM 8058 N N . ILE C 1 114 ? 53.67947 2.86113 -0.08945 1.000 31.96158 114 ILE C N 1
ATOM 8059 C CA . ILE C 1 114 ? 52.86383 1.90616 0.65028 1.000 29.57553 114 ILE C CA 1
ATOM 8060 C C . ILE C 1 114 ? 51.95181 2.69268 1.57939 1.000 35.83929 114 ILE C C 1
ATOM 8061 O O . ILE C 1 114 ? 52.43106 3.50082 2.38416 1.000 36.53346 114 ILE C O 1
ATOM 8066 N N . ARG C 1 115 ? 50.64581 2.46418 1.46821 1.000 35.87428 115 ARG C N 1
ATOM 8067 C CA . ARG C 1 115 ? 49.70075 3.12893 2.35249 1.000 31.94317 115 ARG C CA 1
ATOM 8068 C C . ARG C 1 115 ? 49.85181 2.60604 3.77646 1.000 30.38245 115 ARG C C 1
ATOM 8069 O O . ARG C 1 115 ? 50.29998 1.47931 4.00501 1.000 25.11679 115 ARG C O 1
ATOM 8077 N N . SER C 1 116 ? 49.47456 3.44060 4.74299 1.000 33.26797 116 SER C N 1
ATOM 8078 C CA . SER C 1 116 ? 49.68871 3.14074 6.15538 1.000 29.31258 116 SER C CA 1
ATOM 8079 C C . SER C 1 116 ? 48.38248 3.30984 6.91773 1.000 25.15472 116 SER C C 1
ATOM 8080 O O . SER C 1 116 ? 47.85264 4.42197 7.01290 1.000 27.18118 116 SER C O 1
ATOM 8083 N N . PHE C 1 117 ? 47.86604 2.20567 7.44861 1.000 24.28708 117 PHE C N 1
ATOM 8084 C CA . PHE C 1 117 ? 46.80090 2.22125 8.44282 1.000 25.86782 117 PHE C CA 1
ATOM 8085 C C . PHE C 1 117 ? 47.45299 1.99796 9.80130 1.000 19.26416 117 PHE C C 1
ATOM 8086 O O . PHE C 1 117 ? 48.12355 0.98310 10.00752 1.000 21.22568 117 PHE C O 1
ATOM 8094 N N . VAL C 1 118 ? 47.28033 2.94074 10.72029 1.000 20.39145 118 VAL C N 1
ATOM 8095 C CA . VAL C 1 118 ? 47.99436 2.90639 11.99016 1.000 19.45781 118 VAL C CA 1
ATOM 8096 C C . VAL C 1 118 ? 46.99635 2.79197 13.13233 1.000 23.09177 118 VAL C C 1
ATOM 8097 O O . VAL C 1 118 ? 46.08930 3.62262 13.26034 1.000 17.48857 118 VAL C O 1
ATOM 8101 N N . THR C 1 119 ? 47.17564 1.76757 13.96345 1.000 18.83373 119 THR C N 1
ATOM 8102 C CA . THR C 1 119 ? 46.37555 1.58215 15.16486 1.000 20.40465 119 THR C CA 1
ATOM 8103 C C . THR C 1 119 ? 47.01154 2.34510 16.32067 1.000 20.06150 119 THR C C 1
ATOM 8104 O O . THR C 1 119 ? 48.21791 2.22810 16.56169 1.000 10.83088 119 THR C O 1
ATOM 8108 N N . LEU C 1 120 ? 46.19794 3.13013 17.03016 1.000 18.54235 120 LEU C N 1
ATOM 8109 C CA . LEU C 1 120 ? 46.71832 3.91528 18.14450 1.000 16.35954 120 LEU C CA 1
ATOM 8110 C C . LEU C 1 120 ? 46.89416 3.06692 19.39787 1.000 12.57729 120 LEU C C 1
ATOM 8111 O O . LEU C 1 120 ? 47.86279 3.25280 20.14304 1.000 12.56587 120 LEU C O 1
ATOM 8116 N N . TYR C 1 121 ? 45.97732 2.13370 19.64740 1.000 10.24516 121 TYR C N 1
ATOM 8117 C CA . TYR C 1 121 ? 46.04475 1.26613 20.81954 1.000 15.87165 121 TYR C CA 1
ATOM 8118 C C . TYR C 1 121 ? 45.85235 -0.17970 20.38420 1.000 16.31584 121 TYR C C 1
ATOM 8119 O O . TYR C 1 121 ? 44.76474 -0.55932 19.93859 1.000 17.97599 121 TYR C O 1
ATOM 8128 N N . HIS C 1 122 ? 46.90458 -0.98390 20.51952 1.000 16.03393 122 HIS C N 1
ATOM 8129 C CA . HIS C 1 122 ? 46.80112 -2.41816 20.29027 1.000 13.63217 122 HIS C CA 1
ATOM 8130 C C . HIS C 1 122 ? 47.25857 -3.17352 21.53327 1.000 20.24865 122 HIS C C 1
ATOM 8131 O O . HIS C 1 122 ? 48.18589 -3.98777 21.46748 1.000 20.37992 122 HIS C O 1
ATOM 8138 N N . TRP C 1 123 ? 46.63288 -2.87196 22.67263 1.000 19.17559 123 TRP C N 1
ATOM 8139 C CA . TRP C 1 123 ? 46.69480 -3.58227 23.95451 1.000 15.51759 123 TRP C CA 1
ATOM 8140 C C . TRP C 1 123 ? 47.94087 -3.27653 24.78484 1.000 16.62107 123 TRP C C 1
ATOM 8141 O O . TRP C 1 123 ? 48.04374 -3.79206 25.90433 1.000 13.98616 123 TRP C O 1
ATOM 8152 N N . ASP C 1 124 ? 48.87987 -2.46669 24.30212 1.000 15.15474 124 ASP C N 1
ATOM 8153 C CA . ASP C 1 124 ? 50.09656 -2.17899 25.06431 1.000 20.26985 124 ASP C CA 1
ATOM 8154 C C . ASP C 1 124 ? 49.92151 -0.88552 25.86112 1.000 19.89580 124 ASP C C 1
ATOM 8155 O O . ASP C 1 124 ? 50.54973 0.14166 25.60295 1.000 19.52073 124 ASP C O 1
ATOM 8160 N N . LEU C 1 125 ? 49.04649 -0.96341 26.85974 1.000 15.17327 125 LEU C N 1
ATOM 8161 C CA . LEU C 1 125 ? 48.81007 0.17788 27.73111 1.000 14.71526 125 LEU C CA 1
ATOM 8162 C C . LEU C 1 125 ? 50.03527 0.43090 28.60785 1.000 18.49056 125 LEU C C 1
ATOM 8163 O O . LEU C 1 125 ? 50.66414 -0.51848 29.08588 1.000 17.61618 125 LEU C O 1
ATOM 8168 N N . PRO C 1 126 ? 50.40991 1.69146 28.82274 1.000 17.20232 126 PRO C N 1
ATOM 8169 C CA . PRO C 1 126 ? 51.52898 1.97726 29.72783 1.000 13.17238 126 PRO C CA 1
ATOM 8170 C C . PRO C 1 126 ? 51.20779 1.54302 31.15030 1.000 14.43173 126 PRO C C 1
ATOM 8171 O O . PRO C 1 126 ? 50.08071 1.69196 31.62620 1.000 14.07267 126 PRO C O 1
ATOM 8175 N N . GLN C 1 127 ? 52.21992 0.99747 31.82998 1.000 17.62538 127 GLN C N 1
ATOM 8176 C CA . GLN C 1 127 ? 52.00829 0.47077 33.17414 1.000 11.84556 127 GLN C CA 1
ATOM 8177 C C . GLN C 1 127 ? 51.72520 1.57846 34.18102 1.000 18.48970 127 GLN C C 1
ATOM 8178 O O . GLN C 1 127 ? 51.01445 1.34659 35.16586 1.000 22.28879 127 GLN C O 1
ATOM 8184 N N . TRP C 1 128 ? 52.26172 2.78265 33.95863 1.000 17.01518 128 TRP C N 1
ATOM 8185 C CA . TRP C 1 128 ? 51.95581 3.88830 34.86108 1.000 16.03900 128 TRP C CA 1
ATOM 8186 C C . TRP C 1 128 ? 50.47906 4.25261 34.80785 1.000 19.48237 128 TRP C C 1
ATOM 8187 O O . TRP C 1 128 ? 49.91568 4.70586 35.81028 1.000 24.94919 128 TRP C O 1
ATOM 8198 N N . LEU C 1 129 ? 49.83429 4.05620 33.65582 1.000 17.75976 129 LEU C N 1
ATOM 8199 C CA . LEU C 1 129 ? 48.38494 4.20755 33.59297 1.000 21.46100 129 LEU C CA 1
ATOM 8200 C C . LEU C 1 129 ? 47.68406 3.03121 34.26113 1.000 20.83417 129 LEU C C 1
ATOM 8201 O O . LEU C 1 129 ? 46.62650 3.20023 34.87937 1.000 26.88408 129 LEU C O 1
ATOM 8206 N N . GLN C 1 130 ? 48.25641 1.83024 34.14620 1.000 18.79822 130 GLN C N 1
ATOM 8207 C CA . GLN C 1 130 ? 47.69794 0.68010 34.84879 1.000 18.07762 130 GLN C CA 1
ATOM 8208 C C . GLN C 1 130 ? 47.84262 0.83866 36.35624 1.000 18.45659 130 GLN C C 1
ATOM 8209 O O . GLN C 1 130 ? 46.95958 0.42544 37.11762 1.000 19.33463 130 GLN C O 1
ATOM 8215 N N . ASP C 1 131 ? 48.95134 1.43652 36.80455 1.000 17.28851 131 ASP C N 1
ATOM 8216 C CA . ASP C 1 131 ? 49.11591 1.72424 38.22492 1.000 14.39244 131 ASP C CA 1
ATOM 8217 C C . ASP C 1 131 ? 48.03206 2.66974 38.72520 1.000 19.07123 131 ASP C C 1
ATOM 8218 O O . ASP C 1 131 ? 47.69212 2.65394 39.91429 1.000 21.23798 131 ASP C O 1
ATOM 8223 N N . ARG C 1 132 ? 47.47520 3.49424 37.83419 1.000 20.92258 132 ARG C N 1
ATOM 8224 C CA . ARG C 1 132 ? 46.36022 4.37571 38.15730 1.000 14.64457 132 ARG C CA 1
ATOM 8225 C C . ARG C 1 132 ? 45.00999 3.75400 37.82234 1.000 20.68986 132 ARG C C 1
ATOM 8226 O O . ARG C 1 132 ? 44.03504 4.48149 37.58581 1.000 22.75250 132 ARG C O 1
ATOM 8234 N N . GLY C 1 133 ? 44.92686 2.42458 37.78682 1.000 18.21706 133 GLY C N 1
ATOM 8235 C CA . GLY C 1 133 ? 43.68547 1.73386 37.52601 1.000 23.76370 133 GLY C CA 1
ATOM 8236 C C . GLY C 1 133 ? 43.45908 1.33975 36.08224 1.000 24.39910 133 GLY C C 1
ATOM 8237 O O . GLY C 1 133 ? 42.66019 0.43170 35.82133 1.000 15.27014 133 GLY C O 1
ATOM 8238 N N . GLY C 1 134 ? 44.12989 1.99719 35.13861 1.000 17.47932 134 GLY C N 1
ATOM 8239 C CA . GLY C 1 134 ? 43.98565 1.62145 33.74277 1.000 13.84735 134 GLY C CA 1
ATOM 8240 C C . GLY C 1 134 ? 42.59246 1.91083 33.21770 1.000 17.87374 134 GLY C C 1
ATOM 8241 O O . GLY C 1 134 ? 42.00992 2.97199 33.46861 1.000 21.56162 134 GLY C O 1
ATOM 8242 N N . TRP C 1 135 ? 42.04160 0.94332 32.48328 1.000 18.30261 135 TRP C N 1
ATOM 8243 C CA . TRP C 1 135 ? 40.75416 1.12514 31.82552 1.000 16.13713 135 TRP C CA 1
ATOM 8244 C C . TRP C 1 135 ? 39.57381 1.06903 32.78585 1.000 17.90181 135 TRP C C 1
ATOM 8245 O O . TRP C 1 135 ? 38.46191 1.43929 32.39378 1.000 13.69995 135 TRP C O 1
ATOM 8256 N N . ALA C 1 136 ? 39.78033 0.62129 34.02573 1.000 21.31208 136 ALA C N 1
ATOM 8257 C CA . ALA C 1 136 ? 38.74988 0.78751 35.04174 1.000 19.45129 136 ALA C CA 1
ATOM 8258 C C . ALA C 1 136 ? 38.59912 2.24477 35.45215 1.000 19.78229 136 ALA C C 1
ATOM 8259 O O . ALA C 1 136 ? 37.53679 2.63173 35.95114 1.000 20.14853 136 ALA C O 1
ATOM 8261 N N . ASN C 1 137 ? 39.63536 3.05476 35.24447 1.000 17.82960 137 ASN C N 1
ATOM 8262 C CA . ASN C 1 137 ? 39.60087 4.47704 35.55190 1.000 17.80517 137 ASN C CA 1
ATOM 8263 C C . ASN C 1 137 ? 39.17762 5.25801 34.31437 1.000 20.83329 137 ASN C C 1
ATOM 8264 O O . ASN C 1 137 ? 39.74170 5.07129 33.23141 1.000 21.67856 137 ASN C O 1
ATOM 8269 N N . ARG C 1 138 ? 38.18442 6.13417 34.48064 1.000 19.98191 138 ARG C N 1
ATOM 8270 C CA . ARG C 1 138 ? 37.67693 6.91343 33.35748 1.000 19.64131 138 ARG C CA 1
ATOM 8271 C C . ARG C 1 138 ? 38.70340 7.90645 32.82633 1.000 16.23261 138 ARG C C 1
ATOM 8272 O O . ARG C 1 138 ? 38.62302 8.29384 31.65575 1.000 22.05615 138 ARG C O 1
ATOM 8280 N N . ASP C 1 139 ? 39.66724 8.32026 33.65333 1.000 21.53761 139 ASP C N 1
ATOM 8281 C CA . ASP C 1 139 ? 40.67504 9.27204 33.19646 1.000 27.56551 139 ASP C CA 1
ATOM 8282 C C . ASP C 1 139 ? 41.52980 8.69329 32.07653 1.000 26.95228 139 ASP C C 1
ATOM 8283 O O . ASP C 1 139 ? 42.03469 9.44364 31.23298 1.000 26.81252 139 ASP C O 1
ATOM 8288 N N . THR C 1 140 ? 41.69912 7.36770 32.04931 1.000 23.03531 140 THR C N 1
ATOM 8289 C CA . THR C 1 140 ? 42.46699 6.73483 30.98064 1.000 19.44433 140 THR C CA 1
ATOM 8290 C C . THR C 1 140 ? 41.87590 7.05419 29.61366 1.000 26.05431 140 THR C C 1
ATOM 8291 O O . THR C 1 140 ? 42.61372 7.27358 28.64534 1.000 28.15719 140 THR C O 1
ATOM 8295 N N . ALA C 1 141 ? 40.54387 7.09175 29.51671 1.000 27.37344 141 ALA C N 1
ATOM 8296 C CA . ALA C 1 141 ? 39.90745 7.47123 28.26054 1.000 22.23733 141 ALA C CA 1
ATOM 8297 C C . ALA C 1 141 ? 40.27894 8.89044 27.85342 1.000 23.65321 141 ALA C C 1
ATOM 8298 O O . ALA C 1 141 ? 40.28526 9.21326 26.66023 1.000 19.55215 141 ALA C O 1
ATOM 8300 N N . GLU C 1 142 ? 40.59752 9.74749 28.82480 1.000 27.79406 142 GLU C N 1
ATOM 8301 C CA . GLU C 1 142 ? 40.98851 11.11546 28.51165 1.000 27.45410 142 GLU C CA 1
ATOM 8302 C C . GLU C 1 142 ? 42.47999 11.22820 28.21919 1.000 27.77924 142 GLU C C 1
ATOM 8303 O O . GLU C 1 142 ? 42.89618 12.13494 27.48917 1.000 30.26351 142 GLU C O 1
ATOM 8309 N N . TYR C 1 143 ? 43.29714 10.32991 28.77540 1.000 26.38302 143 TYR C N 1
ATOM 8310 C CA . TYR C 1 143 ? 44.71134 10.31024 28.41713 1.000 26.90346 143 TYR C CA 1
ATOM 8311 C C . TYR C 1 143 ? 44.91927 9.76387 27.01144 1.000 28.86353 143 TYR C C 1
ATOM 8312 O O . TYR C 1 143 ? 45.85138 10.18363 26.31537 1.000 28.58685 143 TYR C O 1
ATOM 8321 N N . PHE C 1 144 ? 44.06555 8.83216 26.57836 1.000 18.22521 144 PHE C N 1
ATOM 8322 C CA . PHE C 1 144 ? 44.17326 8.30245 25.22397 1.000 18.02165 144 PHE C CA 1
ATOM 8323 C C . PHE C 1 144 ? 43.79860 9.34893 24.18476 1.000 17.86513 144 PHE C C 1
ATOM 8324 O O . PHE C 1 144 ? 44.37527 9.36883 23.09163 1.000 20.49166 144 PHE C O 1
ATOM 8332 N N . ALA C 1 145 ? 42.84157 10.22249 24.50507 1.000 19.92702 145 ALA C N 1
ATOM 8333 C CA . ALA C 1 145 ? 42.45819 11.27357 23.56933 1.000 21.38758 145 ALA C CA 1
ATOM 8334 C C . ALA C 1 145 ? 43.60649 12.24675 23.33463 1.000 23.06872 145 ALA C C 1
ATOM 8335 O O . ALA C 1 145 ? 43.84299 12.67765 22.19971 1.000 28.55618 145 ALA C O 1
ATOM 8337 N N . GLU C 1 146 ? 44.33425 12.60273 24.39624 1.000 23.49864 146 GLU C N 1
ATOM 8338 C CA . GLU C 1 146 ? 45.49356 13.47485 24.23696 1.000 26.87205 146 GLU C CA 1
ATOM 8339 C C . GLU C 1 146 ? 46.61641 12.76539 23.49223 1.000 21.71104 146 GLU C C 1
ATOM 8340 O O . GLU C 1 146 ? 47.27485 13.36369 22.63294 1.000 21.14137 146 GLU C O 1
ATOM 8346 N N . TYR C 1 147 ? 46.85551 11.49182 23.81465 1.000 21.70292 147 TYR C N 1
ATOM 8347 C CA . TYR C 1 147 ? 47.83021 10.71181 23.06085 1.000 20.75962 147 TYR C CA 1
ATOM 8348 C C . TYR C 1 147 ? 47.40227 10.55503 21.60835 1.000 18.94543 147 TYR C C 1
ATOM 8349 O O . TYR C 1 147 ? 48.25077 10.52355 20.71008 1.000 20.05725 147 TYR C O 1
ATOM 8358 N N . ALA C 1 148 ? 46.09420 10.47032 21.35678 1.000 17.98786 148 ALA C N 1
ATOM 8359 C CA . ALA C 1 148 ? 45.61096 10.42828 19.98132 1.000 21.08257 148 ALA C CA 1
ATOM 8360 C C . ALA C 1 148 ? 45.82195 11.76601 19.28454 1.000 22.45448 148 ALA C C 1
ATOM 8361 O O . ALA C 1 148 ? 46.22798 11.80717 18.11745 1.000 21.73386 148 ALA C O 1
ATOM 8363 N N . SER C 1 149 ? 45.56328 12.87063 19.99030 1.000 23.29300 149 SER C N 1
ATOM 8364 C CA . SER C 1 149 ? 45.67590 14.19094 19.37961 1.000 22.38325 149 SER C CA 1
ATOM 8365 C C . SER C 1 149 ? 47.11290 14.52137 18.99420 1.000 27.79515 149 SER C C 1
ATOM 8366 O O . SER C 1 149 ? 47.33921 15.19920 17.98553 1.000 30.26315 149 SER C O 1
ATOM 8369 N N . LEU C 1 150 ? 48.09257 14.05658 19.77435 1.000 28.19750 150 LEU C N 1
ATOM 8370 C CA . LEU C 1 150 ? 49.48804 14.33787 19.44883 1.000 25.09880 150 LEU C CA 1
ATOM 8371 C C . LEU C 1 150 ? 49.92379 13.59937 18.18948 1.000 23.86404 150 LEU C C 1
ATOM 8372 O O . LEU C 1 150 ? 50.60539 14.17339 17.33162 1.000 28.12408 150 LEU C O 1
ATOM 8377 N N . ILE C 1 151 ? 49.54600 12.32421 18.06481 1.000 18.89759 151 ILE C N 1
ATOM 8378 C CA . ILE C 1 151 ? 49.87994 11.55764 16.86834 1.000 18.58562 151 ILE C CA 1
ATOM 8379 C C . ILE C 1 151 ? 49.28027 12.20649 15.63005 1.000 26.59425 151 ILE C C 1
ATOM 8380 O O . ILE C 1 151 ? 49.87727 12.16922 14.54684 1.000 26.40305 151 ILE C O 1
ATOM 8385 N N . TYR C 1 152 ? 48.10190 12.81914 15.76793 1.000 32.98053 152 TYR C N 1
ATOM 8386 C CA . TYR C 1 152 ? 47.48098 13.50203 14.63816 1.000 28.33191 152 TYR C CA 1
ATOM 8387 C C . TYR C 1 152 ? 48.34302 14.65779 14.14588 1.000 33.09292 152 TYR C C 1
ATOM 8388 O O . TYR C 1 152 ? 48.52827 14.83326 12.93570 1.000 32.79252 152 TYR C O 1
ATOM 8397 N N . GLU C 1 153 ? 48.87803 15.45872 15.06997 1.000 30.05192 153 GLU C N 1
ATOM 8398 C CA . GLU C 1 153 ? 49.63481 16.64397 14.68035 1.000 31.15005 153 GLU C CA 1
ATOM 8399 C C . GLU C 1 153 ? 51.06075 16.30034 14.26897 1.000 35.30913 153 GLU C C 1
ATOM 8400 O O . GLU C 1 153 ? 51.57970 16.85708 13.29459 1.000 37.95878 153 GLU C O 1
ATOM 8406 N N . ARG C 1 154 ? 51.70759 15.39215 14.99557 1.000 27.25331 154 ARG C N 1
ATOM 8407 C CA . ARG C 1 154 ? 53.11942 15.10917 14.77364 1.000 27.36395 154 ARG C CA 1
ATOM 8408 C C . ARG C 1 154 ? 53.36811 14.09745 13.66388 1.000 22.21312 154 ARG C C 1
ATOM 8409 O O . ARG C 1 154 ? 54.43940 14.12369 13.04953 1.000 23.95641 154 ARG C O 1
ATOM 8417 N N . LEU C 1 155 ? 52.41133 13.21095 13.38188 1.000 26.43628 155 LEU C N 1
ATOM 8418 C CA . LEU C 1 155 ? 52.61924 12.15642 12.39756 1.000 25.88889 155 LEU C CA 1
ATOM 8419 C C . LEU C 1 155 ? 51.53839 12.11482 11.32306 1.000 27.74370 155 LEU C C 1
ATOM 8420 O O . LEU C 1 155 ? 51.57137 11.22055 10.47070 1.000 30.46375 155 LEU C O 1
ATOM 8425 N N . GLY C 1 156 ? 50.60763 13.07133 11.31908 1.000 26.15375 156 GLY C N 1
ATOM 8426 C CA . GLY C 1 156 ? 49.44048 12.96203 10.45596 1.000 27.72815 156 GLY C CA 1
ATOM 8427 C C . GLY C 1 156 ? 49.76464 12.88770 8.97373 1.000 30.26398 156 GLY C C 1
ATOM 8428 O O . GLY C 1 156 ? 49.17154 12.08860 8.24367 1.000 29.91158 156 GLY C O 1
ATOM 8429 N N . ASP C 1 157 ? 50.71094 13.70836 8.50898 1.000 29.35266 157 ASP C N 1
ATOM 8430 C CA . ASP C 1 157 ? 50.94635 13.83208 7.07140 1.000 28.80725 157 ASP C CA 1
ATOM 8431 C C . ASP C 1 157 ? 51.32909 12.49652 6.44488 1.000 39.28150 157 ASP C C 1
ATOM 8432 O O . ASP C 1 157 ? 50.91643 12.18873 5.32005 1.000 43.02258 157 ASP C O 1
ATOM 8437 N N . GLY C 1 158 ? 52.10957 11.69016 7.15455 1.000 35.77539 158 GLY C N 1
ATOM 8438 C CA . GLY C 1 158 ? 52.56909 10.42085 6.63692 1.000 34.05434 158 GLY C CA 1
ATOM 8439 C C . GLY C 1 158 ? 51.65796 9.24196 6.89249 1.000 27.99074 158 GLY C C 1
ATOM 8440 O O . GLY C 1 158 ? 52.06919 8.09988 6.65986 1.000 29.43314 158 GLY C O 1
ATOM 8441 N N . ILE C 1 159 ? 50.43197 9.47104 7.36039 1.000 32.23268 159 ILE C N 1
ATOM 8442 C CA . ILE C 1 159 ? 49.49138 8.39785 7.66128 1.000 34.04742 159 ILE C CA 1
ATOM 8443 C C . ILE C 1 159 ? 48.20275 8.62877 6.88435 1.000 35.95263 159 ILE C C 1
ATOM 8444 O O . ILE C 1 159 ? 47.69829 9.75561 6.81484 1.000 29.23110 159 ILE C O 1
ATOM 8449 N N . ASP C 1 160 ? 47.67134 7.55114 6.30572 1.000 38.23190 160 ASP C N 1
ATOM 8450 C CA . ASP C 1 160 ? 46.47995 7.60939 5.47007 1.000 29.47082 160 ASP C CA 1
ATOM 8451 C C . ASP C 1 160 ? 45.20318 7.37627 6.26958 1.000 35.70080 160 ASP C C 1
ATOM 8452 O O . ASP C 1 160 ? 44.24411 8.14351 6.14492 1.000 46.27400 160 ASP C O 1
ATOM 8457 N N . ALA C 1 161 ? 45.17291 6.32849 7.09129 1.000 37.12869 161 ALA C N 1
ATOM 8458 C CA . ALA C 1 161 ? 43.98963 5.99839 7.87079 1.000 30.92960 161 ALA C CA 1
ATOM 8459 C C . ALA C 1 161 ? 44.38985 5.65090 9.29434 1.000 33.54991 161 ALA C C 1
ATOM 8460 O O . ALA C 1 161 ? 45.38164 4.95077 9.51964 1.000 36.65380 161 ALA C O 1
ATOM 8462 N N . PHE C 1 162 ? 43.60951 6.14428 10.24821 1.000 32.59178 162 PHE C N 1
ATOM 8463 C CA . PHE C 1 162 ? 43.84320 5.88964 11.65863 1.000 22.13111 162 PHE C CA 1
ATOM 8464 C C . PHE C 1 162 ? 42.85879 4.85281 12.18196 1.000 28.10025 162 PHE C C 1
ATOM 8465 O O . PHE C 1 162 ? 41.72626 4.73742 11.70454 1.000 33.18565 162 PHE C O 1
ATOM 8473 N N . ILE C 1 163 ? 43.31813 4.09335 13.17129 1.000 26.41154 163 ILE C N 1
ATOM 8474 C CA . ILE C 1 163 ? 42.51149 3.11589 13.89075 1.000 16.89637 163 ILE C CA 1
ATOM 8475 C C . ILE C 1 163 ? 42.72221 3.36238 15.37548 1.000 20.13709 163 ILE C C 1
ATOM 8476 O O . ILE C 1 163 ? 43.85666 3.29107 15.86067 1.000 23.70489 163 ILE C O 1
ATOM 8481 N N . THR C 1 164 ? 41.64440 3.64624 16.10044 1.000 21.40151 164 THR C N 1
ATOM 8482 C CA . THR C 1 164 ? 41.82158 4.01510 17.49828 1.000 17.20196 164 THR C CA 1
ATOM 8483 C C . THR C 1 164 ? 42.00831 2.78589 18.37611 1.000 16.80625 164 THR C C 1
ATOM 8484 O O . THR C 1 164 ? 42.91188 2.75852 19.21143 1.000 20.66289 164 THR C O 1
ATOM 8488 N N . HIS C 1 165 ? 41.18268 1.75800 18.19487 1.000 13.89678 165 HIS C N 1
ATOM 8489 C CA . HIS C 1 165 ? 41.30797 0.54743 18.98974 1.000 18.44184 165 HIS C CA 1
ATOM 8490 C C . HIS C 1 165 ? 41.29491 -0.69439 18.11196 1.000 16.21496 165 HIS C C 1
ATOM 8491 O O . HIS C 1 165 ? 40.64120 -0.72836 17.06856 1.000 24.25369 165 HIS C O 1
ATOM 8498 N N . ASN C 1 166 ? 42.03415 -1.71954 18.55114 1.000 12.66564 166 ASN C N 1
ATOM 8499 C CA . ASN C 1 166 ? 42.02368 -3.04487 17.93700 1.000 16.63002 166 ASN C CA 1
ATOM 8500 C C . ASN C 1 166 ? 41.43604 -4.03422 18.93152 1.000 21.29110 166 ASN C C 1
ATOM 8501 O O . ASN C 1 166 ? 42.00601 -4.24514 20.00842 1.000 21.83590 166 ASN C O 1
ATOM 8506 N N . GLU C 1 167 ? 40.31268 -4.64003 18.56193 1.000 21.48933 167 GLU C N 1
ATOM 8507 C CA . GLU C 1 167 ? 39.63501 -5.66506 19.34463 1.000 20.91933 167 GLU C CA 1
ATOM 8508 C C . GLU C 1 167 ? 39.43751 -5.20969 20.78560 1.000 19.04045 167 GLU C C 1
ATOM 8509 O O . GLU C 1 167 ? 40.10986 -5.71615 21.69284 1.000 19.77867 167 GLU C O 1
ATOM 8515 N N . PRO C 1 168 ? 38.53356 -4.25911 21.03818 1.000 19.56560 168 PRO C N 1
ATOM 8516 C CA . PRO C 1 168 ? 38.24935 -3.87513 22.42977 1.000 18.88898 168 PRO C CA 1
ATOM 8517 C C . PRO C 1 168 ? 37.64281 -4.99926 23.24340 1.000 18.92655 168 PRO C C 1
ATOM 8518 O O . PRO C 1 168 ? 37.68225 -4.94368 24.47884 1.000 18.23099 168 PRO C O 1
ATOM 8522 N N . TRP C 1 169 ? 37.07766 -6.01518 22.58778 1.000 18.54608 169 TRP C N 1
ATOM 8523 C CA . TRP C 1 169 ? 36.54993 -7.16641 23.30986 1.000 21.06438 169 TRP C CA 1
ATOM 8524 C C . TRP C 1 169 ? 37.64904 -7.88081 24.08354 1.000 21.85540 169 TRP C C 1
ATOM 8525 O O . TRP C 1 169 ? 37.45304 -8.26728 25.24177 1.000 23.28172 169 TRP C O 1
ATOM 8536 N N . CYS C 1 170 ? 38.81643 -8.05953 23.46242 1.000 20.02645 170 CYS C N 1
ATOM 8537 C CA . CYS C 1 170 ? 39.91027 -8.75455 24.13265 1.000 24.02959 170 CYS C CA 1
ATOM 8538 C C . CYS C 1 170 ? 40.50342 -7.90106 25.24686 1.000 19.33737 170 CYS C C 1
ATOM 8539 O O . CYS C 1 170 ? 40.68516 -8.37487 26.37393 1.000 17.25510 170 CYS C O 1
ATOM 8542 N N . ALA C 1 171 ? 40.80937 -6.63513 24.94998 1.000 18.87265 171 ALA C N 1
ATOM 8543 C CA . ALA C 1 171 ? 41.39808 -5.75992 25.95898 1.000 15.57216 171 ALA C CA 1
ATOM 8544 C C . ALA C 1 171 ? 40.50624 -5.65309 27.18879 1.000 19.18186 171 ALA C C 1
ATOM 8545 O O . ALA C 1 171 ? 40.99777 -5.64099 28.32310 1.000 19.89496 171 ALA C O 1
ATOM 8547 N N . ALA C 1 172 ? 39.19127 -5.59273 26.98584 1.000 17.09393 172 ALA C N 1
ATOM 8548 C CA . ALA C 1 172 ? 38.27071 -5.45018 28.10704 1.000 17.55808 172 ALA C CA 1
ATOM 8549 C C . ALA C 1 172 ? 38.05161 -6.77828 28.82285 1.000 14.92398 172 ALA C C 1
ATOM 8550 O O . ALA C 1 172 ? 38.26233 -6.88506 30.03529 1.000 17.04504 172 ALA C O 1
ATOM 8552 N N . PHE C 1 173 ? 37.63640 -7.80591 28.08374 1.000 15.06079 173 PHE C N 1
ATOM 8553 C CA . PHE C 1 173 ? 37.18060 -9.04376 28.70489 1.000 16.81410 173 PHE C CA 1
ATOM 8554 C C . PHE C 1 173 ? 38.29860 -10.05965 28.90775 1.000 14.94645 173 PHE C C 1
ATOM 8555 O O . PHE C 1 173 ? 38.32332 -10.74619 29.93427 1.000 18.25326 173 PHE C O 1
ATOM 8563 N N . LEU C 1 174 ? 39.22423 -10.18384 27.95453 1.000 14.49784 174 LEU C N 1
ATOM 8564 C CA . LEU C 1 174 ? 40.35429 -11.08246 28.16669 1.000 17.53538 174 LEU C CA 1
ATOM 8565 C C . LEU C 1 174 ? 41.35309 -10.49734 29.15514 1.000 16.75556 174 LEU C C 1
ATOM 8566 O O . LEU C 1 174 ? 42.08531 -11.24679 29.81132 1.000 20.78359 174 LEU C O 1
ATOM 8571 N N . GLY C 1 175 ? 41.39407 -9.17343 29.28020 1.000 16.06446 175 GLY C N 1
ATOM 8572 C CA . GLY C 1 175 ? 42.35456 -8.52614 30.14968 1.000 17.50386 175 GLY C CA 1
ATOM 8573 C C . GLY C 1 175 ? 41.87078 -8.34955 31.57282 1.000 13.40785 175 GLY C C 1
ATOM 8574 O O . GLY C 1 175 ? 42.66976 -8.39117 32.51284 1.000 18.58136 175 GLY C O 1
ATOM 8575 N N . HIS C 1 176 ? 40.56210 -8.15614 31.74840 1.000 14.83483 176 HIS C N 1
ATOM 8576 C CA . HIS C 1 176 ? 39.99244 -7.88808 33.06062 1.000 16.50086 176 HIS C CA 1
ATOM 8577 C C . HIS C 1 176 ? 38.93917 -8.89232 33.50463 1.000 17.48853 176 HIS C C 1
ATOM 8578 O O . HIS C 1 176 ? 38.61320 -8.92420 34.69626 1.000 16.69147 176 HIS C O 1
ATOM 8585 N N . GLY C 1 177 ? 38.40666 -9.70968 32.60045 1.000 20.28730 177 GLY C N 1
ATOM 8586 C CA . GLY C 1 177 ? 37.41536 -10.69782 32.97789 1.000 18.96143 177 GLY C CA 1
ATOM 8587 C C . GLY C 1 177 ? 37.98934 -12.09241 33.11501 1.000 15.29292 177 GLY C C 1
ATOM 8588 O O . GLY C 1 177 ? 37.91952 -12.69651 34.18892 1.000 15.65283 177 GLY C O 1
ATOM 8589 N N . PHE C 1 178 ? 38.55987 -12.61675 32.02864 1.000 13.46034 178 PHE C N 1
ATOM 8590 C CA . PHE C 1 178 ? 39.15322 -13.94809 32.06878 1.000 16.84062 178 PHE C CA 1
ATOM 8591 C C . PHE C 1 178 ? 40.54823 -13.93565 32.67969 1.000 17.24739 178 PHE C C 1
ATOM 8592 O O . PHE C 1 178 ? 40.93166 -14.89653 33.35605 1.000 17.46108 178 PHE C O 1
ATOM 8600 N N . GLY C 1 179 ? 41.31607 -12.87196 32.45506 1.000 18.91654 179 GLY C N 1
ATOM 8601 C CA . GLY C 1 179 ? 42.64627 -12.75515 33.01073 1.000 21.03629 179 GLY C CA 1
ATOM 8602 C C . GLY C 1 179 ? 43.75048 -13.36594 32.17753 1.000 22.78595 179 GLY C C 1
ATOM 8603 O O . GLY C 1 179 ? 44.91889 -13.29172 32.58061 1.000 24.24290 179 GLY C O 1
ATOM 8604 N N . VAL C 1 180 ? 43.42488 -13.96267 31.02767 1.000 20.96525 180 VAL C N 1
ATOM 8605 C CA . VAL C 1 180 ? 44.44808 -14.59114 30.20261 1.000 16.75147 180 VAL C CA 1
ATOM 8606 C C . VAL C 1 180 ? 45.30097 -13.56190 29.47419 1.000 18.61051 180 VAL C C 1
ATOM 8607 O O . VAL C 1 180 ? 46.36803 -13.90537 28.95362 1.000 27.46159 180 VAL C O 1
ATOM 8611 N N . HIS C 1 181 ? 44.85985 -12.30930 29.41562 1.000 18.77959 181 HIS C N 1
ATOM 8612 C CA . HIS C 1 181 ? 45.61174 -11.23615 28.78657 1.000 14.95443 181 HIS C CA 1
ATOM 8613 C C . HIS C 1 181 ? 45.92660 -10.16001 29.81557 1.000 16.78243 181 HIS C C 1
ATOM 8614 O O . HIS C 1 181 ? 45.32407 -10.10503 30.89005 1.000 23.25311 181 HIS C O 1
ATOM 8621 N N . ALA C 1 182 ? 46.87632 -9.29940 29.46839 1.000 19.24345 182 ALA C N 1
ATOM 8622 C CA . ALA C 1 182 ? 47.24416 -8.20532 30.35251 1.000 16.75896 182 ALA C CA 1
ATOM 8623 C C . ALA C 1 182 ? 46.04590 -7.28304 30.56502 1.000 19.50280 182 ALA C C 1
ATOM 8624 O O . ALA C 1 182 ? 45.26256 -7.05952 29.63408 1.000 25.66551 182 ALA C O 1
ATOM 8626 N N . PRO C 1 183 ? 45.87212 -6.72115 31.77205 1.000 15.80735 183 PRO C N 1
ATOM 8627 C CA . PRO C 1 183 ? 46.75085 -6.87472 32.93739 1.000 14.28888 183 PRO C CA 1
ATOM 8628 C C . PRO C 1 183 ? 46.49568 -8.14336 33.75370 1.000 18.83037 183 PRO C C 1
ATOM 8629 O O . PRO C 1 183 ? 47.15131 -8.34814 34.77469 1.000 19.99503 183 PRO C O 1
ATOM 8633 N N . GLY C 1 184 ? 45.55530 -8.97572 33.31590 1.000 21.95883 184 GLY C N 1
ATOM 8634 C CA . GLY C 1 184 ? 45.31683 -10.25009 33.96479 1.000 23.92305 184 GLY C CA 1
ATOM 8635 C C . GLY C 1 184 ? 44.35229 -10.23253 35.12569 1.000 24.05493 184 GLY C C 1
ATOM 8636 O O . GLY C 1 184 ? 44.41061 -11.13407 35.96966 1.000 24.89456 184 GLY C O 1
ATOM 8637 N N . HIS C 1 185 ? 43.46815 -9.24340 35.20175 1.000 21.68063 185 HIS C N 1
ATOM 8638 C CA . HIS C 1 185 ? 42.47667 -9.21089 36.26336 1.000 20.93026 185 HIS C CA 1
ATOM 8639 C C . HIS C 1 185 ? 41.31688 -10.14695 35.93435 1.000 21.25793 185 HIS C C 1
ATOM 8640 O O . HIS C 1 185 ? 41.09519 -10.52368 34.78052 1.000 22.03922 185 HIS C O 1
ATOM 8647 N N . THR C 1 186 ? 40.57849 -10.53556 36.97514 1.000 20.34721 186 THR C N 1
ATOM 8648 C CA . THR C 1 186 ? 39.46265 -11.46628 36.83826 1.000 17.32905 186 THR C CA 1
ATOM 8649 C C . THR C 1 186 ? 38.26060 -10.95813 37.63751 1.000 19.67174 186 THR C C 1
ATOM 8650 O O . THR C 1 186 ? 37.78899 -11.58620 38.58098 1.000 25.44900 186 THR C O 1
ATOM 8654 N N . ASP C 1 187 ? 37.75126 -9.79038 37.25221 1.000 13.16851 187 ASP C N 1
ATOM 8655 C CA . ASP C 1 187 ? 36.54658 -9.22227 37.84580 1.000 15.44068 187 ASP C CA 1
ATOM 8656 C C . ASP C 1 187 ? 35.66234 -8.71974 36.71715 1.000 19.01930 187 ASP C C 1
ATOM 8657 O O . ASP C 1 187 ? 36.06993 -7.83993 35.95199 1.000 22.60710 187 ASP C O 1
ATOM 8662 N N . TRP C 1 188 ? 34.45490 -9.27558 36.61429 1.000 18.53505 188 TRP C N 1
ATOM 8663 C CA . TRP C 1 188 ? 33.62292 -9.00474 35.44860 1.000 17.61231 188 TRP C CA 1
ATOM 8664 C C . TRP C 1 188 ? 32.96944 -7.62982 35.50206 1.000 17.98040 188 TRP C C 1
ATOM 8665 O O . TRP C 1 188 ? 32.64782 -7.06617 34.44981 1.000 18.97981 188 TRP C O 1
ATOM 8676 N N . ARG C 1 189 ? 32.76094 -7.07085 36.69599 1.000 20.38191 189 ARG C N 1
ATOM 8677 C CA . ARG C 1 189 ? 32.32453 -5.68027 36.76242 1.000 22.11630 189 ARG C CA 1
ATOM 8678 C C . ARG C 1 189 ? 33.41563 -4.75013 36.25344 1.000 17.76149 189 ARG C C 1
ATOM 8679 O O . ARG C 1 189 ? 33.13486 -3.79041 35.52616 1.000 14.61960 189 ARG C O 1
ATOM 8687 N N . GLU C 1 190 ? 34.66826 -5.02584 36.62265 1.000 18.81079 190 GLU C N 1
ATOM 8688 C CA . GLU C 1 190 ? 35.78631 -4.24739 36.10548 1.000 9.97498 190 GLU C CA 1
ATOM 8689 C C . GLU C 1 190 ? 35.92615 -4.41000 34.59827 1.000 17.02209 190 GLU C C 1
ATOM 8690 O O . GLU C 1 190 ? 36.30361 -3.45962 33.90308 1.000 18.35740 190 GLU C O 1
ATOM 8696 N N . ALA C 1 191 ? 35.60876 -5.59672 34.07361 1.000 18.85185 191 ALA C N 1
ATOM 8697 C CA . ALA C 1 191 ? 35.78336 -5.84689 32.64619 1.000 15.14840 191 ALA C CA 1
ATOM 8698 C C . ALA C 1 191 ? 34.75797 -5.08438 31.81556 1.000 13.02282 191 ALA C C 1
ATOM 8699 O O . ALA C 1 191 ? 35.09898 -4.51128 30.77457 1.000 17.19034 191 ALA C O 1
ATOM 8701 N N . PHE C 1 192 ? 33.49569 -5.07173 32.24958 1.000 13.61025 192 PHE C N 1
ATOM 8702 C CA . PHE C 1 192 ? 32.49010 -4.29431 31.53325 1.000 18.20534 192 PHE C CA 1
ATOM 8703 C C . PHE C 1 192 ? 32.67559 -2.80098 31.76440 1.000 21.73379 192 PHE C C 1
ATOM 8704 O O . PHE C 1 192 ? 32.32395 -1.99056 30.89850 1.000 20.21740 192 PHE C O 1
ATOM 8712 N N . GLN C 1 193 ? 33.22178 -2.42147 32.92165 1.000 20.19633 193 GLN C N 1
ATOM 8713 C CA . GLN C 1 193 ? 33.58485 -1.02781 33.14974 1.000 14.67613 193 GLN C CA 1
ATOM 8714 C C . GLN C 1 193 ? 34.72856 -0.60738 32.23547 1.000 16.08669 193 GLN C C 1
ATOM 8715 O O . GLN C 1 193 ? 34.76210 0.53072 31.75322 1.000 16.76443 193 GLN C O 1
ATOM 8721 N N . ALA C 1 194 ? 35.67263 -1.51565 31.98088 1.000 14.73639 194 ALA C N 1
ATOM 8722 C CA . ALA C 1 194 ? 36.75014 -1.21473 31.04569 1.000 16.09873 194 ALA C CA 1
ATOM 8723 C C . ALA C 1 194 ? 36.23247 -1.14195 29.61484 1.000 14.59008 194 ALA C C 1
ATOM 8724 O O . ALA C 1 194 ? 36.71592 -0.33268 28.81551 1.000 18.78351 194 ALA C O 1
ATOM 8726 N N . ALA C 1 195 ? 35.24593 -1.97598 29.27515 1.000 17.48366 195 ALA C N 1
ATOM 8727 C CA . ALA C 1 195 ? 34.70163 -1.96843 27.92056 1.000 17.19022 195 ALA C CA 1
ATOM 8728 C C . ALA C 1 195 ? 34.03126 -0.63896 27.60055 1.000 18.62171 195 ALA C C 1
ATOM 8729 O O . ALA C 1 195 ? 34.12140 -0.14501 26.47017 1.000 15.90630 195 ALA C O 1
ATOM 8731 N N . HIS C 1 196 ? 33.35296 -0.04369 28.58357 1.000 17.95583 196 HIS C N 1
ATOM 8732 C CA . HIS C 1 196 ? 32.72016 1.25073 28.35764 1.000 14.65129 196 HIS C CA 1
ATOM 8733 C C . HIS C 1 196 ? 33.75918 2.35572 28.21247 1.000 14.72766 196 HIS C C 1
ATOM 8734 O O . HIS C 1 196 ? 33.62711 3.22941 27.34784 1.000 16.44474 196 HIS C O 1
ATOM 8741 N N . HIS C 1 197 ? 34.80256 2.33260 29.04478 1.000 15.52337 197 HIS C N 1
ATOM 8742 C CA . HIS C 1 197 ? 35.82812 3.36655 28.96310 1.000 14.20936 197 HIS C CA 1
ATOM 8743 C C . HIS C 1 197 ? 36.65383 3.23936 27.69076 1.000 12.21791 197 HIS C C 1
ATOM 8744 O O . HIS C 1 197 ? 37.09385 4.25349 27.13796 1.000 14.46320 197 HIS C O 1
ATOM 8751 N N . ILE C 1 198 ? 36.87396 2.01286 27.21277 1.000 13.29757 198 ILE C N 1
ATOM 8752 C CA . ILE C 1 198 ? 37.54012 1.82644 25.92625 1.000 12.14584 198 ILE C CA 1
ATOM 8753 C C . ILE C 1 198 ? 36.68083 2.39474 24.80354 1.000 17.82821 198 ILE C C 1
ATOM 8754 O O . ILE C 1 198 ? 37.16095 3.15083 23.94965 1.000 19.23691 198 ILE C O 1
ATOM 8759 N N . LEU C 1 199 ? 35.39423 2.03247 24.78620 1.000 18.23232 199 LEU C N 1
ATOM 8760 C CA . LEU C 1 199 ? 34.47075 2.62932 23.82637 1.000 18.69051 199 LEU C CA 1
ATOM 8761 C C . LEU C 1 199 ? 34.42944 4.14383 23.98099 1.000 22.53008 199 LEU C C 1
ATOM 8762 O O . LEU C 1 199 ? 34.43329 4.87966 22.98671 1.000 25.26361 199 LEU C O 1
ATOM 8767 N N . TYR C 1 200 ? 34.39614 4.62601 25.22550 1.000 20.95467 200 TYR C N 1
ATOM 8768 C CA . TYR C 1 200 ? 34.41780 6.06385 25.46892 1.000 18.40088 200 TYR C CA 1
ATOM 8769 C C . TYR C 1 200 ? 35.70880 6.68885 24.95561 1.000 21.47986 200 TYR C C 1
ATOM 8770 O O . TYR C 1 200 ? 35.68646 7.76487 24.34633 1.000 21.90090 200 TYR C O 1
ATOM 8779 N N . SER C 1 201 ? 36.84567 6.02492 25.18632 1.000 18.10922 201 SER C N 1
ATOM 8780 C CA . SER C 1 201 ? 38.11574 6.54092 24.68661 1.000 15.79969 201 SER C CA 1
ATOM 8781 C C . SER C 1 201 ? 38.15158 6.57166 23.16619 1.000 20.36850 201 SER C C 1
ATOM 8782 O O . SER C 1 201 ? 38.82733 7.42658 22.58228 1.000 22.08007 201 SER C O 1
ATOM 8785 N N . HIS C 1 202 ? 37.44774 5.64761 22.50925 1.000 18.61380 202 HIS C N 1
ATOM 8786 C CA . HIS C 1 202 ? 37.38509 5.67406 21.05244 1.000 19.17248 202 HIS C CA 1
ATOM 8787 C C . HIS C 1 202 ? 36.65474 6.91700 20.56554 1.000 24.77894 202 HIS C C 1
ATOM 8788 O O . HIS C 1 202 ? 37.10898 7.59711 19.63865 1.000 31.71613 202 HIS C O 1
ATOM 8795 N N . GLY C 1 203 ? 35.51193 7.22522 21.18036 1.000 22.56101 203 GLY C N 1
ATOM 8796 C CA . GLY C 1 203 ? 34.74071 8.37828 20.74893 1.000 22.47361 203 GLY C CA 1
ATOM 8797 C C . GLY C 1 203 ? 35.48446 9.68501 20.93949 1.000 23.18952 203 GLY C C 1
ATOM 8798 O O . GLY C 1 203 ? 35.43671 10.56792 20.07919 1.000 32.30642 203 GLY C O 1
ATOM 8799 N N . LEU C 1 204 ? 36.18499 9.82555 22.06773 1.000 21.36052 204 LEU C N 1
ATOM 8800 C CA . LEU C 1 204 ? 36.95135 11.04282 22.31171 1.000 24.43243 204 LEU C CA 1
ATOM 8801 C C . LEU C 1 204 ? 38.03890 11.22696 21.26393 1.000 30.01479 204 LEU C C 1
ATOM 8802 O O . LEU C 1 204 ? 38.32352 12.35507 20.84434 1.000 32.42879 204 LEU C O 1
ATOM 8807 N N . ALA C 1 205 ? 38.65752 10.12915 20.82652 1.000 26.62561 205 ALA C N 1
ATOM 8808 C CA . ALA C 1 205 ? 39.69993 10.23473 19.81410 1.000 24.40244 205 ALA C CA 1
ATOM 8809 C C . ALA C 1 205 ? 39.11471 10.59144 18.45441 1.000 31.31891 205 ALA C C 1
ATOM 8810 O O . ALA C 1 205 ? 39.73995 11.32382 17.67891 1.000 32.54472 205 ALA C O 1
ATOM 8812 N N . VAL C 1 206 ? 37.91467 10.09081 18.14935 1.000 33.63038 206 VAL C N 1
ATOM 8813 C CA . VAL C 1 206 ? 37.25657 10.45859 16.89916 1.000 25.05264 206 VAL C CA 1
ATOM 8814 C C . VAL C 1 206 ? 36.89070 11.93661 16.91016 1.000 25.37608 206 VAL C C 1
ATOM 8815 O O . VAL C 1 206 ? 37.02558 12.63233 15.89628 1.000 30.96433 206 VAL C O 1
ATOM 8819 N N . GLN C 1 207 ? 36.43825 12.44260 18.05902 1.000 29.19092 207 GLN C N 1
ATOM 8820 C CA . GLN C 1 207 ? 36.15259 13.86805 18.18239 1.000 37.12977 207 GLN C CA 1
ATOM 8821 C C . GLN C 1 207 ? 37.41288 14.69873 17.97388 1.000 31.93913 207 GLN C C 1
ATOM 8822 O O . GLN C 1 207 ? 37.40928 15.67719 17.21741 1.000 30.19453 207 GLN C O 1
ATOM 8828 N N . ALA C 1 208 ? 38.50667 14.31919 18.63912 1.000 32.92629 208 ALA C N 1
ATOM 8829 C CA . ALA C 1 208 ? 39.75957 15.04726 18.47606 1.000 30.60143 208 ALA C CA 1
ATOM 8830 C C . ALA C 1 208 ? 40.30090 14.92707 17.05794 1.000 35.33481 208 ALA C C 1
ATOM 8831 O O . ALA C 1 208 ? 41.02373 15.81721 16.59705 1.000 35.40591 208 ALA C O 1
ATOM 8833 N N . HIS C 1 209 ? 39.96151 13.84565 16.35136 1.000 31.61650 209 HIS C N 1
ATOM 8834 C CA . HIS C 1 209 ? 40.44586 13.67950 14.98484 1.000 30.26525 209 HIS C CA 1
ATOM 8835 C C . HIS C 1 209 ? 39.73951 14.62945 14.02660 1.000 36.46540 209 HIS C C 1
ATOM 8836 O O . HIS C 1 209 ? 40.36480 15.16410 13.10362 1.000 38.75907 209 HIS C O 1
ATOM 8843 N N . ARG C 1 210 ? 38.43613 14.84836 14.22430 1.000 36.65010 210 ARG C N 1
ATOM 8844 C CA . ARG C 1 210 ? 37.69978 15.75070 13.34454 1.000 37.55109 210 ARG C CA 1
ATOM 8845 C C . ARG C 1 210 ? 38.22381 17.17774 13.44158 1.000 35.31917 210 ARG C C 1
ATOM 8846 O O . ARG C 1 210 ? 38.07536 17.95958 12.49556 1.000 45.89871 210 ARG C O 1
ATOM 8854 N N . ALA C 1 211 ? 38.83567 17.53458 14.56891 1.000 32.32714 211 ALA C N 1
ATOM 8855 C CA . ALA C 1 211 ? 39.47274 18.83107 14.74468 1.000 35.39894 211 ALA C CA 1
ATOM 8856 C C . ALA C 1 211 ? 40.99071 18.74543 14.66486 1.000 38.31994 211 ALA C C 1
ATOM 8857 O O . ALA C 1 211 ? 41.67506 19.73483 14.94500 1.000 39.33861 211 ALA C O 1
ATOM 8859 N N . SER C 1 212 ? 41.52899 17.58847 14.27963 1.000 41.38541 212 SER C N 1
ATOM 8860 C CA . SER C 1 212 ? 42.96545 17.34936 14.31228 1.000 43.26484 212 SER C CA 1
ATOM 8861 C C . SER C 1 212 ? 43.70450 17.91587 13.11108 1.000 46.39373 212 SER C C 1
ATOM 8862 O O . SER C 1 212 ? 44.93753 17.84043 13.08026 1.000 48.46259 212 SER C O 1
ATOM 8865 N N . SER C 1 213 ? 42.99254 18.45470 12.12279 1.000 45.81344 213 SER C N 1
ATOM 8866 C CA . SER C 1 213 ? 43.52977 18.93464 10.85296 1.000 52.54898 213 SER C CA 1
ATOM 8867 C C . SER C 1 213 ? 44.12794 17.81718 10.00547 1.000 50.14238 213 SER C C 1
ATOM 8868 O O . SER C 1 213 ? 44.58064 18.08837 8.88733 1.000 49.84488 213 SER C O 1
ATOM 8871 N N . HIS C 1 214 ? 44.15210 16.57685 10.49144 1.000 43.65957 214 HIS C N 1
ATOM 8872 C CA . HIS C 1 214 ? 44.57374 15.45388 9.66395 1.000 41.15412 214 HIS C CA 1
ATOM 8873 C C . HIS C 1 214 ? 43.48430 15.14712 8.64430 1.000 39.05531 214 HIS C C 1
ATOM 8874 O O . HIS C 1 214 ? 42.32930 14.90896 9.01234 1.000 37.96236 214 HIS C O 1
ATOM 8881 N N . LYS C 1 215 ? 43.85003 15.15216 7.36139 1.000 35.90774 215 LYS C N 1
ATOM 8882 C CA . LYS C 1 215 ? 42.88653 15.05210 6.27152 1.000 41.39485 215 LYS C CA 1
ATOM 8883 C C . LYS C 1 215 ? 42.63496 13.61480 5.82592 1.000 44.93673 215 LYS C C 1
ATOM 8884 O O . LYS C 1 215 ? 42.25959 13.38704 4.66772 1.000 47.10781 215 LYS C O 1
ATOM 8890 N N . GLY C 1 216 ? 42.82253 12.63714 6.71253 1.000 45.29906 216 GLY C N 1
ATOM 8891 C CA . GLY C 1 216 ? 42.61446 11.24693 6.39105 1.000 43.37423 216 GLY C CA 1
ATOM 8892 C C . GLY C 1 216 ? 41.38424 10.66192 7.06040 1.000 41.30290 216 GLY C C 1
ATOM 8893 O O . GLY C 1 216 ? 40.57450 11.36017 7.67401 1.000 35.83770 216 GLY C O 1
ATOM 8894 N N . GLN C 1 217 ? 41.25744 9.34526 6.93164 1.000 43.06376 217 GLN C N 1
ATOM 8895 C CA . GLN C 1 217 ? 40.12629 8.61682 7.48299 1.000 43.58185 217 GLN C CA 1
ATOM 8896 C C . GLN C 1 217 ? 40.41912 8.15791 8.91006 1.000 41.62001 217 GLN C C 1
ATOM 8897 O O . GLN C 1 217 ? 41.56851 8.11484 9.35553 1.000 39.31343 217 GLN C O 1
ATOM 8903 N N . ILE C 1 218 ? 39.35062 7.81560 9.62625 1.000 40.97427 218 ILE C N 1
ATOM 8904 C CA . ILE C 1 218 ? 39.42854 7.37274 11.01407 1.000 34.40010 218 ILE C CA 1
ATOM 8905 C C . ILE C 1 218 ? 38.42024 6.25019 11.21393 1.000 31.68845 218 ILE C C 1
ATOM 8906 O O . ILE C 1 218 ? 37.33681 6.26280 10.61983 1.000 34.39629 218 ILE C O 1
ATOM 8911 N N . GLY C 1 219 ? 38.77691 5.27592 12.03524 1.000 22.93031 219 GLY C N 1
ATOM 8912 C CA . GLY C 1 219 ? 37.88694 4.16853 12.28949 1.000 31.47195 219 GLY C CA 1
ATOM 8913 C C . GLY C 1 219 ? 38.27065 3.38397 13.52178 1.000 29.93845 219 GLY C C 1
ATOM 8914 O O . GLY C 1 219 ? 38.99193 3.87033 14.39394 1.000 29.44219 219 GLY C O 1
ATOM 8915 N N . ILE C 1 220 ? 37.77160 2.15266 13.58280 1.000 23.08235 220 ILE C N 1
ATOM 8916 C CA . ILE C 1 220 ? 38.03690 1.25494 14.70133 1.000 23.10831 220 ILE C CA 1
ATOM 8917 C C . ILE C 1 220 ? 37.83994 -0.17111 14.20784 1.000 26.59640 220 ILE C C 1
ATOM 8918 O O . ILE C 1 220 ? 36.90733 -0.45478 13.45133 1.000 25.53803 220 ILE C O 1
ATOM 8923 N N . THR C 1 221 ? 38.73120 -1.06667 14.62417 1.000 21.18842 221 THR C N 1
ATOM 8924 C CA . THR C 1 221 ? 38.62994 -2.47359 14.26058 1.000 21.94671 221 THR C CA 1
ATOM 8925 C C . THR C 1 221 ? 38.01445 -3.25972 15.40755 1.000 19.46390 221 THR C C 1
ATOM 8926 O O . THR C 1 221 ? 38.48789 -3.18627 16.54592 1.000 25.45876 221 THR C O 1
ATOM 8930 N N . LEU C 1 222 ? 36.96254 -4.00688 15.10040 1.000 13.92660 222 LEU C N 1
ATOM 8931 C CA . LEU C 1 222 ? 36.36442 -4.95288 16.02591 1.000 20.62028 222 LEU C CA 1
ATOM 8932 C C . LEU C 1 222 ? 36.53666 -6.35866 15.47072 1.000 21.98191 222 LEU C C 1
ATOM 8933 O O . LEU C 1 222 ? 36.49238 -6.56397 14.25353 1.000 24.71678 222 LEU C O 1
ATOM 8938 N N . ASN C 1 223 ? 36.74707 -7.32112 16.35916 1.000 22.88058 223 ASN C N 1
ATOM 8939 C CA . ASN C 1 223 ? 36.82786 -8.71749 15.96458 1.000 16.68357 223 ASN C CA 1
ATOM 8940 C C . ASN C 1 223 ? 35.49690 -9.40689 16.22875 1.000 23.75618 223 ASN C C 1
ATOM 8941 O O . ASN C 1 223 ? 34.78437 -9.08283 17.18267 1.000 23.61045 223 ASN C O 1
ATOM 8946 N N . PHE C 1 224 ? 35.16403 -10.35818 15.36285 1.000 28.56821 224 PHE C N 1
ATOM 8947 C CA . PHE C 1 224 ? 33.90752 -11.08440 15.44521 1.000 28.87995 224 PHE C CA 1
ATOM 8948 C C . PHE C 1 224 ? 34.17234 -12.58001 15.38076 1.000 32.23376 224 PHE C C 1
ATOM 8949 O O . PHE C 1 224 ? 35.05411 -13.03608 14.64602 1.000 24.34680 224 PHE C O 1
ATOM 8957 N N . THR C 1 225 ? 33.40521 -13.33549 16.15836 1.000 35.69829 225 THR C N 1
ATOM 8958 C CA . THR C 1 225 ? 33.42007 -14.79524 16.12847 1.000 36.87519 225 THR C CA 1
ATOM 8959 C C . THR C 1 225 ? 31.99245 -15.23558 15.82398 1.000 35.05589 225 THR C C 1
ATOM 8960 O O . THR C 1 225 ? 31.11774 -15.16105 16.69296 1.000 35.55695 225 THR C O 1
ATOM 8964 N N . TRP C 1 226 ? 31.75417 -15.67313 14.58819 1.000 36.02107 226 TRP C N 1
ATOM 8965 C CA . TRP C 1 226 ? 30.40428 -16.03354 14.17535 1.000 34.21462 226 TRP C CA 1
ATOM 8966 C C . TRP C 1 226 ? 29.87146 -17.17899 15.02607 1.000 40.77026 226 TRP C C 1
ATOM 8967 O O . TRP C 1 226 ? 30.59490 -18.12349 15.35316 1.000 45.39847 226 TRP C O 1
ATOM 8978 N N . VAL C 1 227 ? 28.59460 -17.08819 15.38729 1.000 37.98631 227 VAL C N 1
ATOM 8979 C CA . VAL C 1 227 ? 27.96350 -18.02012 16.31335 1.000 37.98057 227 VAL C CA 1
ATOM 8980 C C . VAL C 1 227 ? 26.92297 -18.83498 15.56088 1.000 37.89847 227 VAL C C 1
ATOM 8981 O O . VAL C 1 227 ? 26.04861 -18.27382 14.88908 1.000 32.47432 227 VAL C O 1
ATOM 8985 N N . ASP C 1 228 ? 27.01963 -20.15660 15.67656 1.000 38.79906 228 ASP C N 1
ATOM 8986 C CA . ASP C 1 228 ? 26.03226 -21.07836 15.13463 1.000 37.26215 228 ASP C CA 1
ATOM 8987 C C . ASP C 1 228 ? 25.57990 -22.00025 16.25485 1.000 40.98866 228 ASP C C 1
ATOM 8988 O O . ASP C 1 228 ? 26.41260 -22.62283 16.92092 1.000 40.82148 228 ASP C O 1
ATOM 8993 N N . ALA C 1 229 ? 24.26875 -22.07554 16.46944 1.000 37.46864 229 ALA C N 1
ATOM 8994 C CA . ALA C 1 229 ? 23.73974 -22.91111 17.53796 1.000 33.40196 229 ALA C CA 1
ATOM 8995 C C . ALA C 1 229 ? 24.07719 -24.37545 17.28804 1.000 42.14989 229 ALA C C 1
ATOM 8996 O O . ALA C 1 229 ? 24.06789 -24.84739 16.14786 1.000 46.88746 229 ALA C O 1
ATOM 8998 N N . ALA C 1 230 ? 24.38416 -25.09635 18.36930 1.000 42.86152 230 ALA C N 1
ATOM 8999 C CA . ALA C 1 230 ? 24.74241 -26.50500 18.24991 1.000 45.89681 230 ALA C CA 1
ATOM 9000 C C . ALA C 1 230 ? 23.57777 -27.36493 17.77598 1.000 55.24504 230 ALA C C 1
ATOM 9001 O O . ALA C 1 230 ? 23.80789 -28.43544 17.20352 1.000 49.86421 230 ALA C O 1
ATOM 9003 N N . THR C 1 231 ? 22.34115 -26.92575 18.00131 1.000 54.71608 231 THR C N 1
ATOM 9004 C CA . THR C 1 231 ? 21.16038 -27.67439 17.59575 1.000 45.16748 231 THR C CA 1
ATOM 9005 C C . THR C 1 231 ? 20.06720 -26.67999 17.22795 1.000 45.21315 231 THR C C 1
ATOM 9006 O O . THR C 1 231 ? 20.21165 -25.46977 17.41702 1.000 50.05989 231 THR C O 1
ATOM 9010 N N . ASP C 1 232 ? 18.96875 -27.20269 16.68390 1.000 53.53988 232 ASP C N 1
ATOM 9011 C CA . ASP C 1 232 ? 17.75930 -26.41332 16.49264 1.000 51.93879 232 ASP C CA 1
ATOM 9012 C C . ASP C 1 232 ? 16.99071 -26.21136 17.78979 1.000 49.03781 232 ASP C C 1
ATOM 9013 O O . ASP C 1 232 ? 15.92068 -25.59300 17.77061 1.000 53.06032 232 ASP C O 1
ATOM 9015 N N . SER C 1 233 ? 17.51232 -26.71760 18.90425 1.000 47.81485 233 SER C N 1
ATOM 9016 C CA . SER C 1 233 ? 16.82356 -26.62186 20.18117 1.000 47.94627 233 SER C CA 1
ATOM 9017 C C . SER C 1 233 ? 16.69221 -25.16675 20.61764 1.000 49.08075 233 SER C C 1
ATOM 9018 O O . SER C 1 233 ? 17.51058 -24.31089 20.26946 1.000 49.02348 233 SER C O 1
ATOM 9021 N N . ALA C 1 234 ? 15.63940 -24.89192 21.39188 1.000 50.00735 234 ALA C N 1
ATOM 9022 C CA . ALA C 1 234 ? 15.38517 -23.52709 21.83805 1.000 39.33477 234 ALA C CA 1
ATOM 9023 C C . ALA C 1 234 ? 16.42230 -23.06001 22.84946 1.000 42.26904 234 ALA C C 1
ATOM 9024 O O . ALA C 1 234 ? 16.76050 -21.87190 22.88228 1.000 42.19398 234 ALA C O 1
ATOM 9026 N N . THR C 1 235 ? 16.93600 -23.96808 23.68040 1.000 45.01568 235 THR C N 1
ATOM 9027 C CA . THR C 1 235 ? 17.93674 -23.57347 24.66483 1.000 41.25238 235 THR C CA 1
ATOM 9028 C C . THR C 1 235 ? 19.31712 -23.41272 24.03860 1.000 50.34349 235 THR C C 1
ATOM 9029 O O . THR C 1 235 ? 20.13875 -22.64546 24.55313 1.000 54.28144 235 THR C O 1
ATOM 9033 N N . ASP C 1 236 ? 19.58929 -24.11361 22.93430 1.000 48.80647 236 ASP C N 1
ATOM 9034 C CA . ASP C 1 236 ? 20.83203 -23.88952 22.20398 1.000 40.81617 236 ASP C CA 1
ATOM 9035 C C . ASP C 1 236 ? 20.73685 -22.65375 21.31831 1.000 42.03965 236 ASP C C 1
ATOM 9036 O O . ASP C 1 236 ? 21.71936 -21.91955 21.16488 1.000 44.40262 236 ASP C O 1
ATOM 9041 N N . GLN C 1 237 ? 19.56447 -22.41115 20.72621 1.000 40.27436 237 GLN C N 1
ATOM 9042 C CA . GLN C 1 237 ? 19.35727 -21.17498 19.98036 1.000 46.44809 237 GLN C CA 1
ATOM 9043 C C . GLN C 1 237 ? 19.36499 -19.96278 20.90280 1.000 41.51536 237 GLN C C 1
ATOM 9044 O O . GLN C 1 237 ? 19.67978 -18.85032 20.46339 1.000 32.19839 237 GLN C O 1
ATOM 9046 N N . ALA C 1 238 ? 19.02521 -20.15763 22.17869 1.000 40.88011 238 ALA C N 1
ATOM 9047 C CA . ALA C 1 238 ? 19.07163 -19.05860 23.13619 1.000 35.19783 238 ALA C CA 1
ATOM 9048 C C . ALA C 1 238 ? 20.50945 -18.70943 23.49658 1.000 36.60032 238 ALA C C 1
ATOM 9049 O O . ALA C 1 238 ? 20.90793 -17.54014 23.44026 1.000 37.52688 238 ALA C O 1
ATOM 9051 N N . ALA C 1 239 ? 21.30512 -19.71624 23.86913 1.000 36.00539 239 ALA C N 1
ATOM 9052 C CA . ALA C 1 239 ? 22.69799 -19.46869 24.22625 1.000 36.35674 239 ALA C CA 1
ATOM 9053 C C . ALA C 1 239 ? 23.49330 -18.92558 23.04690 1.000 39.61725 239 ALA C C 1
ATOM 9054 O O . ALA C 1 239 ? 24.42923 -18.14069 23.23894 1.000 41.93185 239 ALA C O 1
ATOM 9056 N N . ALA C 1 240 ? 23.14053 -19.32825 21.82391 1.000 41.42163 240 ALA C N 1
ATOM 9057 C CA . ALA C 1 240 ? 23.82335 -18.79640 20.64971 1.000 32.89727 240 ALA C CA 1
ATOM 9058 C C . ALA C 1 240 ? 23.54988 -17.30762 20.48207 1.000 33.61315 240 ALA C C 1
ATOM 9059 O O . ALA C 1 240 ? 24.42891 -16.55400 20.04786 1.000 37.30843 240 ALA C O 1
ATOM 9061 N N . GLU C 1 241 ? 22.33727 -16.86442 20.82169 1.000 33.51833 241 GLU C N 1
ATOM 9062 C CA . GLU C 1 241 ? 22.02807 -15.44159 20.74290 1.000 31.72482 241 GLU C CA 1
ATOM 9063 C C . GLU C 1 241 ? 22.73004 -14.65636 21.84276 1.000 35.79523 241 GLU C C 1
ATOM 9064 O O . GLU C 1 241 ? 23.02603 -13.46944 21.66248 1.000 30.70314 241 GLU C O 1
ATOM 9066 N N . VAL C 1 242 ? 23.00550 -15.29620 22.98095 1.000 34.75641 242 VAL C N 1
ATOM 9067 C CA . VAL C 1 242 ? 23.71972 -14.62132 24.06041 1.000 31.89580 242 VAL C CA 1
ATOM 9068 C C . VAL C 1 242 ? 25.18340 -14.42382 23.68420 1.000 32.05621 242 VAL C C 1
ATOM 9069 O O . VAL C 1 242 ? 25.74451 -13.33408 23.85418 1.000 28.89189 242 VAL C O 1
ATOM 9073 N N . SER C 1 243 ? 25.82163 -15.47517 23.16011 1.000 31.32773 243 SER C N 1
ATOM 9074 C CA . SER C 1 243 ? 27.21342 -15.36102 22.73826 1.000 25.68798 243 SER C CA 1
ATOM 9075 C C . SER C 1 243 ? 27.36473 -14.40650 21.56171 1.000 26.21335 243 SER C C 1
ATOM 9076 O O . SER C 1 243 ? 28.39469 -13.73402 21.43746 1.000 30.74037 243 SER C O 1
ATOM 9079 N N . HIS C 1 244 ? 26.35989 -14.34100 20.68499 1.000 26.83856 244 HIS C N 1
ATOM 9080 C CA . HIS C 1 244 ? 26.40286 -13.37990 19.58777 1.000 29.10173 244 HIS C CA 1
ATOM 9081 C C . HIS C 1 244 ? 26.40687 -11.95056 20.11293 1.000 27.31273 244 HIS C C 1
ATOM 9082 O O . HIS C 1 244 ? 27.15054 -11.09801 19.61310 1.000 26.62856 244 HIS C O 1
ATOM 9089 N N . ALA C 1 245 ? 25.58492 -11.67079 21.12597 1.000 25.17745 245 ALA C N 1
ATOM 9090 C CA . ALA C 1 245 ? 25.58376 -10.34144 21.72450 1.000 25.05397 245 ALA C CA 1
ATOM 9091 C C . ALA C 1 245 ? 26.88861 -10.06897 22.46072 1.000 27.05006 245 ALA C C 1
ATOM 9092 O O . ALA C 1 245 ? 27.38428 -8.93577 22.46066 1.000 27.45768 245 ALA C O 1
ATOM 9094 N N . PHE C 1 246 ? 27.46334 -11.09780 23.08561 1.000 25.51923 246 PHE C N 1
ATOM 9095 C CA . PHE C 1 246 ? 28.70359 -10.91711 23.83191 1.000 19.40094 246 PHE C CA 1
ATOM 9096 C C . PHE C 1 246 ? 29.87176 -10.62363 22.89791 1.000 22.92142 246 PHE C C 1
ATOM 9097 O O . PHE C 1 246 ? 30.58677 -9.63054 23.07470 1.000 23.88615 246 PHE C O 1
ATOM 9105 N N . ASN C 1 247 ? 30.07290 -11.47141 21.88741 1.000 28.12072 247 ASN C N 1
ATOM 9106 C CA . ASN C 1 247 ? 31.26298 -11.36517 21.04975 1.000 24.71377 247 ASN C CA 1
ATOM 9107 C C . ASN C 1 247 ? 31.12021 -10.29285 19.97518 1.000 26.84283 247 ASN C C 1
ATOM 9108 O O . ASN C 1 247 ? 32.09187 -9.59544 19.66153 1.000 26.91895 247 ASN C O 1
ATOM 9113 N N . ASN C 1 248 ? 29.92717 -10.14412 19.40010 1.000 24.24718 248 ASN C N 1
ATOM 9114 C CA . ASN C 1 248 ? 29.76171 -9.37644 18.17222 1.000 26.73962 248 ASN C CA 1
ATOM 9115 C C . ASN C 1 248 ? 28.93806 -8.10549 18.32315 1.000 20.34609 248 ASN C C 1
ATOM 9116 O O . ASN C 1 248 ? 29.16778 -7.15145 17.57708 1.000 17.01979 248 ASN C O 1
ATOM 9121 N N . ARG C 1 249 ? 27.99126 -8.05899 19.25865 1.000 16.40605 249 ARG C N 1
ATOM 9122 C CA . ARG C 1 249 ? 27.09739 -6.91316 19.37709 1.000 19.18740 249 ARG C CA 1
ATOM 9123 C C . ARG C 1 249 ? 27.54842 -5.88151 20.39910 1.000 19.97564 249 ARG C C 1
ATOM 9124 O O . ARG C 1 249 ? 27.21267 -4.70183 20.25195 1.000 27.21020 249 ARG C O 1
ATOM 9132 N N . TRP C 1 250 ? 28.29800 -6.29043 21.42646 1.000 15.80560 250 TRP C N 1
ATOM 9133 C CA . TRP C 1 250 ? 28.52293 -5.41350 22.57285 1.000 20.99585 250 TRP C CA 1
ATOM 9134 C C . TRP C 1 250 ? 29.26207 -4.13642 22.19425 1.000 22.09814 250 TRP C C 1
ATOM 9135 O O . TRP C 1 250 ? 29.03146 -3.08634 22.80499 1.000 18.36551 250 TRP C O 1
ATOM 9146 N N . PHE C 1 251 ? 30.14801 -4.19696 21.20530 1.000 19.02563 251 PHE C N 1
ATOM 9147 C CA . PHE C 1 251 ? 30.92493 -3.03139 20.80195 1.000 18.74468 251 PHE C CA 1
ATOM 9148 C C . PHE C 1 251 ? 30.46466 -2.41855 19.48987 1.000 22.03621 251 PHE C C 1
ATOM 9149 O O . PHE C 1 251 ? 30.50704 -1.19605 19.34321 1.000 23.36578 251 PHE C O 1
ATOM 9157 N N . LEU C 1 252 ? 30.00768 -3.23130 18.53445 1.000 20.64996 252 LEU C N 1
ATOM 9158 C CA . LEU C 1 252 ? 29.64292 -2.70018 17.22404 1.000 21.86336 252 LEU C CA 1
ATOM 9159 C C . LEU C 1 252 ? 28.41750 -1.79869 17.30770 1.000 24.40270 252 LEU C C 1
ATOM 9160 O O . LEU C 1 252 ? 28.38602 -0.71987 16.70348 1.000 27.08400 252 LEU C O 1
ATOM 9165 N N . GLU C 1 253 ? 27.39635 -2.22540 18.04458 1.000 20.45026 253 GLU C N 1
ATOM 9166 C CA . GLU C 1 253 ? 26.13687 -1.49179 18.07561 1.000 27.39797 253 GLU C CA 1
ATOM 9167 C C . GLU C 1 253 ? 26.27570 -0.13643 18.76893 1.000 25.60035 253 GLU C C 1
ATOM 9168 O O . GLU C 1 253 ? 25.72009 0.85313 18.27293 1.000 27.23422 253 GLU C O 1
ATOM 9174 N N . PRO C 1 254 ? 26.98402 -0.02800 19.90146 1.000 22.65067 254 PRO C N 1
ATOM 9175 C CA . PRO C 1 254 ? 27.24993 1.31623 20.44114 1.000 26.80281 254 PRO C CA 1
ATOM 9176 C C . PRO C 1 254 ? 28.01306 2.20571 19.47755 1.000 27.30375 254 PRO C C 1
ATOM 9177 O O . PRO C 1 254 ? 27.78910 3.42266 19.46330 1.000 28.43188 254 PRO C O 1
ATOM 9181 N N . VAL C 1 255 ? 28.90960 1.63521 18.66915 1.000 25.98212 255 VAL C N 1
ATOM 9182 C CA . VAL C 1 255 ? 29.58003 2.41842 17.63505 1.000 25.85796 255 VAL C CA 1
ATOM 9183 C C . VAL C 1 255 ? 28.57125 2.89754 16.59876 1.000 25.56009 255 VAL C C 1
ATOM 9184 O O . VAL C 1 255 ? 28.67141 4.01693 16.08071 1.000 26.73117 255 VAL C O 1
ATOM 9188 N N . ALA C 1 256 ? 27.57239 2.06971 16.29735 1.000 27.46772 256 ALA C N 1
ATOM 9189 C CA . ALA C 1 256 ? 26.57592 2.37863 15.27960 1.000 23.94314 256 ALA C CA 1
ATOM 9190 C C . ALA C 1 256 ? 25.45655 3.28036 15.78730 1.000 24.57755 256 ALA C C 1
ATOM 9191 O O . ALA C 1 256 ? 24.48962 3.50962 15.05319 1.000 27.81172 256 ALA C O 1
ATOM 9193 N N . GLY C 1 257 ? 25.55661 3.79190 17.01129 1.000 28.81177 257 GLY C N 1
ATOM 9194 C CA . GLY C 1 257 ? 24.53116 4.67551 17.52938 1.000 30.25516 257 GLY C CA 1
ATOM 9195 C C . GLY C 1 257 ? 23.27557 3.98239 17.99963 1.000 26.81611 257 GLY C C 1
ATOM 9196 O O . GLY C 1 257 ? 22.19711 4.58395 17.97524 1.000 36.88652 257 GLY C O 1
ATOM 9197 N N . ARG C 1 258 ? 23.38157 2.72552 18.43011 1.000 26.71988 258 ARG C N 1
ATOM 9198 C CA . ARG C 1 258 ? 22.23209 1.97388 18.90653 1.000 27.33566 258 ARG C CA 1
ATOM 9199 C C . ARG C 1 258 ? 22.25338 1.70989 20.40274 1.000 21.95450 258 ARG C C 1
ATOM 9200 O O . ARG C 1 258 ? 21.19634 1.43259 20.97761 1.000 22.04896 258 ARG C O 1
ATOM 9208 N N . GLY C 1 259 ? 23.41551 1.79903 21.04248 1.000 22.95222 259 GLY C N 1
ATOM 9209 C CA . GLY C 1 259 ? 23.54459 1.44514 22.43986 1.000 23.25027 259 GLY C CA 1
ATOM 9210 C C . GLY C 1 259 ? 23.94225 -0.00423 22.61955 1.000 25.66155 259 GLY C C 1
ATOM 9211 O O . GLY C 1 259 ? 24.14741 -0.76104 21.66611 1.000 27.24253 259 GLY C O 1
ATOM 9212 N N . TYR C 1 260 ? 24.06020 -0.39808 23.88319 1.000 25.08621 260 TYR C N 1
ATOM 9213 C CA . TYR C 1 260 ? 24.37064 -1.78228 24.19123 1.000 24.61010 260 TYR C CA 1
ATOM 9214 C C . TYR C 1 260 ? 23.16541 -2.66978 23.88195 1.000 28.66061 260 TYR C C 1
ATOM 9215 O O . TYR C 1 260 ? 22.01765 -2.22791 23.98733 1.000 29.18035 260 TYR C O 1
ATOM 9224 N N . PRO C 1 261 ? 23.40034 -3.92622 23.47898 1.000 26.10331 261 PRO C N 1
ATOM 9225 C CA . PRO C 1 261 ? 22.28024 -4.85962 23.29008 1.000 33.38269 261 PRO C CA 1
ATOM 9226 C C . PRO C 1 261 ? 21.45990 -4.99647 24.56234 1.000 31.15217 261 PRO C C 1
ATOM 9227 O O . PRO C 1 261 ? 21.94415 -5.51678 25.57253 1.000 25.82232 261 PRO C O 1
ATOM 9231 N N . GLN C 1 262 ? 20.21009 -4.52761 24.51404 1.000 29.97615 262 GLN C N 1
ATOM 9232 C CA . GLN C 1 262 ? 19.44477 -4.31617 25.73925 1.000 30.55317 262 GLN C CA 1
ATOM 9233 C C . GLN C 1 262 ? 19.11772 -5.62835 26.44250 1.000 26.68190 262 GLN C C 1
ATOM 9234 O O . GLN C 1 262 ? 19.22806 -5.71972 27.67087 1.000 26.42052 262 GLN C O 1
ATOM 9240 N N . GLU C 1 263 ? 18.70278 -6.65081 25.69087 1.000 24.29783 263 GLU C N 1
ATOM 9241 C CA . GLU C 1 263 ? 18.38352 -7.93054 26.31692 1.000 27.92027 263 GLU C CA 1
ATOM 9242 C C . GLU C 1 263 ? 19.61658 -8.54320 26.96781 1.000 27.83778 263 GLU C C 1
ATOM 9243 O O . GLU C 1 263 ? 19.52362 -9.16304 28.03417 1.000 28.27248 263 GLU C O 1
ATOM 9245 N N . PHE C 1 264 ? 20.78438 -8.36494 26.34794 1.000 29.02901 264 PHE C N 1
ATOM 9246 C CA . PHE C 1 264 ? 22.02412 -8.87366 26.92181 1.000 26.40324 264 PHE C CA 1
ATOM 9247 C C . PHE C 1 264 ? 22.52758 -8.00165 28.06643 1.000 22.53760 264 PHE C C 1
ATOM 9248 O O . PHE C 1 264 ? 23.15792 -8.51565 28.99665 1.000 18.98555 264 PHE C O 1
ATOM 9256 N N . GLN C 1 265 ? 22.26263 -6.69276 28.02371 1.000 23.63567 265 GLN C N 1
ATOM 9257 C CA . GLN C 1 265 ? 22.71808 -5.81972 29.10167 1.000 23.98530 265 GLN C CA 1
ATOM 9258 C C . GLN C 1 265 ? 21.98759 -6.12025 30.40396 1.000 26.73308 265 GLN C C 1
ATOM 9259 O O . GLN C 1 265 ? 22.61275 -6.19056 31.46900 1.000 27.18141 265 GLN C O 1
ATOM 9265 N N . GLN C 1 266 ? 20.66359 -6.29339 30.34329 1.000 27.56603 266 GLN C N 1
ATOM 9266 C CA . GLN C 1 266 ? 19.92351 -6.67821 31.54057 1.000 28.53986 266 GLN C CA 1
ATOM 9267 C C . GLN C 1 266 ? 20.35032 -8.05530 32.03066 1.000 24.30414 266 GLN C C 1
ATOM 9268 O O . GLN C 1 266 ? 20.23770 -8.35375 33.22508 1.000 25.72746 266 GLN C O 1
ATOM 9274 N N . LEU C 1 267 ? 20.85045 -8.90023 31.12721 1.000 28.40793 267 LEU C N 1
ATOM 9275 C CA . LEU C 1 267 ? 21.44951 -10.16441 31.53804 1.000 27.37579 267 LEU C CA 1
ATOM 9276 C C . LEU C 1 267 ? 22.72171 -9.92072 32.33906 1.000 27.73124 267 LEU C C 1
ATOM 9277 O O . LEU C 1 267 ? 22.92734 -10.52105 33.40046 1.000 24.24118 267 LEU C O 1
ATOM 9282 N N . VAL C 1 268 ? 23.58201 -9.02719 31.84736 1.000 27.47486 268 VAL C N 1
ATOM 9283 C CA . VAL C 1 268 ? 24.85007 -8.75674 32.51741 1.000 26.75460 268 VAL C CA 1
ATOM 9284 C C . VAL C 1 268 ? 24.61100 -8.06770 33.85488 1.000 30.90170 268 VAL C C 1
ATOM 9285 O O . VAL C 1 268 ? 25.20870 -8.43261 34.87449 1.000 32.28779 268 VAL C O 1
ATOM 9289 N N . GLU C 1 269 ? 23.72912 -7.06367 33.87317 1.000 27.38752 269 GLU C N 1
ATOM 9290 C CA . GLU C 1 269 ? 23.42795 -6.37049 35.12183 1.000 28.71563 269 GLU C CA 1
ATOM 9291 C C . GLU C 1 269 ? 22.84465 -7.31791 36.16186 1.000 25.03149 269 GLU C C 1
ATOM 9292 O O . GLU C 1 269 ? 22.95356 -7.06070 37.36569 1.000 28.02379 269 GLU C O 1
ATOM 9298 N N . GLN C 1 270 ? 22.22886 -8.41707 35.72007 1.000 28.53713 270 GLN C N 1
ATOM 9299 C CA . GLN C 1 270 ? 21.64547 -9.36818 36.66008 1.000 37.27532 270 GLN C CA 1
ATOM 9300 C C . GLN C 1 270 ? 22.72470 -10.08964 37.45802 1.000 35.03144 270 GLN C C 1
ATOM 9301 O O . GLN C 1 270 ? 22.58296 -10.28269 38.67118 1.000 33.13450 270 GLN C O 1
ATOM 9307 N N . ARG C 1 271 ? 23.80826 -10.49724 36.79661 1.000 35.45631 271 ARG C N 1
ATOM 9308 C CA . ARG C 1 271 ? 24.92214 -11.13255 37.48763 1.000 43.14454 271 ARG C CA 1
ATOM 9309 C C . ARG C 1 271 ? 25.88123 -10.13221 38.11274 1.000 38.28384 271 ARG C C 1
ATOM 9310 O O . ARG C 1 271 ? 26.71626 -10.53060 38.93213 1.000 45.93618 271 ARG C O 1
ATOM 9318 N N . ILE C 1 272 ? 25.78796 -8.85584 37.74842 1.000 34.94460 272 ILE C N 1
ATOM 9319 C CA . ILE C 1 272 ? 26.62789 -7.82443 38.34316 1.000 33.22869 272 ILE C CA 1
ATOM 9320 C C . ILE C 1 272 ? 25.74216 -6.80674 39.04718 1.000 43.21164 272 ILE C C 1
ATOM 9321 O O . ILE C 1 272 ? 25.42030 -6.95613 40.23125 1.000 53.68431 272 ILE C O 1
ATOM 9326 N N . GLY C 1 273 ? 25.34282 -5.77255 38.31987 1.000 37.54333 273 GLY C N 1
ATOM 9327 C CA . GLY C 1 273 ? 24.52860 -4.71738 38.88431 1.000 26.45934 273 GLY C CA 1
ATOM 9328 C C . GLY C 1 273 ? 24.34778 -3.60693 37.87471 1.000 24.64254 273 GLY C C 1
ATOM 9329 O O . GLY C 1 273 ? 24.83625 -3.67620 36.74257 1.000 23.65459 273 GLY C O 1
ATOM 9330 N N . GLN C 1 274 ? 23.63010 -2.57379 38.31135 1.000 29.63469 274 GLN C N 1
ATOM 9331 C CA . GLN C 1 274 ? 23.36592 -1.43092 37.44776 1.000 34.95703 274 GLN C CA 1
ATOM 9332 C C . GLN C 1 274 ? 24.67232 -0.78327 37.00419 1.000 35.51277 274 GLN C C 1
ATOM 9333 O O . GLN C 1 274 ? 25.64144 -0.71157 37.76498 1.000 36.65383 274 GLN C O 1
ATOM 9335 N N . PHE C 1 275 ? 24.69462 -0.31686 35.75776 1.000 28.50217 275 PHE C N 1
ATOM 9336 C CA . PHE C 1 275 ? 25.89231 0.27306 35.16156 1.000 27.37612 275 PHE C CA 1
ATOM 9337 C C . PHE C 1 275 ? 25.99941 1.72291 35.61651 1.000 28.55130 275 PHE C C 1
ATOM 9338 O O . PHE C 1 275 ? 25.48729 2.64013 34.97263 1.000 38.38619 275 PHE C O 1
ATOM 9346 N N . ASP C 1 276 ? 26.67938 1.93921 36.74079 1.000 24.70404 276 ASP C N 1
ATOM 9347 C CA . ASP C 1 276 ? 26.89944 3.29589 37.22383 1.000 25.60411 276 ASP C CA 1
ATOM 9348 C C . ASP C 1 276 ? 28.04180 4.00094 36.50500 1.000 24.20611 276 ASP C C 1
ATOM 9349 O O . ASP C 1 276 ? 28.34794 5.14961 36.84232 1.000 30.01824 276 ASP C O 1
ATOM 9354 N N . PHE C 1 277 ? 28.67610 3.34818 35.53274 1.000 24.83680 277 PHE C N 1
ATOM 9355 C CA . PHE C 1 277 ? 29.76835 3.94223 34.77605 1.000 22.12506 277 PHE C CA 1
ATOM 9356 C C . PHE C 1 277 ? 29.32173 4.51086 33.43722 1.000 17.61259 277 PHE C C 1
ATOM 9357 O O . PHE C 1 277 ? 30.13908 5.10952 32.73178 1.000 18.17462 277 PHE C O 1
ATOM 9365 N N . VAL C 1 278 ? 28.05493 4.33621 33.06809 1.000 24.66315 278 VAL C N 1
ATOM 9366 C CA . VAL C 1 278 ? 27.51588 4.89854 31.83433 1.000 20.14952 278 VAL C CA 1
ATOM 9367 C C . VAL C 1 278 ? 26.92553 6.25979 32.18787 1.000 26.43209 278 VAL C C 1
ATOM 9368 O O . VAL C 1 278 ? 25.81252 6.35622 32.70851 1.000 36.19656 278 VAL C O 1
ATOM 9372 N N . ARG C 1 279 ? 27.68167 7.31576 31.91557 1.000 20.56725 279 ARG C N 1
ATOM 9373 C CA . ARG C 1 279 ? 27.23743 8.66858 32.20455 1.000 25.61137 279 ARG C CA 1
ATOM 9374 C C . ARG C 1 279 ? 26.43659 9.22898 31.03302 1.000 36.01584 279 ARG C C 1
ATOM 9375 O O . ARG C 1 279 ? 26.51851 8.74492 29.90118 1.000 30.85204 279 ARG C O 1
ATOM 9383 N N . GLN C 1 280 ? 25.64763 10.26091 31.32538 1.000 34.21653 280 GLN C N 1
ATOM 9384 C CA . GLN C 1 280 ? 24.81339 10.89035 30.30921 1.000 31.86737 280 GLN C CA 1
ATOM 9385 C C . GLN C 1 280 ? 25.69046 11.56299 29.25985 1.000 33.18394 280 GLN C C 1
ATOM 9386 O O . GLN C 1 280 ? 26.50189 12.43623 29.58459 1.000 29.12377 280 GLN C O 1
ATOM 9388 N N . GLY C 1 281 ? 25.52809 11.15451 28.00202 1.000 35.40077 281 GLY C N 1
ATOM 9389 C CA . GLY C 1 281 ? 26.30780 11.68152 26.90385 1.000 30.26128 281 GLY C CA 1
ATOM 9390 C C . GLY C 1 281 ? 27.40774 10.76691 26.40920 1.000 27.03483 281 GLY C C 1
ATOM 9391 O O . GLY C 1 281 ? 28.02810 11.07262 25.38287 1.000 30.59525 281 GLY C O 1
ATOM 9392 N N . ASP C 1 282 ? 27.66528 9.65633 27.10403 1.000 31.94874 282 ASP C N 1
ATOM 9393 C CA . ASP C 1 282 ? 28.73534 8.75194 26.69459 1.000 23.40087 282 ASP C CA 1
ATOM 9394 C C . ASP C 1 282 ? 28.38576 8.03430 25.39820 1.000 26.12591 282 ASP C C 1
ATOM 9395 O O . ASP C 1 282 ? 29.20910 7.95685 24.47911 1.000 27.50323 282 ASP C O 1
ATOM 9400 N N . LEU C 1 283 ? 27.16585 7.49798 25.30792 1.000 24.66687 283 LEU C N 1
ATOM 9401 C CA . LEU C 1 283 ? 26.77324 6.75498 24.11522 1.000 23.35813 283 LEU C CA 1
ATOM 9402 C C . LEU C 1 283 ? 26.74404 7.64812 22.88303 1.000 28.27098 283 LEU C C 1
ATOM 9403 O O . LEU C 1 283 ? 26.93702 7.16375 21.76205 1.000 27.73009 283 LEU C O 1
ATOM 9408 N N . ALA C 1 284 ? 26.50561 8.94857 23.06604 1.000 30.07138 284 ALA C N 1
ATOM 9409 C CA . ALA C 1 284 ? 26.58043 9.87706 21.94319 1.000 28.80446 284 ALA C CA 1
ATOM 9410 C C . ALA C 1 284 ? 28.02620 10.09374 21.51540 1.000 28.41960 284 ALA C C 1
ATOM 9411 O O . ALA C 1 284 ? 28.34476 10.05672 20.32070 1.000 28.14444 284 ALA C O 1
ATOM 9413 N N . VAL C 1 285 ? 28.91664 10.32263 22.48370 1.000 29.47174 285 VAL C N 1
ATOM 9414 C CA . VAL C 1 285 ? 30.33775 10.46161 22.17764 1.000 21.99218 285 VAL C CA 1
ATOM 9415 C C . VAL C 1 285 ? 30.88157 9.16821 21.58632 1.000 21.34876 285 VAL C C 1
ATOM 9416 O O . VAL C 1 285 ? 31.64028 9.18462 20.60931 1.000 24.19240 285 VAL C O 1
ATOM 9420 N N . ILE C 1 286 ? 30.49324 8.02828 22.16394 1.000 23.46848 286 ILE C N 1
ATOM 9421 C CA . ILE C 1 286 ? 30.94398 6.73146 21.66397 1.000 25.53345 286 ILE C CA 1
ATOM 9422 C C . ILE C 1 286 ? 30.56685 6.56019 20.19802 1.000 21.43079 286 ILE C C 1
ATOM 9423 O O . ILE C 1 286 ? 31.35716 6.05517 19.39074 1.000 19.80212 286 ILE C O 1
ATOM 9428 N N . ALA C 1 287 ? 29.36522 6.99747 19.82599 1.000 25.26853 287 ALA C N 1
ATOM 9429 C CA . ALA C 1 287 ? 28.82660 6.77519 18.49288 1.000 25.10868 287 ALA C CA 1
ATOM 9430 C C . ALA C 1 287 ? 29.12160 7.91798 17.52752 1.000 27.18582 287 ALA C C 1
ATOM 9431 O O . ALA C 1 287 ? 28.38997 8.08528 16.54411 1.000 34.47448 287 ALA C O 1
ATOM 9433 N N . GLU C 1 288 ? 30.16364 8.70383 17.77804 1.000 33.02305 288 GLU C N 1
ATOM 9434 C CA . GLU C 1 288 ? 30.51369 9.77202 16.85145 1.000 36.83346 288 GLU C CA 1
ATOM 9435 C C . GLU C 1 288 ? 30.92072 9.16763 15.51046 1.000 31.76857 288 GLU C C 1
ATOM 9436 O O . GLU C 1 288 ? 31.68669 8.19308 15.48342 1.000 27.48085 288 GLU C O 1
ATOM 9442 N N . PRO C 1 289 ? 30.43605 9.70438 14.39066 1.000 34.37591 289 PRO C N 1
ATOM 9443 C CA . PRO C 1 289 ? 30.56737 8.99847 13.10742 1.000 33.56618 289 PRO C CA 1
ATOM 9444 C C . PRO C 1 289 ? 32.01986 8.77667 12.70769 1.000 30.54932 289 PRO C C 1
ATOM 9445 O O . PRO C 1 289 ? 32.85179 9.68432 12.78085 1.000 30.87876 289 PRO C O 1
ATOM 9449 N N . ILE C 1 290 ? 32.31375 7.55408 12.28230 1.000 23.73165 290 ILE C N 1
ATOM 9450 C CA . ILE C 1 290 ? 33.63473 7.18680 11.81968 1.000 24.04132 290 ILE C CA 1
ATOM 9451 C C . ILE C 1 290 ? 33.62070 7.10034 10.29841 1.000 34.22466 290 ILE C C 1
ATOM 9452 O O . ILE C 1 290 ? 32.57450 7.16972 9.65834 1.000 43.08922 290 ILE C O 1
ATOM 9457 N N . ASP C 1 291 ? 34.80364 6.93730 9.70652 1.000 28.87641 291 ASP C N 1
ATOM 9458 C CA . ASP C 1 291 ? 34.91683 6.83487 8.25803 1.000 25.32333 291 ASP C CA 1
ATOM 9459 C C . ASP C 1 291 ? 34.86943 5.40002 7.75362 1.000 23.56339 291 ASP C C 1
ATOM 9460 O O . ASP C 1 291 ? 34.48950 5.17863 6.59834 1.000 25.28506 291 ASP C O 1
ATOM 9465 N N . PHE C 1 292 ? 35.23542 4.42700 8.58439 1.000 27.37960 292 PHE C N 1
ATOM 9466 C CA . PHE C 1 292 ? 35.24139 3.03141 8.16992 1.000 27.66773 292 PHE C CA 1
ATOM 9467 C C . PHE C 1 292 ? 35.21354 2.15042 9.40831 1.000 25.07215 292 PHE C C 1
ATOM 9468 O O . PHE C 1 292 ? 35.48218 2.60510 10.52328 1.000 23.75323 292 PHE C O 1
ATOM 9476 N N . LEU C 1 293 ? 34.89053 0.87773 9.19353 1.000 27.95626 293 LEU C N 1
ATOM 9477 C CA . LEU C 1 293 ? 34.89927 -0.12928 10.24698 1.000 29.20550 293 LEU C CA 1
ATOM 9478 C C . LEU C 1 293 ? 35.88656 -1.22313 9.86898 1.000 29.19560 293 LEU C C 1
ATOM 9479 O O . LEU C 1 293 ? 35.76234 -1.83413 8.80177 1.000 24.36038 293 LEU C O 1
ATOM 9484 N N . GLY C 1 294 ? 36.86653 -1.46277 10.73829 1.000 26.54369 294 GLY C N 1
ATOM 9485 C CA . GLY C 1 294 ? 37.79338 -2.56141 10.53087 1.000 22.66539 294 GLY C CA 1
ATOM 9486 C C . GLY C 1 294 ? 37.20638 -3.85110 11.07043 1.000 20.01097 294 GLY C C 1
ATOM 9487 O O . GLY C 1 294 ? 36.68830 -3.89112 12.19099 1.000 23.09596 294 GLY C O 1
ATOM 9488 N N . ILE C 1 295 ? 37.27525 -4.90879 10.26898 1.000 19.48104 295 ILE C N 1
ATOM 9489 C CA . ILE C 1 295 ? 36.69474 -6.19952 10.61825 1.000 21.52922 295 ILE C CA 1
ATOM 9490 C C . ILE C 1 295 ? 37.82392 -7.20788 10.77122 1.000 23.92443 295 ILE C C 1
ATOM 9491 O O . ILE C 1 295 ? 38.62646 -7.40060 9.84954 1.000 27.41239 295 ILE C O 1
ATOM 9496 N N . ASN C 1 296 ? 37.88801 -7.84696 11.93602 1.000 23.15371 296 ASN C N 1
ATOM 9497 C CA . ASN C 1 296 ? 38.87680 -8.87951 12.22619 1.000 26.36867 296 ASN C CA 1
ATOM 9498 C C . ASN C 1 296 ? 38.14263 -10.20561 12.37882 1.000 24.53953 296 ASN C C 1
ATOM 9499 O O . ASN C 1 296 ? 37.47239 -10.43735 13.39014 1.000 25.37654 296 ASN C O 1
ATOM 9504 N N . PHE C 1 297 ? 38.26264 -11.07040 11.37728 1.000 27.32908 297 PHE C N 1
ATOM 9505 C CA . PHE C 1 297 ? 37.63761 -12.38233 11.40825 1.000 31.07327 297 PHE C CA 1
ATOM 9506 C C . PHE C 1 297 ? 38.70330 -13.46455 11.31536 1.000 28.39115 297 PHE C C 1
ATOM 9507 O O . PHE C 1 297 ? 39.74887 -13.28049 10.68433 1.000 26.09617 297 PHE C O 1
ATOM 9515 N N . TYR C 1 298 ? 38.42655 -14.59845 11.95498 1.000 23.79075 298 TYR C N 1
ATOM 9516 C CA . TYR C 1 298 ? 39.35748 -15.71770 11.95244 1.000 30.01139 298 TYR C CA 1
ATOM 9517 C C . TYR C 1 298 ? 38.61384 -17.04223 11.86298 1.000 39.08382 298 TYR C C 1
ATOM 9518 O O . TYR C 1 298 ? 39.02632 -17.94584 11.12830 1.000 42.40789 298 TYR C O 1
ATOM 9527 N N . THR C 1 299 ? 37.51771 -17.16401 12.60587 1.000 41.12237 299 THR C N 1
ATOM 9528 C CA . THR C 1 299 ? 36.78030 -18.41645 12.67801 1.000 30.37329 299 THR C CA 1
ATOM 9529 C C . THR C 1 299 ? 35.39614 -18.14173 13.24216 1.000 34.06280 299 THR C C 1
ATOM 9530 O O . THR C 1 299 ? 35.10620 -17.04981 13.73651 1.000 37.15506 299 THR C O 1
ATOM 9534 N N . ARG C 1 300 ? 34.54545 -19.15702 13.16668 1.000 36.29456 300 ARG C N 1
ATOM 9535 C CA . ARG C 1 300 ? 33.24080 -19.12252 13.79926 1.000 42.55585 300 ARG C CA 1
ATOM 9536 C C . ARG C 1 300 ? 33.26963 -19.96416 15.07199 1.000 43.42974 300 ARG C C 1
ATOM 9537 O O . ARG C 1 300 ? 34.27095 -20.60020 15.41130 1.000 34.00376 300 ARG C O 1
ATOM 9545 N N . SER C 1 301 ? 32.14738 -19.96175 15.78320 1.000 46.16659 301 SER C N 1
ATOM 9546 C CA . SER C 1 301 ? 31.97087 -20.76051 16.98294 1.000 40.02769 301 SER C CA 1
ATOM 9547 C C . SER C 1 301 ? 30.65737 -21.52005 16.88509 1.000 41.10185 301 SER C C 1
ATOM 9548 O O . SER C 1 301 ? 29.70290 -21.05983 16.25278 1.000 42.63343 301 SER C O 1
ATOM 9551 N N . VAL C 1 302 ? 30.62152 -22.69894 17.49927 1.000 44.49129 302 VAL C N 1
ATOM 9552 C CA . VAL C 1 302 ? 29.37754 -23.42368 17.72669 1.000 42.70375 302 VAL C CA 1
ATOM 9553 C C . VAL C 1 302 ? 29.17931 -23.50241 19.23680 1.000 41.87380 302 VAL C C 1
ATOM 9554 O O . VAL C 1 302 ? 30.07746 -23.93356 19.97237 1.000 48.01216 302 VAL C O 1
ATOM 9558 N N . VAL C 1 303 ? 28.03638 -23.01099 19.70509 1.000 44.78474 303 VAL C N 1
ATOM 9559 C CA . VAL C 1 303 ? 27.80492 -22.77777 21.12478 1.000 48.22633 303 VAL C CA 1
ATOM 9560 C C . VAL C 1 303 ? 26.53664 -23.50628 21.54083 1.000 47.84925 303 VAL C C 1
ATOM 9561 O O . VAL C 1 303 ? 25.48117 -23.33449 20.91931 1.000 44.72715 303 VAL C O 1
ATOM 9565 N N . ALA C 1 304 ? 26.64545 -24.31763 22.58620 1.000 44.14635 304 ALA C N 1
ATOM 9566 C CA . ALA C 1 304 ? 25.51383 -24.99899 23.18886 1.000 42.64366 304 ALA C CA 1
ATOM 9567 C C . ALA C 1 304 ? 25.25952 -24.43455 24.57946 1.000 48.34368 304 ALA C C 1
ATOM 9568 O O . ALA C 1 304 ? 26.12195 -23.78624 25.17836 1.000 52.77567 304 ALA C O 1
ATOM 9570 N N . ALA C 1 305 ? 24.05785 -24.68700 25.08846 1.000 43.45108 305 ALA C N 1
ATOM 9571 C CA . ALA C 1 305 ? 23.70470 -24.21542 26.41601 1.000 44.12631 305 ALA C CA 1
ATOM 9572 C C . ALA C 1 305 ? 24.49935 -24.96147 27.48340 1.000 50.65560 305 ALA C C 1
ATOM 9573 O O . ALA C 1 305 ? 25.04296 -26.04566 27.25380 1.000 57.66528 305 ALA C O 1
ATOM 9575 N N . ASN C 1 306 ? 24.55814 -24.36214 28.66758 1.000 48.67534 306 ASN C N 1
ATOM 9576 C CA . ASN C 1 306 ? 25.29643 -24.94202 29.78130 1.000 51.21031 306 ASN C CA 1
ATOM 9577 C C . ASN C 1 306 ? 24.76609 -24.42984 31.11664 1.000 54.76447 306 ASN C C 1
ATOM 9578 O O . ASN C 1 306 ? 25.24062 -23.42116 31.63826 1.000 57.41453 306 ASN C O 1
ATOM 9583 N N . ASP C 1 309 ? 28.77427 -22.94653 33.79030 1.000 52.89955 309 ASP C N 1
ATOM 9584 C CA . ASP C 1 309 ? 28.84140 -21.51190 33.53817 1.000 51.88721 309 ASP C CA 1
ATOM 9585 C C . ASP C 1 309 ? 27.79720 -20.76571 34.36120 1.000 49.92545 309 ASP C C 1
ATOM 9586 O O . ASP C 1 309 ? 26.60765 -20.79831 34.04866 1.000 53.36732 309 ASP C O 1
ATOM 9591 N N . ALA C 1 310 ? 28.25068 -20.09199 35.41477 1.000 45.00105 310 ALA C N 1
ATOM 9592 C CA . ALA C 1 310 ? 27.38192 -19.26242 36.23748 1.000 48.70668 310 ALA C CA 1
ATOM 9593 C C . ALA C 1 310 ? 27.26051 -17.83838 35.71263 1.000 53.85158 310 ALA C C 1
ATOM 9594 O O . ALA C 1 310 ? 26.51003 -17.04255 36.28736 1.000 49.50262 310 ALA C O 1
ATOM 9596 N N . LEU C 1 311 ? 27.97323 -17.50189 34.63733 1.000 52.56383 311 LEU C N 1
ATOM 9597 C CA . LEU C 1 311 ? 27.94004 -16.14457 34.07928 1.000 45.98552 311 LEU C CA 1
ATOM 9598 C C . LEU C 1 311 ? 26.88899 -16.04270 32.97753 1.000 46.20485 311 LEU C C 1
ATOM 9599 O O . LEU C 1 311 ? 25.85666 -15.38964 33.15061 1.000 51.72662 311 LEU C O 1
ATOM 9604 N N . PHE C 1 312 ? 27.14175 -16.68335 31.83722 1.000 48.42180 312 PHE C N 1
ATOM 9605 C CA . PHE C 1 312 ? 26.24362 -16.59317 30.69540 1.000 46.54135 312 PHE C CA 1
ATOM 9606 C C . PHE C 1 312 ? 25.71316 -17.94187 30.22943 1.000 49.48448 312 PHE C C 1
ATOM 9607 O O . PHE C 1 312 ? 24.95770 -17.98575 29.25126 1.000 41.74075 312 PHE C O 1
ATOM 9615 N N . GLY C 1 313 ? 26.07676 -19.03396 30.89503 1.000 59.47284 313 GLY C N 1
ATOM 9616 C CA . GLY C 1 313 ? 25.55333 -20.34450 30.53654 1.000 50.96353 313 GLY C CA 1
ATOM 9617 C C . GLY C 1 313 ? 25.96036 -20.82179 29.16000 1.000 48.96665 313 GLY C C 1
ATOM 9618 O O . GLY C 1 313 ? 25.15719 -21.45428 28.46270 1.000 47.40384 313 GLY C O 1
ATOM 9619 N N . LEU C 1 314 ? 27.19448 -20.54247 28.75358 1.000 50.42594 314 LEU C N 1
ATOM 9620 C CA . LEU C 1 314 ? 27.66953 -20.86407 27.41743 1.000 50.45165 314 LEU C CA 1
ATOM 9621 C C . LEU C 1 314 ? 28.75987 -21.92679 27.46832 1.000 54.54404 314 LEU C C 1
ATOM 9622 O O . LEU C 1 314 ? 29.45974 -22.09108 28.47143 1.000 58.18126 314 LEU C O 1
ATOM 9627 N N . ARG C 1 315 ? 28.89287 -22.64904 26.35794 1.000 58.02996 315 ARG C N 1
ATOM 9628 C CA . ARG C 1 315 ? 29.95780 -23.63539 26.19091 1.000 51.76454 315 ARG C CA 1
ATOM 9629 C C . ARG C 1 315 ? 30.19100 -23.82012 24.70216 1.000 47.37854 315 ARG C C 1
ATOM 9630 O O . ARG C 1 315 ? 29.25552 -24.15729 23.96923 1.000 57.22845 315 ARG C O 1
ATOM 9638 N N . THR C 1 316 ? 31.42077 -23.59845 24.25321 1.000 45.25147 316 THR C N 1
ATOM 9639 C CA . THR C 1 316 ? 31.76861 -23.77430 22.85220 1.000 45.52649 316 THR C CA 1
ATOM 9640 C C . THR C 1 316 ? 32.37041 -25.15844 22.64075 1.000 49.33953 316 THR C C 1
ATOM 9641 O O . THR C 1 316 ? 33.10719 -25.66805 23.49111 1.000 42.19113 316 THR C O 1
ATOM 9645 N N . LEU C 1 317 ? 32.02232 -25.77571 21.51605 1.000 52.74113 317 LEU C N 1
ATOM 9646 C CA . LEU C 1 317 ? 32.51128 -27.10325 21.17765 1.000 43.59707 317 LEU C CA 1
ATOM 9647 C C . LEU C 1 317 ? 33.77975 -26.98390 20.34701 1.000 41.01905 317 LEU C C 1
ATOM 9648 O O . LEU C 1 317 ? 33.85723 -26.16481 19.42660 1.000 42.60254 317 LEU C O 1
ATOM 9653 N N . GLU C 1 318 ? 34.77400 -27.80383 20.68021 1.000 42.06398 318 GLU C N 1
ATOM 9654 C CA . GLU C 1 318 ? 36.03966 -27.76547 19.96216 1.000 51.50487 318 GLU C CA 1
ATOM 9655 C C . GLU C 1 318 ? 35.83286 -28.13209 18.49627 1.000 56.54231 318 GLU C C 1
ATOM 9656 O O . GLU C 1 318 ? 34.89214 -28.84498 18.13517 1.000 58.16196 318 GLU C O 1
ATOM 9662 N N . ALA C 1 319 ? 36.72233 -27.62631 17.64806 1.000 41.41103 319 ALA C N 1
ATOM 9663 C CA . ALA C 1 319 ? 36.60138 -27.80196 16.20485 1.000 43.34314 319 ALA C CA 1
ATOM 9664 C C . ALA C 1 319 ? 36.74189 -29.26407 15.79201 1.000 51.95611 319 ALA C C 1
ATOM 9665 O O . ALA C 1 319 ? 36.60737 -29.60037 14.61422 1.000 47.61063 319 ALA C O 1
ATOM 9667 N N . ASN C 1 323 ? 40.04963 -30.15565 10.39547 1.000 48.11487 323 ASN C N 1
ATOM 9668 C CA . ASN C 1 323 ? 39.84021 -28.87823 9.72411 1.000 39.09637 323 ASN C CA 1
ATOM 9669 C C . ASN C 1 323 ? 39.89144 -27.72324 10.71884 1.000 47.63008 323 ASN C C 1
ATOM 9670 O O . ASN C 1 323 ? 38.85991 -27.13915 11.05463 1.000 48.11168 323 ASN C O 1
ATOM 9675 N N . ARG C 1 324 ? 41.08943 -27.39096 11.19406 1.000 54.19308 324 ARG C N 1
ATOM 9676 C CA . ARG C 1 324 ? 41.22188 -26.30113 12.15037 1.000 48.01859 324 ARG C CA 1
ATOM 9677 C C . ARG C 1 324 ? 42.66172 -25.80968 12.18653 1.000 48.37396 324 ARG C C 1
ATOM 9678 O O . ARG C 1 324 ? 43.58511 -26.45806 11.68799 1.000 57.83925 324 ARG C O 1
ATOM 9686 N N . THR C 1 325 ? 42.82509 -24.64287 12.79992 1.000 47.20859 325 THR C N 1
ATOM 9687 C CA . THR C 1 325 ? 44.08139 -23.93291 12.96005 1.000 39.69679 325 THR C CA 1
ATOM 9688 C C . THR C 1 325 ? 44.82814 -24.46228 14.18664 1.000 40.97490 325 THR C C 1
ATOM 9689 O O . THR C 1 325 ? 44.23944 -25.06653 15.08633 1.000 51.88825 325 THR C O 1
ATOM 9693 N N . GLU C 1 326 ? 46.15114 -24.26386 14.19935 1.000 37.34719 326 GLU C N 1
ATOM 9694 C CA . GLU C 1 326 ? 46.93843 -24.59822 15.38230 1.000 46.59697 326 GLU C CA 1
ATOM 9695 C C . GLU C 1 326 ? 46.46831 -23.84305 16.62000 1.000 46.19632 326 GLU C C 1
ATOM 9696 O O . GLU C 1 326 ? 46.77998 -24.25814 17.74144 1.000 42.79513 326 GLU C O 1
ATOM 9702 N N . MET C 1 327 ? 45.72963 -22.74570 16.44312 1.000 42.00841 327 MET C N 1
ATOM 9703 C CA . MET C 1 327 ? 45.00110 -22.11050 17.53484 1.000 38.26530 327 MET C CA 1
ATOM 9704 C C . MET C 1 327 ? 43.78863 -22.91753 17.97719 1.000 38.47575 327 MET C C 1
ATOM 9705 O O . MET C 1 327 ? 43.10104 -22.50362 18.91787 1.000 34.05925 327 MET C O 1
ATOM 9710 N N . GLY C 1 328 ? 43.50828 -24.04520 17.32712 1.000 40.63005 328 GLY C N 1
ATOM 9711 C CA . GLY C 1 328 ? 42.27062 -24.76102 17.54473 1.000 27.14294 328 GLY C CA 1
ATOM 9712 C C . GLY C 1 328 ? 41.07951 -24.17474 16.82666 1.000 28.42966 328 GLY C C 1
ATOM 9713 O O . GLY C 1 328 ? 39.95529 -24.64202 17.03814 1.000 41.63059 328 GLY C O 1
ATOM 9714 N N . TRP C 1 329 ? 41.29047 -23.17384 15.97680 1.000 29.88492 329 TRP C N 1
ATOM 9715 C CA . TRP C 1 329 ? 40.20352 -22.44319 15.33897 1.000 35.40980 329 TRP C CA 1
ATOM 9716 C C . TRP C 1 329 ? 39.78759 -23.15234 14.05594 1.000 45.84198 329 TRP C C 1
ATOM 9717 O O . TRP C 1 329 ? 40.60813 -23.34108 13.15144 1.000 44.29639 329 TRP C O 1
ATOM 9728 N N . GLU C 1 330 ? 38.51423 -23.53346 13.97730 1.000 47.89649 330 GLU C N 1
ATOM 9729 C CA . GLU C 1 330 ? 37.98956 -24.15537 12.76903 1.000 45.28774 330 GLU C CA 1
ATOM 9730 C C . GLU C 1 330 ? 38.02892 -23.17348 11.60428 1.000 40.28225 330 GLU C C 1
ATOM 9731 O O . GLU C 1 330 ? 37.69050 -21.99648 11.74960 1.000 41.17305 330 GLU C O 1
ATOM 9737 N N . ILE C 1 331 ? 38.44983 -23.66205 10.44065 1.000 33.26429 331 ILE C N 1
ATOM 9738 C CA . ILE C 1 331 ? 38.49314 -22.85130 9.22899 1.000 39.00017 331 ILE C CA 1
ATOM 9739 C C . ILE C 1 331 ? 37.13012 -22.97778 8.55508 1.000 42.55753 331 ILE C C 1
ATOM 9740 O O . ILE C 1 331 ? 36.82352 -23.99238 7.92782 1.000 39.35428 331 ILE C O 1
ATOM 9745 N N . HIS C 1 332 ? 36.30869 -21.93630 8.68551 1.000 47.22404 332 HIS C N 1
ATOM 9746 C CA . HIS C 1 332 ? 34.95407 -21.90890 8.13551 1.000 41.86311 332 HIS C CA 1
ATOM 9747 C C . HIS C 1 332 ? 34.81221 -20.64658 7.29536 1.000 39.53153 332 HIS C C 1
ATOM 9748 O O . HIS C 1 332 ? 34.46460 -19.57754 7.81491 1.000 52.77143 332 HIS C O 1
ATOM 9755 N N . PRO C 1 333 ? 35.06957 -20.73365 5.98609 1.000 39.57745 333 PRO C N 1
ATOM 9756 C CA . PRO C 1 333 ? 35.18358 -19.50050 5.18401 1.000 42.71975 333 PRO C CA 1
ATOM 9757 C C . PRO C 1 333 ? 33.88850 -18.71414 5.03588 1.000 45.64060 333 PRO C C 1
ATOM 9758 O O . PRO C 1 333 ? 33.92361 -17.48084 5.12339 1.000 50.04115 333 PRO C O 1
ATOM 9762 N N . ASP C 1 334 ? 32.74841 -19.37432 4.79690 1.000 45.65982 334 ASP C N 1
ATOM 9763 C CA . ASP C 1 334 ? 31.51219 -18.63675 4.54747 1.000 47.82420 334 ASP C CA 1
ATOM 9764 C C . ASP C 1 334 ? 30.97426 -17.97853 5.81158 1.000 44.70784 334 ASP C C 1
ATOM 9765 O O . ASP C 1 334 ? 30.17646 -17.04120 5.71611 1.000 49.59569 334 ASP C O 1
ATOM 9770 N N . SER C 1 335 ? 31.39034 -18.44398 6.99069 1.000 41.00619 335 SER C N 1
ATOM 9771 C CA . SER C 1 335 ? 31.09798 -17.69752 8.20972 1.000 31.93277 335 SER C CA 1
ATOM 9772 C C . SER C 1 335 ? 31.58449 -16.25771 8.10140 1.000 36.88566 335 SER C C 1
ATOM 9773 O O . SER C 1 335 ? 30.98717 -15.35159 8.69444 1.000 34.23991 335 SER C O 1
ATOM 9776 N N . LEU C 1 336 ? 32.66108 -16.03028 7.34327 1.000 38.75128 336 LEU C N 1
ATOM 9777 C CA . LEU C 1 336 ? 33.08890 -14.66918 7.03910 1.000 35.79741 336 LEU C CA 1
ATOM 9778 C C . LEU C 1 336 ? 32.05932 -13.94891 6.17912 1.000 31.30266 336 LEU C C 1
ATOM 9779 O O . LEU C 1 336 ? 31.75266 -12.77676 6.42230 1.000 36.95529 336 LEU C O 1
ATOM 9784 N N . TYR C 1 337 ? 31.51727 -14.63044 5.16673 1.000 33.92485 337 TYR C N 1
ATOM 9785 C CA . TYR C 1 337 ? 30.46510 -14.02470 4.35690 1.000 35.35265 337 TYR C CA 1
ATOM 9786 C C . TYR C 1 337 ? 29.21489 -13.76793 5.18878 1.000 37.11593 337 TYR C C 1
ATOM 9787 O O . TYR C 1 337 ? 28.56917 -12.72408 5.04550 1.000 36.63944 337 TYR C O 1
ATOM 9796 N N . ARG C 1 338 ? 28.85547 -14.71120 6.06337 1.000 40.52626 338 ARG C N 1
ATOM 9797 C CA . ARG C 1 338 ? 27.71832 -14.49605 6.95358 1.000 38.62928 338 ARG C CA 1
ATOM 9798 C C . ARG C 1 338 ? 27.97550 -13.32232 7.89051 1.000 35.09776 338 ARG C C 1
ATOM 9799 O O . ARG C 1 338 ? 27.05977 -12.54937 8.19865 1.000 37.64628 338 ARG C O 1
ATOM 9807 N N . LEU C 1 339 ? 29.22277 -13.16422 8.34280 1.000 34.99060 339 LEU C N 1
ATOM 9808 C CA . LEU C 1 339 ? 29.55960 -12.05473 9.22966 1.000 35.35798 339 LEU C CA 1
ATOM 9809 C C . LEU C 1 339 ? 29.50455 -10.72654 8.48532 1.000 31.24682 339 LEU C C 1
ATOM 9810 O O . LEU C 1 339 ? 28.90057 -9.76080 8.96583 1.000 30.18548 339 LEU C O 1
ATOM 9815 N N . LEU C 1 340 ? 30.13349 -10.66005 7.30798 1.000 33.23672 340 LEU C N 1
ATOM 9816 C CA . LEU C 1 340 ? 30.09516 -9.43603 6.51308 1.000 31.21016 340 LEU C CA 1
ATOM 9817 C C . LEU C 1 340 ? 28.66115 -9.03545 6.18952 1.000 37.51419 340 LEU C C 1
ATOM 9818 O O . LEU C 1 340 ? 28.33503 -7.84297 6.14359 1.000 33.92736 340 LEU C O 1
ATOM 9823 N N . THR C 1 341 ? 27.78721 -10.02183 5.97330 1.000 41.42086 341 THR C N 1
ATOM 9824 C CA . THR C 1 341 ? 26.38991 -9.72583 5.67369 1.000 35.91082 341 THR C CA 1
ATOM 9825 C C . THR C 1 341 ? 25.67285 -9.14798 6.88719 1.000 35.48856 341 THR C C 1
ATOM 9826 O O . THR C 1 341 ? 24.90937 -8.18282 6.76149 1.000 35.97674 341 THR C O 1
ATOM 9830 N N . TRP C 1 342 ? 25.90332 -9.72452 8.07044 1.000 34.50312 342 TRP C N 1
ATOM 9831 C CA . TRP C 1 342 ? 25.24121 -9.22767 9.27273 1.000 40.78638 342 TRP C CA 1
ATOM 9832 C C . TRP C 1 342 ? 25.76612 -7.85540 9.66509 1.000 35.90896 342 TRP C C 1
ATOM 9833 O O . TRP C 1 342 ? 24.99147 -6.97998 10.06996 1.000 32.91778 342 TRP C O 1
ATOM 9844 N N . VAL C 1 343 ? 27.08123 -7.65774 9.57038 1.000 30.55771 343 VAL C N 1
ATOM 9845 C CA . VAL C 1 343 ? 27.65801 -6.35696 9.88492 1.000 26.59837 343 VAL C CA 1
ATOM 9846 C C . VAL C 1 343 ? 27.02835 -5.27648 9.01266 1.000 32.14152 343 VAL C C 1
ATOM 9847 O O . VAL C 1 343 ? 26.60198 -4.22939 9.51351 1.000 34.13194 343 VAL C O 1
ATOM 9851 N N . GLN C 1 344 ? 26.89646 -5.54008 7.70690 1.000 34.35515 344 GLN C N 1
ATOM 9852 C CA . GLN C 1 344 ? 26.31374 -4.55264 6.79973 1.000 36.84881 344 GLN C CA 1
ATOM 9853 C C . GLN C 1 344 ? 24.86022 -4.23962 7.14410 1.000 40.31928 344 GLN C C 1
ATOM 9854 O O . GLN C 1 344 ? 24.39237 -3.12475 6.88337 1.000 36.24000 344 GLN C O 1
ATOM 9860 N N . SER C 1 345 ? 24.13285 -5.19724 7.72874 1.000 39.72901 345 SER C N 1
ATOM 9861 C CA . SER C 1 345 ? 22.77446 -4.91052 8.18217 1.000 33.83167 345 SER C CA 1
ATOM 9862 C C . SER C 1 345 ? 22.76576 -3.82826 9.25216 1.000 35.05551 345 SER C C 1
ATOM 9863 O O . SER C 1 345 ? 21.79946 -3.06112 9.35389 1.000 34.73321 345 SER C O 1
ATOM 9866 N N . VAL C 1 346 ? 23.83193 -3.74447 10.04707 1.000 33.03182 346 VAL C N 1
ATOM 9867 C CA . VAL C 1 346 ? 23.94250 -2.69162 11.04975 1.000 27.55650 346 VAL C CA 1
ATOM 9868 C C . VAL C 1 346 ? 24.71460 -1.46891 10.54109 1.000 36.37947 346 VAL C C 1
ATOM 9869 O O . VAL C 1 346 ? 24.39186 -0.34168 10.93032 1.000 36.51313 346 VAL C O 1
ATOM 9873 N N . THR C 1 347 ? 25.72720 -1.65239 9.67988 1.000 35.43004 347 THR C N 1
ATOM 9874 C CA . THR C 1 347 ? 26.53245 -0.50828 9.25473 1.000 27.48675 347 THR C CA 1
ATOM 9875 C C . THR C 1 347 ? 26.01126 0.11945 7.96305 1.000 26.26324 347 THR C C 1
ATOM 9876 O O . THR C 1 347 ? 26.18189 1.32194 7.75099 1.000 22.60513 347 THR C O 1
ATOM 9880 N N . GLY C 1 348 ? 25.38548 -0.66425 7.08931 1.000 23.32486 348 GLY C N 1
ATOM 9881 C CA . GLY C 1 348 ? 24.80219 -0.10911 5.88475 1.000 29.37556 348 GLY C CA 1
ATOM 9882 C C . GLY C 1 348 ? 25.80735 0.13458 4.77948 1.000 41.25727 348 GLY C C 1
ATOM 9883 O O . GLY C 1 348 ? 26.35265 -0.81319 4.20588 1.000 42.09095 348 GLY C O 1
ATOM 9884 N N . GLN C 1 349 ? 26.07014 1.40180 4.47259 1.000 36.74643 349 GLN C N 1
ATOM 9885 C CA . GLN C 1 349 ? 26.94102 1.75578 3.36299 1.000 44.30439 349 GLN C CA 1
ATOM 9886 C C . GLN C 1 349 ? 28.32873 2.19927 3.80169 1.000 41.63104 349 GLN C C 1
ATOM 9887 O O . GLN C 1 349 ? 29.16443 2.49088 2.94091 1.000 40.08212 349 GLN C O 1
ATOM 9893 N N . LEU C 1 350 ? 28.59746 2.25385 5.10235 1.000 35.68690 350 LEU C N 1
ATOM 9894 C CA . LEU C 1 350 ? 29.89820 2.71224 5.56706 1.000 35.63700 350 LEU C CA 1
ATOM 9895 C C . LEU C 1 350 ? 30.99404 1.76884 5.07363 1.000 33.51013 350 LEU C C 1
ATOM 9896 O O . LEU C 1 350 ? 30.81808 0.54454 5.10477 1.000 33.78205 350 LEU C O 1
ATOM 9901 N N . PRO C 1 351 ? 32.12366 2.30042 4.60099 1.000 29.32901 351 PRO C N 1
ATOM 9902 C CA . PRO C 1 351 ? 33.18846 1.43691 4.07329 1.000 28.60421 351 PRO C CA 1
ATOM 9903 C C . PRO C 1 351 ? 33.65747 0.41071 5.09447 1.000 27.41294 351 PRO C C 1
ATOM 9904 O O . PRO C 1 351 ? 33.72196 0.68177 6.29539 1.000 24.89704 351 PRO C O 1
ATOM 9908 N N . LEU C 1 352 ? 33.98911 -0.77971 4.59787 1.000 28.65669 352 LEU C N 1
ATOM 9909 C CA . LEU C 1 352 ? 34.42292 -1.89117 5.43253 1.000 27.91853 352 LEU C CA 1
ATOM 9910 C C . LEU C 1 352 ? 35.77014 -2.39905 4.94483 1.000 32.24870 352 LEU C C 1
ATOM 9911 O O . LEU C 1 352 ? 35.95339 -2.63081 3.74552 1.000 30.92576 352 LEU C O 1
ATOM 9916 N N . TYR C 1 353 ? 36.70549 -2.56908 5.87460 1.000 31.75091 353 TYR C N 1
ATOM 9917 C CA . TYR C 1 353 ? 37.98696 -3.20435 5.60846 1.000 27.31081 353 TYR C CA 1
ATOM 9918 C C . TYR C 1 353 ? 38.12687 -4.43371 6.49270 1.000 24.93054 353 TYR C C 1
ATOM 9919 O O . TYR C 1 353 ? 37.76530 -4.40176 7.67344 1.000 33.87052 353 TYR C O 1
ATOM 9928 N N . ILE C 1 354 ? 38.65079 -5.51745 5.92372 1.000 22.71048 354 ILE C N 1
ATOM 9929 C CA . ILE C 1 354 ? 39.07526 -6.66243 6.72600 1.000 24.36668 354 ILE C CA 1
ATOM 9930 C C . ILE C 1 354 ? 40.49295 -6.35482 7.19927 1.000 23.95007 354 ILE C C 1
ATOM 9931 O O . ILE C 1 354 ? 41.46406 -6.56034 6.46970 1.000 23.48936 354 ILE C O 1
ATOM 9936 N N . THR C 1 355 ? 40.61387 -5.83339 8.41889 1.000 25.62356 355 THR C N 1
ATOM 9937 C CA . THR C 1 355 ? 41.91002 -5.40860 8.92701 1.000 20.58097 355 THR C CA 1
ATOM 9938 C C . THR C 1 355 ? 42.74174 -6.55687 9.47625 1.000 20.96070 355 THR C C 1
ATOM 9939 O O . THR C 1 355 ? 43.93263 -6.35938 9.73893 1.000 27.00701 355 THR C O 1
ATOM 9943 N N . GLU C 1 356 ? 42.15790 -7.74039 9.65231 1.000 21.87982 356 GLU C N 1
ATOM 9944 C CA . GLU C 1 356 ? 42.90831 -8.87755 10.17982 1.000 29.60259 356 GLU C CA 1
ATOM 9945 C C . GLU C 1 356 ? 42.21637 -10.16533 9.76740 1.000 30.23857 356 GLU C C 1
ATOM 9946 O O . GLU C 1 356 ? 41.03494 -10.36067 10.07271 1.000 29.70346 356 GLU C O 1
ATOM 9952 N N . ASN C 1 357 ? 42.94957 -11.03598 9.07815 1.000 26.74397 357 ASN C N 1
ATOM 9953 C CA . ASN C 1 357 ? 42.46691 -12.36345 8.72903 1.000 31.10783 357 ASN C CA 1
ATOM 9954 C C . ASN C 1 357 ? 43.67033 -13.24236 8.42513 1.000 24.82387 357 ASN C C 1
ATOM 9955 O O . ASN C 1 357 ? 44.59632 -12.81229 7.73392 1.000 24.41272 357 ASN C O 1
ATOM 9960 N N . GLY C 1 358 ? 43.65313 -14.46267 8.94723 1.000 23.66226 358 GLY C N 1
ATOM 9961 C CA . GLY C 1 358 ? 44.76203 -15.37050 8.74273 1.000 25.88638 358 GLY C CA 1
ATOM 9962 C C . GLY C 1 358 ? 44.60011 -16.61684 9.58921 1.000 31.53725 358 GLY C C 1
ATOM 9963 O O . GLY C 1 358 ? 43.57062 -16.82336 10.23635 1.000 36.21731 358 GLY C O 1
ATOM 9964 N N . ALA C 1 359 ? 45.64424 -17.44282 9.57276 1.000 32.03515 359 ALA C N 1
ATOM 9965 C CA . ALA C 1 359 ? 45.62597 -18.69835 10.30687 1.000 35.72903 359 ALA C CA 1
ATOM 9966 C C . ALA C 1 359 ? 47.02089 -19.00059 10.83238 1.000 33.28199 359 ALA C C 1
ATOM 9967 O O . ALA C 1 359 ? 48.01365 -18.40782 10.40188 1.000 32.77433 359 ALA C O 1
ATOM 9969 N N . ALA C 1 360 ? 47.07928 -19.93730 11.77581 1.000 32.99971 360 ALA C N 1
ATOM 9970 C CA . ALA C 1 360 ? 48.32604 -20.39314 12.37684 1.000 37.20836 360 ALA C CA 1
ATOM 9971 C C . ALA C 1 360 ? 48.50057 -21.87254 12.07165 1.000 47.73883 360 ALA C C 1
ATOM 9972 O O . ALA C 1 360 ? 47.70107 -22.70050 12.52010 1.000 44.90419 360 ALA C O 1
ATOM 9974 N N . PHE C 1 361 ? 49.53776 -22.20169 11.30977 1.000 53.61942 361 PHE C N 1
ATOM 9975 C CA . PHE C 1 361 ? 49.86304 -23.58116 10.99104 1.000 50.54837 361 PHE C CA 1
ATOM 9976 C C . PHE C 1 361 ? 51.27033 -23.89934 11.47585 1.000 51.54790 361 PHE C C 1
ATOM 9977 O O . PHE C 1 361 ? 52.10028 -23.00698 11.67063 1.000 49.22288 361 PHE C O 1
ATOM 9985 N N . ALA C 1 362 ? 51.52914 -25.19154 11.67870 1.000 51.13991 362 ALA C N 1
ATOM 9986 C CA . ALA C 1 362 ? 52.83535 -25.65891 12.14142 1.000 51.88130 362 ALA C CA 1
ATOM 9987 C C . ALA C 1 362 ? 53.84661 -25.46197 11.01592 1.000 55.32756 362 ALA C C 1
ATOM 9988 O O . ALA C 1 362 ? 54.23413 -26.39331 10.30618 1.000 58.65132 362 ALA C O 1
ATOM 9990 N N . ASP C 1 363 ? 54.27596 -24.21372 10.85117 1.000 46.94286 363 ASP C N 1
ATOM 9991 C CA . ASP C 1 363 ? 55.24342 -23.88651 9.81522 1.000 41.07921 363 ASP C CA 1
ATOM 9992 C C . ASP C 1 363 ? 56.59155 -24.52318 10.12628 1.000 47.39087 363 ASP C C 1
ATOM 9993 O O . ASP C 1 363 ? 57.01403 -24.59302 11.28406 1.000 51.98053 363 ASP C O 1
ATOM 9998 N N . GLU C 1 364 ? 57.26624 -24.99601 9.07680 1.000 51.26475 364 GLU C N 1
ATOM 9999 C CA . GLU C 1 364 ? 58.55311 -25.64853 9.20687 1.000 47.75191 364 GLU C CA 1
ATOM 10000 C C . GLU C 1 364 ? 59.37639 -25.31903 7.96938 1.000 48.65333 364 GLU C C 1
ATOM 10001 O O . GLU C 1 364 ? 58.89089 -25.52650 6.84568 1.000 49.22720 364 GLU C O 1
ATOM 10007 N N . PRO C 1 365 ? 60.59500 -24.80246 8.13199 1.000 53.63127 365 PRO C N 1
ATOM 10008 C CA . PRO C 1 365 ? 61.42524 -24.49492 6.96138 1.000 55.78888 365 PRO C CA 1
ATOM 10009 C C . PRO C 1 365 ? 62.32056 -25.65602 6.55473 1.000 48.58675 365 PRO C C 1
ATOM 10010 O O . PRO C 1 365 ? 63.12289 -26.14524 7.35670 1.000 43.77935 365 PRO C O 1
ATOM 10014 N N . VAL C 1 366 ? 62.18318 -26.11428 5.31230 1.000 45.52557 366 VAL C N 1
ATOM 10015 C CA . VAL C 1 366 ? 63.03752 -27.15705 4.75879 1.000 43.16444 366 VAL C CA 1
ATOM 10016 C C . VAL C 1 366 ? 63.65690 -26.63733 3.46851 1.000 43.94358 366 VAL C C 1
ATOM 10017 O O . VAL C 1 366 ? 63.00819 -25.91420 2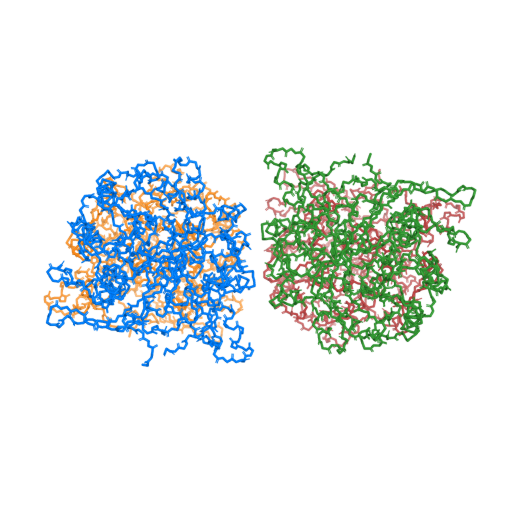.70314 1.000 44.11824 366 VAL C O 1
ATOM 10021 N N . ASN C 1 367 ? 64.92910 -26.98045 3.24966 1.000 48.55563 367 ASN C N 1
ATOM 10022 C CA . ASN C 1 367 ? 65.66818 -26.58844 2.04526 1.000 57.15171 367 ASN C CA 1
ATOM 10023 C C . ASN C 1 367 ? 65.56198 -25.08882 1.77454 1.000 42.89494 367 ASN C C 1
ATOM 10024 O O . ASN C 1 367 ? 65.55246 -24.64937 0.62197 1.000 38.83495 367 ASN C O 1
ATOM 10029 N N . GLY C 1 368 ? 65.48067 -24.29297 2.83754 1.000 44.02034 368 GLY C N 1
ATOM 10030 C CA . GLY C 1 368 ? 65.31613 -22.86080 2.68259 1.000 53.31524 368 GLY C CA 1
ATOM 10031 C C . GLY C 1 368 ? 63.99764 -22.44830 2.06919 1.000 50.17313 368 GLY C C 1
ATOM 10032 O O . GLY C 1 368 ? 63.93647 -21.42667 1.37782 1.000 53.43886 368 GLY C O 1
ATOM 10033 N N . ARG C 1 369 ? 62.93545 -23.21630 2.30268 1.000 48.33661 369 ARG C N 1
ATOM 10034 C CA . ARG C 1 369 ? 61.63211 -22.91300 1.72728 1.000 53.43109 369 ARG C CA 1
ATOM 10035 C C . ARG C 1 369 ? 60.54293 -23.34895 2.69401 1.000 53.67908 369 ARG C C 1
ATOM 10036 O O . ARG C 1 369 ? 60.58720 -24.46581 3.21802 1.000 56.36096 369 ARG C O 1
ATOM 10038 N N . VAL C 1 370 ? 59.57495 -22.46880 2.92664 1.000 52.95699 370 VAL C N 1
ATOM 10039 C CA . VAL C 1 370 ? 58.41195 -22.77212 3.75215 1.000 58.53645 370 VAL C CA 1
ATOM 10040 C C . VAL C 1 370 ? 57.25163 -23.06835 2.81107 1.000 52.40249 370 VAL C C 1
ATOM 10041 O O . VAL C 1 370 ? 56.72392 -22.16510 2.15254 1.000 43.47712 370 VAL C O 1
ATOM 10045 N N . GLU C 1 371 ? 56.85747 -24.33714 2.73823 1.000 51.00706 371 GLU C N 1
ATOM 10046 C CA . GLU C 1 371 ? 55.77869 -24.76258 1.84931 1.000 57.96404 371 GLU C CA 1
ATOM 10047 C C . GLU C 1 371 ? 54.49077 -24.93922 2.65241 1.000 62.24763 371 GLU C C 1
ATOM 10048 O O . GLU C 1 371 ? 54.01368 -26.04736 2.90107 1.000 57.23928 371 GLU C O 1
ATOM 10050 N N . ASP C 1 372 ? 53.92613 -23.80076 3.06041 1.000 60.10854 372 ASP C N 1
ATOM 10051 C CA . ASP C 1 372 ? 52.68223 -23.78905 3.83065 1.000 53.19296 372 ASP C CA 1
ATOM 10052 C C . ASP C 1 372 ? 51.50749 -23.74909 2.85520 1.000 57.47734 372 ASP C C 1
ATOM 10053 O O . ASP C 1 372 ? 50.92580 -22.70361 2.55624 1.000 44.77633 372 ASP C O 1
ATOM 10058 N N . VAL C 1 373 ? 51.15931 -24.93279 2.34643 1.000 62.57008 373 VAL C N 1
ATOM 10059 C CA . VAL C 1 373 ? 50.03083 -25.04494 1.42860 1.000 49.01924 373 VAL C CA 1
ATOM 10060 C C . VAL C 1 373 ? 48.72140 -24.73223 2.14363 1.000 47.87119 373 VAL C C 1
ATOM 10061 O O . VAL C 1 373 ? 47.77026 -24.23553 1.52621 1.000 53.62783 373 VAL C O 1
ATOM 10065 N N . ARG C 1 374 ? 48.65587 -24.98167 3.45473 1.000 41.85769 374 ARG C N 1
ATOM 10066 C CA . ARG C 1 374 ? 47.40413 -24.79476 4.18305 1.000 38.05490 374 ARG C CA 1
ATOM 10067 C C . ARG C 1 374 ? 47.00467 -23.32382 4.25705 1.000 42.56651 374 ARG C C 1
ATOM 10068 O O . ARG C 1 374 ? 45.81248 -23.00178 4.17622 1.000 46.10369 374 ARG C O 1
ATOM 10076 N N . ARG C 1 375 ? 47.97842 -22.41449 4.40863 1.000 43.19285 375 ARG C N 1
ATOM 10077 C CA . ARG C 1 375 ? 47.64082 -20.99445 4.49662 1.000 40.40986 375 ARG C CA 1
ATOM 10078 C C . ARG C 1 375 ? 47.25433 -20.43990 3.13681 1.000 33.78246 375 ARG C C 1
ATOM 10079 O O . ARG C 1 375 ? 46.35775 -19.59525 3.03760 1.000 34.14581 375 ARG C O 1
ATOM 10087 N N . ILE C 1 376 ? 47.93199 -20.89486 2.08390 1.000 38.08202 376 ILE C N 1
ATOM 10088 C CA . ILE C 1 376 ? 47.54914 -20.50601 0.73256 1.000 39.94433 376 ILE C CA 1
ATOM 10089 C C . ILE C 1 376 ? 46.07920 -20.82919 0.48831 1.000 43.32459 376 ILE C C 1
ATOM 10090 O O . ILE C 1 376 ? 45.32861 -20.01372 -0.06429 1.000 48.96098 376 ILE C O 1
ATOM 10092 N N . HIS C 1 377 ? 45.63693 -22.00969 0.92968 1.000 37.73163 377 HIS C N 1
ATOM 10093 C CA . HIS C 1 377 ? 44.23044 -22.37100 0.78685 1.000 45.25721 377 HIS C CA 1
ATOM 10094 C C . HIS C 1 377 ? 43.34313 -21.51526 1.68302 1.000 46.82800 377 HIS C C 1
ATOM 10095 O O . HIS C 1 377 ? 42.24630 -21.11790 1.27325 1.000 38.42649 377 HIS C O 1
ATOM 10102 N N . TYR C 1 378 ? 43.79595 -21.22601 2.90876 1.000 47.71827 378 TYR C N 1
ATOM 10103 C CA . TYR C 1 378 ? 43.01592 -20.38347 3.81334 1.000 31.31796 378 TYR C CA 1
ATOM 10104 C C . TYR C 1 378 ? 42.80569 -18.99673 3.21914 1.000 30.55626 378 TYR C C 1
ATOM 10105 O O . TYR C 1 378 ? 41.67875 -18.49013 3.18099 1.000 40.09549 378 TYR C O 1
ATOM 10114 N N . ILE C 1 379 ? 43.88823 -18.35748 2.76878 1.000 32.62364 379 ILE C N 1
ATOM 10115 C CA . ILE C 1 379 ? 43.77806 -17.01317 2.20760 1.000 34.22138 379 ILE C CA 1
ATOM 10116 C C . ILE C 1 379 ? 42.84017 -17.01286 1.00867 1.000 46.42798 379 ILE C C 1
ATOM 10117 O O . ILE C 1 379 ? 42.03404 -16.09204 0.83328 1.000 52.56630 379 ILE C O 1
ATOM 10122 N N . ALA C 1 380 ? 42.92074 -18.05003 0.17151 1.000 41.23717 380 ALA C N 1
ATOM 10123 C CA . ALA C 1 380 ? 42.07610 -18.10700 -1.01693 1.000 40.16034 380 ALA C CA 1
ATOM 10124 C C . ALA C 1 380 ? 40.61330 -18.33135 -0.65180 1.000 35.95091 380 ALA C C 1
ATOM 10125 O O . ALA C 1 380 ? 39.72234 -17.70431 -1.23683 1.000 39.29339 380 ALA C O 1
ATOM 10127 N N . ASP C 1 381 ? 40.34565 -19.21161 0.31729 1.000 36.53492 381 ASP C N 1
ATOM 10128 C CA . ASP C 1 381 ? 38.96596 -19.48674 0.71142 1.000 36.44610 381 ASP C CA 1
ATOM 10129 C C . ASP C 1 381 ? 38.26964 -18.22037 1.19221 1.000 36.81825 381 ASP C C 1
ATOM 10130 O O . ASP C 1 381 ? 37.16164 -17.90031 0.74828 1.000 49.71330 381 ASP C O 1
ATOM 10135 N N . HIS C 1 382 ? 38.91192 -17.48048 2.09878 1.000 33.49900 382 HIS C N 1
ATOM 10136 C CA . HIS C 1 382 ? 38.30220 -16.26371 2.62355 1.000 41.93070 382 HIS C CA 1
ATOM 10137 C C . HIS C 1 382 ? 38.30446 -15.14240 1.59294 1.000 41.47923 382 HIS C C 1
ATOM 10138 O O . HIS C 1 382 ? 37.42802 -14.27036 1.62844 1.000 32.56109 382 HIS C O 1
ATOM 10145 N N . LEU C 1 383 ? 39.27520 -15.14191 0.67586 1.000 39.98478 383 LEU C N 1
ATOM 10146 C CA . LEU C 1 383 ? 39.24246 -14.17931 -0.41877 1.000 37.09048 383 LEU C CA 1
ATOM 10147 C C . LEU C 1 383 ? 38.03509 -14.42422 -1.31195 1.000 37.85198 383 LEU C C 1
ATOM 10148 O O . LEU C 1 383 ? 37.37199 -13.47515 -1.74669 1.000 44.83623 383 LEU C O 1
ATOM 10150 N N . GLU C 1 384 ? 37.73224 -15.69502 -1.59330 1.000 35.97356 384 GLU C N 1
ATOM 10151 C CA . GLU C 1 384 ? 36.50318 -16.02176 -2.30827 1.000 39.76489 384 GLU C CA 1
ATOM 10152 C C . GLU C 1 384 ? 35.28582 -15.59918 -1.49741 1.000 44.78403 384 GLU C C 1
ATOM 10153 O O . GLU C 1 384 ? 34.35812 -14.97514 -2.02597 1.000 40.47205 384 GLU C O 1
ATOM 10155 N N . ALA C 1 385 ? 35.28249 -15.92119 -0.19927 1.000 46.41139 385 ALA C N 1
ATOM 10156 C CA . ALA C 1 385 ? 34.18177 -15.51341 0.66835 1.000 40.98710 385 ALA C CA 1
ATOM 10157 C C . ALA C 1 385 ? 34.07068 -13.99636 0.74038 1.000 31.25346 385 ALA C C 1
ATOM 10158 O O . ALA C 1 385 ? 32.96260 -13.44841 0.75983 1.000 37.30769 385 ALA C O 1
ATOM 10160 N N . ALA C 1 386 ? 35.20901 -13.29904 0.78092 1.000 35.33731 386 ALA C N 1
ATOM 10161 C CA . ALA C 1 386 ? 35.17620 -11.84201 0.72981 1.000 35.36578 386 ALA C CA 1
ATOM 10162 C C . ALA C 1 386 ? 34.67301 -11.34364 -0.61770 1.000 37.46144 386 ALA C C 1
ATOM 10163 O O . ALA C 1 386 ? 34.01867 -10.29735 -0.68436 1.000 35.70391 386 ALA C O 1
ATOM 10165 N N . LYS C 1 387 ? 34.95712 -12.08177 -1.69402 1.000 44.80269 387 LYS C N 1
ATOM 10166 C CA . LYS C 1 387 ? 34.51949 -11.66672 -3.02343 1.000 45.66188 387 LYS C CA 1
ATOM 10167 C C . LYS C 1 387 ? 33.00265 -11.74257 -3.16128 1.000 46.60529 387 LYS C C 1
ATOM 10168 O O . LYS C 1 387 ? 32.38276 -10.84276 -3.74145 1.000 41.08231 387 LYS C O 1
ATOM 10174 N N . ARG C 1 388 ? 32.38789 -12.80975 -2.64063 1.000 43.82629 388 ARG C N 1
ATOM 10175 C CA . ARG C 1 388 ? 30.93624 -12.94282 -2.72669 1.000 37.42643 388 ARG C CA 1
ATOM 10176 C C . ARG C 1 388 ? 30.22715 -11.77403 -2.05644 1.000 43.23750 388 ARG C C 1
ATOM 10177 O O . ARG C 1 388 ? 29.15564 -11.35468 -2.50925 1.000 50.18909 388 ARG C O 1
ATOM 10185 N N . PHE C 1 389 ? 30.80983 -11.23331 -0.98423 1.000 40.12108 389 PHE C N 1
ATOM 10186 C CA . PHE C 1 389 ? 30.23833 -10.05540 -0.34220 1.000 40.49332 389 PHE C CA 1
ATOM 10187 C C . PHE C 1 389 ? 30.37961 -8.81750 -1.21810 1.000 38.96561 389 PHE C C 1
ATOM 10188 O O . PHE C 1 389 ? 29.51722 -7.93207 -1.18196 1.000 37.36752 389 PHE C O 1
ATOM 10196 N N . VAL C 1 390 ? 31.45348 -8.73601 -2.00612 1.000 34.02403 390 VAL C N 1
ATOM 10197 C CA . VAL C 1 390 ? 31.61358 -7.61154 -2.92171 1.000 39.78845 390 VAL C CA 1
ATOM 10198 C C . VAL C 1 390 ? 30.58787 -7.69067 -4.04450 1.000 46.98003 390 VAL C C 1
ATOM 10199 O O . VAL C 1 390 ? 30.03058 -6.67087 -4.46866 1.000 45.78545 390 VAL C O 1
ATOM 10203 N N . ASP C 1 391 ? 30.31917 -8.90117 -4.54111 1.000 50.19804 391 ASP C N 1
ATOM 10204 C CA . ASP C 1 391 ? 29.34190 -9.06407 -5.61203 1.000 53.51892 391 ASP C CA 1
ATOM 10205 C C . ASP C 1 391 ? 27.93399 -8.71362 -5.14917 1.000 52.80035 391 ASP C C 1
ATOM 10206 O O . ASP C 1 391 ? 27.12504 -8.22537 -5.94657 1.000 55.70891 391 ASP C O 1
ATOM 10211 N N . ALA C 1 392 ? 27.62542 -8.94702 -3.87448 1.000 44.65397 392 ALA C N 1
ATOM 10212 C CA . ALA C 1 392 ? 26.29978 -8.67374 -3.33530 1.000 42.45850 392 ALA C CA 1
ATOM 10213 C C . ALA C 1 392 ? 26.06271 -7.19684 -3.04733 1.000 45.24908 392 ALA C C 1
ATOM 10214 O O . ALA C 1 392 ? 24.99888 -6.84969 -2.52283 1.000 44.48665 392 ALA C O 1
ATOM 10216 N N . GLY C 1 393 ? 27.01458 -6.32474 -3.37267 1.000 49.64342 393 GLY C N 1
ATOM 10217 C CA . GLY C 1 393 ? 26.86892 -4.90584 -3.13316 1.000 46.45802 393 GLY C CA 1
ATOM 10218 C C . GLY C 1 393 ? 27.42877 -4.41207 -1.81788 1.000 45.81552 393 GLY C C 1
ATOM 10219 O O . GLY C 1 393 ? 27.24984 -3.23052 -1.49382 1.000 32.71828 393 GLY C O 1
ATOM 10220 N N . GLY C 1 394 ? 28.09629 -5.27027 -1.05040 1.000 43.86268 394 GLY C N 1
ATOM 10221 C CA . GLY C 1 394 ? 28.67761 -4.87359 0.20890 1.000 41.78067 394 GLY C CA 1
ATOM 10222 C C . GLY C 1 394 ? 29.86923 -3.95648 0.02623 1.000 42.43322 394 GLY C C 1
ATOM 10223 O O . GLY C 1 394 ? 30.71484 -4.16399 -0.84999 1.000 37.48542 394 GLY C O 1
ATOM 10224 N N . PRO C 1 395 ? 29.95904 -2.91545 0.85745 1.000 38.30262 395 PRO C N 1
ATOM 10225 C CA . PRO C 1 395 ? 31.04285 -1.92509 0.72542 1.000 28.34327 395 PRO C CA 1
ATOM 10226 C C . PRO C 1 395 ? 32.34189 -2.38776 1.37920 1.000 30.04812 395 PRO C C 1
ATOM 10227 O O . PRO C 1 395 ? 32.84131 -1.79079 2.33773 1.000 26.66049 395 PRO C O 1
ATOM 10231 N N . LEU C 1 396 ? 32.90067 -3.47433 0.85414 1.000 34.11344 396 LEU C N 1
ATOM 10232 C CA . LEU C 1 396 ? 34.18457 -3.98847 1.31208 1.000 28.12754 396 LEU C CA 1
ATOM 10233 C C . LEU C 1 396 ? 35.29318 -3.31275 0.51460 1.000 29.60938 396 LEU C C 1
ATOM 10234 O O . LEU C 1 396 ? 35.39300 -3.50222 -0.70256 1.000 33.11088 396 LEU C O 1
ATOM 10239 N N . LYS C 1 397 ? 36.12097 -2.52485 1.19880 1.000 35.55067 397 LYS C N 1
ATOM 10240 C CA . LYS C 1 397 ? 37.15132 -1.73247 0.53974 1.000 27.18006 397 LYS C CA 1
ATOM 10241 C C . LYS C 1 397 ? 38.52628 -2.38297 0.55188 1.000 21.61483 397 LYS C C 1
ATOM 10242 O O . LYS C 1 397 ? 39.31723 -2.13624 -0.36434 1.000 25.16450 397 LYS C O 1
ATOM 10248 N N . GLY C 1 398 ? 38.83922 -3.20289 1.55400 1.000 22.07150 398 GLY C N 1
ATOM 10249 C CA . GLY C 1 398 ? 40.18209 -3.75002 1.63746 1.000 27.10562 398 GLY C CA 1
ATOM 10250 C C . GLY C 1 398 ? 40.25974 -4.99519 2.49262 1.000 22.37363 398 GLY C C 1
ATOM 10251 O O . GLY C 1 398 ? 39.32306 -5.34793 3.21180 1.000 27.96223 398 GLY C O 1
ATOM 10252 N N . TYR C 1 399 ? 41.41497 -5.65512 2.41272 1.000 17.27752 399 TYR C N 1
ATOM 10253 C CA . TYR C 1 399 ? 41.65523 -6.89609 3.14681 1.000 17.96944 399 TYR C CA 1
ATOM 10254 C C . TYR C 1 399 ? 43.10809 -6.89276 3.60772 1.000 25.09965 399 TYR C C 1
ATOM 10255 O O . TYR C 1 399 ? 44.01847 -6.98026 2.77861 1.000 30.89685 399 TYR C O 1
ATOM 10264 N N . PHE C 1 400 ? 43.33039 -6.78938 4.91782 1.000 23.10138 400 PHE C N 1
ATOM 10265 C CA . PHE C 1 400 ? 44.67523 -6.78038 5.48649 1.000 23.96195 400 PHE C CA 1
ATOM 10266 C C . PHE C 1 400 ? 44.99770 -8.15938 6.05119 1.000 24.17469 400 PHE C C 1
ATOM 10267 O O . PHE C 1 400 ? 44.23442 -8.70075 6.85723 1.000 23.14989 400 PHE C O 1
ATOM 10275 N N . LEU C 1 401 ? 46.12636 -8.72137 5.63004 1.000 21.81154 401 LEU C N 1
ATOM 10276 C CA . LEU C 1 401 ? 46.50782 -10.07259 6.01645 1.000 17.63767 401 LEU C CA 1
ATOM 10277 C C . LEU C 1 401 ? 47.23156 -10.05968 7.35758 1.000 25.01628 401 LEU C C 1
ATOM 10278 O O . LEU C 1 401 ? 48.12633 -9.23814 7.57890 1.000 26.05573 401 LEU C O 1
ATOM 10283 N N . TRP C 1 402 ? 46.83456 -10.96628 8.25086 1.000 28.51492 402 TRP C N 1
ATOM 10284 C CA . TRP C 1 402 ? 47.54039 -11.19920 9.50566 1.000 26.27799 402 TRP C CA 1
ATOM 10285 C C . TRP C 1 402 ? 48.29197 -12.52086 9.40514 1.000 25.37980 402 TRP C C 1
ATOM 10286 O O . TRP C 1 402 ? 47.67779 -13.57274 9.19433 1.000 29.91504 402 TRP C O 1
ATOM 10297 N N . SER C 1 403 ? 49.61231 -12.46597 9.54559 1.000 23.27721 403 SER C N 1
ATOM 10298 C CA . SER C 1 403 ? 50.32543 -11.20667 9.71881 1.000 24.83163 403 SER C CA 1
ATOM 10299 C C . SER C 1 403 ? 51.43784 -11.10859 8.68303 1.000 28.67310 403 SER C C 1
ATOM 10300 O O . SER C 1 403 ? 51.64929 -12.04112 7.90802 1.000 29.26171 403 SER C O 1
ATOM 10303 N N . PHE C 1 404 ? 52.14289 -9.97512 8.65789 1.000 30.56518 404 PHE C N 1
ATOM 10304 C CA . PHE C 1 404 ? 53.26166 -9.84094 7.73113 1.000 28.84362 404 PHE C CA 1
ATOM 10305 C C . PHE C 1 404 ? 54.34321 -10.87062 8.02841 1.000 28.40241 404 PHE C C 1
ATOM 10306 O O . PHE C 1 404 ? 54.87545 -11.50728 7.11172 1.000 31.43843 404 PHE C O 1
ATOM 10314 N N . MET C 1 405 ? 54.67344 -11.05512 9.30374 1.000 28.07239 405 MET C N 1
ATOM 10315 C CA . MET C 1 405 ? 55.69283 -12.00872 9.70930 1.000 34.89931 405 MET C CA 1
ATOM 10316 C C . MET C 1 405 ? 55.28566 -12.64105 11.03199 1.000 27.53534 405 MET C C 1
ATOM 10317 O O . MET C 1 405 ? 54.49475 -12.07879 11.79370 1.000 30.99120 405 MET C O 1
ATOM 10322 N N . ASP C 1 406 ? 55.82529 -13.83238 11.28717 1.000 28.63934 406 ASP C N 1
ATOM 10323 C CA . ASP C 1 406 ? 55.59493 -14.50233 12.56013 1.000 30.52906 406 ASP C CA 1
ATOM 10324 C C . ASP C 1 406 ? 56.02270 -13.59721 13.70605 1.000 32.24994 406 ASP C C 1
ATOM 10325 O O . ASP C 1 406 ? 57.01412 -12.87056 13.60467 1.000 30.57872 406 ASP C O 1
ATOM 10330 N N . ASN C 1 407 ? 55.27337 -13.63752 14.80142 1.000 26.42399 407 ASN C N 1
ATOM 10331 C CA . ASN C 1 407 ? 55.50174 -12.68392 15.87798 1.000 26.67479 407 ASN C CA 1
ATOM 10332 C C . ASN C 1 407 ? 54.99428 -13.27002 17.19102 1.000 29.19956 407 ASN C C 1
ATOM 10333 O O . ASN C 1 407 ? 54.60130 -14.43926 17.26519 1.000 33.91551 407 ASN C O 1
ATOM 10338 N N . PHE C 1 408 ? 55.00237 -12.43700 18.22859 1.000 32.70576 408 PHE C N 1
ATOM 10339 C CA . PHE C 1 408 ? 54.56965 -12.79682 19.57671 1.000 25.15395 408 PHE C CA 1
ATOM 10340 C C . PHE C 1 408 ? 53.04800 -12.83789 19.61421 1.000 28.67980 408 PHE C C 1
ATOM 10341 O O . PHE C 1 408 ? 52.38686 -11.79785 19.61791 1.000 28.58754 408 PHE C O 1
ATOM 10349 N N . GLU C 1 409 ? 52.47965 -14.04256 19.63441 1.000 25.31681 409 GLU C N 1
ATOM 10350 C CA . GLU C 1 409 ? 51.02698 -14.20263 19.70967 1.000 27.83801 409 GLU C CA 1
ATOM 10351 C C . GLU C 1 409 ? 50.57904 -14.28525 21.17264 1.000 33.20881 409 GLU C C 1
ATOM 10352 O O . GLU C 1 409 ? 49.99617 -15.26465 21.63966 1.000 28.78582 409 GLU C O 1
ATOM 10358 N N . TRP C 1 410 ? 50.90741 -13.21819 21.90266 1.000 32.42534 410 TRP C N 1
ATOM 10359 C CA . TRP C 1 410 ? 50.36910 -12.94153 23.23029 1.000 25.18411 410 TRP C CA 1
ATOM 10360 C C . TRP C 1 410 ? 50.52694 -14.10319 24.20570 1.000 27.13078 410 TRP C C 1
ATOM 10361 O O . TRP C 1 410 ? 51.64549 -14.56677 24.45080 1.000 32.69243 410 TRP C O 1
ATOM 10372 N N . ALA C 1 411 ? 49.41020 -14.57657 24.76620 1.000 26.41475 411 ALA C N 1
ATOM 10373 C CA . ALA C 1 411 ? 49.46407 -15.55142 25.85118 1.000 26.51011 411 ALA C CA 1
ATOM 10374 C C . ALA C 1 411 ? 50.09775 -16.87099 25.43197 1.000 26.56539 411 ALA C C 1
ATOM 10375 O O . ALA C 1 411 ? 50.57843 -17.61390 26.29469 1.000 31.45223 411 ALA C O 1
ATOM 10377 N N . LEU C 1 412 ? 50.10971 -17.18316 24.13983 1.000 25.30592 412 LEU C N 1
ATOM 10378 C CA . LEU C 1 412 ? 50.71713 -18.41338 23.65423 1.000 21.16204 412 LEU C CA 1
ATOM 10379 C C . LEU C 1 412 ? 52.16273 -18.22638 23.21488 1.000 24.70151 412 LEU C C 1
ATOM 10380 O O . LEU C 1 412 ? 52.76977 -19.17823 22.71332 1.000 23.92214 412 LEU C O 1
ATOM 10385 N N . GLY C 1 413 ? 52.72539 -17.03111 23.39239 1.000 29.60619 413 GLY C N 1
ATOM 10386 C CA . GLY C 1 413 ? 54.11055 -16.79460 23.03709 1.000 23.06131 413 GLY C CA 1
ATOM 10387 C C . GLY C 1 413 ? 54.33970 -16.84449 21.53545 1.000 28.60728 413 GLY C C 1
ATOM 10388 O O . GLY C 1 413 ? 53.47851 -16.48249 20.72781 1.000 25.31603 413 GLY C O 1
ATOM 10389 N N . TYR C 1 414 ? 55.53364 -17.30180 21.15920 1.000 29.64349 414 TYR C N 1
ATOM 10390 C CA . TYR C 1 414 ? 55.91760 -17.45106 19.76334 1.000 32.81131 414 TYR C CA 1
ATOM 10391 C C . TYR C 1 414 ? 55.57350 -18.82636 19.20734 1.000 31.81673 414 TYR C C 1
ATOM 10392 O O . TYR C 1 414 ? 56.09911 -19.21037 18.15634 1.000 30.41648 414 TYR C O 1
ATOM 10401 N N . SER C 1 415 ? 54.70401 -19.57367 19.88936 1.000 37.52396 415 SER C N 1
ATOM 10402 C CA . SER C 1 415 ? 54.32753 -20.90673 19.44034 1.000 27.60419 415 SER C CA 1
ATOM 10403 C C . SER C 1 415 ? 53.37606 -20.88294 18.25355 1.000 30.65434 415 SER C C 1
ATOM 10404 O O . SER C 1 415 ? 53.13264 -21.93782 17.65754 1.000 37.27001 415 SER C O 1
ATOM 10407 N N . LYS C 1 416 ? 52.83266 -19.72102 17.89998 1.000 26.25356 416 LYS C N 1
ATOM 10408 C CA . LYS C 1 416 ? 51.88666 -19.59523 16.79876 1.000 25.31391 416 LYS C CA 1
ATOM 10409 C C . LYS C 1 416 ? 52.44608 -18.62173 15.77556 1.000 35.53858 416 LYS C C 1
ATOM 10410 O O . LYS C 1 416 ? 52.71897 -17.46061 16.09942 1.000 41.40881 416 LYS C O 1
ATOM 10416 N N . ARG C 1 417 ? 52.59656 -19.09070 14.54459 1.000 28.71719 417 ARG C N 1
ATOM 10417 C CA . ARG C 1 417 ? 53.24564 -18.33454 13.48094 1.000 30.32177 417 ARG C CA 1
ATOM 10418 C C . ARG C 1 417 ? 52.19011 -17.95754 12.44291 1.000 34.16775 417 ARG C C 1
ATOM 10419 O O . ARG C 1 417 ? 51.93673 -18.69532 11.48906 1.000 44.86805 417 ARG C O 1
ATOM 10427 N N . PHE C 1 418 ? 51.58141 -16.78916 12.63982 1.000 35.95792 418 PHE C N 1
ATOM 10428 C CA . PHE C 1 418 ? 50.51511 -16.28224 11.78642 1.000 33.16195 418 PHE C CA 1
ATOM 10429 C C . PHE C 1 418 ? 51.02432 -15.60515 10.52100 1.000 27.92500 418 PHE C C 1
ATOM 10430 O O . PHE C 1 418 ? 50.20700 -15.12777 9.72760 1.000 30.01219 418 PHE C O 1
ATOM 10438 N N . GLY C 1 419 ? 52.33542 -15.54697 10.31041 1.000 28.18848 419 GLY C N 1
ATOM 10439 C CA . GLY C 1 419 ? 52.89529 -14.68243 9.29210 1.000 33.28779 419 GLY C CA 1
ATOM 10440 C C . GLY C 1 419 ? 53.12098 -15.35606 7.95047 1.000 30.54554 419 GLY C C 1
ATOM 10441 O O . GLY C 1 419 ? 53.40848 -16.54811 7.86593 1.000 27.30617 419 GLY C O 1
ATOM 10442 N N . MET C 1 420 ? 52.97882 -14.55731 6.89114 1.000 23.95352 420 MET C N 1
ATOM 10443 C CA . MET C 1 420 ? 53.35607 -14.97322 5.54773 1.000 27.52518 420 MET C CA 1
ATOM 10444 C C . MET C 1 420 ? 54.86138 -14.92839 5.32593 1.000 34.69758 420 MET C C 1
ATOM 10445 O O . MET C 1 420 ? 55.32998 -15.35037 4.26299 1.000 29.47123 420 MET C O 1
ATOM 10450 N N . VAL C 1 421 ? 55.62007 -14.41920 6.29254 1.000 36.00721 421 VAL C N 1
ATOM 10451 C CA . VAL C 1 421 ? 57.07668 -14.39896 6.24592 1.000 28.78582 421 VAL C CA 1
ATOM 10452 C C . VAL C 1 421 ? 57.58338 -15.14647 7.46918 1.000 28.30855 421 VAL C C 1
ATOM 10453 O O . VAL C 1 421 ? 57.23296 -14.79900 8.60400 1.000 28.13404 421 VAL C O 1
ATOM 10457 N N . TYR C 1 422 ? 58.39620 -16.17294 7.24280 1.000 27.11931 422 TYR C N 1
ATOM 10458 C CA . TYR C 1 422 ? 58.96465 -16.93463 8.34416 1.000 29.32926 422 TYR C CA 1
ATOM 10459 C C . TYR C 1 422 ? 60.07700 -16.13256 9.00585 1.000 31.26155 422 TYR C C 1
ATOM 10460 O O . TYR C 1 422 ? 60.92332 -15.54589 8.32373 1.000 32.65532 422 TYR C O 1
ATOM 10469 N N . VAL C 1 423 ? 60.07164 -16.10827 10.33555 1.000 33.79561 423 VAL C N 1
ATOM 10470 C CA . VAL C 1 423 ? 61.08381 -15.41515 11.12322 1.000 29.99370 423 VAL C CA 1
ATOM 10471 C C . VAL C 1 423 ? 61.82398 -16.45318 11.95128 1.000 36.28135 423 VAL C C 1
ATOM 10472 O O . VAL C 1 423 ? 61.21056 -17.16514 12.75725 1.000 31.38307 423 VAL C O 1
ATOM 10476 N N . ASP C 1 424 ? 63.13647 -16.54177 11.75140 1.000 36.25471 424 ASP C N 1
ATOM 10477 C CA . ASP C 1 424 ? 63.99009 -17.41489 12.55412 1.000 40.41399 424 ASP C CA 1
ATOM 10478 C C . ASP C 1 424 ? 64.49237 -16.60508 13.74306 1.000 38.07879 424 ASP C C 1
ATOM 10479 O O . ASP C 1 424 ? 65.46521 -15.85530 13.63278 1.000 37.26003 424 ASP C O 1
ATOM 10484 N N . TYR C 1 425 ? 63.83195 -16.76926 14.89244 1.000 40.32783 425 TYR C N 1
ATOM 10485 C CA . TYR C 1 425 ? 64.04874 -15.90122 16.04579 1.000 33.85605 425 TYR C CA 1
ATOM 10486 C C . TYR C 1 425 ? 65.45071 -16.00138 16.63288 1.000 35.71424 425 TYR C C 1
ATOM 10487 O O . TYR C 1 425 ? 65.79667 -15.18266 17.49145 1.000 41.02722 425 TYR C O 1
ATOM 10496 N N . GLU C 1 426 ? 66.26017 -16.96994 16.20704 1.000 43.74340 426 GLU C N 1
ATOM 10497 C CA . GLU C 1 426 ? 67.64732 -17.02330 16.65012 1.000 42.12093 426 GLU C CA 1
ATOM 10498 C C . GLU C 1 426 ? 68.57155 -16.20492 15.76074 1.000 33.36691 426 GLU C C 1
ATOM 10499 O O . GLU C 1 426 ? 69.58000 -15.67791 16.24463 1.000 32.93243 426 GLU C O 1
ATOM 10505 N N . SER C 1 427 ? 68.24965 -16.08557 14.47329 1.000 30.82972 427 SER C N 1
ATOM 10506 C CA . SER C 1 427 ? 69.01138 -15.25709 13.55264 1.000 32.43460 427 SER C CA 1
ATOM 10507 C C . SER C 1 427 ? 68.25126 -14.02397 13.08856 1.000 33.51820 427 SER C C 1
ATOM 10508 O O . SER C 1 427 ? 68.85826 -13.14313 12.46774 1.000 29.77847 427 SER C O 1
ATOM 10511 N N . GLN C 1 428 ? 66.94860 -13.94168 13.37314 1.000 37.76173 428 GLN C N 1
ATOM 10512 C CA . GLN C 1 428 ? 66.09623 -12.82531 12.95910 1.000 35.81239 428 GLN C CA 1
ATOM 10513 C C . GLN C 1 428 ? 66.09330 -12.64673 11.44225 1.000 37.35533 428 GLN C C 1
ATOM 10514 O O . GLN C 1 428 ? 65.95275 -11.53075 10.93539 1.000 38.24265 428 GLN C O 1
ATOM 10520 N N . GLN C 1 429 ? 66.24531 -13.74494 10.70650 1.000 34.96262 429 GLN C N 1
ATOM 10521 C CA . GLN C 1 429 ? 66.18670 -13.71356 9.25335 1.000 31.40494 429 GLN C CA 1
ATOM 10522 C C . GLN C 1 429 ? 64.74322 -13.84965 8.79115 1.000 38.23975 429 GLN C C 1
ATOM 10523 O O . GLN C 1 429 ? 63.98672 -14.67540 9.31037 1.000 35.91793 429 GLN C O 1
ATOM 10525 N N . ARG C 1 430 ? 64.36423 -13.02681 7.81801 1.000 40.09750 430 ARG C N 1
ATOM 10526 C CA . ARG C 1 430 ? 63.03062 -13.07856 7.23388 1.000 32.91386 430 ARG C CA 1
ATOM 10527 C C . ARG C 1 430 ? 63.06501 -13.97779 6.00437 1.000 35.51207 430 ARG C C 1
ATOM 10528 O O . ARG C 1 430 ? 63.79134 -13.69493 5.04521 1.000 28.86681 430 ARG C O 1
ATOM 10536 N N . LEU C 1 431 ? 62.28245 -15.05457 6.03192 1.000 34.32585 431 LEU C N 1
ATOM 10537 C CA . LEU C 1 431 ? 62.16843 -15.98369 4.91141 1.000 33.51352 431 LEU C CA 1
ATOM 10538 C C . LEU C 1 431 ? 60.72092 -15.97230 4.43843 1.000 38.23086 431 LEU C C 1
ATOM 10539 O O . LEU C 1 431 ? 59.82751 -16.44889 5.14700 1.000 39.49196 431 LEU C O 1
ATOM 10544 N N . VAL C 1 432 ? 60.49339 -15.42697 3.24508 1.000 38.12868 432 VAL C N 1
ATOM 10545 C CA . VAL C 1 432 ? 59.14095 -15.29266 2.71575 1.000 35.59284 432 VAL C CA 1
ATOM 10546 C C . VAL C 1 432 ? 58.56483 -16.67847 2.45862 1.000 31.36868 432 VAL C C 1
ATOM 10547 O O . VAL C 1 432 ? 59.10171 -17.45209 1.65720 1.000 38.10234 432 VAL C O 1
ATOM 10551 N N . LYS C 1 433 ? 57.46914 -16.99817 3.14237 1.000 32.43434 433 LYS C N 1
ATOM 10552 C CA . LYS C 1 433 ? 56.81264 -18.27891 2.94547 1.000 41.59422 433 LYS C CA 1
ATOM 10553 C C . LYS C 1 433 ? 56.15890 -18.33255 1.56580 1.000 41.63388 433 LYS C C 1
ATOM 10554 O O . LYS C 1 433 ? 56.00226 -17.31963 0.87718 1.000 40.35286 433 LYS C O 1
ATOM 10556 N N . ASP C 1 434 ? 55.77684 -19.54593 1.16007 1.000 45.38781 434 ASP C N 1
ATOM 10557 C CA . ASP C 1 434 ? 55.09532 -19.70765 -0.11933 1.000 46.59621 434 ASP C CA 1
ATOM 10558 C C . ASP C 1 434 ? 53.74071 -19.01322 -0.11866 1.000 41.03123 434 ASP C C 1
ATOM 10559 O O . ASP C 1 434 ? 53.24567 -18.61636 -1.17963 1.000 44.96804 434 ASP C O 1
ATOM 10564 N N . SER C 1 435 ? 53.12849 -18.85500 1.05713 1.000 39.54050 435 SER C N 1
ATOM 10565 C CA . SER C 1 435 ? 51.88448 -18.09941 1.14474 1.000 33.37636 435 SER C CA 1
ATOM 10566 C C . SER C 1 435 ? 52.11360 -16.61292 0.90454 1.000 34.22516 435 SER C C 1
ATOM 10567 O O . SER C 1 435 ? 51.20916 -15.91652 0.43034 1.000 33.32821 435 SER C O 1
ATOM 10570 N N . GLY C 1 436 ? 53.30651 -16.11009 1.22589 1.000 36.56760 436 GLY C N 1
ATOM 10571 C CA . GLY C 1 436 ? 53.58953 -14.70470 0.99054 1.000 31.78016 436 GLY C CA 1
ATOM 10572 C C . GLY C 1 436 ? 53.75919 -14.38522 -0.48160 1.000 42.18462 436 GLY C C 1
ATOM 10573 O O . GLY C 1 436 ? 53.25286 -13.37156 -0.96932 1.000 45.59565 436 GLY C O 1
ATOM 10574 N N . ARG C 1 437 ? 54.47390 -15.24496 -1.21057 1.000 43.79794 437 ARG C N 1
ATOM 10575 C CA . ARG C 1 437 ? 54.63324 -15.04461 -2.64720 1.000 41.72348 437 ARG C CA 1
ATOM 10576 C C . ARG C 1 437 ? 53.30418 -15.17371 -3.37959 1.000 41.03341 437 ARG C C 1
ATOM 10577 O O . ARG C 1 437 ? 53.07013 -14.46279 -4.36542 1.000 37.18227 437 ARG C O 1
ATOM 10585 N N . TRP C 1 438 ? 52.42585 -16.06847 -2.91763 1.000 32.42518 438 TRP C N 1
ATOM 10586 C CA . TRP C 1 438 ? 51.09855 -16.17888 -3.51237 1.000 36.68361 438 TRP C CA 1
ATOM 10587 C C . TRP C 1 438 ? 50.31955 -14.88489 -3.33268 1.000 38.46043 438 TRP C C 1
ATOM 10588 O O . TRP C 1 438 ? 49.67253 -14.40099 -4.26833 1.000 43.08984 438 TRP C O 1
ATOM 10599 N N . PHE C 1 439 ? 50.36730 -14.31308 -2.12519 1.000 34.03967 439 PHE C N 1
ATOM 10600 C CA . PHE C 1 439 ? 49.71347 -13.03150 -1.88239 1.000 34.06153 439 PHE C CA 1
ATOM 10601 C C . PHE C 1 439 ? 50.25572 -11.95915 -2.81642 1.000 26.26004 439 PHE C C 1
ATOM 10602 O O . PHE C 1 439 ? 49.48640 -11.17940 -3.38771 1.000 24.34898 439 PHE C O 1
ATOM 10610 N N . SER C 1 440 ? 51.57908 -11.91922 -2.99844 1.000 34.10682 440 SER C N 1
ATOM 10611 C CA . SER C 1 440 ? 52.17994 -10.93118 -3.89010 1.000 45.55126 440 SER C CA 1
ATOM 10612 C C . SER C 1 440 ? 51.68910 -11.10761 -5.32163 1.000 41.71579 440 SER C C 1
ATOM 10613 O O . SER C 1 440 ? 51.44085 -10.12193 -6.02668 1.000 34.63865 440 SER C O 1
ATOM 10615 N N . GLU C 1 441 ? 51.54598 -12.35683 -5.77099 1.000 38.71489 441 GLU C N 1
ATOM 10616 C CA . GLU C 1 441 ? 50.95812 -12.59971 -7.08371 1.000 41.12465 441 GLU C CA 1
ATOM 10617 C C . GLU C 1 441 ? 49.50619 -12.14072 -7.12264 1.000 50.49916 441 GLU C C 1
ATOM 10618 O O . GLU C 1 441 ? 49.03520 -11.62821 -8.14503 1.000 44.41692 441 GLU C O 1
ATOM 10624 N N . GLN C 1 442 ? 48.78055 -12.31885 -6.01528 1.000 43.87907 442 GLN C N 1
ATOM 10625 C CA . GLN C 1 442 ? 47.41349 -11.81535 -5.93537 1.000 32.84824 442 GLN C CA 1
ATOM 10626 C C . GLN C 1 442 ? 47.38519 -10.29384 -6.02260 1.000 31.96364 442 GLN C C 1
ATOM 10627 O O . GLN C 1 442 ? 46.45230 -9.71359 -6.59100 1.000 30.34130 442 GLN C O 1
ATOM 10633 N N . ILE C 1 443 ? 48.40375 -9.62949 -5.46998 1.000 38.27993 443 ILE C N 1
ATOM 10634 C CA . ILE C 1 443 ? 48.49146 -8.17539 -5.58827 1.000 39.88675 443 ILE C CA 1
ATOM 10635 C C . ILE C 1 443 ? 48.65946 -7.77739 -7.04779 1.000 37.08821 443 ILE C C 1
ATOM 10636 O O . ILE C 1 443 ? 47.90292 -6.95666 -7.57996 1.000 44.47773 443 ILE C O 1
ATOM 10641 N N . ALA C 1 444 ? 49.66032 -8.35564 -7.71568 1.000 37.39571 444 ALA C N 1
ATOM 10642 C CA . ALA C 1 444 ? 49.94270 -7.98546 -9.09790 1.000 37.25233 444 ALA C CA 1
ATOM 10643 C C . ALA C 1 444 ? 48.79849 -8.37736 -10.02422 1.000 44.84514 444 ALA C C 1
ATOM 10644 O O . ALA C 1 444 ? 48.46856 -7.63553 -10.95677 1.000 50.95754 444 ALA C O 1
ATOM 10646 N N . ALA C 1 445 ? 48.17959 -9.53650 -9.78373 1.000 43.33043 445 ALA C N 1
ATOM 10647 C CA . ALA C 1 445 ? 47.06370 -9.96313 -10.62259 1.000 44.03055 445 ALA C CA 1
ATOM 10648 C C . ALA C 1 445 ? 45.89489 -8.99290 -10.51957 1.000 45.78959 445 ALA C C 1
ATOM 10649 O O . ALA C 1 445 ? 45.20326 -8.73365 -11.51155 1.000 55.39294 445 ALA C O 1
ATOM 10651 N N . HIS C 1 446 ? 45.65872 -8.44653 -9.32515 1.000 45.07105 446 HIS C N 1
ATOM 10652 C CA . HIS C 1 446 ? 44.59593 -7.46123 -9.16231 1.000 45.50740 446 HIS C CA 1
ATOM 10653 C C . HIS C 1 446 ? 44.90892 -6.18201 -9.92960 1.000 50.03114 446 HIS C C 1
ATOM 10654 O O . HIS C 1 446 ? 44.03272 -5.62343 -10.60021 1.000 58.03943 446 HIS C O 1
ATOM 10661 N N . LYS C 1 447 ? 46.14849 -5.70785 -9.84871 1.000 41.19069 447 LYS C N 1
ATOM 10662 C CA . LYS C 1 447 ? 46.56495 -4.52201 -10.58827 1.000 49.81583 447 LYS C CA 1
ATOM 10663 C C . LYS C 1 447 ? 47.35817 -4.91107 -11.83191 1.000 49.25636 447 LYS C C 1
ATOM 10664 O O . LYS C 1 447 ? 46.94331 -4.63206 -12.95656 1.000 52.16179 447 LYS C O 1
ATOM 10670 N N . ARG D 1 3 ? 42.41742 -21.44145 85.25983 1.000 25.56921 3 ARG D N 1
ATOM 10671 C CA . ARG D 1 3 ? 43.68418 -20.72590 85.15421 1.000 37.60235 3 ARG D CA 1
ATOM 10672 C C . ARG D 1 3 ? 43.71443 -19.51632 86.08678 1.000 30.94815 3 ARG D C 1
ATOM 10673 O O . ARG D 1 3 ? 42.72450 -18.79909 86.22392 1.000 28.24714 3 ARG D O 1
ATOM 10681 N N . GLU D 1 4 ? 44.86093 -19.29385 86.72388 1.000 30.89390 4 GLU D N 1
ATOM 10682 C CA . GLU D 1 4 ? 44.99910 -18.17237 87.64264 1.000 33.44736 4 GLU D CA 1
ATOM 10683 C C . GLU D 1 4 ? 45.10561 -16.85724 86.87714 1.000 32.89353 4 GLU D C 1
ATOM 10684 O O . GLU D 1 4 ? 45.63578 -16.79982 85.76401 1.000 38.10490 4 GLU D O 1
ATOM 10690 N N . PHE D 1 5 ? 44.59255 -15.79254 87.48775 1.000 34.28090 5 PHE D N 1
ATOM 10691 C CA . PHE D 1 5 ? 44.61228 -14.47517 86.86757 1.000 40.62556 5 PHE D CA 1
ATOM 10692 C C . PHE D 1 5 ? 46.01972 -13.89514 86.89111 1.000 33.74104 5 PHE D C 1
ATOM 10693 O O . PHE D 1 5 ? 46.72642 -13.98024 87.89932 1.000 35.86756 5 PHE D O 1
ATOM 10701 N N . ILE D 1 6 ? 46.42509 -13.30244 85.77604 1.000 31.85840 6 ILE D N 1
ATOM 10702 C CA . ILE D 1 6 ? 47.77322 -12.75888 85.65522 1.000 36.45981 6 ILE D CA 1
ATOM 10703 C C . ILE D 1 6 ? 47.79974 -11.32577 86.16382 1.000 37.00865 6 ILE D C 1
ATOM 10704 O O . ILE D 1 6 ? 46.90030 -10.52602 85.87408 1.000 45.58970 6 ILE D O 1
ATOM 10709 N N . SER D 1 7 ? 48.83473 -11.00282 86.93265 1.000 31.03381 7 SER D N 1
ATOM 10710 C CA . SER D 1 7 ? 48.99123 -9.68621 87.52884 1.000 36.66084 7 SER D CA 1
ATOM 10711 C C . SER D 1 7 ? 49.76873 -8.76309 86.60063 1.000 34.38015 7 SER D C 1
ATOM 10712 O O . SER D 1 7 ? 50.70011 -9.19038 85.91233 1.000 36.50693 7 SER D O 1
ATOM 10715 N N . PHE D 1 8 ? 49.37772 -7.49705 86.59088 1.000 36.18762 8 PHE D N 1
ATOM 10716 C CA . PHE D 1 8 ? 49.98439 -6.46990 85.76162 1.000 31.94462 8 PHE D CA 1
ATOM 10717 C C . PHE D 1 8 ? 50.03726 -5.17586 86.55679 1.000 33.96980 8 PHE D C 1
ATOM 10718 O O . PHE D 1 8 ? 49.31198 -5.01921 87.54553 1.000 37.60997 8 PHE D O 1
ATOM 10726 N N . PRO D 1 9 ? 50.89117 -4.23236 86.15762 1.000 28.63190 9 PRO D N 1
ATOM 10727 C CA . PRO D 1 9 ? 50.93600 -2.93784 86.85010 1.000 26.94575 9 PRO D CA 1
ATOM 10728 C C . PRO D 1 9 ? 49.61832 -2.18445 86.72990 1.000 38.66840 9 PRO D C 1
ATOM 10729 O O . PRO D 1 9 ? 48.72367 -2.53233 85.95528 1.000 29.66315 9 PRO D O 1
ATOM 10733 N N . GLN D 1 10 ? 49.51123 -1.12025 87.53046 1.000 42.48062 10 GLN D N 1
ATOM 10734 C CA . GLN D 1 10 ? 48.30148 -0.30308 87.53915 1.000 39.87190 10 GLN D CA 1
ATOM 10735 C C . GLN D 1 10 ? 48.05325 0.35403 86.18599 1.000 39.64017 10 GLN D C 1
ATOM 10736 O O . GLN D 1 10 ? 46.89739 0.56702 85.80010 1.000 46.00394 10 GLN D O 1
ATOM 10742 N N . ASP D 1 11 ? 49.12061 0.66993 85.44946 1.000 32.76020 11 ASP D N 1
ATOM 10743 C CA . ASP D 1 11 ? 48.97282 1.33214 84.15773 1.000 30.68951 11 ASP D CA 1
ATOM 10744 C C . ASP D 1 11 ? 48.32445 0.42240 83.12189 1.000 34.38477 11 ASP D C 1
ATOM 10745 O O . ASP D 1 11 ? 47.70420 0.91611 82.17318 1.000 45.77070 11 ASP D O 1
ATOM 10750 N N . PHE D 1 12 ? 48.43957 -0.89478 83.29235 1.000 37.06018 12 PHE D N 1
ATOM 10751 C CA . PHE D 1 12 ? 48.04629 -1.82708 82.24230 1.000 35.40868 12 PHE D CA 1
ATOM 10752 C C . PHE D 1 12 ? 46.58008 -1.65433 81.86384 1.000 29.97555 12 PHE D C 1
ATOM 10753 O O . PHE D 1 12 ? 45.72460 -1.38532 82.71151 1.000 25.75953 12 PHE D O 1
ATOM 10761 N N . LEU D 1 13 ? 46.29869 -1.82231 80.57336 1.000 31.57917 13 LEU D N 1
ATOM 10762 C CA . LEU D 1 13 ? 45.01779 -1.46098 79.97991 1.000 29.32501 13 LEU D CA 1
ATOM 10763 C C . LEU D 1 13 ? 44.52426 -2.62293 79.12982 1.000 25.25742 13 LEU D C 1
ATOM 10764 O O . LEU D 1 13 ? 45.17804 -3.00086 78.15272 1.000 21.91133 13 LEU D O 1
ATOM 10769 N N . PHE D 1 14 ? 43.37735 -3.18391 79.49906 1.000 28.29607 14 PHE D N 1
ATOM 10770 C CA . PHE D 1 14 ? 42.77930 -4.30237 78.78573 1.000 31.55663 14 PHE D CA 1
ATOM 10771 C C . PHE D 1 14 ? 41.67094 -3.81746 77.85645 1.000 34.29988 14 PHE D C 1
ATOM 10772 O O . PHE D 1 14 ? 41.13660 -2.71537 78.00581 1.000 27.78511 14 PHE D O 1
ATOM 10780 N N . GLY D 1 15 ? 41.32791 -4.66274 76.89143 1.000 34.30979 15 GLY D N 1
ATOM 10781 C CA . GLY D 1 15 ? 40.28005 -4.32523 75.94439 1.000 29.10964 15 GLY D CA 1
ATOM 10782 C C . GLY D 1 15 ? 40.11879 -5.41912 74.91202 1.000 25.24144 15 GLY D C 1
ATOM 10783 O O . GLY D 1 15 ? 40.87760 -6.39414 74.87607 1.000 24.37452 15 GLY D O 1
ATOM 10784 N N . THR D 1 16 ? 39.10218 -5.24128 74.07047 1.000 23.83118 16 THR D N 1
ATOM 10785 C CA . THR D 1 16 ? 38.81368 -6.14141 72.96487 1.000 25.65279 16 THR D CA 1
ATOM 10786 C C . THR D 1 16 ? 38.86027 -5.36489 71.65501 1.000 24.29207 16 THR D C 1
ATOM 10787 O O . THR D 1 16 ? 38.72969 -4.13763 71.63300 1.000 21.12597 16 THR D O 1
ATOM 10791 N N . ALA D 1 17 ? 39.04314 -6.09424 70.55460 1.000 18.25968 17 ALA D N 1
ATOM 10792 C CA . ALA D 1 17 ? 39.26516 -5.48433 69.25207 1.000 19.83885 17 ALA D CA 1
ATOM 10793 C C . ALA D 1 17 ? 38.32257 -6.07179 68.20969 1.000 24.95712 17 ALA D C 1
ATOM 10794 O O . ALA D 1 17 ? 37.98079 -7.25673 68.25486 1.000 31.00001 17 ALA D O 1
ATOM 10796 N N . THR D 1 18 ? 37.90781 -5.22458 67.26622 1.000 24.11111 18 THR D N 1
ATOM 10797 C CA . THR D 1 18 ? 37.07269 -5.62700 66.13539 1.000 22.83097 18 THR D CA 1
ATOM 10798 C C . THR D 1 18 ? 37.58122 -4.91769 64.88238 1.000 17.96228 18 THR D C 1
ATOM 10799 O O . THR D 1 18 ? 38.62027 -4.25083 64.89861 1.000 19.16386 18 THR D O 1
ATOM 10803 N N . ALA D 1 19 ? 36.83531 -5.06071 63.78690 1.000 25.42659 19 ALA D N 1
ATOM 10804 C CA . ALA D 1 19 ? 37.16252 -4.41125 62.52400 1.000 24.22810 19 ALA D CA 1
ATOM 10805 C C . ALA D 1 19 ? 35.87374 -4.15449 61.75711 1.000 19.50796 19 ALA D C 1
ATOM 10806 O O . ALA D 1 19 ? 34.94540 -4.96511 61.79541 1.000 20.89253 19 ALA D O 1
ATOM 10808 N N . SER D 1 20 ? 35.84192 -3.02712 61.03855 1.000 20.93596 20 SER D N 1
ATOM 10809 C CA . SER D 1 20 ? 34.59226 -2.51702 60.47571 1.000 19.07159 20 SER D CA 1
ATOM 10810 C C . SER D 1 20 ? 33.88773 -3.56653 59.62055 1.000 17.61437 20 SER D C 1
ATOM 10811 O O . SER D 1 20 ? 32.76573 -3.98259 59.92918 1.000 15.16323 20 SER D O 1
ATOM 10814 N N . TYR D 1 21 ? 34.53687 -4.01495 58.54058 1.000 15.65232 21 TYR D N 1
ATOM 10815 C CA . TYR D 1 21 ? 33.86630 -4.90551 57.59485 1.000 17.66240 21 TYR D CA 1
ATOM 10816 C C . TYR D 1 21 ? 33.54119 -6.26025 58.20792 1.000 17.06702 21 TYR D C 1
ATOM 10817 O O . TYR D 1 21 ? 32.56886 -6.90298 57.79756 1.000 25.96587 21 TYR D O 1
ATOM 10826 N N . GLN D 1 22 ? 34.33724 -6.71280 59.17746 1.000 20.03827 22 GLN D N 1
ATOM 10827 C CA . GLN D 1 22 ? 34.10898 -8.01709 59.78611 1.000 18.48636 22 GLN D CA 1
ATOM 10828 C C . GLN D 1 22 ? 32.89745 -8.03131 60.70842 1.000 19.48294 22 GLN D C 1
ATOM 10829 O O . GLN D 1 22 ? 32.34467 -9.10343 60.96615 1.000 17.74012 22 GLN D O 1
ATOM 10835 N N . ILE D 1 23 ? 32.45943 -6.87146 61.19385 1.000 25.69106 23 ILE D N 1
ATOM 10836 C CA . ILE D 1 23 ? 31.44807 -6.80833 62.24487 1.000 18.93718 23 ILE D CA 1
ATOM 10837 C C . ILE D 1 23 ? 30.16995 -6.08888 61.81527 1.000 17.71625 23 ILE D C 1
ATOM 10838 O O . ILE D 1 23 ? 29.06599 -6.45673 62.24396 1.000 21.19177 23 ILE D O 1
ATOM 10843 N N . GLU D 1 24 ? 30.29552 -5.06564 60.96494 1.000 16.45607 24 GLU D N 1
ATOM 10844 C CA . GLU D 1 24 ? 29.22991 -4.07205 60.85060 1.000 14.39643 24 GLU D CA 1
ATOM 10845 C C . GLU D 1 24 ? 28.05314 -4.59068 60.03687 1.000 19.87263 24 GLU D C 1
ATOM 10846 O O . GLU D 1 24 ? 26.90695 -4.55895 60.49580 1.000 21.22117 24 GLU D O 1
ATOM 10852 N N . GLY D 1 25 ? 28.31205 -5.05529 58.81714 1.000 21.95774 25 GLY D N 1
ATOM 10853 C CA . GLY D 1 25 ? 27.22371 -5.35586 57.90826 1.000 19.70561 25 GLY D CA 1
ATOM 10854 C C . GLY D 1 25 ? 26.58083 -4.07324 57.41590 1.000 18.06650 25 GLY D C 1
ATOM 10855 O O . GLY D 1 25 ? 27.19703 -3.00020 57.41322 1.000 18.72029 25 GLY D O 1
ATOM 10856 N N . ALA D 1 26 ? 25.31184 -4.18762 57.02073 1.000 18.40543 26 ALA D N 1
ATOM 10857 C CA . ALA D 1 26 ? 24.52256 -3.05133 56.54473 1.000 20.32562 26 ALA D CA 1
ATOM 10858 C C . ALA D 1 26 ? 25.30631 -2.26570 55.49223 1.000 16.14410 26 ALA D C 1
ATOM 10859 O O . ALA D 1 26 ? 25.51460 -1.05792 55.59880 1.000 19.19351 26 ALA D O 1
ATOM 10861 N N . VAL D 1 27 ? 25.75416 -3.00073 54.46877 1.000 17.34766 27 VAL D N 1
ATOM 10862 C CA . VAL D 1 27 ? 26.69131 -2.47079 53.48122 1.000 18.28315 27 VAL D CA 1
ATOM 10863 C C . VAL D 1 27 ? 26.06979 -1.38006 52.62513 1.000 25.01527 27 VAL D C 1
ATOM 10864 O O . VAL D 1 27 ? 26.75851 -0.43270 52.23249 1.000 22.39451 27 VAL D O 1
ATOM 10868 N N . HIS D 1 28 ? 24.77893 -1.47661 52.32341 1.000 19.40685 28 HIS D N 1
ATOM 10869 C CA . HIS D 1 28 ? 24.12311 -0.48255 51.48344 1.000 16.05622 28 HIS D CA 1
ATOM 10870 C C . HIS D 1 28 ? 23.51695 0.68165 52.26904 1.000 21.11206 28 HIS D C 1
ATOM 10871 O O . HIS D 1 28 ? 22.96931 1.60338 51.65144 1.000 20.57040 28 HIS D O 1
ATOM 10878 N N . GLU D 1 29 ? 23.60819 0.68335 53.59965 1.000 25.69007 29 GLU D N 1
ATOM 10879 C CA . GLU D 1 29 ? 22.76607 1.56609 54.39812 1.000 20.30388 29 GLU D CA 1
ATOM 10880 C C . GLU D 1 29 ? 23.37579 2.95107 54.54894 1.000 23.67216 29 GLU D C 1
ATOM 10881 O O . GLU D 1 29 ? 24.57555 3.10291 54.78366 1.000 23.26418 29 GLU D O 1
ATOM 10887 N N . ASP D 1 30 ? 22.51921 3.96103 54.42194 1.000 21.73493 30 ASP D N 1
ATOM 10888 C CA . ASP D 1 30 ? 22.89179 5.37365 54.58641 1.000 27.05321 30 ASP D CA 1
ATOM 10889 C C . ASP D 1 30 ? 24.16759 5.75404 53.83417 1.000 29.19089 30 ASP D C 1
ATOM 10890 O O . ASP D 1 30 ? 25.06186 6.41406 54.38007 1.000 21.31955 30 ASP D O 1
ATOM 10895 N N . GLY D 1 31 ? 24.24711 5.35968 52.56561 1.000 26.10863 31 GLY D N 1
ATOM 10896 C CA . GLY D 1 31 ? 25.21618 5.95192 51.66707 1.000 19.08498 31 GLY D CA 1
ATOM 10897 C C . GLY D 1 31 ? 26.57716 5.30761 51.62752 1.000 24.04459 31 GLY D C 1
ATOM 10898 O O . GLY D 1 31 ? 27.46515 5.84846 50.97118 1.000 22.00556 31 GLY D O 1
ATOM 10899 N N . ARG D 1 32 ? 26.77386 4.16728 52.28873 1.000 19.97672 32 ARG D N 1
ATOM 10900 C CA . ARG D 1 32 ? 28.07834 3.51795 52.26302 1.000 22.69860 32 ARG D CA 1
ATOM 10901 C C . ARG D 1 32 ? 28.42442 3.07918 50.84535 1.000 21.47563 32 ARG D C 1
ATOM 10902 O O . ARG D 1 32 ? 27.65625 2.35924 50.20115 1.000 18.50101 32 ARG D O 1
ATOM 10910 N N . GLY D 1 33 ? 29.57756 3.52867 50.35441 1.000 14.31124 33 GLY D N 1
ATOM 10911 C CA . GLY D 1 33 ? 30.02949 3.12456 49.04336 1.000 17.13286 33 GLY D CA 1
ATOM 10912 C C . GLY D 1 33 ? 30.59731 1.72153 49.03946 1.000 16.93427 33 GLY D C 1
ATOM 10913 O O . GLY D 1 33 ? 30.87698 1.12208 50.07728 1.000 18.43519 33 GLY D O 1
ATOM 10914 N N . GLU D 1 34 ? 30.76671 1.19105 47.83404 1.000 13.58404 34 GLU D N 1
ATOM 10915 C CA . GLU D 1 34 ? 31.30685 -0.15086 47.68250 1.000 12.65583 34 GLU D CA 1
ATOM 10916 C C . GLU D 1 34 ? 32.77429 -0.17664 48.08938 1.000 16.94469 34 GLU D C 1
ATOM 10917 O O . GLU D 1 34 ? 33.55170 0.70372 47.70778 1.000 15.85428 34 GLU D O 1
ATOM 10923 N N . SER D 1 35 ? 33.14936 -1.18261 48.87182 1.000 15.62274 35 SER D N 1
ATOM 10924 C CA . SER D 1 35 ? 34.52959 -1.38334 49.28305 1.000 9.74499 35 SER D CA 1
ATOM 10925 C C . SER D 1 35 ? 35.15869 -2.51096 48.47346 1.000 14.10447 35 SER D C 1
ATOM 10926 O O . SER D 1 35 ? 34.47707 -3.26868 47.77908 1.000 16.94504 35 SER D O 1
ATOM 10929 N N . ILE D 1 36 ? 36.48703 -2.61725 48.57184 1.000 8.90292 36 ILE D N 1
ATOM 10930 C CA . ILE D 1 36 ? 37.18806 -3.66950 47.84706 1.000 13.11077 36 ILE D CA 1
ATOM 10931 C C . ILE D 1 36 ? 36.85860 -5.04571 48.40280 1.000 15.67052 36 ILE D C 1
ATOM 10932 O O . ILE D 1 36 ? 37.02957 -6.04909 47.70166 1.000 20.28112 36 ILE D O 1
ATOM 10937 N N . TRP D 1 37 ? 36.38800 -5.12575 49.64557 1.000 20.09425 37 TRP D N 1
ATOM 10938 C CA . TRP D 1 37 ? 35.97691 -6.40359 50.20498 1.000 17.76505 37 TRP D CA 1
ATOM 10939 C C . TRP D 1 37 ? 34.53069 -6.74664 49.88811 1.000 14.47235 37 TRP D C 1
ATOM 10940 O O . TRP D 1 37 ? 34.14390 -7.91288 50.01748 1.000 18.38457 37 TRP D O 1
ATOM 10951 N N . ASP D 1 38 ? 33.72473 -5.76493 49.48027 1.000 18.93327 38 ASP D N 1
ATOM 10952 C CA . ASP D 1 38 ? 32.44276 -6.08690 48.86509 1.000 16.80548 38 ASP D CA 1
ATOM 10953 C C . ASP D 1 38 ? 32.64904 -6.67163 47.47730 1.000 18.46237 38 ASP D C 1
ATOM 10954 O O . ASP D 1 38 ? 31.99965 -7.65582 47.10583 1.000 26.52404 38 ASP D O 1
ATOM 10959 N N . ARG D 1 39 ? 33.55252 -6.07300 46.69875 1.000 18.28325 39 ARG D N 1
ATOM 10960 C CA . ARG D 1 39 ? 33.86772 -6.60270 45.37831 1.000 15.57968 39 ARG D CA 1
ATOM 10961 C C . ARG D 1 39 ? 34.51178 -7.97904 45.47861 1.000 18.75348 39 ARG D C 1
ATOM 10962 O O . ARG D 1 39 ? 34.21474 -8.87309 44.67761 1.000 22.43984 39 ARG D O 1
ATOM 10970 N N . PHE D 1 40 ? 35.39110 -8.17009 46.46429 1.000 20.57322 40 PHE D N 1
ATOM 10971 C CA . PHE D 1 40 ? 36.10569 -9.43624 46.58770 1.000 18.29796 40 PHE D CA 1
ATOM 10972 C C . PHE D 1 40 ? 35.18550 -10.55260 47.06600 1.000 17.24459 40 PHE D C 1
ATOM 10973 O O . PHE D 1 40 ? 35.22852 -11.66803 46.53456 1.000 21.10171 40 PHE D O 1
ATOM 10981 N N . SER D 1 41 ? 34.34878 -10.27443 48.06893 1.000 19.08691 41 SER D N 1
ATOM 10982 C CA . SER D 1 41 ? 33.46289 -11.30682 48.59883 1.000 21.50453 41 SER D CA 1
ATOM 10983 C C . SER D 1 41 ? 32.43682 -11.74534 47.56256 1.000 23.42094 41 SER D C 1
ATOM 10984 O O . SER D 1 41 ? 32.09727 -12.93177 47.48125 1.000 24.06308 41 SER D O 1
ATOM 10987 N N . HIS D 1 42 ? 31.93278 -10.80839 46.76389 1.000 18.86967 42 HIS D N 1
ATOM 10988 C CA . HIS D 1 42 ? 30.95292 -11.12691 45.73544 1.000 18.28778 42 HIS D CA 1
ATOM 10989 C C . HIS D 1 42 ? 31.59027 -11.61781 44.44417 1.000 21.03544 42 HIS D C 1
ATOM 10990 O O . HIS D 1 42 ? 30.89367 -11.73137 43.42956 1.000 28.45628 42 HIS D O 1
ATOM 10997 N N . THR D 1 43 ? 32.89460 -11.90385 44.45801 1.000 25.28724 43 THR D N 1
ATOM 10998 C CA . THR D 1 43 ? 33.56397 -12.55511 43.34018 1.000 23.80566 43 THR D CA 1
ATOM 10999 C C . THR D 1 43 ? 33.65307 -14.04607 43.61335 1.000 24.61067 43 THR D C 1
ATOM 11000 O O . THR D 1 43 ? 34.17061 -14.44274 44.66884 1.000 22.46120 43 THR D O 1
ATOM 11004 N N . PRO D 1 44 ? 33.15996 -14.89050 42.70765 1.000 23.18978 44 PRO D N 1
ATOM 11005 C CA . PRO D 1 44 ? 33.05118 -16.32244 43.01393 1.000 22.81082 44 PRO D CA 1
ATOM 11006 C C . PRO D 1 44 ? 34.40702 -16.96438 43.26834 1.000 24.69796 44 PRO D C 1
ATOM 11007 O O . PRO D 1 44 ? 35.41249 -16.61020 42.64986 1.000 28.97778 44 PRO D O 1
ATOM 11011 N N . GLY D 1 45 ? 34.42089 -17.91681 44.19908 1.000 24.09900 45 GLY D N 1
ATOM 11012 C CA . GLY D 1 45 ? 35.60813 -18.70489 44.46109 1.000 22.76738 45 GLY D CA 1
ATOM 11013 C C . GLY D 1 45 ? 36.71827 -17.99072 45.19465 1.000 24.59848 45 GLY D C 1
ATOM 11014 O O . GLY D 1 45 ? 37.85240 -18.47466 45.19648 1.000 31.83353 45 GLY D O 1
ATOM 11015 N N . LYS D 1 46 ? 36.43167 -16.85364 45.82276 1.000 25.47124 46 LYS D N 1
ATOM 11016 C CA . LYS D 1 46 ? 37.44027 -16.09357 46.55303 1.000 21.40672 46 LYS D CA 1
ATOM 11017 C C . LYS D 1 46 ? 37.31068 -16.21230 48.06217 1.000 18.21054 46 LYS D C 1
ATOM 11018 O O . LYS D 1 46 ? 38.32482 -16.31605 48.75603 1.000 19.69418 46 LYS D O 1
ATOM 11024 N N . VAL D 1 47 ? 36.08977 -16.19718 48.58908 1.000 15.46214 47 VAL D N 1
ATOM 11025 C CA . VAL D 1 47 ? 35.83413 -16.36025 50.01464 1.000 17.94451 47 VAL D CA 1
ATOM 11026 C C . VAL D 1 47 ? 35.19587 -17.72517 50.22917 1.000 20.34134 47 VAL D C 1
ATOM 11027 O O . VAL D 1 47 ? 34.42614 -18.19982 49.38558 1.000 21.41036 47 VAL D O 1
ATOM 11031 N N . TYR D 1 48 ? 35.53211 -18.35908 51.35126 1.000 24.87742 48 TYR D N 1
ATOM 11032 C CA . TYR D 1 48 ? 35.05513 -19.70097 51.66328 1.000 22.14987 48 TYR D CA 1
ATOM 11033 C C . TYR D 1 48 ? 33.53823 -19.78316 51.57744 1.000 28.76262 48 TYR D C 1
ATOM 11034 O O . TYR D 1 48 ? 32.82511 -19.06839 52.28847 1.000 31.47244 48 TYR D O 1
ATOM 11043 N N . GLN D 1 49 ? 33.05459 -20.65572 50.68963 1.000 36.61555 49 GLN D N 1
ATOM 11044 C CA . GLN D 1 49 ? 31.62456 -20.90690 50.50251 1.000 25.12519 49 GLN D CA 1
ATOM 11045 C C . GLN D 1 49 ? 30.85924 -19.63600 50.14911 1.000 23.50920 49 GLN D C 1
ATOM 11046 O O . GLN D 1 49 ? 29.67831 -19.50024 50.47668 1.000 34.62483 49 GLN D O 1
ATOM 11052 N N . GLY D 1 50 ? 31.52198 -18.69911 49.47577 1.000 26.38658 50 GLY D N 1
ATOM 11053 C CA . GLY D 1 50 ? 30.85825 -17.48240 49.04923 1.000 32.64363 50 GLY D CA 1
ATOM 11054 C C . GLY D 1 50 ? 30.34335 -16.61438 50.17162 1.000 22.95476 50 GLY D C 1
ATOM 11055 O O . GLY D 1 50 ? 29.43319 -15.81095 49.95254 1.000 25.54138 50 GLY D O 1
ATOM 11056 N N . HIS D 1 51 ? 30.89185 -16.75811 51.37558 1.000 17.47911 51 HIS D N 1
ATOM 11057 C CA . HIS D 1 51 ? 30.47088 -15.91558 52.48428 1.000 20.56009 51 HIS D CA 1
ATOM 11058 C C . HIS D 1 51 ? 30.80629 -14.45887 52.19217 1.000 23.97686 51 HIS D C 1
ATOM 11059 O O . HIS D 1 51 ? 31.76253 -14.14752 51.47787 1.000 25.49980 51 HIS D O 1
ATOM 11066 N N . THR D 1 52 ? 29.99528 -13.55906 52.73961 1.000 23.79123 52 THR D N 1
ATOM 11067 C CA . THR D 1 52 ? 30.16172 -12.13373 52.50850 1.000 17.37659 52 THR D CA 1
ATOM 11068 C C . THR D 1 52 ? 29.99673 -11.38948 53.82309 1.000 22.74179 52 THR D C 1
ATOM 11069 O O . THR D 1 52 ? 29.55808 -11.94782 54.83185 1.000 25.05191 52 THR D O 1
ATOM 11073 N N . GLY D 1 53 ? 30.35173 -10.10923 53.79770 1.000 26.76974 53 GLY D N 1
ATOM 11074 C CA . GLY D 1 53 ? 30.11564 -9.23689 54.92833 1.000 22.81543 53 GLY D CA 1
ATOM 11075 C C . GLY D 1 53 ? 28.84197 -8.43787 54.75502 1.000 21.13424 53 GLY D C 1
ATOM 11076 O O . GLY D 1 53 ? 28.71700 -7.33165 55.28872 1.000 28.70246 53 GLY D O 1
ATOM 11077 N N . ASP D 1 54 ? 27.89224 -8.99161 53.99564 1.000 23.50236 54 ASP D N 1
ATOM 11078 C CA . ASP D 1 54 ? 26.61610 -8.31576 53.78038 1.000 23.69987 54 ASP D CA 1
ATOM 11079 C C . ASP D 1 54 ? 25.92243 -8.02091 55.10469 1.000 25.90150 54 ASP D C 1
ATOM 11080 O O . ASP D 1 54 ? 25.56746 -6.87173 55.39223 1.000 22.70162 54 ASP D O 1
ATOM 11085 N N . VAL D 1 55 ? 25.72748 -9.04726 55.92537 1.000 29.21394 55 VAL D N 1
ATOM 11086 C CA . VAL D 1 55 ? 25.08234 -8.90623 57.22630 1.000 18.03817 55 VAL D CA 1
ATOM 11087 C C . VAL D 1 55 ? 26.09890 -8.95112 58.35807 1.000 25.22210 55 VAL D C 1
ATOM 11088 O O . VAL D 1 55 ? 26.09012 -8.09344 59.24139 1.000 27.46003 55 VAL D O 1
ATOM 11092 N N . ALA D 1 56 ? 26.97870 -9.95144 58.34265 1.000 26.83933 56 ALA D N 1
ATOM 11093 C CA . ALA D 1 56 ? 28.05738 -10.11530 59.32912 1.000 24.86772 56 ALA D CA 1
ATOM 11094 C C . ALA D 1 56 ? 27.41575 -10.19607 60.71296 1.000 21.00814 56 ALA D C 1
ATOM 11095 O O . ALA D 1 56 ? 26.49775 -11.00930 60.90692 1.000 17.38338 56 ALA D O 1
ATOM 11097 N N . CYS D 1 57 ? 27.84888 -9.39708 61.68469 1.000 20.05519 57 CYS D N 1
ATOM 11098 C CA . CYS D 1 57 ? 27.26141 -9.38988 63.01686 1.000 24.01205 57 CYS D CA 1
ATOM 11099 C C . CYS D 1 57 ? 26.17568 -8.33579 63.18303 1.000 21.59374 57 CYS D C 1
ATOM 11100 O O . CYS D 1 57 ? 25.60257 -8.23028 64.27271 1.000 26.04237 57 CYS D O 1
ATOM 11103 N N . ASP D 1 58 ? 25.88572 -7.55807 62.13747 1.000 17.79424 58 ASP D N 1
ATOM 11104 C CA . ASP D 1 58 ? 24.89377 -6.48273 62.19799 1.000 16.94411 58 ASP D CA 1
ATOM 11105 C C . ASP D 1 58 ? 25.21319 -5.50305 63.32491 1.000 16.15223 58 ASP D C 1
ATOM 11106 O O . ASP D 1 58 ? 24.31812 -4.98870 63.99847 1.000 20.16208 58 ASP D O 1
ATOM 11111 N N . HIS D 1 59 ? 26.50909 -5.24855 63.53292 1.000 14.62561 59 HIS D N 1
ATOM 11112 C CA . HIS D 1 59 ? 26.92889 -4.30148 64.56144 1.000 17.57065 59 HIS D CA 1
ATOM 11113 C C . HIS D 1 59 ? 26.41997 -2.89725 64.26644 1.000 21.77320 59 HIS D C 1
ATOM 11114 O O . HIS D 1 59 ? 26.25825 -2.08809 65.18712 1.000 22.27642 59 HIS D O 1
ATOM 11121 N N . TYR D 1 60 ? 26.16390 -2.59168 62.99162 1.000 20.95719 60 TYR D N 1
ATOM 11122 C CA . TYR D 1 60 ? 25.60411 -1.29469 62.62869 1.000 20.58565 60 TYR D CA 1
ATOM 11123 C C . TYR D 1 60 ? 24.27618 -1.04079 63.33152 1.000 19.28873 60 TYR D C 1
ATOM 11124 O O . TYR D 1 60 ? 23.89699 0.11701 63.54228 1.000 20.55141 60 TYR D O 1
ATOM 11133 N N . HIS D 1 61 ? 23.56417 -2.10292 63.71038 1.000 19.68945 61 HIS D N 1
ATOM 11134 C CA . HIS D 1 61 ? 22.29437 -1.98529 64.41418 1.000 20.00305 61 HIS D CA 1
ATOM 11135 C C . HIS D 1 61 ? 22.35801 -2.40657 65.87493 1.000 21.19989 61 HIS D C 1
ATOM 11136 O O . HIS D 1 61 ? 21.59806 -1.87510 66.68720 1.000 23.05636 61 HIS D O 1
ATOM 11143 N N . ARG D 1 62 ? 23.24244 -3.33988 66.23139 1.000 15.27277 62 ARG D N 1
ATOM 11144 C CA . ARG D 1 62 ? 23.34032 -3.85583 67.59116 1.000 22.92472 62 ARG D CA 1
ATOM 11145 C C . ARG D 1 62 ? 24.49784 -3.24640 68.37233 1.000 25.14734 62 ARG D C 1
ATOM 11146 O O . ARG D 1 62 ? 24.90220 -3.80172 69.39976 1.000 27.26276 62 ARG D O 1
ATOM 11154 N N . TYR D 1 63 ? 25.04105 -2.11881 67.90921 1.000 22.41760 63 TYR D N 1
ATOM 11155 C CA . TYR D 1 63 ? 26.19911 -1.53986 68.58111 1.000 21.47357 63 TYR D CA 1
ATOM 11156 C C . TYR D 1 63 ? 25.88001 -1.14479 70.01742 1.000 23.57694 63 TYR D C 1
ATOM 11157 O O . TYR D 1 63 ? 26.74553 -1.25176 70.89362 1.000 22.01658 63 TYR D O 1
ATOM 11166 N N . ARG D 1 64 ? 24.64867 -0.69996 70.28340 1.000 29.01489 64 ARG D N 1
ATOM 11167 C CA . ARG D 1 64 ? 24.26096 -0.39330 71.65727 1.000 27.39074 64 ARG D CA 1
ATOM 11168 C C . ARG D 1 64 ? 24.22898 -1.65383 72.51228 1.000 27.86332 64 ARG D C 1
ATOM 11169 O O . ARG D 1 64 ? 24.66227 -1.63605 73.67038 1.000 29.22604 64 ARG D O 1
ATOM 11177 N N . GLU D 1 65 ? 23.71651 -2.75653 71.95879 1.000 31.22232 65 GLU D N 1
ATOM 11178 C CA . GLU D 1 65 ? 23.73326 -4.02562 72.67943 1.000 29.79281 65 GLU D CA 1
ATOM 11179 C C . GLU D 1 65 ? 25.15895 -4.48079 72.96025 1.000 28.23760 65 GLU D C 1
ATOM 11180 O O . GLU D 1 65 ? 25.46595 -4.94016 74.06665 1.000 30.66570 65 GLU D O 1
ATOM 11186 N N . ASP D 1 66 ? 26.04433 -4.36060 71.96703 1.000 28.43438 66 ASP D N 1
ATOM 11187 C CA . ASP D 1 66 ? 27.41023 -4.85026 72.12344 1.000 23.64859 66 ASP D CA 1
ATOM 11188 C C . ASP D 1 66 ? 28.19392 -4.00845 73.12363 1.000 23.04902 66 ASP D C 1
ATOM 11189 O O . ASP D 1 66 ? 28.91366 -4.55315 73.96821 1.000 25.78636 66 ASP D O 1
ATOM 11194 N N . VAL D 1 67 ? 28.07283 -2.68106 73.04357 1.000 22.77048 67 VAL D N 1
ATOM 11195 C CA . VAL D 1 67 ? 28.74481 -1.81783 74.01170 1.000 20.81667 67 VAL D CA 1
ATOM 11196 C C . VAL D 1 67 ? 28.23421 -2.10320 75.41753 1.000 27.69789 67 VAL D C 1
ATOM 11197 O O . VAL D 1 67 ? 29.01544 -2.18857 76.37345 1.000 30.39246 67 VAL D O 1
ATOM 11201 N N . ALA D 1 68 ? 26.91615 -2.26858 75.56266 1.000 34.19026 68 ALA D N 1
ATOM 11202 C CA . ALA D 1 68 ? 26.34457 -2.59909 76.86440 1.000 23.59175 68 ALA D CA 1
ATOM 11203 C C . ALA D 1 68 ? 26.85893 -3.94117 77.36814 1.000 30.52608 68 ALA D C 1
ATOM 11204 O O . ALA D 1 68 ? 27.08634 -4.11546 78.57111 1.000 31.13777 68 ALA D O 1
ATOM 11206 N N . LEU D 1 69 ? 27.04718 -4.90443 76.46203 1.000 27.15550 69 LEU D N 1
ATOM 11207 C CA . LEU D 1 69 ? 27.62433 -6.18232 76.86068 1.000 20.44615 69 LEU D CA 1
ATOM 11208 C C . LEU D 1 69 ? 29.08174 -6.02811 77.27208 1.000 26.09036 69 LEU D C 1
ATOM 11209 O O . LEU D 1 69 ? 29.54951 -6.74087 78.16737 1.000 33.36412 69 LEU D O 1
ATOM 11214 N N A MET D 1 70 ? 29.80994 -5.10632 76.63914 0.302 30.68436 70 MET D N 1
ATOM 11215 N N B MET D 1 70 ? 29.81492 -5.11420 76.63024 0.698 29.15995 70 MET D N 1
ATOM 11216 C CA A MET D 1 70 ? 31.19351 -4.86095 77.03174 0.302 43.01745 70 MET D CA 1
ATOM 11217 C CA B MET D 1 70 ? 31.19491 -4.85687 77.03195 0.698 44.96643 70 MET D CA 1
ATOM 11218 C C A MET D 1 70 ? 31.26957 -4.22964 78.41582 0.302 33.87263 70 MET D C 1
ATOM 11219 C C B MET D 1 70 ? 31.25152 -4.24925 78.42714 0.698 33.87668 70 MET D C 1
ATOM 11220 O O A MET D 1 70 ? 32.10961 -4.61630 79.23694 0.302 33.30687 70 MET D O 1
ATOM 11221 O O B MET D 1 70 ? 32.05744 -4.66755 79.26672 0.698 33.36506 70 MET D O 1
ATOM 11230 N N . LYS D 1 71 ? 30.40027 -3.25419 78.69012 1.000 33.28624 71 LYS D N 1
ATOM 11231 C CA . LYS D 1 71 ? 30.41068 -2.58928 79.98777 1.000 30.69123 71 LYS D CA 1
ATOM 11232 C C . LYS D 1 71 ? 29.90913 -3.50754 81.09437 1.000 30.29931 71 LYS D C 1
ATOM 11233 O O . LYS D 1 71 ? 30.37854 -3.41384 82.23445 1.000 33.25389 71 LYS D O 1
ATOM 11239 N N . GLU D 1 72 ? 28.96288 -4.39622 80.78185 1.000 25.48169 72 GLU D N 1
ATOM 11240 C CA . GLU D 1 72 ? 28.50928 -5.36873 81.77046 1.000 25.15998 72 GLU D CA 1
ATOM 11241 C C . GLU D 1 72 ? 29.66292 -6.24272 82.24405 1.000 22.25224 72 GLU D C 1
ATOM 11242 O O . GLU D 1 72 ? 29.77892 -6.54284 83.43800 1.000 27.99721 72 GLU D O 1
ATOM 11248 N N . LEU D 1 73 ? 30.53435 -6.64775 81.32564 1.000 30.61320 73 LEU D N 1
ATOM 11249 C CA . LEU D 1 73 ? 31.72068 -7.41102 81.68410 1.000 35.25207 73 LEU D CA 1
ATOM 11250 C C . LEU D 1 73 ? 32.85386 -6.53307 82.19785 1.000 33.10455 73 LEU D C 1
ATOM 11251 O O . LEU D 1 73 ? 33.90293 -7.06505 82.57693 1.000 34.41515 73 LEU D O 1
ATOM 11256 N N . GLY D 1 74 ? 32.66834 -5.21453 82.22454 1.000 30.44515 74 GLY D N 1
ATOM 11257 C CA . GLY D 1 74 ? 33.68393 -4.30650 82.72008 1.000 22.54302 74 GLY D CA 1
ATOM 11258 C C . GLY D 1 74 ? 34.98490 -4.36375 81.94697 1.000 26.46113 74 GLY D C 1
ATOM 11259 O O . GLY D 1 74 ? 36.03354 -4.68816 82.51167 1.000 41.40372 74 GLY D O 1
ATOM 11260 N N . ILE D 1 75 ? 34.93320 -4.05567 80.65766 1.000 28.60596 75 ILE D N 1
ATOM 11261 C CA . ILE D 1 75 ? 36.11225 -4.04802 79.79635 1.000 22.49047 75 ILE D CA 1
ATOM 11262 C C . ILE D 1 75 ? 36.60972 -2.61056 79.69540 1.000 20.37373 75 ILE D C 1
ATOM 11263 O O . ILE D 1 75 ? 35.82850 -1.72415 79.31694 1.000 22.69506 75 ILE D O 1
ATOM 11268 N N . PRO D 1 76 ? 37.87659 -2.33502 80.01347 1.000 25.94587 76 PRO D N 1
ATOM 11269 C CA . PRO D 1 76 ? 38.31858 -0.93213 80.05410 1.000 29.75991 76 PRO D CA 1
ATOM 11270 C C . PRO D 1 76 ? 38.35657 -0.26529 78.69152 1.000 30.82936 76 PRO D C 1
ATOM 11271 O O . PRO D 1 76 ? 37.98980 0.91103 78.58093 1.000 26.27626 76 PRO D O 1
ATOM 11275 N N . ALA D 1 77 ? 38.78405 -0.97338 77.64757 1.000 33.06857 77 ALA D N 1
ATOM 11276 C CA . ALA D 1 77 ? 39.00755 -0.35756 76.34825 1.000 24.70802 77 ALA D CA 1
ATOM 11277 C C . ALA D 1 77 ? 38.32445 -1.15228 75.24373 1.000 21.03377 77 ALA D C 1
ATOM 11278 O O . ALA D 1 77 ? 37.88558 -2.28950 75.43305 1.000 19.02069 77 ALA D O 1
ATOM 11280 N N . TYR D 1 78 ? 38.24656 -0.52491 74.07223 1.000 15.70389 78 TYR D N 1
ATOM 11281 C CA . TYR D 1 78 ? 37.67939 -1.14527 72.88420 1.000 19.19588 78 TYR D CA 1
ATOM 11282 C C . TYR D 1 78 ? 38.41015 -0.60483 71.66668 1.000 26.01488 78 TYR D C 1
ATOM 11283 O O . TYR D 1 78 ? 38.52466 0.61341 71.50124 1.000 24.26889 78 TYR D O 1
ATOM 11292 N N . ARG D 1 79 ? 38.90538 -1.50616 70.82549 1.000 23.65961 79 ARG D N 1
ATOM 11293 C CA . ARG D 1 79 ? 39.60600 -1.13729 69.60307 1.000 25.11619 79 ARG D CA 1
ATOM 11294 C C . ARG D 1 79 ? 38.74760 -1.52811 68.40762 1.000 22.58353 79 ARG D C 1
ATOM 11295 O O . ARG D 1 79 ? 38.45653 -2.71142 68.20919 1.000 18.90319 79 ARG D O 1
ATOM 11303 N N . PHE D 1 80 ? 38.33497 -0.53587 67.62179 1.000 24.10933 80 PHE D N 1
ATOM 11304 C CA . PHE D 1 80 ? 37.55157 -0.77809 66.41934 1.000 22.70196 80 PHE D CA 1
ATOM 11305 C C . PHE D 1 80 ? 38.11514 0.07766 65.29330 1.000 20.29006 80 PHE D C 1
ATOM 11306 O O . PHE D 1 80 ? 39.04878 0.86182 65.48860 1.000 21.14175 80 PHE D O 1
ATOM 11314 N N . SER D 1 81 ? 37.54628 -0.08019 64.10054 1.000 18.21875 81 SER D N 1
ATOM 11315 C CA . SER D 1 81 ? 38.02508 0.61529 62.91609 1.000 17.95062 81 SER D CA 1
ATOM 11316 C C . SER D 1 81 ? 36.88429 1.37924 62.26316 1.000 19.93510 81 SER D C 1
ATOM 11317 O O . SER D 1 81 ? 35.74012 0.91569 62.25041 1.000 20.68645 81 SER D O 1
ATOM 11320 N N . ILE D 1 82 ? 37.20400 2.55119 61.72443 1.000 17.98978 82 ILE D N 1
ATOM 11321 C CA . ILE D 1 82 ? 36.24197 3.36206 60.98850 1.000 15.39521 82 ILE D CA 1
ATOM 11322 C C . ILE D 1 82 ? 36.26189 2.92716 59.53086 1.000 15.05481 82 ILE D C 1
ATOM 11323 O O . ILE D 1 82 ? 37.33225 2.81476 58.92153 1.000 22.08980 82 ILE D O 1
ATOM 11328 N N . ALA D 1 83 ? 35.08146 2.67286 58.97098 1.000 18.90921 83 ALA D N 1
ATOM 11329 C CA . ALA D 1 83 ? 34.97436 2.21573 57.58979 1.000 18.28630 83 ALA D CA 1
ATOM 11330 C C . ALA D 1 83 ? 35.12970 3.40704 56.65288 1.000 18.75566 83 ALA D C 1
ATOM 11331 O O . ALA D 1 83 ? 34.24089 4.26148 56.56705 1.000 22.01089 83 ALA D O 1
ATOM 11333 N N . TRP D 1 84 ? 36.26366 3.46168 55.95860 1.000 20.46823 84 TRP D N 1
ATOM 11334 C CA . TRP D 1 84 ? 36.48519 4.47901 54.93444 1.000 15.94750 84 TRP D CA 1
ATOM 11335 C C . TRP D 1 84 ? 35.33788 4.60552 53.93473 1.000 18.77598 84 TRP D C 1
ATOM 11336 O O . TRP D 1 84 ? 34.97101 5.74722 53.60844 1.000 20.37257 84 TRP D O 1
ATOM 11347 N N . PRO D 1 85 ? 34.73659 3.52591 53.41656 1.000 20.86796 85 PRO D N 1
ATOM 11348 C CA . PRO D 1 85 ? 33.60689 3.71321 52.48997 1.000 18.49879 85 PRO D CA 1
ATOM 11349 C C . PRO D 1 85 ? 32.40816 4.40541 53.11561 1.000 17.90292 85 PRO D C 1
ATOM 11350 O O . PRO D 1 85 ? 31.64135 5.05615 52.39502 1.000 21.73404 85 PRO D O 1
ATOM 11354 N N . ARG D 1 86 ? 32.21364 4.28457 54.43150 1.000 17.12550 86 ARG D N 1
ATOM 11355 C CA . ARG D 1 86 ? 31.10366 4.98510 55.06876 1.000 15.00404 86 ARG D CA 1
ATOM 11356 C C . ARG D 1 86 ? 31.33536 6.48938 55.09850 1.000 17.41445 86 ARG D C 1
ATOM 11357 O O . ARG D 1 86 ? 30.37162 7.26276 55.12870 1.000 19.73262 86 ARG D O 1
ATOM 11365 N N . ILE D 1 87 ? 32.59309 6.92015 55.08503 1.000 20.39397 87 ILE D N 1
ATOM 11366 C CA . ILE D 1 87 ? 32.92216 8.33832 55.19797 1.000 18.56687 87 ILE D CA 1
ATOM 11367 C C . ILE D 1 87 ? 33.03606 8.99520 53.82932 1.000 18.68001 87 ILE D C 1
ATOM 11368 O O . ILE D 1 87 ? 32.42459 10.03627 53.57579 1.000 20.44460 87 ILE D O 1
ATOM 11373 N N . PHE D 1 88 ? 33.82564 8.40658 52.92786 1.000 19.19814 88 PHE D N 1
ATOM 11374 C CA . PHE D 1 88 ? 33.98241 8.89003 51.55732 1.000 19.93841 88 PHE D CA 1
ATOM 11375 C C . PHE D 1 88 ? 33.48163 7.79961 50.61776 1.000 17.65023 88 PHE D C 1
ATOM 11376 O O . PHE D 1 88 ? 34.27431 7.00319 50.09262 1.000 22.91007 88 PHE D O 1
ATOM 11384 N N . PRO D 1 89 ? 32.16913 7.73232 50.38493 1.000 20.05876 89 PRO D N 1
ATOM 11385 C CA . PRO D 1 89 ? 31.63137 6.64526 49.54912 1.000 21.85218 89 PRO D CA 1
ATOM 11386 C C . PRO D 1 89 ? 32.11926 6.68855 48.11459 1.000 25.55095 89 PRO D C 1
ATOM 11387 O O . PRO D 1 89 ? 32.31503 5.63236 47.50087 1.000 31.21182 89 PRO D O 1
ATOM 11391 N N . GLU D 1 90 ? 32.30788 7.88318 47.55654 1.000 31.81417 90 GLU D N 1
ATOM 11392 C CA . GLU D 1 90 ? 32.84679 8.04696 46.21467 1.000 33.61676 90 GLU D CA 1
ATOM 11393 C C . GLU D 1 90 ? 33.74188 9.27997 46.20220 1.000 27.00654 90 GLU D C 1
ATOM 11394 O O . GLU D 1 90 ? 33.89818 9.96803 47.21634 1.000 22.73334 90 GLU D O 1
ATOM 11400 N N . LYS D 1 91 ? 34.33053 9.55490 45.03847 1.000 30.56127 91 LYS D N 1
ATOM 11401 C CA . LYS D 1 91 ? 35.39771 10.54467 44.92929 1.000 31.42265 91 LYS D CA 1
ATOM 11402 C C . LYS D 1 91 ? 34.93952 11.91745 45.40644 1.000 30.78067 91 LYS D C 1
ATOM 11403 O O . LYS D 1 91 ? 33.99711 12.49568 44.85615 1.000 33.09026 91 LYS D O 1
ATOM 11405 N N . GLY D 1 92 ? 35.61561 12.43281 46.43267 1.000 33.18186 92 GLY D N 1
ATOM 11406 C CA . GLY D 1 92 ? 35.36726 13.76709 46.94427 1.000 33.86940 92 GLY D CA 1
ATOM 11407 C C . GLY D 1 92 ? 33.95023 14.00220 47.42194 1.000 34.86375 92 GLY D C 1
ATOM 11408 O O . GLY D 1 92 ? 33.33457 15.01475 47.07648 1.000 40.30955 92 GLY D O 1
ATOM 11409 N N . MET D 1 93 ? 33.41907 13.07694 48.22076 1.000 32.98938 93 MET D N 1
ATOM 11410 C CA . MET D 1 93 ? 32.04442 13.17065 48.71931 1.000 33.89632 93 MET D CA 1
ATOM 11411 C C . MET D 1 93 ? 32.04509 12.74579 50.18534 1.000 29.52417 93 MET D C 1
ATOM 11412 O O . MET D 1 93 ? 31.90258 11.56107 50.49793 1.000 32.63175 93 MET D O 1
ATOM 11417 N N . LYS D 1 94 ? 32.20630 13.71791 51.07855 1.000 31.22113 94 LYS D N 1
ATOM 11418 C CA . LYS D 1 94 ? 32.08195 13.43870 52.50114 1.000 21.82873 94 LYS D CA 1
ATOM 11419 C C . LYS D 1 94 ? 30.64084 13.06767 52.82334 1.000 23.47699 94 LYS D C 1
ATOM 11420 O O . LYS D 1 94 ? 29.70201 13.75440 52.40809 1.000 32.54073 94 LYS D O 1
ATOM 11422 N N . ASN D 1 95 ? 30.47018 11.96883 53.55183 1.000 20.28787 95 ASN D N 1
ATOM 11423 C CA . ASN D 1 95 ? 29.16097 11.44924 53.93026 1.000 22.95023 95 ASN D CA 1
ATOM 11424 C C . ASN D 1 95 ? 28.98386 11.64029 55.43124 1.000 25.10569 95 ASN D C 1
ATOM 11425 O O . ASN D 1 95 ? 29.57982 10.90570 56.23016 1.000 27.20819 95 ASN D O 1
ATOM 11430 N N . GLU D 1 96 ? 28.16018 12.62270 55.81276 1.000 26.17453 96 GLU D N 1
ATOM 11431 C CA . GLU D 1 96 ? 27.99061 12.91512 57.23106 1.000 27.10169 96 GLU D CA 1
ATOM 11432 C C . GLU D 1 96 ? 27.20648 11.82063 57.94271 1.000 28.94496 96 GLU D C 1
ATOM 11433 O O . GLU D 1 96 ? 27.36284 11.63678 59.15210 1.000 32.21743 96 GLU D O 1
ATOM 11439 N N . ALA D 1 97 ? 26.36872 11.08477 57.21456 1.000 32.47148 97 ALA D N 1
ATOM 11440 C CA . ALA D 1 97 ? 25.71664 9.91659 57.79948 1.000 27.14459 97 ALA D CA 1
ATOM 11441 C C . ALA D 1 97 ? 26.73539 8.87815 58.25790 1.000 24.94323 97 ALA D C 1
ATOM 11442 O O . ALA D 1 97 ? 26.52425 8.19709 59.26990 1.000 26.93288 97 ALA D O 1
ATOM 11444 N N . GLY D 1 98 ? 27.83947 8.74041 57.52249 1.000 24.69464 98 GLY D N 1
ATOM 11445 C CA . GLY D 1 98 ? 28.90135 7.85003 57.95980 1.000 24.76525 98 GLY D CA 1
ATOM 11446 C C . GLY D 1 98 ? 29.53203 8.30664 59.25980 1.000 25.58631 98 GLY D C 1
ATOM 11447 O O . GLY D 1 98 ? 29.75246 7.50757 60.17265 1.000 31.06660 98 GLY D O 1
ATOM 11448 N N . LEU D 1 99 ? 29.83477 9.60427 59.36011 1.000 25.21662 99 LEU D N 1
ATOM 11449 C CA . LEU D 1 99 ? 30.32105 10.14908 60.62343 1.000 25.77362 99 LEU D CA 1
ATOM 11450 C C . LEU D 1 99 ? 29.25265 10.07706 61.70438 1.000 31.70609 99 LEU D C 1
ATOM 11451 O O . LEU D 1 99 ? 29.57656 9.97841 62.89366 1.000 32.74957 99 LEU D O 1
ATOM 11456 N N . ASP D 1 100 ? 27.97718 10.12263 61.31148 1.000 28.13999 100 ASP D N 1
ATOM 11457 C CA . ASP D 1 100 ? 26.89886 10.08574 62.29112 1.000 27.30435 100 ASP D CA 1
ATOM 11458 C C . ASP D 1 100 ? 26.81924 8.73906 62.99553 1.000 26.60308 100 ASP D C 1
ATOM 11459 O O . ASP D 1 100 ? 26.47832 8.68610 64.18040 1.000 30.61778 100 ASP D O 1
ATOM 11464 N N . PHE D 1 101 ? 27.12227 7.64384 62.29645 1.000 23.57780 101 PHE D N 1
ATOM 11465 C CA . PHE D 1 101 ? 27.10075 6.34194 62.95505 1.000 22.70869 101 PHE D CA 1
ATOM 11466 C C . PHE D 1 101 ? 28.23717 6.21507 63.96163 1.000 24.97383 101 PHE D C 1
ATOM 11467 O O . PHE D 1 101 ? 28.04307 5.68838 65.06352 1.000 28.37357 101 PHE D O 1
ATOM 11475 N N . TYR D 1 102 ? 29.42912 6.69372 63.60435 1.000 22.01434 102 TYR D N 1
ATOM 11476 C CA . TYR D 1 102 ? 30.58163 6.56409 64.48505 1.000 19.23550 102 TYR D CA 1
ATOM 11477 C C . TYR D 1 102 ? 30.57688 7.57991 65.61494 1.000 22.67730 102 TYR D C 1
ATOM 11478 O O . TYR D 1 102 ? 31.21085 7.33872 66.64762 1.000 22.21715 102 TYR D O 1
ATOM 11487 N N . ARG D 1 103 ? 29.88244 8.70570 65.44920 1.000 25.88304 103 ARG D N 1
ATOM 11488 C CA . ARG D 1 103 ? 29.74987 9.63220 66.56434 1.000 25.62211 103 ARG D CA 1
ATOM 11489 C C . ARG D 1 103 ? 28.79380 9.09000 67.61930 1.000 31.27687 103 ARG D C 1
ATOM 11490 O O . ARG D 1 103 ? 28.92315 9.42884 68.79807 1.000 34.95706 103 ARG D O 1
ATOM 11498 N N . ARG D 1 104 ? 27.84054 8.24145 67.22487 1.000 38.53375 104 ARG D N 1
ATOM 11499 C CA A ARG D 1 104 ? 26.94161 7.62756 68.19610 0.485 37.95331 104 ARG D CA 1
ATOM 11500 C CA B ARG D 1 104 ? 26.94442 7.63096 68.20018 0.515 38.96451 104 ARG D CA 1
ATOM 11501 C C . ARG D 1 104 ? 27.60433 6.46777 68.92752 1.000 30.78256 104 ARG D C 1
ATOM 11502 O O . ARG D 1 104 ? 27.32160 6.24171 70.10982 1.000 28.46917 104 ARG D O 1
ATOM 11517 N N . LEU D 1 105 ? 28.48144 5.72853 68.24560 1.000 32.51747 105 LEU D N 1
ATOM 11518 C CA . LEU D 1 105 ? 29.17067 4.61234 68.88324 1.000 27.12307 105 LEU D CA 1
ATOM 11519 C C . LEU D 1 105 ? 30.15396 5.10092 69.93965 1.000 22.19764 105 LEU D C 1
ATOM 11520 O O . LEU D 1 105 ? 30.26742 4.50182 71.01528 1.000 19.89847 105 LEU D O 1
ATOM 11525 N N . LEU D 1 106 ? 30.86837 6.19121 69.65288 1.000 25.58091 106 LEU D N 1
ATOM 11526 C CA . LEU D 1 106 ? 31.85276 6.70565 70.59905 1.000 25.61274 106 LEU D CA 1
ATOM 11527 C C . LEU D 1 106 ? 31.18762 7.23144 71.86625 1.000 32.10176 106 LEU D C 1
ATOM 11528 O O . LEU D 1 106 ? 31.68330 6.99653 72.97474 1.000 32.21746 106 LEU D O 1
ATOM 11533 N N . GLU D 1 107 ? 30.06756 7.94787 71.72678 1.000 32.46078 107 GLU D N 1
ATOM 11534 C CA . GLU D 1 107 ? 29.35727 8.43133 72.90703 1.000 30.70658 107 GLU D CA 1
ATOM 11535 C C . GLU D 1 107 ? 28.73553 7.28392 73.69138 1.000 28.23034 107 GLU D C 1
ATOM 11536 O O . GLU D 1 107 ? 28.51307 7.40947 74.90075 1.000 28.56576 107 GLU D O 1
ATOM 11542 N N . ALA D 1 108 ? 28.44531 6.16445 73.02588 1.000 22.82721 108 ALA D N 1
ATOM 11543 C CA . ALA D 1 108 ? 28.00407 4.97778 73.74913 1.000 20.51239 108 ALA D CA 1
ATOM 11544 C C . ALA D 1 108 ? 29.14188 4.38835 74.57335 1.000 28.70855 108 ALA D C 1
ATOM 11545 O O . ALA D 1 108 ? 28.92780 3.92958 75.70179 1.000 35.01634 108 ALA D O 1
ATOM 11547 N N . LEU D 1 109 ? 30.36049 4.39637 74.02656 1.000 33.06017 109 LEU D N 1
ATOM 11548 C CA . LEU D 1 109 ? 31.51898 3.94587 74.79051 1.000 24.78555 109 LEU D CA 1
ATOM 11549 C C . LEU D 1 109 ? 31.83496 4.91185 75.92538 1.000 30.72951 109 LEU D C 1
ATOM 11550 O O . LEU D 1 109 ? 32.13689 4.48484 77.04602 1.000 34.86561 109 LEU D O 1
ATOM 11555 N N . HIS D 1 110 ? 31.76960 6.21832 75.65107 1.000 32.69202 110 HIS D N 1
ATOM 11556 C CA . HIS D 1 110 ? 32.02713 7.21445 76.68644 1.000 29.73880 110 HIS D CA 1
ATOM 11557 C C . HIS D 1 110 ? 31.01046 7.11157 77.81562 1.000 28.69646 110 HIS D C 1
ATOM 11558 O O . HIS D 1 110 ? 31.35706 7.28095 78.99048 1.000 32.16868 110 HIS D O 1
ATOM 11565 N N . GLU D 1 111 ? 29.74739 6.83904 77.47788 1.000 33.37163 111 GLU D N 1
ATOM 11566 C CA . GLU D 1 111 ? 28.73300 6.63263 78.50595 1.000 33.79301 111 GLU D CA 1
ATOM 11567 C C . GLU D 1 111 ? 29.04706 5.40724 79.35455 1.000 38.33925 111 GLU D C 1
ATOM 11568 O O . GLU D 1 111 ? 28.73773 5.38118 80.55168 1.000 48.00888 111 GLU D O 1
ATOM 11574 N N . ALA D 1 112 ? 29.67339 4.39549 78.76253 1.000 31.96064 112 ALA D N 1
ATOM 11575 C CA . ALA D 1 112 ? 30.07683 3.20008 79.48661 1.000 32.30891 112 ALA D CA 1
ATOM 11576 C C . ALA D 1 112 ? 31.49405 3.29238 80.03770 1.000 31.72389 112 ALA D C 1
ATOM 11577 O O . ALA D 1 112 ? 31.98086 2.31673 80.62003 1.000 28.07256 112 ALA D O 1
ATOM 11579 N N . ASP D 1 113 ? 32.15950 4.43637 79.86918 1.000 30.63170 113 ASP D N 1
ATOM 11580 C CA . ASP D 1 113 ? 33.52287 4.65403 80.35254 1.000 37.72552 113 ASP D CA 1
ATOM 11581 C C . ASP D 1 113 ? 34.47679 3.59781 79.78998 1.000 37.21361 113 ASP D C 1
ATOM 11582 O O . ASP D 1 113 ? 35.12054 2.84177 80.52100 1.000 34.03562 113 ASP D O 1
ATOM 11587 N N . ILE D 1 114 ? 34.55132 3.55948 78.46187 1.000 33.81666 114 ILE D N 1
ATOM 11588 C CA . ILE D 1 114 ? 35.39543 2.61699 77.73636 1.000 33.97416 114 ILE D CA 1
ATOM 11589 C C . ILE D 1 114 ? 36.32025 3.41374 76.82817 1.000 38.42178 114 ILE D C 1
ATOM 11590 O O . ILE D 1 114 ? 35.85377 4.21795 76.01051 1.000 34.06257 114 ILE D O 1
ATOM 11595 N N . ARG D 1 115 ? 37.62495 3.19032 76.96815 1.000 33.36982 115 ARG D N 1
ATOM 11596 C CA . ARG D 1 115 ? 38.59208 3.87625 76.12276 1.000 32.91828 115 ARG D CA 1
ATOM 11597 C C . ARG D 1 115 ? 38.54623 3.30634 74.71061 1.000 28.82435 115 ARG D C 1
ATOM 11598 O O . ARG D 1 115 ? 38.36156 2.10238 74.51466 1.000 28.96415 115 ARG D O 1
ATOM 11606 N N . SER D 1 116 ? 38.70393 4.17911 73.71938 1.000 22.45908 116 SER D N 1
ATOM 11607 C CA . SER D 1 116 ? 38.50737 3.81039 72.32349 1.000 22.05643 116 SER D CA 1
ATOM 11608 C C . SER D 1 116 ? 39.80793 3.99096 71.55520 1.000 30.82205 116 SER D C 1
ATOM 11609 O O . SER D 1 116 ? 40.34825 5.10077 71.49113 1.000 26.41929 116 SER D O 1
ATOM 11612 N N . PHE D 1 117 ? 40.30902 2.89746 70.98647 1.000 27.11938 117 PHE D N 1
ATOM 11613 C CA . PHE D 1 117 ? 41.39658 2.92889 70.01735 1.000 25.73993 117 PHE D CA 1
ATOM 11614 C C . PHE D 1 117 ? 40.78370 2.69760 68.64251 1.000 25.83356 117 PHE D C 1
ATOM 11615 O O . PHE D 1 117 ? 40.14444 1.66632 68.41265 1.000 26.89420 117 PHE D O 1
ATOM 11623 N N . VAL D 1 118 ? 40.96216 3.65324 67.73676 1.000 27.32991 118 VAL D N 1
ATOM 11624 C CA . VAL D 1 118 ? 40.28457 3.64098 66.44602 1.000 22.67382 118 VAL D CA 1
ATOM 11625 C C . VAL D 1 118 ? 41.30746 3.40569 65.34527 1.000 22.68191 118 VAL D C 1
ATOM 11626 O O . VAL D 1 118 ? 42.30052 4.13606 65.24182 1.000 22.11444 118 VAL D O 1
ATOM 11630 N N . THR D 1 119 ? 41.06054 2.38760 64.52433 1.000 25.93904 119 THR D N 1
ATOM 11631 C CA . THR D 1 119 ? 41.87165 2.12138 63.34533 1.000 22.63473 119 THR D CA 1
ATOM 11632 C C . THR D 1 119 ? 41.26251 2.83599 62.14551 1.000 20.83516 119 THR D C 1
ATOM 11633 O O . THR D 1 119 ? 40.05457 2.74133 61.90566 1.000 16.85104 119 THR D O 1
ATOM 11637 N N . LEU D 1 120 ? 42.09837 3.55534 61.39645 1.000 17.32709 120 LEU D N 1
ATOM 11638 C CA . LEU D 1 120 ? 41.59065 4.30541 60.25446 1.000 9.40084 120 LEU D CA 1
ATOM 11639 C C . LEU D 1 120 ? 41.47514 3.44040 59.00720 1.000 12.71439 120 LEU D C 1
ATOM 11640 O O . LEU D 1 120 ? 40.55550 3.63788 58.20471 1.000 15.43722 120 LEU D O 1
ATOM 11645 N N . TYR D 1 121 ? 42.38216 2.48472 58.82356 1.000 15.50524 121 TYR D N 1
ATOM 11646 C CA . TYR D 1 121 ? 42.33536 1.58072 57.67960 1.000 15.08920 121 TYR D CA 1
ATOM 11647 C C . TYR D 1 121 ? 42.46938 0.14887 58.17541 1.000 12.24099 121 TYR D C 1
ATOM 11648 O O . TYR D 1 121 ? 43.52165 -0.23940 58.69340 1.000 16.00343 121 TYR D O 1
ATOM 11657 N N . HIS D 1 122 ? 41.40229 -0.62923 58.01839 1.000 12.56415 122 HIS D N 1
ATOM 11658 C CA . HIS D 1 122 ? 41.45689 -2.06051 58.27120 1.000 9.84913 122 HIS D CA 1
ATOM 11659 C C . HIS D 1 122 ? 41.02284 -2.80909 57.01792 1.000 17.39165 122 HIS D C 1
ATOM 11660 O O . HIS D 1 122 ? 40.08050 -3.60848 57.05932 1.000 17.70739 122 HIS D O 1
ATOM 11667 N N . TRP D 1 123 ? 41.68035 -2.49365 55.89578 1.000 9.45515 123 TRP D N 1
ATOM 11668 C CA . TRP D 1 123 ? 41.65032 -3.23814 54.63600 1.000 15.95491 123 TRP D CA 1
ATOM 11669 C C . TRP D 1 123 ? 40.46944 -2.87697 53.73836 1.000 18.91440 123 TRP D C 1
ATOM 11670 O O . TRP D 1 123 ? 40.53661 -3.08396 52.52275 1.000 21.30275 123 TRP D O 1
ATOM 11681 N N . ASP D 1 124 ? 39.38899 -2.33499 54.30167 1.000 13.46781 124 ASP D N 1
ATOM 11682 C CA . ASP D 1 124 ? 38.18122 -2.06422 53.51642 1.000 18.37788 124 ASP D CA 1
ATOM 11683 C C . ASP D 1 124 ? 38.35734 -0.77517 52.70834 1.000 19.42877 124 ASP D C 1
ATOM 11684 O O . ASP D 1 124 ? 37.73258 0.25790 52.95813 1.000 21.59955 124 ASP D O 1
ATOM 11689 N N . LEU D 1 125 ? 39.22406 -0.85883 51.70327 1.000 13.11232 125 LEU D N 1
ATOM 11690 C CA . LEU D 1 125 ? 39.44017 0.27557 50.81745 1.000 12.14371 125 LEU D CA 1
ATOM 11691 C C . LEU D 1 125 ? 38.20204 0.50743 49.95253 1.000 17.05214 125 LEU D C 1
ATOM 11692 O O . LEU D 1 125 ? 37.57734 -0.45289 49.49128 1.000 12.06210 125 LEU D O 1
ATOM 11697 N N . PRO D 1 126 ? 37.81109 1.76183 49.73081 1.000 16.41196 126 PRO D N 1
ATOM 11698 C CA . PRO D 1 126 ? 36.68405 2.02819 48.82980 1.000 11.56167 126 PRO D CA 1
ATOM 11699 C C . PRO D 1 126 ? 37.01232 1.61064 47.40414 1.000 12.98933 126 PRO D C 1
ATOM 11700 O O . PRO D 1 126 ? 38.12882 1.80784 46.92070 1.000 14.66618 126 PRO D O 1
ATOM 11704 N N . GLN D 1 127 ? 36.01805 1.02753 46.72906 1.000 13.13216 127 GLN D N 1
ATOM 11705 C CA . GLN D 1 127 ? 36.24474 0.50710 45.38493 1.000 11.05122 127 GLN D CA 1
ATOM 11706 C C . GLN D 1 127 ? 36.53669 1.61946 44.38621 1.000 15.36164 127 GLN D C 1
ATOM 11707 O O . GLN D 1 127 ? 37.28718 1.40308 43.42799 1.000 17.50051 127 GLN D O 1
ATOM 11713 N N . TRP D 1 128 ? 35.96261 2.80991 44.58679 1.000 18.02719 128 TRP D N 1
ATOM 11714 C CA . TRP D 1 128 ? 36.28386 3.92809 43.70551 1.000 16.01343 128 TRP D CA 1
ATOM 11715 C C . TRP D 1 128 ? 37.75616 4.30058 43.80050 1.000 16.81238 128 TRP D C 1
ATOM 11716 O O . TRP D 1 128 ? 38.34352 4.76353 42.81666 1.000 18.65599 128 TRP D O 1
ATOM 11727 N N . LEU D 1 129 ? 38.36936 4.10427 44.96941 1.000 14.29782 129 LEU D N 1
ATOM 11728 C CA . LEU D 1 129 ? 39.81368 4.27392 45.07626 1.000 15.55555 129 LEU D CA 1
ATOM 11729 C C . LEU D 1 129 ? 40.54836 3.12849 44.39320 1.000 17.30245 129 LEU D C 1
ATOM 11730 O O . LEU D 1 129 ? 41.61790 3.33043 43.80613 1.000 18.72999 129 LEU D O 1
ATOM 11735 N N . GLN D 1 130 ? 39.99014 1.91697 44.46120 1.000 19.11429 130 GLN D N 1
ATOM 11736 C CA . GLN D 1 130 ? 40.58664 0.78955 43.75430 1.000 17.84984 130 GLN D CA 1
ATOM 11737 C C . GLN D 1 130 ? 40.47386 0.95659 42.24561 1.000 18.79412 130 GLN D C 1
ATOM 11738 O O . GLN D 1 130 ? 41.37331 0.53691 41.50747 1.000 18.25800 130 GLN D O 1
ATOM 11744 N N . ASP D 1 131 ? 39.38352 1.56585 41.77088 1.000 16.66816 131 ASP D N 1
ATOM 11745 C CA . ASP D 1 131 ? 39.25996 1.87024 40.35069 1.000 15.84781 131 ASP D CA 1
ATOM 11746 C C . ASP D 1 131 ? 40.32926 2.84847 39.88554 1.000 16.81584 131 ASP D C 1
ATOM 11747 O O . ASP D 1 131 ? 40.61116 2.92018 38.68433 1.000 20.51873 131 ASP D O 1
ATOM 11752 N N . ARG D 1 132 ? 40.92958 3.59921 40.80812 1.000 19.15843 132 ARG D N 1
ATOM 11753 C CA . ARG D 1 132 ? 42.04950 4.47771 40.50883 1.000 15.82242 132 ARG D CA 1
ATOM 11754 C C . ARG D 1 132 ? 43.39704 3.81275 40.76442 1.000 23.35399 132 ARG D C 1
ATOM 11755 O O . ARG D 1 132 ? 44.41237 4.51007 40.87329 1.000 26.14169 132 ARG D O 1
ATOM 11763 N N . GLY D 1 133 ? 43.42988 2.48591 40.86969 1.000 20.41895 133 GLY D N 1
ATOM 11764 C CA . GLY D 1 133 ? 44.66092 1.76008 41.09222 1.000 20.25933 133 GLY D CA 1
ATOM 11765 C C . GLY D 1 133 ? 44.92951 1.38654 42.53333 1.000 20.33016 133 GLY D C 1
ATOM 11766 O O . GLY D 1 133 ? 45.84798 0.59630 42.78830 1.000 15.87113 133 GLY D O 1
ATOM 11767 N N . GLY D 1 134 ? 44.16508 1.93024 43.47695 1.000 18.49183 134 GLY D N 1
ATOM 11768 C CA . GLY D 1 134 ? 44.33352 1.55343 44.86852 1.000 12.87906 134 GLY D CA 1
ATOM 11769 C C . GLY D 1 134 ? 45.69896 1.93847 45.39562 1.000 12.54966 134 GLY D C 1
ATOM 11770 O O . GLY D 1 134 ? 46.23201 3.01311 45.09807 1.000 18.05256 134 GLY D O 1
ATOM 11771 N N . TRP D 1 135 ? 46.28436 1.03971 46.18604 1.000 15.21155 135 TRP D N 1
ATOM 11772 C CA . TRP D 1 135 ? 47.57122 1.30164 46.81495 1.000 14.17904 135 TRP D CA 1
ATOM 11773 C C . TRP D 1 135 ? 48.74061 1.21069 45.84469 1.000 14.51121 135 TRP D C 1
ATOM 11774 O O . TRP D 1 135 ? 49.85054 1.62047 46.20049 1.000 15.72852 135 TRP D O 1
ATOM 11785 N N . ALA D 1 136 ? 48.52760 0.68676 44.63626 1.000 15.66939 136 ALA D N 1
ATOM 11786 C CA . ALA D 1 136 ? 49.54434 0.81013 43.60080 1.000 16.25299 136 ALA D CA 1
ATOM 11787 C C . ALA D 1 136 ? 49.68330 2.24780 43.12499 1.000 16.71682 136 ALA D C 1
ATOM 11788 O O . ALA D 1 136 ? 50.72538 2.60916 42.56751 1.000 19.05811 136 ALA D O 1
ATOM 11790 N N . ASN D 1 137 ? 48.65858 3.06836 43.33960 1.000 17.05734 137 ASN D N 1
ATOM 11791 C CA . ASN D 1 137 ? 48.67595 4.48041 42.98790 1.000 18.35825 137 ASN D CA 1
ATOM 11792 C C . ASN D 1 137 ? 49.06669 5.29490 44.21349 1.000 20.01219 137 ASN D C 1
ATOM 11793 O O . ASN D 1 137 ? 48.49538 5.11336 45.29414 1.000 21.80122 137 ASN D O 1
ATOM 11798 N N . ARG D 1 138 ? 50.03961 6.19175 44.03923 1.000 18.76731 138 ARG D N 1
ATOM 11799 C CA . ARG D 1 138 ? 50.51506 7.00971 45.14802 1.000 16.89131 138 ARG D CA 1
ATOM 11800 C C . ARG D 1 138 ? 49.46106 7.99477 45.63925 1.000 17.63101 138 ARG D C 1
ATOM 11801 O O . ARG D 1 138 ? 49.50736 8.39930 46.80604 1.000 22.32396 138 ARG D O 1
ATOM 11809 N N . ASP D 1 139 ? 48.50987 8.38050 44.78284 1.000 21.08135 139 ASP D N 1
ATOM 11810 C CA . ASP D 1 139 ? 47.45785 9.30210 45.20362 1.000 25.00155 139 ASP D CA 1
ATOM 11811 C C . ASP D 1 139 ? 46.65980 8.75038 46.37750 1.000 23.65668 139 ASP D C 1
ATOM 11812 O O . ASP D 1 139 ? 46.19880 9.51981 47.22913 1.000 25.22566 139 ASP D O 1
ATOM 11817 N N . THR D 1 140 ? 46.48727 7.42614 46.43859 1.000 19.36309 140 THR D N 1
ATOM 11818 C CA . THR D 1 140 ? 45.74343 6.81644 47.53650 1.000 18.41940 140 THR D CA 1
ATOM 11819 C C . THR D 1 140 ? 46.35312 7.16380 48.88726 1.000 21.55042 140 THR D C 1
ATOM 11820 O O . THR D 1 140 ? 45.62552 7.32658 49.87401 1.000 22.13899 140 THR D O 1
ATOM 11824 N N . ALA D 1 141 ? 47.68112 7.28867 48.95124 1.000 23.12723 141 ALA D N 1
ATOM 11825 C CA . ALA D 1 141 ? 48.32512 7.66273 50.20488 1.000 22.17610 141 ALA D CA 1
ATOM 11826 C C . ALA D 1 141 ? 47.94481 9.07417 50.63064 1.000 16.75292 141 ALA D C 1
ATOM 11827 O O . ALA D 1 141 ? 47.93482 9.38010 51.82862 1.000 21.53634 141 ALA D O 1
ATOM 11829 N N . GLU D 1 142 ? 47.62376 9.94249 49.67259 1.000 20.74665 142 GLU D N 1
ATOM 11830 C CA . GLU D 1 142 ? 47.25783 11.31750 49.98481 1.000 26.45736 142 GLU D CA 1
ATOM 11831 C C . GLU D 1 142 ? 45.76588 11.48597 50.23561 1.000 25.90384 142 GLU D C 1
ATOM 11832 O O . GLU D 1 142 ? 45.37129 12.37924 50.99459 1.000 28.70464 142 GLU D O 1
ATOM 11838 N N . TYR D 1 143 ? 44.92539 10.65149 49.61910 1.000 22.68519 143 TYR D N 1
ATOM 11839 C CA . TYR D 1 143 ? 43.51983 10.62005 50.00634 1.000 18.84770 143 TYR D CA 1
ATOM 11840 C C . TYR D 1 143 ? 43.35519 10.11453 51.43243 1.000 20.77127 143 TYR D C 1
ATOM 11841 O O . TYR D 1 143 ? 42.45285 10.56266 52.14964 1.000 22.96153 143 TYR D O 1
ATOM 11850 N N . PHE D 1 144 ? 44.21756 9.18696 51.85747 1.000 18.25207 144 PHE D N 1
ATOM 11851 C CA . PHE D 1 144 ? 44.13926 8.65661 53.21453 1.000 15.08616 144 PHE D CA 1
ATOM 11852 C C . PHE D 1 144 ? 44.50326 9.71830 54.24458 1.000 17.85721 144 PHE D C 1
ATOM 11853 O O . PHE D 1 144 ? 43.92698 9.75346 55.33802 1.000 19.44245 144 PHE D O 1
ATOM 11861 N N . ALA D 1 145 ? 45.45684 10.59248 53.91456 1.000 17.27708 145 ALA D N 1
ATOM 11862 C CA . ALA D 1 145 ? 45.80533 11.68044 54.82214 1.000 17.02783 145 ALA D CA 1
ATOM 11863 C C . ALA D 1 145 ? 44.65320 12.66588 54.96897 1.000 19.94359 145 ALA D C 1
ATOM 11864 O O . ALA D 1 145 ? 44.41979 13.19797 56.06046 1.000 22.13358 145 ALA D O 1
ATOM 11866 N N . GLU D 1 146 ? 43.92537 12.92518 53.87991 1.000 25.45867 146 GLU D N 1
ATOM 11867 C CA . GLU D 1 146 ? 42.73818 13.76993 53.96454 1.000 25.55732 146 GLU D CA 1
ATOM 11868 C C . GLU D 1 146 ? 41.64389 13.08778 54.77570 1.000 21.95040 146 GLU D C 1
ATOM 11869 O O . GLU D 1 146 ? 41.01673 13.70972 55.64150 1.000 19.07052 146 GLU D O 1
ATOM 11875 N N . TYR D 1 147 ? 41.39937 11.80345 54.50304 1.000 18.51314 147 TYR D N 1
ATOM 11876 C CA . TYR D 1 147 ? 40.41445 11.05355 55.27372 1.000 16.40672 147 TYR D CA 1
ATOM 11877 C C . TYR D 1 147 ? 40.81289 10.95911 56.73961 1.000 14.88609 147 TYR D C 1
ATOM 11878 O O . TYR D 1 147 ? 39.94651 10.97470 57.62073 1.000 19.99677 147 TYR D O 1
ATOM 11887 N N . ALA D 1 148 ? 42.11396 10.87615 57.02242 1.000 15.28326 148 ALA D N 1
ATOM 11888 C CA . ALA D 1 148 ? 42.56248 10.84918 58.41001 1.000 19.49074 148 ALA D CA 1
ATOM 11889 C C . ALA D 1 148 ? 42.36075 12.20150 59.08085 1.000 20.64579 148 ALA D C 1
ATOM 11890 O O . ALA D 1 148 ? 41.91213 12.26877 60.23125 1.000 21.73661 148 ALA D O 1
ATOM 11892 N N . SER D 1 149 ? 42.68456 13.28922 58.37469 1.000 24.76851 149 SER D N 1
ATOM 11893 C CA . SER D 1 149 ? 42.54621 14.62241 58.95203 1.000 24.32869 149 SER D CA 1
ATOM 11894 C C . SER D 1 149 ? 41.09055 14.96069 59.24317 1.000 30.25556 149 SER D C 1
ATOM 11895 O O . SER D 1 149 ? 40.80160 15.68652 60.20075 1.000 32.77214 149 SER D O 1
ATOM 11898 N N . LEU D 1 150 ? 40.16350 14.44815 58.43203 1.000 27.90006 150 LEU D N 1
ATOM 11899 C CA . LEU D 1 150 ? 38.74448 14.65847 58.69863 1.000 21.89375 150 LEU D CA 1
ATOM 11900 C C . LEU D 1 150 ? 38.32156 13.98791 60.00025 1.000 24.49665 150 LEU D C 1
ATOM 11901 O O . LEU D 1 150 ? 37.61079 14.59017 60.81426 1.000 27.65784 150 LEU D O 1
ATOM 11906 N N . ILE D 1 151 ? 38.75752 12.74381 60.21562 1.000 25.30854 151 ILE D N 1
ATOM 11907 C CA . ILE D 1 151 ? 38.36154 12.00064 61.40901 1.000 18.74218 151 ILE D CA 1
ATOM 11908 C C . ILE D 1 151 ? 38.85955 12.70214 62.66590 1.000 26.00991 151 ILE D C 1
ATOM 11909 O O . ILE D 1 151 ? 38.16655 12.73767 63.69036 1.000 26.10550 151 ILE D O 1
ATOM 11914 N N . TYR D 1 152 ? 40.06218 13.28166 62.60415 1.000 26.42540 152 TYR D N 1
ATOM 11915 C CA . TYR D 1 152 ? 40.62185 13.96402 63.76707 1.000 23.74632 152 TYR D CA 1
ATOM 11916 C C . TYR D 1 152 ? 39.75659 15.14428 64.19128 1.000 30.63045 152 TYR D C 1
ATOM 11917 O O . TYR D 1 152 ? 39.51622 15.35068 65.38673 1.000 32.38690 152 TYR D O 1
ATOM 11926 N N . GLU D 1 153 ? 39.28173 15.93221 63.22574 1.000 24.95249 153 GLU D N 1
ATOM 11927 C CA . GLU D 1 153 ? 38.54230 17.14567 63.55032 1.000 27.71733 153 GLU D CA 1
ATOM 11928 C C . GLU D 1 153 ? 37.09789 16.86001 63.94012 1.000 33.46933 153 GLU D C 1
ATOM 11929 O O . GLU D 1 153 ? 36.52552 17.59262 64.75485 1.000 36.07017 153 GLU D O 1
ATOM 11935 N N . ARG D 1 154 ? 36.49611 15.81084 63.38056 1.000 23.29161 154 ARG D N 1
ATOM 11936 C CA . ARG D 1 154 ? 35.07858 15.54451 63.58070 1.000 21.27890 154 ARG D CA 1
ATOM 11937 C C . ARG D 1 154 ? 34.79117 14.55188 64.69776 1.000 24.16007 154 ARG D C 1
ATOM 11938 O O . ARG D 1 154 ? 33.68172 14.56548 65.24175 1.000 26.34942 154 ARG D O 1
ATOM 11946 N N . LEU D 1 155 ? 35.74904 13.69108 65.04828 1.000 26.71283 155 LEU D N 1
ATOM 11947 C CA . LEU D 1 155 ? 35.52957 12.66738 66.06274 1.000 29.24487 155 LEU D CA 1
ATOM 11948 C C . LEU D 1 155 ? 36.63966 12.62033 67.10578 1.000 32.19507 155 LEU D C 1
ATOM 11949 O O . LEU D 1 155 ? 36.66442 11.69006 67.92040 1.000 31.03528 155 LEU D O 1
ATOM 11954 N N . GLY D 1 156 ? 37.54578 13.59968 67.11252 1.000 30.46631 156 GLY D N 1
ATOM 11955 C CA . GLY D 1 156 ? 38.73344 13.49294 67.94512 1.000 24.85480 156 GLY D CA 1
ATOM 11956 C C . GLY D 1 156 ? 38.42995 13.42715 69.42997 1.000 34.25473 156 GLY D C 1
ATOM 11957 O O . GLY D 1 156 ? 39.08633 12.69298 70.17284 1.000 39.71480 156 GLY D O 1
ATOM 11958 N N . ASP D 1 157 ? 37.42940 14.18692 69.88302 1.000 33.51125 157 ASP D N 1
ATOM 11959 C CA . ASP D 1 157 ? 37.16672 14.28276 71.31676 1.000 35.94788 157 ASP D CA 1
ATOM 11960 C C . ASP D 1 157 ? 36.76203 12.93670 71.90405 1.000 36.61850 157 ASP D C 1
ATOM 11961 O O . ASP D 1 157 ? 37.11560 12.61799 73.04547 1.000 26.14253 157 ASP D O 1
ATOM 11966 N N . GLY D 1 158 ? 36.02520 12.13483 71.14452 1.000 33.97828 158 GLY D N 1
ATOM 11967 C CA . GLY D 1 158 ? 35.58414 10.84093 71.61446 1.000 34.66522 158 GLY D CA 1
ATOM 11968 C C . GLY D 1 158 ? 36.56159 9.70776 71.40034 1.000 30.67596 158 GLY D C 1
ATOM 11969 O O . GLY D 1 158 ? 36.20326 8.54859 71.63339 1.000 27.35083 158 GLY D O 1
ATOM 11970 N N . ILE D 1 159 ? 37.78681 9.99968 70.97137 1.000 33.87180 159 ILE D N 1
ATOM 11971 C CA . ILE D 1 159 ? 38.77481 8.97948 70.63772 1.000 30.98298 159 ILE D CA 1
ATOM 11972 C C . ILE D 1 159 ? 40.01902 9.21798 71.48215 1.000 32.11142 159 ILE D C 1
ATOM 11973 O O . ILE D 1 159 ? 40.60323 10.30879 71.44571 1.000 26.80698 159 ILE D O 1
ATOM 11978 N N . ASP D 1 160 ? 40.42552 8.19454 72.23724 1.000 30.83749 160 ASP D N 1
ATOM 11979 C CA . ASP D 1 160 ? 41.60376 8.31204 73.08922 1.000 28.87749 160 ASP D CA 1
ATOM 11980 C C . ASP D 1 160 ? 42.89269 8.09852 72.30358 1.000 36.54975 160 ASP D C 1
ATOM 11981 O O . ASP D 1 160 ? 43.88380 8.80043 72.53355 1.000 34.57418 160 ASP D O 1
ATOM 11986 N N . ALA D 1 161 ? 42.90193 7.14072 71.37788 1.000 35.01734 161 ALA D N 1
ATOM 11987 C CA . ALA D 1 161 ? 44.10448 6.82386 70.62182 1.000 26.52097 161 ALA D CA 1
ATOM 11988 C C . ALA D 1 161 ? 43.72982 6.43160 69.20077 1.000 27.09233 161 ALA D C 1
ATOM 11989 O O . ALA D 1 161 ? 42.69456 5.79996 68.97469 1.000 28.74490 161 ALA D O 1
ATOM 11991 N N . PHE D 1 162 ? 44.58460 6.80322 68.25224 1.000 37.21723 162 PHE D N 1
ATOM 11992 C CA . PHE D 1 162 ? 44.39127 6.50371 66.84240 1.000 27.00609 162 PHE D CA 1
ATOM 11993 C C . PHE D 1 162 ? 45.38315 5.44345 66.38162 1.000 26.11451 162 PHE D C 1
ATOM 11994 O O . PHE D 1 162 ? 46.51392 5.36939 66.87097 1.000 27.57303 162 PHE D O 1
ATOM 12002 N N . ILE D 1 163 ? 44.94800 4.62592 65.42622 1.000 22.97181 163 ILE D N 1
ATOM 12003 C CA . ILE D 1 163 ? 45.80722 3.65861 64.75337 1.000 17.54855 163 ILE D CA 1
ATOM 12004 C C . ILE D 1 163 ? 45.65760 3.87956 63.25587 1.000 19.39518 163 ILE D C 1
ATOM 12005 O O . ILE D 1 163 ? 44.56644 3.69039 62.70565 1.000 22.64948 163 ILE D O 1
ATOM 12010 N N . THR D 1 164 ? 46.74697 4.28125 62.59834 1.000 19.34718 164 THR D N 1
ATOM 12011 C CA . THR D 1 164 ? 46.67120 4.63600 61.18403 1.000 12.90622 164 THR D CA 1
ATOM 12012 C C . THR D 1 164 ? 46.32903 3.42275 60.32648 1.000 14.73293 164 THR D C 1
ATOM 12013 O O . THR D 1 164 ? 45.29828 3.39941 59.64440 1.000 16.69359 164 THR D O 1
ATOM 12017 N N . HIS D 1 165 ? 47.18228 2.40333 60.34636 1.000 13.83687 165 HIS D N 1
ATOM 12018 C CA . HIS D 1 165 ? 46.99190 1.21315 59.53299 1.000 13.78292 165 HIS D CA 1
ATOM 12019 C C . HIS D 1 165 ? 46.98008 -0.03106 60.40912 1.000 20.13739 165 HIS D C 1
ATOM 12020 O O . HIS D 1 165 ? 47.54845 -0.04638 61.50516 1.000 24.59669 165 HIS D O 1
ATOM 12027 N N . ASN D 1 166 ? 46.32445 -1.07726 59.91203 1.000 19.09713 166 ASN D N 1
ATOM 12028 C CA . ASN D 1 166 ? 46.29797 -2.37925 60.56591 1.000 15.68204 166 ASN D CA 1
ATOM 12029 C C . ASN D 1 166 ? 46.88827 -3.41036 59.61722 1.000 16.05279 166 ASN D C 1
ATOM 12030 O O . ASN D 1 166 ? 46.35249 -3.62977 58.52535 1.000 14.99486 166 ASN D O 1
ATOM 12035 N N . GLU D 1 167 ? 47.98717 -4.03570 60.03733 1.000 18.92203 167 GLU D N 1
ATOM 12036 C CA . GLU D 1 167 ? 48.66291 -5.09656 59.29862 1.000 20.17194 167 GLU D CA 1
ATOM 12037 C C . GLU D 1 167 ? 48.87598 -4.71639 57.83830 1.000 18.43614 167 GLU D C 1
ATOM 12038 O O . GLU D 1 167 ? 48.19245 -5.24954 56.95441 1.000 17.17701 167 GLU D O 1
ATOM 12044 N N . PRO D 1 168 ? 49.79965 -3.79915 57.54120 1.000 17.07891 168 PRO D N 1
ATOM 12045 C CA . PRO D 1 168 ? 50.08856 -3.49122 56.13248 1.000 16.21701 168 PRO D CA 1
ATOM 12046 C C . PRO D 1 168 ? 50.68334 -4.66327 55.37569 1.000 18.36276 168 PRO D C 1
ATOM 12047 O O . PRO D 1 168 ? 50.64337 -4.66736 54.13929 1.000 20.19733 168 PRO D O 1
ATOM 12051 N N . TRP D 1 169 ? 51.22870 -5.65943 56.07826 1.000 19.71292 169 TRP D N 1
ATOM 12052 C CA . TRP D 1 169 ? 51.75428 -6.84244 55.40624 1.000 12.73732 169 TRP D CA 1
ATOM 12053 C C . TRP D 1 169 ? 50.65696 -7.58245 54.65519 1.000 16.73495 169 TRP D C 1
ATOM 12054 O O . TRP D 1 169 ? 50.86845 -8.04447 53.52834 1.000 20.58172 169 TRP D O 1
ATOM 12065 N N . CYS D 1 170 ? 49.47563 -7.70441 55.26172 1.000 17.97325 170 CYS D N 1
ATOM 12066 C CA . CYS D 1 170 ? 48.38500 -8.42259 54.61089 1.000 20.99105 170 CYS D CA 1
ATOM 12067 C C . CYS D 1 170 ? 47.78026 -7.59754 53.48239 1.000 17.32019 170 CYS D C 1
ATOM 12068 O O . CYS D 1 170 ? 47.54124 -8.11204 52.38405 1.000 14.92339 170 CYS D O 1
ATOM 12071 N N . ALA D 1 171 ? 47.52431 -6.31156 53.73577 1.000 16.59210 171 ALA D N 1
ATOM 12072 C CA . ALA D 1 171 ? 46.95146 -5.45625 52.70135 1.000 16.79351 171 ALA D CA 1
ATOM 12073 C C . ALA D 1 171 ? 47.83922 -5.41662 51.46465 1.000 20.90671 171 ALA D C 1
ATOM 12074 O O . ALA D 1 171 ? 47.34757 -5.50190 50.33313 1.000 16.47705 171 ALA D O 1
ATOM 12076 N N . ALA D 1 172 ? 49.15224 -5.30882 51.66072 1.000 15.80680 172 ALA D N 1
ATOM 12077 C CA . ALA D 1 172 ? 50.07048 -5.22673 50.53176 1.000 10.56061 172 ALA D CA 1
ATOM 12078 C C . ALA D 1 172 ? 50.26688 -6.58636 49.87031 1.000 12.92118 172 ALA D C 1
ATOM 12079 O O . ALA D 1 172 ? 49.93979 -6.76853 48.69338 1.000 15.98500 172 ALA D O 1
ATOM 12081 N N . PHE D 1 173 ? 50.78509 -7.55952 50.62000 1.000 15.03542 173 PHE D N 1
ATOM 12082 C CA . PHE D 1 173 ? 51.24262 -8.81388 50.03009 1.000 18.24250 173 PHE D CA 1
ATOM 12083 C C . PHE D 1 173 ? 50.12775 -9.84164 49.85208 1.000 18.63496 173 PHE D C 1
ATOM 12084 O O . PHE D 1 173 ? 50.13542 -10.58591 48.86665 1.000 18.12479 173 PHE D O 1
ATOM 12092 N N . LEU D 1 174 ? 49.16494 -9.90918 50.77447 1.000 13.75503 174 LEU D N 1
ATOM 12093 C CA . LEU D 1 174 ? 48.04037 -10.81698 50.57162 1.000 14.94250 174 LEU D CA 1
ATOM 12094 C C . LEU D 1 174 ? 47.02794 -10.25170 49.58515 1.000 18.73976 174 LEU D C 1
ATOM 12095 O O . LEU D 1 174 ? 46.35015 -11.01854 48.89166 1.000 18.48019 174 LEU D O 1
ATOM 12100 N N . GLY D 1 175 ? 46.91530 -8.92809 49.50395 1.000 19.12790 175 GLY D N 1
ATOM 12101 C CA . GLY D 1 175 ? 45.95204 -8.30251 48.62083 1.000 18.25061 175 GLY D CA 1
ATOM 12102 C C . GLY D 1 175 ? 46.45818 -8.08207 47.21029 1.000 19.76352 175 GLY D C 1
ATOM 12103 O O . GLY D 1 175 ? 45.66567 -8.02631 46.26529 1.000 19.77413 175 GLY D O 1
ATOM 12104 N N . HIS D 1 176 ? 47.77648 -7.95709 47.04916 1.000 15.57955 176 HIS D N 1
ATOM 12105 C CA . HIS D 1 176 ? 48.36175 -7.67518 45.74629 1.000 18.11626 176 HIS D CA 1
ATOM 12106 C C . HIS D 1 176 ? 49.42176 -8.67515 45.30662 1.000 21.40979 176 HIS D C 1
ATOM 12107 O O . HIS D 1 176 ? 49.77505 -8.68143 44.12208 1.000 19.65070 176 HIS D O 1
ATOM 12114 N N . GLY D 1 177 ? 49.92991 -9.51905 46.20166 1.000 25.92841 177 GLY D N 1
ATOM 12115 C CA . GLY D 1 177 ? 50.93864 -10.49241 45.82841 1.000 24.17213 177 GLY D CA 1
ATOM 12116 C C . GLY D 1 177 ? 50.39484 -11.90023 45.69634 1.000 17.83091 177 GLY D C 1
ATOM 12117 O O . GLY D 1 177 ? 50.50986 -12.51884 44.63424 1.000 14.26008 177 GLY D O 1
ATOM 12118 N N . PHE D 1 178 ? 49.80041 -12.41906 46.77346 1.000 14.11275 178 PHE D N 1
ATOM 12119 C CA . PHE D 1 178 ? 49.22430 -13.75850 46.73781 1.000 14.86134 178 PHE D CA 1
ATOM 12120 C C . PHE D 1 178 ? 47.82476 -13.76562 46.13682 1.000 19.77845 178 PHE D C 1
ATOM 12121 O O . PHE D 1 178 ? 47.43010 -14.75489 45.50951 1.000 17.47211 178 PHE D O 1
ATOM 12129 N N . GLY D 1 179 ? 47.06441 -12.68877 46.31884 1.000 22.63671 179 GLY D N 1
ATOM 12130 C CA . GLY D 1 179 ? 45.73878 -12.59308 45.74513 1.000 21.73046 179 GLY D CA 1
ATOM 12131 C C . GLY D 1 179 ? 44.63848 -13.25499 46.54051 1.000 25.99857 179 GLY D C 1
ATOM 12132 O O . GLY D 1 179 ? 43.52144 -13.38740 46.02684 1.000 28.37373 179 GLY D O 1
ATOM 12133 N N . VAL D 1 180 ? 44.91238 -13.67679 47.77693 1.000 22.36644 180 VAL D N 1
ATOM 12134 C CA . VAL D 1 180 ? 43.88124 -14.31537 48.58702 1.000 14.57766 180 VAL D CA 1
ATOM 12135 C C . VAL D 1 180 ? 43.00425 -13.29829 49.30564 1.000 19.15201 180 VAL D C 1
ATOM 12136 O O . VAL D 1 180 ? 41.87804 -13.62986 49.69600 1.000 21.22232 180 VAL D O 1
ATOM 12140 N N . HIS D 1 181 ? 43.48598 -12.07456 49.49341 1.000 20.07670 181 HIS D N 1
ATOM 12141 C CA . HIS D 1 181 ? 42.70838 -10.98776 50.06819 1.000 15.66993 181 HIS D CA 1
ATOM 12142 C C . HIS D 1 181 ? 42.42648 -9.93725 49.00159 1.000 19.41706 181 HIS D C 1
ATOM 12143 O O . HIS D 1 181 ? 43.04253 -9.92075 47.93302 1.000 15.82812 181 HIS D O 1
ATOM 12150 N N . ALA D 1 182 ? 41.48024 -9.05207 49.30779 1.000 17.38777 182 ALA D N 1
ATOM 12151 C CA . ALA D 1 182 ? 41.12123 -7.99404 48.37731 1.000 15.99559 182 ALA D CA 1
ATOM 12152 C C . ALA D 1 182 ? 42.31436 -7.06486 48.15190 1.000 22.52513 182 ALA D C 1
ATOM 12153 O O . ALA D 1 182 ? 43.10502 -6.82496 49.06975 1.000 23.31574 182 ALA D O 1
ATOM 12155 N N . PRO D 1 183 ? 42.46995 -6.51669 46.93380 1.000 18.02302 183 PRO D N 1
ATOM 12156 C CA . PRO D 1 183 ? 41.58255 -6.67634 45.77497 1.000 15.70574 183 PRO D CA 1
ATOM 12157 C C . PRO D 1 183 ? 41.80186 -7.97398 44.99805 1.000 17.65456 183 PRO D C 1
ATOM 12158 O O . PRO D 1 183 ? 41.11395 -8.20955 44.00499 1.000 18.32489 183 PRO D O 1
ATOM 12162 N N . GLY D 1 184 ? 42.74952 -8.79653 45.44026 1.000 20.50784 184 GLY D N 1
ATOM 12163 C CA . GLY D 1 184 ? 42.97288 -10.08461 44.81723 1.000 22.27167 184 GLY D CA 1
ATOM 12164 C C . GLY D 1 184 ? 43.91537 -10.08877 43.63842 1.000 23.28560 184 GLY D C 1
ATOM 12165 O O . GLY D 1 184 ? 43.78292 -10.94686 42.75774 1.000 21.39750 184 GLY D O 1
ATOM 12166 N N . HIS D 1 185 ? 44.86416 -9.16070 43.58770 1.000 24.75734 185 HIS D N 1
ATOM 12167 C CA . HIS D 1 185 ? 45.85351 -9.13574 42.52283 1.000 23.29370 185 HIS D CA 1
ATOM 12168 C C . HIS D 1 185 ? 47.02423 -10.04613 42.87067 1.000 23.70312 185 HIS D C 1
ATOM 12169 O O . HIS D 1 185 ? 47.30044 -10.31616 44.04235 1.000 24.70494 185 HIS D O 1
ATOM 12176 N N . THR D 1 186 ? 47.70528 -10.53244 41.83272 1.000 23.80418 186 THR D N 1
ATOM 12177 C CA . THR D 1 186 ? 48.84731 -11.43135 41.98744 1.000 19.57145 186 THR D CA 1
ATOM 12178 C C . THR D 1 186 ? 50.02882 -10.89566 41.17559 1.000 18.10146 186 THR D C 1
ATOM 12179 O O . THR D 1 186 ? 50.50241 -11.51477 40.22385 1.000 24.98795 186 THR D O 1
ATOM 12183 N N . ASP D 1 187 ? 50.50656 -9.71640 41.56728 1.000 15.68554 187 ASP D N 1
ATOM 12184 C CA . ASP D 1 187 ? 51.63562 -9.05394 40.92073 1.000 13.11298 187 ASP D CA 1
ATOM 12185 C C . ASP D 1 187 ? 52.58747 -8.60524 42.01945 1.000 17.23194 187 ASP D C 1
ATOM 12186 O O . ASP D 1 187 ? 52.24537 -7.72787 42.81874 1.000 23.02410 187 ASP D O 1
ATOM 12191 N N . TRP D 1 188 ? 53.78037 -9.19992 42.06081 1.000 11.58188 188 TRP D N 1
ATOM 12192 C CA . TRP D 1 188 ? 54.65814 -8.98262 43.20439 1.000 13.22594 188 TRP D CA 1
ATOM 12193 C C . TRP D 1 188 ? 55.34536 -7.62356 43.16816 1.000 13.97927 188 TRP D C 1
ATOM 12194 O O . TRP D 1 188 ? 55.71817 -7.10175 44.22463 1.000 17.91182 188 TRP D O 1
ATOM 12205 N N . ARG D 1 189 ? 55.52501 -7.03027 41.98627 1.000 17.43161 189 ARG D N 1
ATOM 12206 C CA . ARG D 1 189 ? 55.98325 -5.64513 41.95220 1.000 18.89530 189 ARG D CA 1
ATOM 12207 C C . ARG D 1 189 ? 54.90067 -4.70636 42.46549 1.000 15.53039 189 ARG D C 1
ATOM 12208 O O . ARG D 1 189 ? 55.18922 -3.76090 43.20853 1.000 13.24192 189 ARG D O 1
ATOM 12216 N N . GLU D 1 190 ? 53.64728 -4.95669 42.07924 1.000 15.30523 190 GLU D N 1
ATOM 12217 C CA . GLU D 1 190 ? 52.53608 -4.15448 42.57622 1.000 11.36636 190 GLU D CA 1
ATOM 12218 C C . GLU D 1 190 ? 52.39835 -4.26764 44.08833 1.000 13.07832 190 GLU D C 1
ATOM 12219 O O . GLU D 1 190 ? 51.99001 -3.30552 44.74886 1.000 17.29563 190 GLU D O 1
ATOM 12225 N N . ALA D 1 191 ? 52.74876 -5.42443 44.65462 1.000 16.49139 191 ALA D N 1
ATOM 12226 C CA . ALA D 1 191 ? 52.58923 -5.62874 46.09075 1.000 10.88684 191 ALA D CA 1
ATOM 12227 C C . ALA D 1 191 ? 53.60104 -4.80899 46.88280 1.000 13.68146 191 ALA D C 1
ATOM 12228 O O . ALA D 1 191 ? 53.24394 -4.14337 47.86154 1.000 19.14478 191 ALA D O 1
ATOM 12230 N N . PHE D 1 192 ? 54.87438 -4.85165 46.48250 1.000 12.51142 192 PHE D N 1
ATOM 12231 C CA . PHE D 1 192 ? 55.87774 -4.03776 47.16072 1.000 15.46193 192 PHE D CA 1
ATOM 12232 C C . PHE D 1 192 ? 55.68121 -2.55696 46.86773 1.000 17.07652 192 PHE D C 1
ATOM 12233 O O . PHE D 1 192 ? 56.05622 -1.70737 47.68462 1.000 18.29993 192 PHE D O 1
ATOM 12241 N N . GLN D 1 193 ? 55.10061 -2.23104 45.71163 1.000 15.44913 193 GLN D N 1
ATOM 12242 C CA . GLN D 1 193 ? 54.73368 -0.84806 45.43171 1.000 15.43464 193 GLN D CA 1
ATOM 12243 C C . GLN D 1 193 ? 53.57500 -0.40379 46.31618 1.000 16.08660 193 GLN D C 1
ATOM 12244 O O . GLN D 1 193 ? 53.53447 0.74590 46.76980 1.000 15.69743 193 GLN D O 1
ATOM 12250 N N . ALA D 1 194 ? 52.62636 -1.30431 46.57805 1.000 12.25259 194 ALA D N 1
ATOM 12251 C CA . ALA D 1 194 ? 51.54312 -0.98203 47.49873 1.000 12.59260 194 ALA D CA 1
ATOM 12252 C C . ALA D 1 194 ? 52.05399 -0.86799 48.92920 1.000 11.70668 194 ALA D C 1
ATOM 12253 O O . ALA D 1 194 ? 51.57547 -0.02756 49.69869 1.000 16.14876 194 ALA D O 1
ATOM 12255 N N . ALA D 1 195 ? 53.03028 -1.70071 49.30091 1.000 15.32330 195 ALA D N 1
ATOM 12256 C CA . ALA D 1 195 ? 53.56249 -1.66216 50.65990 1.000 13.74915 195 ALA D CA 1
ATOM 12257 C C . ALA D 1 195 ? 54.21564 -0.32012 50.96126 1.000 14.59872 195 ALA D C 1
ATOM 12258 O O . ALA D 1 195 ? 54.08628 0.20675 52.07278 1.000 16.24529 195 ALA D O 1
ATOM 12260 N N . HIS D 1 196 ? 54.92286 0.24893 49.98326 1.000 14.92468 196 HIS D N 1
ATOM 12261 C CA . HIS D 1 196 ? 55.54449 1.55201 50.18959 1.000 13.90241 196 HIS D CA 1
ATOM 12262 C C . HIS D 1 196 ? 54.49573 2.65071 50.30766 1.000 14.16020 196 HIS D C 1
ATOM 12263 O O . HIS D 1 196 ? 54.63250 3.56154 51.13271 1.000 17.09936 196 HIS D O 1
ATOM 12270 N N . HIS D 1 197 ? 53.43797 2.57909 49.49671 1.000 14.00522 197 HIS D N 1
ATOM 12271 C CA . HIS D 1 197 ? 52.39961 3.60157 49.55026 1.000 11.23689 197 HIS D CA 1
ATOM 12272 C C . HIS D 1 197 ? 51.54280 3.47016 50.80190 1.000 14.09943 197 HIS D C 1
ATOM 12273 O O . HIS D 1 197 ? 51.02515 4.47515 51.30162 1.000 23.13760 197 HIS D O 1
ATOM 12280 N N . ILE D 1 198 ? 51.37499 2.25222 51.31996 1.000 13.22482 198 ILE D N 1
ATOM 12281 C CA . ILE D 1 198 ? 50.70540 2.08849 52.60663 1.000 12.62710 198 ILE D CA 1
ATOM 12282 C C . ILE D 1 198 ? 51.55061 2.69926 53.71745 1.000 14.82349 198 ILE D C 1
ATOM 12283 O O . ILE D 1 198 ? 51.04260 3.42323 54.58226 1.000 15.17536 198 ILE D O 1
ATOM 12288 N N . LEU D 1 199 ? 52.85689 2.41752 53.70669 1.000 18.02487 199 LEU D N 1
ATOM 12289 C CA . LEU D 1 199 ? 53.76106 3.05069 54.66158 1.000 16.94131 199 LEU D CA 1
ATOM 12290 C C . LEU D 1 199 ? 53.77063 4.56324 54.48560 1.000 16.28203 199 LEU D C 1
ATOM 12291 O O . LEU D 1 199 ? 53.75440 5.31171 55.46957 1.000 19.09440 199 LEU D O 1
ATOM 12296 N N . TYR D 1 200 ? 53.79674 5.03030 53.23524 1.000 17.48430 200 TYR D N 1
ATOM 12297 C CA . TYR D 1 200 ? 53.78242 6.46616 52.97763 1.000 20.36218 200 TYR D CA 1
ATOM 12298 C C . TYR D 1 200 ? 52.49294 7.10406 53.48116 1.000 21.00546 200 TYR D C 1
ATOM 12299 O O . TYR D 1 200 ? 52.51453 8.20843 54.03727 1.000 21.09832 200 TYR D O 1
ATOM 12308 N N . SER D 1 201 ? 51.35849 6.42120 53.30001 1.000 19.95135 201 SER D N 1
ATOM 12309 C CA . SER D 1 201 ? 50.09329 6.94520 53.80452 1.000 12.28131 201 SER D CA 1
ATOM 12310 C C . SER D 1 201 ? 50.08993 7.03717 55.32294 1.000 18.05809 201 SER D C 1
ATOM 12311 O O . SER D 1 201 ? 49.43354 7.91829 55.88938 1.000 23.61627 201 SER D O 1
ATOM 12314 N N . HIS D 1 202 ? 50.80282 6.13404 55.99910 1.000 18.86167 202 HIS D N 1
ATOM 12315 C CA . HIS D 1 202 ? 50.88355 6.20463 57.45335 1.000 13.98744 202 HIS D CA 1
ATOM 12316 C C . HIS D 1 202 ? 51.61600 7.46126 57.89944 1.000 17.80454 202 HIS D C 1
ATOM 12317 O O . HIS D 1 202 ? 51.18534 8.14013 58.83875 1.000 26.40070 202 HIS D O 1
ATOM 12324 N N . GLY D 1 203 ? 52.72525 7.78781 57.23465 1.000 16.03458 203 GLY D N 1
ATOM 12325 C CA . GLY D 1 203 ? 53.48276 8.96828 57.61522 1.000 20.15180 203 GLY D CA 1
ATOM 12326 C C . GLY D 1 203 ? 52.71147 10.25475 57.39576 1.000 23.08934 203 GLY D C 1
ATOM 12327 O O . GLY D 1 203 ? 52.76622 11.17097 58.22002 1.000 31.29787 203 GLY D O 1
ATOM 12328 N N . LEU D 1 204 ? 51.97989 10.34109 56.28250 1.000 21.91569 204 LEU D N 1
ATOM 12329 C CA . LEU D 1 204 ? 51.15834 11.52036 56.03304 1.000 22.39860 204 LEU D CA 1
ATOM 12330 C C . LEU D 1 204 ? 50.06011 11.65528 57.07985 1.000 24.89919 204 LEU D C 1
ATOM 12331 O O . LEU D 1 204 ? 49.70985 12.77056 57.48341 1.000 25.21872 204 LEU D O 1
ATOM 12336 N N . ALA D 1 205 ? 49.50612 10.52808 57.53461 1.000 24.14673 205 ALA D N 1
ATOM 12337 C CA . ALA D 1 205 ? 48.47433 10.57723 58.56377 1.000 18.60400 205 ALA D CA 1
ATOM 12338 C C . ALA D 1 205 ? 49.04822 10.98504 59.91300 1.000 24.74843 205 ALA D C 1
ATOM 12339 O O . ALA D 1 205 ? 48.35053 11.61359 60.71743 1.000 26.79101 205 ALA D O 1
ATOM 12341 N N . VAL D 1 206 ? 50.30815 10.63671 60.18063 1.000 29.14591 206 VAL D N 1
ATOM 12342 C CA . VAL D 1 206 ? 50.93939 11.05425 61.42767 1.000 25.77725 206 VAL D CA 1
ATOM 12343 C C . VAL D 1 206 ? 51.23204 12.54862 61.39976 1.000 24.39858 206 VAL D C 1
ATOM 12344 O O . VAL D 1 206 ? 51.01320 13.25599 62.39039 1.000 25.92281 206 VAL D O 1
ATOM 12348 N N . GLN D 1 207 ? 51.72412 13.05486 60.26573 1.000 28.41191 207 GLN D N 1
ATOM 12349 C CA . GLN D 1 207 ? 51.93601 14.49287 60.13045 1.000 33.21905 207 GLN D CA 1
ATOM 12350 C C . GLN D 1 207 ? 50.62522 15.25530 60.26202 1.000 30.76444 207 GLN D C 1
ATOM 12351 O O . GLN D 1 207 ? 50.56793 16.29908 60.92302 1.000 34.38049 207 GLN D O 1
ATOM 12357 N N . ALA D 1 208 ? 49.55909 14.74681 59.64025 1.000 29.73392 208 ALA D N 1
ATOM 12358 C CA . ALA D 1 208 ? 48.26203 15.40280 59.74574 1.000 24.82371 208 ALA D CA 1
ATOM 12359 C C . ALA D 1 208 ? 47.73436 15.37832 61.17407 1.000 35.61556 208 ALA D C 1
ATOM 12360 O O . ALA D 1 208 ? 46.98469 16.27819 61.56894 1.000 37.12211 208 ALA D O 1
ATOM 12362 N N . HIS D 1 209 ? 48.11368 14.36873 61.96290 1.000 31.58015 209 HIS D N 1
ATOM 12363 C CA . HIS D 1 209 ? 47.66253 14.31832 63.34958 1.000 27.82035 209 HIS D CA 1
ATOM 12364 C C . HIS D 1 209 ? 48.41874 15.31626 64.21558 1.000 33.16565 209 HIS D C 1
ATOM 12365 O O . HIS D 1 209 ? 47.82717 15.95223 65.09578 1.000 32.17586 209 HIS D O 1
ATOM 12372 N N . ARG D 1 210 ? 49.72897 15.45646 63.99441 1.000 31.01904 210 ARG D N 1
ATOM 12373 C CA . ARG D 1 210 ? 50.51602 16.40086 64.77948 1.000 32.57354 210 ARG D CA 1
ATOM 12374 C C . ARG D 1 210 ? 50.00723 17.82950 64.63588 1.000 27.03180 210 ARG D C 1
ATOM 12375 O O . ARG D 1 210 ? 50.23497 18.64975 65.53114 1.000 35.54377 210 ARG D O 1
ATOM 12383 N N . ALA D 1 211 ? 49.31957 18.14143 63.53818 1.000 29.78209 211 ALA D N 1
ATOM 12384 C CA . ALA D 1 211 ? 48.65775 19.42595 63.35726 1.000 36.24107 211 ALA D CA 1
ATOM 12385 C C . ALA D 1 211 ? 47.14105 19.31003 63.43537 1.000 38.58200 211 ALA D C 1
ATOM 12386 O O . ALA D 1 211 ? 46.43755 20.27154 63.10992 1.000 44.31442 211 ALA D O 1
ATOM 12388 N N . SER D 1 212 ? 46.62132 18.15915 63.86791 1.000 38.31676 212 SER D N 1
ATOM 12389 C CA . SER D 1 212 ? 45.18332 17.92122 63.86099 1.000 42.70533 212 SER D CA 1
ATOM 12390 C C . SER D 1 212 ? 44.45711 18.58639 65.01829 1.000 51.09787 212 SER D C 1
ATOM 12391 O O . SER D 1 212 ? 43.23412 18.74788 64.94293 1.000 53.89195 212 SER D O 1
ATOM 12394 N N . SER D 1 213 ? 45.17581 18.95537 66.07964 1.000 47.50933 213 SER D N 1
ATOM 12395 C CA . SER D 1 213 ? 44.64193 19.44906 67.34796 1.000 48.69039 213 SER D CA 1
ATOM 12396 C C . SER D 1 213 ? 43.97255 18.35426 68.16869 1.000 43.62109 213 SER D C 1
ATOM 12397 O O . SER D 1 213 ? 43.33180 18.65781 69.18308 1.000 45.24802 213 SER D O 1
ATOM 12400 N N . HIS D 1 214 ? 44.09537 17.09152 67.76557 1.000 41.46152 214 HIS D N 1
ATOM 12401 C CA . HIS D 1 214 ? 43.62659 16.00190 68.60874 1.000 38.50024 214 HIS D CA 1
ATOM 12402 C C . HIS D 1 214 ? 44.52802 15.86940 69.82969 1.000 41.23467 214 HIS D C 1
ATOM 12403 O O . HIS D 1 214 ? 45.74796 16.03322 69.74247 1.000 36.02728 214 HIS D O 1
ATOM 12410 N N . LYS D 1 215 ? 43.91890 15.56903 70.97723 1.000 44.64976 215 LYS D N 1
ATOM 12411 C CA . LYS D 1 215 ? 44.66516 15.55467 72.23038 1.000 40.44534 215 LYS D CA 1
ATOM 12412 C C . LYS D 1 215 ? 45.43093 14.25469 72.44283 1.000 45.14596 215 LYS D C 1
ATOM 12413 O O . LYS D 1 215 ? 46.47930 14.26126 73.09761 1.000 51.39014 215 LYS D O 1
ATOM 12415 N N . GLY D 1 216 ? 44.93848 13.14393 71.89948 1.000 52.47670 216 GLY D N 1
ATOM 12416 C CA . GLY D 1 216 ? 45.46138 11.82838 72.21789 1.000 42.49341 216 GLY D CA 1
ATOM 12417 C C . GLY D 1 216 ? 46.72675 11.45579 71.47606 1.000 34.33477 216 GLY D C 1
ATOM 12418 O O . GLY D 1 216 ? 47.53121 12.31045 71.08587 1.000 37.47486 216 GLY D O 1
ATOM 12419 N N . GLN D 1 217 ? 46.90377 10.15144 71.27861 1.000 39.08832 217 GLN D N 1
ATOM 12420 C CA . GLN D 1 217 ? 48.10563 9.58328 70.69049 1.000 36.41405 217 GLN D CA 1
ATOM 12421 C C . GLN D 1 217 ? 47.78342 8.91839 69.35754 1.000 34.77744 217 GLN D C 1
ATOM 12422 O O . GLN D 1 217 ? 46.62172 8.65910 69.03110 1.000 39.83820 217 GLN D O 1
ATOM 12428 N N . ILE D 1 218 ? 48.83605 8.63850 68.58822 1.000 32.49510 218 ILE D N 1
ATOM 12429 C CA . ILE D 1 218 ? 48.71067 8.01215 67.27785 1.000 26.17973 218 ILE D CA 1
ATOM 12430 C C . ILE D 1 218 ? 49.77327 6.92848 67.14958 1.000 24.25782 218 ILE D C 1
ATOM 12431 O O . ILE D 1 218 ? 50.84236 7.00417 67.76298 1.000 25.42907 218 ILE D O 1
ATOM 12436 N N . GLY D 1 219 ? 49.46590 5.90697 66.36030 1.000 20.09745 219 GLY D N 1
ATOM 12437 C CA . GLY D 1 219 ? 50.42798 4.85287 66.12020 1.000 23.87433 219 GLY D CA 1
ATOM 12438 C C . GLY D 1 219 ? 50.04131 4.01254 64.92424 1.000 18.28678 219 GLY D C 1
ATOM 12439 O O . GLY D 1 219 ? 49.15462 4.36914 64.14644 1.000 19.80367 219 GLY D O 1
ATOM 12440 N N . ILE D 1 220 ? 50.72886 2.88170 64.78806 1.000 15.76570 220 ILE D N 1
ATOM 12441 C CA . ILE D 1 220 ? 50.47753 1.92599 63.71805 1.000 15.08748 220 ILE D CA 1
ATOM 12442 C C . ILE D 1 220 ? 50.45821 0.52742 64.31910 1.000 22.01431 220 ILE D C 1
ATOM 12443 O O . ILE D 1 220 ? 51.19064 0.23897 65.27250 1.000 24.46883 220 ILE D O 1
ATOM 12448 N N . THR D 1 221 ? 49.60377 -0.33327 63.77650 1.000 19.81883 221 THR D N 1
ATOM 12449 C CA . THR D 1 221 ? 49.48407 -1.71597 64.21800 1.000 15.83680 221 THR D CA 1
ATOM 12450 C C . THR D 1 221 ? 50.14368 -2.61680 63.18319 1.000 22.25513 221 THR D C 1
ATOM 12451 O O . THR D 1 221 ? 49.76344 -2.60024 62.00730 1.000 24.98068 221 THR D O 1
ATOM 12455 N N . LEU D 1 222 ? 51.12972 -3.39482 63.61888 1.000 19.37263 222 LEU D N 1
ATOM 12456 C CA . LEU D 1 222 ? 51.86954 -4.29444 62.74528 1.000 21.12816 222 LEU D CA 1
ATOM 12457 C C . LEU D 1 222 ? 51.73244 -5.71680 63.26315 1.000 17.13898 222 LEU D C 1
ATOM 12458 O O . LEU D 1 222 ? 51.86727 -5.95760 64.46688 1.000 21.83553 222 LEU D O 1
ATOM 12463 N N . ASN D 1 223 ? 51.46474 -6.65321 62.36204 1.000 16.15083 223 ASN D N 1
ATOM 12464 C CA . ASN D 1 223 ? 51.40740 -8.05410 62.74208 1.000 19.74277 223 ASN D CA 1
ATOM 12465 C C . ASN D 1 223 ? 52.77003 -8.70274 62.55105 1.000 18.52522 223 ASN D C 1
ATOM 12466 O O . ASN D 1 223 ? 53.53338 -8.34397 61.65108 1.000 19.59433 223 ASN D O 1
ATOM 12471 N N . PHE D 1 224 ? 53.07402 -9.65715 63.42192 1.000 22.46363 224 PHE D N 1
ATOM 12472 C CA . PHE D 1 224 ? 54.33445 -10.37825 63.38061 1.000 21.68665 224 PHE D CA 1
ATOM 12473 C C . PHE D 1 224 ? 54.07284 -11.86811 63.52441 1.000 29.02413 224 PHE D C 1
ATOM 12474 O O . PHE D 1 224 ? 53.18073 -12.28323 64.27057 1.000 31.73665 224 PHE D O 1
ATOM 12482 N N . THR D 1 225 ? 54.85323 -12.66807 62.80277 1.000 30.06975 225 THR D N 1
ATOM 12483 C CA . THR D 1 225 ? 54.89602 -14.11643 62.99308 1.000 32.17402 225 THR D CA 1
ATOM 12484 C C . THR D 1 225 ? 56.35530 -14.47704 63.24816 1.000 37.74136 225 THR D C 1
ATOM 12485 O O . THR D 1 225 ? 57.16529 -14.49789 62.31601 1.000 30.34241 225 THR D O 1
ATOM 12489 N N . TRP D 1 226 ? 56.68805 -14.73319 64.51239 1.000 37.66199 226 TRP D N 1
ATOM 12490 C CA . TRP D 1 226 ? 58.04571 -15.12282 64.86548 1.000 34.49669 226 TRP D CA 1
ATOM 12491 C C . TRP D 1 226 ? 58.46066 -16.35207 64.06812 1.000 33.90442 226 TRP D C 1
ATOM 12492 O O . TRP D 1 226 ? 57.66468 -17.26602 63.84443 1.000 37.87562 226 TRP D O 1
ATOM 12503 N N . VAL D 1 227 ? 59.70853 -16.36578 63.61479 1.000 31.93713 227 VAL D N 1
ATOM 12504 C CA . VAL D 1 227 ? 60.20715 -17.43119 62.75648 1.000 35.12399 227 VAL D CA 1
ATOM 12505 C C . VAL D 1 227 ? 61.42236 -18.06583 63.41635 1.000 39.60970 227 VAL D C 1
ATOM 12506 O O . VAL D 1 227 ? 62.31562 -17.36166 63.90213 1.000 38.72716 227 VAL D O 1
ATOM 12510 N N . ASP D 1 228 ? 61.43629 -19.39463 63.45572 1.000 42.54310 228 ASP D N 1
ATOM 12511 C CA . ASP D 1 228 ? 62.58537 -20.17008 63.89628 1.000 35.41262 228 ASP D CA 1
ATOM 12512 C C . ASP D 1 228 ? 62.95026 -21.14412 62.78838 1.000 40.55512 228 ASP D C 1
ATOM 12513 O O . ASP D 1 228 ? 62.07056 -21.81016 62.23137 1.000 39.86369 228 ASP D O 1
ATOM 12518 N N . ALA D 1 229 ? 64.23891 -21.21223 62.46249 1.000 43.50132 229 ALA D N 1
ATOM 12519 C CA . ALA D 1 229 ? 64.69555 -22.10355 61.40650 1.000 42.20662 229 ALA D CA 1
ATOM 12520 C C . ALA D 1 229 ? 64.35484 -23.54999 61.74381 1.000 45.75401 229 ALA D C 1
ATOM 12521 O O . ALA D 1 229 ? 64.27019 -23.93673 62.91287 1.000 50.94965 229 ALA D O 1
ATOM 12523 N N . ALA D 1 230 ? 64.14484 -24.35166 60.69776 1.000 38.19245 230 ALA D N 1
ATOM 12524 C CA . ALA D 1 230 ? 63.80354 -25.75543 60.90069 1.000 39.55917 230 ALA D CA 1
ATOM 12525 C C . ALA D 1 230 ? 64.91794 -26.48710 61.63751 1.000 46.82094 230 ALA D C 1
ATOM 12526 O O . ALA D 1 230 ? 64.66751 -27.20442 62.61304 1.000 54.03525 230 ALA D O 1
ATOM 12528 N N . THR D 1 231 ? 66.15918 -26.32487 61.17815 1.000 42.88737 231 THR D N 1
ATOM 12529 C CA . THR D 1 231 ? 67.31662 -26.93273 61.81967 1.000 44.42429 231 THR D CA 1
ATOM 12530 C C . THR D 1 231 ? 68.43453 -25.90163 61.91078 1.000 48.21120 231 THR D C 1
ATOM 12531 O O . THR D 1 231 ? 68.26776 -24.73146 61.55170 1.000 51.20095 231 THR D O 1
ATOM 12535 N N . ASP D 1 232 ? 69.59189 -26.35674 62.39346 1.000 45.54777 232 ASP D N 1
ATOM 12536 C CA . ASP D 1 232 ? 70.79649 -25.53940 62.44394 1.000 42.41335 232 ASP D CA 1
ATOM 12537 C C . ASP D 1 232 ? 71.42548 -25.33301 61.07309 1.000 41.38217 232 ASP D C 1
ATOM 12538 O O . ASP D 1 232 ? 72.41461 -24.59860 60.97110 1.000 38.22316 232 ASP D O 1
ATOM 12543 N N . SER D 1 233 ? 70.88028 -25.96222 60.03287 1.000 43.00397 233 SER D N 1
ATOM 12544 C CA . SER D 1 233 ? 71.50727 -25.95634 58.71861 1.000 43.52486 233 SER D CA 1
ATOM 12545 C C . SER D 1 233 ? 71.68692 -24.53676 58.19793 1.000 46.76089 233 SER D C 1
ATOM 12546 O O . SER D 1 233 ? 70.81403 -23.67997 58.36112 1.000 48.02674 233 SER D O 1
ATOM 12549 N N . ALA D 1 234 ? 72.83441 -24.29931 57.55512 1.000 43.63412 234 ALA D N 1
ATOM 12550 C CA . ALA D 1 234 ? 73.17127 -22.95812 57.08815 1.000 35.21978 234 ALA D CA 1
ATOM 12551 C C . ALA D 1 234 ? 72.15439 -22.42608 56.08688 1.000 43.15896 234 ALA D C 1
ATOM 12552 O O . ALA D 1 234 ? 71.92923 -21.21144 56.02491 1.000 43.91831 234 ALA D O 1
ATOM 12554 N N . THR D 1 235 ? 71.53347 -23.30540 55.29540 1.000 38.78672 235 THR D N 1
ATOM 12555 C CA . THR D 1 235 ? 70.54566 -22.83387 54.33555 1.000 40.10443 235 THR D CA 1
ATOM 12556 C C . THR D 1 235 ? 69.17271 -22.67204 54.98117 1.000 45.52827 235 THR D C 1
ATOM 12557 O O . THR D 1 235 ? 68.35052 -21.89291 54.48954 1.000 44.62685 235 THR D O 1
ATOM 12561 N N . ASP D 1 236 ? 68.91328 -23.37971 56.08313 1.000 42.07614 236 ASP D N 1
ATOM 12562 C CA . ASP D 1 236 ? 67.73491 -23.07880 56.89026 1.000 39.52968 236 ASP D CA 1
ATOM 12563 C C . ASP D 1 236 ? 67.94320 -21.83592 57.74612 1.000 37.77472 236 ASP D C 1
ATOM 12564 O O . ASP D 1 236 ? 66.98247 -21.10585 58.01963 1.000 39.28893 236 ASP D O 1
ATOM 12569 N N . GLN D 1 237 ? 69.17989 -21.58895 58.18386 1.000 41.21779 237 GLN D N 1
ATOM 12570 C CA . GLN D 1 237 ? 69.49278 -20.32495 58.84057 1.000 42.34778 237 GLN D CA 1
ATOM 12571 C C . GLN D 1 237 ? 69.23776 -19.15218 57.90477 1.000 42.00878 237 GLN D C 1
ATOM 12572 O O . GLN D 1 237 ? 68.73088 -18.10656 58.32752 1.000 37.54469 237 GLN D O 1
ATOM 12578 N N . ALA D 1 238 ? 69.58082 -19.31157 56.62441 1.000 42.07456 238 ALA D N 1
ATOM 12579 C CA . ALA D 1 238 ? 69.38038 -18.23430 55.66223 1.000 37.78929 238 ALA D CA 1
ATOM 12580 C C . ALA D 1 238 ? 67.90268 -18.03669 55.35055 1.000 34.28832 238 ALA D C 1
ATOM 12581 O O . ALA D 1 238 ? 67.43041 -16.89796 55.25750 1.000 38.64472 238 ALA D O 1
ATOM 12583 N N . ALA D 1 239 ? 67.15643 -19.13203 55.18777 1.000 37.40451 239 ALA D N 1
ATOM 12584 C CA . ALA D 1 239 ? 65.74159 -19.01716 54.84854 1.000 34.83834 239 ALA D CA 1
ATOM 12585 C C . ALA D 1 239 ? 64.94763 -18.38101 55.98198 1.000 31.89256 239 ALA D C 1
ATOM 12586 O O . ALA D 1 239 ? 64.02291 -17.59830 55.73493 1.000 37.72346 239 ALA D O 1
ATOM 12588 N N . ALA D 1 240 ? 65.29069 -18.70412 57.23114 1.000 31.86701 240 ALA D N 1
ATOM 12589 C CA . ALA D 1 240 ? 64.58767 -18.10766 58.36131 1.000 31.22196 240 ALA D CA 1
ATOM 12590 C C . ALA D 1 240 ? 64.85103 -16.61087 58.46016 1.000 32.39189 240 ALA D C 1
ATOM 12591 O O . ALA D 1 240 ? 63.98283 -15.86059 58.91966 1.000 29.67005 240 ALA D O 1
ATOM 12593 N N . GLU D 1 241 ? 66.03479 -16.15854 58.03808 1.000 33.63505 241 GLU D N 1
ATOM 12594 C CA . GLU D 1 241 ? 66.31901 -14.72761 58.04030 1.000 35.22285 241 GLU D CA 1
ATOM 12595 C C . GLU D 1 241 ? 65.56433 -14.00635 56.93127 1.000 33.12500 241 GLU D C 1
ATOM 12596 O O . GLU D 1 241 ? 65.16536 -12.84955 57.10642 1.000 30.64708 241 GLU D O 1
ATOM 12602 N N . VAL D 1 242 ? 65.36368 -14.66525 55.78856 1.000 32.43794 242 VAL D N 1
ATOM 12603 C CA . VAL D 1 242 ? 64.57206 -14.07056 54.71616 1.000 27.42353 242 VAL D CA 1
ATOM 12604 C C . VAL D 1 242 ? 63.10615 -13.99452 55.12306 1.000 28.99803 242 VAL D C 1
ATOM 12605 O O . VAL D 1 242 ? 62.43920 -12.97243 54.92352 1.000 26.88874 242 VAL D O 1
ATOM 12609 N N . SER D 1 243 ? 62.58294 -15.07786 55.70152 1.000 32.93667 243 SER D N 1
ATOM 12610 C CA . SER D 1 243 ? 61.21273 -15.06044 56.20036 1.000 26.83240 243 SER D CA 1
ATOM 12611 C C . SER D 1 243 ? 61.04083 -14.04690 57.32407 1.000 25.54097 243 SER D C 1
ATOM 12612 O O . SER D 1 243 ? 59.97365 -13.43486 57.45040 1.000 29.69536 243 SER D O 1
ATOM 12615 N N . HIS D 1 244 ? 62.07668 -13.85358 58.14405 1.000 25.98831 244 HIS D N 1
ATOM 12616 C CA . HIS D 1 244 ? 62.00413 -12.86946 59.21987 1.000 24.87388 244 HIS D CA 1
ATOM 12617 C C . HIS D 1 244 ? 61.87060 -11.45898 58.66286 1.000 24.95502 244 HIS D C 1
ATOM 12618 O O . HIS D 1 244 ? 60.98420 -10.69847 59.06822 1.000 24.69156 244 HIS D O 1
ATOM 12625 N N . ALA D 1 245 ? 62.75236 -11.09024 57.73124 1.000 26.80112 245 ALA D N 1
ATOM 12626 C CA . ALA D 1 245 ? 62.69262 -9.75734 57.14330 1.000 23.61446 245 ALA D CA 1
ATOM 12627 C C . ALA D 1 245 ? 61.40279 -9.54616 56.36476 1.000 23.23292 245 ALA D C 1
ATOM 12628 O O . ALA D 1 245 ? 60.85714 -8.43644 56.35640 1.000 24.56833 245 ALA D O 1
ATOM 12630 N N . PHE D 1 246 ? 60.89468 -10.59641 55.71860 1.000 24.55071 246 PHE D N 1
ATOM 12631 C CA . PHE D 1 246 ? 59.67376 -10.46420 54.93136 1.000 23.48109 246 PHE D CA 1
ATOM 12632 C C . PHE D 1 246 ? 58.47364 -10.16843 55.82160 1.000 23.37923 246 PHE D C 1
ATOM 12633 O O . PHE D 1 246 ? 57.67838 -9.26841 55.52894 1.000 25.45451 246 PHE D O 1
ATOM 12641 N N . ASN D 1 247 ? 58.32876 -10.91274 56.91711 1.000 27.07461 247 ASN D N 1
ATOM 12642 C CA . ASN D 1 247 ? 57.14500 -10.80114 57.76064 1.000 25.02540 247 ASN D CA 1
ATOM 12643 C C . ASN D 1 247 ? 57.26818 -9.70847 58.81547 1.000 22.83333 247 ASN D C 1
ATOM 12644 O O . ASN D 1 247 ? 56.29409 -8.99616 59.08188 1.000 23.49693 247 ASN D O 1
ATOM 12649 N N . ASN D 1 248 ? 58.44631 -9.55674 59.42315 1.000 18.97172 248 ASN D N 1
ATOM 12650 C CA . ASN D 1 248 ? 58.58069 -8.75578 60.63088 1.000 21.32274 248 ASN D CA 1
ATOM 12651 C C . ASN D 1 248 ? 59.40589 -7.48731 60.46527 1.000 17.52498 248 ASN D C 1
ATOM 12652 O O . ASN D 1 248 ? 59.22548 -6.55321 61.25243 1.000 16.22605 248 ASN D O 1
ATOM 12657 N N . ARG D 1 249 ? 60.29419 -7.42041 59.47364 1.000 17.46226 249 ARG D N 1
ATOM 12658 C CA . ARG D 1 249 ? 61.19721 -6.28374 59.34861 1.000 17.93080 249 ARG D CA 1
ATOM 12659 C C . ARG D 1 249 ? 60.81185 -5.30414 58.24991 1.000 18.13023 249 ARG D C 1
ATOM 12660 O O . ARG D 1 249 ? 61.28424 -4.16219 58.27416 1.000 24.84304 249 ARG D O 1
ATOM 12668 N N . TRP D 1 250 ? 59.97495 -5.71081 57.29313 1.000 17.28252 250 TRP D N 1
ATOM 12669 C CA . TRP D 1 250 ? 59.73920 -4.86439 56.12789 1.000 19.56172 250 TRP D CA 1
ATOM 12670 C C . TRP D 1 250 ? 58.99707 -3.58327 56.48595 1.000 18.20903 250 TRP D C 1
ATOM 12671 O O . TRP D 1 250 ? 59.17364 -2.56223 55.81286 1.000 20.57145 250 TRP D O 1
ATOM 12682 N N . PHE D 1 251 ? 58.17224 -3.60773 57.52794 1.000 20.19817 251 PHE D N 1
ATOM 12683 C CA . PHE D 1 251 ? 57.39911 -2.43667 57.92389 1.000 19.47466 251 PHE D CA 1
ATOM 12684 C C . PHE D 1 251 ? 57.87080 -1.80903 59.22442 1.000 19.32304 251 PHE D C 1
ATOM 12685 O O . PHE D 1 251 ? 57.88632 -0.58243 59.33739 1.000 19.68785 251 PHE D O 1
ATOM 12693 N N . LEU D 1 252 ? 58.26787 -2.61970 60.20752 1.000 17.86613 252 LEU D N 1
ATOM 12694 C CA . LEU D 1 252 ? 58.66926 -2.07524 61.50092 1.000 21.00028 252 LEU D CA 1
ATOM 12695 C C . LEU D 1 252 ? 59.89799 -1.18231 61.37707 1.000 20.38050 252 LEU D C 1
ATOM 12696 O O . LEU D 1 252 ? 59.94713 -0.09418 61.96306 1.000 21.80095 252 LEU D O 1
ATOM 12701 N N . GLU D 1 253 ? 60.89451 -1.61937 60.61911 1.000 18.74194 253 GLU D N 1
ATOM 12702 C CA . GLU D 1 253 ? 62.16382 -0.90592 60.55696 1.000 30.18773 253 GLU D CA 1
ATOM 12703 C C . GLU D 1 253 ? 62.05340 0.41792 59.79970 1.000 26.29035 253 GLU D C 1
ATOM 12704 O O . GLU D 1 253 ? 62.66736 1.40624 60.22330 1.000 27.50754 253 GLU D O 1
ATOM 12710 N N . PRO D 1 254 ? 61.31051 0.49998 58.68580 1.000 23.10510 254 PRO D N 1
ATOM 12711 C CA . PRO D 1 254 ? 61.06245 1.83248 58.10662 1.000 22.43784 254 PRO D CA 1
ATOM 12712 C C . PRO D 1 254 ? 60.31150 2.75682 59.04756 1.000 23.95221 254 PRO D C 1
ATOM 12713 O O . PRO D 1 254 ? 60.57282 3.96617 59.06342 1.000 28.67744 254 PRO D O 1
ATOM 12717 N N . VAL D 1 255 ? 59.37924 2.21792 59.83698 1.000 24.48766 255 VAL D N 1
ATOM 12718 C CA . VAL D 1 255 ? 58.69809 3.02871 60.84105 1.000 19.56655 255 VAL D CA 1
ATOM 12719 C C . VAL D 1 255 ? 59.68145 3.49562 61.90459 1.000 23.80644 255 VAL D C 1
ATOM 12720 O O . VAL D 1 255 ? 59.55954 4.60837 62.43255 1.000 30.39687 255 VAL D O 1
ATOM 12724 N N . ALA D 1 256 ? 60.68136 2.67428 62.21835 1.000 27.04099 256 ALA D N 1
ATOM 12725 C CA . ALA D 1 256 ? 61.69273 3.01454 63.21054 1.000 24.76844 256 ALA D CA 1
ATOM 12726 C C . ALA D 1 256 ? 62.79809 3.90674 62.65593 1.000 22.90127 256 ALA D C 1
ATOM 12727 O O . ALA D 1 256 ? 63.81518 4.09709 63.33147 1.000 24.65016 256 ALA D O 1
ATOM 12729 N N . GLY D 1 257 ? 62.62833 4.45429 61.45464 1.000 19.51298 257 GLY D N 1
ATOM 12730 C CA . GLY D 1 257 ? 63.64732 5.31154 60.88487 1.000 24.65582 257 GLY D CA 1
ATOM 12731 C C . GLY D 1 257 ? 64.88231 4.59222 60.40139 1.000 30.64543 257 GLY D C 1
ATOM 12732 O O . GLY D 1 257 ? 65.95311 5.20001 60.32794 1.000 37.96641 257 GLY D O 1
ATOM 12733 N N . ARG D 1 258 ? 64.76603 3.30948 60.06625 1.000 25.08504 258 ARG D N 1
ATOM 12734 C CA . ARG D 1 258 ? 65.90028 2.51262 59.62700 1.000 18.27261 258 ARG D CA 1
ATOM 12735 C C . ARG D 1 258 ? 65.81829 2.10622 58.16457 1.000 19.82703 258 ARG D C 1
ATOM 12736 O O . ARG D 1 258 ? 66.72537 1.42487 57.67561 1.000 24.12778 258 ARG D O 1
ATOM 12744 N N . GLY D 1 259 ? 64.76518 2.49582 57.45658 1.000 25.81053 259 GLY D N 1
ATOM 12745 C CA . GLY D 1 259 ? 64.59757 2.09086 56.07516 1.000 27.63237 259 GLY D CA 1
ATOM 12746 C C . GLY D 1 259 ? 64.28032 0.60955 55.95363 1.000 24.69732 259 GLY D C 1
ATOM 12747 O O . GLY D 1 259 ? 64.17544 -0.12811 56.93223 1.000 24.57593 259 GLY D O 1
ATOM 12748 N N . TYR D 1 260 ? 64.12106 0.17703 54.70693 1.000 24.14067 260 TYR D N 1
ATOM 12749 C CA . TYR D 1 260 ? 63.83583 -1.22111 54.44231 1.000 22.36887 260 TYR D CA 1
ATOM 12750 C C . TYR D 1 260 ? 65.04645 -2.08421 54.79406 1.000 26.63832 260 TYR D C 1
ATOM 12751 O O . TYR D 1 260 ? 66.19132 -1.63879 54.67517 1.000 29.06656 260 TYR D O 1
ATOM 12760 N N . PRO D 1 261 ? 64.81879 -3.32369 55.24701 1.000 24.31682 261 PRO D N 1
ATOM 12761 C CA . PRO D 1 261 ? 65.94300 -4.24634 55.45960 1.000 23.77584 261 PRO D CA 1
ATOM 12762 C C . PRO D 1 261 ? 66.71447 -4.46944 54.16936 1.000 27.46902 261 PRO D C 1
ATOM 12763 O O . PRO D 1 261 ? 66.19505 -5.06388 53.21913 1.000 27.23200 261 PRO D O 1
ATOM 12767 N N . GLN D 1 262 ? 67.96073 -3.99170 54.13341 1.000 29.57864 262 GLN D N 1
ATOM 12768 C CA . GLN D 1 262 ? 68.66984 -3.84796 52.86518 1.000 31.21733 262 GLN D CA 1
ATOM 12769 C C . GLN D 1 262 ? 68.98626 -5.19890 52.23377 1.000 31.10940 262 GLN D C 1
ATOM 12770 O O . GLN D 1 262 ? 68.76781 -5.39603 51.03253 1.000 31.48290 262 GLN D O 1
ATOM 12776 N N . GLU D 1 263 ? 69.51572 -6.13976 53.02028 1.000 24.43489 263 GLU D N 1
ATOM 12777 C CA . GLU D 1 263 ? 69.91355 -7.42225 52.44759 1.000 26.94583 263 GLU D CA 1
ATOM 12778 C C . GLU D 1 263 ? 68.71923 -8.17699 51.87991 1.000 23.76527 263 GLU D C 1
ATOM 12779 O O . GLU D 1 263 ? 68.86059 -8.91242 50.89629 1.000 23.30815 263 GLU D O 1
ATOM 12785 N N . PHE D 1 264 ? 67.53779 -8.00076 52.47268 1.000 23.59321 264 PHE D N 1
ATOM 12786 C CA . PHE D 1 264 ? 66.33058 -8.59392 51.91090 1.000 24.52474 264 PHE D CA 1
ATOM 12787 C C . PHE D 1 264 ? 65.80438 -7.79388 50.72664 1.000 22.26932 264 PHE D C 1
ATOM 12788 O O . PHE D 1 264 ? 65.24377 -8.37650 49.79118 1.000 17.45867 264 PHE D O 1
ATOM 12796 N N . GLN D 1 265 ? 65.98464 -6.46998 50.74291 1.000 21.81538 265 GLN D N 1
ATOM 12797 C CA . GLN D 1 265 ? 65.47128 -5.63958 49.65837 1.000 19.90795 265 GLN D CA 1
ATOM 12798 C C . GLN D 1 265 ? 66.18869 -5.92933 48.34669 1.000 22.20011 265 GLN D C 1
ATOM 12799 O O . GLN D 1 265 ? 65.55447 -5.97949 47.28636 1.000 27.10260 265 GLN D O 1
ATOM 12805 N N . GLN D 1 266 ? 67.50952 -6.11949 48.39175 1.000 25.69780 266 GLN D N 1
ATOM 12806 C CA . GLN D 1 266 ? 68.23660 -6.42911 47.16690 1.000 29.75246 266 GLN D CA 1
ATOM 12807 C C . GLN D 1 266 ? 67.90888 -7.82211 46.64595 1.000 23.47629 266 GLN D C 1
ATOM 12808 O O . GLN D 1 266 ? 68.08718 -8.08038 45.45124 1.000 25.84865 266 GLN D O 1
ATOM 12814 N N . LEU D 1 267 ? 67.43079 -8.72111 47.50901 1.000 24.18822 267 LEU D N 1
ATOM 12815 C CA . LEU D 1 267 ? 66.86437 -9.97322 47.02109 1.000 24.23025 267 LEU D CA 1
ATOM 12816 C C . LEU D 1 267 ? 65.53988 -9.72572 46.31220 1.000 22.61032 267 LEU D C 1
ATOM 12817 O O . LEU D 1 267 ? 65.25070 -10.34862 45.28348 1.000 24.10975 267 LEU D O 1
ATOM 12822 N N . VAL D 1 268 ? 64.72530 -8.81515 46.84797 1.000 21.51231 268 VAL D N 1
ATOM 12823 C CA . VAL D 1 268 ? 63.45450 -8.48207 46.21266 1.000 24.06267 268 VAL D CA 1
ATOM 12824 C C . VAL D 1 268 ? 63.69453 -7.79900 44.87228 1.000 26.44161 268 VAL D C 1
ATOM 12825 O O . VAL D 1 268 ? 63.06312 -8.13586 43.86349 1.000 29.68373 268 VAL D O 1
ATOM 12829 N N . GLU D 1 269 ? 64.61387 -6.82946 44.84045 1.000 22.25517 269 GLU D N 1
ATOM 12830 C CA . GLU D 1 269 ? 64.94696 -6.17278 43.58082 1.000 25.32905 269 GLU D CA 1
ATOM 12831 C C . GLU D 1 269 ? 65.53169 -7.15948 42.57985 1.000 25.77749 269 GLU D C 1
ATOM 12832 O O . GLU D 1 269 ? 65.39339 -6.96988 41.36617 1.000 28.33367 269 GLU D O 1
ATOM 12838 N N . GLN D 1 270 ? 66.18345 -8.21646 43.06834 1.000 29.09446 270 GLN D N 1
ATOM 12839 C CA . GLN D 1 270 ? 66.67989 -9.26301 42.18147 1.000 30.79273 270 GLN D CA 1
ATOM 12840 C C . GLN D 1 270 ? 65.52809 -9.97488 41.48357 1.000 31.00587 270 GLN D C 1
ATOM 12841 O O . GLN D 1 270 ? 65.56796 -10.20866 40.27017 1.000 30.88968 270 GLN D O 1
ATOM 12847 N N . ARG D 1 271 ? 64.48576 -10.32463 42.24040 1.000 30.57099 271 ARG D N 1
ATOM 12848 C CA . ARG D 1 271 ? 63.34279 -11.02297 41.66653 1.000 32.85669 271 ARG D CA 1
ATOM 12849 C C . ARG D 1 271 ? 62.46785 -10.10726 40.82371 1.000 36.83479 271 ARG D C 1
ATOM 12850 O O . ARG D 1 271 ? 61.74496 -10.59465 39.94821 1.000 41.14537 271 ARG D O 1
ATOM 12858 N N . ILE D 1 272 ? 62.51099 -8.79957 41.06870 1.000 33.70804 272 ILE D N 1
ATOM 12859 C CA . ILE D 1 272 ? 61.72310 -7.84733 40.29619 1.000 25.80104 272 ILE D CA 1
ATOM 12860 C C . ILE D 1 272 ? 62.65154 -6.85478 39.61371 1.000 37.27652 272 ILE D C 1
ATOM 12861 O O . ILE D 1 272 ? 63.12005 -7.08741 38.49382 1.000 53.59530 272 ILE D O 1
ATOM 12866 N N . GLY D 1 273 ? 62.91301 -5.74168 40.28611 1.000 35.65188 273 GLY D N 1
ATOM 12867 C CA . GLY D 1 273 ? 63.77282 -4.70986 39.74074 1.000 31.92651 273 GLY D CA 1
ATOM 12868 C C . GLY D 1 273 ? 63.95354 -3.60465 40.75488 1.000 26.92147 273 GLY D C 1
ATOM 12869 O O . GLY D 1 273 ? 63.43332 -3.66236 41.87409 1.000 29.14961 273 GLY D O 1
ATOM 12870 N N . GLN D 1 274 ? 64.70642 -2.58844 40.34294 1.000 30.83171 274 GLN D N 1
ATOM 12871 C CA . GLN D 1 274 ? 64.97607 -1.45643 41.21769 1.000 34.13105 274 GLN D CA 1
ATOM 12872 C C . GLN D 1 274 ? 63.67733 -0.76229 41.61012 1.000 34.86242 274 GLN D C 1
ATOM 12873 O O . GLN D 1 274 ? 62.77681 -0.57781 40.78649 1.000 33.46112 274 GLN D O 1
ATOM 12879 N N . PHE D 1 275 ? 63.58194 -0.38482 42.88455 1.000 33.95770 275 PHE D N 1
ATOM 12880 C CA . PHE D 1 275 ? 62.38710 0.26999 43.40216 1.000 28.70264 275 PHE D CA 1
ATOM 12881 C C . PHE D 1 275 ? 62.29156 1.70409 42.89710 1.000 29.08592 275 PHE D C 1
ATOM 12882 O O . PHE D 1 275 ? 62.87105 2.61694 43.49432 1.000 39.85520 275 PHE D O 1
ATOM 12890 N N . ASP D 1 276 ? 61.56179 1.91663 41.80566 1.000 23.50815 276 ASP D N 1
ATOM 12891 C CA . ASP D 1 276 ? 61.38223 3.25453 41.25894 1.000 23.00880 276 ASP D CA 1
ATOM 12892 C C . ASP D 1 276 ? 60.26336 4.03003 41.94312 1.000 26.81213 276 ASP D C 1
ATOM 12893 O O . ASP D 1 276 ? 59.94468 5.14166 41.50669 1.000 31.83588 276 ASP D O 1
ATOM 12898 N N . PHE D 1 277 ? 59.66439 3.47683 42.99604 1.000 27.97315 277 PHE D N 1
ATOM 12899 C CA . PHE D 1 277 ? 58.56754 4.12573 43.70006 1.000 24.40803 277 PHE D CA 1
ATOM 12900 C C . PHE D 1 277 ? 58.98939 4.74272 45.02670 1.000 16.53398 277 PHE D C 1
ATOM 12901 O O . PHE D 1 277 ? 58.14239 5.30225 45.72855 1.000 18.03364 277 PHE D O 1
ATOM 12909 N N . VAL D 1 278 ? 60.26561 4.65943 45.38565 1.000 24.18359 278 VAL D N 1
ATOM 12910 C CA . VAL D 1 278 ? 60.76804 5.21971 46.63905 1.000 20.89323 278 VAL D CA 1
ATOM 12911 C C . VAL D 1 278 ? 61.37163 6.57725 46.29519 1.000 26.24695 278 VAL D C 1
ATOM 12912 O O . VAL D 1 278 ? 62.55324 6.69484 45.96701 1.000 39.41992 278 VAL D O 1
ATOM 12916 N N . ARG D 1 279 ? 60.54797 7.61796 46.36793 1.000 24.09572 279 ARG D N 1
ATOM 12917 C CA . ARG D 1 279 ? 61.02715 8.96535 46.11150 1.000 27.13482 279 ARG D CA 1
ATOM 12918 C C . ARG D 1 279 ? 61.81685 9.48455 47.31004 1.000 34.69675 279 ARG D C 1
ATOM 12919 O O . ARG D 1 279 ? 61.63699 9.04113 48.44770 1.000 37.96793 279 ARG D O 1
ATOM 12927 N N . GLN D 1 280 ? 62.71231 10.43052 47.03733 1.000 33.79991 280 GLN D N 1
ATOM 12928 C CA . GLN D 1 280 ? 63.54910 10.99082 48.08940 1.000 27.95412 280 GLN D CA 1
ATOM 12929 C C . GLN D 1 280 ? 62.69688 11.75906 49.09098 1.000 27.11852 280 GLN D C 1
ATOM 12930 O O . GLN D 1 280 ? 61.88139 12.60694 48.71448 1.000 25.53488 280 GLN D O 1
ATOM 12936 N N . GLY D 1 281 ? 62.89077 11.45874 50.37126 1.000 36.93863 281 GLY D N 1
ATOM 12937 C CA . GLY D 1 281 ? 62.08906 12.02530 51.42997 1.000 30.32970 281 GLY D CA 1
ATOM 12938 C C . GLY D 1 281 ? 60.94116 11.15195 51.88086 1.000 27.49122 281 GLY D C 1
ATOM 12939 O O . GLY D 1 281 ? 60.28250 11.48707 52.87254 1.000 25.95026 281 GLY D O 1
ATOM 12940 N N . ASP D 1 282 ? 60.68395 10.04352 51.18755 1.000 33.34014 282 ASP D N 1
ATOM 12941 C CA . ASP D 1 282 ? 59.59672 9.16434 51.59474 1.000 23.73801 282 ASP D CA 1
ATOM 12942 C C . ASP D 1 282 ? 59.87467 8.55194 52.96074 1.000 25.73542 282 ASP D C 1
ATOM 12943 O O . ASP D 1 282 ? 59.11069 8.76406 53.90937 1.000 28.31575 282 ASP D O 1
ATOM 12948 N N . LEU D 1 283 ? 60.98917 7.82387 53.09125 1.000 25.83583 283 LEU D N 1
ATOM 12949 C CA . LEU D 1 283 ? 61.28901 7.13780 54.34614 1.000 27.08761 283 LEU D CA 1
ATOM 12950 C C . LEU D 1 283 ? 61.38935 8.10535 55.52060 1.000 28.22898 283 LEU D C 1
ATOM 12951 O O . LEU D 1 283 ? 61.19694 7.70175 56.67356 1.000 25.46249 283 LEU D O 1
ATOM 12956 N N . ALA D 1 284 ? 61.69406 9.37781 55.25544 1.000 24.30341 284 ALA D N 1
ATOM 12957 C CA . ALA D 1 284 ? 61.65747 10.37448 56.32042 1.000 20.45526 284 ALA D CA 1
ATOM 12958 C C . ALA D 1 284 ? 60.22517 10.63249 56.77469 1.000 24.80123 284 ALA D C 1
ATOM 12959 O O . ALA D 1 284 ? 59.94814 10.69072 57.97883 1.000 29.82457 284 ALA D O 1
ATOM 12961 N N . VAL D 1 285 ? 59.30056 10.77675 55.82300 1.000 24.71723 285 VAL D N 1
ATOM 12962 C CA . VAL D 1 285 ? 57.88705 10.89932 56.16329 1.000 18.05362 285 VAL D CA 1
ATOM 12963 C C . VAL D 1 285 ? 57.37720 9.60172 56.77698 1.000 19.00358 285 VAL D C 1
ATOM 12964 O O . VAL D 1 285 ? 56.64703 9.61483 57.77576 1.000 20.52891 285 VAL D O 1
ATOM 12968 N N . ILE D 1 286 ? 57.75315 8.46190 56.19060 1.000 20.80524 286 ILE D N 1
ATOM 12969 C CA . ILE D 1 286 ? 57.38819 7.16513 56.75869 1.000 19.35765 286 ILE D CA 1
ATOM 12970 C C . ILE D 1 286 ? 57.77523 7.08807 58.23054 1.000 20.21758 286 ILE D C 1
ATOM 12971 O O . ILE D 1 286 ? 56.98798 6.63229 59.07043 1.000 18.83404 286 ILE D O 1
ATOM 12976 N N . ALA D 1 287 ? 58.98011 7.55633 58.57411 1.000 20.91066 287 ALA D N 1
ATOM 12977 C CA . ALA D 1 287 ? 59.51535 7.44081 59.92807 1.000 17.52527 287 ALA D CA 1
ATOM 12978 C C . ALA D 1 287 ? 59.05187 8.54846 60.85390 1.000 23.45972 287 ALA D C 1
ATOM 12979 O O . ALA D 1 287 ? 59.74509 8.83607 61.83629 1.000 30.13463 287 ALA D O 1
ATOM 12981 N N . GLU D 1 288 ? 57.91055 9.16795 60.57391 1.000 33.07318 288 GLU D N 1
ATOM 12982 C CA . GLU D 1 288 ? 57.39902 10.20556 61.45487 1.000 34.59855 288 GLU D CA 1
ATOM 12983 C C . GLU D 1 288 ? 57.18697 9.62964 62.85083 1.000 29.54743 288 GLU D C 1
ATOM 12984 O O . GLU D 1 288 ? 56.54698 8.57756 62.99039 1.000 35.29437 288 GLU D O 1
ATOM 12990 N N . PRO D 1 289 ? 57.72110 10.26402 63.89295 1.000 31.31788 289 PRO D N 1
ATOM 12991 C CA . PRO D 1 289 ? 57.66104 9.67279 65.23636 1.000 30.16138 289 PRO D CA 1
ATOM 12992 C C . PRO D 1 289 ? 56.22789 9.42245 65.68173 1.000 27.34810 289 PRO D C 1
ATOM 12993 O O . PRO D 1 289 ? 55.37198 10.30814 65.61844 1.000 23.63124 289 PRO D O 1
ATOM 12997 N N . ILE D 1 290 ? 55.97474 8.19874 66.12714 1.000 19.55831 290 ILE D N 1
ATOM 12998 C CA . ILE D 1 290 ? 54.66253 7.79446 66.57780 1.000 22.62959 290 ILE D CA 1
ATOM 12999 C C . ILE D 1 290 ? 54.64544 7.77677 68.10126 1.000 30.31287 290 ILE D C 1
ATOM 13000 O O . ILE D 1 290 ? 55.67824 7.87605 68.75943 1.000 30.04684 290 ILE D O 1
ATOM 13005 N N . ASP D 1 291 ? 53.45015 7.64469 68.67478 1.000 20.61042 291 ASP D N 1
ATOM 13006 C CA . ASP D 1 291 ? 53.30336 7.62530 70.12206 1.000 21.19241 291 ASP D CA 1
ATOM 13007 C C . ASP D 1 291 ? 53.24509 6.22058 70.70502 1.000 24.96392 291 ASP D C 1
ATOM 13008 O O . ASP D 1 291 ? 53.50985 6.05517 71.90098 1.000 29.36480 291 ASP D O 1
ATOM 13013 N N . PHE D 1 292 ? 52.91211 5.21404 69.90060 1.000 24.17985 292 PHE D N 1
ATOM 13014 C CA . PHE D 1 292 ? 52.89306 3.83440 70.36807 1.000 23.95419 292 PHE D CA 1
ATOM 13015 C C . PHE D 1 292 ? 52.96290 2.90972 69.16200 1.000 22.24139 292 PHE D C 1
ATOM 13016 O O . PHE D 1 292 ? 52.82872 3.33951 68.01440 1.000 20.81066 292 PHE D O 1
ATOM 13024 N N . LEU D 1 293 ? 53.17396 1.62545 69.44105 1.000 28.21439 293 LEU D N 1
ATOM 13025 C CA . LEU D 1 293 ? 53.26093 0.59970 68.41067 1.000 26.62517 293 LEU D CA 1
ATOM 13026 C C . LEU D 1 293 ? 52.32875 -0.54759 68.76535 1.000 25.06864 293 LEU D C 1
ATOM 13027 O O . LEU D 1 293 ? 52.35666 -1.04997 69.89285 1.000 28.46305 293 LEU D O 1
ATOM 13032 N N . GLY D 1 294 ? 51.50514 -0.96120 67.80019 1.000 23.92353 294 GLY D N 1
ATOM 13033 C CA . GLY D 1 294 ? 50.55890 -2.03473 68.00196 1.000 20.78520 294 GLY D CA 1
ATOM 13034 C C . GLY D 1 294 ? 51.08303 -3.35254 67.48265 1.000 20.69553 294 GLY D C 1
ATOM 13035 O O . GLY D 1 294 ? 51.29388 -3.52289 66.27813 1.000 21.54377 294 GLY D O 1
ATOM 13036 N N . ILE D 1 295 ? 51.28910 -4.30010 68.39625 1.000 19.18764 295 ILE D N 1
ATOM 13037 C CA . ILE D 1 295 ? 51.80497 -5.62363 68.07019 1.000 16.83764 295 ILE D CA 1
ATOM 13038 C C . ILE D 1 295 ? 50.63237 -6.57870 67.90046 1.000 20.24098 295 ILE D C 1
ATOM 13039 O O . ILE D 1 295 ? 49.76719 -6.67556 68.77976 1.000 26.72047 295 ILE D O 1
ATOM 13044 N N . ASN D 1 296 ? 50.60378 -7.28670 66.77409 1.000 18.05502 296 ASN D N 1
ATOM 13045 C CA . ASN D 1 296 ? 49.60023 -8.31066 66.50042 1.000 21.90907 296 ASN D CA 1
ATOM 13046 C C . ASN D 1 296 ? 50.31459 -9.65053 66.39810 1.000 22.50214 296 ASN D C 1
ATOM 13047 O O . ASN D 1 296 ? 51.01161 -9.91275 65.41198 1.000 25.76471 296 ASN D O 1
ATOM 13052 N N . PHE D 1 297 ? 50.14641 -10.49390 67.41111 1.000 18.41292 297 PHE D N 1
ATOM 13053 C CA . PHE D 1 297 ? 50.77861 -11.80311 67.44881 1.000 27.36788 297 PHE D CA 1
ATOM 13054 C C . PHE D 1 297 ? 49.71888 -12.88857 67.55563 1.000 26.93594 297 PHE D C 1
ATOM 13055 O O . PHE D 1 297 ? 48.68814 -12.70546 68.21099 1.000 25.42219 297 PHE D O 1
ATOM 13063 N N . TYR D 1 298 ? 49.98236 -14.02050 66.90753 1.000 29.44577 298 TYR D N 1
ATOM 13064 C CA . TYR D 1 298 ? 49.08965 -15.16832 66.97977 1.000 28.88479 298 TYR D CA 1
ATOM 13065 C C . TYR D 1 298 ? 49.89023 -16.45745 67.09211 1.000 35.65291 298 TYR D C 1
ATOM 13066 O O . TYR D 1 298 ? 49.56141 -17.33414 67.89801 1.000 38.52745 298 TYR D O 1
ATOM 13075 N N . THR D 1 299 ? 50.94420 -16.57900 66.29075 1.000 37.58323 299 THR D N 1
ATOM 13076 C CA . THR D 1 299 ? 51.70517 -17.81740 66.22520 1.000 33.07551 299 THR D CA 1
ATOM 13077 C C . THR D 1 299 ? 53.11093 -17.51726 65.73191 1.000 37.14668 299 THR D C 1
ATOM 13078 O O . THR D 1 299 ? 53.39638 -16.43709 65.20913 1.000 37.24468 299 THR D O 1
ATOM 13082 N N . ARG D 1 300 ? 53.98627 -18.49760 65.90996 1.000 34.64537 300 ARG D N 1
ATOM 13083 C CA . ARG D 1 300 ? 55.27688 -18.50676 65.24845 1.000 30.88847 300 ARG D CA 1
ATOM 13084 C C . ARG D 1 300 ? 55.16505 -19.25420 63.92292 1.000 35.56899 300 ARG D C 1
ATOM 13085 O O . ARG D 1 300 ? 54.13212 -19.84199 63.59602 1.000 33.92271 300 ARG D O 1
ATOM 13093 N N . SER D 1 301 ? 56.25144 -19.23335 63.15696 1.000 40.96708 301 SER D N 1
ATOM 13094 C CA . SER D 1 301 ? 56.34774 -19.99688 61.92314 1.000 36.27025 301 SER D CA 1
ATOM 13095 C C . SER D 1 301 ? 57.67576 -20.73729 61.90188 1.000 38.39041 301 SER D C 1
ATOM 13096 O O . SER D 1 301 ? 58.70599 -20.19437 62.30999 1.000 33.23701 301 SER D O 1
ATOM 13099 N N . VAL D 1 302 ? 57.64258 -21.98335 61.44070 1.000 44.86894 302 VAL D N 1
ATOM 13100 C CA . VAL D 1 302 ? 58.83751 -22.80250 61.27454 1.000 46.52752 302 VAL D CA 1
ATOM 13101 C C . VAL D 1 302 ? 59.13640 -22.87337 59.78341 1.000 46.69927 302 VAL D C 1
ATOM 13102 O O . VAL D 1 302 ? 58.28701 -23.30043 58.99108 1.000 45.64064 302 VAL D O 1
ATOM 13106 N N . VAL D 1 303 ? 60.33670 -22.44561 59.39875 1.000 40.08943 303 VAL D N 1
ATOM 13107 C CA . VAL D 1 303 ? 60.67634 -22.21270 58.00036 1.000 47.16327 303 VAL D CA 1
ATOM 13108 C C . VAL D 1 303 ? 61.94161 -22.98553 57.65580 1.000 50.75550 303 VAL D C 1
ATOM 13109 O O . VAL D 1 303 ? 62.91751 -22.96042 58.41408 1.000 49.92265 303 VAL D O 1
ATOM 13113 N N . ALA D 1 304 ? 61.91746 -23.67674 56.51761 1.000 48.13553 304 ALA D N 1
ATOM 13114 C CA . ALA D 1 304 ? 63.08787 -24.33876 55.96539 1.000 43.76938 304 ALA D CA 1
ATOM 13115 C C . ALA D 1 304 ? 63.30156 -23.86104 54.53637 1.000 46.49736 304 ALA D C 1
ATOM 13116 O O . ALA D 1 304 ? 62.38573 -23.34913 53.88750 1.000 54.04176 304 ALA D O 1
ATOM 13118 N N . ALA D 1 305 ? 64.52625 -24.03648 54.04956 1.000 51.35737 305 ALA D N 1
ATOM 13119 C CA . ALA D 1 305 ? 64.85809 -23.61089 52.69883 1.000 47.10673 305 ALA D CA 1
ATOM 13120 C C . ALA D 1 305 ? 64.10540 -24.44011 51.66673 1.000 48.00980 305 ALA D C 1
ATOM 13121 O O . ALA D 1 305 ? 63.77492 -25.60763 51.89127 1.000 52.41874 305 ALA D O 1
ATOM 13123 N N . ASN D 1 306 ? 63.83885 -23.81998 50.52137 1.000 46.78208 306 ASN D N 1
ATOM 13124 C CA . ASN D 1 306 ? 63.06295 -24.45970 49.46902 1.000 55.58252 306 ASN D CA 1
ATOM 13125 C C . ASN D 1 306 ? 63.45090 -23.88320 48.11193 1.000 57.73251 306 ASN D C 1
ATOM 13126 O O . ASN D 1 306 ? 63.09556 -22.74088 47.79739 1.000 52.99688 306 ASN D O 1
ATOM 13131 N N . PRO D 1 307 ? 64.19210 -24.63340 47.28293 1.000 58.22837 307 PRO D N 1
ATOM 13132 C CA . PRO D 1 307 ? 64.58443 -24.16659 45.94813 1.000 55.22972 307 PRO D CA 1
ATOM 13133 C C . PRO D 1 307 ? 63.39148 -24.01095 45.00886 1.000 53.76533 307 PRO D C 1
ATOM 13134 O O . PRO D 1 307 ? 63.52034 -23.33791 43.98622 1.000 55.23680 307 PRO D O 1
ATOM 13138 N N . ASP D 1 309 ? 59.84180 -22.53250 45.31353 1.000 60.05248 309 ASP D N 1
ATOM 13139 C CA . ASP D 1 309 ? 59.69461 -21.08733 45.44039 1.000 49.62215 309 ASP D CA 1
ATOM 13140 C C . ASP D 1 309 ? 60.70659 -20.36172 44.56445 1.000 50.64049 309 ASP D C 1
ATOM 13141 O O . ASP D 1 309 ? 61.90510 -20.37203 44.84282 1.000 52.06919 309 ASP D O 1
ATOM 13146 N N . ALA D 1 310 ? 60.21424 -19.72946 43.50342 1.000 43.89373 310 ALA D N 1
ATOM 13147 C CA . ALA D 1 310 ? 61.04788 -18.91133 42.63568 1.000 49.56876 310 ALA D CA 1
ATOM 13148 C C . ALA D 1 310 ? 61.19135 -17.48142 43.13881 1.000 56.14838 310 ALA D C 1
ATOM 13149 O O . ALA D 1 310 ? 61.95441 -16.70664 42.55219 1.000 48.59305 310 ALA D O 1
ATOM 13151 N N . LEU D 1 311 ? 60.48718 -17.11824 44.21169 1.000 53.02077 311 LEU D N 1
ATOM 13152 C CA . LEU D 1 311 ? 60.52380 -15.74703 44.73538 1.000 48.71025 311 LEU D CA 1
ATOM 13153 C C . LEU D 1 311 ? 61.57350 -15.61600 45.83592 1.000 41.80844 311 LEU D C 1
ATOM 13154 O O . LEU D 1 311 ? 62.63068 -15.01417 45.62919 1.000 43.26569 311 LEU D O 1
ATOM 13159 N N . PHE D 1 312 ? 61.29217 -16.17684 47.01286 1.000 42.78112 312 PHE D N 1
ATOM 13160 C CA . PHE D 1 312 ? 62.17694 -16.03612 48.15960 1.000 43.90614 312 PHE D CA 1
ATOM 13161 C C . PHE D 1 312 ? 62.79852 -17.34250 48.62896 1.000 50.95695 312 PHE D C 1
ATOM 13162 O O . PHE D 1 312 ? 63.77335 -17.30170 49.38903 1.000 49.20811 312 PHE D O 1
ATOM 13170 N N . GLY D 1 313 ? 62.27382 -18.48938 48.20802 1.000 55.99594 313 GLY D N 1
ATOM 13171 C CA . GLY D 1 313 ? 62.86375 -19.76276 48.56712 1.000 54.18012 313 GLY D CA 1
ATOM 13172 C C . GLY D 1 313 ? 62.54578 -20.20687 49.97872 1.000 50.42178 313 GLY D C 1
ATOM 13173 O O . GLY D 1 313 ? 63.43817 -20.64233 50.71262 1.000 53.05489 313 GLY D O 1
ATOM 13174 N N . LEU D 1 314 ? 61.27691 -20.11501 50.36743 1.000 49.17706 314 LEU D N 1
ATOM 13175 C CA . LEU D 1 314 ? 60.84542 -20.43112 51.72039 1.000 49.23422 314 LEU D CA 1
ATOM 13176 C C . LEU D 1 314 ? 59.79430 -21.53205 51.69797 1.000 48.47556 314 LEU D C 1
ATOM 13177 O O . LEU D 1 314 ? 59.07972 -21.71259 50.70740 1.000 57.44797 314 LEU D O 1
ATOM 13182 N N . ARG D 1 315 ? 59.70965 -22.26690 52.80519 1.000 50.41631 315 ARG D N 1
ATOM 13183 C CA . ARG D 1 315 ? 58.66792 -23.27176 52.99314 1.000 57.87449 315 ARG D CA 1
ATOM 13184 C C . ARG D 1 315 ? 58.32516 -23.33958 54.47184 1.000 56.00301 315 ARG D C 1
ATOM 13185 O O . ARG D 1 315 ? 59.20542 -23.58745 55.30186 1.000 56.74415 315 ARG D O 1
ATOM 13193 N N . THR D 1 316 ? 57.05652 -23.11726 54.79660 1.000 45.30920 316 THR D N 1
ATOM 13194 C CA . THR D 1 316 ? 56.57602 -23.26141 56.16078 1.000 45.60227 316 THR D CA 1
ATOM 13195 C C . THR D 1 316 ? 56.12351 -24.69709 56.39641 1.000 46.65496 316 THR D C 1
ATOM 13196 O O . THR D 1 316 ? 55.62717 -25.36977 55.48853 1.000 44.41523 316 THR D O 1
ATOM 13200 N N . LEU D 1 317 ? 56.30449 -25.16373 57.63118 1.000 49.26080 317 LEU D N 1
ATOM 13201 C CA . LEU D 1 317 ? 56.05741 -26.56335 57.96576 1.000 44.42789 317 LEU D CA 1
ATOM 13202 C C . LEU D 1 317 ? 54.63610 -26.78366 58.48081 1.000 38.51287 317 LEU D C 1
ATOM 13203 O O . LEU D 1 317 ? 53.88628 -27.59348 57.92587 1.000 37.11852 317 LEU D O 1
ATOM 13208 N N . GLU D 1 318 ? 54.25650 -26.07690 59.54066 1.000 37.77187 318 GLU D N 1
ATOM 13209 C CA . GLU D 1 318 ? 52.93097 -26.24407 60.12923 1.000 45.35956 318 GLU D CA 1
ATOM 13210 C C . GLU D 1 318 ? 52.19453 -24.91112 60.22879 1.000 46.04525 318 GLU D C 1
ATOM 13211 O O . GLU D 1 318 ? 50.96688 -24.85957 60.13506 1.000 37.12293 318 GLU D O 1
ATOM 13217 N N . ASP D 1 322 ? 48.18630 -31.04358 66.18553 1.000 42.32867 322 ASP D N 1
ATOM 13218 C CA . ASP D 1 322 ? 48.46893 -31.48354 67.54753 1.000 57.36535 322 ASP D CA 1
ATOM 13219 C C . ASP D 1 322 ? 48.47170 -30.30284 68.51413 1.000 52.79242 322 ASP D C 1
ATOM 13220 O O . ASP D 1 322 ? 47.99634 -30.40912 69.64490 1.000 45.97385 322 ASP D O 1
ATOM 13225 N N . ASN D 1 323 ? 49.01699 -29.17724 68.05882 1.000 59.95923 323 ASN D N 1
ATOM 13226 C CA . ASN D 1 323 ? 49.10672 -27.96038 68.85875 1.000 55.60867 323 ASN D CA 1
ATOM 13227 C C . ASN D 1 323 ? 48.70902 -26.75588 68.01674 1.000 52.70537 323 ASN D C 1
ATOM 13228 O O . ASN D 1 323 ? 49.26748 -25.66286 68.15410 1.000 50.48457 323 ASN D O 1
ATOM 13233 N N . ARG D 1 324 ? 47.73639 -26.94168 67.12954 1.000 48.62083 324 ARG D N 1
ATOM 13234 C CA . ARG D 1 324 ? 47.30879 -25.90021 66.21127 1.000 43.02958 324 ARG D CA 1
ATOM 13235 C C . ARG D 1 324 ? 45.83773 -25.57036 66.42899 1.000 48.15508 324 ARG D C 1
ATOM 13236 O O . ARG D 1 324 ? 45.07268 -26.36475 66.98291 1.000 59.88859 324 ARG D O 1
ATOM 13244 N N . THR D 1 325 ? 45.45219 -24.37744 65.98367 1.000 43.60827 325 THR D N 1
ATOM 13245 C CA . THR D 1 325 ? 44.08069 -23.90867 66.10101 1.000 42.12650 325 THR D CA 1
ATOM 13246 C C . THR D 1 325 ? 43.31699 -24.23528 64.81820 1.000 38.56249 325 THR D C 1
ATOM 13247 O O . THR D 1 325 ? 43.81296 -24.93708 63.93274 1.000 41.02067 325 THR D O 1
ATOM 13251 N N . GLU D 1 326 ? 42.09146 -23.71981 64.70494 1.000 36.55058 326 GLU D N 1
ATOM 13252 C CA . GLU D 1 326 ? 41.29618 -23.92761 63.50169 1.000 33.64720 326 GLU D CA 1
ATOM 13253 C C . GLU D 1 326 ? 41.83805 -23.15866 62.30549 1.000 37.28531 326 GLU D C 1
ATOM 13254 O O . GLU D 1 326 ? 41.41129 -23.42263 61.17618 1.000 39.67274 326 GLU D O 1
ATOM 13260 N N . MET D 1 327 ? 42.75479 -22.21554 62.52551 1.000 36.35188 327 MET D N 1
ATOM 13261 C CA . MET D 1 327 ? 43.51318 -21.61313 61.43830 1.000 33.09579 327 MET D CA 1
ATOM 13262 C C . MET D 1 327 ? 44.73719 -22.43365 61.06107 1.000 29.98843 327 MET D C 1
ATOM 13263 O O . MET D 1 327 ? 45.41722 -22.09031 60.08836 1.000 28.05373 327 MET D O 1
ATOM 13268 N N . GLY D 1 328 ? 45.03011 -23.49967 61.80362 1.000 34.79527 328 GLY D N 1
ATOM 13269 C CA . GLY D 1 328 ? 46.22953 -24.27670 61.57325 1.000 28.91272 328 GLY D CA 1
ATOM 13270 C C . GLY D 1 328 ? 47.48185 -23.68811 62.17525 1.000 28.22673 328 GLY D C 1
ATOM 13271 O O . GLY D 1 328 ? 48.58630 -24.08093 61.78795 1.000 30.81156 328 GLY D O 1
ATOM 13272 N N . TRP D 1 329 ? 47.34632 -22.76246 63.11946 1.000 23.62666 329 TRP D N 1
ATOM 13273 C CA . TRP D 1 329 ? 48.47593 -22.03317 63.67850 1.000 33.44184 329 TRP D CA 1
ATOM 13274 C C . TRP D 1 329 ? 48.91987 -22.67296 64.98609 1.000 41.72730 329 TRP D C 1
ATOM 13275 O O . TRP D 1 329 ? 48.09949 -22.89603 65.88203 1.000 46.74855 329 TRP D O 1
ATOM 13286 N N . GLU D 1 330 ? 50.21832 -22.94659 65.09682 1.000 39.65488 330 GLU D N 1
ATOM 13287 C CA . GLU D 1 330 ? 50.76601 -23.49359 66.33037 1.000 34.87393 330 GLU D CA 1
ATOM 13288 C C . GLU D 1 330 ? 50.57070 -22.51476 67.48246 1.000 39.13229 330 GLU D C 1
ATOM 13289 O O . GLU D 1 330 ? 50.73226 -21.30188 67.32477 1.000 44.57071 330 GLU D O 1
ATOM 13295 N N . ILE D 1 331 ? 50.21102 -23.04859 68.64742 1.000 36.76133 331 ILE D N 1
ATOM 13296 C CA . ILE D 1 331 ? 50.05462 -22.24909 69.85773 1.000 34.49579 331 ILE D CA 1
ATOM 13297 C C . ILE D 1 331 ? 51.40013 -22.25984 70.57653 1.000 35.13280 331 ILE D C 1
ATOM 13298 O O . ILE D 1 331 ? 51.72752 -23.20234 71.29878 1.000 40.56950 331 ILE D O 1
ATOM 13303 N N . HIS D 1 332 ? 52.18574 -21.20091 70.37521 1.000 35.23744 332 HIS D N 1
ATOM 13304 C CA . HIS D 1 332 ? 53.53728 -21.08549 70.92186 1.000 31.52229 332 HIS D CA 1
ATOM 13305 C C . HIS D 1 332 ? 53.61067 -19.83407 71.78712 1.000 36.72103 332 HIS D C 1
ATOM 13306 O O . HIS D 1 332 ? 53.98200 -18.75322 71.30269 1.000 47.42397 332 HIS D O 1
ATOM 13313 N N . PRO D 1 333 ? 53.27009 -19.93292 73.07409 1.000 32.09054 333 PRO D N 1
ATOM 13314 C CA . PRO D 1 333 ? 53.25761 -18.72947 73.92393 1.000 35.63980 333 PRO D CA 1
ATOM 13315 C C . PRO D 1 333 ? 54.62218 -18.08587 74.10031 1.000 41.41282 333 PRO D C 1
ATOM 13316 O O . PRO D 1 333 ? 54.70594 -16.85425 74.19257 1.000 46.20595 333 PRO D O 1
ATOM 13320 N N . ASP D 1 334 ? 55.69628 -18.87782 74.15348 1.000 40.14370 334 ASP D N 1
ATOM 13321 C CA . ASP D 1 334 ? 57.02293 -18.30405 74.35609 1.000 43.13067 334 ASP D CA 1
ATOM 13322 C C . ASP D 1 334 ? 57.45967 -17.45974 73.16605 1.000 41.30289 334 ASP D C 1
ATOM 13323 O O . ASP D 1 334 ? 58.26281 -16.53373 73.32793 1.000 46.04055 334 ASP D O 1
ATOM 13328 N N . SER D 1 335 ? 56.94483 -17.75711 71.97018 1.000 38.24321 335 SER D N 1
ATOM 13329 C CA . SER D 1 335 ? 57.29121 -16.96521 70.79651 1.000 28.26485 335 SER D CA 1
ATOM 13330 C C . SER D 1 335 ? 56.80747 -15.52746 70.91195 1.000 30.48944 335 SER D C 1
ATOM 13331 O O . SER D 1 335 ? 57.38059 -14.64006 70.27061 1.000 29.95364 335 SER D O 1
ATOM 13334 N N . LEU D 1 336 ? 55.76811 -15.27674 71.71206 1.000 32.32740 336 LEU D N 1
ATOM 13335 C CA . LEU D 1 336 ? 55.33829 -13.90268 71.94837 1.000 36.87349 336 LEU D CA 1
ATOM 13336 C C . LEU D 1 336 ? 56.37599 -13.13618 72.75702 1.000 31.46651 336 LEU D C 1
ATOM 13337 O O . LEU D 1 336 ? 56.67741 -11.97636 72.45055 1.000 29.73817 336 LEU D O 1
ATOM 13342 N N . TYR D 1 337 ? 56.92752 -13.76509 73.79748 1.000 31.06404 337 TYR D N 1
ATOM 13343 C CA . TYR D 1 337 ? 57.99395 -13.12984 74.56398 1.000 31.69972 337 TYR D CA 1
ATOM 13344 C C . TYR D 1 337 ? 59.19524 -12.83228 73.67750 1.000 33.66178 337 TYR D C 1
ATOM 13345 O O . TYR D 1 337 ? 59.74486 -11.72520 73.70634 1.000 34.96419 337 TYR D O 1
ATOM 13354 N N . ARG D 1 338 ? 59.61950 -13.81832 72.88282 1.000 36.95421 338 ARG D N 1
ATOM 13355 C CA . ARG D 1 338 ? 60.73261 -13.60544 71.96310 1.000 42.08445 338 ARG D CA 1
ATOM 13356 C C . ARG D 1 338 ? 60.44334 -12.45346 71.01174 1.000 33.87457 338 ARG D C 1
ATOM 13357 O O . ARG D 1 338 ? 61.34564 -11.68643 70.65474 1.000 31.41250 338 ARG D O 1
ATOM 13365 N N . LEU D 1 339 ? 59.18526 -12.31579 70.59461 1.000 35.21121 339 LEU D N 1
ATOM 13366 C CA . LEU D 1 339 ? 58.81652 -11.24099 69.68272 1.000 27.56274 339 LEU D CA 1
ATOM 13367 C C . LEU D 1 339 ? 58.94727 -9.87984 70.35315 1.000 25.55928 339 LEU D C 1
ATOM 13368 O O . LEU D 1 339 ? 59.51746 -8.94557 69.77871 1.000 26.85414 339 LEU D O 1
ATOM 13373 N N . LEU D 1 340 ? 58.41927 -9.74938 71.57193 1.000 25.66095 340 LEU D N 1
ATOM 13374 C CA . LEU D 1 340 ? 58.44359 -8.46280 72.25731 1.000 26.06097 340 LEU D CA 1
ATOM 13375 C C . LEU D 1 340 ? 59.86356 -8.03176 72.59316 1.000 27.80775 340 LEU D C 1
ATOM 13376 O O . LEU D 1 340 ? 60.16749 -6.83346 72.56951 1.000 27.83627 340 LEU D O 1
ATOM 13381 N N . THR D 1 341 ? 60.74373 -8.98428 72.90790 1.000 36.11631 341 THR D N 1
ATOM 13382 C CA . THR D 1 341 ? 62.13653 -8.63663 73.16968 1.000 36.20910 341 THR D CA 1
ATOM 13383 C C . THR D 1 341 ? 62.77922 -8.01570 71.94217 1.000 33.43468 341 THR D C 1
ATOM 13384 O O . THR D 1 341 ? 63.48197 -7.00348 72.03676 1.000 36.65964 341 THR D O 1
ATOM 13388 N N . TRP D 1 342 ? 62.55022 -8.61712 70.77529 1.000 29.35219 342 TRP D N 1
ATOM 13389 C CA . TRP D 1 342 ? 63.18517 -8.12556 69.56072 1.000 32.58004 342 TRP D CA 1
ATOM 13390 C C . TRP D 1 342 ? 62.59077 -6.79331 69.12674 1.000 34.28640 342 TRP D C 1
ATOM 13391 O O . TRP D 1 342 ? 63.32019 -5.90004 68.68002 1.000 34.54850 342 TRP D O 1
ATOM 13402 N N . VAL D 1 343 ? 61.27016 -6.64053 69.24981 1.000 25.43693 343 VAL D N 1
ATOM 13403 C CA . VAL D 1 343 ? 60.64024 -5.36552 68.91968 1.000 23.40512 343 VAL D CA 1
ATOM 13404 C C . VAL D 1 343 ? 61.17013 -4.26337 69.82788 1.000 29.48703 343 VAL D C 1
ATOM 13405 O O . VAL D 1 343 ? 61.44489 -3.14396 69.37749 1.000 29.40853 343 VAL D O 1
ATOM 13409 N N . GLN D 1 344 ? 61.33355 -4.56553 71.11884 1.000 30.98802 344 GLN D N 1
ATOM 13410 C CA . GLN D 1 344 ? 61.93146 -3.60133 72.03612 1.000 30.41080 344 GLN D CA 1
ATOM 13411 C C . GLN D 1 344 ? 63.36061 -3.26237 71.63432 1.000 36.57639 344 GLN D C 1
ATOM 13412 O O . GLN D 1 344 ? 63.79582 -2.11683 71.79780 1.000 36.30074 344 GLN D O 1
ATOM 13418 N N . SER D 1 345 ? 64.10025 -4.23665 71.09721 1.000 36.03259 345 SER D N 1
ATOM 13419 C CA . SER D 1 345 ? 65.45178 -3.97103 70.61886 1.000 30.68402 345 SER D CA 1
ATOM 13420 C C . SER D 1 345 ? 65.46664 -2.99954 69.44824 1.000 33.26505 345 SER D C 1
ATOM 13421 O O . SER D 1 345 ? 66.51554 -2.41591 69.15640 1.000 36.10217 345 SER D O 1
ATOM 13424 N N . VAL D 1 346 ? 64.33556 -2.81388 68.77475 1.000 27.63950 346 VAL D N 1
ATOM 13425 C CA . VAL D 1 346 ? 64.24925 -1.92230 67.62753 1.000 32.94827 346 VAL D CA 1
ATOM 13426 C C . VAL D 1 346 ? 63.56321 -0.60808 67.98293 1.000 30.77171 346 VAL D C 1
ATOM 13427 O O . VAL D 1 346 ? 63.96943 0.45197 67.50528 1.000 32.11204 346 VAL D O 1
ATOM 13431 N N . THR D 1 347 ? 62.52812 -0.65472 68.82554 1.000 33.47331 347 THR D N 1
ATOM 13432 C CA . THR D 1 347 ? 61.76282 0.53463 69.18066 1.000 26.23931 347 THR D CA 1
ATOM 13433 C C . THR D 1 347 ? 62.14132 1.11815 70.53597 1.000 30.48243 347 THR D C 1
ATOM 13434 O O . THR D 1 347 ? 61.67192 2.21124 70.87173 1.000 29.16039 347 THR D O 1
ATOM 13438 N N . GLY D 1 348 ? 62.95883 0.42437 71.31720 1.000 36.66945 348 GLY D N 1
ATOM 13439 C CA . GLY D 1 348 ? 63.47261 1.01574 72.53963 1.000 36.22173 348 GLY D CA 1
ATOM 13440 C C . GLY D 1 348 ? 62.38637 1.13917 73.59041 1.000 27.83604 348 GLY D C 1
ATOM 13441 O O . GLY D 1 348 ? 61.71993 0.16066 73.95289 1.000 19.78382 348 GLY D O 1
ATOM 13442 N N . GLN D 1 349 ? 62.20195 2.35818 74.09457 1.000 26.75768 349 GLN D N 1
ATOM 13443 C CA . GLN D 1 349 ? 61.23508 2.64531 75.14451 1.000 33.46911 349 GLN D CA 1
ATOM 13444 C C . GLN D 1 349 ? 59.91663 3.18484 74.60381 1.000 42.09086 349 GLN D C 1
ATOM 13445 O O . GLN D 1 349 ? 59.11607 3.72552 75.37597 1.000 35.85087 349 GLN D O 1
ATOM 13451 N N . LEU D 1 350 ? 59.67833 3.06260 73.30410 1.000 37.93885 350 LEU D N 1
ATOM 13452 C CA . LEU D 1 350 ? 58.38874 3.44294 72.74975 1.000 29.05668 350 LEU D CA 1
ATOM 13453 C C . LEU D 1 350 ? 57.30071 2.56662 73.36241 1.000 27.86437 350 LEU D C 1
ATOM 13454 O O . LEU D 1 350 ? 57.47684 1.34324 73.45121 1.000 31.35284 350 LEU D O 1
ATOM 13459 N N . PRO D 1 351 ? 56.18903 3.14297 73.81794 1.000 23.61633 351 PRO D N 1
ATOM 13460 C CA . PRO D 1 351 ? 55.12012 2.32179 74.39835 1.000 24.30528 351 PRO D CA 1
ATOM 13461 C C . PRO D 1 351 ? 54.60786 1.29255 73.40114 1.000 29.29215 351 PRO D C 1
ATOM 13462 O O . PRO D 1 351 ? 54.50858 1.55558 72.20039 1.000 26.61110 351 PRO D O 1
ATOM 13466 N N . LEU D 1 352 ? 54.28879 0.10573 73.91328 1.000 30.41993 352 LEU D N 1
ATOM 13467 C CA . LEU D 1 352 ? 53.87812 -1.02074 73.08670 1.000 28.72166 352 LEU D CA 1
ATOM 13468 C C . LEU D 1 352 ? 52.53910 -1.55258 73.57294 1.000 33.06819 352 LEU D C 1
ATOM 13469 O O . LEU D 1 352 ? 52.35367 -1.77640 74.77352 1.000 28.66664 352 LEU D O 1
ATOM 13474 N N . TYR D 1 353 ? 51.61402 -1.75512 72.63885 1.000 27.51156 353 TYR D N 1
ATOM 13475 C CA . TYR D 1 353 ? 50.31717 -2.35473 72.91667 1.000 29.11258 353 TYR D CA 1
ATOM 13476 C C . TYR D 1 353 ? 50.14877 -3.59478 72.05388 1.000 25.20323 353 TYR D C 1
ATOM 13477 O O . TYR D 1 353 ? 50.32888 -3.53220 70.83356 1.000 25.32412 353 TYR D O 1
ATOM 13486 N N . ILE D 1 354 ? 49.80452 -4.71702 72.68173 1.000 22.80152 354 ILE D N 1
ATOM 13487 C CA . ILE D 1 354 ? 49.35025 -5.87634 71.92421 1.000 20.99460 354 ILE D CA 1
ATOM 13488 C C . ILE D 1 354 ? 47.92608 -5.57904 71.47951 1.000 24.04669 354 ILE D C 1
ATOM 13489 O O . ILE D 1 354 ? 46.98933 -5.61376 72.28535 1.000 28.35303 354 ILE D O 1
ATOM 13494 N N . THR D 1 355 ? 47.75624 -5.25282 70.20049 1.000 22.67342 355 THR D N 1
ATOM 13495 C CA . THR D 1 355 ? 46.45601 -4.83185 69.70279 1.000 24.94091 355 THR D CA 1
ATOM 13496 C C . THR D 1 355 ? 45.59096 -5.99036 69.23562 1.000 23.46328 355 THR D C 1
ATOM 13497 O O . THR D 1 355 ? 44.37411 -5.81799 69.10430 1.000 26.42950 355 THR D O 1
ATOM 13501 N N . GLU D 1 356 ? 46.18040 -7.15617 68.98068 1.000 23.80007 356 GLU D N 1
ATOM 13502 C CA . GLU D 1 356 ? 45.41445 -8.32515 68.56898 1.000 31.66109 356 GLU D CA 1
ATOM 13503 C C . GLU D 1 356 ? 46.13896 -9.58203 69.02203 1.000 28.87997 356 GLU D C 1
ATOM 13504 O O . GLU D 1 356 ? 47.35225 -9.70616 68.82951 1.000 28.60322 356 GLU D O 1
ATOM 13510 N N . ASN D 1 357 ? 45.38774 -10.50405 69.62273 1.000 25.25271 357 ASN D N 1
ATOM 13511 C CA . ASN D 1 357 ? 45.92728 -11.77486 70.08961 1.000 24.92357 357 ASN D CA 1
ATOM 13512 C C . ASN D 1 357 ? 44.78677 -12.71663 70.44928 1.000 28.00996 357 ASN D C 1
ATOM 13513 O O . ASN D 1 357 ? 43.92903 -12.37356 71.26888 1.000 25.64446 357 ASN D O 1
ATOM 13518 N N . GLY D 1 358 ? 44.76196 -13.89634 69.84357 1.000 22.93201 358 GLY D N 1
ATOM 13519 C CA . GLY D 1 358 ? 43.68303 -14.83139 70.10023 1.000 24.50709 358 GLY D CA 1
ATOM 13520 C C . GLY D 1 358 ? 43.83973 -16.06814 69.24605 1.000 32.79302 358 GLY D C 1
ATOM 13521 O O . GLY D 1 358 ? 44.82114 -16.22958 68.51292 1.000 32.56539 358 GLY D O 1
ATOM 13522 N N . ALA D 1 359 ? 42.84747 -16.94881 69.35355 1.000 32.99091 359 ALA D N 1
ATOM 13523 C CA . ALA D 1 359 ? 42.84579 -18.20059 68.61448 1.000 29.49302 359 ALA D CA 1
ATOM 13524 C C . ALA D 1 359 ? 41.43071 -18.51502 68.15480 1.000 33.40398 359 ALA D C 1
ATOM 13525 O O . ALA D 1 359 ? 40.44729 -18.03525 68.72439 1.000 34.47894 359 ALA D O 1
ATOM 13527 N N . ALA D 1 360 ? 41.34145 -19.33061 67.10727 1.000 38.78834 360 ALA D N 1
ATOM 13528 C CA . ALA D 1 360 ? 40.07021 -19.79398 66.56251 1.000 29.41385 360 ALA D CA 1
ATOM 13529 C C . ALA D 1 360 ? 39.89844 -21.25876 66.94075 1.000 36.21705 360 ALA D C 1
ATOM 13530 O O . ALA D 1 360 ? 40.66807 -22.11489 66.49246 1.000 40.78548 360 ALA D O 1
ATOM 13532 N N . PHE D 1 361 ? 38.89807 -21.54206 67.76957 1.000 43.20117 361 PHE D N 1
ATOM 13533 C CA . PHE D 1 361 ? 38.56081 -22.90092 68.16055 1.000 35.34141 361 PHE D CA 1
ATOM 13534 C C . PHE D 1 361 ? 37.14671 -23.22694 67.70383 1.000 35.78268 361 PHE D C 1
ATOM 13535 O O . PHE D 1 361 ? 36.29388 -22.34151 67.59037 1.000 38.79408 361 PHE D O 1
ATOM 13543 N N . ALA D 1 362 ? 36.90555 -24.51066 67.43763 1.000 35.86849 362 ALA D N 1
ATOM 13544 C CA . ALA D 1 362 ? 35.59084 -24.98067 67.00362 1.000 29.56370 362 ALA D CA 1
ATOM 13545 C C . ALA D 1 362 ? 34.62255 -24.86629 68.17748 1.000 36.87858 362 ALA D C 1
ATOM 13546 O O . ALA D 1 362 ? 34.29114 -25.84020 68.85759 1.000 45.05901 362 ALA D O 1
ATOM 13548 N N . ASP D 1 363 ? 34.16317 -23.64139 68.41772 1.000 42.53087 363 ASP D N 1
ATOM 13549 C CA . ASP D 1 363 ? 33.24004 -23.39071 69.51432 1.000 36.62267 363 ASP D CA 1
ATOM 13550 C C . ASP D 1 363 ? 31.85298 -23.92012 69.17442 1.000 39.48327 363 ASP D C 1
ATOM 13551 O O . ASP D 1 363 ? 31.35294 -23.73393 68.06157 1.000 46.21285 363 ASP D O 1
ATOM 13556 N N . GLU D 1 364 ? 31.22989 -24.58862 70.14736 1.000 41.20374 364 GLU D N 1
ATOM 13557 C CA . GLU D 1 364 ? 29.91574 -25.18216 69.96380 1.000 42.97226 364 GLU D CA 1
ATOM 13558 C C . GLU D 1 364 ? 29.06436 -24.89783 71.19680 1.000 42.64624 364 GLU D C 1
ATOM 13559 O O . GLU D 1 364 ? 29.52022 -25.13565 72.33032 1.000 44.28004 364 GLU D O 1
ATOM 13565 N N . PRO D 1 365 ? 27.84265 -24.39003 71.02133 1.000 45.89448 365 PRO D N 1
ATOM 13566 C CA . PRO D 1 365 ? 26.97645 -24.13627 72.17859 1.000 47.03544 365 PRO D CA 1
ATOM 13567 C C . PRO D 1 365 ? 26.09242 -25.32562 72.52387 1.000 46.23603 365 PRO D C 1
ATOM 13568 O O . PRO D 1 365 ? 25.31690 -25.79810 71.68641 1.000 43.59316 365 PRO D O 1
ATOM 13572 N N . VAL D 1 366 ? 26.20487 -25.82282 73.75273 1.000 52.84662 366 VAL D N 1
ATOM 13573 C CA . VAL D 1 366 ? 25.35116 -26.89479 74.25195 1.000 48.98053 366 VAL D CA 1
ATOM 13574 C C . VAL D 1 366 ? 24.62350 -26.38090 75.48857 1.000 52.30387 366 VAL D C 1
ATOM 13575 O O . VAL D 1 366 ? 25.25810 -25.92914 76.45118 1.000 45.51107 366 VAL D O 1
ATOM 13579 N N . ASN D 1 367 ? 23.29266 -26.43163 75.44660 1.000 52.83212 367 ASN D N 1
ATOM 13580 C CA . ASN D 1 367 ? 22.43003 -25.96642 76.53299 1.000 62.91913 367 ASN D CA 1
ATOM 13581 C C . ASN D 1 367 ? 22.79937 -24.55402 76.98198 1.000 50.87879 367 ASN D C 1
ATOM 13582 O O . ASN D 1 367 ? 23.02352 -24.28374 78.16421 1.000 56.38166 367 ASN D O 1
ATOM 13587 N N . GLY D 1 368 ? 22.87337 -23.64744 76.01236 1.000 51.29492 368 GLY D N 1
ATOM 13588 C CA . GLY D 1 368 ? 22.93961 -22.23443 76.32104 1.000 55.53448 368 GLY D CA 1
ATOM 13589 C C . GLY D 1 368 ? 24.24655 -21.72521 76.87856 1.000 50.45696 368 GLY D C 1
ATOM 13590 O O . GLY D 1 368 ? 24.27214 -20.62710 77.44016 1.000 43.10848 368 GLY D O 1
ATOM 13591 N N . ARG D 1 369 ? 25.33863 -22.47389 76.74869 1.000 44.57864 369 ARG D N 1
ATOM 13592 C CA . ARG D 1 369 ? 26.62544 -21.91796 77.14817 1.000 50.94933 369 ARG D CA 1
ATOM 13593 C C . ARG D 1 369 ? 27.74190 -22.67801 76.44763 1.000 49.74361 369 ARG D C 1
ATOM 13594 O O . ARG D 1 369 ? 27.61022 -23.86467 76.13720 1.000 48.55127 369 ARG D O 1
ATOM 13602 N N . VAL D 1 370 ? 28.84079 -21.96951 76.21600 1.000 44.35627 370 VAL D N 1
ATOM 13603 C CA . VAL D 1 370 ? 29.98788 -22.47205 75.48078 1.000 49.24337 370 VAL D CA 1
ATOM 13604 C C . VAL D 1 370 ? 31.15605 -22.53173 76.45135 1.000 46.86665 370 VAL D C 1
ATOM 13605 O O . VAL D 1 370 ? 31.34956 -21.61103 77.24987 1.000 50.83420 370 VAL D O 1
ATOM 13609 N N . GLU D 1 371 ? 31.87180 -23.65230 76.45660 1.000 50.49656 371 GLU D N 1
ATOM 13610 C CA . GLU D 1 371 ? 33.06807 -23.78538 77.28775 1.000 52.92377 371 GLU D CA 1
ATOM 13611 C C . GLU D 1 371 ? 34.25173 -24.00426 76.35562 1.000 55.14843 371 GLU D C 1
ATOM 13612 O O . GLU D 1 371 ? 34.58684 -25.13473 75.98746 1.000 54.20504 371 GLU D O 1
ATOM 13618 N N . ASP D 1 372 ? 34.87092 -22.89615 75.96610 1.000 51.07494 372 ASP D N 1
ATOM 13619 C CA . ASP D 1 372 ? 36.08298 -22.90946 75.15771 1.000 39.45608 372 ASP D CA 1
ATOM 13620 C C . ASP D 1 372 ? 37.29970 -22.83960 76.07901 1.000 47.36689 372 ASP D C 1
ATOM 13621 O O . ASP D 1 372 ? 38.03590 -21.85332 76.12560 1.000 49.75118 372 ASP D O 1
ATOM 13626 N N . VAL D 1 373 ? 37.48856 -23.92102 76.84094 1.000 46.51510 373 VAL D N 1
ATOM 13627 C CA . VAL D 1 373 ? 38.59072 -23.97577 77.79476 1.000 40.71102 373 VAL D CA 1
ATOM 13628 C C . VAL D 1 373 ? 39.93638 -23.83567 77.09842 1.000 41.04682 373 VAL D C 1
ATOM 13629 O O . VAL D 1 373 ? 40.91174 -23.39848 77.71798 1.000 45.65078 373 VAL D O 1
ATOM 13633 N N . ARG D 1 374 ? 40.00961 -24.17610 75.80981 1.000 41.01906 374 ARG D N 1
ATOM 13634 C CA . ARG D 1 374 ? 41.24208 -23.96443 75.06174 1.000 39.29427 374 ARG D CA 1
ATOM 13635 C C . ARG D 1 374 ? 41.52336 -22.48170 74.85720 1.000 41.18305 374 ARG D C 1
ATOM 13636 O O . ARG D 1 374 ? 42.68626 -22.08765 74.71262 1.000 41.76273 374 ARG D O 1
ATOM 13644 N N . ARG D 1 375 ? 40.48037 -21.64744 74.84096 1.000 38.61822 375 ARG D N 1
ATOM 13645 C CA . ARG D 1 375 ? 40.68487 -20.21314 74.67512 1.000 36.45883 375 ARG D CA 1
ATOM 13646 C C . ARG D 1 375 ? 41.13647 -19.54951 75.97020 1.000 36.47431 375 ARG D C 1
ATOM 13647 O O . ARG D 1 375 ? 41.92022 -18.59412 75.92842 1.000 29.44044 375 ARG D O 1
ATOM 13655 N N . ILE D 1 376 ? 40.66206 -20.03456 77.12120 1.000 34.73539 376 ILE D N 1
ATOM 13656 C CA . ILE D 1 376 ? 41.18784 -19.55071 78.39504 1.000 36.60334 376 ILE D CA 1
ATOM 13657 C C . ILE D 1 376 ? 42.66033 -19.91296 78.52393 1.000 41.68045 376 ILE D C 1
ATOM 13658 O O . ILE D 1 376 ? 43.48290 -19.09596 78.95693 1.000 40.32319 376 ILE D O 1
ATOM 13663 N N . HIS D 1 377 ? 43.01614 -21.14429 78.14820 1.000 40.75119 377 HIS D N 1
ATOM 13664 C CA . HIS D 1 377 ? 44.41913 -21.54107 78.15758 1.000 40.95053 377 HIS D CA 1
ATOM 13665 C C . HIS D 1 377 ? 45.23844 -20.66975 77.21621 1.000 39.51011 377 HIS D C 1
ATOM 13666 O O . HIS D 1 377 ? 46.35183 -20.25633 77.55622 1.000 41.95846 377 HIS D O 1
ATOM 13673 N N . TYR D 1 378 ? 44.69542 -20.36522 76.03438 1.000 37.60677 378 TYR D N 1
ATOM 13674 C CA . TYR D 1 378 ? 45.41913 -19.53629 75.07458 1.000 36.73070 378 TYR D CA 1
ATOM 13675 C C . TYR D 1 378 ? 45.63279 -18.12698 75.61391 1.000 33.86546 378 TYR D C 1
ATOM 13676 O O . TYR D 1 378 ? 46.74074 -17.58325 75.53902 1.000 38.79120 378 TYR D O 1
ATOM 13685 N N . ILE D 1 379 ? 44.57546 -17.51205 76.14794 1.000 29.93716 379 ILE D N 1
ATOM 13686 C CA . ILE D 1 379 ? 44.69165 -16.15099 76.66637 1.000 30.84929 379 ILE D CA 1
ATOM 13687 C C . ILE D 1 379 ? 45.65893 -16.11169 77.84267 1.000 42.26204 379 ILE D C 1
ATOM 13688 O O . ILE D 1 379 ? 46.56795 -15.27449 77.89488 1.000 39.41748 379 ILE D O 1
ATOM 13693 N N . ALA D 1 380 ? 45.47943 -17.02280 78.80366 1.000 44.98423 380 ALA D N 1
ATOM 13694 C CA . ALA D 1 380 ? 46.33692 -17.03411 79.98453 1.000 43.10674 380 ALA D CA 1
ATOM 13695 C C . ALA D 1 380 ? 47.78168 -17.36569 79.63233 1.000 33.71531 380 ALA D C 1
ATOM 13696 O O . ALA D 1 380 ? 48.70540 -16.87324 80.29024 1.000 28.71319 380 ALA D O 1
ATOM 13698 N N . ASP D 1 381 ? 47.99665 -18.19105 78.60504 1.000 36.51153 381 ASP D N 1
ATOM 13699 C CA . ASP D 1 381 ? 49.35556 -18.48810 78.16315 1.000 34.45962 381 ASP D CA 1
ATOM 13700 C C . ASP D 1 381 ? 50.05961 -17.22898 77.67821 1.000 38.01252 381 ASP D C 1
ATOM 13701 O O . ASP D 1 381 ? 51.16401 -16.90683 78.12647 1.000 41.79448 381 ASP D O 1
ATOM 13706 N N . HIS D 1 382 ? 49.43986 -16.50512 76.74813 1.000 34.93359 382 HIS D N 1
ATOM 13707 C CA . HIS D 1 382 ? 50.08794 -15.30847 76.22667 1.000 40.72234 382 HIS D CA 1
ATOM 13708 C C . HIS D 1 382 ? 50.08905 -14.18230 77.24892 1.000 40.74824 382 HIS D C 1
ATOM 13709 O O . HIS D 1 382 ? 50.98591 -13.33077 77.22784 1.000 34.54664 382 HIS D O 1
ATOM 13716 N N . LEU D 1 383 ? 49.11056 -14.16385 78.15744 1.000 35.91690 383 LEU D N 1
ATOM 13717 C CA . LEU D 1 383 ? 49.12054 -13.15026 79.20576 1.000 33.33385 383 LEU D CA 1
ATOM 13718 C C . LEU D 1 383 ? 50.28698 -13.35474 80.16284 1.000 38.67984 383 LEU D C 1
ATOM 13719 O O . LEU D 1 383 ? 50.85454 -12.37759 80.66861 1.000 39.41469 383 LEU D O 1
ATOM 13724 N N . GLU D 1 384 ? 50.67045 -14.61008 80.41838 1.000 40.49532 384 GLU D N 1
ATOM 13725 C CA . GLU D 1 384 ? 51.86521 -14.84806 81.22211 1.000 41.94155 384 GLU D CA 1
ATOM 13726 C C . GLU D 1 384 ? 53.11536 -14.45156 80.44975 1.000 40.46103 384 GLU D C 1
ATOM 13727 O O . GLU D 1 384 ? 54.01205 -13.80219 80.99315 1.000 38.51742 384 GLU D O 1
ATOM 13733 N N . ALA D 1 385 ? 53.17268 -14.81482 79.17137 1.000 43.87978 385 ALA D N 1
ATOM 13734 C CA . ALA D 1 385 ? 54.26830 -14.37621 78.32273 1.000 40.52881 385 ALA D CA 1
ATOM 13735 C C . ALA D 1 385 ? 54.31731 -12.85560 78.21654 1.000 37.46811 385 ALA D C 1
ATOM 13736 O O . ALA D 1 385 ? 55.40082 -12.26954 78.08071 1.000 43.03003 385 ALA D O 1
ATOM 13738 N N . ALA D 1 386 ? 53.15756 -12.20195 78.26741 1.000 34.45471 386 ALA D N 1
ATOM 13739 C CA . ALA D 1 386 ? 53.13497 -10.74552 78.27634 1.000 33.77549 386 ALA D CA 1
ATOM 13740 C C . ALA D 1 386 ? 53.70685 -10.19454 79.57524 1.000 34.86241 386 ALA D C 1
ATOM 13741 O O . ALA D 1 386 ? 54.37239 -9.15330 79.57243 1.000 41.45785 386 ALA D O 1
ATOM 13743 N N . LYS D 1 387 ? 53.46741 -10.88370 80.69429 1.000 37.80008 387 LYS D N 1
ATOM 13744 C CA . LYS D 1 387 ? 53.96156 -10.39837 81.97975 1.000 35.63502 387 LYS D CA 1
ATOM 13745 C C . LYS D 1 387 ? 55.46859 -10.59031 82.10639 1.000 37.46619 387 LYS D C 1
ATOM 13746 O O . LYS D 1 387 ? 56.15791 -9.75233 82.69999 1.000 43.33456 387 LYS D O 1
ATOM 13752 N N . ARG D 1 388 ? 55.99912 -11.68957 81.56268 1.000 35.77681 388 ARG D N 1
ATOM 13753 C CA . ARG D 1 388 ? 57.44376 -11.89586 81.59037 1.000 36.65839 388 ARG D CA 1
ATOM 13754 C C . ARG D 1 388 ? 58.17924 -10.77440 80.87200 1.000 39.94072 388 ARG D C 1
ATOM 13755 O O . ARG D 1 388 ? 59.30140 -10.42279 81.25380 1.000 41.31883 388 ARG D O 1
ATOM 13763 N N . PHE D 1 389 ? 57.56191 -10.19719 79.83929 1.000 32.25880 389 PHE D N 1
ATOM 13764 C CA . PHE D 1 389 ? 58.20528 -9.11769 79.09960 1.000 36.29098 389 PHE D CA 1
ATOM 13765 C C . PHE D 1 389 ? 58.24276 -7.83087 79.91542 1.000 37.72699 389 PHE D C 1
ATOM 13766 O O . PHE D 1 389 ? 59.26072 -7.12879 79.92822 1.000 39.31861 389 PHE D O 1
ATOM 13774 N N . VAL D 1 390 ? 57.14743 -7.50187 80.60276 1.000 30.85727 390 VAL D N 1
ATOM 13775 C CA . VAL D 1 390 ? 57.14855 -6.29252 81.41934 1.000 40.87447 390 VAL D CA 1
ATOM 13776 C C . VAL D 1 390 ? 57.95287 -6.50446 82.69971 1.000 41.84928 390 VAL D C 1
ATOM 13777 O O . VAL D 1 390 ? 58.52216 -5.55031 83.24342 1.000 41.63157 390 VAL D O 1
ATOM 13781 N N . ASP D 1 391 ? 58.03445 -7.74396 83.19275 1.000 41.10614 391 ASP D N 1
ATOM 13782 C CA . ASP D 1 391 ? 58.90483 -8.03071 84.32716 1.000 43.86716 391 ASP D CA 1
ATOM 13783 C C . ASP D 1 391 ? 60.37651 -7.88035 83.96757 1.000 47.51901 391 ASP D C 1
ATOM 13784 O O . ASP D 1 391 ? 61.21455 -7.76090 84.86794 1.000 47.06869 391 ASP D O 1
ATOM 13789 N N . ALA D 1 392 ? 60.70595 -7.88806 82.67809 1.000 42.74055 392 ALA D N 1
ATOM 13790 C CA . ALA D 1 392 ? 62.05816 -7.63435 82.20510 1.000 37.09277 392 ALA D CA 1
ATOM 13791 C C . ALA D 1 392 ? 62.28663 -6.17131 81.84507 1.000 40.56744 392 ALA D C 1
ATOM 13792 O O . ALA D 1 392 ? 63.35180 -5.83356 81.31855 1.000 40.90540 392 ALA D O 1
ATOM 13794 N N . GLY D 1 393 ? 61.31584 -5.30196 82.11370 1.000 41.11667 393 GLY D N 1
ATOM 13795 C CA . GLY D 1 393 ? 61.44870 -3.89351 81.80294 1.000 40.67153 393 GLY D CA 1
ATOM 13796 C C . GLY D 1 393 ? 60.86964 -3.46835 80.47451 1.000 37.37468 393 GLY D C 1
ATOM 13797 O O . GLY D 1 393 ? 61.29896 -2.44534 79.92863 1.000 39.50378 393 GLY D O 1
ATOM 13798 N N . GLY D 1 394 ? 59.90630 -4.21224 79.93723 1.000 37.90587 394 GLY D N 1
ATOM 13799 C CA . GLY D 1 394 ? 59.33921 -3.90878 78.64576 1.000 37.82342 394 GLY D CA 1
ATOM 13800 C C . GLY D 1 394 ? 58.20907 -2.90216 78.71566 1.000 35.12148 394 GLY D C 1
ATOM 13801 O O . GLY D 1 394 ? 57.36559 -2.93650 79.61784 1.000 29.52106 394 GLY D O 1
ATOM 13802 N N . PRO D 1 395 ? 58.16817 -1.98126 77.74830 1.000 30.84579 395 PRO D N 1
ATOM 13803 C CA . PRO D 1 395 ? 57.11666 -0.95521 77.74855 1.000 27.46515 395 PRO D CA 1
ATOM 13804 C C . PRO D 1 395 ? 55.78773 -1.45728 77.20340 1.000 30.51517 395 PRO D C 1
ATOM 13805 O O . PRO D 1 395 ? 55.11536 -0.74965 76.44642 1.000 31.78001 395 PRO D O 1
ATOM 13809 N N . LEU D 1 396 ? 55.39689 -2.67327 77.57819 1.000 32.24119 396 LEU D N 1
ATOM 13810 C CA . LEU D 1 396 ? 54.09812 -3.21495 77.19207 1.000 31.51721 396 LEU D CA 1
ATOM 13811 C C . LEU D 1 396 ? 53.03070 -2.57860 78.07358 1.000 29.71183 396 LEU D C 1
ATOM 13812 O O . LEU D 1 396 ? 53.00943 -2.79416 79.28985 1.000 24.26379 396 LEU D O 1
ATOM 13817 N N . LYS D 1 397 ? 52.14373 -1.79096 77.46477 1.000 34.05896 397 LYS D N 1
ATOM 13818 C CA . LYS D 1 397 ? 51.18615 -0.98983 78.21278 1.000 34.12262 397 LYS D CA 1
ATOM 13819 C C . LYS D 1 397 ? 49.74146 -1.44190 78.05337 1.000 21.66536 397 LYS D C 1
ATOM 13820 O O . LYS D 1 397 ? 48.87266 -0.93313 78.77081 1.000 18.93766 397 LYS D O 1
ATOM 13826 N N . GLY D 1 398 ? 49.45712 -2.37542 77.14992 1.000 26.75726 398 GLY D N 1
ATOM 13827 C CA . GLY D 1 398 ? 48.08749 -2.80418 76.94192 1.000 29.97677 398 GLY D CA 1
ATOM 13828 C C . GLY D 1 398 ? 48.00807 -4.10306 76.17575 1.000 32.96376 398 GLY D C 1
ATOM 13829 O O . GLY D 1 398 ? 48.92100 -4.46824 75.42803 1.000 28.38586 398 GLY D O 1
ATOM 13830 N N . TYR D 1 399 ? 46.88809 -4.79835 76.36730 1.000 24.34187 399 TYR D N 1
ATOM 13831 C CA . TYR D 1 399 ? 46.63014 -6.07592 75.71302 1.000 20.39935 399 TYR D CA 1
ATOM 13832 C C . TYR D 1 399 ? 45.20448 -6.06588 75.18782 1.000 24.08624 399 TYR D C 1
ATOM 13833 O O . TYR D 1 399 ? 44.25642 -5.96552 75.97205 1.000 25.58814 399 TYR D O 1
ATOM 13842 N N . PHE D 1 400 ? 45.05241 -6.16915 73.87072 1.000 21.06589 400 PHE D N 1
ATOM 13843 C CA . PHE D 1 400 ? 43.74520 -6.18114 73.22611 1.000 24.57250 400 PHE D CA 1
ATOM 13844 C C . PHE D 1 400 ? 43.46366 -7.58058 72.69581 1.000 20.85261 400 PHE D C 1
ATOM 13845 O O . PHE D 1 400 ? 44.23046 -8.10770 71.88289 1.000 22.56339 400 PHE D O 1
ATOM 13853 N N . LEU D 1 401 ? 42.36605 -8.17369 73.15317 1.000 19.40278 401 LEU D N 1
ATOM 13854 C CA . LEU D 1 401 ? 41.99126 -9.51332 72.72828 1.000 20.01600 401 LEU D CA 1
ATOM 13855 C C . LEU D 1 401 ? 41.20465 -9.46102 71.42636 1.000 20.76911 401 LEU D C 1
ATOM 13856 O O . LEU D 1 401 ? 40.35001 -8.59135 71.23374 1.000 28.48867 401 LEU D O 1
ATOM 13861 N N . TRP D 1 402 ? 41.49826 -10.39726 70.52950 1.000 22.81117 402 TRP D N 1
ATOM 13862 C CA . TRP D 1 402 ? 40.73309 -10.57315 69.30236 1.000 26.65647 402 TRP D CA 1
ATOM 13863 C C . TRP D 1 402 ? 39.99893 -11.90462 69.36757 1.000 24.03191 402 TRP D C 1
ATOM 13864 O O . TRP D 1 402 ? 40.62369 -12.95345 69.55973 1.000 27.23340 402 TRP D O 1
ATOM 13875 N N . SER D 1 403 ? 38.68126 -11.86067 69.20857 1.000 29.21051 403 SER D N 1
ATOM 13876 C CA . SER D 1 403 ? 37.95901 -10.60386 69.05605 1.000 23.37622 403 SER D CA 1
ATOM 13877 C C . SER D 1 403 ? 36.92586 -10.50108 70.16256 1.000 22.93199 403 SER D C 1
ATOM 13878 O O . SER D 1 403 ? 36.78639 -11.42261 70.96521 1.000 24.06310 403 SER D O 1
ATOM 13881 N N . PHE D 1 404 ? 36.20371 -9.38056 70.22005 1.000 18.17096 404 PHE D N 1
ATOM 13882 C CA . PHE D 1 404 ? 35.10906 -9.29320 71.17754 1.000 23.29914 404 PHE D CA 1
ATOM 13883 C C . PHE D 1 404 ? 34.03124 -10.32156 70.87014 1.000 21.36399 404 PHE D C 1
ATOM 13884 O O . PHE D 1 404 ? 33.41662 -10.86897 71.78991 1.000 23.95818 404 PHE D O 1
ATOM 13892 N N . MET D 1 405 ? 33.80068 -10.60855 69.59160 1.000 22.35384 405 MET D N 1
ATOM 13893 C CA . MET D 1 405 ? 32.81554 -11.60155 69.19373 1.000 26.17891 405 MET D CA 1
ATOM 13894 C C . MET D 1 405 ? 33.24758 -12.22637 67.87590 1.000 23.96664 405 MET D C 1
ATOM 13895 O O . MET D 1 405 ? 34.06173 -11.66471 67.13841 1.000 28.65401 405 MET D O 1
ATOM 13900 N N . ASP D 1 406 ? 32.70115 -13.40808 67.59596 1.000 22.75540 406 ASP D N 1
ATOM 13901 C CA . ASP D 1 406 ? 32.96115 -14.06893 66.32485 1.000 24.11254 406 ASP D CA 1
ATOM 13902 C C . ASP D 1 406 ? 32.52029 -13.17432 65.17418 1.000 26.11954 406 ASP D C 1
ATOM 13903 O O . ASP D 1 406 ? 31.55751 -12.41261 65.28854 1.000 27.80636 406 ASP D O 1
ATOM 13908 N N . ASN D 1 407 ? 33.23243 -13.26805 64.05405 1.000 27.14595 407 ASN D N 1
ATOM 13909 C CA . ASN D 1 407 ? 32.96270 -12.37641 62.93461 1.000 24.96772 407 ASN D CA 1
ATOM 13910 C C . ASN D 1 407 ? 33.52445 -12.96933 61.65039 1.000 22.11218 407 ASN D C 1
ATOM 13911 O O . ASN D 1 407 ? 34.21903 -13.98838 61.65663 1.000 30.33526 407 ASN D O 1
ATOM 13916 N N . PHE D 1 408 ? 33.20734 -12.29845 60.54365 1.000 22.29108 408 PHE D N 1
ATOM 13917 C CA . PHE D 1 408 ? 33.70737 -12.62678 59.21449 1.000 23.38066 408 PHE D CA 1
ATOM 13918 C C . PHE D 1 408 ? 35.23100 -12.62819 59.18828 1.000 26.55128 408 PHE D C 1
ATOM 13919 O O . PHE D 1 408 ? 35.85707 -11.56691 59.26285 1.000 26.43511 408 PHE D O 1
ATOM 13927 N N . GLU D 1 409 ? 35.83902 -13.80939 59.09148 1.000 23.05859 409 GLU D N 1
ATOM 13928 C CA . GLU D 1 409 ? 37.29777 -13.92131 59.05801 1.000 21.51593 409 GLU D CA 1
ATOM 13929 C C . GLU D 1 409 ? 37.79484 -13.95975 57.60999 1.000 25.46840 409 GLU D C 1
ATOM 13930 O O . GLU D 1 409 ? 38.44114 -14.90246 57.15220 1.000 29.39186 409 GLU D O 1
ATOM 13936 N N . TRP D 1 410 ? 37.44813 -12.89630 56.88400 1.000 26.08349 410 TRP D N 1
ATOM 13937 C CA . TRP D 1 410 ? 37.96556 -12.63094 55.54630 1.000 20.76300 410 TRP D CA 1
ATOM 13938 C C . TRP D 1 410 ? 37.78414 -13.80963 54.59586 1.000 22.68643 410 TRP D C 1
ATOM 13939 O O . TRP D 1 410 ? 36.66057 -14.28069 54.39206 1.000 25.44874 410 TRP D O 1
ATOM 13950 N N . ALA D 1 411 ? 38.88459 -14.29606 54.01466 1.000 22.47009 411 ALA D N 1
ATOM 13951 C CA . ALA D 1 411 ? 38.79134 -15.30977 52.96854 1.000 23.90998 411 ALA D CA 1
ATOM 13952 C C . ALA D 1 411 ? 38.22975 -16.63121 53.47647 1.000 25.37210 411 ALA D C 1
ATOM 13953 O O . ALA D 1 411 ? 37.84195 -17.47923 52.66497 1.000 26.42156 411 ALA D O 1
ATOM 13955 N N . LEU D 1 412 ? 38.17893 -16.83031 54.78932 1.000 23.03600 412 LEU D N 1
ATOM 13956 C CA . LEU D 1 412 ? 37.58699 -18.03044 55.35995 1.000 22.76716 412 LEU D CA 1
ATOM 13957 C C . LEU D 1 412 ? 36.12778 -17.83887 55.74867 1.000 29.72155 412 LEU D C 1
ATOM 13958 O O . LEU D 1 412 ? 35.51073 -18.77481 56.26946 1.000 33.20830 412 LEU D O 1
ATOM 13963 N N . GLY D 1 413 ? 35.56280 -16.65964 55.50074 1.000 21.40599 413 GLY D N 1
ATOM 13964 C CA . GLY D 1 413 ? 34.16716 -16.43640 55.82926 1.000 20.07332 413 GLY D CA 1
ATOM 13965 C C . GLY D 1 413 ? 33.94078 -16.47137 57.32759 1.000 27.33493 413 GLY D C 1
ATOM 13966 O O . GLY D 1 413 ? 34.71602 -15.91797 58.11538 1.000 25.83009 413 GLY D O 1
ATOM 13967 N N . TYR D 1 414 ? 32.86073 -17.13943 57.73025 1.000 32.88016 414 TYR D N 1
ATOM 13968 C CA . TYR D 1 414 ? 32.48586 -17.26360 59.13128 1.000 28.56692 414 TYR D CA 1
ATOM 13969 C C . TYR D 1 414 ? 32.85846 -18.62199 59.71058 1.000 24.68055 414 TYR D C 1
ATOM 13970 O O . TYR D 1 414 ? 32.27128 -19.04554 60.71188 1.000 22.64333 414 TYR D O 1
ATOM 13979 N N . SER D 1 415 ? 33.82396 -19.30894 59.10192 1.000 26.39531 415 SER D N 1
ATOM 13980 C CA . SER D 1 415 ? 34.23572 -20.63526 59.54150 1.000 27.63817 415 SER D CA 1
ATOM 13981 C C . SER D 1 415 ? 35.21777 -20.60298 60.70531 1.000 28.59726 415 SER D C 1
ATOM 13982 O O . SER D 1 415 ? 35.58472 -21.66912 61.21127 1.000 34.95578 415 SER D O 1
ATOM 13985 N N . LYS D 1 416 ? 35.65118 -19.42099 61.13974 1.000 25.70012 416 LYS D N 1
ATOM 13986 C CA . LYS D 1 416 ? 36.60387 -19.28185 62.23514 1.000 20.21314 416 LYS D CA 1
ATOM 13987 C C . LYS D 1 416 ? 36.03456 -18.30327 63.24921 1.000 28.64205 416 LYS D C 1
ATOM 13988 O O . LYS D 1 416 ? 35.73389 -17.15561 62.90437 1.000 31.41392 416 LYS D O 1
ATOM 13994 N N . ARG D 1 417 ? 35.88959 -18.75311 64.49213 1.000 27.64675 417 ARG D N 1
ATOM 13995 C CA . ARG D 1 417 ? 35.26505 -17.97017 65.55679 1.000 28.09381 417 ARG D CA 1
ATOM 13996 C C . ARG D 1 417 ? 36.35412 -17.54036 66.53904 1.000 24.04688 417 ARG D C 1
ATOM 13997 O O . ARG D 1 417 ? 36.68723 -18.26303 67.47942 1.000 31.64714 417 ARG D O 1
ATOM 14005 N N . PHE D 1 418 ? 36.90502 -16.34695 66.31095 1.000 28.09342 418 PHE D N 1
ATOM 14006 C CA . PHE D 1 418 ? 37.96491 -15.79686 67.14743 1.000 24.96284 418 PHE D CA 1
ATOM 14007 C C . PHE D 1 418 ? 37.44662 -15.10240 68.39908 1.000 22.46184 418 PHE D C 1
ATOM 14008 O O . PHE D 1 418 ? 38.24826 -14.77652 69.28105 1.000 33.58553 418 PHE D O 1
ATOM 14016 N N . GLY D 1 419 ? 36.14194 -14.86297 68.49949 1.000 26.66658 419 GLY D N 1
ATOM 14017 C CA . GLY D 1 419 ? 35.63660 -13.98094 69.52593 1.000 26.99842 419 GLY D CA 1
ATOM 14018 C C . GLY D 1 419 ? 35.43151 -14.65575 70.86740 1.000 26.53971 419 GLY D C 1
ATOM 14019 O O . GLY D 1 419 ? 35.34828 -15.87722 70.98299 1.000 23.58710 419 GLY D O 1
ATOM 14020 N N . MET D 1 420 ? 35.36116 -13.81830 71.90066 1.000 24.42324 420 MET D N 1
ATOM 14021 C CA . MET D 1 420 ? 34.99146 -14.23903 73.24416 1.000 23.25307 420 MET D CA 1
ATOM 14022 C C . MET D 1 420 ? 33.49130 -14.15375 73.48711 1.000 25.30079 420 MET D C 1
ATOM 14023 O O . MET D 1 420 ? 33.03923 -14.42786 74.60318 1.000 24.62067 420 MET D O 1
ATOM 14028 N N . VAL D 1 421 ? 32.71697 -13.76295 72.47877 1.000 27.03750 421 VAL D N 1
ATOM 14029 C CA . VAL D 1 421 ? 31.26219 -13.73731 72.55026 1.000 22.71059 421 VAL D CA 1
ATOM 14030 C C . VAL D 1 421 ? 30.73180 -14.49265 71.34192 1.000 29.17410 421 VAL D C 1
ATOM 14031 O O . VAL D 1 421 ? 30.95568 -14.07672 70.19876 1.000 29.26087 421 VAL D O 1
ATOM 14035 N N . TYR D 1 422 ? 30.04481 -15.60356 71.59046 1.000 28.80581 422 TYR D N 1
ATOM 14036 C CA . TYR D 1 422 ? 29.50490 -16.40189 70.50010 1.000 26.64513 422 TYR D CA 1
ATOM 14037 C C . TYR D 1 422 ? 28.36619 -15.65952 69.81278 1.000 32.09792 422 TYR D C 1
ATOM 14038 O O . TYR D 1 422 ? 27.52852 -15.03023 70.46524 1.000 32.10073 422 TYR D O 1
ATOM 14047 N N . VAL D 1 423 ? 28.34092 -15.73359 68.48465 1.000 29.53548 423 VAL D N 1
ATOM 14048 C CA . VAL D 1 423 ? 27.29831 -15.11414 67.67405 1.000 31.58852 423 VAL D CA 1
ATOM 14049 C C . VAL D 1 423 ? 26.66392 -16.19713 66.81331 1.000 27.12201 423 VAL D C 1
ATOM 14050 O O . VAL D 1 423 ? 27.34435 -16.81955 65.98792 1.000 27.67587 423 VAL D O 1
ATOM 14054 N N . ASP D 1 424 ? 25.36734 -16.42417 67.00899 1.000 24.05335 424 ASP D N 1
ATOM 14055 C CA . ASP D 1 424 ? 24.59416 -17.33513 66.16793 1.000 28.96009 424 ASP D CA 1
ATOM 14056 C C . ASP D 1 424 ? 23.98682 -16.50566 65.04271 1.000 34.22223 424 ASP D C 1
ATOM 14057 O O . ASP D 1 424 ? 22.97349 -15.82693 65.22974 1.000 31.32083 424 ASP D O 1
ATOM 14062 N N . TYR D 1 425 ? 24.60320 -16.57713 63.86123 1.000 39.04758 425 TYR D N 1
ATOM 14063 C CA . TYR D 1 425 ? 24.35056 -15.63167 62.77671 1.000 27.43164 425 TYR D CA 1
ATOM 14064 C C . TYR D 1 425 ? 22.95440 -15.74351 62.17673 1.000 28.51295 425 TYR D C 1
ATOM 14065 O O . TYR D 1 425 ? 22.59596 -14.96646 61.28565 1.000 25.00190 425 TYR D O 1
ATOM 14074 N N . GLU D 1 426 ? 22.16206 -16.70419 62.64146 1.000 33.33283 426 GLU D N 1
ATOM 14075 C CA . GLU D 1 426 ? 20.76124 -16.76562 62.25227 1.000 38.48697 426 GLU D CA 1
ATOM 14076 C C . GLU D 1 426 ? 19.84298 -16.11678 63.27479 1.000 32.18122 426 GLU D C 1
ATOM 14077 O O . GLU D 1 426 ? 18.78800 -15.59187 62.90467 1.000 39.11060 426 GLU D O 1
ATOM 14083 N N . SER D 1 427 ? 20.22743 -16.12978 64.54600 1.000 24.75573 427 SER D N 1
ATOM 14084 C CA . SER D 1 427 ? 19.50506 -15.39376 65.57009 1.000 24.50491 427 SER D CA 1
ATOM 14085 C C . SER D 1 427 ? 20.12607 -14.03528 65.84889 1.000 32.60923 427 SER D C 1
ATOM 14086 O O . SER D 1 427 ? 19.43779 -13.14228 66.35731 1.000 22.33538 427 SER D O 1
ATOM 14089 N N . GLN D 1 428 ? 21.40758 -13.86711 65.51788 1.000 35.60913 428 GLN D N 1
ATOM 14090 C CA . GLN D 1 428 ? 22.23753 -12.72241 65.88629 1.000 29.50727 428 GLN D CA 1
ATOM 14091 C C . GLN D 1 428 ? 22.38328 -12.56916 67.39447 1.000 30.35053 428 GLN D C 1
ATOM 14092 O O . GLN D 1 428 ? 22.80870 -11.50789 67.86740 1.000 37.07416 428 GLN D O 1
ATOM 14098 N N . GLN D 1 429 ? 22.05001 -13.60386 68.16149 1.000 27.96981 429 GLN D N 1
ATOM 14099 C CA . GLN D 1 429 ? 22.17551 -13.53603 69.60887 1.000 26.75951 429 GLN D CA 1
ATOM 14100 C C . GLN D 1 429 ? 23.64051 -13.59396 70.01791 1.000 29.07096 429 GLN D C 1
ATOM 14101 O O . GLN D 1 429 ? 24.44720 -14.30222 69.40936 1.000 25.79698 429 GLN D O 1
ATOM 14103 N N . ARG D 1 430 ? 23.98177 -12.83829 71.05592 1.000 33.67362 430 ARG D N 1
ATOM 14104 C CA . ARG D 1 430 ? 25.33903 -12.78971 71.58515 1.000 26.99508 430 ARG D CA 1
ATOM 14105 C C . ARG D 1 430 ? 25.38896 -13.64106 72.84810 1.000 31.05916 430 ARG D C 1
ATOM 14106 O O . ARG D 1 430 ? 24.80382 -13.27647 73.87293 1.000 32.61543 430 ARG D O 1
ATOM 14114 N N . LEU D 1 431 ? 26.08069 -14.77437 72.77390 1.000 31.11207 431 LEU D N 1
ATOM 14115 C CA . LEU D 1 431 ? 26.24137 -15.67766 73.90841 1.000 32.98106 431 LEU D CA 1
ATOM 14116 C C . LEU D 1 431 ? 27.67853 -15.56046 74.40191 1.000 32.01255 431 LEU D C 1
ATOM 14117 O O . LEU D 1 431 ? 28.61112 -15.99572 73.71864 1.000 33.13878 431 LEU D O 1
ATOM 14122 N N . VAL D 1 432 ? 27.85308 -14.96640 75.58586 1.000 34.77006 432 VAL D N 1
ATOM 14123 C CA . VAL D 1 432 ? 29.19079 -14.71994 76.11228 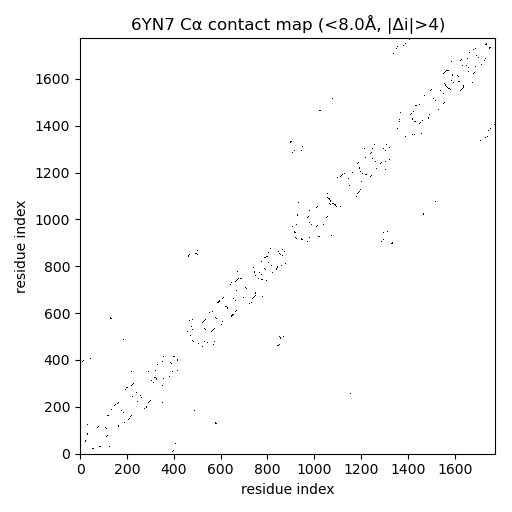1.000 24.73303 432 VAL D CA 1
ATOM 14124 C C . VAL D 1 432 ? 29.90263 -16.04122 76.35056 1.000 27.40245 432 VAL D C 1
ATOM 14125 O O . VAL D 1 432 ? 29.35997 -16.95545 76.98338 1.000 33.23065 432 VAL D O 1
ATOM 14129 N N . LYS D 1 433 ? 31.12986 -16.14519 75.84771 1.000 31.33143 433 LYS D N 1
ATOM 14130 C CA . LYS D 1 433 ? 31.88489 -17.38082 75.97284 1.000 36.03152 433 LYS D CA 1
ATOM 14131 C C . LYS D 1 433 ? 32.50282 -17.50298 77.36056 1.000 37.63222 433 LYS D C 1
ATOM 14132 O O . LYS D 1 433 ? 32.70038 -16.51530 78.07193 1.000 37.08654 433 LYS D O 1
ATOM 14138 N N . ASP D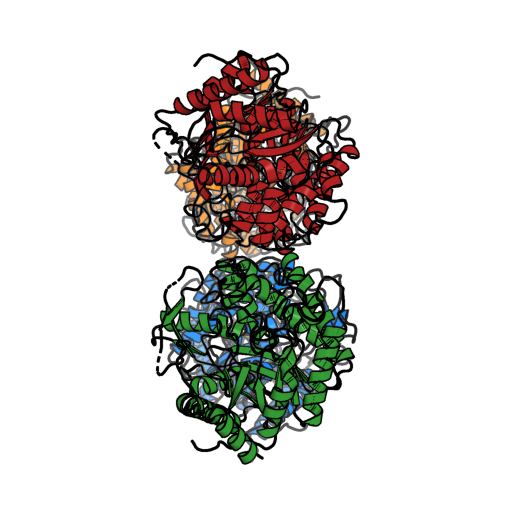 1 434 ? 32.79782 -18.74707 77.74753 1.000 40.62748 434 ASP D N 1
ATOM 14139 C CA . ASP D 1 434 ? 33.48159 -18.97331 79.01428 1.000 45.58359 434 ASP D CA 1
ATOM 14140 C C . ASP D 1 434 ? 34.87839 -18.37284 79.01417 1.000 41.22637 434 ASP D C 1
ATOM 14141 O O . ASP D 1 434 ? 35.44525 -18.14448 80.08850 1.000 48.63834 434 ASP D O 1
ATOM 14146 N N . SER D 1 435 ? 35.44718 -18.11594 77.83516 1.000 34.80212 435 SER D N 1
ATOM 14147 C CA . SER D 1 435 ? 36.64247 -17.28622 77.76950 1.000 31.82301 435 SER D CA 1
ATOM 14148 C C . SER D 1 435 ? 36.31789 -15.83253 78.08252 1.000 31.18702 435 SER D C 1
ATOM 14149 O O . SER D 1 435 ? 37.13712 -15.13107 78.68591 1.000 39.01608 435 SER D O 1
ATOM 14152 N N . GLY D 1 436 ? 35.13534 -15.36256 77.67952 1.000 31.78775 436 GLY D N 1
ATOM 14153 C CA . GLY D 1 436 ? 34.69368 -14.04521 78.09921 1.000 29.95707 436 GLY D CA 1
ATOM 14154 C C . GLY D 1 436 ? 34.39123 -13.98156 79.58092 1.000 40.62395 436 GLY D C 1
ATOM 14155 O O . GLY D 1 436 ? 34.58404 -12.93801 80.21221 1.000 43.23056 436 GLY D O 1
ATOM 14156 N N . ARG D 1 437 ? 33.90738 -15.08753 80.15415 1.000 41.17916 437 ARG D N 1
ATOM 14157 C CA . ARG D 1 437 ? 33.79018 -15.18338 81.60523 1.000 36.36652 437 ARG D CA 1
ATOM 14158 C C . ARG D 1 437 ? 35.13432 -14.92006 82.26900 1.000 32.45480 437 ARG D C 1
ATOM 14159 O O . ARG D 1 437 ? 35.24706 -14.08204 83.16970 1.000 28.73911 437 ARG D O 1
ATOM 14167 N N . TRP D 1 438 ? 36.17336 -15.62310 81.81427 1.000 37.83526 438 TRP D N 1
ATOM 14168 C CA . TRP D 1 438 ? 37.48464 -15.52005 82.44439 1.000 34.44409 438 TRP D CA 1
ATOM 14169 C C . TRP D 1 438 ? 38.10330 -14.14394 82.23140 1.000 33.42302 438 TRP D C 1
ATOM 14170 O O . TRP D 1 438 ? 38.64231 -13.54953 83.17245 1.000 37.27385 438 TRP D O 1
ATOM 14181 N N . PHE D 1 439 ? 38.03832 -13.62164 81.00397 1.000 30.60015 439 PHE D N 1
ATOM 14182 C CA . PHE D 1 439 ? 38.69409 -12.35087 80.70959 1.000 35.03704 439 PHE D CA 1
ATOM 14183 C C . PHE D 1 439 ? 38.07189 -11.20987 81.50353 1.000 29.90056 439 PHE D C 1
ATOM 14184 O O . PHE D 1 439 ? 38.78010 -10.30612 81.96237 1.000 29.59474 439 PHE D O 1
ATOM 14192 N N . SER D 1 440 ? 36.74851 -11.23457 81.67954 1.000 25.88991 440 SER D N 1
ATOM 14193 C CA . SER D 1 440 ? 36.09779 -10.21317 82.49293 1.000 31.29489 440 SER D CA 1
ATOM 14194 C C . SER D 1 440 ? 36.56134 -10.27794 83.94157 1.000 30.63329 440 SER D C 1
ATOM 14195 O O . SER D 1 440 ? 36.66007 -9.24224 84.60990 1.000 31.07481 440 SER D O 1
ATOM 14198 N N . GLU D 1 441 ? 36.85544 -11.47938 84.44120 1.000 29.53980 441 GLU D N 1
ATOM 14199 C CA . GLU D 1 441 ? 37.36875 -11.61555 85.79930 1.000 35.56471 441 GLU D CA 1
ATOM 14200 C C . GLU D 1 441 ? 38.85404 -11.27713 85.87142 1.000 38.19948 441 GLU D C 1
ATOM 14201 O O . GLU D 1 441 ? 39.31526 -10.70892 86.86824 1.000 34.85450 441 GLU D O 1
ATOM 14207 N N . GLN D 1 442 ? 39.61727 -11.62804 84.83201 1.000 26.53353 442 GLN D N 1
ATOM 14208 C CA . GLN D 1 442 ? 41.02058 -11.23037 84.77708 1.000 26.46246 442 GLN D CA 1
ATOM 14209 C C . GLN D 1 442 ? 41.15651 -9.71358 84.80157 1.000 31.64490 442 GLN D C 1
ATOM 14210 O O . GLN D 1 442 ? 42.07069 -9.17194 85.43519 1.000 33.93344 442 GLN D O 1
ATOM 14216 N N . ILE D 1 443 ? 40.24707 -9.01163 84.12417 1.000 35.41252 443 ILE D N 1
ATOM 14217 C CA . ILE D 1 443 ? 40.23624 -7.55361 84.17879 1.000 35.57105 443 ILE D CA 1
ATOM 14218 C C . ILE D 1 443 ? 39.90507 -7.07839 85.58817 1.000 38.36395 443 ILE D C 1
ATOM 14219 O O . ILE D 1 443 ? 40.55917 -6.17837 86.12810 1.000 37.73601 443 ILE D O 1
ATOM 14224 N N . ALA D 1 444 ? 38.88652 -7.68251 86.20697 1.000 38.11995 444 ALA D N 1
ATOM 14225 C CA . ALA D 1 444 ? 38.48395 -7.27682 87.54967 1.000 25.00195 444 ALA D CA 1
ATOM 14226 C C . ALA D 1 444 ? 39.57888 -7.54033 88.57546 1.000 36.46593 444 ALA D C 1
ATOM 14227 O O . ALA D 1 444 ? 39.73792 -6.76359 89.52422 1.000 40.39989 444 ALA D O 1
ATOM 14229 N N . ALA D 1 445 ? 40.34560 -8.61962 88.40270 1.000 34.76347 445 ALA D N 1
ATOM 14230 C CA . ALA D 1 445 ? 41.39436 -8.94135 89.36555 1.000 32.10652 445 ALA D CA 1
ATOM 14231 C C . ALA D 1 445 ? 42.52807 -7.92544 89.31566 1.000 36.57390 445 ALA D C 1
ATOM 14232 O O . ALA D 1 445 ? 43.04572 -7.51414 90.36043 1.000 42.78908 445 ALA D O 1
ATOM 14234 N N . HIS D 1 446 ? 42.93019 -7.51464 88.11740 1.000 43.53589 446 HIS D N 1
ATOM 14235 C CA . HIS D 1 446 ? 44.01623 -6.55304 87.96075 1.000 48.32749 446 HIS D CA 1
ATOM 14236 C C . HIS D 1 446 ? 43.55961 -5.14076 88.31806 1.000 38.77978 446 HIS D C 1
ATOM 14237 O O . HIS D 1 446 ? 42.38599 -4.91213 88.61504 1.000 39.66245 446 HIS D O 1
#

Sequence (1774 aa):
TREFISFPQDFLFGTATASYQIEGAVHEDGRGESIWDRFSHTPGKVYQGHTGDVACDHYHRYREDVALMKELGIPAYRFSIAWPRIFPEKGMKNEAGLDFYRRLLEALHEADIRSFVTLYHWDLPQWLQDRGGWANRDTAEYFAEYASLIYERLGDGIDAFITHNEPWCAAFLGHGFGVHAPGHTDWREAFQAAHHILYSHGLAVQAHRASSHKGQIGITLNFTWVDAATDSATDQAAAEVSHAFNNRWFLEPVAGRGYPQEFQQLVEQRIGQFDFVRQGDLAVIAEPIDFLGINFYTRSVVAANPDDALFGLRTLEADNRTEMGWEIHPDSLYRLLTWVQSVTGQQLPLYITENGAAFADEPVNGRVEDVRRIHYIADHLEAAKRFVDAGGPLKGYFLWSFMDNFEWALGYSKRFGMVYVDYESQQRLVKDSGRWFSEQIAAHKGQVTREFISFPQDFLFGTATASYQIEGAVHEDGRGESIWDRFSHTPGKVYQGHTGDVACDHYHRYREDVALMKELGIPAYRFSIAWPRIFPEKGMKNEAGLDFYRRLLEALHEADIRSFVTLYHWDLPQWLQDRGGWANRDTAEYFAEYASLIYERLGDGIDAFITHNEPWCAAFLGHGFGVHAPGHTDWREAFQAAHHILYSHGLAVQAHRASSHKGQIGITLNFTWVDAATDSATDQAAAEVSHAFNNRWFLEPVAGRGYPQEFQQLVEQRIGQFDFVRQGDLAVIAEPIDFLGINFYTRSVVAANPDDALFGLRTLEANRTEMGWEIHPDSLYRLLTWVQSVTGQLPLYITENGAAFADEPVNGRVEDVRRIHYIADHLEAAKRFVDAGGPLKGYFLWSFMDNFEWALGYSKRFGMVYVDYESQQRLVKDSGRWFSEQIAAHKGQVRREFISFPQDFLFGTATASYQIEGAVHEDGRGESIWDRFSHTPGKVYQGHTGDVACDHYHRYREDVALMKELGIPAYRFSIAWPRIFPEKGMKNEAGLDFYRRLLEALHEADIRSFVTLYHWDLPQWLQDRGGWANRDTAEYFAEYASLIYERLGDGIDAFITHNEPWCAAFLGHGFGVHAPGHTDWREAFQAAHHILYSHGLAVQAHRASSHKGQIGITLNFTWVDAATDSATDQAAAEVSHAFNNRWFLEPVAGRGYPQEFQQLVEQRIGQFDFVRQGDLAVIAEPIDFLGINFYTRSVVAANDALFGLRTLEANRTEMGWEIHPDSLYRLLTWVQSVTGQLPLYITENGAAFADEPVNGRVEDVRRIHYIADHLEAAKRFVDAGGPLKGYFLWSFMDNFEWALGYSKRFGMVYVDYESQQRLVKDSGRWFSEQIAAHKREFISFPQDFLFGTATASYQIEGAVHEDGRGESIWDRFSHTPGKVYQGHTGDVACDHYHRYREDVALMMKELGIPAYRFSIAWPRIFPEKGMKNEAGLDFYRRRLLEALHEADIRSFVTLYHWDLPQWLQDRGGWANRDTAEYFAEYASLIYERLGDGIDAFITHNEPWCAAFLGHGFGVHAPGHTDWREAFQAAHHILYSHGLAVQAHRASSHKGQIGITLNFTWVDAATDSATDQAAAEVSHAFNNRWFLEPVAGRGYPQEFQQLVEQRIGQFDFVRQGDLAVIAEPIDFLGINFYTRSVVAANPDALFGLRTLEDNRTEMGWEIHPDSLYRLLTWVQSVTGQLPLYITENGAAFADEPVNGRVEDVRRIHYIADHLEAAKRFVDAGGPLKGYFLWSFMDNFEWALGYSKRFGMVYVDYESQQRLVKDSGRWFSEQIAAH

CATH classification: 3.20.20.80

Secondary structure (DSSP, 8-state):
--PPPP--TT-EEEEE--HHHH---TTGGGPPPBHHHHHHTSTTSSGGG--SSSTT-HHHHHHHHHHHHHHHT-SEEEEE--HHHH-SSTT---HHHHHHHHHHHHHHHHTT-EEEEEEESS--BHHHHTTTGGGSTHHHHHHHHHHHHHHHHHGGG-SEEEEEE-HHHHHHHHHTS-SSTT----HHHHHHHHHHHHHHHHHHHHHHHTS---SEEEEEEEEEEEEESSS-HHHHHHHHHHHIIIIIHHHHHHTTS-S-HHHHHHHHHHS---TT--TTHHHHHT---SEEEEEEEEEEEEEE-TT-SSS-EEEPP---B-TTS-B--HHHHHHHHHHHHHHHTT--EEEEE---------BTTB---HHHHHHHHHHHHHHHHHHHTT--EEEEEEE-SS----GGGTTS----SEEEETTTTEEEE-HHHHHHHHHHHHHHT--/--PPPP--TT-EEEEE--HHHH---TTGGGPPPBHHHHHHTSTTSSGGG--SSSTT-HHHHHHHHHHHHHHHT-SEEEEE--HHHH-SSTT---HHHHHHHHHHHHHHHHTT-EEEEEEESS--BHHHHTTTGGGSTHHHHHHHHHHHHHHHHHGGG-SEEEEEE-HHIIIIIHHTS-SSTT----HHHHHHHHHHHHHHHHHHHHHHHTS---SEEEEEEEEEEEEESSS-HHHHHHHHHHHIIIIIHHHHHHTTS-S-HHHHHHHHHHS---TT--TTHHHHHT---SEEEEEEEEEEEEEE-SS-SSS-EEE----B-TTS-B--HHHHHHHHHHHHHHHTTS-EEEEE---------BTTB---HHHHHHHHHHHHHHHHHHHTT--EEEEEEE-SB----GGGGGG----SEEEETTTTEEEE-HHHHHHHHHHHHHHH---/-------TT-EEEEE--HHHH---TTGGGPPPBHHHHHHTSTTSSGGG--SSSTT-HHHHHHHHHHHHHHHT--EEEEE--HHHH-SSTT---HHHHHHHHHHHHHHHHTT-EEEEEEESS--BHHHHHTTGGGSTHHHHHHHHHHHHHHHHHGGG-SEEEEEE-HHIIIIIIIII-SSTT----HHHHHHHHHHHHHHHHHHHHHHHTS---SEEEEEEEEEEEEESSS-HHHHHHHHHHHIIIIIHHHHHHTTS-S-HHHHHHHHHHS---TT--TTHHHHHT---SEEEEEEEEEEEEEE---SS-EEEPP--B-TTS-B--HHHHHHHHHHHHHHHTTS-EEEEE---------BTTB---HHHHHHHHHHHHHHHHHHHTT--EEEEEEE-SS----GGGGGG----SEEEETTTTEEEE-HHHHHHHHHHHHH-/-PPPP--TT-EEEEE--HHHH---TTGGGPPPBHHHHHHTSTTSSGGG--SSSTT-HHHHHHHHHHHHHHTT-SEEEEE--HHHH-SSTT---HHHHHHHHHHHHHHHHTT-EEEEEEESS--BHHHHTTTGGGSTHHHHHHHHHHHHHHHHHGGG-SEEEEEE-HHIIIIIIIII-SSTT----HHHHHHHHHHHHHHHHHHHHHHHTTT--SEEEEEEEEEEEEESSS-HHHHHHHHHHHIIIIITTHHHHTTS-S-HHHHHHHHHHS---TT--TTHHHHHTPPPSEEEEEEEEEEEEEE----SS-EEE----B-TT--B--HHHHHHHHHHHHHHHTTS-EEEEE---------BTTB---HHHHHHHHHHHHHHHHHHHTT--EEEEEEE-SS----GGGTTS----SEEEETTTTEEEE-HHHHHHHHHHHH-